Protein 7VKV (pdb70)

Structure (mmCIF, N/CA/C/O backbone):
data_7VKV
#
_entry.id   7VKV
#
_cell.length_a   1.0
_cell.length_b   1.0
_cell.length_c   1.0
_cell.angle_alpha   90.00
_cell.angle_beta   90.00
_cell.angle_gamma   90.00
#
_symmetry.space_group_name_H-M   'P 1'
#
loop_
_atom_site.group_PDB
_atom_site.id
_atom_site.type_symbol
_atom_site.label_atom_id
_atom_site.label_alt_id
_atom_site.label_comp_id
_atom_site.label_asym_id
_atom_site.label_entity_id
_atom_site.label_seq_id
_atom_site.pdbx_PDB_ins_code
_atom_site.Cartn_x
_atom_site.Cartn_y
_atom_site.Cartn_z
_atom_site.occupancy
_atom_site.B_iso_or_equiv
_atom_site.auth_seq_id
_atom_site.auth_comp_id
_atom_site.auth_asym_id
_atom_site.auth_atom_id
_atom_site.pdbx_PDB_model_num
ATOM 1 N N . MET A 1 4 ? 31.741 46.074 61.941 1.00 0.00 1 MET X N 1
ATOM 2 C CA . MET A 1 4 ? 32.851 45.410 61.197 1.00 0.00 1 MET X CA 1
ATOM 3 C C . MET A 1 4 ? 33.492 46.354 60.179 1.00 0.00 1 MET X C 1
ATOM 4 O O . MET A 1 4 ? 32.772 47.189 59.641 1.00 0.00 1 MET X O 1
ATOM 18 N N . GLN A 1 5 ? 34.793 46.203 59.890 1.00 0.00 2 GLN X N 1
ATOM 19 C CA . GLN A 1 5 ? 35.511 46.888 58.803 1.00 0.00 2 GLN X CA 1
ATOM 20 C C . GLN A 1 5 ? 35.463 46.135 57.461 1.00 0.00 2 GLN X C 1
ATOM 21 O O . GLN A 1 5 ? 35.282 46.788 56.441 1.00 0.00 2 GLN X O 1
ATOM 35 N N . ASP A 1 6 ? 35.554 44.792 57.409 1.00 0.00 3 ASP X N 1
ATOM 36 C CA . ASP A 1 6 ? 35.599 44.016 56.146 1.00 0.00 3 ASP X CA 1
ATOM 37 C C . ASP A 1 6 ? 34.508 44.406 55.130 1.00 0.00 3 ASP X C 1
ATOM 38 O O . ASP A 1 6 ? 34.770 44.513 53.934 1.00 0.00 3 ASP X O 1
ATOM 47 N N . ARG A 1 7 ? 33.288 44.659 55.625 1.00 0.00 4 ARG X N 1
ATOM 48 C CA . ARG A 1 7 ? 32.115 45.174 54.881 1.00 0.00 4 ARG X CA 1
ATOM 49 C C . ARG A 1 7 ? 32.360 46.487 54.122 1.00 0.00 4 ARG X C 1
ATOM 50 O O . ARG A 1 7 ? 31.758 46.701 53.072 1.00 0.00 4 ARG X O 1
ATOM 71 N N . GLU A 1 8 ? 33.158 47.371 54.719 1.00 0.00 5 GLU X N 1
ATOM 72 C CA . GLU A 1 8 ? 33.510 48.714 54.256 1.00 0.00 5 GLU X CA 1
ATOM 73 C C . GLU A 1 8 ? 34.581 48.606 53.164 1.00 0.00 5 GLU X C 1
ATOM 74 O O . GLU A 1 8 ? 34.217 48.695 51.996 1.00 0.00 5 GLU X O 1
ATOM 86 N N . LYS A 1 9 ? 35.843 48.270 53.500 1.00 0.00 6 LYS X N 1
ATOM 87 C CA . LYS A 1 9 ? 36.946 47.976 52.545 1.00 0.00 6 LYS X CA 1
ATOM 88 C C . LYS A 1 9 ? 36.528 47.178 51.296 1.00 0.00 6 LYS X C 1
ATOM 89 O O . LYS A 1 9 ? 36.972 47.493 50.195 1.00 0.00 6 LYS X O 1
ATOM 108 N N . ALA A 1 10 ? 35.688 46.150 51.454 1.00 0.00 7 ALA X N 1
ATOM 109 C CA . ALA A 1 10 ? 35.047 45.398 50.368 1.00 0.00 7 ALA X CA 1
ATOM 110 C C . ALA A 1 10 ? 34.280 46.305 49.382 1.00 0.00 7 ALA X C 1
ATOM 111 O O . ALA A 1 10 ? 34.627 46.388 48.198 1.00 0.00 7 ALA X O 1
ATOM 118 N N . PHE A 1 11 ? 33.225 46.985 49.856 1.00 0.00 8 PHE X N 1
ATOM 119 C CA . PHE A 1 11 ? 32.441 47.911 49.038 1.00 0.00 8 PHE X CA 1
ATOM 120 C C . PHE A 1 11 ? 33.253 49.116 48.549 1.00 0.00 8 PHE X C 1
ATOM 121 O O . PHE A 1 11 ? 33.016 49.595 47.442 1.00 0.00 8 PHE X O 1
ATOM 138 N N . GLU A 1 12 ? 34.219 49.572 49.344 1.00 0.00 9 GLU X N 1
ATOM 139 C CA . GLU A 1 12 ? 35.218 50.579 48.998 1.00 0.00 9 GLU X CA 1
ATOM 140 C C . GLU A 1 12 ? 35.992 50.151 47.745 1.00 0.00 9 GLU X C 1
ATOM 141 O O . GLU A 1 12 ? 36.121 50.945 46.821 1.00 0.00 9 GLU X O 1
ATOM 153 N N . ALA A 1 13 ? 36.454 48.893 47.673 1.00 0.00 10 ALA X N 1
ATOM 154 C CA . ALA A 1 13 ? 37.058 48.341 46.466 1.00 0.00 10 ALA X CA 1
ATOM 155 C C . ALA A 1 13 ? 36.109 48.453 45.256 1.00 0.00 10 ALA X C 1
ATOM 156 O O . ALA A 1 13 ? 36.500 49.026 44.239 1.00 0.00 10 ALA X O 1
ATOM 163 N N . LYS A 1 14 ? 34.866 47.936 45.364 1.00 0.00 11 LYS X N 1
ATOM 164 C CA . LYS A 1 14 ? 33.809 48.013 44.318 1.00 0.00 11 LYS X CA 1
ATOM 165 C C . LYS A 1 14 ? 33.620 49.401 43.713 1.00 0.00 11 LYS X C 1
ATOM 166 O O . LYS A 1 14 ? 33.179 49.484 42.575 1.00 0.00 11 LYS X O 1
ATOM 185 N N . PHE A 1 15 ? 33.858 50.468 44.477 1.00 0.00 12 PHE X N 1
ATOM 186 C CA . PHE A 1 15 ? 33.680 51.856 44.036 1.00 0.00 12 PHE X CA 1
ATOM 187 C C . PHE A 1 15 ? 34.983 52.688 44.063 1.00 0.00 12 PHE X C 1
ATOM 188 O O . PHE A 1 15 ? 34.945 53.913 43.959 1.00 0.00 12 PHE X O 1
ATOM 205 N N . ALA A 1 16 ? 36.157 52.045 44.105 1.00 0.00 13 ALA X N 1
ATOM 206 C CA . ALA A 1 16 ? 37.452 52.739 44.134 1.00 0.00 13 ALA X CA 1
ATOM 207 C C . ALA A 1 16 ? 37.881 53.346 42.776 1.00 0.00 13 ALA X C 1
ATOM 208 O O . ALA A 1 16 ? 38.756 54.209 42.753 1.00 0.00 13 ALA X O 1
ATOM 215 N N . LEU A 1 17 ? 37.292 52.886 41.664 1.00 0.00 14 LEU X N 1
ATOM 216 C CA . LEU A 1 17 ? 37.670 53.223 40.282 1.00 0.00 14 LEU X CA 1
ATOM 217 C C . LEU A 1 17 ? 36.467 53.317 39.314 1.00 0.00 14 LEU X C 1
ATOM 218 O O . LEU A 1 17 ? 36.603 53.082 38.113 1.00 0.00 14 LEU X O 1
ATOM 234 N N . ASP A 1 18 ? 35.298 53.692 39.847 1.00 0.00 15 ASP X N 1
ATOM 235 C CA . ASP A 1 18 ? 33.996 53.716 39.157 1.00 0.00 15 ASP X CA 1
ATOM 236 C C . ASP A 1 18 ? 33.581 52.324 38.613 1.00 0.00 15 ASP X C 1
ATOM 237 O O . ASP A 1 18 ? 34.260 51.318 38.814 1.00 0.00 15 ASP X O 1
ATOM 246 N N . GLU A 1 19 ? 32.445 52.236 37.907 1.00 0.00 16 GLU X N 1
ATOM 247 C CA . GLU A 1 19 ? 32.118 51.047 37.100 1.00 0.00 16 GLU X CA 1
ATOM 248 C C . GLU A 1 19 ? 32.891 50.982 35.766 1.00 0.00 16 GLU X C 1
ATOM 249 O O . GLU A 1 19 ? 33.079 49.884 35.240 1.00 0.00 16 GLU X O 1
ATOM 261 N N . GLU A 1 20 ? 33.342 52.103 35.187 1.00 0.00 17 GLU X N 1
ATOM 262 C CA . GLU A 1 20 ? 33.954 52.104 33.841 1.00 0.00 17 GLU X CA 1
ATOM 263 C C . GLU A 1 20 ? 35.188 51.187 33.707 1.00 0.00 17 GLU X C 1
ATOM 264 O O . GLU A 1 20 ? 35.339 50.483 32.708 1.00 0.00 17 GLU X O 1
ATOM 276 N N . LEU A 1 21 ? 36.061 51.158 34.721 1.00 0.00 18 LEU X N 1
ATOM 277 C CA . LEU A 1 21 ? 37.195 50.221 34.831 1.00 0.00 18 LEU X CA 1
ATOM 278 C C . LEU A 1 21 ? 36.758 48.745 34.876 1.00 0.00 18 LEU X C 1
ATOM 279 O O . LEU A 1 21 ? 37.463 47.878 34.354 1.00 0.00 18 LEU X O 1
ATOM 295 N N . ARG A 1 22 ? 35.605 48.435 35.482 1.00 0.00 19 ARG X N 1
ATOM 296 C CA . ARG A 1 22 ? 35.066 47.072 35.649 1.00 0.00 19 ARG X CA 1
ATOM 297 C C . ARG A 1 22 ? 34.884 46.330 34.309 1.00 0.00 19 ARG X C 1
ATOM 298 O O . ARG A 1 22 ? 35.011 45.103 34.267 1.00 0.00 19 ARG X O 1
ATOM 319 N N . PHE A 1 23 ? 34.629 47.056 33.209 1.00 0.00 20 PHE X N 1
ATOM 320 C CA . PHE A 1 23 ? 34.584 46.522 31.833 1.00 0.00 20 PHE X CA 1
ATOM 321 C C . PHE A 1 23 ? 35.919 45.949 31.328 1.00 0.00 20 PHE X C 1
ATOM 322 O O . PHE A 1 23 ? 35.928 44.950 30.608 1.00 0.00 20 PHE X O 1
ATOM 339 N N . LYS A 1 24 ? 37.053 46.562 31.697 1.00 0.00 21 LYS X N 1
ATOM 340 C CA . LYS A 1 24 ? 38.390 45.992 31.461 1.00 0.00 21 LYS X CA 1
ATOM 341 C C . LYS A 1 24 ? 38.731 44.925 32.501 1.00 0.00 21 LYS X C 1
ATOM 342 O O . LYS A 1 24 ? 39.368 43.927 32.153 1.00 0.00 21 LYS X O 1
ATOM 361 N N . ALA A 1 25 ? 38.297 45.091 33.753 1.00 0.00 22 ALA X N 1
ATOM 362 C CA . ALA A 1 25 ? 38.456 44.106 34.818 1.00 0.00 22 ALA X CA 1
ATOM 363 C C . ALA A 1 25 ? 38.019 42.699 34.385 1.00 0.00 22 ALA X C 1
ATOM 364 O O . ALA A 1 25 ? 38.848 41.795 34.421 1.00 0.00 22 ALA X O 1
ATOM 371 N N . THR A 1 26 ? 36.748 42.500 33.995 1.00 0.00 23 THR X N 1
ATOM 372 C CA . THR A 1 26 ? 36.224 41.194 33.551 1.00 0.00 23 THR X CA 1
ATOM 373 C C . THR A 1 26 ? 37.177 40.491 32.581 1.00 0.00 23 THR X C 1
ATOM 374 O O . THR A 1 26 ? 37.601 39.384 32.888 1.00 0.00 23 THR X O 1
ATOM 385 N N . ALA A 1 27 ? 37.613 41.146 31.496 1.00 0.00 24 ALA X N 1
ATOM 386 C CA . ALA A 1 27 ? 38.470 40.602 30.437 1.00 0.00 24 ALA X CA 1
ATOM 387 C C . ALA A 1 27 ? 39.745 39.908 30.955 1.00 0.00 24 ALA X C 1
ATOM 388 O O . ALA A 1 27 ? 40.044 38.775 30.583 1.00 0.00 24 ALA X O 1
ATOM 395 N N . ARG A 1 28 ? 40.532 40.578 31.812 1.00 0.00 25 ARG X N 1
ATOM 396 C CA . ARG A 1 28 ? 41.694 39.936 32.462 1.00 0.00 25 ARG X CA 1
ATOM 397 C C . ARG A 1 28 ? 41.255 38.984 33.586 1.00 0.00 25 ARG X C 1
ATOM 398 O O . ARG A 1 28 ? 41.735 37.852 33.621 1.00 0.00 25 ARG X O 1
ATOM 419 N N . ARG A 1 29 ? 40.350 39.386 34.486 1.00 0.00 26 ARG X N 1
ATOM 420 C CA . ARG A 1 29 ? 39.868 38.601 35.647 1.00 0.00 26 ARG X CA 1
ATOM 421 C C . ARG A 1 29 ? 39.237 37.257 35.284 1.00 0.00 26 ARG X C 1
ATOM 422 O O . ARG A 1 29 ? 39.367 36.327 36.067 1.00 0.00 26 ARG X O 1
ATOM 443 N N . ASN A 1 30 ? 38.586 37.149 34.127 1.00 0.00 27 ASN X N 1
ATOM 444 C CA . ASN A 1 30 ? 38.043 35.937 33.499 1.00 0.00 27 ASN X CA 1
ATOM 445 C C . ASN A 1 30 ? 39.045 34.770 33.600 1.00 0.00 27 ASN X C 1
ATOM 446 O O . ASN A 1 30 ? 38.704 33.729 34.160 1.00 0.00 27 ASN X O 1
ATOM 457 N N . LYS A 1 31 ? 40.301 34.978 33.172 1.00 0.00 28 LYS X N 1
ATOM 458 C CA . LYS A 1 31 ? 41.386 33.992 33.332 1.00 0.00 28 LYS X CA 1
ATOM 459 C C . LYS A 1 31 ? 41.543 33.536 34.791 1.00 0.00 28 LYS X C 1
ATOM 460 O O . LYS A 1 31 ? 41.585 32.349 35.087 1.00 0.00 28 LYS X O 1
ATOM 479 N N . LEU A 1 32 ? 41.630 34.492 35.718 1.00 0.00 29 LEU X N 1
ATOM 480 C CA . LEU A 1 32 ? 41.856 34.273 37.154 1.00 0.00 29 LEU X CA 1
ATOM 481 C C . LEU A 1 32 ? 40.670 33.588 37.864 1.00 0.00 29 LEU X C 1
ATOM 482 O O . LEU A 1 32 ? 40.877 32.778 38.761 1.00 0.00 29 LEU X O 1
ATOM 498 N N . LEU A 1 33 ? 39.431 33.919 37.485 1.00 0.00 30 LEU X N 1
ATOM 499 C CA . LEU A 1 33 ? 38.203 33.250 37.931 1.00 0.00 30 LEU X CA 1
ATOM 500 C C . LEU A 1 33 ? 38.181 31.793 37.474 1.00 0.00 30 LEU X C 1
ATOM 501 O O . LEU A 1 33 ? 37.880 30.922 38.287 1.00 0.00 30 LEU X O 1
ATOM 517 N N . GLY A 1 34 ? 38.528 31.526 36.209 1.00 0.00 31 GLY X N 1
ATOM 518 C CA . GLY A 1 34 ? 38.739 30.183 35.672 1.00 0.00 31 GLY X CA 1
ATOM 519 C C . GLY A 1 34 ? 39.535 29.296 36.626 1.00 0.00 31 GLY X C 1
ATOM 520 O O . GLY A 1 34 ? 39.046 28.251 37.032 1.00 0.00 31 GLY X O 1
ATOM 524 N N . LEU A 1 35 ? 40.732 29.729 37.013 1.00 0.00 32 LEU X N 1
ATOM 525 C CA . LEU A 1 35 ? 41.617 29.051 37.965 1.00 0.00 32 LEU X CA 1
ATOM 526 C C . LEU A 1 35 ? 40.924 28.739 39.299 1.00 0.00 32 LEU X C 1
ATOM 527 O O . LEU A 1 35 ? 40.962 27.593 39.753 1.00 0.00 32 LEU X O 1
ATOM 543 N N . TRP A 1 36 ? 40.285 29.747 39.902 1.00 0.00 33 TRP X N 1
ATOM 544 C CA . TRP A 1 36 ? 39.501 29.597 41.133 1.00 0.00 33 TRP X CA 1
ATOM 545 C C . TRP A 1 36 ? 38.510 28.424 41.052 1.00 0.00 33 TRP X C 1
ATOM 546 O O . TRP A 1 36 ? 38.512 27.569 41.932 1.00 0.00 33 TRP X O 1
ATOM 567 N N . ALA A 1 37 ? 37.667 28.364 40.018 1.00 0.00 34 ALA X N 1
ATOM 568 C CA . ALA A 1 37 ? 36.692 27.287 39.812 1.00 0.00 34 ALA X CA 1
ATOM 569 C C . ALA A 1 37 ? 37.326 25.954 39.351 1.00 0.00 34 ALA X C 1
ATOM 570 O O . ALA A 1 37 ? 37.029 24.904 39.922 1.00 0.00 34 ALA X O 1
ATOM 577 N N . ALA A 1 38 ? 38.249 25.979 38.385 1.00 0.00 35 ALA X N 1
ATOM 578 C CA . ALA A 1 38 ? 39.037 24.844 37.889 1.00 0.00 35 ALA X CA 1
ATOM 579 C C . ALA A 1 38 ? 39.736 24.047 39.003 1.00 0.00 35 ALA X C 1
ATOM 580 O O . ALA A 1 38 ? 39.694 22.816 38.970 1.00 0.00 35 ALA X O 1
ATOM 587 N N . GLY A 1 39 ? 40.356 24.737 39.967 1.00 0.00 36 GLY X N 1
ATOM 588 C CA . GLY A 1 39 ? 40.926 24.157 41.186 1.00 0.00 36 GLY X CA 1
ATOM 589 C C . GLY A 1 39 ? 39.959 23.304 42.023 1.00 0.00 36 GLY X C 1
ATOM 590 O O . GLY A 1 39 ? 40.404 22.324 42.614 1.00 0.00 36 GLY X O 1
ATOM 594 N N . LEU A 1 40 ? 38.667 23.651 42.087 1.00 0.00 37 LEU X N 1
ATOM 595 C CA . LEU A 1 40 ? 37.653 22.930 42.884 1.00 0.00 37 LEU X CA 1
ATOM 596 C C . LEU A 1 40 ? 37.064 21.743 42.104 1.00 0.00 37 LEU X C 1
ATOM 597 O O . LEU A 1 40 ? 36.871 20.653 42.642 1.00 0.00 37 LEU X O 1
ATOM 613 N N . LEU A 1 41 ? 36.768 21.964 40.823 1.00 0.00 38 LEU X N 1
ATOM 614 C CA . LEU A 1 41 ? 36.310 20.933 39.890 1.00 0.00 38 LEU X CA 1
ATOM 615 C C . LEU A 1 41 ? 37.382 19.906 39.507 1.00 0.00 38 LEU X C 1
ATOM 616 O O . LEU A 1 41 ? 37.038 18.850 38.991 1.00 0.00 38 LEU X O 1
ATOM 632 N N . ALA A 1 42 ? 38.665 20.219 39.691 1.00 0.00 39 ALA X N 1
ATOM 633 C CA . ALA A 1 42 ? 39.808 19.411 39.263 1.00 0.00 39 ALA X CA 1
ATOM 634 C C . ALA A 1 42 ? 39.687 18.944 37.791 1.00 0.00 39 ALA X C 1
ATOM 635 O O . ALA A 1 42 ? 39.585 17.758 37.477 1.00 0.00 39 ALA X O 1
ATOM 642 N N . LYS A 1 43 ? 39.709 19.915 36.865 1.00 0.00 40 LYS X N 1
ATOM 643 C CA . LYS A 1 43 ? 39.713 19.692 35.402 1.00 0.00 40 LYS X CA 1
ATOM 644 C C . LYS A 1 43 ? 41.090 19.190 34.897 1.00 0.00 40 LYS X C 1
ATOM 645 O O . LYS A 1 43 ? 41.949 18.809 35.685 1.00 0.00 40 LYS X O 1
ATOM 664 N N . SER A 1 44 ? 41.281 19.200 33.568 1.00 0.00 41 SER X N 1
ATOM 665 C CA . SER A 1 44 ? 42.549 18.925 32.867 1.00 0.00 41 SER X CA 1
ATOM 666 C C . SER A 1 44 ? 43.667 19.910 33.238 1.00 0.00 41 SER X C 1
ATOM 667 O O . SER A 1 44 ? 44.608 19.508 33.909 1.00 0.00 41 SER X O 1
ATOM 675 N N . ASP A 1 45 ? 43.571 21.183 32.840 1.00 0.00 42 ASP X N 1
ATOM 676 C CA . ASP A 1 45 ? 44.579 22.204 33.161 1.00 0.00 42 ASP X CA 1
ATOM 677 C C . ASP A 1 45 ? 43.911 23.523 33.602 1.00 0.00 42 ASP X C 1
ATOM 678 O O . ASP A 1 45 ? 42.819 23.842 33.114 1.00 0.00 42 ASP X O 1
ATOM 687 N N . PRO A 1 46 ? 44.569 24.336 34.460 1.00 0.00 43 PRO X N 1
ATOM 688 C CA . PRO A 1 46 ? 44.068 25.642 34.901 1.00 0.00 43 PRO X CA 1
ATOM 689 C C . PRO A 1 46 ? 43.883 26.629 33.739 1.00 0.00 43 PRO X C 1
ATOM 690 O O . PRO A 1 46 ? 42.790 27.159 33.535 1.00 0.00 43 PRO X O 1
ATOM 701 N N . GLU A 1 47 ? 44.928 26.881 32.946 1.00 0.00 44 GLU X N 1
ATOM 702 C CA . GLU A 1 47 ? 44.870 27.841 31.833 1.00 0.00 44 GLU X CA 1
ATOM 703 C C . GLU A 1 47 ? 43.829 27.455 30.760 1.00 0.00 44 GLU X C 1
ATOM 704 O O . GLU A 1 47 ? 43.251 28.328 30.117 1.00 0.00 44 GLU X O 1
ATOM 716 N N . ALA A 1 48 ? 43.596 26.151 30.561 1.00 0.00 45 ALA X N 1
ATOM 717 C CA . ALA A 1 48 ? 42.640 25.561 29.619 1.00 0.00 45 ALA X CA 1
ATOM 718 C C . ALA A 1 48 ? 41.177 25.878 29.959 1.00 0.00 45 ALA X C 1
ATOM 719 O O . ALA A 1 48 ? 40.383 26.154 29.070 1.00 0.00 45 ALA X O 1
ATOM 726 N N . TYR A 1 49 ? 40.787 25.808 31.234 1.00 0.00 46 TYR X N 1
ATOM 727 C CA . TYR A 1 49 ? 39.460 26.285 31.624 1.00 0.00 46 TYR X CA 1
ATOM 728 C C . TYR A 1 49 ? 39.375 27.822 31.559 1.00 0.00 46 TYR X C 1
ATOM 729 O O . TYR A 1 49 ? 38.404 28.366 31.047 1.00 0.00 46 TYR X O 1
ATOM 747 N N . ALA A 1 50 ? 40.392 28.534 32.051 1.00 0.00 47 ALA X N 1
ATOM 748 C CA . ALA A 1 50 ? 40.537 29.989 31.946 1.00 0.00 47 ALA X CA 1
ATOM 749 C C . ALA A 1 50 ? 40.388 30.564 30.519 1.00 0.00 47 ALA X C 1
ATOM 750 O O . ALA A 1 50 ? 39.791 31.633 30.363 1.00 0.00 47 ALA X O 1
ATOM 757 N N . SER A 1 51 ? 40.928 29.905 29.487 1.00 0.00 48 SER X N 1
ATOM 758 C CA . SER A 1 51 ? 40.799 30.342 28.086 1.00 0.00 48 SER X CA 1
ATOM 759 C C . SER A 1 51 ? 39.337 30.373 27.610 1.00 0.00 48 SER X C 1
ATOM 760 O O . SER A 1 51 ? 38.887 31.343 27.008 1.00 0.00 48 SER X O 1
ATOM 768 N N . GLU A 1 52 ? 38.550 29.358 27.964 1.00 0.00 49 GLU X N 1
ATOM 769 C CA . GLU A 1 52 ? 37.097 29.305 27.747 1.00 0.00 49 GLU X CA 1
ATOM 770 C C . GLU A 1 52 ? 36.313 30.356 28.562 1.00 0.00 49 GLU X C 1
ATOM 771 O O . GLU A 1 52 ? 35.202 30.708 28.181 1.00 0.00 49 GLU X O 1
ATOM 783 N N . ILE A 1 53 ? 36.822 30.885 29.689 1.00 0.00 50 ILE X N 1
ATOM 784 C CA . ILE A 1 53 ? 36.172 32.009 30.395 1.00 0.00 50 ILE X CA 1
ATOM 785 C C . ILE A 1 53 ? 36.280 33.306 29.577 1.00 0.00 50 ILE X C 1
ATOM 786 O O . ILE A 1 53 ? 35.252 33.911 29.300 1.00 0.00 50 ILE X O 1
ATOM 802 N N . VAL A 1 54 ? 37.479 33.702 29.115 1.00 0.00 51 VAL X N 1
ATOM 803 C CA . VAL A 1 54 ? 37.675 34.852 28.191 1.00 0.00 51 VAL X CA 1
ATOM 804 C C . VAL A 1 54 ? 37.023 34.690 26.807 1.00 0.00 51 VAL X C 1
ATOM 805 O O . VAL A 1 54 ? 37.126 35.591 25.979 1.00 0.00 51 VAL X O 1
ATOM 818 N N . ALA A 1 55 ? 36.349 33.565 26.555 1.00 0.00 52 ALA X N 1
ATOM 819 C CA . ALA A 1 55 ? 35.476 33.318 25.411 1.00 0.00 52 ALA X CA 1
ATOM 820 C C . ALA A 1 55 ? 33.999 33.119 25.817 1.00 0.00 52 ALA X C 1
ATOM 821 O O . ALA A 1 55 ? 33.119 33.138 24.960 1.00 0.00 52 ALA X O 1
ATOM 828 N N . ALA A 1 56 ? 33.690 32.967 27.109 1.00 0.00 53 ALA X N 1
ATOM 829 C CA . ALA A 1 56 ? 32.318 32.864 27.611 1.00 0.00 53 ALA X CA 1
ATOM 830 C C . ALA A 1 56 ? 31.547 34.196 27.563 1.00 0.00 53 ALA X C 1
ATOM 831 O O . ALA A 1 56 ? 30.350 34.201 27.827 1.00 0.00 53 ALA X O 1
ATOM 838 N N . ASP A 1 57 ? 32.196 35.329 27.275 1.00 0.00 54 ASP X N 1
ATOM 839 C CA . ASP A 1 57 ? 31.532 36.625 27.138 1.00 0.00 54 ASP X CA 1
ATOM 840 C C . ASP A 1 57 ? 30.823 36.821 25.788 1.00 0.00 54 ASP X C 1
ATOM 841 O O . ASP A 1 57 ? 29.996 37.728 25.677 1.00 0.00 54 ASP X O 1
ATOM 850 N N . PHE A 1 58 ? 31.116 35.991 24.778 1.00 0.00 55 PHE X N 1
ATOM 851 C CA . PHE A 1 58 ? 30.411 36.013 23.495 1.00 0.00 55 PHE X CA 1
ATOM 852 C C . PHE A 1 58 ? 28.888 35.867 23.695 1.00 0.00 55 PHE X C 1
ATOM 853 O O . PHE A 1 58 ? 28.427 34.840 24.191 1.00 0.00 55 PHE X O 1
ATOM 870 N N . GLU A 1 59 ? 28.115 36.865 23.245 1.00 0.00 56 GLU X N 1
ATOM 871 C CA . GLU A 1 59 ? 26.634 36.900 23.266 1.00 0.00 56 GLU X CA 1
ATOM 872 C C . GLU A 1 59 ? 25.996 35.925 22.244 1.00 0.00 56 GLU X C 1
ATOM 873 O O . GLU A 1 59 ? 25.127 36.259 21.438 1.00 0.00 56 GLU X O 1
ATOM 885 N N . GLU A 1 60 ? 26.401 34.662 22.311 1.00 0.00 57 GLU X N 1
ATOM 886 C CA . GLU A 1 60 ? 25.819 33.547 21.569 1.00 0.00 57 GLU X CA 1
ATOM 887 C C . GLU A 1 60 ? 24.430 33.193 22.113 1.00 0.00 57 GLU X C 1
ATOM 888 O O . GLU A 1 60 ? 23.510 32.936 21.334 1.00 0.00 57 GLU X O 1
ATOM 900 N N . ALA A 1 61 ? 24.301 33.138 23.446 1.00 0.00 58 ALA X N 1
ATOM 901 C CA . ALA A 1 61 ? 23.083 32.747 24.159 1.00 0.00 58 ALA X CA 1
ATOM 902 C C . ALA A 1 61 ? 22.233 33.950 24.617 1.00 0.00 58 ALA X C 1
ATOM 903 O O . ALA A 1 61 ? 21.004 33.839 24.663 1.00 0.00 58 ALA X O 1
ATOM 910 N N . GLY A 1 62 ? 22.856 35.080 24.974 1.00 0.00 59 GLY X N 1
ATOM 911 C CA . GLY A 1 62 ? 22.163 36.339 25.256 1.00 0.00 59 GLY X CA 1
ATOM 912 C C . GLY A 1 62 ? 22.871 37.224 26.285 1.00 0.00 59 GLY X C 1
ATOM 913 O O . GLY A 1 62 ? 23.676 38.076 25.932 1.00 0.00 59 GLY X O 1
ATOM 917 N N . HIS A 1 63 ? 22.487 37.067 27.553 1.00 0.00 60 HIS X N 1
ATOM 918 C CA . HIS A 1 63 ? 23.052 37.787 28.697 1.00 0.00 60 HIS X CA 1
ATOM 919 C C . HIS A 1 63 ? 23.602 36.790 29.733 1.00 0.00 60 HIS X C 1
ATOM 920 O O . HIS A 1 63 ? 23.388 35.584 29.614 1.00 0.00 60 HIS X O 1
ATOM 934 N N . GLU A 1 64 ? 24.271 37.289 30.783 1.00 0.00 61 GLU X N 1
ATOM 935 C CA . GLU A 1 64 ? 24.911 36.510 31.872 1.00 0.00 61 GLU X CA 1
ATOM 936 C C . GLU A 1 64 ? 25.932 35.459 31.378 1.00 0.00 61 GLU X C 1
ATOM 937 O O . GLU A 1 64 ? 26.330 34.563 32.117 1.00 0.00 61 GLU X O 1
ATOM 949 N N . ASP A 1 65 ? 26.452 35.611 30.162 1.00 0.00 62 ASP X N 1
ATOM 950 C CA . ASP A 1 65 ? 27.251 34.638 29.413 1.00 0.00 62 ASP X CA 1
ATOM 951 C C . ASP A 1 65 ? 28.504 34.183 30.190 1.00 0.00 62 ASP X C 1
ATOM 952 O O . ASP A 1 65 ? 28.780 32.989 30.296 1.00 0.00 62 ASP X O 1
ATOM 961 N N . VAL A 1 66 ? 29.220 35.106 30.836 1.00 0.00 63 VAL X N 1
ATOM 962 C CA . VAL A 1 66 ? 30.318 34.784 31.772 1.00 0.00 63 VAL X CA 1
ATOM 963 C C . VAL A 1 66 ? 29.841 34.107 33.075 1.00 0.00 63 VAL X C 1
ATOM 964 O O . VAL A 1 66 ? 30.475 33.168 33.562 1.00 0.00 63 VAL X O 1
ATOM 977 N N . VAL A 1 67 ? 28.740 34.596 33.655 1.00 0.00 64 VAL X N 1
ATOM 978 C CA . VAL A 1 67 ? 28.169 34.251 34.978 1.00 0.00 64 VAL X CA 1
ATOM 979 C C . VAL A 1 67 ? 27.619 32.819 35.016 1.00 0.00 64 VAL X C 1
ATOM 980 O O . VAL A 1 67 ? 27.998 32.028 35.882 1.00 0.00 64 VAL X O 1
ATOM 993 N N . ARG A 1 68 ? 26.777 32.453 34.045 1.00 0.00 65 ARG X N 1
ATOM 994 C CA . ARG A 1 68 ? 26.256 31.090 33.818 1.00 0.00 65 ARG X CA 1
ATOM 995 C C . ARG A 1 68 ? 27.361 30.024 33.847 1.00 0.00 65 ARG X C 1
ATOM 996 O O . ARG A 1 68 ? 27.150 28.937 34.390 1.00 0.00 65 ARG X O 1
ATOM 1017 N N . LYS A 1 69 ? 28.531 30.302 33.246 1.00 0.00 66 LYS X N 1
ATOM 1018 C CA . LYS A 1 69 ? 29.729 29.438 33.271 1.00 0.00 66 LYS X CA 1
ATOM 1019 C C . LYS A 1 69 ? 30.145 29.177 34.723 1.00 0.00 66 LYS X C 1
ATOM 1020 O O . LYS A 1 69 ? 30.113 28.022 35.138 1.00 0.00 66 LYS X O 1
ATOM 1039 N N . ILE A 1 70 ? 30.407 30.226 35.512 1.00 0.00 67 ILE X N 1
ATOM 1040 C CA . ILE A 1 70 ? 30.703 30.148 36.959 1.00 0.00 67 ILE X CA 1
ATOM 1041 C C . ILE A 1 70 ? 29.681 29.280 37.736 1.00 0.00 67 ILE X C 1
ATOM 1042 O O . ILE A 1 70 ? 30.082 28.373 38.458 1.00 0.00 67 ILE X O 1
ATOM 1058 N N . LYS A 1 71 ? 28.365 29.488 37.562 1.00 0.00 68 LYS X N 1
ATOM 1059 C CA . LYS A 1 71 ? 27.278 28.726 38.233 1.00 0.00 68 LYS X CA 1
ATOM 1060 C C . LYS A 1 71 ? 27.301 27.207 37.980 1.00 0.00 68 LYS X C 1
ATOM 1061 O O . LYS A 1 71 ? 27.134 26.395 38.887 1.00 0.00 68 LYS X O 1
ATOM 1080 N N . THR A 1 72 ? 27.465 26.837 36.712 1.00 0.00 69 THR X N 1
ATOM 1081 C CA . THR A 1 72 ? 27.609 25.457 36.208 1.00 0.00 69 THR X CA 1
ATOM 1082 C C . THR A 1 72 ? 28.685 24.679 36.965 1.00 0.00 69 THR X C 1
ATOM 1083 O O . THR A 1 72 ? 28.488 23.531 37.358 1.00 0.00 69 THR X O 1
ATOM 1094 N N . ASP A 1 73 ? 29.823 25.343 37.151 1.00 0.00 70 ASP X N 1
ATOM 1095 C CA . ASP A 1 73 ? 30.936 24.885 37.974 1.00 0.00 70 ASP X CA 1
ATOM 1096 C C . ASP A 1 73 ? 30.580 24.848 39.475 1.00 0.00 70 ASP X C 1
ATOM 1097 O O . ASP A 1 73 ? 30.945 23.906 40.173 1.00 0.00 70 ASP X O 1
ATOM 1106 N N . PHE A 1 74 ? 29.856 25.834 40.004 1.00 0.00 71 PHE X N 1
ATOM 1107 C CA . PHE A 1 74 ? 29.429 25.826 41.410 1.00 0.00 71 PHE X CA 1
ATOM 1108 C C . PHE A 1 74 ? 28.577 24.601 41.802 1.00 0.00 71 PHE X C 1
ATOM 1109 O O . PHE A 1 74 ? 28.722 24.104 42.919 1.00 0.00 71 PHE X O 1
ATOM 1126 N N . ASP A 1 75 ? 27.741 24.074 40.904 1.00 0.00 72 ASP X N 1
ATOM 1127 C CA . ASP A 1 75 ? 27.042 22.778 41.032 1.00 0.00 72 ASP X CA 1
ATOM 1128 C C . ASP A 1 75 ? 27.995 21.565 40.987 1.00 0.00 72 ASP X C 1
ATOM 1129 O O . ASP A 1 75 ? 27.909 20.648 41.808 1.00 0.00 72 ASP X O 1
ATOM 1138 N N . ALA A 1 76 ? 28.969 21.566 40.076 1.00 0.00 73 ALA X N 1
ATOM 1139 C CA . ALA A 1 76 ? 29.973 20.503 39.946 1.00 0.00 73 ALA X CA 1
ATOM 1140 C C . ALA A 1 76 ? 30.849 20.381 41.207 1.00 0.00 73 ALA X C 1
ATOM 1141 O O . ALA A 1 76 ? 30.957 19.308 41.799 1.00 0.00 73 ALA X O 1
ATOM 1148 N N . ALA A 1 77 ? 31.415 21.503 41.667 1.00 0.00 74 ALA X N 1
ATOM 1149 C CA . ALA A 1 77 ? 32.056 21.650 42.978 1.00 0.00 74 ALA X CA 1
ATOM 1150 C C . ALA A 1 77 ? 31.111 21.385 44.176 1.00 0.00 74 ALA X C 1
ATOM 1151 O O . ALA A 1 77 ? 31.570 21.150 45.297 1.00 0.00 74 ALA X O 1
ATOM 1158 N N . GLY A 1 78 ? 29.790 21.439 43.978 1.00 0.00 75 GLY X N 1
ATOM 1159 C CA . GLY A 1 78 ? 28.777 21.271 45.023 1.00 0.00 75 GLY X CA 1
ATOM 1160 C C . GLY A 1 78 ? 28.871 22.300 46.157 1.00 0.00 75 GLY X C 1
ATOM 1161 O O . GLY A 1 78 ? 28.681 21.936 47.331 1.00 0.00 75 GLY X O 1
ATOM 1165 N N . VAL A 1 79 ? 29.136 23.568 45.817 1.00 0.00 76 VAL X N 1
ATOM 1166 C CA . VAL A 1 79 ? 29.115 24.714 46.747 1.00 0.00 76 VAL X CA 1
ATOM 1167 C C . VAL A 1 79 ? 27.708 25.323 46.838 1.00 0.00 76 VAL X C 1
ATOM 1168 O O . VAL A 1 79 ? 26.903 25.243 45.911 1.00 0.00 76 VAL X O 1
ATOM 1181 N N . ALA A 1 80 ? 27.406 25.957 47.969 1.00 0.00 77 ALA X N 1
ATOM 1182 C CA . ALA A 1 80 ? 26.113 26.577 48.238 1.00 0.00 77 ALA X CA 1
ATOM 1183 C C . ALA A 1 80 ? 26.109 28.066 47.827 1.00 0.00 77 ALA X C 1
ATOM 1184 O O . ALA A 1 80 ? 26.100 28.954 48.683 1.00 0.00 77 ALA X O 1
ATOM 1191 N N . ILE A 1 81 ? 26.120 28.346 46.518 1.00 0.00 78 ILE X N 1
ATOM 1192 C CA . ILE A 1 81 ? 26.102 29.721 45.977 1.00 0.00 78 ILE X CA 1
ATOM 1193 C C . ILE A 1 81 ? 25.228 29.800 44.715 1.00 0.00 78 ILE X C 1
ATOM 1194 O O . ILE A 1 81 ? 25.480 29.100 43.737 1.00 0.00 78 ILE X O 1
ATOM 1210 N N . SER A 1 82 ? 24.212 30.675 44.746 1.00 0.00 79 SER X N 1
ATOM 1211 C CA . SER A 1 82 ? 23.282 30.962 43.645 1.00 0.00 79 SER X CA 1
ATOM 1212 C C . SER A 1 82 ? 23.764 32.102 42.741 1.00 0.00 79 SER X C 1
ATOM 1213 O O . SER A 1 82 ? 24.500 32.992 43.175 1.00 0.00 79 SER X O 1
ATOM 1221 N N . GLU A 1 83 ? 23.269 32.095 41.495 1.00 0.00 80 GLU X N 1
ATOM 1222 C CA . GLU A 1 83 ? 23.508 33.089 40.431 1.00 0.00 80 GLU X CA 1
ATOM 1223 C C . GLU A 1 83 ? 23.362 34.537 40.951 1.00 0.00 80 GLU X C 1
ATOM 1224 O O . GLU A 1 83 ? 24.234 35.361 40.684 1.00 0.00 80 GLU X O 1
ATOM 1236 N N . ASP A 1 84 ? 22.352 34.801 41.796 1.00 0.00 81 ASP X N 1
ATOM 1237 C CA . ASP A 1 84 ? 22.135 35.998 42.627 1.00 0.00 81 ASP X CA 1
ATOM 1238 C C . ASP A 1 84 ? 23.409 36.521 43.329 1.00 0.00 81 ASP X C 1
ATOM 1239 O O . ASP A 1 84 ? 23.715 37.708 43.225 1.00 0.00 81 ASP X O 1
ATOM 1248 N N . ASP A 1 85 ? 24.132 35.651 44.050 1.00 0.00 82 ASP X N 1
ATOM 1249 C CA . ASP A 1 85 ? 25.398 35.923 44.757 1.00 0.00 82 ASP X CA 1
ATOM 1250 C C . ASP A 1 85 ? 26.604 35.974 43.787 1.00 0.00 82 ASP X C 1
ATOM 1251 O O . ASP A 1 85 ? 27.500 36.799 43.983 1.00 0.00 82 ASP X O 1
ATOM 1260 N N . ILE A 1 86 ? 26.664 35.122 42.751 1.00 0.00 83 ILE X N 1
ATOM 1261 C CA . ILE A 1 86 ? 27.785 35.061 41.779 1.00 0.00 83 ILE X CA 1
ATOM 1262 C C . ILE A 1 86 ? 28.134 36.447 41.233 1.00 0.00 83 ILE X C 1
ATOM 1263 O O . ILE A 1 86 ? 29.254 36.926 41.411 1.00 0.00 83 ILE X O 1
ATOM 1279 N N . ARG A 1 87 ? 27.178 37.105 40.564 1.00 0.00 84 ARG X N 1
ATOM 1280 C CA . ARG A 1 87 ? 27.320 38.486 40.075 1.00 0.00 84 ARG X CA 1
ATOM 1281 C C . ARG A 1 87 ? 27.870 39.436 41.151 1.00 0.00 84 ARG X C 1
ATOM 1282 O O . ARG A 1 87 ? 28.774 40.214 40.862 1.00 0.00 84 ARG X O 1
ATOM 1303 N N . VAL A 1 88 ? 27.356 39.382 42.385 1.00 0.00 85 VAL X N 1
ATOM 1304 C CA . VAL A 1 88 ? 27.836 40.188 43.533 1.00 0.00 85 VAL X CA 1
ATOM 1305 C C . VAL A 1 88 ? 29.300 39.909 43.862 1.00 0.00 85 VAL X C 1
ATOM 1306 O O . VAL A 1 88 ? 30.062 40.867 44.031 1.00 0.00 85 VAL X O 1
ATOM 1319 N N . ARG A 1 89 ? 29.691 38.630 43.977 1.00 0.00 86 ARG X N 1
ATOM 1320 C CA . ARG A 1 89 ? 31.091 38.213 44.142 1.00 0.00 86 ARG X CA 1
ATOM 1321 C C . ARG A 1 89 ? 31.941 38.758 42.996 1.00 0.00 86 ARG X C 1
ATOM 1322 O O . ARG A 1 89 ? 32.968 39.360 43.283 1.00 0.00 86 ARG X O 1
ATOM 1343 N N . MET A 1 90 ? 31.522 38.610 41.734 1.00 0.00 87 MET X N 1
ATOM 1344 C CA . MET A 1 90 ? 32.225 39.158 40.566 1.00 0.00 87 MET X CA 1
ATOM 1345 C C . MET A 1 90 ? 32.603 40.636 40.744 1.00 0.00 87 MET X C 1
ATOM 1346 O O . MET A 1 90 ? 33.738 40.977 40.447 1.00 0.00 87 MET X O 1
ATOM 1360 N N . ILE A 1 91 ? 31.709 41.516 41.215 1.00 0.00 88 ILE X N 1
ATOM 1361 C CA . ILE A 1 91 ? 32.034 42.948 41.399 1.00 0.00 88 ILE X CA 1
ATOM 1362 C C . ILE A 1 91 ? 33.311 43.149 42.242 1.00 0.00 88 ILE X C 1
ATOM 1363 O O . ILE A 1 91 ? 34.259 43.768 41.768 1.00 0.00 88 ILE X O 1
ATOM 1379 N N . GLU A 1 92 ? 33.338 42.629 43.476 1.00 0.00 89 GLU X N 1
ATOM 1380 C CA . GLU A 1 92 ? 34.473 42.711 44.420 1.00 0.00 89 GLU X CA 1
ATOM 1381 C C . GLU A 1 92 ? 35.715 42.011 43.911 1.00 0.00 89 GLU X C 1
ATOM 1382 O O . GLU A 1 92 ? 36.830 42.512 44.065 1.00 0.00 89 GLU X O 1
ATOM 1394 N N . LEU A 1 93 ? 35.534 40.825 43.330 1.00 0.00 90 LEU X N 1
ATOM 1395 C CA . LEU A 1 93 ? 36.633 40.108 42.709 1.00 0.00 90 LEU X CA 1
ATOM 1396 C C . LEU A 1 93 ? 37.260 40.973 41.610 1.00 0.00 90 LEU X C 1
ATOM 1397 O O . LEU A 1 93 ? 38.487 41.005 41.514 1.00 0.00 90 LEU X O 1
ATOM 1413 N N . LEU A 1 94 ? 36.476 41.646 40.772 1.00 0.00 91 LEU X N 1
ATOM 1414 C CA . LEU A 1 94 ? 36.971 42.556 39.741 1.00 0.00 91 LEU X CA 1
ATOM 1415 C C . LEU A 1 94 ? 37.720 43.773 40.328 1.00 0.00 91 LEU X C 1
ATOM 1416 O O . LEU A 1 94 ? 38.714 44.193 39.739 1.00 0.00 91 LEU X O 1
ATOM 1432 N N . SER A 1 95 ? 37.317 44.308 41.481 1.00 0.00 92 SER X N 1
ATOM 1433 C CA . SER A 1 95 ? 37.992 45.420 42.180 1.00 0.00 92 SER X CA 1
ATOM 1434 C C . SER A 1 95 ? 39.465 45.160 42.523 1.00 0.00 92 SER X C 1
ATOM 1435 O O . SER A 1 95 ? 40.309 46.066 42.489 1.00 0.00 92 SER X O 1
ATOM 1443 N N . GLU A 1 96 ? 39.797 43.923 42.903 1.00 0.00 93 GLU X N 1
ATOM 1444 C CA . GLU A 1 96 ? 41.184 43.458 43.025 1.00 0.00 93 GLU X CA 1
ATOM 1445 C C . GLU A 1 96 ? 41.853 43.251 41.657 1.00 0.00 93 GLU X C 1
ATOM 1446 O O . GLU A 1 96 ? 43.029 43.565 41.485 1.00 0.00 93 GLU X O 1
ATOM 1458 N N . ALA A 1 97 ? 41.118 42.752 40.660 1.00 0.00 94 ALA X N 1
ATOM 1459 C CA . ALA A 1 97 ? 41.661 42.510 39.323 1.00 0.00 94 ALA X CA 1
ATOM 1460 C C . ALA A 1 97 ? 42.191 43.771 38.620 1.00 0.00 94 ALA X C 1
ATOM 1461 O O . ALA A 1 97 ? 43.056 43.659 37.757 1.00 0.00 94 ALA X O 1
ATOM 1468 N N . VAL A 1 98 ? 41.658 44.950 38.953 1.00 0.00 95 VAL X N 1
ATOM 1469 C CA . VAL A 1 98 ? 42.085 46.265 38.440 1.00 0.00 95 VAL X CA 1
ATOM 1470 C C . VAL A 1 98 ? 43.189 46.920 39.264 1.00 0.00 95 VAL X C 1
ATOM 1471 O O . VAL A 1 98 ? 43.816 47.853 38.776 1.00 0.00 95 VAL X O 1
ATOM 1484 N N . ALA A 1 99 ? 43.468 46.449 40.488 1.00 0.00 96 ALA X N 1
ATOM 1485 C CA . ALA A 1 99 ? 44.503 46.994 41.372 1.00 0.00 96 ALA X CA 1
ATOM 1486 C C . ALA A 1 99 ? 45.898 46.972 40.710 1.00 0.00 96 ALA X C 1
ATOM 1487 O O . ALA A 1 99 ? 46.611 47.969 40.729 1.00 0.00 96 ALA X O 1
ATOM 1494 N N . GLN A 1 100 ? 46.246 45.827 40.117 1.00 0.00 97 GLN X N 1
ATOM 1495 C CA . GLN A 1 100 ? 47.412 45.618 39.248 1.00 0.00 97 GLN X CA 1
ATOM 1496 C C . GLN A 1 100 ? 47.472 46.565 38.026 1.00 0.00 97 GLN X C 1
ATOM 1497 O O . GLN A 1 100 ? 48.518 47.137 37.751 1.00 0.00 97 GLN X O 1
ATOM 1511 N N . LEU A 1 101 ? 46.361 46.756 37.294 1.00 0.00 98 LEU X N 1
ATOM 1512 C CA . LEU A 1 101 ? 46.263 47.678 36.144 1.00 0.00 98 LEU X CA 1
ATOM 1513 C C . LEU A 1 101 ? 46.450 49.155 36.548 1.00 0.00 98 LEU X C 1
ATOM 1514 O O . LEU A 1 101 ? 46.961 49.970 35.775 1.00 0.00 98 LEU X O 1
ATOM 1530 N N . GLN A 1 102 ? 45.908 49.519 37.711 1.00 0.00 99 GLN X N 1
ATOM 1531 C CA . GLN A 1 102 ? 45.976 50.864 38.273 1.00 0.00 99 GLN X CA 1
ATOM 1532 C C . GLN A 1 102 ? 47.408 51.265 38.639 1.00 0.00 99 GLN X C 1
ATOM 1533 O O . GLN A 1 102 ? 48.089 50.633 39.444 1.00 0.00 99 GLN X O 1
ATOM 1547 N N . LYS A 1 103 ? 47.864 52.361 38.030 1.00 0.00 100 LYS X N 1
ATOM 1548 C CA . LYS A 1 103 ? 49.225 52.862 38.222 1.00 0.00 100 LYS X CA 1
ATOM 1549 C C . LYS A 1 103 ? 49.370 53.675 39.509 1.00 0.00 100 LYS X C 1
ATOM 1550 O O . LYS A 1 103 ? 50.366 53.487 40.211 1.00 0.00 100 LYS X O 1
ATOM 1569 N N . ASN A 1 104 ? 48.450 54.613 39.776 1.00 0.00 101 ASN X N 1
ATOM 1570 C CA . ASN A 1 104 ? 48.476 55.544 40.913 1.00 0.00 101 ASN X CA 1
ATOM 1571 C C . ASN A 1 104 ? 47.075 55.947 41.409 1.00 0.00 101 ASN X C 1
ATOM 1572 O O . ASN A 1 104 ? 46.093 55.740 40.658 1.00 0.00 101 ASN X O 1
ATOM 1583 N N . MET A 1 4 ? 28.345 42.222 58.959 1.00 0.00 1 MET X N 2
ATOM 1584 C CA . MET A 1 4 ? 29.306 42.165 57.829 1.00 0.00 1 MET X CA 2
ATOM 1585 C C . MET A 1 4 ? 29.708 43.579 57.399 1.00 0.00 1 MET X C 2
ATOM 1586 O O . MET A 1 4 ? 28.839 44.411 57.169 1.00 0.00 1 MET X O 2
ATOM 1600 N N . GLN A 1 5 ? 31.016 43.885 57.383 1.00 0.00 2 GLN X N 2
ATOM 1601 C CA . GLN A 1 5 ? 31.596 45.219 57.110 1.00 0.00 2 GLN X CA 2
ATOM 1602 C C . GLN A 1 5 ? 32.573 45.198 55.926 1.00 0.00 2 GLN X C 2
ATOM 1603 O O . GLN A 1 5 ? 32.485 46.080 55.075 1.00 0.00 2 GLN X O 2
ATOM 1617 N N . ASP A 1 6 ? 33.486 44.221 55.825 1.00 0.00 3 ASP X N 2
ATOM 1618 C CA . ASP A 1 6 ? 34.426 44.107 54.696 1.00 0.00 3 ASP X CA 2
ATOM 1619 C C . ASP A 1 6 ? 33.727 44.206 53.311 1.00 0.00 3 ASP X C 2
ATOM 1620 O O . ASP A 1 6 ? 34.173 44.963 52.452 1.00 0.00 3 ASP X O 2
ATOM 1629 N N . ARG A 1 7 ? 32.547 43.578 53.142 1.00 0.00 4 ARG X N 2
ATOM 1630 C CA . ARG A 1 7 ? 31.594 43.744 52.001 1.00 0.00 4 ARG X CA 2
ATOM 1631 C C . ARG A 1 7 ? 31.248 45.188 51.586 1.00 0.00 4 ARG X C 2
ATOM 1632 O O . ARG A 1 7 ? 30.954 45.473 50.421 1.00 0.00 4 ARG X O 2
ATOM 1653 N N . GLU A 1 8 ? 31.196 46.081 52.570 1.00 0.00 5 GLU X N 2
ATOM 1654 C CA . GLU A 1 8 ? 30.767 47.482 52.460 1.00 0.00 5 GLU X CA 2
ATOM 1655 C C . GLU A 1 8 ? 31.936 48.410 52.087 1.00 0.00 5 GLU X C 2
ATOM 1656 O O . GLU A 1 8 ? 31.883 49.071 51.055 1.00 0.00 5 GLU X O 2
ATOM 1668 N N . LYS A 1 9 ? 33.033 48.421 52.864 1.00 0.00 6 LYS X N 2
ATOM 1669 C CA . LYS A 1 9 ? 34.302 49.081 52.478 1.00 0.00 6 LYS X CA 2
ATOM 1670 C C . LYS A 1 9 ? 34.783 48.641 51.085 1.00 0.00 6 LYS X C 2
ATOM 1671 O O . LYS A 1 9 ? 35.049 49.484 50.229 1.00 0.00 6 LYS X O 2
ATOM 1690 N N . ALA A 1 10 ? 34.845 47.332 50.819 1.00 0.00 7 ALA X N 2
ATOM 1691 C CA . ALA A 1 10 ? 35.113 46.783 49.484 1.00 0.00 7 ALA X CA 2
ATOM 1692 C C . ALA A 1 10 ? 34.148 47.325 48.409 1.00 0.00 7 ALA X C 2
ATOM 1693 O O . ALA A 1 10 ? 34.524 47.436 47.243 1.00 0.00 7 ALA X O 2
ATOM 1700 N N . PHE A 1 11 ? 32.900 47.666 48.766 1.00 0.00 8 PHE X N 2
ATOM 1701 C CA . PHE A 1 11 ? 31.993 48.347 47.843 1.00 0.00 8 PHE X CA 2
ATOM 1702 C C . PHE A 1 11 ? 32.577 49.666 47.317 1.00 0.00 8 PHE X C 2
ATOM 1703 O O . PHE A 1 11 ? 32.597 49.858 46.105 1.00 0.00 8 PHE X O 2
ATOM 1720 N N . GLU A 1 12 ? 33.065 50.560 48.183 1.00 0.00 9 GLU X N 2
ATOM 1721 C CA . GLU A 1 12 ? 33.725 51.813 47.779 1.00 0.00 9 GLU X CA 2
ATOM 1722 C C . GLU A 1 12 ? 34.853 51.556 46.768 1.00 0.00 9 GLU X C 2
ATOM 1723 O O . GLU A 1 12 ? 34.905 52.200 45.720 1.00 0.00 9 GLU X O 2
ATOM 1735 N N . ALA A 1 13 ? 35.729 50.586 47.051 1.00 0.00 10 ALA X N 2
ATOM 1736 C CA . ALA A 1 13 ? 36.832 50.211 46.167 1.00 0.00 10 ALA X CA 2
ATOM 1737 C C . ALA A 1 13 ? 36.392 49.940 44.713 1.00 0.00 10 ALA X C 2
ATOM 1738 O O . ALA A 1 13 ? 37.135 50.275 43.799 1.00 0.00 10 ALA X O 2
ATOM 1745 N N . LYS A 1 14 ? 35.181 49.411 44.467 1.00 0.00 11 LYS X N 2
ATOM 1746 C CA . LYS A 1 14 ? 34.603 49.217 43.115 1.00 0.00 11 LYS X CA 2
ATOM 1747 C C . LYS A 1 14 ? 34.479 50.498 42.285 1.00 0.00 11 LYS X C 2
ATOM 1748 O O . LYS A 1 14 ? 34.550 50.401 41.067 1.00 0.00 11 LYS X O 2
ATOM 1767 N N . PHE A 1 15 ? 34.224 51.636 42.945 1.00 0.00 12 PHE X N 2
ATOM 1768 C CA . PHE A 1 15 ? 34.046 52.975 42.350 1.00 0.00 12 PHE X CA 2
ATOM 1769 C C . PHE A 1 15 ? 35.327 53.834 42.459 1.00 0.00 12 PHE X C 2
ATOM 1770 O O . PHE A 1 15 ? 35.558 54.758 41.681 1.00 0.00 12 PHE X O 2
ATOM 1787 N N . ALA A 1 16 ? 36.185 53.551 43.440 1.00 0.00 13 ALA X N 2
ATOM 1788 C CA . ALA A 1 16 ? 37.499 54.176 43.649 1.00 0.00 13 ALA X CA 2
ATOM 1789 C C . ALA A 1 16 ? 38.446 54.027 42.438 1.00 0.00 13 ALA X C 2
ATOM 1790 O O . ALA A 1 16 ? 39.199 54.935 42.102 1.00 0.00 13 ALA X O 2
ATOM 1797 N N . LEU A 1 17 ? 38.375 52.869 41.778 1.00 0.00 14 LEU X N 2
ATOM 1798 C CA . LEU A 1 17 ? 39.098 52.491 40.560 1.00 0.00 14 LEU X CA 2
ATOM 1799 C C . LEU A 1 17 ? 38.433 52.940 39.233 1.00 0.00 14 LEU X C 2
ATOM 1800 O O . LEU A 1 17 ? 38.737 52.383 38.186 1.00 0.00 14 LEU X O 2
ATOM 1816 N N . ASP A 1 18 ? 37.566 53.961 39.250 1.00 0.00 15 ASP X N 2
ATOM 1817 C CA . ASP A 1 18 ? 36.757 54.452 38.116 1.00 0.00 15 ASP X CA 2
ATOM 1818 C C . ASP A 1 18 ? 35.679 53.426 37.663 1.00 0.00 15 ASP X C 2
ATOM 1819 O O . ASP A 1 18 ? 35.310 52.527 38.410 1.00 0.00 15 ASP X O 2
ATOM 1828 N N . GLU A 1 19 ? 35.141 53.564 36.443 1.00 0.00 16 GLU X N 2
ATOM 1829 C CA . GLU A 1 19 ? 34.095 52.693 35.865 1.00 0.00 16 GLU X CA 2
ATOM 1830 C C . GLU A 1 19 ? 34.664 51.934 34.646 1.00 0.00 16 GLU X C 2
ATOM 1831 O O . GLU A 1 19 ? 34.724 50.699 34.612 1.00 0.00 16 GLU X O 2
ATOM 1843 N N . GLU A 1 20 ? 35.163 52.684 33.658 1.00 0.00 17 GLU X N 2
ATOM 1844 C CA . GLU A 1 20 ? 35.897 52.213 32.471 1.00 0.00 17 GLU X CA 2
ATOM 1845 C C . GLU A 1 20 ? 37.029 51.228 32.805 1.00 0.00 17 GLU X C 2
ATOM 1846 O O . GLU A 1 20 ? 37.082 50.146 32.224 1.00 0.00 17 GLU X O 2
ATOM 1858 N N . LEU A 1 21 ? 37.923 51.592 33.735 1.00 0.00 18 LEU X N 2
ATOM 1859 C CA . LEU A 1 21 ? 39.042 50.773 34.230 1.00 0.00 18 LEU X CA 2
ATOM 1860 C C . LEU A 1 21 ? 38.603 49.339 34.575 1.00 0.00 18 LEU X C 2
ATOM 1861 O O . LEU A 1 21 ? 39.264 48.371 34.195 1.00 0.00 18 LEU X O 2
ATOM 1877 N N . ARG A 1 22 ? 37.477 49.192 35.285 1.00 0.00 19 ARG X N 2
ATOM 1878 C CA . ARG A 1 22 ? 36.897 47.888 35.634 1.00 0.00 19 ARG X CA 2
ATOM 1879 C C . ARG A 1 22 ? 36.504 47.080 34.395 1.00 0.00 19 ARG X C 2
ATOM 1880 O O . ARG A 1 22 ? 36.835 45.904 34.330 1.00 0.00 19 ARG X O 2
ATOM 1901 N N . PHE A 1 23 ? 35.867 47.712 33.410 1.00 0.00 20 PHE X N 2
ATOM 1902 C CA . PHE A 1 23 ? 35.466 47.105 32.137 1.00 0.00 20 PHE X CA 2
ATOM 1903 C C . PHE A 1 23 ? 36.643 46.453 31.382 1.00 0.00 20 PHE X C 2
ATOM 1904 O O . PHE A 1 23 ? 36.551 45.319 30.905 1.00 0.00 20 PHE X O 2
ATOM 1921 N N . LYS A 1 24 ? 37.784 47.161 31.301 1.00 0.00 21 LYS X N 2
ATOM 1922 C CA . LYS A 1 24 ? 39.067 46.654 30.768 1.00 0.00 21 LYS X CA 2
ATOM 1923 C C . LYS A 1 24 ? 39.660 45.492 31.587 1.00 0.00 21 LYS X C 2
ATOM 1924 O O . LYS A 1 24 ? 40.377 44.638 31.062 1.00 0.00 21 LYS X O 2
ATOM 1943 N N . ALA A 1 25 ? 39.424 45.499 32.901 1.00 0.00 22 ALA X N 2
ATOM 1944 C CA . ALA A 1 25 ? 39.871 44.484 33.849 1.00 0.00 22 ALA X CA 2
ATOM 1945 C C . ALA A 1 25 ? 39.022 43.206 33.802 1.00 0.00 22 ALA X C 2
ATOM 1946 O O . ALA A 1 25 ? 39.609 42.136 33.710 1.00 0.00 22 ALA X O 2
ATOM 1953 N N . THR A 1 26 ? 37.684 43.266 33.792 1.00 0.00 23 THR X N 2
ATOM 1954 C CA . THR A 1 26 ? 36.754 42.137 33.550 1.00 0.00 23 THR X CA 2
ATOM 1955 C C . THR A 1 26 ? 37.184 41.226 32.400 1.00 0.00 23 THR X C 2
ATOM 1956 O O . THR A 1 26 ? 37.296 40.017 32.606 1.00 0.00 23 THR X O 2
ATOM 1967 N N . ALA A 1 27 ? 37.489 41.777 31.217 1.00 0.00 24 ALA X N 2
ATOM 1968 C CA . ALA A 1 27 ? 38.023 41.013 30.081 1.00 0.00 24 ALA X CA 2
ATOM 1969 C C . ALA A 1 27 ? 39.361 40.276 30.345 1.00 0.00 24 ALA X C 2
ATOM 1970 O O . ALA A 1 27 ? 39.707 39.367 29.590 1.00 0.00 24 ALA X O 2
ATOM 1977 N N . ARG A 1 28 ? 40.129 40.640 31.382 1.00 0.00 25 ARG X N 2
ATOM 1978 C CA . ARG A 1 28 ? 41.328 39.924 31.871 1.00 0.00 25 ARG X CA 2
ATOM 1979 C C . ARG A 1 28 ? 41.045 39.054 33.101 1.00 0.00 25 ARG X C 2
ATOM 1980 O O . ARG A 1 28 ? 41.745 38.070 33.350 1.00 0.00 25 ARG X O 2
ATOM 2001 N N . ARG A 1 29 ? 40.042 39.422 33.902 1.00 0.00 26 ARG X N 2
ATOM 2002 C CA . ARG A 1 29 ? 39.582 38.682 35.083 1.00 0.00 26 ARG X CA 2
ATOM 2003 C C . ARG A 1 29 ? 39.122 37.271 34.732 1.00 0.00 26 ARG X C 2
ATOM 2004 O O . ARG A 1 29 ? 39.257 36.390 35.577 1.00 0.00 26 ARG X O 2
ATOM 2025 N N . ASN A 1 30 ? 38.675 37.051 33.493 1.00 0.00 27 ASN X N 2
ATOM 2026 C CA . ASN A 1 30 ? 38.415 35.738 32.892 1.00 0.00 27 ASN X CA 2
ATOM 2027 C C . ASN A 1 30 ? 39.495 34.676 33.207 1.00 0.00 27 ASN X C 2
ATOM 2028 O O . ASN A 1 30 ? 39.151 33.561 33.576 1.00 0.00 27 ASN X O 2
ATOM 2039 N N . LYS A 1 31 ? 40.783 35.037 33.093 1.00 0.00 28 LYS X N 2
ATOM 2040 C CA . LYS A 1 31 ? 41.955 34.216 33.434 1.00 0.00 28 LYS X CA 2
ATOM 2041 C C . LYS A 1 31 ? 41.938 33.854 34.921 1.00 0.00 28 LYS X C 2
ATOM 2042 O O . LYS A 1 31 ? 41.808 32.687 35.252 1.00 0.00 28 LYS X O 2
ATOM 2061 N N . LEU A 1 32 ? 42.044 34.844 35.808 1.00 0.00 29 LEU X N 2
ATOM 2062 C CA . LEU A 1 32 ? 42.027 34.686 37.272 1.00 0.00 29 LEU X CA 2
ATOM 2063 C C . LEU A 1 32 ? 40.841 33.852 37.795 1.00 0.00 29 LEU X C 2
ATOM 2064 O O . LEU A 1 32 ? 41.050 32.900 38.536 1.00 0.00 29 LEU X O 2
ATOM 2080 N N . LEU A 1 33 ? 39.605 34.215 37.436 1.00 0.00 30 LEU X N 2
ATOM 2081 C CA . LEU A 1 33 ? 38.403 33.437 37.770 1.00 0.00 30 LEU X CA 2
ATOM 2082 C C . LEU A 1 33 ? 38.452 32.053 37.116 1.00 0.00 30 LEU X C 2
ATOM 2083 O O . LEU A 1 33 ? 38.293 31.050 37.798 1.00 0.00 30 LEU X O 2
ATOM 2099 N N . GLY A 1 34 ? 38.687 31.999 35.808 1.00 0.00 31 GLY X N 2
ATOM 2100 C CA . GLY A 1 34 ? 38.790 30.778 35.012 1.00 0.00 31 GLY X CA 2
ATOM 2101 C C . GLY A 1 34 ? 39.743 29.739 35.585 1.00 0.00 31 GLY X C 2
ATOM 2102 O O . GLY A 1 34 ? 39.410 28.565 35.570 1.00 0.00 31 GLY X O 2
ATOM 2106 N N . LEU A 1 35 ? 40.912 30.155 36.074 1.00 0.00 32 LEU X N 2
ATOM 2107 C CA . LEU A 1 35 ? 41.882 29.305 36.756 1.00 0.00 32 LEU X CA 2
ATOM 2108 C C . LEU A 1 35 ? 41.457 28.984 38.190 1.00 0.00 32 LEU X C 2
ATOM 2109 O O . LEU A 1 35 ? 41.514 27.817 38.562 1.00 0.00 32 LEU X O 2
ATOM 2125 N N . TRP A 1 36 ? 41.088 29.981 39.004 1.00 0.00 33 TRP X N 2
ATOM 2126 C CA . TRP A 1 36 ? 40.735 29.775 40.417 1.00 0.00 33 TRP X CA 2
ATOM 2127 C C . TRP A 1 36 ? 39.558 28.808 40.556 1.00 0.00 33 TRP X C 2
ATOM 2128 O O . TRP A 1 36 ? 39.651 27.818 41.281 1.00 0.00 33 TRP X O 2
ATOM 2149 N N . ALA A 1 37 ? 38.463 29.098 39.853 1.00 0.00 34 ALA X N 2
ATOM 2150 C CA . ALA A 1 37 ? 37.310 28.222 39.689 1.00 0.00 34 ALA X CA 2
ATOM 2151 C C . ALA A 1 37 ? 37.729 26.849 39.117 1.00 0.00 34 ALA X C 2
ATOM 2152 O O . ALA A 1 37 ? 37.478 25.831 39.757 1.00 0.00 34 ALA X O 2
ATOM 2159 N N . ALA A 1 38 ? 38.481 26.798 38.008 1.00 0.00 35 ALA X N 2
ATOM 2160 C CA . ALA A 1 38 ? 39.038 25.530 37.513 1.00 0.00 35 ALA X CA 2
ATOM 2161 C C . ALA A 1 38 ? 39.841 24.735 38.566 1.00 0.00 35 ALA X C 2
ATOM 2162 O O . ALA A 1 38 ? 39.754 23.508 38.590 1.00 0.00 35 ALA X O 2
ATOM 2169 N N . GLY A 1 39 ? 40.603 25.388 39.444 1.00 0.00 36 GLY X N 2
ATOM 2170 C CA . GLY A 1 39 ? 41.357 24.775 40.540 1.00 0.00 36 GLY X CA 2
ATOM 2171 C C . GLY A 1 39 ? 40.481 24.114 41.613 1.00 0.00 36 GLY X C 2
ATOM 2172 O O . GLY A 1 39 ? 40.810 23.017 42.056 1.00 0.00 36 GLY X O 2
ATOM 2176 N N . LEU A 1 40 ? 39.379 24.752 42.028 1.00 0.00 37 LEU X N 2
ATOM 2177 C CA . LEU A 1 40 ? 38.425 24.252 43.042 1.00 0.00 37 LEU X CA 2
ATOM 2178 C C . LEU A 1 40 ? 38.018 22.772 42.843 1.00 0.00 37 LEU X C 2
ATOM 2179 O O . LEU A 1 40 ? 38.134 21.958 43.757 1.00 0.00 37 LEU X O 2
ATOM 2195 N N . LEU A 1 41 ? 37.529 22.412 41.650 1.00 0.00 38 LEU X N 2
ATOM 2196 C CA . LEU A 1 41 ? 37.158 21.023 41.300 1.00 0.00 38 LEU X CA 2
ATOM 2197 C C . LEU A 1 41 ? 38.345 20.184 40.786 1.00 0.00 38 LEU X C 2
ATOM 2198 O O . LEU A 1 41 ? 38.147 19.097 40.237 1.00 0.00 38 LEU X O 2
ATOM 2214 N N . ALA A 1 42 ? 39.576 20.681 40.942 1.00 0.00 39 ALA X N 2
ATOM 2215 C CA . ALA A 1 42 ? 40.802 20.150 40.357 1.00 0.00 39 ALA X CA 2
ATOM 2216 C C . ALA A 1 42 ? 40.666 19.808 38.854 1.00 0.00 39 ALA X C 2
ATOM 2217 O O . ALA A 1 42 ? 40.862 18.665 38.443 1.00 0.00 39 ALA X O 2
ATOM 2224 N N . LYS A 1 43 ? 40.400 20.800 37.982 1.00 0.00 40 LYS X N 2
ATOM 2225 C CA . LYS A 1 43 ? 40.446 20.615 36.510 1.00 0.00 40 LYS X CA 2
ATOM 2226 C C . LYS A 1 43 ? 41.884 20.509 35.986 1.00 0.00 40 LYS X C 2
ATOM 2227 O O . LYS A 1 43 ? 42.591 21.509 35.941 1.00 0.00 40 LYS X O 2
ATOM 2246 N N . SER A 1 44 ? 42.267 19.332 35.490 1.00 0.00 41 SER X N 2
ATOM 2247 C CA . SER A 1 44 ? 43.564 19.041 34.840 1.00 0.00 41 SER X CA 2
ATOM 2248 C C . SER A 1 44 ? 43.922 20.007 33.708 1.00 0.00 41 SER X C 2
ATOM 2249 O O . SER A 1 44 ? 45.083 20.379 33.565 1.00 0.00 41 SER X O 2
ATOM 2257 N N . ASP A 1 45 ? 42.929 20.413 32.905 1.00 0.00 42 ASP X N 2
ATOM 2258 C CA . ASP A 1 45 ? 43.058 21.364 31.793 1.00 0.00 42 ASP X CA 2
ATOM 2259 C C . ASP A 1 45 ? 42.475 22.746 32.199 1.00 0.00 42 ASP X C 2
ATOM 2260 O O . ASP A 1 45 ? 41.355 23.091 31.800 1.00 0.00 42 ASP X O 2
ATOM 2269 N N . PRO A 1 46 ? 43.163 23.573 33.016 1.00 0.00 43 PRO X N 2
ATOM 2270 C CA . PRO A 1 46 ? 42.629 24.864 33.456 1.00 0.00 43 PRO X CA 2
ATOM 2271 C C . PRO A 1 46 ? 42.638 25.911 32.333 1.00 0.00 43 PRO X C 2
ATOM 2272 O O . PRO A 1 46 ? 41.668 26.651 32.191 1.00 0.00 43 PRO X O 2
ATOM 2283 N N . GLU A 1 47 ? 43.705 25.981 31.523 1.00 0.00 44 GLU X N 2
ATOM 2284 C CA . GLU A 1 47 ? 43.871 26.960 30.436 1.00 0.00 44 GLU X CA 2
ATOM 2285 C C . GLU A 1 47 ? 42.663 26.980 29.483 1.00 0.00 44 GLU X C 2
ATOM 2286 O O . GLU A 1 47 ? 42.127 28.042 29.146 1.00 0.00 44 GLU X O 2
ATOM 2298 N N . ALA A 1 48 ? 42.228 25.776 29.105 1.00 0.00 45 ALA X N 2
ATOM 2299 C CA . ALA A 1 48 ? 41.064 25.489 28.282 1.00 0.00 45 ALA X CA 2
ATOM 2300 C C . ALA A 1 48 ? 39.762 26.018 28.910 1.00 0.00 45 ALA X C 2
ATOM 2301 O O . ALA A 1 48 ? 38.971 26.651 28.217 1.00 0.00 45 ALA X O 2
ATOM 2308 N N . TYR A 1 49 ? 39.538 25.773 30.204 1.00 0.00 46 TYR X N 2
ATOM 2309 C CA . TYR A 1 49 ? 38.358 26.219 30.954 1.00 0.00 46 TYR X CA 2
ATOM 2310 C C . TYR A 1 49 ? 38.291 27.746 31.140 1.00 0.00 46 TYR X C 2
ATOM 2311 O O . TYR A 1 49 ? 37.229 28.352 31.012 1.00 0.00 46 TYR X O 2
ATOM 2329 N N . ALA A 1 50 ? 39.431 28.400 31.371 1.00 0.00 47 ALA X N 2
ATOM 2330 C CA . ALA A 1 50 ? 39.543 29.859 31.347 1.00 0.00 47 ALA X CA 2
ATOM 2331 C C . ALA A 1 50 ? 39.164 30.502 29.994 1.00 0.00 47 ALA X C 2
ATOM 2332 O O . ALA A 1 50 ? 38.618 31.608 29.968 1.00 0.00 47 ALA X O 2
ATOM 2339 N N . SER A 1 51 ? 39.432 29.823 28.872 1.00 0.00 48 SER X N 2
ATOM 2340 C CA . SER A 1 51 ? 38.914 30.216 27.555 1.00 0.00 48 SER X CA 2
ATOM 2341 C C . SER A 1 51 ? 37.375 30.303 27.537 1.00 0.00 48 SER X C 2
ATOM 2342 O O . SER A 1 51 ? 36.812 31.301 27.085 1.00 0.00 48 SER X O 2
ATOM 2350 N N . GLU A 1 52 ? 36.670 29.297 28.076 1.00 0.00 49 GLU X N 2
ATOM 2351 C CA . GLU A 1 52 ? 35.200 29.265 28.140 1.00 0.00 49 GLU X CA 2
ATOM 2352 C C . GLU A 1 52 ? 34.555 30.395 28.967 1.00 0.00 49 GLU X C 2
ATOM 2353 O O . GLU A 1 52 ? 33.346 30.607 28.884 1.00 0.00 49 GLU X O 2
ATOM 2365 N N . ILE A 1 53 ? 35.321 31.119 29.788 1.00 0.00 50 ILE X N 2
ATOM 2366 C CA . ILE A 1 53 ? 34.806 32.264 30.544 1.00 0.00 50 ILE X CA 2
ATOM 2367 C C . ILE A 1 53 ? 34.402 33.406 29.591 1.00 0.00 50 ILE X C 2
ATOM 2368 O O . ILE A 1 53 ? 33.260 33.846 29.649 1.00 0.00 50 ILE X O 2
ATOM 2384 N N . VAL A 1 54 ? 35.293 33.864 28.694 1.00 0.00 51 VAL X N 2
ATOM 2385 C CA . VAL A 1 54 ? 34.984 34.909 27.689 1.00 0.00 51 VAL X CA 2
ATOM 2386 C C . VAL A 1 54 ? 33.947 34.446 26.670 1.00 0.00 51 VAL X C 2
ATOM 2387 O O . VAL A 1 54 ? 33.082 35.220 26.281 1.00 0.00 51 VAL X O 2
ATOM 2400 N N . ALA A 1 55 ? 33.979 33.168 26.279 1.00 0.00 52 ALA X N 2
ATOM 2401 C CA . ALA A 1 55 ? 32.932 32.549 25.462 1.00 0.00 52 ALA X CA 2
ATOM 2402 C C . ALA A 1 55 ? 31.520 32.628 26.089 1.00 0.00 52 ALA X C 2
ATOM 2403 O O . ALA A 1 55 ? 30.530 32.486 25.374 1.00 0.00 52 ALA X O 2
ATOM 2410 N N . ALA A 1 56 ? 31.402 32.820 27.404 1.00 0.00 53 ALA X N 2
ATOM 2411 C CA . ALA A 1 56 ? 30.141 33.036 28.108 1.00 0.00 53 ALA X CA 2
ATOM 2412 C C . ALA A 1 56 ? 29.764 34.540 28.204 1.00 0.00 53 ALA X C 2
ATOM 2413 O O . ALA A 1 56 ? 28.594 34.883 28.355 1.00 0.00 53 ALA X O 2
ATOM 2420 N N . ASP A 1 57 ? 30.741 35.445 28.065 1.00 0.00 54 ASP X N 2
ATOM 2421 C CA . ASP A 1 57 ? 30.591 36.909 27.920 1.00 0.00 54 ASP X CA 2
ATOM 2422 C C . ASP A 1 57 ? 30.690 37.326 26.429 1.00 0.00 54 ASP X C 2
ATOM 2423 O O . ASP A 1 57 ? 31.165 38.406 26.077 1.00 0.00 54 ASP X O 2
ATOM 2432 N N . PHE A 1 58 ? 30.229 36.457 25.521 1.00 0.00 55 PHE X N 2
ATOM 2433 C CA . PHE A 1 58 ? 30.307 36.686 24.077 1.00 0.00 55 PHE X CA 2
ATOM 2434 C C . PHE A 1 58 ? 29.484 37.923 23.671 1.00 0.00 55 PHE X C 2
ATOM 2435 O O . PHE A 1 58 ? 28.286 38.002 23.956 1.00 0.00 55 PHE X O 2
ATOM 2452 N N . GLU A 1 59 ? 30.083 38.869 22.933 1.00 0.00 56 GLU X N 2
ATOM 2453 C CA . GLU A 1 59 ? 29.444 40.135 22.500 1.00 0.00 56 GLU X CA 2
ATOM 2454 C C . GLU A 1 59 ? 28.412 39.924 21.356 1.00 0.00 56 GLU X C 2
ATOM 2455 O O . GLU A 1 59 ? 28.154 40.815 20.553 1.00 0.00 56 GLU X O 2
ATOM 2467 N N . GLU A 1 60 ? 27.823 38.731 21.246 1.00 0.00 57 GLU X N 2
ATOM 2468 C CA . GLU A 1 60 ? 26.888 38.345 20.184 1.00 0.00 57 GLU X CA 2
ATOM 2469 C C . GLU A 1 60 ? 25.438 38.681 20.567 1.00 0.00 57 GLU X C 2
ATOM 2470 O O . GLU A 1 60 ? 24.720 39.295 19.788 1.00 0.00 57 GLU X O 2
ATOM 2482 N N . ALA A 1 61 ? 24.998 38.261 21.756 1.00 0.00 58 ALA X N 2
ATOM 2483 C CA . ALA A 1 61 ? 23.643 38.454 22.278 1.00 0.00 58 ALA X CA 2
ATOM 2484 C C . ALA A 1 61 ? 23.632 38.601 23.809 1.00 0.00 58 ALA X C 2
ATOM 2485 O O . ALA A 1 61 ? 23.082 39.572 24.321 1.00 0.00 58 ALA X O 2
ATOM 2492 N N . GLY A 1 62 ? 24.237 37.637 24.518 1.00 0.00 59 GLY X N 2
ATOM 2493 C CA . GLY A 1 62 ? 24.357 37.632 25.981 1.00 0.00 59 GLY X CA 2
ATOM 2494 C C . GLY A 1 62 ? 23.097 37.116 26.692 1.00 0.00 59 GLY X C 2
ATOM 2495 O O . GLY A 1 62 ? 21.985 37.369 26.244 1.00 0.00 59 GLY X O 2
ATOM 2499 N N . HIS A 1 63 ? 23.283 36.391 27.805 1.00 0.00 60 HIS X N 2
ATOM 2500 C CA . HIS A 1 63 ? 22.212 35.705 28.566 1.00 0.00 60 HIS X CA 2
ATOM 2501 C C . HIS A 1 63 ? 22.690 35.201 29.949 1.00 0.00 60 HIS X C 2
ATOM 2502 O O . HIS A 1 63 ? 22.365 34.096 30.375 1.00 0.00 60 HIS X O 2
ATOM 2516 N N . GLU A 1 64 ? 23.499 36.013 30.645 1.00 0.00 61 GLU X N 2
ATOM 2517 C CA . GLU A 1 64 ? 24.130 35.722 31.958 1.00 0.00 61 GLU X CA 2
ATOM 2518 C C . GLU A 1 64 ? 24.915 34.383 32.038 1.00 0.00 61 GLU X C 2
ATOM 2519 O O . GLU A 1 64 ? 25.094 33.805 33.113 1.00 0.00 61 GLU X O 2
ATOM 2531 N N . ASP A 1 65 ? 25.486 33.928 30.921 1.00 0.00 62 ASP X N 2
ATOM 2532 C CA . ASP A 1 65 ? 26.213 32.652 30.851 1.00 0.00 62 ASP X CA 2
ATOM 2533 C C . ASP A 1 65 ? 27.462 32.646 31.757 1.00 0.00 62 ASP X C 2
ATOM 2534 O O . ASP A 1 65 ? 27.684 31.672 32.472 1.00 0.00 62 ASP X O 2
ATOM 2543 N N . VAL A 1 66 ? 28.238 33.745 31.806 1.00 0.00 63 VAL X N 2
ATOM 2544 C CA . VAL A 1 66 ? 29.405 33.927 32.706 1.00 0.00 63 VAL X CA 2
ATOM 2545 C C . VAL A 1 66 ? 29.137 33.476 34.140 1.00 0.00 63 VAL X C 2
ATOM 2546 O O . VAL A 1 66 ? 29.941 32.746 34.715 1.00 0.00 63 VAL X O 2
ATOM 2559 N N . VAL A 1 67 ? 27.992 33.881 34.697 1.00 0.00 64 VAL X N 2
ATOM 2560 C CA . VAL A 1 67 ? 27.519 33.508 36.030 1.00 0.00 64 VAL X CA 2
ATOM 2561 C C . VAL A 1 67 ? 27.274 32.000 36.086 1.00 0.00 64 VAL X C 2
ATOM 2562 O O . VAL A 1 67 ? 27.779 31.315 36.978 1.00 0.00 64 VAL X O 2
ATOM 2575 N N . ARG A 1 68 ? 26.518 31.466 35.115 1.00 0.00 65 ARG X N 2
ATOM 2576 C CA . ARG A 1 68 ? 26.233 30.030 34.960 1.00 0.00 65 ARG X CA 2
ATOM 2577 C C . ARG A 1 68 ? 27.524 29.197 34.960 1.00 0.00 65 ARG X C 2
ATOM 2578 O O . ARG A 1 68 ? 27.567 28.161 35.624 1.00 0.00 65 ARG X O 2
ATOM 2599 N N . LYS A 1 69 ? 28.572 29.660 34.258 1.00 0.00 66 LYS X N 2
ATOM 2600 C CA . LYS A 1 69 ? 29.946 29.116 34.200 1.00 0.00 66 LYS X CA 2
ATOM 2601 C C . LYS A 1 69 ? 30.562 28.924 35.589 1.00 0.00 66 LYS X C 2
ATOM 2602 O O . LYS A 1 69 ? 31.180 27.896 35.837 1.00 0.00 66 LYS X O 2
ATOM 2621 N N . ILE A 1 70 ? 30.382 29.889 36.490 1.00 0.00 67 ILE X N 2
ATOM 2622 C CA . ILE A 1 70 ? 30.833 29.804 37.888 1.00 0.00 67 ILE X CA 2
ATOM 2623 C C . ILE A 1 70 ? 29.933 28.849 38.711 1.00 0.00 67 ILE X C 2
ATOM 2624 O O . ILE A 1 70 ? 30.432 28.030 39.480 1.00 0.00 67 ILE X O 2
ATOM 2640 N N . LYS A 1 71 ? 28.598 28.890 38.549 1.00 0.00 68 LYS X N 2
ATOM 2641 C CA . LYS A 1 71 ? 27.642 27.999 39.256 1.00 0.00 68 LYS X CA 2
ATOM 2642 C C . LYS A 1 71 ? 27.939 26.509 39.033 1.00 0.00 68 LYS X C 2
ATOM 2643 O O . LYS A 1 71 ? 27.956 25.738 39.988 1.00 0.00 68 LYS X O 2
ATOM 2662 N N . THR A 1 72 ? 28.103 26.104 37.771 1.00 0.00 69 THR X N 2
ATOM 2663 C CA . THR A 1 72 ? 28.421 24.717 37.375 1.00 0.00 69 THR X CA 2
ATOM 2664 C C . THR A 1 72 ? 29.690 24.197 38.073 1.00 0.00 69 THR X C 2
ATOM 2665 O O . THR A 1 72 ? 29.676 23.103 38.638 1.00 0.00 69 THR X O 2
ATOM 2676 N N . ASP A 1 73 ? 30.742 25.019 38.121 1.00 0.00 70 ASP X N 2
ATOM 2677 C CA . ASP A 1 73 ? 31.946 24.783 38.928 1.00 0.00 70 ASP X CA 2
ATOM 2678 C C . ASP A 1 73 ? 31.647 24.496 40.404 1.00 0.00 70 ASP X C 2
ATOM 2679 O O . ASP A 1 73 ? 32.153 23.515 40.932 1.00 0.00 70 ASP X O 2
ATOM 2688 N N . PHE A 1 74 ? 30.825 25.294 41.087 1.00 0.00 71 PHE X N 2
ATOM 2689 C CA . PHE A 1 74 ? 30.439 25.019 42.479 1.00 0.00 71 PHE X CA 2
ATOM 2690 C C . PHE A 1 74 ? 29.707 23.681 42.670 1.00 0.00 71 PHE X C 2
ATOM 2691 O O . PHE A 1 74 ? 29.909 23.010 43.677 1.00 0.00 71 PHE X O 2
ATOM 2708 N N . ASP A 1 75 ? 28.872 23.284 41.713 1.00 0.00 72 ASP X N 2
ATOM 2709 C CA . ASP A 1 75 ? 28.231 21.963 41.660 1.00 0.00 72 ASP X CA 2
ATOM 2710 C C . ASP A 1 75 ? 29.253 20.809 41.522 1.00 0.00 72 ASP X C 2
ATOM 2711 O O . ASP A 1 75 ? 29.239 19.847 42.286 1.00 0.00 72 ASP X O 2
ATOM 2720 N N . ALA A 1 76 ? 30.180 20.905 40.564 1.00 0.00 73 ALA X N 2
ATOM 2721 C CA . ALA A 1 76 ? 31.230 19.908 40.345 1.00 0.00 73 ALA X CA 2
ATOM 2722 C C . ALA A 1 76 ? 32.275 19.866 41.485 1.00 0.00 73 ALA X C 2
ATOM 2723 O O . ALA A 1 76 ? 32.659 18.784 41.934 1.00 0.00 73 ALA X O 2
ATOM 2730 N N . ALA A 1 77 ? 32.747 21.025 41.954 1.00 0.00 74 ALA X N 2
ATOM 2731 C CA . ALA A 1 77 ? 33.667 21.196 43.085 1.00 0.00 74 ALA X CA 2
ATOM 2732 C C . ALA A 1 77 ? 33.035 20.867 44.451 1.00 0.00 74 ALA X C 2
ATOM 2733 O O . ALA A 1 77 ? 33.749 20.565 45.409 1.00 0.00 74 ALA X O 2
ATOM 2740 N N . GLY A 1 78 ? 31.711 20.992 44.584 1.00 0.00 75 GLY X N 2
ATOM 2741 C CA . GLY A 1 78 ? 30.964 20.772 45.823 1.00 0.00 75 GLY X CA 2
ATOM 2742 C C . GLY A 1 78 ? 31.102 21.948 46.791 1.00 0.00 75 GLY X C 2
ATOM 2743 O O . GLY A 1 78 ? 31.704 21.809 47.856 1.00 0.00 75 GLY X O 2
ATOM 2747 N N . VAL A 1 79 ? 30.520 23.096 46.436 1.00 0.00 76 VAL X N 2
ATOM 2748 C CA . VAL A 1 79 ? 30.626 24.382 47.144 1.00 0.00 76 VAL X CA 2
ATOM 2749 C C . VAL A 1 79 ? 29.231 24.998 47.340 1.00 0.00 76 VAL X C 2
ATOM 2750 O O . VAL A 1 79 ? 28.440 25.141 46.411 1.00 0.00 76 VAL X O 2
ATOM 2763 N N . ALA A 1 80 ? 28.924 25.350 48.589 1.00 0.00 77 ALA X N 2
ATOM 2764 C CA . ALA A 1 80 ? 27.665 25.969 48.995 1.00 0.00 77 ALA X CA 2
ATOM 2765 C C . ALA A 1 80 ? 27.650 27.470 48.643 1.00 0.00 77 ALA X C 2
ATOM 2766 O O . ALA A 1 80 ? 28.090 28.315 49.426 1.00 0.00 77 ALA X O 2
ATOM 2773 N N . ILE A 1 81 ? 27.184 27.788 47.429 1.00 0.00 78 ILE X N 2
ATOM 2774 C CA . ILE A 1 81 ? 27.025 29.147 46.870 1.00 0.00 78 ILE X CA 2
ATOM 2775 C C . ILE A 1 81 ? 25.791 29.168 45.943 1.00 0.00 78 ILE X C 2
ATOM 2776 O O . ILE A 1 81 ? 25.655 28.328 45.047 1.00 0.00 78 ILE X O 2
ATOM 2792 N N . SER A 1 82 ? 24.880 30.121 46.159 1.00 0.00 79 SER X N 2
ATOM 2793 C CA . SER A 1 82 ? 23.630 30.336 45.401 1.00 0.00 79 SER X CA 2
ATOM 2794 C C . SER A 1 82 ? 23.847 31.236 44.190 1.00 0.00 79 SER X C 2
ATOM 2795 O O . SER A 1 82 ? 24.802 31.996 44.143 1.00 0.00 79 SER X O 2
ATOM 2803 N N . GLU A 1 83 ? 22.917 31.212 43.228 1.00 0.00 80 GLU X N 2
ATOM 2804 C CA . GLU A 1 83 ? 22.999 31.962 41.953 1.00 0.00 80 GLU X CA 2
ATOM 2805 C C . GLU A 1 83 ? 23.238 33.485 42.122 1.00 0.00 80 GLU X C 2
ATOM 2806 O O . GLU A 1 83 ? 24.121 34.023 41.460 1.00 0.00 80 GLU X O 2
ATOM 2818 N N . ASP A 1 84 ? 22.516 34.168 43.027 1.00 0.00 81 ASP X N 2
ATOM 2819 C CA . ASP A 1 84 ? 22.730 35.584 43.409 1.00 0.00 81 ASP X CA 2
ATOM 2820 C C . ASP A 1 84 ? 24.132 35.820 44.018 1.00 0.00 81 ASP X C 2
ATOM 2821 O O . ASP A 1 84 ? 24.868 36.693 43.551 1.00 0.00 81 ASP X O 2
ATOM 2830 N N . ASP A 1 85 ? 24.526 35.014 45.017 1.00 0.00 82 ASP X N 2
ATOM 2831 C CA . ASP A 1 85 ? 25.812 35.049 45.740 1.00 0.00 82 ASP X CA 2
ATOM 2832 C C . ASP A 1 85 ? 27.012 35.171 44.779 1.00 0.00 82 ASP X C 2
ATOM 2833 O O . ASP A 1 85 ? 27.942 35.933 45.050 1.00 0.00 82 ASP X O 2
ATOM 2842 N N . ILE A 1 86 ? 26.978 34.456 43.643 1.00 0.00 83 ILE X N 2
ATOM 2843 C CA . ILE A 1 86 ? 27.929 34.554 42.523 1.00 0.00 83 ILE X CA 2
ATOM 2844 C C . ILE A 1 86 ? 28.107 36.012 42.099 1.00 0.00 83 ILE X C 2
ATOM 2845 O O . ILE A 1 86 ? 29.197 36.554 42.254 1.00 0.00 83 ILE X O 2
ATOM 2861 N N . ARG A 1 87 ? 27.048 36.653 41.579 1.00 0.00 84 ARG X N 2
ATOM 2862 C CA . ARG A 1 87 ? 27.058 38.058 41.124 1.00 0.00 84 ARG X CA 2
ATOM 2863 C C . ARG A 1 87 ? 27.509 38.999 42.239 1.00 0.00 84 ARG X C 2
ATOM 2864 O O . ARG A 1 87 ? 28.386 39.828 42.011 1.00 0.00 84 ARG X O 2
ATOM 2885 N N . VAL A 1 88 ? 26.947 38.852 43.442 1.00 0.00 85 VAL X N 2
ATOM 2886 C CA . VAL A 1 88 ? 27.346 39.582 44.664 1.00 0.00 85 VAL X CA 2
ATOM 2887 C C . VAL A 1 88 ? 28.857 39.525 44.912 1.00 0.00 85 VAL X C 2
ATOM 2888 O O . VAL A 1 88 ? 29.477 40.582 45.059 1.00 0.00 85 VAL X O 2
ATOM 2901 N N . ARG A 1 89 ? 29.460 38.323 44.927 1.00 0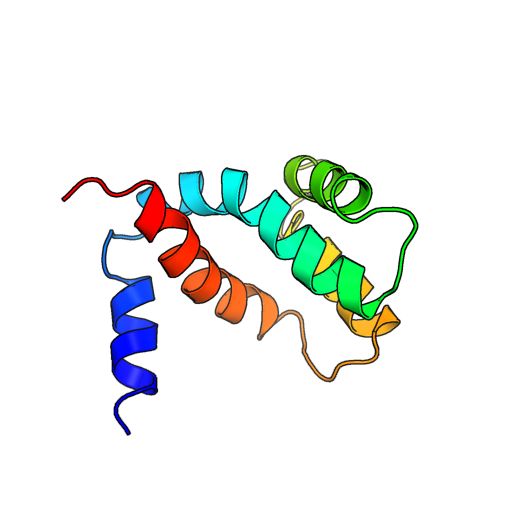.00 86 ARG X N 2
ATOM 2902 C CA . ARG A 1 89 ? 30.906 38.095 45.049 1.00 0.00 86 ARG X CA 2
ATOM 2903 C C . ARG A 1 89 ? 31.678 38.610 43.836 1.00 0.00 86 ARG X C 2
ATOM 2904 O O . ARG A 1 89 ? 32.723 39.209 44.046 1.00 0.00 86 ARG X O 2
ATOM 2925 N N . MET A 1 90 ? 31.210 38.390 42.605 1.00 0.00 87 MET X N 2
ATOM 2926 C CA . MET A 1 90 ? 31.863 38.849 41.368 1.00 0.00 87 MET X CA 2
ATOM 2927 C C . MET A 1 90 ? 32.123 40.350 41.435 1.00 0.00 87 MET X C 2
ATOM 2928 O O . MET A 1 90 ? 33.257 40.775 41.250 1.00 0.00 87 MET X O 2
ATOM 2942 N N . ILE A 1 91 ? 31.092 41.153 41.714 1.00 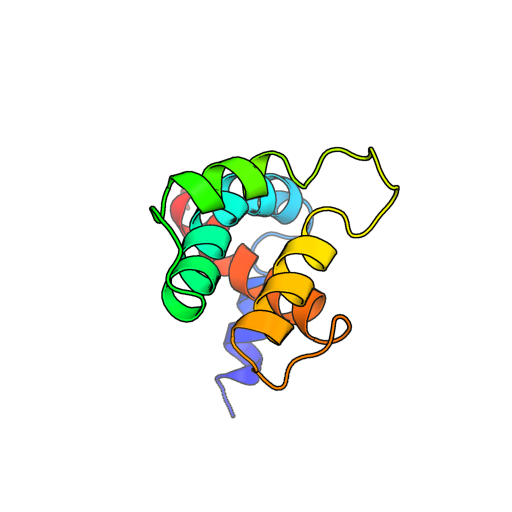0.00 88 ILE X N 2
ATOM 2943 C CA . ILE A 1 91 ? 31.201 42.611 41.838 1.00 0.00 88 ILE X CA 2
ATOM 2944 C C . ILE A 1 91 ? 32.333 42.999 42.825 1.00 0.00 88 ILE X C 2
ATOM 2945 O O . ILE A 1 91 ? 33.144 43.868 42.516 1.00 0.00 88 ILE X O 2
ATOM 2961 N N . GLU A 1 92 ? 32.375 42.410 44.024 1.00 0.00 89 GLU X N 2
ATOM 2962 C CA . GLU A 1 92 ? 33.518 42.560 44.944 1.00 0.00 89 GLU X CA 2
ATOM 2963 C C . GLU A 1 92 ? 34.847 42.080 44.332 1.00 0.00 89 GLU X C 2
ATOM 2964 O O . GLU A 1 92 ? 35.782 42.866 44.257 1.00 0.00 89 GLU X O 2
ATOM 2976 N N . LEU A 1 93 ? 34.952 40.835 43.863 1.00 0.00 90 LEU X N 2
ATOM 2977 C CA . LEU A 1 93 ? 36.161 40.249 43.269 1.00 0.00 90 LEU X CA 2
ATOM 2978 C C . LEU A 1 93 ? 36.710 41.096 42.108 1.00 0.00 90 LEU X C 2
ATOM 2979 O O . LEU A 1 93 ? 37.923 41.155 41.924 1.00 0.00 90 LEU X O 2
ATOM 2995 N N . LEU A 1 94 ? 35.865 41.721 41.291 1.00 0.00 91 LEU X N 2
ATOM 2996 C CA . LEU A 1 94 ? 36.232 42.646 40.215 1.00 0.00 91 LEU X CA 2
ATOM 2997 C C . LEU A 1 94 ? 37.033 43.860 40.714 1.00 0.00 91 LEU X C 2
ATOM 2998 O O . LEU A 1 94 ? 37.798 44.431 39.943 1.00 0.00 91 LEU X O 2
ATOM 3014 N N . SER A 1 95 ? 36.856 44.249 41.980 1.00 0.00 92 SER X N 2
ATOM 3015 C CA . SER A 1 95 ? 37.634 45.292 42.659 1.00 0.00 92 SER X CA 2
ATOM 3016 C C . SER A 1 95 ? 39.131 44.933 42.697 1.00 0.00 92 SER X C 2
ATOM 3017 O O . SER A 1 95 ? 39.952 45.572 42.033 1.00 0.00 92 SER X O 2
ATOM 3025 N N . GLU A 1 96 ? 39.478 43.834 43.381 1.00 0.00 93 GLU X N 2
ATOM 3026 C CA . GLU A 1 96 ? 40.828 43.233 43.419 1.00 0.00 93 GLU X CA 2
ATOM 3027 C C . GLU A 1 96 ? 41.422 42.983 42.011 1.00 0.00 93 GLU X C 2
ATOM 3028 O O . GLU A 1 96 ? 42.606 43.206 41.757 1.00 0.00 93 GLU X O 2
ATOM 3040 N N . ALA A 1 97 ? 40.577 42.563 41.062 1.00 0.00 94 ALA X N 2
ATOM 3041 C CA . ALA A 1 97 ? 40.927 42.353 39.649 1.00 0.00 94 ALA X CA 2
ATOM 3042 C C . ALA A 1 97 ? 41.591 43.552 38.939 1.00 0.00 94 ALA X C 2
ATOM 3043 O O . ALA A 1 97 ? 42.219 43.360 37.900 1.00 0.00 94 ALA X O 2
ATOM 3050 N N . VAL A 1 98 ? 41.411 44.773 39.441 1.00 0.00 95 VAL X N 2
ATOM 3051 C CA . VAL A 1 98 ? 42.008 46.012 38.905 1.00 0.00 95 VAL X CA 2
ATOM 3052 C C . VAL A 1 98 ? 43.253 46.409 39.706 1.00 0.00 95 VAL X C 2
ATOM 3053 O O . VAL A 1 98 ? 44.209 46.948 39.146 1.00 0.00 95 VAL X O 2
ATOM 3066 N N . ALA A 1 99 ? 43.230 46.125 41.010 1.00 0.00 96 ALA X N 2
ATOM 3067 C CA . ALA A 1 99 ? 44.305 46.363 41.975 1.00 0.00 96 ALA X CA 2
ATOM 3068 C C . ALA A 1 99 ? 45.667 45.765 41.574 1.00 0.00 96 ALA X C 2
ATOM 3069 O O . ALA A 1 99 ? 46.677 46.405 41.858 1.00 0.00 96 ALA X O 2
ATOM 3076 N N . GLN A 1 100 ? 45.681 44.591 40.928 1.00 0.00 97 GLN X N 2
ATOM 3077 C CA . GLN A 1 100 ? 46.835 43.944 40.264 1.00 0.00 97 GLN X CA 2
ATOM 3078 C C . GLN A 1 100 ? 47.364 44.672 39.001 1.00 0.00 97 GLN X C 2
ATOM 3079 O O . GLN A 1 100 ? 48.497 44.438 38.583 1.00 0.00 97 GLN X O 2
ATOM 3093 N N . LEU A 1 101 ? 46.527 45.485 38.346 1.00 0.00 98 LEU X N 2
ATOM 3094 C CA . LEU A 1 101 ? 46.811 46.199 37.085 1.00 0.00 98 LEU X CA 2
ATOM 3095 C C . LEU A 1 101 ? 47.296 47.634 37.339 1.00 0.00 98 LEU X C 2
ATOM 3096 O O . LEU A 1 101 ? 48.076 48.209 36.580 1.00 0.00 98 LEU X O 2
ATOM 3112 N N . GLN A 1 102 ? 46.721 48.270 38.360 1.00 0.00 99 GLN X N 2
ATOM 3113 C CA . GLN A 1 102 ? 47.175 49.526 38.939 1.00 0.00 99 GLN X CA 2
ATOM 3114 C C . GLN A 1 102 ? 48.560 49.378 39.597 1.00 0.00 99 GLN X C 2
ATOM 3115 O O . GLN A 1 102 ? 48.844 48.367 40.228 1.00 0.00 99 GLN X O 2
ATOM 3129 N N . LYS A 1 103 ? 49.393 50.426 39.480 1.00 0.00 100 LYS X N 2
ATOM 3130 C CA . LYS A 1 103 ? 50.816 50.479 39.874 1.00 0.00 100 LYS X CA 2
ATOM 3131 C C . LYS A 1 103 ? 51.696 49.486 39.084 1.00 0.00 100 LYS X C 2
ATOM 3132 O O . LYS A 1 103 ? 51.956 48.373 39.524 1.00 0.00 100 LYS X O 2
ATOM 3151 N N . ASN A 1 104 ? 52.181 49.948 37.931 1.00 0.00 101 ASN X N 2
ATOM 3152 C CA . ASN A 1 104 ? 53.063 49.266 36.970 1.00 0.00 101 ASN X CA 2
ATOM 3153 C C . ASN A 1 104 ? 54.424 49.986 36.808 1.00 0.00 101 ASN X C 2
ATOM 3154 O O . ASN A 1 104 ? 55.312 49.498 36.078 1.00 0.00 101 ASN X O 2
ATOM 3165 N N . MET A 1 4 ? 26.295 42.186 55.030 1.00 0.00 1 MET X N 3
ATOM 3166 C CA . MET A 1 4 ? 25.371 43.333 54.832 1.00 0.00 1 MET X CA 3
ATOM 3167 C C . MET A 1 4 ? 26.080 44.661 54.575 1.00 0.00 1 MET X C 3
ATOM 3168 O O . MET A 1 4 ? 25.931 45.178 53.479 1.00 0.00 1 MET X O 3
ATOM 3182 N N . GLN A 1 5 ? 26.814 45.231 55.535 1.00 0.00 2 GLN X N 3
ATOM 3183 C CA . GLN A 1 5 ? 27.528 46.514 55.389 1.00 0.00 2 GLN X CA 3
ATOM 3184 C C . GLN A 1 5 ? 28.944 46.339 54.820 1.00 0.00 2 GLN X C 3
ATOM 3185 O O . GLN A 1 5 ? 29.440 47.173 54.077 1.00 0.00 2 GLN X O 3
ATOM 3199 N N . ASP A 1 6 ? 29.576 45.208 55.112 1.00 0.00 3 ASP X N 3
ATOM 3200 C CA . ASP A 1 6 ? 30.960 44.861 54.785 1.00 0.00 3 ASP X CA 3
ATOM 3201 C C . ASP A 1 6 ? 31.216 44.840 53.277 1.00 0.00 3 ASP X C 3
ATOM 3202 O O . ASP A 1 6 ? 32.267 45.289 52.836 1.00 0.00 3 ASP X O 3
ATOM 3211 N N . ARG A 1 7 ? 30.217 44.396 52.504 1.00 0.00 4 ARG X N 3
ATOM 3212 C CA . ARG A 1 7 ? 30.138 44.528 51.040 1.00 0.00 4 ARG X CA 3
ATOM 3213 C C . ARG A 1 7 ? 30.225 45.977 50.567 1.00 0.00 4 ARG X C 3
ATOM 3214 O O . ARG A 1 7 ? 30.873 46.227 49.568 1.00 0.00 4 ARG X O 3
ATOM 3235 N N . GLU A 1 8 ? 29.536 46.900 51.238 1.00 0.00 5 GLU X N 3
ATOM 3236 C CA . GLU A 1 8 ? 29.408 48.316 50.884 1.00 0.00 5 GLU X CA 3
ATOM 3237 C C . GLU A 1 8 ? 30.743 49.026 51.147 1.00 0.00 5 GLU X C 3
ATOM 3238 O O . GLU A 1 8 ? 31.443 49.381 50.197 1.00 0.00 5 GLU X O 3
ATOM 3250 N N . LYS A 1 9 ? 31.186 49.084 52.411 1.00 0.00 6 LYS X N 3
ATOM 3251 C CA . LYS A 1 9 ? 32.534 49.538 52.790 1.00 0.00 6 LYS X CA 3
ATOM 3252 C C . LYS A 1 9 ? 33.665 48.870 51.997 1.00 0.00 6 LYS X C 3
ATOM 3253 O O . LYS A 1 9 ? 34.568 49.588 51.571 1.00 0.00 6 LYS X O 3
ATOM 3272 N N . ALA A 1 10 ? 33.678 47.551 51.785 1.00 0.00 7 ALA X N 3
ATOM 3273 C CA . ALA A 1 10 ? 34.702 46.918 50.947 1.00 0.00 7 ALA X CA 3
ATOM 3274 C C . ALA A 1 10 ? 34.628 47.384 49.485 1.00 0.00 7 ALA X C 3
ATOM 3275 O O . ALA A 1 10 ? 35.678 47.659 48.901 1.00 0.00 7 ALA X O 3
ATOM 3282 N N . PHE A 1 11 ? 33.430 47.421 48.882 1.00 0.00 8 PHE X N 3
ATOM 3283 C CA . PHE A 1 11 ? 33.202 47.866 47.502 1.00 0.00 8 PHE X CA 3
ATOM 3284 C C . PHE A 1 11 ? 33.715 49.289 47.272 1.00 0.00 8 PHE X C 3
ATOM 3285 O O . PHE A 1 11 ? 34.521 49.475 46.372 1.00 0.00 8 PHE X O 3
ATOM 3302 N N . GLU A 1 12 ? 33.361 50.254 48.129 1.00 0.00 9 GLU X N 3
ATOM 3303 C CA . GLU A 1 12 ? 33.913 51.619 48.146 1.00 0.00 9 GLU X CA 3
ATOM 3304 C C . GLU A 1 12 ? 35.438 51.666 48.020 1.00 0.00 9 GLU X C 3
ATOM 3305 O O . GLU A 1 12 ? 35.965 52.525 47.316 1.00 0.00 9 GLU X O 3
ATOM 3317 N N . ALA A 1 13 ? 36.152 50.779 48.719 1.00 0.00 10 ALA X N 3
ATOM 3318 C CA . ALA A 1 13 ? 37.613 50.691 48.688 1.00 0.00 10 ALA X CA 3
ATOM 3319 C C . ALA A 1 13 ? 38.152 50.216 47.325 1.00 0.00 10 ALA X C 3
ATOM 3320 O O . ALA A 1 13 ? 39.043 50.842 46.765 1.00 0.00 10 ALA X O 3
ATOM 3327 N N . LYS A 1 14 ? 37.681 49.089 46.788 1.00 0.00 11 LYS X N 3
ATOM 3328 C CA . LYS A 1 14 ? 38.105 48.566 45.472 1.00 0.00 11 LYS X CA 3
ATOM 3329 C C . LYS A 1 14 ? 37.534 49.351 44.280 1.00 0.00 11 LYS X C 3
ATOM 3330 O O . LYS A 1 14 ? 38.124 49.339 43.209 1.00 0.00 11 LYS X O 3
ATOM 3349 N N . PHE A 1 15 ? 36.457 50.093 44.507 1.00 0.00 12 PHE X N 3
ATOM 3350 C CA . PHE A 1 15 ? 35.884 51.116 43.636 1.00 0.00 12 PHE X CA 3
ATOM 3351 C C . PHE A 1 15 ? 36.434 52.529 43.933 1.00 0.00 12 PHE X C 3
ATOM 3352 O O . PHE A 1 15 ? 35.818 53.521 43.546 1.00 0.00 12 PHE X O 3
ATOM 3369 N N . ALA A 1 16 ? 37.599 52.648 44.584 1.00 0.00 13 ALA X N 3
ATOM 3370 C CA . ALA A 1 16 ? 38.258 53.938 44.817 1.00 0.00 13 ALA X CA 3
ATOM 3371 C C . ALA A 1 16 ? 38.889 54.512 43.542 1.00 0.00 13 ALA X C 3
ATOM 3372 O O . ALA A 1 16 ? 38.994 55.725 43.411 1.00 0.00 13 ALA X O 3
ATOM 3379 N N . LEU A 1 17 ? 39.302 53.648 42.610 1.00 0.00 14 LEU X N 3
ATOM 3380 C CA . LEU A 1 17 ? 39.939 54.000 41.337 1.00 0.00 14 LEU X CA 3
ATOM 3381 C C . LEU A 1 17 ? 38.937 54.094 40.172 1.00 0.00 14 LEU X C 3
ATOM 3382 O O . LEU A 1 17 ? 39.346 53.972 39.022 1.00 0.00 14 LEU X O 3
ATOM 3398 N N . ASP A 1 18 ? 37.660 54.372 40.458 1.00 0.00 15 ASP X N 3
ATOM 3399 C CA . ASP A 1 18 ? 36.585 54.484 39.459 1.00 0.00 15 ASP X CA 3
ATOM 3400 C C . ASP A 1 18 ? 36.142 53.122 38.855 1.00 0.00 15 ASP X C 3
ATOM 3401 O O . ASP A 1 18 ? 36.579 52.051 39.291 1.00 0.00 15 ASP X O 3
ATOM 3410 N N . GLU A 1 19 ? 35.262 53.165 37.841 1.00 0.00 16 GLU X N 3
ATOM 3411 C CA . GLU A 1 19 ? 34.866 52.037 36.986 1.00 0.00 16 GLU X CA 3
ATOM 3412 C C . GLU A 1 19 ? 35.613 52.009 35.640 1.00 0.00 16 GLU X C 3
ATOM 3413 O O . GLU A 1 19 ? 35.639 50.971 34.977 1.00 0.00 16 GLU X O 3
ATOM 3425 N N . GLU A 1 20 ? 36.261 53.104 35.228 1.00 0.00 17 GLU X N 3
ATOM 3426 C CA . GLU A 1 20 ? 36.967 53.162 33.936 1.00 0.00 17 GLU X CA 3
ATOM 3427 C C . GLU A 1 20 ? 38.019 52.036 33.821 1.00 0.00 17 GLU X C 3
ATOM 3428 O O . GLU A 1 20 ? 37.962 51.185 32.931 1.00 0.00 17 GLU X O 3
ATOM 3440 N N . LEU A 1 21 ? 38.926 51.952 34.798 1.00 0.00 18 LEU X N 3
ATOM 3441 C CA . LEU A 1 21 ? 39.976 50.923 34.905 1.00 0.00 18 LEU X CA 3
ATOM 3442 C C . LEU A 1 21 ? 39.404 49.484 34.970 1.00 0.00 18 LEU X C 3
ATOM 3443 O O . LEU A 1 21 ? 39.971 48.548 34.393 1.00 0.00 18 LEU X O 3
ATOM 3459 N N . ARG A 1 22 ? 38.264 49.299 35.656 1.00 0.00 19 ARG X N 3
ATOM 3460 C CA . ARG A 1 22 ? 37.478 48.050 35.739 1.00 0.00 19 ARG X CA 3
ATOM 3461 C C . ARG A 1 22 ? 36.877 47.641 34.387 1.00 0.00 19 ARG X C 3
ATOM 3462 O O . ARG A 1 22 ? 36.688 46.445 34.140 1.00 0.00 19 ARG X O 3
ATOM 3483 N N . PHE A 1 23 ? 36.607 48.594 33.497 1.00 0.00 20 PHE X N 3
ATOM 3484 C CA . PHE A 1 23 ? 36.082 48.350 32.151 1.00 0.00 20 PHE X CA 3
ATOM 3485 C C . PHE A 1 23 ? 37.016 47.437 31.352 1.00 0.00 20 PHE X C 3
ATOM 3486 O O . PHE A 1 23 ? 36.573 46.432 30.803 1.00 0.00 20 PHE X O 3
ATOM 3503 N N . LYS A 1 24 ? 38.330 47.711 31.366 1.00 0.00 21 LYS X N 3
ATOM 3504 C CA . LYS A 1 24 ? 39.412 46.864 30.806 1.00 0.00 21 LYS X CA 3
ATOM 3505 C C . LYS A 1 24 ? 39.608 45.519 31.525 1.00 0.00 21 LYS X C 3
ATOM 3506 O O . LYS A 1 24 ? 40.105 44.550 30.937 1.00 0.00 21 LYS X O 3
ATOM 3525 N N . ALA A 1 25 ? 39.330 45.477 32.830 1.00 0.00 22 ALA X N 3
ATOM 3526 C CA . ALA A 1 25 ? 39.453 44.292 33.680 1.00 0.00 22 ALA X CA 3
ATOM 3527 C C . ALA A 1 25 ? 38.657 43.092 33.164 1.00 0.00 22 ALA X C 3
ATOM 3528 O O . ALA A 1 25 ? 39.167 41.980 33.245 1.00 0.00 22 ALA X O 3
ATOM 3535 N N . THR A 1 26 ? 37.443 43.317 32.642 1.00 0.00 23 THR X N 3
ATOM 3536 C CA . THR A 1 26 ? 36.544 42.307 32.054 1.00 0.00 23 THR X CA 3
ATOM 3537 C C . THR A 1 26 ? 37.300 41.207 31.288 1.00 0.00 23 THR X C 3
ATOM 3538 O O . THR A 1 26 ? 37.177 40.018 31.585 1.00 0.00 23 THR X O 3
ATOM 3549 N N . ALA A 1 27 ? 38.181 41.626 30.371 1.00 0.00 24 ALA X N 3
ATOM 3550 C CA . ALA A 1 27 ? 39.083 40.789 29.586 1.00 0.00 24 ALA X CA 3
ATOM 3551 C C . ALA A 1 27 ? 39.937 39.845 30.452 1.00 0.00 24 ALA X C 3
ATOM 3552 O O . ALA A 1 27 ? 39.922 38.636 30.260 1.00 0.00 24 ALA X O 3
ATOM 3559 N N . ARG A 1 28 ? 40.697 40.398 31.406 1.00 0.00 25 ARG X N 3
ATOM 3560 C CA . ARG A 1 28 ? 41.591 39.658 32.327 1.00 0.00 25 ARG X CA 3
ATOM 3561 C C . ARG A 1 28 ? 40.829 38.778 33.319 1.00 0.00 25 ARG X C 3
ATOM 3562 O O . ARG A 1 28 ? 41.258 37.652 33.553 1.00 0.00 25 ARG X O 3
ATOM 3583 N N . ARG A 1 29 ? 39.694 39.257 33.837 1.00 0.00 26 ARG X N 3
ATOM 3584 C CA . ARG A 1 29 ? 38.704 38.499 34.612 1.00 0.00 26 ARG X CA 3
ATOM 3585 C C . ARG A 1 29 ? 38.331 37.166 33.951 1.00 0.00 26 ARG X C 3
ATOM 3586 O O . ARG A 1 29 ? 38.259 36.171 34.661 1.00 0.00 26 ARG X O 3
ATOM 3607 N N . ASN A 1 30 ? 38.135 37.118 32.631 1.00 0.00 27 ASN X N 3
ATOM 3608 C CA . ASN A 1 30 ? 37.838 35.864 31.924 1.00 0.00 27 ASN X CA 3
ATOM 3609 C C . ASN A 1 30 ? 38.851 34.740 32.238 1.00 0.00 27 ASN X C 3
ATOM 3610 O O . ASN A 1 30 ? 38.453 33.624 32.559 1.00 0.00 27 ASN X O 3
ATOM 3621 N N . LYS A 1 31 ? 40.156 35.052 32.239 1.00 0.00 28 LYS X N 3
ATOM 3622 C CA . LYS A 1 31 ? 41.237 34.178 32.744 1.00 0.00 28 LYS X CA 3
ATOM 3623 C C . LYS A 1 31 ? 41.148 33.965 34.264 1.00 0.00 28 LYS X C 3
ATOM 3624 O O . LYS A 1 31 ? 41.217 32.821 34.700 1.00 0.00 28 LYS X O 3
ATOM 3643 N N . LEU A 1 32 ? 41.067 35.027 35.079 1.00 0.00 29 LEU X N 3
ATOM 3644 C CA . LEU A 1 32 ? 41.071 34.932 36.554 1.00 0.00 29 LEU X CA 3
ATOM 3645 C C . LEU A 1 32 ? 39.960 34.013 37.086 1.00 0.00 29 LEU X C 3
ATOM 3646 O O . LEU A 1 32 ? 40.245 33.085 37.830 1.00 0.00 29 LEU X O 3
ATOM 3662 N N . LEU A 1 33 ? 38.700 34.231 36.703 1.00 0.00 30 LEU X N 3
ATOM 3663 C CA . LEU A 1 33 ? 37.581 33.340 37.044 1.00 0.00 30 LEU X CA 3
ATOM 3664 C C . LEU A 1 33 ? 37.815 31.927 36.494 1.00 0.00 30 LEU X C 3
ATOM 3665 O O . LEU A 1 33 ? 37.719 30.955 37.237 1.00 0.00 30 LEU X O 3
ATOM 3681 N N . GLY A 1 34 ? 38.110 31.826 35.193 1.00 0.00 31 GLY X N 3
ATOM 3682 C CA . GLY A 1 34 ? 38.359 30.568 34.488 1.00 0.00 31 GLY X CA 3
ATOM 3683 C C . GLY A 1 34 ? 39.376 29.667 35.183 1.00 0.00 31 GLY X C 3
ATOM 3684 O O . GLY A 1 34 ? 39.142 28.472 35.317 1.00 0.00 31 GLY X O 3
ATOM 3688 N N . LEU A 1 35 ? 40.504 30.235 35.608 1.00 0.00 32 LEU X N 3
ATOM 3689 C CA . LEU A 1 35 ? 41.561 29.557 36.348 1.00 0.00 32 LEU X CA 3
ATOM 3690 C C . LEU A 1 35 ? 41.198 29.315 37.816 1.00 0.00 32 LEU X C 3
ATOM 3691 O O . LEU A 1 35 ? 41.467 28.226 38.305 1.00 0.00 32 LEU X O 3
ATOM 3707 N N . TRP A 1 36 ? 40.595 30.279 38.519 1.00 0.00 33 TRP X N 3
ATOM 3708 C CA . TRP A 1 36 ? 40.106 30.110 39.897 1.00 0.00 33 TRP X CA 3
ATOM 3709 C C . TRP A 1 36 ? 39.248 28.844 40.034 1.00 0.00 33 TRP X C 3
ATOM 3710 O O . TRP A 1 36 ? 39.565 27.939 40.805 1.00 0.00 33 TRP X O 3
ATOM 3731 N N . ALA A 1 37 ? 38.197 28.785 39.218 1.00 0.00 34 ALA X N 3
ATOM 3732 C CA . ALA A 1 37 ? 37.273 27.680 39.011 1.00 0.00 34 ALA X CA 3
ATOM 3733 C C . ALA A 1 37 ? 37.992 26.369 38.626 1.00 0.00 34 ALA X C 3
ATOM 3734 O O . ALA A 1 37 ? 37.921 25.356 39.329 1.00 0.00 34 ALA X O 3
ATOM 3741 N N . ALA A 1 38 ? 38.769 26.396 37.532 1.00 0.00 35 ALA X N 3
ATOM 3742 C CA . ALA A 1 38 ? 39.537 25.240 37.069 1.00 0.00 35 ALA X CA 3
ATOM 3743 C C . ALA A 1 38 ? 40.458 24.649 38.146 1.00 0.00 35 ALA X C 3
ATOM 3744 O O . ALA A 1 38 ? 40.623 23.427 38.193 1.00 0.00 35 ALA X O 3
ATOM 3751 N N . GLY A 1 39 ? 41.070 25.495 38.980 1.00 0.00 36 GLY X N 3
ATOM 3752 C CA . GLY A 1 39 ? 41.957 25.134 40.084 1.00 0.00 36 GLY X CA 3
ATOM 3753 C C . GLY A 1 39 ? 41.264 24.280 41.141 1.00 0.00 36 GLY X C 3
ATOM 3754 O O . GLY A 1 39 ? 41.800 23.247 41.549 1.00 0.00 36 GLY X O 3
ATOM 3758 N N . LEU A 1 40 ? 40.070 24.696 41.575 1.00 0.00 37 LEU X N 3
ATOM 3759 C CA . LEU A 1 40 ? 39.198 23.932 42.477 1.00 0.00 37 LEU X CA 3
ATOM 3760 C C . LEU A 1 40 ? 38.931 22.519 41.926 1.00 0.00 37 LEU X C 3
ATOM 3761 O O . LEU A 1 40 ? 39.154 21.528 42.618 1.00 0.00 37 LEU X O 3
ATOM 3777 N N . LEU A 1 41 ? 38.473 22.410 40.673 1.00 0.00 38 LEU X N 3
ATOM 3778 C CA . LEU A 1 41 ? 38.196 21.101 40.057 1.00 0.00 38 LEU X CA 3
ATOM 3779 C C . LEU A 1 41 ? 39.448 20.247 39.730 1.00 0.00 38 LEU X C 3
ATOM 3780 O O . LEU A 1 41 ? 39.278 19.070 39.407 1.00 0.00 38 LEU X O 3
ATOM 3796 N N . ALA A 1 42 ? 40.679 20.783 39.783 1.00 0.00 39 ALA X N 3
ATOM 3797 C CA . ALA A 1 42 ? 41.930 20.089 39.422 1.00 0.00 39 ALA X CA 3
ATOM 3798 C C . ALA A 1 42 ? 41.827 19.279 38.098 1.00 0.00 39 ALA X C 3
ATOM 3799 O O . ALA A 1 42 ? 42.234 18.118 37.981 1.00 0.00 39 ALA X O 3
ATOM 3806 N N . LYS A 1 43 ? 41.266 19.947 37.085 1.00 0.00 40 LYS X N 3
ATOM 3807 C CA . LYS A 1 43 ? 41.128 19.508 35.687 1.00 0.00 40 LYS X CA 3
ATOM 3808 C C . LYS A 1 43 ? 42.510 19.528 35.028 1.00 0.00 40 LYS X C 3
ATOM 3809 O O . LYS A 1 43 ? 43.185 20.541 35.162 1.00 0.00 40 LYS X O 3
ATOM 3828 N N . SER A 1 44 ? 42.917 18.487 34.292 1.00 0.00 41 SER X N 3
ATOM 3829 C CA . SER A 1 44 ? 44.252 18.444 33.632 1.00 0.00 41 SER X CA 3
ATOM 3830 C C . SER A 1 44 ? 44.529 19.593 32.639 1.00 0.00 41 SER X C 3
ATOM 3831 O O . SER A 1 44 ? 45.676 19.999 32.425 1.00 0.00 41 SER X O 3
ATOM 3839 N N . ASP A 1 45 ? 43.450 20.129 32.058 1.00 0.00 42 ASP X N 3
ATOM 3840 C CA . ASP A 1 45 ? 43.436 21.221 31.076 1.00 0.00 42 ASP X CA 3
ATOM 3841 C C . ASP A 1 45 ? 42.747 22.489 31.653 1.00 0.00 42 ASP X C 3
ATOM 3842 O O . ASP A 1 45 ? 41.603 22.800 31.299 1.00 0.00 42 ASP X O 3
ATOM 3851 N N . PRO A 1 46 ? 43.401 23.270 32.538 1.00 0.00 43 PRO X N 3
ATOM 3852 C CA . PRO A 1 46 ? 42.812 24.476 33.128 1.00 0.00 43 PRO X CA 3
ATOM 3853 C C . PRO A 1 46 ? 42.705 25.632 32.121 1.00 0.00 43 PRO X C 3
ATOM 3854 O O . PRO A 1 46 ? 41.692 26.327 32.078 1.00 0.00 43 PRO X O 3
ATOM 3865 N N . GLU A 1 47 ? 43.726 25.818 31.279 1.00 0.00 44 GLU X N 3
ATOM 3866 C CA . GLU A 1 47 ? 43.798 26.809 30.190 1.00 0.00 44 GLU X CA 3
ATOM 3867 C C . GLU A 1 47 ? 42.719 26.615 29.110 1.00 0.00 44 GLU X C 3
ATOM 3868 O O . GLU A 1 47 ? 42.218 27.583 28.537 1.00 0.00 44 GLU X O 3
ATOM 3880 N N . ALA A 1 48 ? 42.352 25.364 28.805 1.00 0.00 45 ALA X N 3
ATOM 3881 C CA . ALA A 1 48 ? 41.135 25.048 28.061 1.00 0.00 45 ALA X CA 3
ATOM 3882 C C . ALA A 1 48 ? 39.876 25.477 28.834 1.00 0.00 45 ALA X C 3
ATOM 3883 O O . ALA A 1 48 ? 39.067 26.220 28.285 1.00 0.00 45 ALA X O 3
ATOM 3890 N N . TYR A 1 49 ? 39.699 25.057 30.096 1.00 0.00 46 TYR X N 3
ATOM 3891 C CA . TYR A 1 49 ? 38.497 25.411 30.878 1.00 0.00 46 TYR X CA 3
ATOM 3892 C C . TYR A 1 49 ? 38.206 26.926 30.938 1.00 0.00 46 TYR X C 3
ATOM 3893 O O . TYR A 1 49 ? 37.044 27.329 30.909 1.00 0.00 46 TYR X O 3
ATOM 3911 N N . ALA A 1 50 ? 39.241 27.768 30.992 1.00 0.00 47 ALA X N 3
ATOM 3912 C CA . ALA A 1 50 ? 39.102 29.224 30.905 1.00 0.00 47 ALA X CA 3
ATOM 3913 C C . ALA A 1 50 ? 38.489 29.746 29.579 1.00 0.00 47 ALA X C 3
ATOM 3914 O O . ALA A 1 50 ? 37.843 30.793 29.580 1.00 0.00 47 ALA X O 3
ATOM 3921 N N . SER A 1 51 ? 38.667 29.042 28.456 1.00 0.00 48 SER X N 3
ATOM 3922 C CA . SER A 1 51 ? 38.121 29.387 27.125 1.00 0.00 48 SER X CA 3
ATOM 3923 C C . SER A 1 51 ? 36.581 29.438 27.087 1.00 0.00 48 SER X C 3
ATOM 3924 O O . SER A 1 51 ? 35.988 30.230 26.359 1.00 0.00 48 SER X O 3
ATOM 3932 N N . GLU A 1 52 ? 35.902 28.633 27.912 1.00 0.00 49 GLU X N 3
ATOM 3933 C CA . GLU A 1 52 ? 34.436 28.676 28.099 1.00 0.00 49 GLU X CA 3
ATOM 3934 C C . GLU A 1 52 ? 33.934 29.989 28.734 1.00 0.00 49 GLU X C 3
ATOM 3935 O O . GLU A 1 52 ? 32.752 30.317 28.612 1.00 0.00 49 GLU X O 3
ATOM 3947 N N . ILE A 1 53 ? 34.786 30.714 29.475 1.00 0.00 50 ILE X N 3
ATOM 3948 C CA . ILE A 1 53 ? 34.378 31.962 30.129 1.00 0.00 50 ILE X CA 3
ATOM 3949 C C . ILE A 1 53 ? 34.098 33.035 29.073 1.00 0.00 50 ILE X C 3
ATOM 3950 O O . ILE A 1 53 ? 32.987 33.558 29.030 1.00 0.00 50 ILE X O 3
ATOM 3966 N N . VAL A 1 54 ? 35.079 33.331 28.205 1.00 0.00 51 VAL X N 3
ATOM 3967 C CA . VAL A 1 54 ? 34.904 34.243 27.049 1.00 0.00 51 VAL X CA 3
ATOM 3968 C C . VAL A 1 54 ? 33.748 33.835 26.130 1.00 0.00 51 VAL X C 3
ATOM 3969 O O . VAL A 1 54 ? 33.054 34.702 25.605 1.00 0.00 51 VAL X O 3
ATOM 3982 N N . ALA A 1 55 ? 33.534 32.529 25.945 1.00 0.00 52 ALA X N 3
ATOM 3983 C CA . ALA A 1 55 ? 32.460 31.950 25.136 1.00 0.00 52 ALA X CA 3
ATOM 3984 C C . ALA A 1 55 ? 31.054 32.166 25.735 1.00 0.00 52 ALA X C 3
ATOM 3985 O O . ALA A 1 55 ? 30.093 32.336 24.992 1.00 0.00 52 ALA X O 3
ATOM 3992 N N . ALA A 1 56 ? 30.915 32.106 27.061 1.00 0.00 53 ALA X N 3
ATOM 3993 C CA . ALA A 1 56 ? 29.693 32.443 27.787 1.00 0.00 53 ALA X CA 3
ATOM 3994 C C . ALA A 1 56 ? 29.424 33.964 27.790 1.00 0.00 53 ALA X C 3
ATOM 3995 O O . ALA A 1 56 ? 28.338 34.390 27.400 1.00 0.00 53 ALA X O 3
ATOM 4002 N N . ASP A 1 57 ? 30.394 34.799 28.187 1.00 0.00 54 ASP X N 3
ATOM 4003 C CA . ASP A 1 57 ? 30.307 36.275 28.147 1.00 0.00 54 ASP X CA 3
ATOM 4004 C C . ASP A 1 57 ? 30.454 36.829 26.697 1.00 0.00 54 ASP X C 3
ATOM 4005 O O . ASP A 1 57 ? 31.099 37.847 26.453 1.00 0.00 54 ASP X O 3
ATOM 4014 N N . PHE A 1 58 ? 29.858 36.169 25.695 1.00 0.00 55 PHE X N 3
ATOM 4015 C CA . PHE A 1 58 ? 29.967 36.548 24.277 1.00 0.00 55 PHE X CA 3
ATOM 4016 C C . PHE A 1 58 ? 29.316 37.920 23.984 1.00 0.00 55 PHE X C 3
ATOM 4017 O O . PHE A 1 58 ? 28.157 38.166 24.334 1.00 0.00 55 PHE X O 3
ATOM 4034 N N . GLU A 1 59 ? 30.029 38.815 23.284 1.00 0.00 56 GLU X N 3
ATOM 4035 C CA . GLU A 1 59 ? 29.484 40.131 22.866 1.00 0.00 56 GLU X CA 3
ATOM 4036 C C . GLU A 1 59 ? 28.497 39.997 21.677 1.00 0.00 56 GLU X C 3
ATOM 4037 O O . GLU A 1 59 ? 28.668 40.585 20.614 1.00 0.00 56 GLU X O 3
ATOM 4049 N N . GLU A 1 60 ? 27.448 39.189 21.864 1.00 0.00 57 GLU X N 3
ATOM 4050 C CA . GLU A 1 60 ? 26.432 38.750 20.895 1.00 0.00 57 GLU X CA 3
ATOM 4051 C C . GLU A 1 60 ? 25.014 39.006 21.457 1.00 0.00 57 GLU X C 3
ATOM 4052 O O . GLU A 1 60 ? 24.221 39.712 20.841 1.00 0.00 57 GLU X O 3
ATOM 4064 N N . ALA A 1 61 ? 24.698 38.473 22.644 1.00 0.00 58 ALA X N 3
ATOM 4065 C CA . ALA A 1 61 ? 23.466 38.739 23.392 1.00 0.00 58 ALA X CA 3
ATOM 4066 C C . ALA A 1 61 ? 23.775 38.882 24.897 1.00 0.00 58 ALA X C 3
ATOM 4067 O O . ALA A 1 61 ? 23.954 39.996 25.387 1.00 0.00 58 ALA X O 3
ATOM 4074 N N . GLY A 1 62 ? 23.940 37.758 25.601 1.00 0.00 59 GLY X N 3
ATOM 4075 C CA . GLY A 1 62 ? 24.434 37.700 26.978 1.00 0.00 59 GLY X CA 3
ATOM 4076 C C . GLY A 1 62 ? 23.308 37.684 28.011 1.00 0.00 59 GLY X C 3
ATOM 4077 O O . GLY A 1 62 ? 22.837 38.744 28.422 1.00 0.00 59 GLY X O 3
ATOM 4081 N N . HIS A 1 63 ? 22.943 36.502 28.502 1.00 0.00 60 HIS X N 3
ATOM 4082 C CA . HIS A 1 63 ? 21.779 36.276 29.368 1.00 0.00 60 HIS X CA 3
ATOM 4083 C C . HIS A 1 63 ? 22.208 35.655 30.704 1.00 0.00 60 HIS X C 3
ATOM 4084 O O . HIS A 1 63 ? 21.665 34.657 31.174 1.00 0.00 60 HIS X O 3
ATOM 4098 N N . GLU A 1 64 ? 23.196 36.295 31.334 1.00 0.00 61 GLU X N 3
ATOM 4099 C CA . GLU A 1 64 ? 23.892 35.868 32.568 1.00 0.00 61 GLU X CA 3
ATOM 4100 C C . GLU A 1 64 ? 24.556 34.468 32.485 1.00 0.00 61 GLU X C 3
ATOM 4101 O O . GLU A 1 64 ? 24.885 33.855 33.498 1.00 0.00 61 GLU X O 3
ATOM 4113 N N . ASP A 1 65 ? 24.859 34.001 31.274 1.00 0.00 62 ASP X N 3
ATOM 4114 C CA . ASP A 1 65 ? 25.415 32.680 30.948 1.00 0.00 62 ASP X CA 3
ATOM 4115 C C . ASP A 1 65 ? 26.651 32.286 31.775 1.00 0.00 62 ASP X C 3
ATOM 4116 O O . ASP A 1 65 ? 26.735 31.163 32.275 1.00 0.00 62 ASP X O 3
ATOM 4125 N N . VAL A 1 66 ? 27.595 33.211 31.978 1.00 0.00 63 VAL X N 3
ATOM 4126 C CA . VAL A 1 66 ? 28.767 33.047 32.860 1.00 0.00 63 VAL X CA 3
ATOM 4127 C C . VAL A 1 66 ? 28.415 32.504 34.251 1.00 0.00 63 VAL X C 3
ATOM 4128 O O . VAL A 1 66 ? 29.097 31.599 34.739 1.00 0.00 63 VAL X O 3
ATOM 4141 N N . VAL A 1 67 ? 27.336 32.998 34.870 1.00 0.00 64 VAL X N 3
ATOM 4142 C CA . VAL A 1 67 ? 26.839 32.554 36.182 1.00 0.00 64 VAL X CA 3
ATOM 4143 C C . VAL A 1 67 ? 26.664 31.036 36.201 1.00 0.00 64 VAL X C 3
ATOM 4144 O O . VAL A 1 67 ? 27.036 30.395 37.173 1.00 0.00 64 VAL X O 3
ATOM 4157 N N . ARG A 1 68 ? 26.174 30.429 35.113 1.00 0.00 65 ARG X N 3
ATOM 4158 C CA . ARG A 1 68 ? 26.037 28.971 34.928 1.00 0.00 65 ARG X CA 3
ATOM 4159 C C . ARG A 1 68 ? 27.377 28.233 34.980 1.00 0.00 65 ARG X C 3
ATOM 4160 O O . ARG A 1 68 ? 27.488 27.224 35.677 1.00 0.00 65 ARG X O 3
ATOM 4181 N N . LYS A 1 69 ? 28.395 28.754 34.283 1.00 0.00 66 LYS X N 3
ATOM 4182 C CA . LYS A 1 69 ? 29.788 28.259 34.308 1.00 0.00 66 LYS X CA 3
ATOM 4183 C C . LYS A 1 69 ? 30.378 28.251 35.726 1.00 0.00 66 LYS X C 3
ATOM 4184 O O . LYS A 1 69 ? 30.962 27.246 36.114 1.00 0.00 66 LYS X O 3
ATOM 4203 N N . ILE A 1 70 ? 30.203 29.343 36.480 1.00 0.00 67 ILE X N 3
ATOM 4204 C CA . ILE A 1 70 ? 30.700 29.498 37.859 1.00 0.00 67 ILE X CA 3
ATOM 4205 C C . ILE A 1 70 ? 29.873 28.685 38.880 1.00 0.00 67 ILE X C 3
ATOM 4206 O O . ILE A 1 70 ? 30.451 27.980 39.696 1.00 0.00 67 ILE X O 3
ATOM 4222 N N . LYS A 1 71 ? 28.532 28.734 38.844 1.00 0.00 68 LYS X N 3
ATOM 4223 C CA . LYS A 1 71 ? 27.608 28.010 39.749 1.00 0.00 68 LYS X CA 3
ATOM 4224 C C . LYS A 1 71 ? 27.903 26.518 39.792 1.00 0.00 68 LYS X C 3
ATOM 4225 O O . LYS A 1 71 ? 28.110 25.953 40.860 1.00 0.00 68 LYS X O 3
ATOM 4244 N N . THR A 1 72 ? 27.905 25.884 38.624 1.00 0.00 69 THR X N 3
ATOM 4245 C CA . THR A 1 72 ? 28.191 24.457 38.428 1.00 0.00 69 THR X CA 3
ATOM 4246 C C . THR A 1 72 ? 29.574 24.057 38.952 1.00 0.00 69 THR X C 3
ATOM 4247 O O . THR A 1 72 ? 29.747 22.950 39.450 1.00 0.00 69 THR X O 3
ATOM 4258 N N . ASP A 1 73 ? 30.547 24.961 38.891 1.00 0.00 70 ASP X N 3
ATOM 4259 C CA . ASP A 1 73 ? 31.848 24.815 39.542 1.00 0.00 70 ASP X CA 3
ATOM 4260 C C . ASP A 1 73 ? 31.751 24.643 41.072 1.00 0.00 70 ASP X C 3
ATOM 4261 O O . ASP A 1 73 ? 32.394 23.763 41.635 1.00 0.00 70 ASP X O 3
ATOM 4270 N N . PHE A 1 74 ? 30.914 25.427 41.754 1.00 0.00 71 PHE X N 3
ATOM 4271 C CA . PHE A 1 74 ? 30.605 25.263 43.187 1.00 0.00 71 PHE X CA 3
ATOM 4272 C C . PHE A 1 74 ? 29.802 23.992 43.523 1.00 0.00 71 PHE X C 3
ATOM 4273 O O . PHE A 1 74 ? 30.071 23.346 44.535 1.00 0.00 71 PHE X O 3
ATOM 4290 N N . ASP A 1 75 ? 28.860 23.605 42.665 1.00 0.00 72 ASP X N 3
ATOM 4291 C CA . ASP A 1 75 ? 28.185 22.300 42.716 1.00 0.00 72 ASP X CA 3
ATOM 4292 C C . ASP A 1 75 ? 29.206 21.132 42.673 1.00 0.00 72 ASP X C 3
ATOM 4293 O O . ASP A 1 75 ? 29.156 20.219 43.493 1.00 0.00 72 ASP X O 3
ATOM 4302 N N . ALA A 1 76 ? 30.187 21.169 41.764 1.00 0.00 73 ALA X N 3
ATOM 4303 C CA . ALA A 1 76 ? 31.130 20.081 41.478 1.00 0.00 73 ALA X CA 3
ATOM 4304 C C . ALA A 1 76 ? 32.411 20.078 42.353 1.00 0.00 73 ALA X C 3
ATOM 4305 O O . ALA A 1 76 ? 32.883 19.013 42.754 1.00 0.00 73 ALA X O 3
ATOM 4312 N N . ALA A 1 77 ? 32.976 21.237 42.705 1.00 0.00 74 ALA X N 3
ATOM 4313 C CA . ALA A 1 77 ? 33.982 21.362 43.773 1.00 0.00 74 ALA X CA 3
ATOM 4314 C C . ALA A 1 77 ? 33.415 21.075 45.179 1.00 0.00 74 ALA X C 3
ATOM 4315 O O . ALA A 1 77 ? 34.109 20.540 46.046 1.00 0.00 74 ALA X O 3
ATOM 4322 N N . GLY A 1 78 ? 32.169 21.489 45.415 1.00 0.00 75 GLY X N 3
ATOM 4323 C CA . GLY A 1 78 ? 31.525 21.511 46.721 1.00 0.00 75 GLY X CA 3
ATOM 4324 C C . GLY A 1 78 ? 31.913 22.775 47.488 1.00 0.00 75 GLY X C 3
ATOM 4325 O O . GLY A 1 78 ? 32.639 22.716 48.474 1.00 0.00 75 GLY X O 3
ATOM 4329 N N . VAL A 1 79 ? 31.382 23.927 47.067 1.00 0.00 76 VAL X N 3
ATOM 4330 C CA . VAL A 1 79 ? 31.586 25.223 47.735 1.00 0.00 76 VAL X CA 3
ATOM 4331 C C . VAL A 1 79 ? 30.233 25.784 48.177 1.00 0.00 76 VAL X C 3
ATOM 4332 O O . VAL A 1 79 ? 29.294 25.845 47.383 1.00 0.00 76 VAL X O 3
ATOM 4345 N N . ALA A 1 80 ? 30.113 26.208 49.437 1.00 0.00 77 ALA X N 3
ATOM 4346 C CA . ALA A 1 80 ? 28.863 26.777 49.954 1.00 0.00 77 ALA X CA 3
ATOM 4347 C C . ALA A 1 80 ? 28.590 28.201 49.405 1.00 0.00 77 ALA X C 3
ATOM 4348 O O . ALA A 1 80 ? 28.843 29.204 50.074 1.00 0.00 77 ALA X O 3
ATOM 4355 N N . ILE A 1 81 ? 28.044 28.301 48.185 1.00 0.00 78 ILE X N 3
ATOM 4356 C CA . ILE A 1 81 ? 27.706 29.564 47.503 1.00 0.00 78 ILE X CA 3
ATOM 4357 C C . ILE A 1 81 ? 26.371 29.399 46.758 1.00 0.00 78 ILE X C 3
ATOM 4358 O O . ILE A 1 81 ? 26.100 28.355 46.154 1.00 0.00 78 ILE X O 3
ATOM 4374 N N . SER A 1 82 ? 25.553 30.461 46.805 1.00 0.00 79 SER X N 3
ATOM 4375 C CA . SER A 1 82 ? 24.232 30.572 46.169 1.00 0.00 79 SER X CA 3
ATOM 4376 C C . SER A 1 82 ? 24.284 31.380 44.872 1.00 0.00 79 SER X C 3
ATOM 4377 O O . SER A 1 82 ? 25.139 32.243 44.700 1.00 0.00 79 SER X O 3
ATOM 4385 N N . GLU A 1 83 ? 23.360 31.108 43.943 1.00 0.00 80 GLU X N 3
ATOM 4386 C CA . GLU A 1 83 ? 23.358 31.707 42.596 1.00 0.00 80 GLU X CA 3
ATOM 4387 C C . GLU A 1 83 ? 23.276 33.242 42.620 1.00 0.00 80 GLU X C 3
ATOM 4388 O O . GLU A 1 83 ? 23.951 33.917 41.843 1.00 0.00 80 GLU X O 3
ATOM 4400 N N . ASP A 1 84 ? 22.475 33.799 43.528 1.00 0.00 81 ASP X N 3
ATOM 4401 C CA . ASP A 1 84 ? 22.355 35.242 43.756 1.00 0.00 81 ASP X CA 3
ATOM 4402 C C . ASP A 1 84 ? 23.639 35.865 44.353 1.00 0.00 81 ASP X C 3
ATOM 4403 O O . ASP A 1 84 ? 23.950 37.027 44.094 1.00 0.00 81 ASP X O 3
ATOM 4412 N N . ASP A 1 85 ? 24.430 35.103 45.114 1.00 0.00 82 ASP X N 3
ATOM 4413 C CA . ASP A 1 85 ? 25.728 35.549 45.639 1.00 0.00 82 ASP X CA 3
ATOM 4414 C C . ASP A 1 85 ? 26.803 35.617 44.534 1.00 0.00 82 ASP X C 3
ATOM 4415 O O . ASP A 1 85 ? 27.714 36.436 44.634 1.00 0.00 82 ASP X O 3
ATOM 4424 N N . ILE A 1 86 ? 26.721 34.819 43.458 1.00 0.00 83 ILE X N 3
ATOM 4425 C CA . ILE A 1 86 ? 27.727 34.754 42.375 1.00 0.00 83 ILE X CA 3
ATOM 4426 C C . ILE A 1 86 ? 27.969 36.123 41.737 1.00 0.00 83 ILE X C 3
ATOM 4427 O O . ILE A 1 86 ? 29.108 36.590 41.702 1.00 0.00 83 ILE X O 3
ATOM 4443 N N . ARG A 1 87 ? 26.904 36.779 41.250 1.00 0.00 84 ARG X N 3
ATOM 4444 C CA . ARG A 1 87 ? 26.985 38.129 40.668 1.00 0.00 84 ARG X CA 3
ATOM 4445 C C . ARG A 1 87 ? 27.667 39.123 41.621 1.00 0.00 84 ARG X C 3
ATOM 4446 O O . ARG A 1 87 ? 28.598 39.808 41.213 1.00 0.00 84 ARG X O 3
ATOM 4467 N N . VAL A 1 88 ? 27.273 39.138 42.897 1.00 0.00 85 VAL X N 3
ATOM 4468 C CA . VAL A 1 88 ? 27.916 39.927 43.966 1.00 0.00 85 VAL X CA 3
ATOM 4469 C C . VAL A 1 88 ? 29.407 39.600 44.117 1.00 0.00 85 VAL X C 3
ATOM 4470 O O . VAL A 1 88 ? 30.230 40.512 44.161 1.00 0.00 85 VAL X O 3
ATOM 4483 N N . ARG A 1 89 ? 29.791 38.319 44.226 1.00 0.00 86 ARG X N 3
ATOM 4484 C CA . ARG A 1 89 ? 31.211 37.920 44.324 1.00 0.00 86 ARG X CA 3
ATOM 4485 C C . ARG A 1 89 ? 32.020 38.399 43.115 1.00 0.00 86 ARG X C 3
ATOM 4486 O O . ARG A 1 89 ? 33.130 38.886 43.313 1.00 0.00 86 ARG X O 3
ATOM 4507 N N . MET A 1 90 ? 31.476 38.265 41.899 1.00 0.00 87 MET X N 3
ATOM 4508 C CA . MET A 1 90 ? 32.068 38.775 40.658 1.00 0.00 87 MET X CA 3
ATOM 4509 C C . MET A 1 90 ? 32.425 40.265 40.759 1.00 0.00 87 MET X C 3
ATOM 4510 O O . MET A 1 90 ? 33.535 40.619 40.384 1.00 0.00 87 MET X O 3
ATOM 4524 N N . ILE A 1 91 ? 31.533 41.130 41.268 1.00 0.00 88 ILE X N 3
ATOM 4525 C CA . ILE A 1 91 ? 31.796 42.574 41.472 1.00 0.00 88 ILE X CA 3
ATOM 4526 C C . ILE A 1 91 ? 33.103 42.811 42.249 1.00 0.00 88 ILE X C 3
ATOM 4527 O O . ILE A 1 91 ? 34.004 43.491 41.757 1.00 0.00 88 ILE X O 3
ATOM 4543 N N . GLU A 1 92 ? 33.230 42.258 43.460 1.00 0.00 89 GLU X N 3
ATOM 4544 C CA . GLU A 1 92 ? 34.446 42.402 44.269 1.00 0.00 89 GLU X CA 3
ATOM 4545 C C . GLU A 1 92 ? 35.687 41.827 43.572 1.00 0.00 89 GLU X C 3
ATOM 4546 O O . GLU A 1 92 ? 36.746 42.446 43.646 1.00 0.00 89 GLU X O 3
ATOM 4558 N N . LEU A 1 93 ? 35.548 40.679 42.888 1.00 0.00 90 LEU X N 3
ATOM 4559 C CA . LEU A 1 93 ? 36.569 40.073 42.022 1.00 0.00 90 LEU X CA 3
ATOM 4560 C C . LEU A 1 93 ? 37.062 41.030 40.935 1.00 0.00 90 LEU X C 3
ATOM 4561 O O . LEU A 1 93 ? 38.255 41.306 40.902 1.00 0.00 90 LEU X O 3
ATOM 4577 N N . LEU A 1 94 ? 36.186 41.505 40.035 1.00 0.00 91 LEU X N 3
ATOM 4578 C CA . LEU A 1 94 ? 36.504 42.477 38.978 1.00 0.00 91 LEU X CA 3
ATOM 4579 C C . LEU A 1 94 ? 37.192 43.736 39.533 1.00 0.00 91 LEU X C 3
ATOM 4580 O O . LEU A 1 94 ? 38.195 44.162 38.960 1.00 0.00 91 LEU X O 3
ATOM 4596 N N . SER A 1 95 ? 36.681 44.328 40.612 1.00 0.00 92 SER X N 3
ATOM 4597 C CA . SER A 1 95 ? 37.336 45.463 41.266 1.00 0.00 92 SER X CA 3
ATOM 4598 C C . SER A 1 95 ? 38.700 45.116 41.885 1.00 0.00 92 SER X C 3
ATOM 4599 O O . SER A 1 95 ? 39.578 45.971 41.926 1.00 0.00 92 SER X O 3
ATOM 4607 N N . GLU A 1 96 ? 38.916 43.887 42.360 1.00 0.00 93 GLU X N 3
ATOM 4608 C CA . GLU A 1 96 ? 40.262 43.416 42.729 1.00 0.00 93 GLU X CA 3
ATOM 4609 C C . GLU A 1 96 ? 41.179 43.133 41.527 1.00 0.00 93 GLU X C 3
ATOM 4610 O O . GLU A 1 96 ? 42.386 43.358 41.603 1.00 0.00 93 GLU X O 3
ATOM 4622 N N . ALA A 1 97 ? 40.628 42.699 40.387 1.00 0.00 94 ALA X N 3
ATOM 4623 C CA . ALA A 1 97 ? 41.369 42.405 39.155 1.00 0.00 94 ALA X CA 3
ATOM 4624 C C . ALA A 1 97 ? 42.111 43.624 38.557 1.00 0.00 94 ALA X C 3
ATOM 4625 O O . ALA A 1 97 ? 42.903 43.462 37.626 1.00 0.00 94 ALA X O 3
ATOM 4632 N N . VAL A 1 98 ? 41.870 44.828 39.090 1.00 0.00 95 VAL X N 3
ATOM 4633 C CA . VAL A 1 98 ? 42.544 46.098 38.781 1.00 0.00 95 VAL X CA 3
ATOM 4634 C C . VAL A 1 98 ? 43.441 46.599 39.908 1.00 0.00 95 VAL X C 3
ATOM 4635 O O . VAL A 1 98 ? 44.336 47.406 39.649 1.00 0.00 95 VAL X O 3
ATOM 4648 N N . ALA A 1 99 ? 43.265 46.100 41.131 1.00 0.00 96 ALA X N 3
ATOM 4649 C CA . ALA A 1 99 ? 44.121 46.443 42.266 1.00 0.00 96 ALA X CA 3
ATOM 4650 C C . ALA A 1 99 ? 45.604 46.178 41.941 1.00 0.00 96 ALA X C 3
ATOM 4651 O O . ALA A 1 99 ? 46.445 47.060 42.103 1.00 0.00 96 ALA X O 3
ATOM 4658 N N . GLN A 1 100 ? 45.910 45.007 41.382 1.00 0.00 97 GLN X N 3
ATOM 4659 C CA . GLN A 1 100 ? 47.246 44.673 40.878 1.00 0.00 97 GLN X CA 3
ATOM 4660 C C . GLN A 1 100 ? 47.749 45.580 39.726 1.00 0.00 97 GLN X C 3
ATOM 4661 O O . GLN A 1 100 ? 48.914 45.964 39.745 1.00 0.00 97 GLN X O 3
ATOM 4675 N N . LEU A 1 101 ? 46.904 45.959 38.754 1.00 0.00 98 LEU X N 3
ATOM 4676 C CA . LEU A 1 101 ? 47.222 46.851 37.613 1.00 0.00 98 LEU X CA 3
ATOM 4677 C C . LEU A 1 101 ? 47.724 48.253 38.033 1.00 0.00 98 LEU X C 3
ATOM 4678 O O . LEU A 1 101 ? 48.508 48.864 37.301 1.00 0.00 98 LEU X O 3
ATOM 4694 N N . GLN A 1 102 ? 47.245 48.778 39.170 1.00 0.00 99 GLN X N 3
ATOM 4695 C CA . GLN A 1 102 ? 47.738 49.989 39.847 1.00 0.00 99 GLN X CA 3
ATOM 4696 C C . GLN A 1 102 ? 49.209 49.835 40.306 1.00 0.00 99 GLN X C 3
ATOM 4697 O O . GLN A 1 102 ? 49.490 49.300 41.384 1.00 0.00 99 GLN X O 3
ATOM 4711 N N . LYS A 1 103 ? 50.137 50.347 39.482 1.00 0.00 100 LYS X N 3
ATOM 4712 C CA . LYS A 1 103 ? 51.565 50.535 39.785 1.00 0.00 100 LYS X CA 3
ATOM 4713 C C . LYS A 1 103 ? 51.736 51.634 40.849 1.00 0.00 100 LYS X C 3
ATOM 4714 O O . LYS A 1 103 ? 51.830 52.812 40.507 1.00 0.00 100 LYS X O 3
ATOM 4733 N N . ASN A 1 104 ? 51.734 51.205 42.109 1.00 0.00 101 ASN X N 3
ATOM 4734 C CA . ASN A 1 104 ? 51.868 51.976 43.348 1.00 0.00 101 ASN X CA 3
ATOM 4735 C C . ASN A 1 104 ? 53.326 52.164 43.787 1.00 0.00 101 ASN X C 3
ATOM 4736 O O . ASN A 1 104 ? 54.214 51.461 43.250 1.00 0.00 101 ASN X O 3
ATOM 4747 N N . MET A 1 4 ? 30.090 39.201 56.692 1.00 0.00 1 MET X N 4
ATOM 4748 C CA . MET A 1 4 ? 29.272 40.268 57.322 1.00 0.00 1 MET X CA 4
ATOM 4749 C C . MET A 1 4 ? 29.734 41.654 56.883 1.00 0.00 1 MET X C 4
ATOM 4750 O O . MET A 1 4 ? 29.131 42.199 55.966 1.00 0.00 1 MET X O 4
ATOM 4764 N N . GLN A 1 5 ? 30.790 42.201 57.484 1.00 0.00 2 GLN X N 4
ATOM 4765 C CA . GLN A 1 5 ? 31.230 43.576 57.254 1.00 0.00 2 GLN X CA 4
ATOM 4766 C C . GLN A 1 5 ? 32.227 43.674 56.088 1.00 0.00 2 GLN X C 4
ATOM 4767 O O . GLN A 1 5 ? 32.314 44.731 55.463 1.00 0.00 2 GLN X O 4
ATOM 4781 N N . ASP A 1 6 ? 32.942 42.584 55.737 1.00 0.00 3 ASP X N 4
ATOM 4782 C CA . ASP A 1 6 ? 33.896 42.621 54.618 1.00 0.00 3 ASP X CA 4
ATOM 4783 C C . ASP A 1 6 ? 33.320 43.133 53.283 1.00 0.00 3 ASP X C 4
ATOM 4784 O O . ASP A 1 6 ? 33.882 44.032 52.674 1.00 0.00 3 ASP X O 4
ATOM 4793 N N . ARG A 1 7 ? 32.155 42.635 52.856 1.00 0.00 4 ARG X N 4
ATOM 4794 C CA . ARG A 1 7 ? 31.387 43.108 51.680 1.00 0.00 4 ARG X CA 4
ATOM 4795 C C . ARG A 1 7 ? 31.072 44.615 51.614 1.00 0.00 4 ARG X C 4
ATOM 4796 O O . ARG A 1 7 ? 30.878 45.146 50.525 1.00 0.00 4 ARG X O 4
ATOM 4817 N N . GLU A 1 8 ? 30.889 45.270 52.766 1.00 0.00 5 GLU X N 4
ATOM 4818 C CA . GLU A 1 8 ? 30.547 46.701 52.877 1.00 0.00 5 GLU X CA 4
ATOM 4819 C C . GLU A 1 8 ? 31.804 47.560 52.719 1.00 0.00 5 GLU X C 4
ATOM 4820 O O . GLU A 1 8 ? 31.816 48.505 51.930 1.00 0.00 5 GLU X O 4
ATOM 4832 N N . LYS A 1 9 ? 32.884 47.216 53.441 1.00 0.00 6 LYS X N 4
ATOM 4833 C CA . LYS A 1 9 ? 34.202 47.856 53.255 1.00 0.00 6 LYS X CA 4
ATOM 4834 C C . LYS A 1 9 ? 34.814 47.575 51.878 1.00 0.00 6 LYS X C 4
ATOM 4835 O O . LYS A 1 9 ? 35.357 48.492 51.266 1.00 0.00 6 LYS X O 4
ATOM 4854 N N . ALA A 1 10 ? 34.746 46.347 51.361 1.00 0.00 7 ALA X N 4
ATOM 4855 C CA . ALA A 1 10 ? 35.152 46.032 49.992 1.00 0.00 7 ALA X CA 4
ATOM 4856 C C . ALA A 1 10 ? 34.433 46.902 48.941 1.00 0.00 7 ALA X C 4
ATOM 4857 O O . ALA A 1 10 ? 35.019 47.157 47.887 1.00 0.00 7 ALA X O 4
ATOM 4864 N N . PHE A 1 11 ? 33.208 47.393 49.215 1.00 0.00 8 PHE X N 4
ATOM 4865 C CA . PHE A 1 11 ? 32.468 48.319 48.342 1.00 0.00 8 PHE X CA 4
ATOM 4866 C C . PHE A 1 11 ? 33.227 49.633 48.087 1.00 0.00 8 PHE X C 4
ATOM 4867 O O . PHE A 1 11 ? 33.275 50.082 46.944 1.00 0.00 8 PHE X O 4
ATOM 4884 N N . GLU A 1 12 ? 33.834 50.239 49.118 1.00 0.00 9 GLU X N 4
ATOM 4885 C CA . GLU A 1 12 ? 34.763 51.370 48.965 1.00 0.00 9 GLU X CA 4
ATOM 4886 C C . GLU A 1 12 ? 35.948 50.957 48.074 1.00 0.00 9 GLU X C 4
ATOM 4887 O O . GLU A 1 12 ? 36.207 51.644 47.094 1.00 0.00 9 GLU X O 4
ATOM 4899 N N . ALA A 1 13 ? 36.632 49.830 48.344 1.00 0.00 10 ALA X N 4
ATOM 4900 C CA . ALA A 1 13 ? 37.774 49.341 47.549 1.00 0.00 10 ALA X CA 4
ATOM 4901 C C . ALA A 1 13 ? 37.468 49.228 46.041 1.00 0.00 10 ALA X C 4
ATOM 4902 O O . ALA A 1 13 ? 38.159 49.827 45.213 1.00 0.00 10 ALA X O 4
ATOM 4909 N N . LYS A 1 14 ? 36.392 48.519 45.671 1.00 0.00 11 LYS X N 4
ATOM 4910 C CA . LYS A 1 14 ? 35.941 48.366 44.271 1.00 0.00 11 LYS X CA 4
ATOM 4911 C C . LYS A 1 14 ? 35.512 49.670 43.572 1.00 0.00 11 LYS X C 4
ATOM 4912 O O . LYS A 1 14 ? 35.232 49.626 42.376 1.00 0.00 11 LYS X O 4
ATOM 4931 N N . PHE A 1 15 ? 35.388 50.773 44.309 1.00 0.00 12 PHE X N 4
ATOM 4932 C CA . PHE A 1 15 ? 35.120 52.128 43.814 1.00 0.00 12 PHE X CA 4
ATOM 4933 C C . PHE A 1 15 ? 36.395 52.981 43.846 1.00 0.00 12 PHE X C 4
ATOM 4934 O O . PHE A 1 15 ? 36.577 53.845 43.002 1.00 0.00 12 PHE X O 4
ATOM 4951 N N . ALA A 1 16 ? 37.286 52.766 44.815 1.00 0.00 13 ALA X N 4
ATOM 4952 C CA . ALA A 1 16 ? 38.516 53.530 45.065 1.00 0.00 13 ALA X CA 4
ATOM 4953 C C . ALA A 1 16 ? 39.530 53.527 43.902 1.00 0.00 13 ALA X C 4
ATOM 4954 O O . ALA A 1 16 ? 40.484 54.298 43.905 1.00 0.00 13 ALA X O 4
ATOM 4961 N N . LEU A 1 17 ? 39.349 52.638 42.934 1.00 0.00 14 LEU X N 4
ATOM 4962 C CA . LEU A 1 17 ? 40.130 52.488 41.705 1.00 0.00 14 LEU X CA 4
ATOM 4963 C C . LEU A 1 17 ? 39.399 53.019 40.451 1.00 0.00 14 LEU X C 4
ATOM 4964 O O . LEU A 1 17 ? 39.703 52.601 39.335 1.00 0.00 14 LEU X O 4
ATOM 4980 N N . ASP A 1 18 ? 38.433 53.925 40.653 1.00 0.00 15 ASP X N 4
ATOM 4981 C CA . ASP A 1 18 ? 37.489 54.461 39.655 1.00 0.00 15 ASP X CA 4
ATOM 4982 C C . ASP A 1 18 ? 36.580 53.375 39.004 1.00 0.00 15 ASP X C 4
ATOM 4983 O O . ASP A 1 18 ? 36.608 52.210 39.390 1.00 0.00 15 ASP X O 4
ATOM 4992 N N . GLU A 1 19 ? 35.723 53.728 38.035 1.00 0.00 16 GLU X N 4
ATOM 4993 C CA . GLU A 1 19 ? 34.888 52.740 37.309 1.00 0.00 16 GLU X CA 4
ATOM 4994 C C . GLU A 1 19 ? 35.371 52.444 35.888 1.00 0.00 16 GLU X C 4
ATOM 4995 O O . GLU A 1 19 ? 35.227 51.319 35.412 1.00 0.00 16 GLU X O 4
ATOM 5007 N N . GLU A 1 20 ? 35.942 53.446 35.221 1.00 0.00 17 GLU X N 4
ATOM 5008 C CA . GLU A 1 20 ? 36.509 53.400 33.867 1.00 0.00 17 GLU X CA 4
ATOM 5009 C C . GLU A 1 20 ? 37.478 52.207 33.711 1.00 0.00 17 GLU X C 4
ATOM 5010 O O . GLU A 1 20 ? 37.311 51.335 32.856 1.00 0.00 17 GLU X O 4
ATOM 5022 N N . LEU A 1 21 ? 38.455 52.128 34.621 1.00 0.00 18 LEU X N 4
ATOM 5023 C CA . LEU A 1 21 ? 39.461 51.073 34.727 1.00 0.00 18 LEU X CA 4
ATOM 5024 C C . LEU A 1 21 ? 38.858 49.666 34.851 1.00 0.00 18 LEU X C 4
ATOM 5025 O O . LEU A 1 21 ? 39.429 48.698 34.342 1.00 0.00 18 LEU X O 4
ATOM 5041 N N . ARG A 1 22 ? 37.694 49.536 35.501 1.00 0.00 19 ARG X N 4
ATOM 5042 C CA . ARG A 1 22 ? 36.932 48.283 35.614 1.00 0.00 19 ARG X CA 4
ATOM 5043 C C . ARG A 1 22 ? 36.698 47.656 34.242 1.00 0.00 19 ARG X C 4
ATOM 5044 O O . ARG A 1 22 ? 36.871 46.452 34.096 1.00 0.00 19 ARG X O 4
ATOM 5065 N N . PHE A 1 23 ? 36.349 48.464 33.231 1.00 0.00 20 PHE X N 4
ATOM 5066 C CA . PHE A 1 23 ? 36.187 48.039 31.834 1.00 0.00 20 PHE X CA 4
ATOM 5067 C C . PHE A 1 23 ? 37.470 47.401 31.256 1.00 0.00 20 PHE X C 4
ATOM 5068 O O . PHE A 1 23 ? 37.411 46.486 30.437 1.00 0.00 20 PHE X O 4
ATOM 5085 N N . LYS A 1 24 ? 38.659 47.877 31.650 1.00 0.00 21 LYS X N 4
ATOM 5086 C CA . LYS A 1 24 ? 39.929 47.237 31.260 1.00 0.00 21 LYS X CA 4
ATOM 5087 C C . LYS A 1 24 ? 40.084 45.882 31.958 1.00 0.00 21 LYS X C 4
ATOM 5088 O O . LYS A 1 24 ? 40.464 44.891 31.315 1.00 0.00 21 LYS X O 4
ATOM 5107 N N . ALA A 1 25 ? 39.816 45.847 33.264 1.00 0.00 22 ALA X N 4
ATOM 5108 C CA . ALA A 1 25 ? 39.827 44.632 34.062 1.00 0.00 22 ALA X CA 4
ATOM 5109 C C . ALA A 1 25 ? 38.804 43.577 33.623 1.00 0.00 22 ALA X C 4
ATOM 5110 O O . ALA A 1 25 ? 39.226 42.442 33.477 1.00 0.00 22 ALA X O 4
ATOM 5117 N N . THR A 1 26 ? 37.519 43.868 33.356 1.00 0.00 23 THR X N 4
ATOM 5118 C CA . THR A 1 26 ? 36.477 42.907 32.889 1.00 0.00 23 THR X CA 4
ATOM 5119 C C . THR A 1 26 ? 37.006 41.925 31.850 1.00 0.00 23 THR X C 4
ATOM 5120 O O . THR A 1 26 ? 36.785 40.720 31.959 1.00 0.00 23 THR X O 4
ATOM 5131 N N . ALA A 1 27 ? 37.724 42.440 30.847 1.00 0.00 24 ALA X N 4
ATOM 5132 C CA . ALA A 1 27 ? 38.446 41.621 29.876 1.00 0.00 24 ALA X CA 4
ATOM 5133 C C . ALA A 1 27 ? 39.468 40.688 30.554 1.00 0.00 24 ALA X C 4
ATOM 5134 O O . ALA A 1 27 ? 39.305 39.470 30.513 1.00 0.00 24 ALA X O 4
ATOM 5141 N N . ARG A 1 28 ? 40.530 41.215 31.180 1.00 0.00 25 ARG X N 4
ATOM 5142 C CA . ARG A 1 28 ? 41.586 40.428 31.872 1.00 0.00 25 ARG X CA 4
ATOM 5143 C C . ARG A 1 28 ? 41.045 39.461 32.937 1.00 0.00 25 ARG X C 4
ATOM 5144 O O . ARG A 1 28 ? 41.590 38.370 33.092 1.00 0.00 25 ARG X O 4
ATOM 5165 N N . ARG A 1 29 ? 39.952 39.830 33.613 1.00 0.00 26 ARG X N 4
ATOM 5166 C CA . ARG A 1 29 ? 39.132 39.088 34.586 1.00 0.00 26 ARG X CA 4
ATOM 5167 C C . ARG A 1 29 ? 38.685 37.719 34.080 1.00 0.00 26 ARG X C 4
ATOM 5168 O O . ARG A 1 29 ? 38.450 36.856 34.922 1.00 0.00 26 ARG X O 4
ATOM 5189 N N . ASN A 1 30 ? 38.593 37.498 32.765 1.00 0.00 27 ASN X N 4
ATOM 5190 C CA . ASN A 1 30 ? 38.347 36.173 32.176 1.00 0.00 27 ASN X CA 4
ATOM 5191 C C . ASN A 1 30 ? 39.210 35.064 32.817 1.00 0.00 27 ASN X C 4
ATOM 5192 O O . ASN A 1 30 ? 38.671 34.119 33.391 1.00 0.00 27 ASN X O 4
ATOM 5203 N N . LYS A 1 31 ? 40.537 35.242 32.814 1.00 0.00 28 LYS X N 4
ATOM 5204 C CA . LYS A 1 31 ? 41.525 34.353 33.449 1.00 0.00 28 LYS X CA 4
ATOM 5205 C C . LYS A 1 31 ? 41.292 34.240 34.956 1.00 0.00 28 LYS X C 4
ATOM 5206 O O . LYS A 1 31 ? 41.211 33.129 35.469 1.00 0.00 28 LYS X O 4
ATOM 5225 N N . LEU A 1 32 ? 41.204 35.377 35.653 1.00 0.00 29 LEU X N 4
ATOM 5226 C CA . LEU A 1 32 ? 40.953 35.460 37.101 1.00 0.00 29 LEU X CA 4
ATOM 5227 C C . LEU A 1 32 ? 39.779 34.576 37.548 1.00 0.00 29 LEU X C 4
ATOM 5228 O O . LEU A 1 32 ? 39.962 33.737 38.419 1.00 0.00 29 LEU X O 4
ATOM 5244 N N . LEU A 1 33 ? 38.595 34.749 36.949 1.00 0.00 30 LEU X N 4
ATOM 5245 C CA . LEU A 1 33 ? 37.381 33.967 37.228 1.00 0.00 30 LEU X CA 4
ATOM 5246 C C . LEU A 1 33 ? 37.520 32.491 36.820 1.00 0.00 30 LEU X C 4
ATOM 5247 O O . LEU A 1 33 ? 37.147 31.606 37.587 1.00 0.00 30 LEU X O 4
ATOM 5263 N N . GLY A 1 34 ? 38.061 32.222 35.629 1.00 0.00 31 GLY X N 4
ATOM 5264 C CA . GLY A 1 34 ? 38.371 30.872 35.157 1.00 0.00 31 GLY X CA 4
ATOM 5265 C C . GLY A 1 34 ? 39.231 30.070 36.138 1.00 0.00 31 GLY X C 4
ATOM 5266 O O . GLY A 1 34 ? 38.827 28.993 36.561 1.00 0.00 31 GLY X O 4
ATOM 5270 N N . LEU A 1 35 ? 40.417 30.585 36.476 1.00 0.00 32 LEU X N 4
ATOM 5271 C CA . LEU A 1 35 ? 41.341 29.991 37.444 1.00 0.00 32 LEU X CA 4
ATOM 5272 C C . LEU A 1 35 ? 40.711 29.882 38.840 1.00 0.00 32 LEU X C 4
ATOM 5273 O O . LEU A 1 35 ? 40.809 28.814 39.439 1.00 0.00 32 LEU X O 4
ATOM 5289 N N . TRP A 1 36 ? 40.049 30.944 39.335 1.00 0.00 33 TRP X N 4
ATOM 5290 C CA . TRP A 1 36 ? 39.330 30.950 40.621 1.00 0.00 33 TRP X CA 4
ATOM 5291 C C . TRP A 1 36 ? 38.483 29.691 40.788 1.00 0.00 33 TRP X C 4
ATOM 5292 O O . TRP A 1 36 ? 38.732 28.913 41.697 1.00 0.00 33 TRP X O 4
ATOM 5313 N N . ALA A 1 37 ? 37.522 29.495 39.883 1.00 0.00 34 ALA X N 4
ATOM 5314 C CA . ALA A 1 37 ? 36.694 28.301 39.751 1.00 0.00 34 ALA X CA 4
ATOM 5315 C C . ALA A 1 37 ? 37.544 27.018 39.590 1.00 0.00 34 ALA X C 4
ATOM 5316 O O . ALA A 1 37 ? 37.561 26.150 40.461 1.00 0.00 34 ALA X O 4
ATOM 5323 N N . ALA A 1 38 ? 38.339 26.919 38.517 1.00 0.00 35 ALA X N 4
ATOM 5324 C CA . ALA A 1 38 ? 39.183 25.756 38.211 1.00 0.00 35 ALA X CA 4
ATOM 5325 C C . ALA A 1 38 ? 40.024 25.230 39.399 1.00 0.00 35 ALA X C 4
ATOM 5326 O O . ALA A 1 38 ? 40.152 24.015 39.573 1.00 0.00 35 ALA X O 4
ATOM 5333 N N . GLY A 1 39 ? 40.593 26.124 40.209 1.00 0.00 36 GLY X N 4
ATOM 5334 C CA . GLY A 1 39 ? 41.334 25.851 41.440 1.00 0.00 36 GLY X CA 4
ATOM 5335 C C . GLY A 1 39 ? 40.577 24.986 42.457 1.00 0.00 36 GLY X C 4
ATOM 5336 O O . GLY A 1 39 ? 41.173 24.081 43.041 1.00 0.00 36 GLY X O 4
ATOM 5340 N N . LEU A 1 40 ? 39.274 25.233 42.656 1.00 0.00 37 LEU X N 4
ATOM 5341 C CA . LEU A 1 40 ? 38.402 24.449 43.544 1.00 0.00 37 LEU X CA 4
ATOM 5342 C C . LEU A 1 40 ? 38.398 22.964 43.136 1.00 0.00 37 LEU X C 4
ATOM 5343 O O . LEU A 1 40 ? 38.665 22.096 43.968 1.00 0.00 37 LEU X O 4
ATOM 5359 N N . LEU A 1 41 ? 38.154 22.686 41.846 1.00 0.00 38 LEU X N 4
ATOM 5360 C CA . LEU A 1 41 ? 38.135 21.343 41.242 1.00 0.00 38 LEU X CA 4
ATOM 5361 C C . LEU A 1 41 ? 39.546 20.744 41.049 1.00 0.00 38 LEU X C 4
ATOM 5362 O O . LEU A 1 41 ? 39.671 19.582 40.670 1.00 0.00 38 LEU X O 4
ATOM 5378 N N . ALA A 1 42 ? 40.601 21.526 41.283 1.00 0.00 39 ALA X N 4
ATOM 5379 C CA . ALA A 1 42 ? 41.998 21.191 41.016 1.00 0.00 39 ALA X CA 4
ATOM 5380 C C . ALA A 1 42 ? 42.213 20.580 39.611 1.00 0.00 39 ALA X C 4
ATOM 5381 O O . ALA A 1 42 ? 42.922 19.573 39.454 1.00 0.00 39 ALA X O 4
ATOM 5388 N N . LYS A 1 43 ? 41.632 21.226 38.583 1.00 0.00 40 LYS X N 4
ATOM 5389 C CA . LYS A 1 43 ? 41.848 20.877 37.172 1.00 0.00 40 LYS X CA 4
ATOM 5390 C C . LYS A 1 43 ? 43.313 21.106 36.790 1.00 0.00 40 LYS X C 4
ATOM 5391 O O . LYS A 1 43 ? 43.796 22.227 36.890 1.00 0.00 40 LYS X O 4
ATOM 5410 N N . SER A 1 44 ? 43.989 20.061 36.323 1.00 0.00 41 SER X N 4
ATOM 5411 C CA . SER A 1 44 ? 45.342 20.031 35.739 1.00 0.00 41 SER X CA 4
ATOM 5412 C C . SER A 1 44 ? 45.593 21.103 34.665 1.00 0.00 41 SER X C 4
ATOM 5413 O O . SER A 1 44 ? 46.653 21.729 34.643 1.00 0.00 41 SER X O 4
ATOM 5421 N N . ASP A 1 45 ? 44.600 21.329 33.802 1.00 0.00 42 ASP X N 4
ATOM 5422 C CA . ASP A 1 45 ? 44.509 22.412 32.823 1.00 0.00 42 ASP X CA 4
ATOM 5423 C C . ASP A 1 45 ? 43.438 23.432 33.302 1.00 0.00 42 ASP X C 4
ATOM 5424 O O . ASP A 1 45 ? 42.261 23.346 32.923 1.00 0.00 42 ASP X O 4
ATOM 5433 N N . PRO A 1 46 ? 43.822 24.412 34.144 1.00 0.00 43 PRO X N 4
ATOM 5434 C CA . PRO A 1 46 ? 42.947 25.504 34.566 1.00 0.00 43 PRO X CA 4
ATOM 5435 C C . PRO A 1 46 ? 42.749 26.539 33.450 1.00 0.00 43 PRO X C 4
ATOM 5436 O O . PRO A 1 46 ? 41.659 27.083 33.296 1.00 0.00 43 PRO X O 4
ATOM 5447 N N . GLU A 1 47 ? 43.789 26.815 32.655 1.00 0.00 44 GLU X N 4
ATOM 5448 C CA . GLU A 1 47 ? 43.770 27.795 31.557 1.00 0.00 44 GLU X CA 4
ATOM 5449 C C . GLU A 1 47 ? 42.810 27.399 30.433 1.00 0.00 44 GLU X C 4
ATOM 5450 O O . GLU A 1 47 ? 42.052 28.241 29.950 1.00 0.00 44 GLU X O 4
ATOM 5462 N N . ALA A 1 48 ? 42.809 26.113 30.064 1.00 0.00 45 ALA X N 4
ATOM 5463 C CA . ALA A 1 48 ? 41.809 25.505 29.191 1.00 0.00 45 ALA X CA 4
ATOM 5464 C C . ALA A 1 48 ? 40.375 25.870 29.615 1.00 0.00 45 ALA X C 4
ATOM 5465 O O . ALA A 1 48 ? 39.606 26.344 28.777 1.00 0.00 45 ALA X O 4
ATOM 5472 N N . TYR A 1 49 ? 40.023 25.718 30.902 1.00 0.00 46 TYR X N 4
ATOM 5473 C CA . TYR A 1 49 ? 38.712 26.123 31.433 1.00 0.00 46 TYR X CA 4
ATOM 5474 C C . TYR A 1 49 ? 38.472 27.638 31.319 1.00 0.00 46 TYR X C 4
ATOM 5475 O O . TYR A 1 49 ? 37.403 28.071 30.889 1.00 0.00 46 TYR X O 4
ATOM 5493 N N . ALA A 1 50 ? 39.464 28.459 31.681 1.00 0.00 47 ALA X N 4
ATOM 5494 C CA . ALA A 1 50 ? 39.379 29.909 31.506 1.00 0.00 47 ALA X CA 4
ATOM 5495 C C . ALA A 1 50 ? 39.014 30.333 30.066 1.00 0.00 47 ALA X C 4
ATOM 5496 O O . ALA A 1 50 ? 38.353 31.354 29.885 1.00 0.00 47 ALA X O 4
ATOM 5503 N N . SER A 1 51 ? 39.404 29.557 29.048 1.00 0.00 48 SER X N 4
ATOM 5504 C CA . SER A 1 51 ? 38.968 29.787 27.657 1.00 0.00 48 SER X CA 4
ATOM 5505 C C . SER A 1 51 ? 37.445 29.704 27.452 1.00 0.00 48 SER X C 4
ATOM 5506 O O . SER A 1 51 ? 36.904 30.484 26.670 1.00 0.00 48 SER X O 4
ATOM 5514 N N . GLU A 1 52 ? 36.726 28.844 28.183 1.00 0.00 49 GLU X N 4
ATOM 5515 C CA . GLU A 1 52 ? 35.253 28.869 28.178 1.00 0.00 49 GLU X CA 4
ATOM 5516 C C . GLU A 1 52 ? 34.714 30.224 28.659 1.00 0.00 49 GLU X C 4
ATOM 5517 O O . GLU A 1 52 ? 33.793 30.739 28.042 1.00 0.00 49 GLU X O 4
ATOM 5529 N N . ILE A 1 53 ? 35.273 30.833 29.713 1.00 0.00 50 ILE X N 4
ATOM 5530 C CA . ILE A 1 53 ? 34.806 32.106 30.306 1.00 0.00 50 ILE X CA 4
ATOM 5531 C C . ILE A 1 53 ? 34.614 33.218 29.270 1.00 0.00 50 ILE X C 4
ATOM 5532 O O . ILE A 1 53 ? 33.538 33.807 29.262 1.00 0.00 50 ILE X O 4
ATOM 5548 N N . VAL A 1 54 ? 35.629 33.513 28.443 1.00 0.00 51 VAL X N 4
ATOM 5549 C CA . VAL A 1 54 ? 35.524 34.504 27.350 1.00 0.00 51 VAL X CA 4
ATOM 5550 C C . VAL A 1 54 ? 34.447 34.128 26.343 1.00 0.00 51 VAL X C 4
ATOM 5551 O O . VAL A 1 54 ? 33.761 35.009 25.846 1.00 0.00 51 VAL X O 4
ATOM 5564 N N . ALA A 1 55 ? 34.316 32.839 26.019 1.00 0.00 52 ALA X N 4
ATOM 5565 C CA . ALA A 1 55 ? 33.337 32.343 25.060 1.00 0.00 52 ALA X CA 4
ATOM 5566 C C . ALA A 1 55 ? 31.907 32.315 25.617 1.00 0.00 52 ALA X C 4
ATOM 5567 O O . ALA A 1 55 ? 30.974 32.310 24.831 1.00 0.00 52 ALA X O 4
ATOM 5574 N N . ALA A 1 56 ? 31.728 32.253 26.937 1.00 0.00 53 ALA X N 4
ATOM 5575 C CA . ALA A 1 56 ? 30.460 32.295 27.657 1.00 0.00 53 ALA X CA 4
ATOM 5576 C C . ALA A 1 56 ? 29.860 33.715 27.715 1.00 0.00 53 ALA X C 4
ATOM 5577 O O . ALA A 1 56 ? 28.657 33.862 27.926 1.00 0.00 53 ALA X O 4
ATOM 5584 N N . ASP A 1 57 ? 30.674 34.762 27.506 1.00 0.00 54 ASP X N 4
ATOM 5585 C CA . ASP A 1 57 ? 30.280 36.178 27.332 1.00 0.00 54 ASP X CA 4
ATOM 5586 C C . ASP A 1 57 ? 29.979 36.456 25.833 1.00 0.00 54 ASP X C 4
ATOM 5587 O O . ASP A 1 57 ? 30.201 37.544 25.302 1.00 0.00 54 ASP X O 4
ATOM 5596 N N . PHE A 1 58 ? 29.486 35.427 25.123 1.00 0.00 55 PHE X N 4
ATOM 5597 C CA . PHE A 1 58 ? 29.072 35.470 23.721 1.00 0.00 55 PHE X CA 4
ATOM 5598 C C . PHE A 1 58 ? 28.012 36.553 23.439 1.00 0.00 55 PHE X C 4
ATOM 5599 O O . PHE A 1 58 ? 26.981 36.646 24.104 1.00 0.00 55 PHE X O 4
ATOM 5616 N N . GLU A 1 59 ? 28.222 37.358 22.397 1.00 0.00 56 GLU X N 4
ATOM 5617 C CA . GLU A 1 59 ? 27.347 38.487 22.030 1.00 0.00 56 GLU X CA 4
ATOM 5618 C C . GLU A 1 59 ? 26.031 38.032 21.324 1.00 0.00 56 GLU X C 4
ATOM 5619 O O . GLU A 1 59 ? 25.307 38.874 20.812 1.00 0.00 56 GLU X O 4
ATOM 5631 N N . GLU A 1 60 ? 25.695 36.721 21.340 1.00 0.00 57 GLU X N 4
ATOM 5632 C CA . GLU A 1 60 ? 24.548 36.055 20.669 1.00 0.00 57 GLU X CA 4
ATOM 5633 C C . GLU A 1 60 ? 23.196 36.168 21.413 1.00 0.00 57 GLU X C 4
ATOM 5634 O O . GLU A 1 60 ? 22.132 36.020 20.806 1.00 0.00 57 GLU X O 4
ATOM 5646 N N . ALA A 1 61 ? 23.242 36.299 22.746 1.00 0.00 58 ALA X N 4
ATOM 5647 C CA . ALA A 1 61 ? 22.070 36.322 23.635 1.00 0.00 58 ALA X CA 4
ATOM 5648 C C . ALA A 1 61 ? 22.223 37.389 24.730 1.00 0.00 58 ALA X C 4
ATOM 5649 O O . ALA A 1 61 ? 21.295 38.144 25.002 1.00 0.00 58 ALA X O 4
ATOM 5656 N N . GLY A 1 62 ? 23.390 37.422 25.382 1.00 0.00 59 GLY X N 4
ATOM 5657 C CA . GLY A 1 62 ? 23.720 38.282 26.515 1.00 0.00 59 GLY X CA 4
ATOM 5658 C C . GLY A 1 62 ? 24.591 37.544 27.535 1.00 0.00 59 GLY X C 4
ATOM 5659 O O . GLY A 1 62 ? 25.193 36.517 27.237 1.00 0.00 59 GLY X O 4
ATOM 5663 N N . HIS A 1 63 ? 24.611 38.046 28.767 1.00 0.00 60 HIS X N 4
ATOM 5664 C CA . HIS A 1 63 ? 25.421 37.579 29.898 1.00 0.00 60 HIS X CA 4
ATOM 5665 C C . HIS A 1 63 ? 24.800 36.396 30.685 1.00 0.00 60 HIS X C 4
ATOM 5666 O O . HIS A 1 63 ? 24.950 36.317 31.905 1.00 0.00 60 HIS X O 4
ATOM 5680 N N . GLU A 1 64 ? 24.160 35.441 30.001 1.00 0.00 61 GLU X N 4
ATOM 5681 C CA . GLU A 1 64 ? 23.546 34.261 30.642 1.00 0.00 61 GLU X CA 4
ATOM 5682 C C . GLU A 1 64 ? 24.538 33.117 30.919 1.00 0.00 61 GLU X C 4
ATOM 5683 O O . GLU A 1 64 ? 24.525 32.581 32.031 1.00 0.00 61 GLU X O 4
ATOM 5695 N N . ASP A 1 65 ? 25.397 32.725 29.970 1.00 0.00 62 ASP X N 4
ATOM 5696 C CA . ASP A 1 65 ? 26.305 31.582 30.160 1.00 0.00 62 ASP X CA 4
ATOM 5697 C C . ASP A 1 65 ? 27.518 31.927 31.052 1.00 0.00 62 ASP X C 4
ATOM 5698 O O . ASP A 1 65 ? 28.018 31.051 31.753 1.00 0.00 62 ASP X O 4
ATOM 5707 N N . VAL A 1 66 ? 27.979 33.187 31.126 1.00 0.00 63 VAL X N 4
ATOM 5708 C CA . VAL A 1 66 ? 28.965 33.626 32.143 1.00 0.00 63 VAL X CA 4
ATOM 5709 C C . VAL A 1 66 ? 28.497 33.347 33.572 1.00 0.00 63 VAL X C 4
ATOM 5710 O O . VAL A 1 66 ? 29.191 32.643 34.309 1.00 0.00 63 VAL X O 4
ATOM 5723 N N . VAL A 1 67 ? 27.341 33.886 33.985 1.00 0.00 64 VAL X N 4
ATOM 5724 C CA . VAL A 1 67 ? 26.827 33.718 35.357 1.00 0.00 64 VAL X CA 4
ATOM 5725 C C . VAL A 1 67 ? 26.590 32.236 35.666 1.00 0.00 64 VAL X C 4
ATOM 5726 O O . VAL A 1 67 ? 27.007 31.744 36.717 1.00 0.00 64 VAL X O 4
ATOM 5739 N N . ARG A 1 68 ? 26.004 31.495 34.711 1.00 0.00 65 ARG X N 4
ATOM 5740 C CA . ARG A 1 68 ? 25.787 30.047 34.827 1.00 0.00 65 ARG X CA 4
ATOM 5741 C C . ARG A 1 68 ? 27.081 29.229 34.867 1.00 0.00 65 ARG X C 4
ATOM 5742 O O . ARG A 1 68 ? 27.143 28.272 35.638 1.00 0.00 65 ARG X O 4
ATOM 5763 N N . LYS A 1 69 ? 28.124 29.581 34.101 1.00 0.00 66 LYS X N 4
ATOM 5764 C CA . LYS A 1 69 ? 29.456 28.942 34.122 1.00 0.00 66 LYS X CA 4
ATOM 5765 C C . LYS A 1 69 ? 29.968 28.747 35.543 1.00 0.00 66 LYS X C 4
ATOM 5766 O O . LYS A 1 69 ? 30.274 27.618 35.914 1.00 0.00 66 LYS X O 4
ATOM 5785 N N . ILE A 1 70 ? 29.999 29.832 36.320 1.00 0.00 67 ILE X N 4
ATOM 5786 C CA . ILE A 1 70 ? 30.485 29.869 37.703 1.00 0.00 67 ILE X CA 4
ATOM 5787 C C . ILE A 1 70 ? 29.690 28.894 38.598 1.00 0.00 67 ILE X C 4
ATOM 5788 O O . ILE A 1 70 ? 30.274 28.013 39.220 1.00 0.00 67 ILE X O 4
ATOM 5804 N N . LYS A 1 71 ? 28.350 28.989 38.610 1.00 0.00 68 LYS X N 4
ATOM 5805 C CA . LYS A 1 71 ? 27.445 28.105 39.380 1.00 0.00 68 LYS X CA 4
ATOM 5806 C C . LYS A 1 71 ? 27.639 26.614 39.074 1.00 0.00 68 LYS X C 4
ATOM 5807 O O . LYS A 1 71 ? 27.633 25.798 39.989 1.00 0.00 68 LYS X O 4
ATOM 5826 N N . THR A 1 72 ? 27.815 26.270 37.799 1.00 0.00 69 THR X N 4
ATOM 5827 C CA . THR A 1 72 ? 28.104 24.896 37.348 1.00 0.00 69 THR X CA 4
ATOM 5828 C C . THR A 1 72 ? 29.365 24.333 38.008 1.00 0.00 69 THR X C 4
ATOM 5829 O O . THR A 1 72 ? 29.359 23.186 38.442 1.00 0.00 69 THR X O 4
ATOM 5840 N N . ASP A 1 73 ? 30.444 25.122 38.073 1.00 0.00 70 ASP X N 4
ATOM 5841 C CA . ASP A 1 73 ? 31.683 24.770 38.788 1.00 0.00 70 ASP X CA 4
ATOM 5842 C C . ASP A 1 73 ? 31.416 24.490 40.274 1.00 0.00 70 ASP X C 4
ATOM 5843 O O . ASP A 1 73 ? 31.795 23.448 40.805 1.00 0.00 70 ASP X O 4
ATOM 5852 N N . PHE A 1 74 ? 30.689 25.400 40.925 1.00 0.00 71 PHE X N 4
ATOM 5853 C CA . PHE A 1 74 ? 30.256 25.240 42.305 1.00 0.00 71 PHE X CA 4
ATOM 5854 C C . PHE A 1 74 ? 29.444 23.959 42.539 1.00 0.00 71 PHE X C 4
ATOM 5855 O O . PHE A 1 74 ? 29.747 23.238 43.489 1.00 0.00 71 PHE X O 4
ATOM 5872 N N . ASP A 1 75 ? 28.458 23.649 41.689 1.00 0.00 72 ASP X N 4
ATOM 5873 C CA . ASP A 1 75 ? 27.668 22.405 41.779 1.00 0.00 72 ASP X CA 4
ATOM 5874 C C . ASP A 1 75 ? 28.555 21.135 41.729 1.00 0.00 72 ASP X C 4
ATOM 5875 O O . ASP A 1 75 ? 28.322 20.174 42.474 1.00 0.00 72 ASP X O 4
ATOM 5884 N N . ALA A 1 76 ? 29.578 21.147 40.869 1.00 0.00 73 ALA X N 4
ATOM 5885 C CA . ALA A 1 76 ? 30.600 20.104 40.756 1.00 0.00 73 ALA X CA 4
ATOM 5886 C C . ALA A 1 76 ? 31.526 20.022 41.996 1.00 0.00 73 ALA X C 4
ATOM 5887 O O . ALA A 1 76 ? 31.822 18.924 42.484 1.00 0.00 73 ALA X O 4
ATOM 5894 N N . ALA A 1 77 ? 31.983 21.164 42.521 1.00 0.00 74 ALA X N 4
ATOM 5895 C CA . ALA A 1 77 ? 32.781 21.279 43.754 1.00 0.00 74 ALA X CA 4
ATOM 5896 C C . ALA A 1 77 ? 31.998 20.991 45.059 1.00 0.00 74 ALA X C 4
ATOM 5897 O O . ALA A 1 77 ? 32.584 20.694 46.104 1.00 0.00 74 ALA X O 4
ATOM 5904 N N . GLY A 1 78 ? 30.673 21.123 45.005 1.00 0.00 75 GLY X N 4
ATOM 5905 C CA . GLY A 1 78 ? 29.742 21.038 46.128 1.00 0.00 75 GLY X CA 4
ATOM 5906 C C . GLY A 1 78 ? 29.805 22.229 47.091 1.00 0.00 75 GLY X C 4
ATOM 5907 O O . GLY A 1 78 ? 29.368 22.095 48.232 1.00 0.00 75 GLY X O 4
ATOM 5911 N N . VAL A 1 79 ? 30.329 23.395 46.688 1.00 0.00 76 VAL X N 4
ATOM 5912 C CA . VAL A 1 79 ? 30.506 24.552 47.590 1.00 0.00 76 VAL X CA 4
ATOM 5913 C C . VAL A 1 79 ? 29.184 25.302 47.835 1.00 0.00 76 VAL X C 4
ATOM 5914 O O . VAL A 1 79 ? 28.385 25.496 46.921 1.00 0.00 76 VAL X O 4
ATOM 5927 N N . ALA A 1 80 ? 28.944 25.733 49.080 1.00 0.00 77 ALA X N 4
ATOM 5928 C CA . ALA A 1 80 ? 27.726 26.438 49.485 1.00 0.00 77 ALA X CA 4
ATOM 5929 C C . ALA A 1 80 ? 27.683 27.874 48.915 1.00 0.00 77 ALA X C 4
ATOM 5930 O O . ALA A 1 80 ? 28.092 28.820 49.599 1.00 0.00 77 ALA X O 4
ATOM 5937 N N . ILE A 1 81 ? 27.223 28.021 47.662 1.00 0.00 78 ILE X N 4
ATOM 5938 C CA . ILE A 1 81 ? 27.134 29.286 46.904 1.00 0.00 78 ILE X CA 4
ATOM 5939 C C . ILE A 1 81 ? 25.918 29.261 45.951 1.00 0.00 78 ILE X C 4
ATOM 5940 O O . ILE A 1 81 ? 25.768 28.351 45.132 1.00 0.00 78 ILE X O 4
ATOM 5956 N N . SER A 1 82 ? 25.089 30.311 46.002 1.00 0.00 79 SER X N 4
ATOM 5957 C CA . SER A 1 82 ? 23.835 30.494 45.251 1.00 0.00 79 SER X CA 4
ATOM 5958 C C . SER A 1 82 ? 24.037 31.185 43.895 1.00 0.00 79 SER X C 4
ATOM 5959 O O . SER A 1 82 ? 25.044 31.854 43.656 1.00 0.00 79 SER X O 4
ATOM 5967 N N . GLU A 1 83 ? 23.036 31.105 43.014 1.00 0.00 80 GLU X N 4
ATOM 5968 C CA . GLU A 1 83 ? 23.069 31.804 41.712 1.00 0.00 80 GLU X CA 4
ATOM 5969 C C . GLU A 1 83 ? 23.207 33.334 41.841 1.00 0.00 80 GLU X C 4
ATOM 5970 O O . GLU A 1 83 ? 24.003 33.949 41.129 1.00 0.00 80 GLU X O 4
ATOM 5982 N N . ASP A 1 84 ? 22.460 33.939 42.779 1.00 0.00 81 ASP X N 4
ATOM 5983 C CA . ASP A 1 84 ? 22.510 35.379 43.068 1.00 0.00 81 ASP X CA 4
ATOM 5984 C C . ASP A 1 84 ? 23.886 35.811 43.603 1.00 0.00 81 ASP X C 4
ATOM 5985 O O . ASP A 1 84 ? 24.388 36.869 43.217 1.00 0.00 81 ASP X O 4
ATOM 5994 N N . ASP A 1 85 ? 24.492 35.007 44.490 1.00 0.00 82 ASP X N 4
ATOM 5995 C CA . ASP A 1 85 ? 25.801 35.252 45.124 1.00 0.00 82 ASP X CA 4
ATOM 5996 C C . ASP A 1 85 ? 26.881 35.585 44.065 1.00 0.00 82 ASP X C 4
ATOM 5997 O O . ASP A 1 85 ? 27.680 36.504 44.266 1.00 0.00 82 ASP X O 4
ATOM 6006 N N . ILE A 1 86 ? 26.879 34.889 42.919 1.00 0.00 83 ILE X N 4
ATOM 6007 C CA . ILE A 1 86 ? 27.830 35.058 41.803 1.00 0.00 83 ILE X CA 4
ATOM 6008 C C . ILE A 1 86 ? 27.810 36.485 41.242 1.00 0.00 83 ILE X C 4
ATOM 6009 O O . ILE A 1 86 ? 28.854 37.139 41.196 1.00 0.00 83 ILE X O 4
ATOM 6025 N N . ARG A 1 87 ? 26.630 36.955 40.809 1.00 0.00 84 ARG X N 4
ATOM 6026 C CA . ARG A 1 87 ? 26.409 38.311 40.275 1.00 0.00 84 ARG X CA 4
ATOM 6027 C C . ARG A 1 87 ? 26.986 39.386 41.196 1.00 0.00 84 ARG X C 4
ATOM 6028 O O . ARG A 1 87 ? 27.659 40.286 40.714 1.00 0.00 84 ARG X O 4
ATOM 6049 N N . VAL A 1 88 ? 26.778 39.265 42.513 1.00 0.00 85 VAL X N 4
ATOM 6050 C CA . VAL A 1 88 ? 27.395 40.117 43.548 1.00 0.00 85 VAL X CA 4
ATOM 6051 C C . VAL A 1 88 ? 28.929 40.089 43.485 1.00 0.00 85 VAL X C 4
ATOM 6052 O O . VAL A 1 88 ? 29.541 41.129 43.240 1.00 0.00 85 VAL X O 4
ATOM 6065 N N . ARG A 1 89 ? 29.570 38.923 43.697 1.00 0.00 86 ARG X N 4
ATOM 6066 C CA . ARG A 1 89 ? 31.046 38.792 43.727 1.00 0.00 86 ARG X CA 4
ATOM 6067 C C . ARG A 1 89 ? 31.694 39.314 42.448 1.00 0.00 86 ARG X C 4
ATOM 6068 O O . ARG A 1 89 ? 32.728 39.969 42.521 1.00 0.00 86 ARG X O 4
ATOM 6089 N N . MET A 1 90 ? 31.084 39.029 41.295 1.00 0.00 87 MET X N 4
ATOM 6090 C CA . MET A 1 90 ? 31.430 39.609 39.997 1.00 0.00 87 MET X CA 4
ATOM 6091 C C . MET A 1 90 ? 31.596 41.127 40.104 1.00 0.00 87 MET X C 4
ATOM 6092 O O . MET A 1 90 ? 32.625 41.621 39.661 1.00 0.00 87 MET X O 4
ATOM 6106 N N . ILE A 1 91 ? 30.671 41.878 40.713 1.00 0.00 88 ILE X N 4
ATOM 6107 C CA . ILE A 1 91 ? 30.805 43.336 40.898 1.00 0.00 88 ILE X CA 4
ATOM 6108 C C . ILE A 1 91 ? 32.120 43.711 41.601 1.00 0.00 88 ILE X C 4
ATOM 6109 O O . ILE A 1 91 ? 32.806 44.631 41.157 1.00 0.00 88 ILE X O 4
ATOM 6125 N N . GLU A 1 92 ? 32.462 43.064 42.718 1.00 0.00 89 GLU X N 4
ATOM 6126 C CA . GLU A 1 92 ? 33.719 43.280 43.452 1.00 0.00 89 GLU X CA 4
ATOM 6127 C C . GLU A 1 92 ? 34.941 42.879 42.621 1.00 0.00 89 GLU X C 4
ATOM 6128 O O . GLU A 1 92 ? 35.816 43.709 42.384 1.00 0.00 89 GLU X O 4
ATOM 6140 N N . LEU A 1 93 ? 34.979 41.617 42.185 1.00 0.00 90 LEU X N 4
ATOM 6141 C CA . LEU A 1 93 ? 36.029 40.957 41.408 1.00 0.00 90 LEU X CA 4
ATOM 6142 C C . LEU A 1 93 ? 36.380 41.719 40.132 1.00 0.00 90 LEU X C 4
ATOM 6143 O O . LEU A 1 93 ? 37.558 41.802 39.808 1.00 0.00 90 LEU X O 4
ATOM 6159 N N . LEU A 1 94 ? 35.401 42.275 39.414 1.00 0.00 91 LEU X N 4
ATOM 6160 C CA . LEU A 1 94 ? 35.585 43.168 38.261 1.00 0.00 91 LEU X CA 4
ATOM 6161 C C . LEU A 1 94 ? 36.550 44.329 38.558 1.00 0.00 91 LEU X C 4
ATOM 6162 O O . LEU A 1 94 ? 37.441 44.620 37.762 1.00 0.00 91 LEU X O 4
ATOM 6178 N N . SER A 1 95 ? 36.320 45.027 39.669 1.00 0.00 92 SER X N 4
ATOM 6179 C CA . SER A 1 95 ? 37.159 46.133 40.124 1.00 0.00 92 SER X CA 4
ATOM 6180 C C . SER A 1 95 ? 38.462 45.630 40.733 1.00 0.00 92 SER X C 4
ATOM 6181 O O . SER A 1 95 ? 39.528 46.134 40.407 1.00 0.00 92 SER X O 4
ATOM 6189 N N . GLU A 1 96 ? 38.408 44.628 41.609 1.00 0.00 93 GLU X N 4
ATOM 6190 C CA . GLU A 1 96 ? 39.607 44.013 42.193 1.00 0.00 93 GLU X CA 4
ATOM 6191 C C . GLU A 1 96 ? 40.602 43.475 41.149 1.00 0.00 93 GLU X C 4
ATOM 6192 O O . GLU A 1 96 ? 41.813 43.566 41.339 1.00 0.00 93 GLU X O 4
ATOM 6204 N N . ALA A 1 97 ? 40.120 42.986 40.008 1.00 0.00 94 ALA X N 4
ATOM 6205 C CA . ALA A 1 97 ? 40.930 42.636 38.849 1.00 0.00 94 ALA X CA 4
ATOM 6206 C C . ALA A 1 97 ? 41.679 43.836 38.210 1.00 0.00 94 ALA X C 4
ATOM 6207 O O . ALA A 1 97 ? 42.505 43.613 37.325 1.00 0.00 94 ALA X O 4
ATOM 6214 N N . VAL A 1 98 ? 41.433 45.088 38.628 1.00 0.00 95 VAL X N 4
ATOM 6215 C CA . VAL A 1 98 ? 42.261 46.283 38.343 1.00 0.00 95 VAL X CA 4
ATOM 6216 C C . VAL A 1 98 ? 43.455 46.384 39.300 1.00 0.00 95 VAL X C 4
ATOM 6217 O O . VAL A 1 98 ? 44.486 46.926 38.915 1.00 0.00 95 VAL X O 4
ATOM 6230 N N . ALA A 1 99 ? 43.359 45.886 40.538 1.00 0.00 96 ALA X N 4
ATOM 6231 C CA . ALA A 1 99 ? 44.433 45.965 41.540 1.00 0.00 96 ALA X CA 4
ATOM 6232 C C . ALA A 1 99 ? 45.751 45.386 41.000 1.00 0.00 96 ALA X C 4
ATOM 6233 O O . ALA A 1 99 ? 46.763 46.079 40.993 1.00 0.00 96 ALA X O 4
ATOM 6240 N N . GLN A 1 100 ? 45.695 44.152 40.485 1.00 0.00 97 GLN X N 4
ATOM 6241 C CA . GLN A 1 100 ? 46.746 43.416 39.767 1.00 0.00 97 GLN X CA 4
ATOM 6242 C C . GLN A 1 100 ? 47.157 43.980 38.383 1.00 0.00 97 GLN X C 4
ATOM 6243 O O . GLN A 1 100 ? 47.923 43.326 37.684 1.00 0.00 97 GLN X O 4
ATOM 6257 N N . LEU A 1 101 ? 46.563 45.085 37.924 1.00 0.00 98 LEU X N 4
ATOM 6258 C CA . LEU A 1 101 ? 46.875 45.786 36.657 1.00 0.00 98 LEU X CA 4
ATOM 6259 C C . LEU A 1 101 ? 47.522 47.156 36.930 1.00 0.00 98 LEU X C 4
ATOM 6260 O O . LEU A 1 101 ? 48.205 47.737 36.079 1.00 0.00 98 LEU X O 4
ATOM 6276 N N . GLN A 1 102 ? 47.186 47.744 38.074 1.00 0.00 99 GLN X N 4
ATOM 6277 C CA . GLN A 1 102 ? 47.774 48.954 38.611 1.00 0.00 99 GLN X CA 4
ATOM 6278 C C . GLN A 1 102 ? 49.202 48.677 39.068 1.00 0.00 99 GLN X C 4
ATOM 6279 O O . GLN A 1 102 ? 49.465 47.625 39.649 1.00 0.00 99 GLN X O 4
ATOM 6293 N N . LYS A 1 103 ? 50.115 49.641 38.869 1.00 0.00 100 LYS X N 4
ATOM 6294 C CA . LYS A 1 103 ? 51.531 49.546 39.269 1.00 0.00 100 LYS X CA 4
ATOM 6295 C C . LYS A 1 103 ? 52.314 48.599 38.337 1.00 0.00 100 LYS X C 4
ATOM 6296 O O . LYS A 1 103 ? 53.102 49.088 37.522 1.00 0.00 100 LYS X O 4
ATOM 6315 N N . ASN A 1 104 ? 52.116 47.284 38.460 1.00 0.00 101 ASN X N 4
ATOM 6316 C CA . ASN A 1 104 ? 52.724 46.204 37.670 1.00 0.00 101 ASN X CA 4
ATOM 6317 C C . ASN A 1 104 ? 51.754 45.016 37.491 1.00 0.00 101 ASN X C 4
ATOM 6318 O O . ASN A 1 104 ? 50.534 45.266 37.675 1.00 0.00 101 ASN X O 4
ATOM 6329 N N . MET A 1 4 ? 30.257 39.983 58.334 1.00 0.00 1 MET X N 5
ATOM 6330 C CA . MET A 1 4 ? 31.408 40.917 58.333 1.00 0.00 1 MET X CA 5
ATOM 6331 C C . MET A 1 4 ? 30.991 42.257 57.744 1.00 0.00 1 MET X C 5
ATOM 6332 O O . MET A 1 4 ? 30.210 42.263 56.800 1.00 0.00 1 MET X O 5
ATOM 6346 N N . GLN A 1 5 ? 31.500 43.352 58.306 1.00 0.00 2 GLN X N 5
ATOM 6347 C CA . GLN A 1 5 ? 31.332 44.742 57.852 1.00 0.00 2 GLN X CA 5
ATOM 6348 C C . GLN A 1 5 ? 32.325 45.094 56.733 1.00 0.00 2 GLN X C 5
ATOM 6349 O O . GLN A 1 5 ? 32.005 45.886 55.851 1.00 0.00 2 GLN X O 5
ATOM 6363 N N . ASP A 1 6 ? 33.527 44.509 56.747 1.00 0.00 3 ASP X N 5
ATOM 6364 C CA . ASP A 1 6 ? 34.643 44.842 55.851 1.00 0.00 3 ASP X CA 5
ATOM 6365 C C . ASP A 1 6 ? 34.344 44.745 54.355 1.00 0.00 3 ASP X C 5
ATOM 6366 O O . ASP A 1 6 ? 34.778 45.612 53.615 1.00 0.00 3 ASP X O 5
ATOM 6375 N N . ARG A 1 7 ? 33.592 43.726 53.936 1.00 0.00 4 ARG X N 5
ATOM 6376 C CA . ARG A 1 7 ? 32.942 43.549 52.618 1.00 0.00 4 ARG X CA 5
ATOM 6377 C C . ARG A 1 7 ? 32.065 44.739 52.188 1.00 0.00 4 ARG X C 5
ATOM 6378 O O . ARG A 1 7 ? 32.052 45.160 51.040 1.00 0.00 4 ARG X O 5
ATOM 6399 N N . GLU A 1 8 ? 31.282 45.249 53.133 1.00 0.00 5 GLU X N 5
ATOM 6400 C CA . GLU A 1 8 ? 30.307 46.322 52.931 1.00 0.00 5 GLU X CA 5
ATOM 6401 C C . GLU A 1 8 ? 31.018 47.662 52.753 1.00 0.00 5 GLU X C 5
ATOM 6402 O O . GLU A 1 8 ? 30.900 48.289 51.706 1.00 0.00 5 GLU X O 5
ATOM 6414 N N . LYS A 1 9 ? 31.847 48.070 53.725 1.00 0.00 6 LYS X N 5
ATOM 6415 C CA . LYS A 1 9 ? 32.742 49.223 53.532 1.00 0.00 6 LYS X CA 5
ATOM 6416 C C . LYS A 1 9 ? 33.672 49.044 52.328 1.00 0.00 6 LYS X C 5
ATOM 6417 O O . LYS A 1 9 ? 33.888 50.012 51.617 1.00 0.00 6 LYS X O 5
ATOM 6436 N N . ALA A 1 10 ? 34.222 47.861 52.046 1.00 0.00 7 ALA X N 5
ATOM 6437 C CA . ALA A 1 10 ? 35.053 47.652 50.860 1.00 0.00 7 ALA X CA 5
ATOM 6438 C C . ALA A 1 10 ? 34.357 48.015 49.530 1.00 0.00 7 ALA X C 5
ATOM 6439 O O . ALA A 1 10 ? 35.051 48.382 48.580 1.00 0.00 7 ALA X O 5
ATOM 6446 N N . PHE A 1 11 ? 33.019 47.938 49.451 1.00 0.00 8 PHE X N 5
ATOM 6447 C CA . PHE A 1 11 ? 32.167 48.293 48.304 1.00 0.00 8 PHE X CA 5
ATOM 6448 C C . PHE A 1 11 ? 32.357 49.760 47.847 1.00 0.00 8 PHE X C 5
ATOM 6449 O O . PHE A 1 11 ? 32.444 50.011 46.645 1.00 0.00 8 PHE X O 5
ATOM 6466 N N . GLU A 1 12 ? 32.494 50.721 48.769 1.00 0.00 9 GLU X N 5
ATOM 6467 C CA . GLU A 1 12 ? 32.812 52.155 48.530 1.00 0.00 9 GLU X CA 5
ATOM 6468 C C . GLU A 1 12 ? 34.146 52.385 47.777 1.00 0.00 9 GLU X C 5
ATOM 6469 O O . GLU A 1 12 ? 34.387 53.457 47.212 1.00 0.00 9 GLU X O 5
ATOM 6481 N N . ALA A 1 13 ? 35.002 51.360 47.724 1.00 0.00 10 ALA X N 5
ATOM 6482 C CA . ALA A 1 13 ? 36.181 51.264 46.864 1.00 0.00 10 ALA X CA 5
ATOM 6483 C C . ALA A 1 13 ? 35.913 50.538 45.525 1.00 0.00 10 ALA X C 5
ATOM 6484 O O . ALA A 1 13 ? 36.597 50.821 44.542 1.00 0.00 10 ALA X O 5
ATOM 6491 N N . LYS A 1 14 ? 34.941 49.612 45.429 1.00 0.00 11 LYS X N 5
ATOM 6492 C CA . LYS A 1 14 ? 34.644 48.809 44.210 1.00 0.00 11 LYS X CA 5
ATOM 6493 C C . LYS A 1 14 ? 34.212 49.673 43.025 1.00 0.00 11 LYS X C 5
ATOM 6494 O O . LYS A 1 14 ? 34.538 49.369 41.882 1.00 0.00 11 LYS X O 5
ATOM 6513 N N . PHE A 1 15 ? 33.454 50.735 43.304 1.00 0.00 12 PHE X N 5
ATOM 6514 C CA . PHE A 1 15 ? 33.022 51.746 42.321 1.00 0.00 12 PHE X CA 5
ATOM 6515 C C . PHE A 1 15 ? 33.753 53.097 42.485 1.00 0.00 12 PHE X C 5
ATOM 6516 O O . PHE A 1 15 ? 33.334 54.100 41.909 1.00 0.00 12 PHE X O 5
ATOM 6533 N N . ALA A 1 16 ? 34.854 53.128 43.248 1.00 0.00 13 ALA X N 5
ATOM 6534 C CA . ALA A 1 16 ? 35.711 54.313 43.373 1.00 0.00 13 ALA X CA 5
ATOM 6535 C C . ALA A 1 16 ? 36.492 54.582 42.081 1.00 0.00 13 ALA X C 5
ATOM 6536 O O . ALA A 1 16 ? 36.564 55.723 41.644 1.00 0.00 13 ALA X O 5
ATOM 6543 N N . LEU A 1 17 ? 37.045 53.531 41.477 1.00 0.00 14 LEU X N 5
ATOM 6544 C CA . LEU A 1 17 ? 37.845 53.531 40.250 1.00 0.00 14 LEU X CA 5
ATOM 6545 C C . LEU A 1 17 ? 36.992 53.506 38.969 1.00 0.00 14 LEU X C 5
ATOM 6546 O O . LEU A 1 17 ? 37.407 52.965 37.955 1.00 0.00 14 LEU X O 5
ATOM 6562 N N . ASP A 1 18 ? 35.822 54.152 38.989 1.00 0.00 15 ASP X N 5
ATOM 6563 C CA . ASP A 1 18 ? 34.899 54.268 37.859 1.00 0.00 15 ASP X CA 5
ATOM 6564 C C . ASP A 1 18 ? 34.396 52.879 37.350 1.00 0.00 15 ASP X C 5
ATOM 6565 O O . ASP A 1 18 ? 34.749 51.809 37.855 1.00 0.00 15 ASP X O 5
ATOM 6574 N N . GLU A 1 19 ? 33.516 52.869 36.340 1.00 0.00 16 GLU X N 5
ATOM 6575 C CA . GLU A 1 19 ? 33.053 51.618 35.704 1.00 0.00 16 GLU X CA 5
ATOM 6576 C C . GLU A 1 19 ? 33.861 51.255 34.437 1.00 0.00 16 GLU X C 5
ATOM 6577 O O . GLU A 1 19 ? 33.997 50.081 34.100 1.00 0.00 16 GLU X O 5
ATOM 6589 N N . GLU A 1 20 ? 34.413 52.255 33.742 1.00 0.00 17 GLU X N 5
ATOM 6590 C CA . GLU A 1 20 ? 35.266 52.137 32.543 1.00 0.00 17 GLU X CA 5
ATOM 6591 C C . GLU A 1 20 ? 36.600 51.419 32.831 1.00 0.00 17 GLU X C 5
ATOM 6592 O O . GLU A 1 20 ? 37.052 50.567 32.070 1.00 0.00 17 GLU X O 5
ATOM 6604 N N . LEU A 1 21 ? 37.240 51.755 33.954 1.00 0.00 18 LEU X N 5
ATOM 6605 C CA . LEU A 1 21 ? 38.525 51.187 34.378 1.00 0.00 18 LEU X CA 5
ATOM 6606 C C . LEU A 1 21 ? 38.387 49.682 34.676 1.00 0.00 18 LEU X C 5
ATOM 6607 O O . LEU A 1 21 ? 39.064 48.853 34.058 1.00 0.00 18 LEU X O 5
ATOM 6623 N N . ARG A 1 22 ? 37.450 49.291 35.555 1.00 0.00 19 ARG X N 5
ATOM 6624 C CA . ARG A 1 22 ? 37.079 47.874 35.741 1.00 0.00 19 ARG X CA 5
ATOM 6625 C C . ARG A 1 22 ? 36.653 47.175 34.446 1.00 0.00 19 ARG X C 5
ATOM 6626 O O . ARG A 1 22 ? 36.925 45.986 34.324 1.00 0.00 19 ARG X O 5
ATOM 6647 N N . PHE A 1 23 ? 36.013 47.859 33.490 1.00 0.00 20 PHE X N 5
ATOM 6648 C CA . PHE A 1 23 ? 35.630 47.255 32.208 1.00 0.00 20 PHE X CA 5
ATOM 6649 C C . PHE A 1 23 ? 36.832 46.602 31.496 1.00 0.00 20 PHE X C 5
ATOM 6650 O O . PHE A 1 23 ? 36.707 45.511 30.939 1.00 0.00 20 PHE X O 5
ATOM 6667 N N . LYS A 1 24 ? 38.012 47.238 31.512 1.00 0.00 21 LYS X N 5
ATOM 6668 C CA . LYS A 1 24 ? 39.256 46.634 30.991 1.00 0.00 21 LYS X CA 5
ATOM 6669 C C . LYS A 1 24 ? 39.700 45.371 31.758 1.00 0.00 21 LYS X C 5
ATOM 6670 O O . LYS A 1 24 ? 40.250 44.444 31.150 1.00 0.00 21 LYS X O 5
ATOM 6689 N N . ALA A 1 25 ? 39.493 45.341 33.078 1.00 0.00 22 ALA X N 5
ATOM 6690 C CA . ALA A 1 25 ? 39.770 44.198 33.945 1.00 0.00 22 ALA X CA 5
ATOM 6691 C C . ALA A 1 25 ? 38.812 43.011 33.740 1.00 0.00 22 ALA X C 5
ATOM 6692 O O . ALA A 1 25 ? 39.270 41.876 33.824 1.00 0.00 22 ALA X O 5
ATOM 6699 N N . THR A 1 26 ? 37.510 43.212 33.500 1.00 0.00 23 THR X N 5
ATOM 6700 C CA . THR A 1 26 ? 36.496 42.135 33.357 1.00 0.00 23 THR X CA 5
ATOM 6701 C C . THR A 1 26 ? 36.922 41.042 32.369 1.00 0.00 23 THR X C 5
ATOM 6702 O O . THR A 1 26 ? 36.919 39.854 32.710 1.00 0.00 23 THR X O 5
ATOM 6713 N N . ALA A 1 27 ? 37.366 41.443 31.171 1.00 0.00 24 ALA X N 5
ATOM 6714 C CA . ALA A 1 27 ? 37.941 40.564 30.144 1.00 0.00 24 ALA X CA 5
ATOM 6715 C C . ALA A 1 27 ? 39.103 39.681 30.670 1.00 0.00 24 ALA X C 5
ATOM 6716 O O . ALA A 1 27 ? 39.201 38.499 30.344 1.00 0.00 24 ALA X O 5
ATOM 6723 N N . ARG A 1 28 ? 39.985 40.244 31.512 1.00 0.00 25 ARG X N 5
ATOM 6724 C CA . ARG A 1 28 ? 41.067 39.516 32.207 1.00 0.00 25 ARG X CA 5
ATOM 6725 C C . ARG A 1 28 ? 40.571 38.644 33.375 1.00 0.00 25 ARG X C 5
ATOM 6726 O O . ARG A 1 28 ? 41.082 37.536 33.550 1.00 0.00 25 ARG X O 5
ATOM 6747 N N . ARG A 1 29 ? 39.585 39.105 34.160 1.00 0.00 26 ARG X N 5
ATOM 6748 C CA . ARG A 1 29 ? 38.956 38.349 35.267 1.00 0.00 26 ARG X CA 5
ATOM 6749 C C . ARG A 1 29 ? 38.430 36.995 34.806 1.00 0.00 26 ARG X C 5
ATOM 6750 O O . ARG A 1 29 ? 38.550 36.044 35.568 1.00 0.00 26 ARG X O 5
ATOM 6771 N N . ASN A 1 30 ? 37.897 36.895 33.587 1.00 0.00 27 ASN X N 5
ATOM 6772 C CA . ASN A 1 30 ? 37.510 35.616 32.979 1.00 0.00 27 ASN X CA 5
ATOM 6773 C C . ASN A 1 30 ? 38.638 34.572 33.116 1.00 0.00 27 ASN X C 5
ATOM 6774 O O . ASN A 1 30 ? 38.410 33.492 33.660 1.00 0.00 27 ASN X O 5
ATOM 6785 N N . LYS A 1 31 ? 39.865 34.906 32.678 1.00 0.00 28 LYS X N 5
ATOM 6786 C CA . LYS A 1 31 ? 41.045 34.027 32.819 1.00 0.00 28 LYS X CA 5
ATOM 6787 C C . LYS A 1 31 ? 41.391 33.791 34.298 1.00 0.00 28 LYS X C 5
ATOM 6788 O O . LYS A 1 31 ? 41.567 32.645 34.714 1.00 0.00 28 LYS X O 5
ATOM 6807 N N . LEU A 1 32 ? 41.478 34.867 35.085 1.00 0.00 29 LEU X N 5
ATOM 6808 C CA . LEU A 1 32 ? 41.871 34.851 36.502 1.00 0.00 29 LEU X CA 5
ATOM 6809 C C . LEU A 1 32 ? 40.961 33.976 37.388 1.00 0.00 29 LEU X C 5
ATOM 6810 O O . LEU A 1 32 ? 41.429 33.338 38.327 1.00 0.00 29 LEU X O 5
ATOM 6826 N N . LEU A 1 33 ? 39.648 33.999 37.150 1.00 0.00 30 LEU X N 5
ATOM 6827 C CA . LEU A 1 33 ? 38.663 33.170 37.850 1.00 0.00 30 LEU X CA 5
ATOM 6828 C C . LEU A 1 33 ? 38.599 31.740 37.307 1.00 0.00 30 LEU X C 5
ATOM 6829 O O . LEU A 1 33 ? 38.504 30.803 38.097 1.00 0.00 30 LEU X O 5
ATOM 6845 N N . GLY A 1 34 ? 38.687 31.594 35.980 1.00 0.00 31 GLY X N 5
ATOM 6846 C CA . GLY A 1 34 ? 38.934 30.334 35.284 1.00 0.00 31 GLY X CA 5
ATOM 6847 C C . GLY A 1 34 ? 39.949 29.443 36.000 1.00 0.00 31 GLY X C 5
ATOM 6848 O O . GLY A 1 34 ? 39.650 28.281 36.249 1.00 0.00 31 GLY X O 5
ATOM 6852 N N . LEU A 1 35 ? 41.134 29.976 36.319 1.00 0.00 32 LEU X N 5
ATOM 6853 C CA . LEU A 1 35 ? 42.199 29.289 37.066 1.00 0.00 32 LEU X CA 5
ATOM 6854 C C . LEU A 1 35 ? 41.788 28.932 38.508 1.00 0.00 32 LEU X C 5
ATOM 6855 O O . LEU A 1 35 ? 41.921 27.774 38.907 1.00 0.00 32 LEU X O 5
ATOM 6871 N N . TRP A 1 36 ? 41.296 29.901 39.288 1.00 0.00 33 TRP X N 5
ATOM 6872 C CA . TRP A 1 36 ? 40.848 29.677 40.669 1.00 0.00 33 TRP X CA 5
ATOM 6873 C C . TRP A 1 36 ? 39.811 28.546 40.786 1.00 0.00 33 TRP X C 5
ATOM 6874 O O . TRP A 1 36 ? 40.040 27.577 41.508 1.00 0.00 33 TRP X O 5
ATOM 6895 N N . ALA A 1 37 ? 38.678 28.652 40.085 1.00 0.00 34 ALA X N 5
ATOM 6896 C CA . ALA A 1 37 ? 37.629 27.638 40.035 1.00 0.00 34 ALA X CA 5
ATOM 6897 C C . ALA A 1 37 ? 38.183 26.261 39.621 1.00 0.00 34 ALA X C 5
ATOM 6898 O O . ALA A 1 37 ? 37.946 25.268 40.310 1.00 0.00 34 ALA X O 5
ATOM 6905 N N . ALA A 1 38 ? 38.985 26.202 38.551 1.00 0.00 35 ALA X N 5
ATOM 6906 C CA . ALA A 1 38 ? 39.621 24.973 38.056 1.00 0.00 35 ALA X CA 5
ATOM 6907 C C . ALA A 1 38 ? 40.457 24.245 39.126 1.00 0.00 35 ALA X C 5
ATOM 6908 O O . ALA A 1 38 ? 40.422 23.017 39.189 1.00 0.00 35 ALA X O 5
ATOM 6915 N N . GLY A 1 39 ? 41.202 24.985 39.956 1.00 0.00 36 GLY X N 5
ATOM 6916 C CA . GLY A 1 39 ? 41.977 24.460 41.087 1.00 0.00 36 GLY X CA 5
ATOM 6917 C C . GLY A 1 39 ? 41.122 23.811 42.183 1.00 0.00 36 GLY X C 5
ATOM 6918 O O . GLY A 1 39 ? 41.503 22.779 42.739 1.00 0.00 36 GLY X O 5
ATOM 6922 N N . LEU A 1 40 ? 39.966 24.410 42.504 1.00 0.00 37 LEU X N 5
ATOM 6923 C CA . LEU A 1 40 ? 38.973 23.817 43.414 1.00 0.00 37 LEU X CA 5
ATOM 6924 C C . LEU A 1 40 ? 38.370 22.529 42.848 1.00 0.00 37 LEU X C 5
ATOM 6925 O O . LEU A 1 40 ? 38.167 21.578 43.601 1.00 0.00 37 LEU X O 5
ATOM 6941 N N . LEU A 1 41 ? 37.996 22.522 41.562 1.00 0.00 38 LEU X N 5
ATOM 6942 C CA . LEU A 1 41 ? 37.366 21.377 40.897 1.00 0.00 38 LEU X CA 5
ATOM 6943 C C . LEU A 1 41 ? 38.338 20.262 40.508 1.00 0.00 38 LEU X C 5
ATOM 6944 O O . LEU A 1 41 ? 37.889 19.132 40.333 1.00 0.00 38 LEU X O 5
ATOM 6960 N N . ALA A 1 42 ? 39.612 20.581 40.281 1.00 0.00 39 ALA X N 5
ATOM 6961 C CA . ALA A 1 42 ? 40.639 19.709 39.710 1.00 0.00 39 ALA X CA 5
ATOM 6962 C C . ALA A 1 42 ? 40.211 19.103 38.355 1.00 0.00 39 ALA X C 5
ATOM 6963 O O . ALA A 1 42 ? 39.948 17.909 38.218 1.00 0.00 39 ALA X O 5
ATOM 6970 N N . LYS A 1 43 ? 40.130 19.956 37.326 1.00 0.00 40 LYS X N 5
ATOM 6971 C CA . LYS A 1 43 ? 39.866 19.574 35.922 1.00 0.00 40 LYS X CA 5
ATOM 6972 C C . LYS A 1 43 ? 41.154 19.042 35.225 1.00 0.00 40 LYS X C 5
ATOM 6973 O O . LYS A 1 43 ? 42.119 18.670 35.881 1.00 0.00 40 LYS X O 5
ATOM 6992 N N . SER A 1 44 ? 41.147 18.984 33.896 1.00 0.00 41 SER X N 5
ATOM 6993 C CA . SER A 1 44 ? 42.255 18.530 33.042 1.00 0.00 41 SER X CA 5
ATOM 6994 C C . SER A 1 44 ? 43.466 19.476 33.065 1.00 0.00 41 SER X C 5
ATOM 6995 O O . SER A 1 44 ? 44.592 19.056 33.328 1.00 0.00 41 SER X O 5
ATOM 7003 N N . ASP A 1 45 ? 43.220 20.746 32.759 1.00 0.00 42 ASP X N 5
ATOM 7004 C CA . ASP A 1 45 ? 44.219 21.809 32.693 1.00 0.00 42 ASP X CA 5
ATOM 7005 C C . ASP A 1 45 ? 43.585 23.144 33.143 1.00 0.00 42 ASP X C 5
ATOM 7006 O O . ASP A 1 45 ? 42.358 23.300 33.076 1.00 0.00 42 ASP X O 5
ATOM 7015 N N . PRO A 1 46 ? 44.375 24.135 33.589 1.00 0.00 43 PRO X N 5
ATOM 7016 C CA . PRO A 1 46 ? 43.871 25.456 33.978 1.00 0.00 43 PRO X CA 5
ATOM 7017 C C . PRO A 1 46 ? 43.340 26.255 32.777 1.00 0.00 43 PRO X C 5
ATOM 7018 O O . PRO A 1 46 ? 42.221 26.770 32.791 1.00 0.00 43 PRO X O 5
ATOM 7029 N N . GLU A 1 47 ? 44.155 26.388 31.725 1.00 0.00 44 GLU X N 5
ATOM 7030 C CA . GLU A 1 47 ? 43.829 27.204 30.551 1.00 0.00 44 GLU X CA 5
ATOM 7031 C C . GLU A 1 47 ? 42.640 26.627 29.777 1.00 0.00 44 GLU X C 5
ATOM 7032 O O . GLU A 1 47 ? 41.782 27.391 29.339 1.00 0.00 44 GLU X O 5
ATOM 7044 N N . ALA A 1 48 ? 42.542 25.296 29.661 1.00 0.00 45 ALA X N 5
ATOM 7045 C CA . ALA A 1 48 ? 41.404 24.600 29.062 1.00 0.00 45 ALA X CA 5
ATOM 7046 C C . ALA A 1 48 ? 40.043 25.168 29.512 1.00 0.00 45 ALA X C 5
ATOM 7047 O O . ALA A 1 48 ? 39.207 25.496 28.673 1.00 0.00 45 ALA X O 5
ATOM 7054 N N . TYR A 1 49 ? 39.819 25.285 30.827 1.00 0.00 46 TYR X N 5
ATOM 7055 C CA . TYR A 1 49 ? 38.583 25.818 31.420 1.00 0.00 46 TYR X CA 5
ATOM 7056 C C . TYR A 1 49 ? 38.489 27.352 31.393 1.00 0.00 46 TYR X C 5
ATOM 7057 O O . TYR A 1 49 ? 37.428 27.905 31.108 1.00 0.00 46 TYR X O 5
ATOM 7075 N N . ALA A 1 50 ? 39.598 28.052 31.662 1.00 0.00 47 ALA X N 5
ATOM 7076 C CA . ALA A 1 50 ? 39.691 29.512 31.531 1.00 0.00 47 ALA X CA 5
ATOM 7077 C C . ALA A 1 50 ? 39.273 30.023 30.133 1.00 0.00 47 ALA X C 5
ATOM 7078 O O . ALA A 1 50 ? 38.667 31.090 30.008 1.00 0.00 47 ALA X O 5
ATOM 7085 N N . SER A 1 51 ? 39.570 29.232 29.095 1.00 0.00 48 SER X N 5
ATOM 7086 C CA . SER A 1 51 ? 39.053 29.365 27.725 1.00 0.00 48 SER X CA 5
ATOM 7087 C C . SER A 1 51 ? 37.538 29.187 27.622 1.00 0.00 48 SER X C 5
ATOM 7088 O O . SER A 1 51 ? 36.901 29.926 26.878 1.00 0.00 48 SER X O 5
ATOM 7096 N N . GLU A 1 52 ? 36.928 28.245 28.347 1.00 0.00 49 GLU X N 5
ATOM 7097 C CA . GLU A 1 52 ? 35.473 28.072 28.363 1.00 0.00 49 GLU X CA 5
ATOM 7098 C C . GLU A 1 52 ? 34.720 29.242 29.005 1.00 0.00 49 GLU X C 5
ATOM 7099 O O . GLU A 1 52 ? 33.563 29.448 28.641 1.00 0.00 49 GLU X O 5
ATOM 7111 N N . ILE A 1 53 ? 35.337 29.993 29.932 1.00 0.00 50 ILE X N 5
ATOM 7112 C CA . ILE A 1 53 ? 34.763 31.211 30.528 1.00 0.00 50 ILE X CA 5
ATOM 7113 C C . ILE A 1 53 ? 34.479 32.240 29.419 1.00 0.00 50 ILE X C 5
ATOM 7114 O O . ILE A 1 53 ? 33.316 32.474 29.093 1.00 0.00 50 ILE X O 5
ATOM 7130 N N . VAL A 1 54 ? 35.527 32.799 28.793 1.00 0.00 51 VAL X N 5
ATOM 7131 C CA . VAL A 1 54 ? 35.411 33.734 27.654 1.00 0.00 51 VAL X CA 5
ATOM 7132 C C . VAL A 1 54 ? 34.562 33.176 26.506 1.00 0.00 51 VAL X C 5
ATOM 7133 O O . VAL A 1 54 ? 33.779 33.912 25.922 1.00 0.00 51 VAL X O 5
ATOM 7146 N N . ALA A 1 55 ? 34.669 31.874 26.196 1.00 0.00 52 ALA X N 5
ATOM 7147 C CA . ALA A 1 55 ? 33.880 31.200 25.157 1.00 0.00 52 ALA X CA 5
ATOM 7148 C C . ALA A 1 55 ? 32.349 31.286 25.335 1.00 0.00 52 ALA X C 5
ATOM 7149 O O . ALA A 1 55 ? 31.637 31.066 24.360 1.00 0.00 52 ALA X O 5
ATOM 7156 N N . ALA A 1 56 ? 31.848 31.607 26.532 1.00 0.00 53 ALA X N 5
ATOM 7157 C CA . ALA A 1 56 ? 30.439 31.922 26.771 1.00 0.00 53 ALA X CA 5
ATOM 7158 C C . ALA A 1 56 ? 30.153 33.441 26.756 1.00 0.00 53 ALA X C 5
ATOM 7159 O O . ALA A 1 56 ? 29.059 33.847 26.400 1.00 0.00 53 ALA X O 5
ATOM 7166 N N . ASP A 1 57 ? 31.117 34.293 27.121 1.00 0.00 54 ASP X N 5
ATOM 7167 C CA . ASP A 1 57 ? 30.956 35.765 27.193 1.00 0.00 54 ASP X CA 5
ATOM 7168 C C . ASP A 1 57 ? 31.129 36.495 25.836 1.00 0.00 54 ASP X C 5
ATOM 7169 O O . ASP A 1 57 ? 31.271 37.722 25.781 1.00 0.00 54 ASP X O 5
ATOM 7178 N N . PHE A 1 58 ? 31.095 35.757 24.714 1.00 0.00 55 PHE X N 5
ATOM 7179 C CA . PHE A 1 58 ? 31.155 36.281 23.338 1.00 0.00 55 PHE X CA 5
ATOM 7180 C C . PHE A 1 58 ? 29.778 36.785 22.878 1.00 0.00 55 PHE X C 5
ATOM 7181 O O . PHE A 1 58 ? 29.168 36.256 21.957 1.00 0.00 55 PHE X O 5
ATOM 7198 N N . GLU A 1 59 ? 29.307 37.838 23.546 1.00 0.00 56 GLU X N 5
ATOM 7199 C CA . GLU A 1 59 ? 28.013 38.511 23.360 1.00 0.00 56 GLU X CA 5
ATOM 7200 C C . GLU A 1 59 ? 26.787 37.574 23.241 1.00 0.00 56 GLU X C 5
ATOM 7201 O O . GLU A 1 59 ? 25.832 37.928 22.552 1.00 0.00 56 GLU X O 5
ATOM 7213 N N . GLU A 1 60 ? 26.762 36.440 23.967 1.00 0.00 57 GLU X N 5
ATOM 7214 C CA . GLU A 1 60 ? 25.773 35.348 23.836 1.00 0.00 57 GLU X CA 5
ATOM 7215 C C . GLU A 1 60 ? 24.401 35.666 24.474 1.00 0.00 57 GLU X C 5
ATOM 7216 O O . GLU A 1 60 ? 23.357 35.301 23.914 1.00 0.00 57 GLU X O 5
ATOM 7228 N N . ALA A 1 61 ? 24.390 36.322 25.647 1.00 0.00 58 ALA X N 5
ATOM 7229 C CA . ALA A 1 61 ? 23.198 36.910 26.292 1.00 0.00 58 ALA X CA 5
ATOM 7230 C C . ALA A 1 61 ? 23.385 38.366 26.811 1.00 0.00 58 ALA X C 5
ATOM 7231 O O . ALA A 1 61 ? 22.393 39.056 27.108 1.00 0.00 58 ALA X O 5
ATOM 7238 N N . GLY A 1 62 ? 24.623 38.871 26.804 1.00 0.00 59 GLY X N 5
ATOM 7239 C CA . GLY A 1 62 ? 24.984 40.286 26.909 1.00 0.00 59 GLY X CA 5
ATOM 7240 C C . GLY A 1 62 ? 26.357 40.466 27.547 1.00 0.00 59 GLY X C 5
ATOM 7241 O O . GLY A 1 62 ? 27.371 40.519 26.850 1.00 0.00 59 GLY X O 5
ATOM 7245 N N . HIS A 1 63 ? 26.346 40.558 28.880 1.00 0.00 60 HIS X N 5
ATOM 7246 C CA . HIS A 1 63 ? 27.511 40.621 29.774 1.00 0.00 60 HIS X CA 5
ATOM 7247 C C . HIS A 1 63 ? 27.186 39.966 31.134 1.00 0.00 60 HIS X C 5
ATOM 7248 O O . HIS A 1 63 ? 27.584 40.467 32.190 1.00 0.00 60 HIS X O 5
ATOM 7262 N N . GLU A 1 64 ? 26.414 38.873 31.154 1.00 0.00 61 GLU X N 5
ATOM 7263 C CA . GLU A 1 64 ? 26.081 38.107 32.372 1.00 0.00 61 GLU X CA 5
ATOM 7264 C C . GLU A 1 64 ? 26.244 36.582 32.151 1.00 0.00 61 GLU X C 5
ATOM 7265 O O . GLU A 1 64 ? 25.879 35.738 32.970 1.00 0.00 61 GLU X O 5
ATOM 7277 N N . ASP A 1 65 ? 26.906 36.244 31.048 1.00 0.00 62 ASP X N 5
ATOM 7278 C CA . ASP A 1 65 ? 27.081 34.926 30.452 1.00 0.00 62 ASP X CA 5
ATOM 7279 C C . ASP A 1 65 ? 28.100 34.109 31.276 1.00 0.00 62 ASP X C 5
ATOM 7280 O O . ASP A 1 65 ? 27.819 32.972 31.676 1.00 0.00 62 ASP X O 5
ATOM 7289 N N . VAL A 1 66 ? 29.232 34.731 31.651 1.00 0.00 63 VAL X N 5
ATOM 7290 C CA . VAL A 1 66 ? 30.252 34.228 32.604 1.00 0.00 63 VAL X CA 5
ATOM 7291 C C . VAL A 1 66 ? 29.679 33.580 33.861 1.00 0.00 63 VAL X C 5
ATOM 7292 O O . VAL A 1 66 ? 30.113 32.495 34.258 1.00 0.00 63 VAL X O 5
ATOM 7305 N N . VAL A 1 67 ? 28.709 34.248 34.493 1.00 0.00 64 VAL X N 5
ATOM 7306 C CA . VAL A 1 67 ? 28.062 33.868 35.755 1.00 0.00 64 VAL X CA 5
ATOM 7307 C C . VAL A 1 67 ? 27.535 32.435 35.687 1.00 0.00 64 VAL X C 5
ATOM 7308 O O . VAL A 1 67 ? 27.670 31.661 36.634 1.00 0.00 64 VAL X O 5
ATOM 7321 N N . ARG A 1 68 ? 26.936 32.053 34.552 1.00 0.00 65 ARG X N 5
ATOM 7322 C CA . ARG A 1 68 ? 26.452 30.694 34.278 1.00 0.00 65 ARG X CA 5
ATOM 7323 C C . ARG A 1 68 ? 27.560 29.644 34.418 1.00 0.00 65 ARG X C 5
ATOM 7324 O O . ARG A 1 68 ? 27.315 28.579 34.986 1.00 0.00 65 ARG X O 5
ATOM 7345 N N . LYS A 1 69 ? 28.743 29.930 33.854 1.00 0.00 66 LYS X N 5
ATOM 7346 C CA . LYS A 1 69 ? 29.932 29.052 33.882 1.00 0.00 66 LYS X CA 5
ATOM 7347 C C . LYS A 1 69 ? 30.343 28.732 35.327 1.00 0.00 66 LYS X C 5
ATOM 7348 O O . LYS A 1 69 ? 30.380 27.565 35.712 1.00 0.00 66 LYS X O 5
ATOM 7367 N N . ILE A 1 70 ? 30.539 29.776 36.134 1.00 0.00 67 ILE X N 5
ATOM 7368 C CA . ILE A 1 70 ? 30.913 29.678 37.552 1.00 0.00 67 ILE X CA 5
ATOM 7369 C C . ILE A 1 70 ? 29.880 28.866 38.369 1.00 0.00 67 ILE X C 5
ATOM 7370 O O . ILE A 1 70 ? 30.258 28.025 39.177 1.00 0.00 67 ILE X O 5
ATOM 7386 N N . LYS A 1 71 ? 28.572 29.045 38.119 1.00 0.00 68 LYS X N 5
ATOM 7387 C CA . LYS A 1 71 ? 27.472 28.260 38.734 1.00 0.00 68 LYS X CA 5
ATOM 7388 C C . LYS A 1 71 ? 27.622 26.749 38.513 1.00 0.00 68 LYS X C 5
ATOM 7389 O O . LYS A 1 71 ? 27.571 25.986 39.470 1.00 0.00 68 LYS X O 5
ATOM 7408 N N . THR A 1 72 ? 27.795 26.325 37.263 1.00 0.00 69 THR X N 5
ATOM 7409 C CA . THR A 1 72 ? 27.981 24.915 36.877 1.00 0.00 69 THR X CA 5
ATOM 7410 C C . THR A 1 72 ? 29.213 24.300 37.551 1.00 0.00 69 THR X C 5
ATOM 7411 O O . THR A 1 72 ? 29.171 23.138 37.946 1.00 0.00 69 THR X O 5
ATOM 7422 N N . ASP A 1 73 ? 30.284 25.082 37.723 1.00 0.00 70 ASP X N 5
ATOM 7423 C CA . ASP A 1 73 ? 31.431 24.702 38.552 1.00 0.00 70 ASP X CA 5
ATOM 7424 C C . ASP A 1 73 ? 31.047 24.404 40.012 1.00 0.00 70 ASP X C 5
ATOM 7425 O O . ASP A 1 73 ? 31.397 23.338 40.508 1.00 0.00 70 ASP X O 5
ATOM 7434 N N . PHE A 1 74 ? 30.316 25.278 40.713 1.00 0.00 71 PHE X N 5
ATOM 7435 C CA . PHE A 1 74 ? 29.803 25.002 42.069 1.00 0.00 71 PHE X CA 5
ATOM 7436 C C . PHE A 1 74 ? 28.877 23.772 42.177 1.00 0.00 71 PHE X C 5
ATOM 7437 O O . PHE A 1 74 ? 28.859 23.118 43.221 1.00 0.00 71 PHE X O 5
ATOM 7454 N N . ASP A 1 75 ? 28.119 23.441 41.126 1.00 0.00 72 ASP X N 5
ATOM 7455 C CA . ASP A 1 75 ? 27.318 22.201 41.007 1.00 0.00 72 ASP X CA 5
ATOM 7456 C C . ASP A 1 75 ? 28.229 20.950 40.932 1.00 0.00 72 ASP X C 5
ATOM 7457 O O . ASP A 1 75 ? 28.009 19.954 41.625 1.00 0.00 72 ASP X O 5
ATOM 7466 N N . ALA A 1 76 ? 29.285 20.984 40.109 1.00 0.00 73 ALA X N 5
ATOM 7467 C CA . ALA A 1 76 ? 30.281 19.905 40.039 1.00 0.00 73 ALA X CA 5
ATOM 7468 C C . ALA A 1 76 ? 31.167 19.779 41.312 1.00 0.00 73 ALA X C 5
ATOM 7469 O O . ALA A 1 76 ? 31.285 18.688 41.878 1.00 0.00 73 ALA X O 5
ATOM 7476 N N . ALA A 1 77 ? 31.784 20.872 41.783 1.00 0.00 74 ALA X N 5
ATOM 7477 C CA . ALA A 1 77 ? 32.615 20.919 42.997 1.00 0.00 74 ALA X CA 5
ATOM 7478 C C . ALA A 1 77 ? 31.864 20.592 44.289 1.00 0.00 74 ALA X C 5
ATOM 7479 O O . ALA A 1 77 ? 32.487 20.112 45.239 1.00 0.00 74 ALA X O 5
ATOM 7486 N N . GLY A 1 78 ? 30.579 20.949 44.344 1.00 0.00 75 GLY X N 5
ATOM 7487 C CA . GLY A 1 78 ? 29.719 20.823 45.519 1.00 0.00 75 GLY X CA 5
ATOM 7488 C C . GLY A 1 78 ? 29.929 21.984 46.497 1.00 0.00 75 GLY X C 5
ATOM 7489 O O . GLY A 1 78 ? 30.570 21.822 47.543 1.00 0.00 75 GLY X O 5
ATOM 7493 N N . VAL A 1 79 ? 29.396 23.169 46.167 1.00 0.00 76 VAL X N 5
ATOM 7494 C CA . VAL A 1 79 ? 29.626 24.406 46.940 1.00 0.00 76 VAL X CA 5
ATOM 7495 C C . VAL A 1 79 ? 28.327 25.193 47.123 1.00 0.00 76 VAL X C 5
ATOM 7496 O O . VAL A 1 79 ? 27.661 25.521 46.144 1.00 0.00 76 VAL X O 5
ATOM 7509 N N . ALA A 1 80 ? 27.954 25.508 48.367 1.00 0.00 77 ALA X N 5
ATOM 7510 C CA . ALA A 1 80 ? 26.674 26.155 48.664 1.00 0.00 77 ALA X CA 5
ATOM 7511 C C . ALA A 1 80 ? 26.683 27.670 48.354 1.00 0.00 77 ALA X C 5
ATOM 7512 O O . ALA A 1 80 ? 27.041 28.494 49.206 1.00 0.00 77 ALA X O 5
ATOM 7519 N N . ILE A 1 81 ? 26.311 28.026 47.113 1.00 0.00 78 ILE X N 5
ATOM 7520 C CA . ILE A 1 81 ? 26.271 29.386 46.529 1.00 0.00 78 ILE X CA 5
ATOM 7521 C C . ILE A 1 81 ? 25.072 29.539 45.566 1.00 0.00 78 ILE X C 5
ATOM 7522 O O . ILE A 1 81 ? 24.851 28.709 44.681 1.00 0.00 78 ILE X O 5
ATOM 7538 N N . SER A 1 82 ? 24.299 30.616 45.722 1.00 0.00 79 SER X N 5
ATOM 7539 C CA . SER A 1 82 ? 23.155 30.981 44.867 1.00 0.00 79 SER X CA 5
ATOM 7540 C C . SER A 1 82 ? 23.566 31.848 43.669 1.00 0.00 79 SER X C 5
ATOM 7541 O O . SER A 1 82 ? 24.489 32.650 43.732 1.00 0.00 79 SER X O 5
ATOM 7549 N N . GLU A 1 83 ? 22.835 31.742 42.555 1.00 0.00 80 GLU X N 5
ATOM 7550 C CA . GLU A 1 83 ? 23.122 32.437 41.281 1.00 0.00 80 GLU X CA 5
ATOM 7551 C C . GLU A 1 83 ? 23.355 33.958 41.395 1.00 0.00 80 GLU X C 5
ATOM 7552 O O . GLU A 1 83 ? 24.223 34.495 40.707 1.00 0.00 80 GLU X O 5
ATOM 7564 N N . ASP A 1 84 ? 22.563 34.639 42.226 1.00 0.00 81 ASP X N 5
ATOM 7565 C CA . ASP A 1 84 ? 22.706 36.050 42.608 1.00 0.00 81 ASP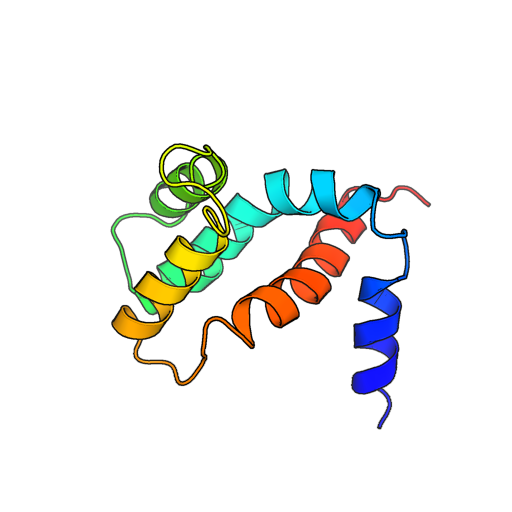 X CA 5
ATOM 7566 C C . ASP A 1 84 ? 24.043 36.324 43.314 1.00 0.00 81 ASP X C 5
ATOM 7567 O O . ASP A 1 84 ? 24.839 37.126 42.825 1.00 0.00 81 ASP X O 5
ATOM 7576 N N . ASP A 1 85 ? 24.320 35.608 44.413 1.00 0.00 82 ASP X N 5
ATOM 7577 C CA . ASP A 1 85 ? 25.575 35.594 45.183 1.00 0.00 82 ASP X CA 5
ATOM 7578 C C . ASP A 1 85 ? 26.821 35.652 44.284 1.00 0.00 82 ASP X C 5
ATOM 7579 O O . ASP A 1 85 ? 27.722 36.449 44.552 1.00 0.00 82 ASP X O 5
ATOM 7588 N N . ILE A 1 86 ? 26.873 34.859 43.204 1.00 0.00 83 ILE X N 5
ATOM 7589 C CA . ILE A 1 86 ? 27.949 34.841 42.189 1.00 0.00 83 ILE X CA 5
ATOM 7590 C C . ILE A 1 86 ? 28.286 36.254 41.681 1.00 0.00 83 ILE X C 5
ATOM 7591 O O . ILE A 1 86 ? 29.450 36.662 41.745 1.00 0.00 83 ILE X O 5
ATOM 7607 N N . ARG A 1 87 ? 27.287 36.997 41.172 1.00 0.00 84 ARG X N 5
ATOM 7608 C CA . ARG A 1 87 ? 27.429 38.378 40.647 1.00 0.00 84 ARG X CA 5
ATOM 7609 C C . ARG A 1 87 ? 28.019 39.312 41.700 1.00 0.00 84 ARG X C 5
ATOM 7610 O O . ARG A 1 87 ? 29.021 39.978 41.449 1.00 0.00 84 ARG X O 5
ATOM 7631 N N . VAL A 1 88 ? 27.438 39.286 42.900 1.00 0.00 85 VAL X N 5
ATOM 7632 C CA . VAL A 1 88 ? 27.930 39.974 44.106 1.00 0.00 85 VAL X CA 5
ATOM 7633 C C . VAL A 1 88 ? 29.404 39.665 44.394 1.00 0.00 85 VAL X C 5
ATOM 7634 O O . VAL A 1 88 ? 30.183 40.601 44.568 1.00 0.00 85 VAL X O 5
ATOM 7647 N N . ARG A 1 89 ? 29.815 38.382 44.468 1.00 0.00 86 ARG X N 5
ATOM 7648 C CA . ARG A 1 89 ? 31.231 37.971 44.634 1.00 0.00 86 ARG X CA 5
ATOM 7649 C C . ARG A 1 89 ? 32.115 38.616 43.559 1.00 0.00 86 ARG X C 5
ATOM 7650 O O . ARG A 1 89 ? 33.202 39.096 43.872 1.00 0.00 86 ARG X O 5
ATOM 7671 N N . MET A 1 90 ? 31.654 38.640 42.301 1.00 0.00 87 MET X N 5
ATOM 7672 C CA . MET A 1 90 ? 32.362 39.273 41.183 1.00 0.00 87 MET X CA 5
ATOM 7673 C C . MET A 1 90 ? 32.542 40.793 41.347 1.00 0.00 87 MET X C 5
ATOM 7674 O O . MET A 1 90 ? 33.617 41.279 41.002 1.00 0.00 87 MET X O 5
ATOM 7688 N N . ILE A 1 91 ? 31.544 41.546 41.840 1.00 0.00 88 ILE X N 5
ATOM 7689 C CA . ILE A 1 91 ? 31.672 43.001 42.077 1.00 0.00 88 ILE X CA 5
ATOM 7690 C C . ILE A 1 91 ? 32.918 43.306 42.917 1.00 0.00 88 ILE X C 5
ATOM 7691 O O . ILE A 1 91 ? 33.728 44.156 42.536 1.00 0.00 88 ILE X O 5
ATOM 7707 N N . GLU A 1 92 ? 33.084 42.605 44.041 1.00 0.00 89 GLU X N 5
ATOM 7708 C CA . GLU A 1 92 ? 34.291 42.723 44.855 1.00 0.00 89 GLU X CA 5
ATOM 7709 C C . GLU A 1 92 ? 35.558 42.196 44.170 1.00 0.00 89 GLU X C 5
ATOM 7710 O O . GLU A 1 92 ? 36.600 42.853 44.228 1.00 0.00 89 GLU X O 5
ATOM 7722 N N . LEU A 1 93 ? 35.506 41.024 43.532 1.00 0.00 90 LEU X N 5
ATOM 7723 C CA . LEU A 1 93 ? 36.661 40.405 42.866 1.00 0.00 90 LEU X CA 5
ATOM 7724 C C . LEU A 1 93 ? 37.223 41.226 41.695 1.00 0.00 90 LEU X C 5
ATOM 7725 O O . LEU A 1 93 ? 38.432 41.192 41.457 1.00 0.00 90 LEU X O 5
ATOM 7741 N N . LEU A 1 94 ? 36.377 41.907 40.923 1.00 0.00 91 LEU X N 5
ATOM 7742 C CA . LEU A 1 94 ? 36.774 42.732 39.778 1.00 0.00 91 LEU X CA 5
ATOM 7743 C C . LEU A 1 94 ? 37.696 43.887 40.173 1.00 0.00 91 LEU X C 5
ATOM 7744 O O . LEU A 1 94 ? 38.713 44.096 39.522 1.00 0.00 91 LEU X O 5
ATOM 7760 N N . SER A 1 95 ? 37.363 44.593 41.254 1.00 0.00 92 SER X N 5
ATOM 7761 C CA . SER A 1 95 ? 38.172 45.654 41.872 1.00 0.00 92 SER X CA 5
ATOM 7762 C C . SER A 1 95 ? 39.636 45.221 42.100 1.00 0.00 92 SER X C 5
ATOM 7763 O O . SER A 1 95 ? 40.577 45.917 41.706 1.00 0.00 92 SER X O 5
ATOM 7771 N N . GLU A 1 96 ? 39.827 44.038 42.696 1.00 0.00 93 GLU X N 5
ATOM 7772 C CA . GLU A 1 96 ? 41.139 43.384 42.877 1.00 0.00 93 GLU X CA 5
ATOM 7773 C C . GLU A 1 96 ? 41.834 43.006 41.548 1.00 0.00 93 GLU X C 5
ATOM 7774 O O . GLU A 1 96 ? 43.061 43.037 41.457 1.00 0.00 93 GLU X O 5
ATOM 7786 N N . ALA A 1 97 ? 41.072 42.681 40.495 1.00 0.00 94 ALA X N 5
ATOM 7787 C CA . ALA A 1 97 ? 41.605 42.445 39.146 1.00 0.00 94 ALA X CA 5
ATOM 7788 C C . ALA A 1 97 ? 42.034 43.717 38.382 1.00 0.00 94 ALA X C 5
ATOM 7789 O O . ALA A 1 97 ? 42.738 43.581 37.375 1.00 0.00 94 ALA X O 5
ATOM 7796 N N . VAL A 1 98 ? 41.667 44.919 38.859 1.00 0.00 95 VAL X N 5
ATOM 7797 C CA . VAL A 1 98 ? 42.204 46.227 38.423 1.00 0.00 95 VAL X CA 5
ATOM 7798 C C . VAL A 1 98 ? 43.503 46.569 39.160 1.00 0.00 95 VAL X C 5
ATOM 7799 O O . VAL A 1 98 ? 44.379 47.194 38.578 1.00 0.00 95 VAL X O 5
ATOM 7812 N N . ALA A 1 99 ? 43.651 46.194 40.432 1.00 0.00 96 ALA X N 5
ATOM 7813 C CA . ALA A 1 99 ? 44.801 46.526 41.292 1.00 0.00 96 ALA X CA 5
ATOM 7814 C C . ALA A 1 99 ? 46.174 46.183 40.674 1.00 0.00 96 ALA X C 5
ATOM 7815 O O . ALA A 1 99 ? 47.126 46.946 40.827 1.00 0.00 96 ALA X O 5
ATOM 7822 N N . GLN A 1 100 ? 46.265 45.045 39.974 1.00 0.00 97 GLN X N 5
ATOM 7823 C CA . GLN A 1 100 ? 47.409 44.630 39.137 1.00 0.00 97 GLN X CA 5
ATOM 7824 C C . GLN A 1 100 ? 47.661 45.486 37.873 1.00 0.00 97 GLN X C 5
ATOM 7825 O O . GLN A 1 100 ? 48.761 45.466 37.328 1.00 0.00 97 GLN X O 5
ATOM 7839 N N . LEU A 1 101 ? 46.619 46.139 37.349 1.00 0.00 98 LEU X N 5
ATOM 7840 C CA . LEU A 1 101 ? 46.631 47.012 36.168 1.00 0.00 98 LEU X CA 5
ATOM 7841 C C . LEU A 1 101 ? 47.023 48.439 36.556 1.00 0.00 98 LEU X C 5
ATOM 7842 O O . LEU A 1 101 ? 47.835 49.060 35.877 1.00 0.00 98 LEU X O 5
ATOM 7858 N N . GLN A 1 102 ? 46.376 48.986 37.590 1.00 0.00 99 GLN X N 5
ATOM 7859 C CA . GLN A 1 102 ? 46.737 50.268 38.192 1.00 0.00 99 GLN X CA 5
ATOM 7860 C C . GLN A 1 102 ? 48.198 50.259 38.651 1.00 0.00 99 GLN X C 5
ATOM 7861 O O . GLN A 1 102 ? 48.735 49.214 39.007 1.00 0.00 99 GLN X O 5
ATOM 7875 N N . LYS A 1 103 ? 48.831 51.440 38.690 1.00 0.00 100 LYS X N 5
ATOM 7876 C CA . LYS A 1 103 ? 50.248 51.610 39.078 1.00 0.00 100 LYS X CA 5
ATOM 7877 C C . LYS A 1 103 ? 51.203 50.968 38.047 1.00 0.00 100 LYS X C 5
ATOM 7878 O O . LYS A 1 103 ? 52.158 50.278 38.408 1.00 0.00 100 LYS X O 5
ATOM 7897 N N . ASN A 1 104 ? 50.959 51.318 36.778 1.00 0.00 101 ASN X N 5
ATOM 7898 C CA . ASN A 1 104 ? 51.718 51.051 35.541 1.00 0.00 101 ASN X CA 5
ATOM 7899 C C . ASN A 1 104 ? 51.777 52.327 34.678 1.00 0.00 101 ASN X C 5
ATOM 7900 O O . ASN A 1 104 ? 50.966 53.253 34.947 1.00 0.00 101 ASN X O 5
ATOM 7911 N N . MET A 1 4 ? 28.456 43.799 58.443 1.00 0.00 1 MET X N 6
ATOM 7912 C CA . MET A 1 4 ? 28.190 45.259 58.430 1.00 0.00 1 MET X CA 6
ATOM 7913 C C . MET A 1 4 ? 29.303 46.023 57.724 1.00 0.00 1 MET X C 6
ATOM 7914 O O . MET A 1 4 ? 29.057 46.411 56.594 1.00 0.00 1 MET X O 6
ATOM 7928 N N . GLN A 1 5 ? 30.509 46.203 58.268 1.00 0.00 2 GLN X N 6
ATOM 7929 C CA . GLN A 1 5 ? 31.560 47.000 57.610 1.00 0.00 2 GLN X CA 6
ATOM 7930 C C . GLN A 1 5 ? 32.261 46.258 56.454 1.00 0.00 2 GLN X C 6
ATOM 7931 O O . GLN A 1 5 ? 32.542 46.870 55.433 1.00 0.00 2 GLN X O 6
ATOM 7945 N N . ASP A 1 6 ? 32.456 44.938 56.551 1.00 0.00 3 ASP X N 6
ATOM 7946 C CA . ASP A 1 6 ? 33.059 44.062 55.524 1.00 0.00 3 ASP X CA 6
ATOM 7947 C C . ASP A 1 6 ? 32.605 44.342 54.070 1.00 0.00 3 ASP X C 6
ATOM 7948 O O . ASP A 1 6 ? 33.444 44.483 53.182 1.00 0.00 3 ASP X O 6
ATOM 7957 N N . ARG A 1 7 ? 31.291 44.500 53.843 1.00 0.00 4 ARG X N 6
ATOM 7958 C CA . ARG A 1 7 ? 30.726 44.920 52.546 1.00 0.00 4 ARG X CA 6
ATOM 7959 C C . ARG A 1 7 ? 31.265 46.265 52.068 1.00 0.00 4 ARG X C 6
ATOM 7960 O O . ARG A 1 7 ? 31.585 46.390 50.901 1.00 0.00 4 ARG X O 6
ATOM 7981 N N . GLU A 1 8 ? 31.350 47.276 52.932 1.00 0.00 5 GLU X N 6
ATOM 7982 C CA . GLU A 1 8 ? 31.822 48.628 52.587 1.00 0.00 5 GLU X CA 6
ATOM 7983 C C . GLU A 1 8 ? 33.330 48.630 52.333 1.00 0.00 5 GLU X C 6
ATOM 7984 O O . GLU A 1 8 ? 33.755 49.113 51.293 1.00 0.00 5 GLU X O 6
ATOM 7996 N N . LYS A 1 9 ? 34.150 48.062 53.226 1.00 0.00 6 LYS X N 6
ATOM 7997 C CA . LYS A 1 9 ? 35.613 47.927 53.029 1.00 0.00 6 LYS X CA 6
ATOM 7998 C C . LYS A 1 9 ? 36.038 47.040 51.847 1.00 0.00 6 LYS X C 6
ATOM 7999 O O . LYS A 1 9 ? 37.136 47.212 51.312 1.00 0.00 6 LYS X O 6
ATOM 8018 N N . ALA A 1 10 ? 35.202 46.078 51.454 1.00 0.00 7 ALA X N 6
ATOM 8019 C CA . ALA A 1 10 ? 35.307 45.446 50.145 1.00 0.00 7 ALA X CA 6
ATOM 8020 C C . ALA A 1 10 ? 34.860 46.416 49.038 1.00 0.00 7 ALA X C 6
ATOM 8021 O O . ALA A 1 10 ? 35.585 46.599 48.057 1.00 0.00 7 ALA X O 6
ATOM 8028 N N . PHE A 1 11 ? 33.682 47.045 49.151 1.00 0.00 8 PHE X N 6
ATOM 8029 C CA . PHE A 1 11 ? 33.139 47.896 48.086 1.00 0.00 8 PHE X CA 6
ATOM 8030 C C . PHE A 1 11 ? 34.054 49.075 47.744 1.00 0.00 8 PHE X C 6
ATOM 8031 O O . PHE A 1 11 ? 34.310 49.290 46.558 1.00 0.00 8 PHE X O 6
ATOM 8048 N N . GLU A 1 12 ? 34.548 49.823 48.741 1.00 0.00 9 GLU X N 6
ATOM 8049 C CA . GLU A 1 12 ? 35.454 50.972 48.586 1.00 0.00 9 GLU X CA 6
ATOM 8050 C C . GLU A 1 12 ? 36.628 50.626 47.672 1.00 0.00 9 GLU X C 6
ATOM 8051 O O . GLU A 1 12 ? 36.897 51.343 46.715 1.00 0.00 9 GLU X O 6
ATOM 8063 N N . ALA A 1 13 ? 37.292 49.494 47.916 1.00 0.00 10 ALA X N 6
ATOM 8064 C CA . ALA A 1 13 ? 38.406 49.008 47.106 1.00 0.00 10 ALA X CA 6
ATOM 8065 C C . ALA A 1 13 ? 38.037 48.936 45.610 1.00 0.00 10 ALA X C 6
ATOM 8066 O O . ALA A 1 13 ? 38.777 49.455 44.768 1.00 0.00 10 ALA X O 6
ATOM 8073 N N . LYS A 1 14 ? 36.858 48.382 45.282 1.00 0.00 11 LYS X N 6
ATOM 8074 C CA . LYS A 1 14 ? 36.342 48.250 43.908 1.00 0.00 11 LYS X CA 6
ATOM 8075 C C . LYS A 1 14 ? 36.380 49.559 43.122 1.00 0.00 11 LYS X C 6
ATOM 8076 O O . LYS A 1 14 ? 36.690 49.502 41.939 1.00 0.00 11 LYS X O 6
ATOM 8095 N N . PHE A 1 15 ? 35.984 50.693 43.715 1.00 0.00 12 PHE X N 6
ATOM 8096 C CA . PHE A 1 15 ? 35.909 51.999 43.027 1.00 0.00 12 PHE X CA 6
ATOM 8097 C C . PHE A 1 15 ? 36.936 53.017 43.548 1.00 0.00 12 PHE X C 6
ATOM 8098 O O . PHE A 1 15 ? 36.860 54.202 43.243 1.00 0.00 12 PHE X O 6
ATOM 8115 N N . ALA A 1 16 ? 37.900 52.571 44.352 1.00 0.00 13 ALA X N 6
ATOM 8116 C CA . ALA A 1 16 ? 38.958 53.389 44.926 1.00 0.00 13 ALA X CA 6
ATOM 8117 C C . ALA A 1 16 ? 39.783 54.003 43.798 1.00 0.00 13 ALA X C 6
ATOM 8118 O O . ALA A 1 16 ? 39.876 55.222 43.690 1.00 0.00 13 ALA X O 6
ATOM 8125 N N . LEU A 1 17 ? 40.388 53.113 43.005 1.00 0.00 14 LEU X N 6
ATOM 8126 C CA . LEU A 1 17 ? 41.228 53.395 41.846 1.00 0.00 14 LEU X CA 6
ATOM 8127 C C . LEU A 1 17 ? 40.545 54.258 40.764 1.00 0.00 14 LEU X C 6
ATOM 8128 O O . LEU A 1 17 ? 41.169 55.198 40.287 1.00 0.00 14 LEU X O 6
ATOM 8144 N N . ASP A 1 18 ? 39.318 53.926 40.357 1.00 0.00 15 ASP X N 6
ATOM 8145 C CA . ASP A 1 18 ? 38.508 54.625 39.345 1.00 0.00 15 ASP X CA 6
ATOM 8146 C C . ASP A 1 18 ? 37.082 54.026 39.349 1.00 0.00 15 ASP X C 6
ATOM 8147 O O . ASP A 1 18 ? 36.847 52.936 39.890 1.00 0.00 15 ASP X O 6
ATOM 8156 N N . GLU A 1 19 ? 36.144 54.675 38.658 1.00 0.00 16 GLU X N 6
ATOM 8157 C CA . GLU A 1 19 ? 34.804 54.121 38.405 1.00 0.00 16 GLU X CA 6
ATOM 8158 C C . GLU A 1 19 ? 34.746 53.419 37.027 1.00 0.00 16 GLU X C 6
ATOM 8159 O O . GLU A 1 19 ? 34.507 52.211 36.958 1.00 0.00 16 GLU X O 6
ATOM 8171 N N . GLU A 1 20 ? 35.022 54.167 35.949 1.00 0.00 17 GLU X N 6
ATOM 8172 C CA . GLU A 1 20 ? 35.054 53.710 34.548 1.00 0.00 17 GLU X CA 6
ATOM 8173 C C . GLU A 1 20 ? 35.909 52.442 34.354 1.00 0.00 17 GLU X C 6
ATOM 8174 O O . GLU A 1 20 ? 35.461 51.501 33.698 1.00 0.00 17 GLU X O 6
ATOM 8186 N N . LEU A 1 21 ? 37.128 52.378 34.913 1.00 0.00 18 LEU X N 6
ATOM 8187 C CA . LEU A 1 21 ? 38.072 51.259 34.717 1.00 0.00 18 LEU X CA 6
ATOM 8188 C C . LEU A 1 21 ? 37.451 49.880 35.004 1.00 0.00 18 LEU X C 6
ATOM 8189 O O . LEU A 1 21 ? 37.816 48.897 34.348 1.00 0.00 18 LEU X O 6
ATOM 8205 N N . ARG A 1 22 ? 36.515 49.790 35.967 1.00 0.00 19 ARG X N 6
ATOM 8206 C CA . ARG A 1 22 ? 35.769 48.562 36.314 1.00 0.00 19 ARG X CA 6
ATOM 8207 C C . ARG A 1 22 ? 34.998 47.956 35.132 1.00 0.00 19 ARG X C 6
ATOM 8208 O O . ARG A 1 22 ? 34.923 46.736 35.010 1.00 0.00 19 ARG X O 6
ATOM 8229 N N . PHE A 1 23 ? 34.447 48.795 34.257 1.00 0.00 20 PHE X N 6
ATOM 8230 C CA . PHE A 1 23 ? 33.812 48.416 32.991 1.00 0.00 20 PHE X CA 6
ATOM 8231 C C . PHE A 1 23 ? 34.730 47.513 32.147 1.00 0.00 20 PHE X C 6
ATOM 8232 O O . PHE A 1 23 ? 34.290 46.525 31.574 1.00 0.00 20 PHE X O 6
ATOM 8249 N N . LYS A 1 24 ? 36.037 47.828 32.081 1.00 0.00 21 LYS X N 6
ATOM 8250 C CA . LYS A 1 24 ? 37.062 46.986 31.412 1.00 0.00 21 LYS X CA 6
ATOM 8251 C C . LYS A 1 24 ? 37.589 45.819 32.265 1.00 0.00 21 LYS X C 6
ATOM 8252 O O . LYS A 1 24 ? 38.191 44.882 31.728 1.00 0.00 21 LYS X O 6
ATOM 8271 N N . ALA A 1 25 ? 37.389 45.862 33.585 1.00 0.00 22 ALA X N 6
ATOM 8272 C CA . ALA A 1 25 ? 37.765 44.814 34.528 1.00 0.00 22 ALA X CA 6
ATOM 8273 C C . ALA A 1 25 ? 36.999 43.522 34.285 1.00 0.00 22 ALA X C 6
ATOM 8274 O O . ALA A 1 25 ? 37.619 42.466 34.277 1.00 0.00 22 ALA X O 6
ATOM 8281 N N . THR A 1 26 ? 35.680 43.607 34.066 1.00 0.00 23 THR X N 6
ATOM 8282 C CA . THR A 1 26 ? 34.794 42.470 33.770 1.00 0.00 23 THR X CA 6
ATOM 8283 C C . THR A 1 26 ? 35.397 41.512 32.738 1.00 0.00 23 THR X C 6
ATOM 8284 O O . THR A 1 26 ? 35.315 40.303 32.917 1.00 0.00 23 THR X O 6
ATOM 8295 N N . ALA A 1 27 ? 36.050 42.057 31.700 1.00 0.00 24 ALA X N 6
ATOM 8296 C CA . ALA A 1 27 ? 36.778 41.299 30.688 1.00 0.00 24 ALA X CA 6
ATOM 8297 C C . ALA A 1 27 ? 37.941 40.534 31.329 1.00 0.00 24 ALA X C 6
ATOM 8298 O O . ALA A 1 27 ? 37.847 39.328 31.489 1.00 0.00 24 ALA X O 6
ATOM 8305 N N . ARG A 1 28 ? 39.017 41.224 31.733 1.00 0.00 25 ARG X N 6
ATOM 8306 C CA . ARG A 1 28 ? 40.221 40.647 32.376 1.00 0.00 25 ARG X CA 6
ATOM 8307 C C . ARG A 1 28 ? 39.944 39.738 33.587 1.00 0.00 25 ARG X C 6
ATOM 8308 O O . ARG A 1 28 ? 40.715 38.816 33.857 1.00 0.00 25 ARG X O 6
ATOM 8329 N N . ARG A 1 29 ? 38.859 39.9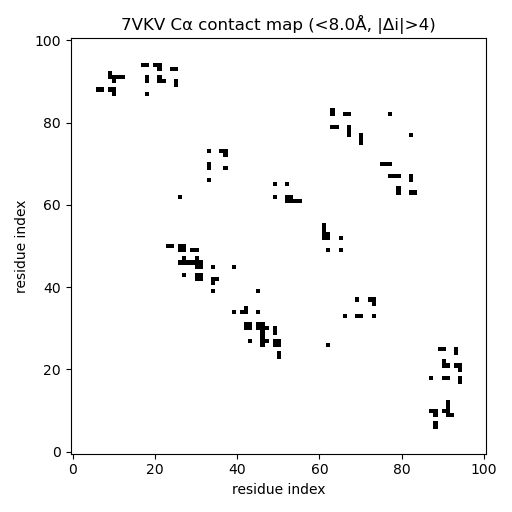79 34.325 1.00 0.00 26 ARG X N 6
ATOM 8330 C CA . ARG A 1 29 ? 38.296 39.083 35.342 1.00 0.00 26 ARG X CA 6
ATOM 8331 C C . ARG A 1 29 ? 38.124 37.649 34.836 1.00 0.00 26 ARG X C 6
ATOM 8332 O O . ARG A 1 29 ? 38.174 36.749 35.671 1.00 0.00 26 ARG X O 6
ATOM 8353 N N . ASN A 1 30 ? 37.926 37.414 33.535 1.00 0.00 27 ASN X N 6
ATOM 8354 C CA . ASN A 1 30 ? 37.922 36.093 32.900 1.00 0.00 27 ASN X CA 6
ATOM 8355 C C . ASN A 1 30 ? 39.091 35.216 33.372 1.00 0.00 27 ASN X C 6
ATOM 8356 O O . ASN A 1 30 ? 38.901 34.032 33.636 1.00 0.00 27 ASN X O 6
ATOM 8367 N N . LYS A 1 31 ? 40.289 35.799 33.478 1.00 0.00 28 LYS X N 6
ATOM 8368 C CA . LYS A 1 31 ? 41.492 35.146 33.986 1.00 0.00 28 LYS X CA 6
ATOM 8369 C C . LYS A 1 31 ? 41.359 34.922 35.489 1.00 0.00 28 LYS X C 6
ATOM 8370 O O . LYS A 1 31 ? 41.472 33.782 35.921 1.00 0.00 28 LYS X O 6
ATOM 8389 N N . LEU A 1 32 ? 41.092 35.969 36.277 1.00 0.00 29 LEU X N 6
ATOM 8390 C CA . LEU A 1 32 ? 40.970 35.865 37.737 1.00 0.00 29 LEU X CA 6
ATOM 8391 C C . LEU A 1 32 ? 39.959 34.774 38.138 1.00 0.00 29 LEU X C 6
ATOM 8392 O O . LEU A 1 32 ? 40.358 33.804 38.767 1.00 0.00 29 LEU X O 6
ATOM 8408 N N . LEU A 1 33 ? 38.691 34.891 37.734 1.00 0.00 30 LEU X N 6
ATOM 8409 C CA . LEU A 1 33 ? 37.635 33.903 37.988 1.00 0.00 30 LEU X CA 6
ATOM 8410 C C . LEU A 1 33 ? 37.928 32.535 37.354 1.00 0.00 30 LEU X C 6
ATOM 8411 O O . LEU A 1 33 ? 37.767 31.529 38.036 1.00 0.00 30 LEU X O 6
ATOM 8427 N N . GLY A 1 34 ? 38.338 32.468 36.081 1.00 0.00 31 GLY X N 6
ATOM 8428 C CA . GLY A 1 34 ? 38.697 31.217 35.406 1.00 0.00 31 GLY X CA 6
ATOM 8429 C C . GLY A 1 34 ? 39.743 30.407 36.174 1.00 0.00 31 GLY X C 6
ATOM 8430 O O . GLY A 1 34 ? 39.537 29.224 36.423 1.00 0.00 31 GLY X O 6
ATOM 8434 N N . LEU A 1 35 ? 40.856 31.040 36.549 1.00 0.00 32 LEU X N 6
ATOM 8435 C CA . LEU A 1 35 ? 41.895 30.446 37.390 1.00 0.00 32 LEU X CA 6
ATOM 8436 C C . LEU A 1 35 ? 41.363 30.126 38.798 1.00 0.00 32 LEU X C 6
ATOM 8437 O O . LEU A 1 35 ? 41.488 28.983 39.230 1.00 0.00 32 LEU X O 6
ATOM 8453 N N . TRP A 1 36 ? 40.775 31.105 39.504 1.00 0.00 33 TRP X N 6
ATOM 8454 C CA . TRP A 1 36 ? 40.214 30.942 40.856 1.00 0.00 33 TRP X CA 6
ATOM 8455 C C . TRP A 1 36 ? 39.319 29.705 40.981 1.00 0.00 33 TRP X C 6
ATOM 8456 O O . TRP A 1 36 ? 39.461 28.926 41.925 1.00 0.00 33 TRP X O 6
ATOM 8477 N N . ALA A 1 37 ? 38.398 29.513 40.036 1.00 0.00 34 ALA X N 6
ATOM 8478 C CA . ALA A 1 37 ? 37.571 28.317 39.954 1.00 0.00 34 ALA X CA 6
ATOM 8479 C C . ALA A 1 37 ? 38.413 27.073 39.607 1.00 0.00 34 ALA X C 6
ATOM 8480 O O . ALA A 1 37 ? 38.488 26.144 40.412 1.00 0.00 34 ALA X O 6
ATOM 8487 N N . ALA A 1 38 ? 39.091 27.063 38.450 1.00 0.00 35 ALA X N 6
ATOM 8488 C CA . ALA A 1 38 ? 39.889 25.937 37.941 1.00 0.00 35 ALA X CA 6
ATOM 8489 C C . ALA A 1 38 ? 40.869 25.337 38.967 1.00 0.00 35 ALA X C 6
ATOM 8490 O O . ALA A 1 38 ? 41.050 24.117 38.998 1.00 0.00 35 ALA X O 6
ATOM 8497 N N . GLY A 1 39 ? 41.496 26.176 39.795 1.00 0.00 36 GLY X N 6
ATOM 8498 C CA . GLY A 1 39 ? 42.344 25.789 40.921 1.00 0.00 36 GLY X CA 6
ATOM 8499 C C . GLY A 1 39 ? 41.614 24.899 41.928 1.00 0.00 36 GLY X C 6
ATOM 8500 O O . GLY A 1 39 ? 42.036 23.766 42.174 1.00 0.00 36 GLY X O 6
ATOM 8504 N N . LEU A 1 40 ? 40.518 25.394 42.513 1.00 0.00 37 LEU X N 6
ATOM 8505 C CA . LEU A 1 40 ? 39.651 24.661 43.443 1.00 0.00 37 LEU X CA 6
ATOM 8506 C C . LEU A 1 40 ? 39.071 23.400 42.791 1.00 0.00 37 LEU X C 6
ATOM 8507 O O . LEU A 1 40 ? 39.081 22.322 43.382 1.00 0.00 37 LEU X O 6
ATOM 8523 N N . LEU A 1 41 ? 38.570 23.539 41.565 1.00 0.00 38 LEU X N 6
ATOM 8524 C CA . LEU A 1 41 ? 38.008 22.450 40.773 1.00 0.00 38 LEU X CA 6
ATOM 8525 C C . LEU A 1 41 ? 39.040 21.403 40.340 1.00 0.00 38 LEU X C 6
ATOM 8526 O O . LEU A 1 41 ? 38.633 20.376 39.803 1.00 0.00 38 LEU X O 6
ATOM 8542 N N . ALA A 1 42 ? 40.345 21.630 40.549 1.00 0.00 39 ALA X N 6
ATOM 8543 C CA . ALA A 1 42 ? 41.411 20.711 40.141 1.00 0.00 39 ALA X CA 6
ATOM 8544 C C . ALA A 1 42 ? 41.137 20.082 38.751 1.00 0.00 39 ALA X C 6
ATOM 8545 O O . ALA A 1 42 ? 41.089 18.860 38.588 1.00 0.00 39 ALA X O 6
ATOM 8552 N N . LYS A 1 43 ? 40.925 20.952 37.756 1.00 0.00 40 LYS X N 6
ATOM 8553 C CA . LYS A 1 43 ? 40.770 20.572 36.340 1.00 0.00 40 LYS X CA 6
ATOM 8554 C C . LYS A 1 43 ? 42.134 20.197 35.744 1.00 0.00 40 LYS X C 6
ATOM 8555 O O . LYS A 1 43 ? 43.168 20.488 36.347 1.00 0.00 40 LYS X O 6
ATOM 8574 N N . SER A 1 44 ? 42.154 19.561 34.565 1.00 0.00 41 SER X N 6
ATOM 8575 C CA . SER A 1 44 ? 43.403 19.198 33.872 1.00 0.00 41 SER X CA 6
ATOM 8576 C C . SER A 1 44 ? 44.350 20.390 33.688 1.00 0.00 41 SER X C 6
ATOM 8577 O O . SER A 1 44 ? 45.533 20.256 33.974 1.00 0.00 41 SER X O 6
ATOM 8585 N N . ASP A 1 45 ? 43.849 21.542 33.222 1.00 0.00 42 ASP X N 6
ATOM 8586 C CA . ASP A 1 45 ? 44.676 22.737 32.973 1.00 0.00 42 ASP X CA 6
ATOM 8587 C C . ASP A 1 45 ? 43.892 24.054 33.198 1.00 0.00 42 ASP X C 6
ATOM 8588 O O . ASP A 1 45 ? 42.653 24.047 33.200 1.00 0.00 42 ASP X O 6
ATOM 8597 N N . PRO A 1 46 ? 44.574 25.205 33.374 1.00 0.00 43 PRO X N 6
ATOM 8598 C CA . PRO A 1 46 ? 43.924 26.510 33.459 1.00 0.00 43 PRO X CA 6
ATOM 8599 C C . PRO A 1 46 ? 43.262 26.929 32.133 1.00 0.00 43 PRO X C 6
ATOM 8600 O O . PRO A 1 46 ? 42.089 27.305 32.124 1.00 0.00 43 PRO X O 6
ATOM 8611 N N . GLU A 1 47 ? 43.990 26.874 31.012 1.00 0.00 44 GLU X N 6
ATOM 8612 C CA . GLU A 1 47 ? 43.514 27.308 29.681 1.00 0.00 44 GLU X CA 6
ATOM 8613 C C . GLU A 1 47 ? 42.333 26.466 29.174 1.00 0.00 44 GLU X C 6
ATOM 8614 O O . GLU A 1 47 ? 41.385 26.975 28.575 1.00 0.00 44 GLU X O 6
ATOM 8626 N N . ALA A 1 48 ? 42.361 25.168 29.491 1.00 0.00 45 ALA X N 6
ATOM 8627 C CA . ALA A 1 48 ? 41.275 24.218 29.254 1.00 0.00 45 ALA X CA 6
ATOM 8628 C C . ALA A 1 48 ? 39.905 24.710 29.759 1.00 0.00 45 ALA X C 6
ATOM 8629 O O . ALA A 1 48 ? 38.888 24.397 29.145 1.00 0.00 45 ALA X O 6
ATOM 8636 N N . TYR A 1 49 ? 39.863 25.463 30.868 1.00 0.00 46 TYR X N 6
ATOM 8637 C CA . TYR A 1 49 ? 38.631 26.078 31.387 1.00 0.00 46 TYR X CA 6
ATOM 8638 C C . TYR A 1 49 ? 38.512 27.563 31.007 1.00 0.00 46 TYR X C 6
ATOM 8639 O O . TYR A 1 49 ? 37.465 27.980 30.521 1.00 0.00 46 TYR X O 6
ATOM 8657 N N . ALA A 1 50 ? 39.568 28.363 31.192 1.00 0.00 47 ALA X N 6
ATOM 8658 C CA . ALA A 1 50 ? 39.601 29.790 30.849 1.00 0.00 47 ALA X CA 6
ATOM 8659 C C . ALA A 1 50 ? 39.133 30.105 29.404 1.00 0.00 47 ALA X C 6
ATOM 8660 O O . ALA A 1 50 ? 38.549 31.168 29.167 1.00 0.00 47 ALA X O 6
ATOM 8667 N N . SER A 1 51 ? 39.339 29.176 28.457 1.00 0.00 48 SER X N 6
ATOM 8668 C CA . SER A 1 51 ? 38.746 29.153 27.106 1.00 0.00 48 SER X CA 6
ATOM 8669 C C . SER A 1 51 ? 37.212 29.166 27.068 1.00 0.00 48 SER X C 6
ATOM 8670 O O . SER A 1 51 ? 36.627 29.908 26.281 1.00 0.00 48 SER X O 6
ATOM 8678 N N . GLU A 1 52 ? 36.540 28.400 27.929 1.00 0.00 49 GLU X N 6
ATOM 8679 C CA . GLU A 1 52 ? 35.093 28.516 28.144 1.00 0.00 49 GLU X CA 6
ATOM 8680 C C . GLU A 1 52 ? 34.703 29.901 28.681 1.00 0.00 49 GLU X C 6
ATOM 8681 O O . GLU A 1 52 ? 33.688 30.442 28.263 1.00 0.00 49 GLU X O 6
ATOM 8693 N N . ILE A 1 53 ? 35.471 30.514 29.590 1.00 0.00 50 ILE X N 6
ATOM 8694 C CA . ILE A 1 53 ? 35.090 31.806 30.200 1.00 0.00 50 ILE X CA 6
ATOM 8695 C C . ILE A 1 53 ? 34.969 32.930 29.159 1.00 0.00 50 ILE X C 6
ATOM 8696 O O . ILE A 1 53 ? 33.996 33.681 29.161 1.00 0.00 50 ILE X O 6
ATOM 8712 N N . VAL A 1 54 ? 35.966 33.092 28.285 1.00 0.00 51 VAL X N 6
ATOM 8713 C CA . VAL A 1 54 ? 35.897 34.087 27.198 1.00 0.00 51 VAL X CA 6
ATOM 8714 C C . VAL A 1 54 ? 34.753 33.803 26.223 1.00 0.00 51 VAL X C 6
ATOM 8715 O O . VAL A 1 54 ? 34.086 34.734 25.782 1.00 0.00 51 VAL X O 6
ATOM 8728 N N . ALA A 1 55 ? 34.488 32.529 25.912 1.00 0.00 52 ALA X N 6
ATOM 8729 C CA . ALA A 1 55 ? 33.347 32.101 25.106 1.00 0.00 52 ALA X CA 6
ATOM 8730 C C . ALA A 1 55 ? 31.999 32.410 25.783 1.00 0.00 52 ALA X C 6
ATOM 8731 O O . ALA A 1 55 ? 31.023 32.759 25.127 1.00 0.00 52 ALA X O 6
ATOM 8738 N N . ALA A 1 56 ? 31.930 32.287 27.106 1.00 0.00 53 ALA X N 6
ATOM 8739 C CA . ALA A 1 56 ? 30.731 32.523 27.905 1.00 0.00 53 ALA X CA 6
ATOM 8740 C C . ALA A 1 56 ? 30.307 34.003 27.953 1.00 0.00 53 ALA X C 6
ATOM 8741 O O . ALA A 1 56 ? 29.199 34.315 28.381 1.00 0.00 53 ALA X O 6
ATOM 8748 N N . ASP A 1 57 ? 31.182 34.914 27.510 1.00 0.00 54 ASP X N 6
ATOM 8749 C CA . ASP A 1 57 ? 30.961 36.354 27.360 1.00 0.00 54 ASP X CA 6
ATOM 8750 C C . ASP A 1 57 ? 30.873 36.736 25.854 1.00 0.00 54 ASP X C 6
ATOM 8751 O O . ASP A 1 57 ? 31.061 37.898 25.476 1.00 0.00 54 ASP X O 6
ATOM 8760 N N . PHE A 1 58 ? 30.570 35.762 24.972 1.00 0.00 55 PHE X N 6
ATOM 8761 C CA . PHE A 1 58 ? 30.347 35.958 23.535 1.00 0.00 55 PHE X CA 6
ATOM 8762 C C . PHE A 1 58 ? 29.194 36.938 23.284 1.00 0.00 55 PHE X C 6
ATOM 8763 O O . PHE A 1 58 ? 28.025 36.608 23.478 1.00 0.00 55 PHE X O 6
ATOM 8780 N N . GLU A 1 59 ? 29.531 38.093 22.711 1.00 0.00 56 GLU X N 6
ATOM 8781 C CA . GLU A 1 59 ? 28.612 39.113 22.191 1.00 0.00 56 GLU X CA 6
ATOM 8782 C C . GLU A 1 59 ? 27.817 38.639 20.934 1.00 0.00 56 GLU X C 6
ATOM 8783 O O . GLU A 1 59 ? 27.338 39.471 20.170 1.00 0.00 56 GLU X O 6
ATOM 8795 N N . GLU A 1 60 ? 27.600 37.328 20.723 1.00 0.00 57 GLU X N 6
ATOM 8796 C CA . GLU A 1 60 ? 26.860 36.805 19.553 1.00 0.00 57 GLU X CA 6
ATOM 8797 C C . GLU A 1 60 ? 25.333 36.789 19.773 1.00 0.00 57 GLU X C 6
ATOM 8798 O O . GLU A 1 60 ? 24.564 37.228 18.923 1.00 0.00 57 GLU X O 6
ATOM 8810 N N . ALA A 1 61 ? 24.879 36.215 20.892 1.00 0.00 58 ALA X N 6
ATOM 8811 C CA . ALA A 1 61 ? 23.468 36.026 21.249 1.00 0.00 58 ALA X CA 6
ATOM 8812 C C . ALA A 1 61 ? 23.273 36.155 22.768 1.00 0.00 58 ALA X C 6
ATOM 8813 O O . ALA A 1 61 ? 22.507 37.008 23.207 1.00 0.00 58 ALA X O 6
ATOM 8820 N N . GLY A 1 62 ? 23.984 35.308 23.529 1.00 0.00 59 GLY X N 6
ATOM 8821 C CA . GLY A 1 62 ? 24.076 35.314 24.990 1.00 0.00 59 GLY X CA 6
ATOM 8822 C C . GLY A 1 62 ? 24.679 36.596 25.592 1.00 0.00 59 GLY X C 6
ATOM 8823 O O . GLY A 1 62 ? 25.064 37.543 24.900 1.00 0.00 59 GLY X O 6
ATOM 8827 N N . HIS A 1 63 ? 24.713 36.642 26.921 1.00 0.00 60 HIS X N 6
ATOM 8828 C CA . HIS A 1 63 ? 24.975 37.876 27.674 1.00 0.00 60 HIS X CA 6
ATOM 8829 C C . HIS A 1 63 ? 25.352 37.600 29.125 1.00 0.00 60 HIS X C 6
ATOM 8830 O O . HIS A 1 63 ? 26.210 38.294 29.655 1.00 0.00 60 HIS X O 6
ATOM 8844 N N . GLU A 1 64 ? 24.739 36.594 29.752 1.00 0.00 61 GLU X N 6
ATOM 8845 C CA . GLU A 1 64 ? 24.967 36.205 31.154 1.00 0.00 61 GLU X CA 6
ATOM 8846 C C . GLU A 1 64 ? 25.566 34.785 31.330 1.00 0.00 61 GLU X C 6
ATOM 8847 O O . GLU A 1 64 ? 25.734 34.341 32.467 1.00 0.00 61 GLU X O 6
ATOM 8859 N N . ASP A 1 65 ? 25.905 34.062 30.252 1.00 0.00 62 ASP X N 6
ATOM 8860 C CA . ASP A 1 65 ? 26.440 32.682 30.295 1.00 0.00 62 ASP X CA 6
ATOM 8861 C C . ASP A 1 65 ? 27.707 32.553 31.165 1.00 0.00 62 ASP X C 6
ATOM 8862 O O . ASP A 1 65 ? 27.896 31.522 31.813 1.00 0.00 62 ASP X O 6
ATOM 8871 N N . VAL A 1 66 ? 28.532 33.611 31.271 1.00 0.00 63 VAL X N 6
ATOM 8872 C CA . VAL A 1 66 ? 29.621 33.756 32.265 1.00 0.00 63 VAL X CA 6
ATOM 8873 C C . VAL A 1 66 ? 29.212 33.322 33.675 1.00 0.00 63 VAL X C 6
ATOM 8874 O O . VAL A 1 66 ? 29.897 32.494 34.276 1.00 0.00 63 VAL X O 6
ATOM 8887 N N . VAL A 1 67 ? 28.117 33.865 34.216 1.00 0.00 64 VAL X N 6
ATOM 8888 C CA . VAL A 1 67 ? 27.576 33.528 35.543 1.00 0.00 64 VAL X CA 6
ATOM 8889 C C . VAL A 1 67 ? 27.249 32.035 35.617 1.00 0.00 64 VAL X C 6
ATOM 8890 O O . VAL A 1 67 ? 27.593 31.358 36.592 1.00 0.00 64 VAL X O 6
ATOM 8903 N N . ARG A 1 68 ? 26.630 31.514 34.546 1.00 0.00 65 ARG X N 6
ATOM 8904 C CA . ARG A 1 68 ? 26.290 30.100 34.356 1.00 0.00 65 ARG X CA 6
ATOM 8905 C C . ARG A 1 68 ? 27.506 29.172 34.418 1.00 0.00 65 ARG X C 6
ATOM 8906 O O . ARG A 1 68 ? 27.384 28.119 35.042 1.00 0.00 65 ARG X O 6
ATOM 8927 N N . LYS A 1 69 ? 28.653 29.526 33.820 1.00 0.00 66 LYS X N 6
ATOM 8928 C CA . LYS A 1 69 ? 29.896 28.732 33.928 1.00 0.00 66 LYS X CA 6
ATOM 8929 C C . LYS A 1 69 ? 30.248 28.443 35.391 1.00 0.00 66 LYS X C 6
ATOM 8930 O O . LYS A 1 69 ? 30.268 27.282 35.801 1.00 0.00 66 LYS X O 6
ATOM 8949 N N . ILE A 1 70 ? 30.390 29.499 36.184 1.00 0.00 67 ILE X N 6
ATOM 8950 C CA . ILE A 1 70 ? 30.657 29.459 37.629 1.00 0.00 67 ILE X CA 6
ATOM 8951 C C . ILE A 1 70 ? 29.652 28.556 38.377 1.00 0.00 67 ILE X C 6
ATOM 8952 O O . ILE A 1 70 ? 30.047 27.745 39.212 1.00 0.00 67 ILE X O 6
ATOM 8968 N N . LYS A 1 71 ? 28.346 28.640 38.086 1.00 0.00 68 LYS X N 6
ATOM 8969 C CA . LYS A 1 71 ? 27.336 27.762 38.719 1.00 0.00 68 LYS X CA 6
ATOM 8970 C C . LYS A 1 71 ? 27.681 26.267 38.589 1.00 0.00 68 LYS X C 6
ATOM 8971 O O . LYS A 1 71 ? 27.610 25.527 39.567 1.00 0.00 68 LYS X O 6
ATOM 8990 N N . THR A 1 72 ? 28.012 25.814 37.384 1.00 0.00 69 THR X N 6
ATOM 8991 C CA . THR A 1 72 ? 28.331 24.410 37.069 1.00 0.00 69 THR X CA 6
ATOM 8992 C C . THR A 1 72 ? 29.590 23.931 37.790 1.00 0.00 69 THR X C 6
ATOM 8993 O O . THR A 1 72 ? 29.625 22.797 38.264 1.00 0.00 69 THR X O 6
ATOM 9004 N N . ASP A 1 73 ? 30.594 24.805 37.916 1.00 0.00 70 ASP X N 6
ATOM 9005 C CA . ASP A 1 73 ? 31.771 24.603 38.771 1.00 0.00 70 ASP X CA 6
ATOM 9006 C C . ASP A 1 73 ? 31.409 24.531 40.273 1.00 0.00 70 ASP X C 6
ATOM 9007 O O . ASP A 1 73 ? 32.018 23.776 41.023 1.00 0.00 70 ASP X O 6
ATOM 9016 N N . PHE A 1 74 ? 30.421 25.294 40.753 1.00 0.00 71 PHE X N 6
ATOM 9017 C CA . PHE A 1 74 ? 29.998 25.310 42.162 1.00 0.00 71 PHE X CA 6
ATOM 9018 C C . PHE A 1 74 ? 29.298 24.019 42.642 1.00 0.00 71 PHE X C 6
ATOM 9019 O O . PHE A 1 74 ? 29.631 23.518 43.717 1.00 0.00 71 PHE X O 6
ATOM 9036 N N . ASP A 1 75 ? 28.369 23.450 41.861 1.00 0.00 72 ASP X N 6
ATOM 9037 C CA . ASP A 1 75 ? 27.898 22.056 42.070 1.00 0.00 72 ASP X CA 6
ATOM 9038 C C . ASP A 1 75 ? 29.095 21.078 42.098 1.00 0.00 72 ASP X C 6
ATOM 9039 O O . ASP A 1 75 ? 29.223 20.269 43.021 1.00 0.00 72 ASP X O 6
ATOM 9048 N N . ALA A 1 76 ? 30.004 21.182 41.121 1.00 0.00 73 ALA X N 6
ATOM 9049 C CA . ALA A 1 76 ? 31.176 20.306 41.009 1.00 0.00 73 ALA X CA 6
ATOM 9050 C C . ALA A 1 76 ? 32.162 20.407 42.197 1.00 0.00 73 ALA X C 6
ATOM 9051 O O . ALA A 1 76 ? 32.707 19.384 42.619 1.00 0.00 73 ALA X O 6
ATOM 9058 N N . ALA A 1 77 ? 32.368 21.596 42.766 1.00 0.00 74 ALA X N 6
ATOM 9059 C CA . ALA A 1 77 ? 33.116 21.809 44.011 1.00 0.00 74 ALA X CA 6
ATOM 9060 C C . ALA A 1 77 ? 32.337 21.423 45.290 1.00 0.00 74 ALA X C 6
ATOM 9061 O O . ALA A 1 77 ? 32.930 21.365 46.373 1.00 0.00 74 ALA X O 6
ATOM 9068 N N . GLY A 1 78 ? 31.024 21.199 45.186 1.00 0.00 75 GLY X N 6
ATOM 9069 C CA . GLY A 1 78 ? 30.101 20.982 46.294 1.00 0.00 75 GLY X CA 6
ATOM 9070 C C . GLY A 1 78 ? 29.986 22.203 47.204 1.00 0.00 75 GLY X C 6
ATOM 9071 O O . GLY A 1 78 ? 30.017 22.047 48.421 1.00 0.00 75 GLY X O 6
ATOM 9075 N N . VAL A 1 79 ? 29.835 23.415 46.653 1.00 0.00 76 VAL X N 6
ATOM 9076 C CA . VAL A 1 79 ? 29.691 24.644 47.463 1.00 0.00 76 VAL X CA 6
ATOM 9077 C C . VAL A 1 79 ? 28.227 25.092 47.565 1.00 0.00 76 VAL X C 6
ATOM 9078 O O . VAL A 1 79 ? 27.438 25.025 46.618 1.00 0.00 76 VAL X O 6
ATOM 9091 N N . ALA A 1 80 ? 27.872 25.591 48.749 1.00 0.00 77 ALA X N 6
ATOM 9092 C CA . ALA A 1 80 ? 26.572 26.153 49.101 1.00 0.00 77 ALA X CA 6
ATOM 9093 C C . ALA A 1 80 ? 26.509 27.649 48.729 1.00 0.00 77 ALA X C 6
ATOM 9094 O O . ALA A 1 80 ? 26.695 28.522 49.576 1.00 0.00 77 ALA X O 6
ATOM 9101 N N . ILE A 1 81 ? 26.286 27.933 47.439 1.00 0.00 78 ILE X N 6
ATOM 9102 C CA . ILE A 1 81 ? 26.151 29.266 46.820 1.00 0.00 78 ILE X CA 6
ATOM 9103 C C . ILE A 1 81 ? 25.171 29.183 45.628 1.00 0.00 78 ILE X C 6
ATOM 9104 O O . ILE A 1 81 ? 25.379 28.369 44.726 1.00 0.00 78 ILE X O 6
ATOM 9120 N N . SER A 1 82 ? 24.139 30.037 45.603 1.00 0.00 79 SER X N 6
ATOM 9121 C CA . SER A 1 82 ? 23.128 30.156 44.531 1.00 0.00 79 SER X CA 6
ATOM 9122 C C . SER A 1 82 ? 23.484 31.195 43.459 1.00 0.00 79 SER X C 6
ATOM 9123 O O . SER A 1 82 ? 24.322 32.062 43.669 1.00 0.00 79 SER X O 6
ATOM 9131 N N . GLU A 1 83 ? 22.781 31.167 42.318 1.00 0.00 80 GLU X N 6
ATOM 9132 C CA . GLU A 1 83 ? 23.002 32.080 41.181 1.00 0.00 80 GLU X CA 6
ATOM 9133 C C . GLU A 1 83 ? 22.975 33.573 41.549 1.00 0.00 80 GLU X C 6
ATOM 9134 O O . GLU A 1 83 ? 23.842 34.323 41.091 1.00 0.00 80 GLU X O 6
ATOM 9146 N N . ASP A 1 84 ? 22.023 34.010 42.375 1.00 0.00 81 ASP X N 6
ATOM 9147 C CA . ASP A 1 84 ? 21.995 35.369 42.949 1.00 0.00 81 ASP X CA 6
ATOM 9148 C C . ASP A 1 84 ? 23.310 35.785 43.633 1.00 0.00 81 ASP X C 6
ATOM 9149 O O . ASP A 1 84 ? 23.786 36.901 43.438 1.00 0.00 81 ASP X O 6
ATOM 9158 N N . ASP A 1 85 ? 23.889 34.899 44.438 1.00 0.00 82 ASP X N 6
ATOM 9159 C CA . ASP A 1 85 ? 25.157 35.102 45.131 1.00 0.00 82 ASP X CA 6
ATOM 9160 C C . ASP A 1 85 ? 26.363 35.162 44.172 1.00 0.00 82 ASP X C 6
ATOM 9161 O O . ASP A 1 85 ? 27.222 36.020 44.364 1.00 0.00 82 ASP X O 6
ATOM 9170 N N . ILE A 1 86 ? 26.439 34.312 43.130 1.00 0.00 83 ILE X N 6
ATOM 9171 C CA . ILE A 1 86 ? 27.534 34.260 42.130 1.00 0.00 83 ILE X CA 6
ATOM 9172 C C . ILE A 1 86 ? 27.877 35.655 41.602 1.00 0.00 83 ILE X C 6
ATOM 9173 O O . ILE A 1 86 ? 29.026 36.086 41.697 1.00 0.00 83 ILE X O 6
ATOM 9189 N N . ARG A 1 87 ? 26.891 36.359 41.029 1.00 0.00 84 ARG X N 6
ATOM 9190 C CA . ARG A 1 87 ? 27.083 37.747 40.567 1.00 0.00 84 ARG X CA 6
ATOM 9191 C C . ARG A 1 87 ? 27.562 38.661 41.703 1.00 0.00 84 ARG X C 6
ATOM 9192 O O . ARG A 1 87 ? 28.601 39.292 41.536 1.00 0.00 84 ARG X O 6
ATOM 9213 N N . VAL A 1 88 ? 26.891 38.724 42.860 1.00 0.00 85 VAL X N 6
ATOM 9214 C CA . VAL A 1 88 ? 27.346 39.488 44.055 1.00 0.00 85 VAL X CA 6
ATOM 9215 C C . VAL A 1 88 ? 28.824 39.237 44.388 1.00 0.00 85 VAL X C 6
ATOM 9216 O O . VAL A 1 88 ? 29.570 40.194 44.601 1.00 0.00 85 VAL X O 6
ATOM 9229 N N . ARG A 1 89 ? 29.271 37.975 44.436 1.00 0.00 86 ARG X N 6
ATOM 9230 C CA . ARG A 1 89 ? 30.680 37.615 44.642 1.00 0.00 86 ARG X CA 6
ATOM 9231 C C . ARG A 1 89 ? 31.558 38.109 43.488 1.00 0.00 86 ARG X C 6
ATOM 9232 O O . ARG A 1 89 ? 32.539 38.788 43.764 1.00 0.00 86 ARG X O 6
ATOM 9253 N N . MET A 1 90 ? 31.222 37.836 42.216 1.00 0.00 87 MET X N 6
ATOM 9254 C CA . MET A 1 90 ? 31.960 38.314 41.020 1.00 0.00 87 MET X CA 6
ATOM 9255 C C . MET A 1 90 ? 32.221 39.827 41.032 1.00 0.00 87 MET X C 6
ATOM 9256 O O . MET A 1 90 ? 33.341 40.264 40.771 1.00 0.00 87 MET X O 6
ATOM 9270 N N . ILE A 1 91 ? 31.172 40.611 41.307 1.00 0.00 88 ILE X N 6
ATOM 9271 C CA . ILE A 1 91 ? 31.167 42.075 41.429 1.00 0.00 88 ILE X CA 6
ATOM 9272 C C . ILE A 1 91 ? 32.212 42.543 42.457 1.00 0.00 88 ILE X C 6
ATOM 9273 O O . ILE A 1 91 ? 32.996 43.443 42.156 1.00 0.00 88 ILE X O 6
ATOM 9289 N N . GLU A 1 92 ? 32.221 41.991 43.679 1.00 0.00 89 GLU X N 6
ATOM 9290 C CA . GLU A 1 92 ? 33.313 42.190 44.654 1.00 0.00 89 GLU X CA 6
ATOM 9291 C C . GLU A 1 92 ? 34.681 41.758 44.097 1.00 0.00 89 GLU X C 6
ATOM 9292 O O . GLU A 1 92 ? 35.616 42.562 44.103 1.00 0.00 89 GLU X O 6
ATOM 9304 N N . LEU A 1 93 ? 34.814 40.527 43.581 1.00 0.00 90 LEU X N 6
ATOM 9305 C CA . LEU A 1 93 ? 36.035 39.954 42.990 1.00 0.00 90 LEU X CA 6
ATOM 9306 C C . LEU A 1 93 ? 36.715 40.863 41.960 1.00 0.00 90 LEU X C 6
ATOM 9307 O O . LEU A 1 93 ? 37.942 40.857 41.859 1.00 0.00 90 LEU X O 6
ATOM 9323 N N . LEU A 1 94 ? 35.945 41.681 41.227 1.00 0.00 91 LEU X N 6
ATOM 9324 C CA . LEU A 1 94 ? 36.468 42.718 40.329 1.00 0.00 91 LEU X CA 6
ATOM 9325 C C . LEU A 1 94 ? 37.552 43.603 40.984 1.00 0.00 91 LEU X C 6
ATOM 9326 O O . LEU A 1 94 ? 38.473 43.991 40.278 1.00 0.00 91 LEU X O 6
ATOM 9342 N N . SER A 1 95 ? 37.458 43.939 42.279 1.00 0.00 92 SER X N 6
ATOM 9343 C CA . SER A 1 95 ? 38.492 44.693 43.023 1.00 0.00 92 SER X CA 6
ATOM 9344 C C . SER A 1 95 ? 39.914 44.129 42.802 1.00 0.00 92 SER X C 6
ATOM 9345 O O . SER A 1 95 ? 40.807 44.788 42.263 1.00 0.00 92 SER X O 6
ATOM 9353 N N . GLU A 1 96 ? 40.091 42.849 43.144 1.00 0.00 93 GLU X N 6
ATOM 9354 C CA . GLU A 1 96 ? 41.291 42.038 42.868 1.00 0.00 93 GLU X CA 6
ATOM 9355 C C . GLU A 1 96 ? 41.558 41.874 41.366 1.00 0.00 93 GLU X C 6
ATOM 9356 O O . GLU A 1 96 ? 42.685 42.055 40.917 1.00 0.00 93 GLU X O 6
ATOM 9368 N N . ALA A 1 97 ? 40.539 41.572 40.552 1.00 0.00 94 ALA X N 6
ATOM 9369 C CA . ALA A 1 97 ? 40.727 41.490 39.100 1.00 0.00 94 ALA X CA 6
ATOM 9370 C C . ALA A 1 97 ? 41.329 42.760 38.449 1.00 0.00 94 ALA X C 6
ATOM 9371 O O . ALA A 1 97 ? 42.037 42.613 37.456 1.00 0.00 94 ALA X O 6
ATOM 9378 N N . VAL A 1 98 ? 41.051 43.968 38.968 1.00 0.00 95 VAL X N 6
ATOM 9379 C CA . VAL A 1 98 ? 41.654 45.258 38.566 1.00 0.00 95 VAL X CA 6
ATOM 9380 C C . VAL A 1 98 ? 43.066 45.471 39.123 1.00 0.00 95 VAL X C 6
ATOM 9381 O O . VAL A 1 98 ? 43.879 46.126 38.472 1.00 0.00 95 VAL X O 6
ATOM 9394 N N . ALA A 1 99 ? 43.382 44.951 40.309 1.00 0.00 96 ALA X N 6
ATOM 9395 C CA . ALA A 1 99 ? 44.686 45.129 40.958 1.00 0.00 96 ALA X CA 6
ATOM 9396 C C . ALA A 1 99 ? 45.859 44.802 40.012 1.00 0.00 96 ALA X C 6
ATOM 9397 O O . ALA A 1 99 ? 46.739 45.630 39.827 1.00 0.00 96 ALA X O 6
ATOM 9404 N N . GLN A 1 100 ? 45.834 43.628 39.373 1.00 0.00 97 GLN X N 6
ATOM 9405 C CA . GLN A 1 100 ? 46.789 43.175 38.337 1.00 0.00 97 GLN X CA 6
ATOM 9406 C C . GLN A 1 100 ? 46.770 43.957 36.989 1.00 0.00 97 GLN X C 6
ATOM 9407 O O . GLN A 1 100 ? 47.615 43.714 36.127 1.00 0.00 97 GLN X O 6
ATOM 9421 N N . LEU A 1 101 ? 45.797 44.860 36.774 1.00 0.00 98 LEU X N 6
ATOM 9422 C CA . LEU A 1 101 ? 45.674 45.780 35.626 1.00 0.00 98 LEU X CA 6
ATOM 9423 C C . LEU A 1 101 ? 46.269 47.152 35.951 1.00 0.00 98 LEU X C 6
ATOM 9424 O O . LEU A 1 101 ? 46.848 47.786 35.075 1.00 0.00 98 LEU X O 6
ATOM 9440 N N . GLN A 1 102 ? 46.065 47.642 37.179 1.00 0.00 99 GLN X N 6
ATOM 9441 C CA . GLN A 1 102 ? 46.680 48.846 37.739 1.00 0.00 99 GLN X CA 6
ATOM 9442 C C . GLN A 1 102 ? 48.214 48.738 37.795 1.00 0.00 99 GLN X C 6
ATOM 9443 O O . GLN A 1 102 ? 48.768 47.789 38.354 1.00 0.00 99 GLN X O 6
ATOM 9457 N N . LYS A 1 103 ? 48.869 49.795 37.283 1.00 0.00 100 LYS X N 6
ATOM 9458 C CA . LYS A 1 103 ? 50.315 50.140 37.308 1.00 0.00 100 LYS X CA 6
ATOM 9459 C C . LYS A 1 103 ? 51.095 49.494 36.137 1.00 0.00 100 LYS X C 6
ATOM 9460 O O . LYS A 1 103 ? 52.165 48.919 36.334 1.00 0.00 100 LYS X O 6
ATOM 9479 N N . ASN A 1 104 ? 50.585 49.647 34.910 1.00 0.00 101 ASN X N 6
ATOM 9480 C CA . ASN A 1 104 ? 51.086 49.022 33.664 1.00 0.00 101 ASN X CA 6
ATOM 9481 C C . ASN A 1 104 ? 51.751 49.986 32.636 1.00 0.00 101 ASN X C 6
ATOM 9482 O O . ASN A 1 104 ? 51.688 51.232 32.801 1.00 0.00 101 ASN X O 6
ATOM 9493 N N . MET A 1 4 ? 27.929 44.062 59.266 1.00 0.00 1 MET X N 7
ATOM 9494 C CA . MET A 1 4 ? 27.177 45.343 59.176 1.00 0.00 1 MET X CA 7
ATOM 9495 C C . MET A 1 4 ? 27.987 46.457 58.503 1.00 0.00 1 MET X C 7
ATOM 9496 O O . MET A 1 4 ? 27.525 47.013 57.505 1.00 0.00 1 MET X O 7
ATOM 9510 N N . GLN A 1 5 ? 29.148 46.820 59.060 1.00 0.00 2 GLN X N 7
ATOM 9511 C CA . GLN A 1 5 ? 29.957 47.956 58.603 1.00 0.00 2 GLN X CA 7
ATOM 9512 C C . GLN A 1 5 ? 31.026 47.503 57.599 1.00 0.00 2 GLN X C 7
ATOM 9513 O O . GLN A 1 5 ? 31.113 48.081 56.515 1.00 0.00 2 GLN X O 7
ATOM 9527 N N . ASP A 1 6 ? 31.757 46.423 57.911 1.00 0.00 3 ASP X N 7
ATOM 9528 C CA . ASP A 1 6 ? 32.531 45.568 56.993 1.00 0.00 3 ASP X CA 7
ATOM 9529 C C . ASP A 1 6 ? 32.140 45.662 55.503 1.00 0.00 3 ASP X C 7
ATOM 9530 O O . ASP A 1 6 ? 32.990 46.022 54.698 1.00 0.00 3 ASP X O 7
ATOM 9539 N N . ARG A 1 7 ? 30.894 45.361 55.113 1.00 0.00 4 ARG X N 7
ATOM 9540 C CA . ARG A 1 7 ? 30.336 45.433 53.742 1.00 0.00 4 ARG X CA 7
ATOM 9541 C C . ARG A 1 7 ? 30.403 46.817 53.067 1.00 0.00 4 ARG X C 7
ATOM 9542 O O . ARG A 1 7 ? 30.669 46.909 51.874 1.00 0.00 4 ARG X O 7
ATOM 9563 N N . GLU A 1 8 ? 30.113 47.889 53.802 1.00 0.00 5 GLU X N 7
ATOM 9564 C CA . GLU A 1 8 ? 30.246 49.278 53.342 1.00 0.00 5 GLU X CA 7
ATOM 9565 C C . GLU A 1 8 ? 31.733 49.636 53.101 1.00 0.00 5 GLU X C 7
ATOM 9566 O O . GLU A 1 8 ? 32.122 49.931 51.970 1.00 0.00 5 GLU X O 7
ATOM 9578 N N . LYS A 1 9 ? 32.597 49.537 54.126 1.00 0.00 6 LYS X N 7
ATOM 9579 C CA . LYS A 1 9 ? 34.058 49.741 53.988 1.00 0.00 6 LYS X CA 7
ATOM 9580 C C . LYS A 1 9 ? 34.758 48.790 53.007 1.00 0.00 6 LYS X C 7
ATOM 9581 O O . LYS A 1 9 ? 35.801 49.155 52.477 1.00 0.00 6 LYS X O 7
ATOM 9600 N N . ALA A 1 10 ? 34.262 47.572 52.781 1.00 0.00 7 ALA X N 7
ATOM 9601 C CA . ALA A 1 10 ? 34.710 46.674 51.709 1.00 0.00 7 ALA X CA 7
ATOM 9602 C C . ALA A 1 10 ? 34.417 47.256 50.316 1.00 0.00 7 ALA X C 7
ATOM 9603 O O . ALA A 1 10 ? 35.320 47.307 49.474 1.00 0.00 7 ALA X O 7
ATOM 9610 N N . PHE A 1 11 ? 33.175 47.695 50.064 1.00 0.00 8 PHE X N 7
ATOM 9611 C CA . PHE A 1 11 ? 32.781 48.332 48.799 1.00 0.00 8 PHE X CA 7
ATOM 9612 C C . PHE A 1 11 ? 33.614 49.586 48.459 1.00 0.00 8 PHE X C 7
ATOM 9613 O O . PHE A 1 11 ? 34.033 49.733 47.315 1.00 0.00 8 PHE X O 7
ATOM 9630 N N . GLU A 1 12 ? 33.934 50.453 49.429 1.00 0.00 9 GLU X N 7
ATOM 9631 C CA . GLU A 1 12 ? 34.725 51.693 49.256 1.00 0.00 9 GLU X CA 7
ATOM 9632 C C . GLU A 1 12 ? 35.985 51.482 48.387 1.00 0.00 9 GLU X C 7
ATOM 9633 O O . GLU A 1 12 ? 36.174 52.111 47.344 1.00 0.00 9 GLU X O 7
ATOM 9645 N N . ALA A 1 13 ? 36.838 50.544 48.808 1.00 0.00 10 ALA X N 7
ATOM 9646 C CA . ALA A 1 13 ? 38.080 50.158 48.139 1.00 0.00 10 ALA X CA 7
ATOM 9647 C C . ALA A 1 13 ? 37.859 49.712 46.684 1.00 0.00 10 ALA X C 7
ATOM 9648 O O . ALA A 1 13 ? 38.684 49.988 45.812 1.00 0.00 10 ALA X O 7
ATOM 9655 N N . LYS A 1 14 ? 36.737 49.036 46.410 1.00 0.00 11 LYS X N 7
ATOM 9656 C CA . LYS A 1 14 ? 36.321 48.652 45.057 1.00 0.00 11 LYS X CA 7
ATOM 9657 C C . LYS A 1 14 ? 36.188 49.909 44.183 1.00 0.00 11 LYS X C 7
ATOM 9658 O O . LYS A 1 14 ? 36.779 49.995 43.116 1.00 0.00 11 LYS X O 7
ATOM 9677 N N . PHE A 1 15 ? 35.488 50.928 44.669 1.00 0.00 12 PHE X N 7
ATOM 9678 C CA . PHE A 1 15 ? 35.362 52.248 44.035 1.00 0.00 12 PHE X CA 7
ATOM 9679 C C . PHE A 1 15 ? 36.616 53.164 44.165 1.00 0.00 12 PHE X C 7
ATOM 9680 O O . PHE A 1 15 ? 36.535 54.359 43.877 1.00 0.00 12 PHE X O 7
ATOM 9697 N N . ALA A 1 16 ? 37.785 52.626 44.541 1.00 0.00 13 ALA X N 7
ATOM 9698 C CA . ALA A 1 16 ? 39.073 53.338 44.487 1.00 0.00 13 ALA X CA 7
ATOM 9699 C C . ALA A 1 16 ? 39.646 53.518 43.064 1.00 0.00 13 ALA X C 7
ATOM 9700 O O . ALA A 1 16 ? 40.591 54.283 42.888 1.00 0.00 13 ALA X O 7
ATOM 9707 N N . LEU A 1 17 ? 39.104 52.827 42.057 1.00 0.00 14 LEU X N 7
ATOM 9708 C CA . LEU A 1 17 ? 39.588 52.845 40.673 1.00 0.00 14 LEU X CA 7
ATOM 9709 C C . LEU A 1 17 ? 38.465 53.022 39.628 1.00 0.00 14 LEU X C 7
ATOM 9710 O O . LEU A 1 17 ? 38.637 52.622 38.479 1.00 0.00 14 LEU X O 7
ATOM 9726 N N . ASP A 1 18 ? 37.367 53.699 39.999 1.00 0.00 15 ASP X N 7
ATOM 9727 C CA . ASP A 1 18 ? 36.123 53.861 39.214 1.00 0.00 15 ASP X CA 7
ATOM 9728 C C . ASP A 1 18 ? 35.434 52.534 38.812 1.00 0.00 15 ASP X C 7
ATOM 9729 O O . ASP A 1 18 ? 35.959 51.449 39.045 1.00 0.00 15 ASP X O 7
ATOM 9738 N N . GLU A 1 19 ? 34.239 52.575 38.207 1.00 0.00 16 GLU X N 7
ATOM 9739 C CA . GLU A 1 19 ? 33.548 51.351 37.733 1.00 0.00 16 GLU X CA 7
ATOM 9740 C C . GLU A 1 19 ? 33.871 51.044 36.264 1.00 0.00 16 GLU X C 7
ATOM 9741 O O . GLU A 1 19 ? 34.124 49.901 35.924 1.00 0.00 16 GLU X O 7
ATOM 9753 N N . GLU A 1 20 ? 33.915 52.036 35.370 1.00 0.00 17 GLU X N 7
ATOM 9754 C CA . GLU A 1 20 ? 34.107 51.865 33.911 1.00 0.00 17 GLU X CA 7
ATOM 9755 C C . GLU A 1 20 ? 35.392 51.079 33.549 1.00 0.00 17 GLU X C 7
ATOM 9756 O O . GLU A 1 20 ? 35.428 50.306 32.589 1.00 0.00 17 GLU X O 7
ATOM 9768 N N . LEU A 1 21 ? 36.432 51.257 34.374 1.00 0.00 18 LEU X N 7
ATOM 9769 C CA . LEU A 1 21 ? 37.693 50.520 34.411 1.00 0.00 18 LEU X CA 7
ATOM 9770 C C . LEU A 1 21 ? 37.508 48.990 34.458 1.00 0.00 18 LEU X C 7
ATOM 9771 O O . LEU A 1 21 ? 38.357 48.247 33.949 1.00 0.00 18 LEU X O 7
ATOM 9787 N N . ARG A 1 22 ? 36.387 48.505 35.012 1.00 0.00 19 ARG X N 7
ATOM 9788 C CA . ARG A 1 22 ? 35.972 47.098 34.987 1.00 0.00 19 ARG X CA 7
ATOM 9789 C C . ARG A 1 22 ? 36.092 46.490 33.601 1.00 0.00 19 ARG X C 7
ATOM 9790 O O . ARG A 1 22 ? 36.484 45.333 33.507 1.00 0.00 19 ARG X O 7
ATOM 9811 N N . PHE A 1 23 ? 35.796 47.250 32.542 1.00 0.00 20 PHE X N 7
ATOM 9812 C CA . PHE A 1 23 ? 35.915 46.817 31.154 1.00 0.00 20 PHE X CA 7
ATOM 9813 C C . PHE A 1 23 ? 37.292 46.199 30.845 1.00 0.00 20 PHE X C 7
ATOM 9814 O O . PHE A 1 23 ? 37.370 45.146 30.203 1.00 0.00 20 PHE X O 7
ATOM 9831 N N . LYS A 1 24 ? 38.377 46.813 31.341 1.00 0.00 21 LYS X N 7
ATOM 9832 C CA . LYS A 1 24 ? 39.731 46.244 31.288 1.00 0.00 21 LYS X CA 7
ATOM 9833 C C . LYS A 1 24 ? 39.850 44.965 32.129 1.00 0.00 21 LYS X C 7
ATOM 9834 O O . LYS A 1 24 ? 40.505 44.016 31.696 1.00 0.00 21 LYS X O 7
ATOM 9853 N N . ALA A 1 25 ? 39.295 44.943 33.343 1.00 0.00 22 ALA X N 7
ATOM 9854 C CA . ALA A 1 25 ? 39.339 43.767 34.212 1.00 0.00 22 ALA X CA 7
ATOM 9855 C C . ALA A 1 25 ? 38.528 42.570 33.700 1.00 0.00 22 ALA X C 7
ATOM 9856 O O . ALA A 1 25 ? 38.942 41.454 33.986 1.00 0.00 22 ALA X O 7
ATOM 9863 N N . THR A 1 26 ? 37.433 42.736 32.948 1.00 0.00 23 THR X N 7
ATOM 9864 C CA . THR A 1 26 ? 36.639 41.649 32.341 1.00 0.00 23 THR X CA 7
ATOM 9865 C C . THR A 1 26 ? 37.543 40.598 31.682 1.00 0.00 23 THR X C 7
ATOM 9866 O O . THR A 1 26 ? 37.568 39.449 32.123 1.00 0.00 23 THR X O 7
ATOM 9877 N N . ALA A 1 27 ? 38.367 41.016 30.715 1.00 0.00 24 ALA X N 7
ATOM 9878 C CA . ALA A 1 27 ? 39.330 40.173 30.002 1.00 0.00 24 ALA X CA 7
ATOM 9879 C C . ALA A 1 27 ? 40.307 39.402 30.927 1.00 0.00 24 ALA X C 7
ATOM 9880 O O . ALA A 1 27 ? 40.400 38.175 30.855 1.00 0.00 24 ALA X O 7
ATOM 9887 N N . ARG A 1 28 ? 41.058 40.107 31.787 1.00 0.00 25 ARG X N 7
ATOM 9888 C CA . ARG A 1 28 ? 42.024 39.493 32.727 1.00 0.00 25 ARG X CA 7
ATOM 9889 C C . ARG A 1 28 ? 41.339 38.547 33.729 1.00 0.00 25 ARG X C 7
ATOM 9890 O O . ARG A 1 28 ? 41.865 37.468 34.015 1.00 0.00 25 ARG X O 7
ATOM 9911 N N . ARG A 1 29 ? 40.158 38.937 34.232 1.00 0.00 26 ARG X N 7
ATOM 9912 C CA . ARG A 1 29 ? 39.226 38.139 35.048 1.00 0.00 26 ARG X CA 7
ATOM 9913 C C . ARG A 1 29 ? 38.851 36.823 34.374 1.00 0.00 26 ARG X C 7
ATOM 9914 O O . ARG A 1 29 ? 38.685 35.839 35.085 1.00 0.00 26 ARG X O 7
ATOM 9935 N N . ASN A 1 30 ? 38.721 36.776 33.042 1.00 0.00 27 ASN X N 7
ATOM 9936 C CA . ASN A 1 30 ? 38.434 35.531 32.317 1.00 0.00 27 ASN X CA 7
ATOM 9937 C C . ASN A 1 30 ? 39.489 34.441 32.599 1.00 0.00 27 ASN X C 7
ATOM 9938 O O . ASN A 1 30 ? 39.095 33.329 32.955 1.00 0.00 27 ASN X O 7
ATOM 9949 N N . LYS A 1 31 ? 40.789 34.780 32.535 1.00 0.00 28 LYS X N 7
ATOM 9950 C CA . LYS A 1 31 ? 41.900 33.892 32.924 1.00 0.00 28 LYS X CA 7
ATOM 9951 C C . LYS A 1 31 ? 41.776 33.520 34.407 1.00 0.00 28 LYS X C 7
ATOM 9952 O O . LYS A 1 31 ? 41.633 32.348 34.734 1.00 0.00 28 LYS X O 7
ATOM 9971 N N . LEU A 1 32 ? 41.768 34.508 35.311 1.00 0.00 29 LEU X N 7
ATOM 9972 C CA . LEU A 1 32 ? 41.651 34.282 36.762 1.00 0.00 29 LEU X CA 7
ATOM 9973 C C . LEU A 1 32 ? 40.512 33.327 37.177 1.00 0.00 29 LEU X C 7
ATOM 9974 O O . LEU A 1 32 ? 40.776 32.361 37.885 1.00 0.00 29 LEU X O 7
ATOM 9990 N N . LEU A 1 33 ? 39.260 33.585 36.782 1.00 0.00 30 LEU X N 7
ATOM 9991 C CA . LEU A 1 33 ? 38.101 32.728 37.097 1.00 0.00 30 LEU X CA 7
ATOM 9992 C C . LEU A 1 33 ? 38.208 31.355 36.415 1.00 0.00 30 LEU X C 7
ATOM 9993 O O . LEU A 1 33 ? 37.935 30.332 37.043 1.00 0.00 30 LEU X O 7
ATOM 10009 N N . GLY A 1 34 ? 38.613 31.348 35.140 1.00 0.00 31 GLY X N 7
ATOM 10010 C CA . GLY A 1 34 ? 38.993 30.158 34.381 1.00 0.00 31 GLY X CA 7
ATOM 10011 C C . GLY A 1 34 ? 39.885 29.219 35.176 1.00 0.00 31 GLY X C 7
ATOM 10012 O O . GLY A 1 34 ? 39.558 28.045 35.285 1.00 0.00 31 GLY X O 7
ATOM 10016 N N . LEU A 1 35 ? 40.966 29.740 35.751 1.00 0.00 32 LEU X N 7
ATOM 10017 C CA . LEU A 1 35 ? 41.878 29.025 36.639 1.00 0.00 32 LEU X CA 7
ATOM 10018 C C . LEU A 1 35 ? 41.239 28.683 37.997 1.00 0.00 32 LEU X C 7
ATOM 10019 O O . LEU A 1 35 ? 41.356 27.541 38.439 1.00 0.00 32 LEU X O 7
ATOM 10035 N N . TRP A 1 36 ? 40.596 29.641 38.679 1.00 0.00 33 TRP X N 7
ATOM 10036 C CA . TRP A 1 36 ? 40.000 29.437 40.011 1.00 0.00 33 TRP X CA 7
ATOM 10037 C C . TRP A 1 36 ? 39.014 28.262 40.044 1.00 0.00 33 TRP X C 7
ATOM 10038 O O . TRP A 1 36 ? 39.174 27.348 40.844 1.00 0.00 33 TRP X O 7
ATOM 10059 N N . ALA A 1 37 ? 37.999 28.268 39.178 1.00 0.00 34 ALA X N 7
ATOM 10060 C CA . ALA A 1 37 ? 37.054 27.159 39.034 1.00 0.00 34 ALA X CA 7
ATOM 10061 C C . ALA A 1 37 ? 37.756 25.867 38.567 1.00 0.00 34 ALA X C 7
ATOM 10062 O O . ALA A 1 37 ? 37.513 24.790 39.106 1.00 0.00 34 ALA X O 7
ATOM 10069 N N . ALA A 1 38 ? 38.644 25.950 37.567 1.00 0.00 35 ALA X N 7
ATOM 10070 C CA . ALA A 1 38 ? 39.399 24.783 37.089 1.00 0.00 35 ALA X CA 7
ATOM 10071 C C . ALA A 1 38 ? 40.198 24.048 38.187 1.00 0.00 35 ALA X C 7
ATOM 10072 O O . ALA A 1 38 ? 40.336 22.830 38.085 1.00 0.00 35 ALA X O 7
ATOM 10079 N N . GLY A 1 39 ? 40.710 24.753 39.206 1.00 0.00 36 GLY X N 7
ATOM 10080 C CA . GLY A 1 39 ? 41.352 24.177 40.393 1.00 0.00 36 GLY X CA 7
ATOM 10081 C C . GLY A 1 39 ? 40.422 23.304 41.249 1.00 0.00 36 GLY X C 7
ATOM 10082 O O . GLY A 1 39 ? 40.836 22.231 41.687 1.00 0.00 36 GLY X O 7
ATOM 10086 N N . LEU A 1 40 ? 39.196 23.785 41.492 1.00 0.00 37 LEU X N 7
ATOM 10087 C CA . LEU A 1 40 ? 38.114 23.131 42.242 1.00 0.00 37 LEU X CA 7
ATOM 10088 C C . LEU A 1 40 ? 37.630 21.855 41.530 1.00 0.00 37 LEU X C 7
ATOM 10089 O O . LEU A 1 40 ? 37.785 20.765 42.071 1.00 0.00 37 LEU X O 7
ATOM 10105 N N . LEU A 1 41 ? 37.079 21.990 40.319 1.00 0.00 38 LEU X N 7
ATOM 10106 C CA . LEU A 1 41 ? 36.671 20.899 39.419 1.00 0.00 38 LEU X CA 7
ATOM 10107 C C . LEU A 1 41 ? 37.792 19.894 39.094 1.00 0.00 38 LEU X C 7
ATOM 10108 O O . LEU A 1 41 ? 37.496 18.782 38.655 1.00 0.00 38 LEU X O 7
ATOM 10124 N N . ALA A 1 42 ? 39.065 20.287 39.235 1.00 0.00 39 ALA X N 7
ATOM 10125 C CA . ALA A 1 42 ? 40.263 19.527 38.866 1.00 0.00 39 ALA X CA 7
ATOM 10126 C C . ALA A 1 42 ? 40.178 18.916 37.447 1.00 0.00 39 ALA X C 7
ATOM 10127 O O . ALA A 1 42 ? 40.304 17.707 37.230 1.00 0.00 39 ALA X O 7
ATOM 10134 N N . LYS A 1 43 ? 39.956 19.791 36.456 1.00 0.00 40 LYS X N 7
ATOM 10135 C CA . LYS A 1 43 ? 39.884 19.513 35.003 1.00 0.00 40 LYS X CA 7
ATOM 10136 C C . LYS A 1 43 ? 41.258 19.099 34.441 1.00 0.00 40 LYS X C 7
ATOM 10137 O O . LYS A 1 43 ? 42.205 18.920 35.202 1.00 0.00 40 LYS X O 7
ATOM 10156 N N . SER A 1 44 ? 41.358 18.947 33.107 1.00 0.00 41 SER X N 7
ATOM 10157 C CA . SER A 1 44 ? 42.619 18.633 32.397 1.00 0.00 41 SER X CA 7
ATOM 10158 C C . SER A 1 44 ? 43.700 19.691 32.647 1.00 0.00 41 SER X C 7
ATOM 10159 O O . SER A 1 44 ? 44.634 19.443 33.403 1.00 0.00 41 SER X O 7
ATOM 10167 N N . ASP A 1 45 ? 43.564 20.872 32.038 1.00 0.00 42 ASP X N 7
ATOM 10168 C CA . ASP A 1 45 ? 44.510 21.982 32.139 1.00 0.00 42 ASP X CA 7
ATOM 10169 C C . ASP A 1 45 ? 43.757 23.259 32.562 1.00 0.00 42 ASP X C 7
ATOM 10170 O O . ASP A 1 45 ? 42.539 23.350 32.361 1.00 0.00 42 ASP X O 7
ATOM 10179 N N . PRO A 1 46 ? 44.448 24.270 33.107 1.00 0.00 43 PRO X N 7
ATOM 10180 C CA . PRO A 1 46 ? 43.847 25.570 33.399 1.00 0.00 43 PRO X CA 7
ATOM 10181 C C . PRO A 1 46 ? 43.310 26.237 32.117 1.00 0.00 43 PRO X C 7
ATOM 10182 O O . PRO A 1 46 ? 42.112 26.520 31.990 1.00 0.00 43 PRO X O 7
ATOM 10193 N N . GLU A 1 47 ? 44.186 26.431 31.125 1.00 0.00 44 GLU X N 7
ATOM 10194 C CA . GLU A 1 47 ? 43.916 27.111 29.854 1.00 0.00 44 GLU X CA 7
ATOM 10195 C C . GLU A 1 47 ? 42.760 26.469 29.068 1.00 0.00 44 GLU X C 7
ATOM 10196 O O . GLU A 1 47 ? 41.954 27.167 28.453 1.00 0.00 44 GLU X O 7
ATOM 10208 N N . ALA A 1 48 ? 42.641 25.134 29.098 1.00 0.00 45 ALA X N 7
ATOM 10209 C CA . ALA A 1 48 ? 41.540 24.387 28.485 1.00 0.00 45 ALA X CA 7
ATOM 10210 C C . ALA A 1 48 ? 40.139 24.857 28.933 1.00 0.00 45 ALA X C 7
ATOM 10211 O O . ALA A 1 48 ? 39.195 24.790 28.145 1.00 0.00 45 ALA X O 7
ATOM 10218 N N . TYR A 1 49 ? 39.990 25.307 30.185 1.00 0.00 46 TYR X N 7
ATOM 10219 C CA . TYR A 1 49 ? 38.732 25.842 30.714 1.00 0.00 46 TYR X CA 7
ATOM 10220 C C . TYR A 1 49 ? 38.664 27.370 30.644 1.00 0.00 46 TYR X C 7
ATOM 10221 O O . TYR A 1 49 ? 37.613 27.910 30.307 1.00 0.00 46 TYR X O 7
ATOM 10239 N N . ALA A 1 50 ? 39.767 28.077 30.915 1.00 0.00 47 ALA X N 7
ATOM 10240 C CA . ALA A 1 50 ? 39.863 29.524 30.713 1.00 0.00 47 ALA X CA 7
ATOM 10241 C C . ALA A 1 50 ? 39.417 29.977 29.303 1.00 0.00 47 ALA X C 7
ATOM 10242 O O . ALA A 1 50 ? 38.726 30.991 29.182 1.00 0.00 47 ALA X O 7
ATOM 10249 N N . SER A 1 51 ? 39.742 29.215 28.248 1.00 0.00 48 SER X N 7
ATOM 10250 C CA . SER A 1 51 ? 39.210 29.423 26.887 1.00 0.00 48 SER X CA 7
ATOM 10251 C C . SER A 1 51 ? 37.672 29.416 26.825 1.00 0.00 48 SER X C 7
ATOM 10252 O O . SER A 1 51 ? 37.073 30.291 26.204 1.00 0.00 48 SER X O 7
ATOM 10260 N N . GLU A 1 52 ? 37.008 28.451 27.466 1.00 0.00 49 GLU X N 7
ATOM 10261 C CA . GLU A 1 52 ? 35.544 28.405 27.590 1.00 0.00 49 GLU X CA 7
ATOM 10262 C C . GLU A 1 52 ? 34.966 29.614 28.335 1.00 0.00 49 GLU X C 7
ATOM 10263 O O . GLU A 1 52 ? 33.820 29.979 28.085 1.00 0.00 49 GLU X O 7
ATOM 10275 N N . ILE A 1 53 ? 35.707 30.236 29.260 1.00 0.00 50 ILE X N 7
ATOM 10276 C CA . ILE A 1 53 ? 35.241 31.447 29.954 1.00 0.00 50 ILE X CA 7
ATOM 10277 C C . ILE A 1 53 ? 35.122 32.619 28.973 1.00 0.00 50 ILE X C 7
ATOM 10278 O O . ILE A 1 53 ? 34.034 33.183 28.854 1.00 0.00 50 ILE X O 7
ATOM 10294 N N . VAL A 1 54 ? 36.199 32.994 28.266 1.00 0.00 51 VAL X N 7
ATOM 10295 C CA . VAL A 1 54 ? 36.142 34.073 27.248 1.00 0.00 51 VAL X CA 7
ATOM 10296 C C . VAL A 1 54 ? 35.075 33.838 26.173 1.00 0.00 51 VAL X C 7
ATOM 10297 O O . VAL A 1 54 ? 34.503 34.806 25.679 1.00 0.00 51 VAL X O 7
ATOM 10310 N N . ALA A 1 55 ? 34.811 32.578 25.811 1.00 0.00 52 ALA X N 7
ATOM 10311 C CA . ALA A 1 55 ? 33.708 32.176 24.938 1.00 0.00 52 ALA X CA 7
ATOM 10312 C C . ALA A 1 55 ? 32.314 32.419 25.558 1.00 0.00 52 ALA X C 7
ATOM 10313 O O . ALA A 1 55 ? 31.410 32.903 24.878 1.00 0.00 52 ALA X O 7
ATOM 10320 N N . ALA A 1 56 ? 32.120 32.077 26.835 1.00 0.00 53 ALA X N 7
ATOM 10321 C CA . ALA A 1 56 ? 30.862 32.293 27.554 1.00 0.00 53 ALA X CA 7
ATOM 10322 C C . ALA A 1 56 ? 30.575 33.769 27.908 1.00 0.00 53 ALA X C 7
ATOM 10323 O O . ALA A 1 56 ? 29.435 34.113 28.201 1.00 0.00 53 ALA X O 7
ATOM 10330 N N . ASP A 1 57 ? 31.572 34.654 27.887 1.00 0.00 54 ASP X N 7
ATOM 10331 C CA . ASP A 1 57 ? 31.423 36.105 28.120 1.00 0.00 54 ASP X CA 7
ATOM 10332 C C . ASP A 1 57 ? 31.126 36.890 26.814 1.00 0.00 54 ASP X C 7
ATOM 10333 O O . ASP A 1 57 ? 31.377 38.087 26.712 1.00 0.00 54 ASP X O 7
ATOM 10342 N N . PHE A 1 58 ? 30.578 36.240 25.780 1.00 0.00 55 PHE X N 7
ATOM 10343 C CA . PHE A 1 58 ? 30.294 36.865 24.478 1.00 0.00 55 PHE X CA 7
ATOM 10344 C C . PHE A 1 58 ? 29.121 37.870 24.515 1.00 0.00 55 PHE X C 7
ATOM 10345 O O . PHE A 1 58 ? 27.949 37.495 24.387 1.00 0.00 55 PHE X O 7
ATOM 10362 N N . GLU A 1 59 ? 29.442 39.165 24.565 1.00 0.00 56 GLU X N 7
ATOM 10363 C CA . GLU A 1 59 ? 28.512 40.303 24.410 1.00 0.00 56 GLU X CA 7
ATOM 10364 C C . GLU A 1 59 ? 28.070 40.513 22.936 1.00 0.00 56 GLU X C 7
ATOM 10365 O O . GLU A 1 59 ? 28.128 41.615 22.384 1.00 0.00 56 GLU X O 7
ATOM 10377 N N . GLU A 1 60 ? 27.606 39.422 22.315 1.00 0.00 57 GLU X N 7
ATOM 10378 C CA . GLU A 1 60 ? 27.022 39.355 20.967 1.00 0.00 57 GLU X CA 7
ATOM 10379 C C . GLU A 1 60 ? 25.523 39.009 21.069 1.00 0.00 57 GLU X C 7
ATOM 10380 O O . GLU A 1 60 ? 24.691 39.895 20.918 1.00 0.00 57 GLU X O 7
ATOM 10392 N N . ALA A 1 61 ? 25.176 37.745 21.360 1.00 0.00 58 ALA X N 7
ATOM 10393 C CA . ALA A 1 61 ? 23.803 37.219 21.455 1.00 0.00 58 ALA X CA 7
ATOM 10394 C C . ALA A 1 61 ? 23.498 36.438 22.764 1.00 0.00 58 ALA X C 7
ATOM 10395 O O . ALA A 1 61 ? 22.562 35.632 22.801 1.00 0.00 58 ALA X O 7
ATOM 10402 N N . GLY A 1 62 ? 24.257 36.702 23.831 1.00 0.00 59 GLY X N 7
ATOM 10403 C CA . GLY A 1 62 ? 24.154 36.073 25.157 1.00 0.00 59 GLY X CA 7
ATOM 10404 C C . GLY A 1 62 ? 24.325 37.089 26.287 1.00 0.00 59 GLY X C 7
ATOM 10405 O O . GLY A 1 62 ? 24.649 38.249 26.038 1.00 0.00 59 GLY X O 7
ATOM 10409 N N . HIS A 1 63 ? 24.065 36.694 27.534 1.00 0.00 60 HIS X N 7
ATOM 10410 C CA . HIS A 1 63 ? 24.009 37.614 28.684 1.00 0.00 60 HIS X CA 7
ATOM 10411 C C . HIS A 1 63 ? 24.067 36.822 29.998 1.00 0.00 60 HIS X C 7
ATOM 10412 O O . HIS A 1 63 ? 23.341 35.841 30.156 1.00 0.00 60 HIS X O 7
ATOM 10426 N N . GLU A 1 64 ? 24.969 37.209 30.911 1.00 0.00 61 GLU X N 7
ATOM 10427 C CA . GLU A 1 64 ? 25.253 36.492 32.173 1.00 0.00 61 GLU X CA 7
ATOM 10428 C C . GLU A 1 64 ? 25.732 35.024 31.992 1.00 0.00 61 GLU X C 7
ATOM 10429 O O . GLU A 1 64 ? 25.844 34.282 32.965 1.00 0.00 61 GLU X O 7
ATOM 10441 N N . ASP A 1 65 ? 26.051 34.559 30.778 1.00 0.00 62 ASP X N 7
ATOM 10442 C CA . ASP A 1 65 ? 26.306 33.131 30.488 1.00 0.00 62 ASP X CA 7
ATOM 10443 C C . ASP A 1 65 ? 27.496 32.531 31.257 1.00 0.00 62 ASP X C 7
ATOM 10444 O O . ASP A 1 65 ? 27.469 31.362 31.645 1.00 0.00 62 ASP X O 7
ATOM 10453 N N . VAL A 1 66 ? 28.516 33.340 31.548 1.00 0.00 63 VAL X N 7
ATOM 10454 C CA . VAL A 1 66 ? 29.575 33.042 32.529 1.00 0.00 63 VAL X CA 7
ATOM 10455 C C . VAL A 1 66 ? 29.043 32.566 33.889 1.00 0.00 63 VAL X C 7
ATOM 10456 O O . VAL A 1 66 ? 29.587 31.606 34.438 1.00 0.00 63 VAL X O 7
ATOM 10469 N N . VAL A 1 67 ? 27.995 33.193 34.436 1.00 0.00 64 VAL X N 7
ATOM 10470 C CA . VAL A 1 67 ? 27.369 32.828 35.718 1.00 0.00 64 VAL X CA 7
ATOM 10471 C C . VAL A 1 67 ? 26.990 31.347 35.711 1.00 0.00 64 VAL X C 7
ATOM 10472 O O . VAL A 1 67 ? 27.337 30.635 36.650 1.00 0.00 64 VAL X O 7
ATOM 10485 N N . ARG A 1 68 ? 26.395 30.838 34.622 1.00 0.00 65 ARG X N 7
ATOM 10486 C CA . ARG A 1 68 ? 26.137 29.397 34.423 1.00 0.00 65 ARG X CA 7
ATOM 10487 C C . ARG A 1 68 ? 27.394 28.547 34.624 1.00 0.00 65 ARG X C 7
ATOM 10488 O O . ARG A 1 68 ? 27.350 27.587 35.392 1.00 0.00 65 ARG X O 7
ATOM 10509 N N . LYS A 1 69 ? 28.501 28.875 33.935 1.00 0.00 66 LYS X N 7
ATOM 10510 C CA . LYS A 1 69 ? 29.805 28.169 34.040 1.00 0.00 66 LYS X CA 7
ATOM 10511 C C . LYS A 1 69 ? 30.293 28.100 35.499 1.00 0.00 66 LYS X C 7
ATOM 10512 O O . LYS A 1 69 ? 30.642 27.016 35.967 1.00 0.00 66 LYS X O 7
ATOM 10531 N N . ILE A 1 70 ? 30.306 29.240 36.201 1.00 0.00 67 ILE X N 7
ATOM 10532 C CA . ILE A 1 70 ? 30.711 29.368 37.616 1.00 0.00 67 ILE X CA 7
ATOM 10533 C C . ILE A 1 70 ? 29.756 28.582 38.542 1.00 0.00 67 ILE X C 7
ATOM 10534 O O . ILE A 1 70 ? 30.209 27.813 39.381 1.00 0.00 67 ILE X O 7
ATOM 10550 N N . LYS A 1 71 ? 28.431 28.695 38.367 1.00 0.00 68 LYS X N 7
ATOM 10551 C CA . LYS A 1 71 ? 27.424 27.915 39.114 1.00 0.00 68 LYS X CA 7
ATOM 10552 C C . LYS A 1 71 ? 27.638 26.397 39.013 1.00 0.00 68 LYS X C 7
ATOM 10553 O O . LYS A 1 71 ? 27.483 25.686 40.004 1.00 0.00 68 LYS X O 7
ATOM 10572 N N . THR A 1 72 ? 27.946 25.879 37.822 1.00 0.00 69 THR X N 7
ATOM 10573 C CA . THR A 1 72 ? 28.268 24.455 37.659 1.00 0.00 69 THR X CA 7
ATOM 10574 C C . THR A 1 72 ? 29.504 24.020 38.461 1.00 0.00 69 THR X C 7
ATOM 10575 O O . THR A 1 72 ? 29.467 22.925 39.014 1.00 0.00 69 THR X O 7
ATOM 10586 N N . ASP A 1 73 ? 30.572 24.826 38.541 1.00 0.00 70 ASP X N 7
ATOM 10587 C CA . ASP A 1 73 ? 31.680 24.578 39.485 1.00 0.00 70 ASP X CA 7
ATOM 10588 C C . ASP A 1 73 ? 31.161 24.337 40.906 1.00 0.00 70 ASP X C 7
ATOM 10589 O O . ASP A 1 73 ? 31.359 23.255 41.447 1.00 0.00 70 ASP X O 7
ATOM 10598 N N . PHE A 1 74 ? 30.439 25.284 41.499 1.00 0.00 71 PHE X N 7
ATOM 10599 C CA . PHE A 1 74 ? 29.939 25.124 42.869 1.00 0.00 71 PHE X CA 7
ATOM 10600 C C . PHE A 1 74 ? 29.133 23.828 43.082 1.00 0.00 71 PHE X C 7
ATOM 10601 O O . PHE A 1 74 ? 29.343 23.145 44.086 1.00 0.00 71 PHE X O 7
ATOM 10618 N N . ASP A 1 75 ? 28.277 23.444 42.133 1.00 0.00 72 ASP X N 7
ATOM 10619 C CA . ASP A 1 75 ? 27.550 22.157 42.129 1.00 0.00 72 ASP X CA 7
ATOM 10620 C C . ASP A 1 75 ? 28.495 20.927 42.016 1.00 0.00 72 ASP X C 7
ATOM 10621 O O . ASP A 1 75 ? 28.318 19.914 42.701 1.00 0.00 72 ASP X O 7
ATOM 10630 N N . ALA A 1 76 ? 29.490 20.988 41.123 1.00 0.00 73 ALA X N 7
ATOM 10631 C CA . ALA A 1 76 ? 30.483 19.931 40.899 1.00 0.00 73 ALA X CA 7
ATOM 10632 C C . ALA A 1 76 ? 31.472 19.741 42.070 1.00 0.00 73 ALA X C 7
ATOM 10633 O O . ALA A 1 76 ? 31.741 18.601 42.451 1.00 0.00 73 ALA X O 7
ATOM 10640 N N . ALA A 1 77 ? 32.022 20.827 42.614 1.00 0.00 74 ALA X N 7
ATOM 10641 C CA . ALA A 1 77 ? 33.024 20.865 43.687 1.00 0.00 74 ALA X CA 7
ATOM 10642 C C . ALA A 1 77 ? 32.430 20.857 45.114 1.00 0.00 74 ALA X C 7
ATOM 10643 O O . ALA A 1 77 ? 33.131 20.555 46.083 1.00 0.00 74 ALA X O 7
ATOM 10650 N N . GLY A 1 78 ? 31.148 21.199 45.250 1.00 0.00 75 GLY X N 7
ATOM 10651 C CA . GLY A 1 78 ? 30.362 21.205 46.484 1.00 0.00 75 GLY X CA 7
ATOM 10652 C C . GLY A 1 78 ? 30.561 22.454 47.349 1.00 0.00 75 GLY X C 7
ATOM 10653 O O . GLY A 1 78 ? 30.737 22.318 48.562 1.00 0.00 75 GLY X O 7
ATOM 10657 N N . VAL A 1 79 ? 30.464 23.655 46.760 1.00 0.00 76 VAL X N 7
ATOM 10658 C CA . VAL A 1 79 ? 30.690 24.965 47.418 1.00 0.00 76 VAL X CA 7
ATOM 10659 C C . VAL A 1 79 ? 29.367 25.671 47.752 1.00 0.00 76 VAL X C 7
ATOM 10660 O O . VAL A 1 79 ? 28.543 25.901 46.874 1.00 0.00 76 VAL X O 7
ATOM 10673 N N . ALA A 1 80 ? 29.159 26.047 49.014 1.00 0.00 77 ALA X N 7
ATOM 10674 C CA . ALA A 1 80 ? 27.963 26.751 49.481 1.00 0.00 77 ALA X CA 7
ATOM 10675 C C . ALA A 1 80 ? 27.916 28.237 49.035 1.00 0.00 77 ALA X C 7
ATOM 10676 O O . ALA A 1 80 ? 28.344 29.124 49.773 1.00 0.00 77 ALA X O 7
ATOM 10683 N N . ILE A 1 81 ? 27.382 28.510 47.839 1.00 0.00 78 ILE X N 7
ATOM 10684 C CA . ILE A 1 81 ? 27.216 29.852 47.232 1.00 0.00 78 ILE X CA 7
ATOM 10685 C C . ILE A 1 81 ? 25.897 29.906 46.435 1.00 0.00 78 ILE X C 7
ATOM 10686 O O . ILE A 1 81 ? 25.700 29.123 45.505 1.00 0.00 78 ILE X O 7
ATOM 10702 N N . SER A 1 82 ? 24.989 30.829 46.768 1.00 0.00 79 SER X N 7
ATOM 10703 C CA . SER A 1 82 ? 23.746 31.069 46.011 1.00 0.00 79 SER X CA 7
ATOM 10704 C C . SER A 1 82 ? 24.012 31.666 44.619 1.00 0.00 79 SER X C 7
ATOM 10705 O O . SER A 1 82 ? 24.912 32.487 44.465 1.00 0.00 79 SER X O 7
ATOM 10713 N N . GLU A 1 83 ? 23.157 31.361 43.634 1.00 0.00 80 GLU X N 7
ATOM 10714 C CA . GLU A 1 83 ? 23.179 31.966 42.282 1.00 0.00 80 GLU X CA 7
ATOM 10715 C C . GLU A 1 83 ? 23.290 33.509 42.270 1.00 0.00 80 GLU X C 7
ATOM 10716 O O . GLU A 1 83 ? 24.107 34.055 41.531 1.00 0.00 80 GLU X O 7
ATOM 10728 N N . ASP A 1 84 ? 22.517 34.218 43.102 1.00 0.00 81 ASP X N 7
ATOM 10729 C CA . ASP A 1 84 ? 22.675 35.668 43.285 1.00 0.00 81 ASP X CA 7
ATOM 10730 C C . ASP A 1 84 ? 24.077 36.049 43.807 1.00 0.00 81 ASP X C 7
ATOM 10731 O O . ASP A 1 84 ? 24.687 36.973 43.271 1.00 0.00 81 ASP X O 7
ATOM 10740 N N . ASP A 1 85 ? 24.604 35.378 44.845 1.00 0.00 82 ASP X N 7
ATOM 10741 C CA . ASP A 1 85 ? 25.916 35.700 45.433 1.00 0.00 82 ASP X CA 7
ATOM 10742 C C . ASP A 1 85 ? 27.051 35.636 44.394 1.00 0.00 82 ASP X C 7
ATOM 10743 O O . ASP A 1 85 ? 28.004 36.403 44.524 1.00 0.00 82 ASP X O 7
ATOM 10752 N N . ILE A 1 86 ? 26.963 34.777 43.362 1.00 0.00 83 ILE X N 7
ATOM 10753 C CA . ILE A 1 86 ? 27.945 34.643 42.267 1.00 0.00 83 ILE X CA 7
ATOM 10754 C C . ILE A 1 86 ? 28.334 36.014 41.709 1.00 0.00 83 ILE X C 7
ATOM 10755 O O . ILE A 1 86 ? 29.499 36.406 41.793 1.00 0.00 83 ILE X O 7
ATOM 10771 N N . ARG A 1 87 ? 27.372 36.768 41.153 1.00 0.00 84 ARG X N 7
ATOM 10772 C CA . ARG A 1 87 ? 27.622 38.135 40.668 1.00 0.00 84 ARG X CA 7
ATOM 10773 C C . ARG A 1 87 ? 28.142 39.062 41.773 1.00 0.00 84 ARG X C 7
ATOM 10774 O O . ARG A 1 87 ? 29.115 39.770 41.548 1.00 0.00 84 ARG X O 7
ATOM 10795 N N . VAL A 1 88 ? 27.551 39.029 42.971 1.00 0.00 85 VAL X N 7
ATOM 10796 C CA . VAL A 1 88 ? 27.994 39.803 44.150 1.00 0.00 85 VAL X CA 7
ATOM 10797 C C . VAL A 1 88 ? 29.486 39.601 44.457 1.00 0.00 85 VAL X C 7
ATOM 10798 O O . VAL A 1 88 ? 30.179 40.596 44.674 1.00 0.00 85 VAL X O 7
ATOM 10811 N N . ARG A 1 89 ? 29.992 38.360 44.477 1.00 0.00 86 ARG X N 7
ATOM 10812 C CA . ARG A 1 89 ? 31.419 38.047 44.589 1.00 0.00 86 ARG X CA 7
ATOM 10813 C C . ARG A 1 89 ? 32.188 38.572 43.381 1.00 0.00 86 ARG X C 7
ATOM 10814 O O . ARG A 1 89 ? 33.125 39.338 43.569 1.00 0.00 86 ARG X O 7
ATOM 10835 N N . MET A 1 90 ? 31.800 38.192 42.158 1.00 0.00 87 MET X N 7
ATOM 10836 C CA . MET A 1 90 ? 32.433 38.624 40.895 1.00 0.00 87 MET X CA 7
ATOM 10837 C C . MET A 1 90 ? 32.637 40.145 40.800 1.00 0.00 87 MET X C 7
ATOM 10838 O O . MET A 1 90 ? 33.737 40.565 40.469 1.00 0.00 87 MET X O 7
ATOM 10852 N N . ILE A 1 91 ? 31.597 40.948 41.061 1.00 0.00 88 ILE X N 7
ATOM 10853 C CA . ILE A 1 91 ? 31.606 42.423 41.083 1.00 0.00 88 ILE X CA 7
ATOM 10854 C C . ILE A 1 91 ? 32.605 42.942 42.124 1.00 0.00 88 ILE X C 7
ATOM 10855 O O . ILE A 1 91 ? 33.495 43.704 41.767 1.00 0.00 88 ILE X O 7
ATOM 10871 N N . GLU A 1 92 ? 32.501 42.534 43.393 1.00 0.00 89 GLU X N 7
ATOM 10872 C CA . GLU A 1 92 ? 33.544 42.866 44.381 1.00 0.00 89 GLU X CA 7
ATOM 10873 C C . GLU A 1 92 ? 34.982 42.546 43.923 1.00 0.00 89 GLU X C 7
ATOM 10874 O O . GLU A 1 92 ? 35.882 43.361 44.127 1.00 0.00 89 GLU X O 7
ATOM 10886 N N . LEU A 1 93 ? 35.204 41.371 43.326 1.00 0.00 90 LEU X N 7
ATOM 10887 C CA . LEU A 1 93 ? 36.507 40.934 42.818 1.00 0.00 90 LEU X CA 7
ATOM 10888 C C . LEU A 1 93 ? 36.967 41.753 41.594 1.00 0.00 90 LEU X C 7
ATOM 10889 O O . LEU A 1 93 ? 38.156 42.040 41.460 1.00 0.00 90 LEU X O 7
ATOM 10905 N N . LEU A 1 94 ? 36.054 42.122 40.690 1.00 0.00 91 LEU X N 7
ATOM 10906 C CA . LEU A 1 94 ? 36.301 42.869 39.449 1.00 0.00 91 LEU X CA 7
ATOM 10907 C C . LEU A 1 94 ? 37.144 44.129 39.661 1.00 0.00 91 LEU X C 7
ATOM 10908 O O . LEU A 1 94 ? 38.042 44.400 38.866 1.00 0.00 91 LEU X O 7
ATOM 10924 N N . SER A 1 95 ? 36.867 44.885 40.726 1.00 0.00 92 SER X N 7
ATOM 10925 C CA . SER A 1 95 ? 37.605 46.099 41.089 1.00 0.00 92 SER X CA 7
ATOM 10926 C C . SER A 1 95 ? 39.024 45.829 41.593 1.00 0.00 92 SER X C 7
ATOM 10927 O O . SER A 1 95 ? 39.967 46.493 41.170 1.00 0.00 92 SER X O 7
ATOM 10935 N N . GLU A 1 96 ? 39.210 44.854 42.493 1.00 0.00 93 GLU X N 7
ATOM 10936 C CA . GLU A 1 96 ? 40.542 44.318 42.842 1.00 0.00 93 GLU X CA 7
ATOM 10937 C C . GLU A 1 96 ? 41.292 43.841 41.587 1.00 0.00 93 GLU X C 7
ATOM 10938 O O . GLU A 1 96 ? 42.480 44.122 41.433 1.00 0.00 93 GLU X O 7
ATOM 10950 N N . ALA A 1 97 ? 40.615 43.167 40.656 1.00 0.00 94 ALA X N 7
ATOM 10951 C CA . ALA A 1 97 ? 41.206 42.759 39.383 1.00 0.00 94 ALA X CA 7
ATOM 10952 C C . ALA A 1 97 ? 41.673 43.954 38.513 1.00 0.00 94 ALA X C 7
ATOM 10953 O O . ALA A 1 97 ? 42.587 43.766 37.710 1.00 0.00 94 ALA X O 7
ATOM 10960 N N . VAL A 1 98 ? 41.112 45.164 38.680 1.00 0.00 95 VAL X N 7
ATOM 10961 C CA . VAL A 1 98 ? 41.625 46.455 38.159 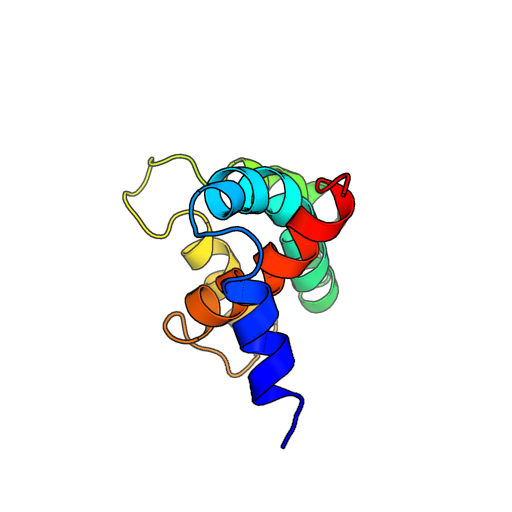1.00 0.00 95 VAL X CA 7
ATOM 10962 C C . VAL A 1 98 ? 42.780 47.030 39.000 1.00 0.00 95 VAL X C 7
ATOM 10963 O O . VAL A 1 98 ? 43.738 47.539 38.429 1.00 0.00 95 VAL X O 7
ATOM 10976 N N . ALA A 1 99 ? 42.705 47.020 40.334 1.00 0.00 96 ALA X N 7
ATOM 10977 C CA . ALA A 1 99 ? 43.682 47.654 41.232 1.00 0.00 96 ALA X CA 7
ATOM 10978 C C . ALA A 1 99 ? 45.156 47.352 40.876 1.00 0.00 96 ALA X C 7
ATOM 10979 O O . ALA A 1 99 ? 45.948 48.278 40.751 1.00 0.00 96 ALA X O 7
ATOM 10986 N N . GLN A 1 100 ? 45.482 46.069 40.677 1.00 0.00 97 GLN X N 7
ATOM 10987 C CA . GLN A 1 100 ? 46.765 45.537 40.187 1.00 0.00 97 GLN X CA 7
ATOM 10988 C C . GLN A 1 100 ? 47.229 46.098 38.828 1.00 0.00 97 GLN X C 7
ATOM 10989 O O . GLN A 1 100 ? 48.424 46.313 38.642 1.00 0.00 97 GLN X O 7
ATOM 11003 N N . LEU A 1 101 ? 46.295 46.279 37.885 1.00 0.00 98 LEU X N 7
ATOM 11004 C CA . LEU A 1 101 ? 46.498 46.858 36.554 1.00 0.00 98 LEU X CA 7
ATOM 11005 C C . LEU A 1 101 ? 46.710 48.375 36.609 1.00 0.00 98 LEU X C 7
ATOM 11006 O O . LEU A 1 101 ? 47.469 48.911 35.803 1.00 0.00 98 LEU X O 7
ATOM 11022 N N . GLN A 1 102 ? 45.958 49.066 37.464 1.00 0.00 99 GLN X N 7
ATOM 11023 C CA . GLN A 1 102 ? 46.113 50.488 37.724 1.00 0.00 99 GLN X CA 7
ATOM 11024 C C . GLN A 1 102 ? 47.507 50.804 38.266 1.00 0.00 99 GLN X C 7
ATOM 11025 O O . GLN A 1 102 ? 48.061 50.081 39.101 1.00 0.00 99 GLN X O 7
ATOM 11039 N N . LYS A 1 103 ? 48.057 51.929 37.797 1.00 0.00 100 LYS X N 7
ATOM 11040 C CA . LYS A 1 103 ? 49.355 52.434 38.245 1.00 0.00 100 LYS X CA 7
ATOM 11041 C C . LYS A 1 103 ? 49.274 53.906 38.660 1.00 0.00 100 LYS X C 7
ATOM 11042 O O . LYS A 1 103 ? 48.645 54.741 38.005 1.00 0.00 100 LYS X O 7
ATOM 11061 N N . ASN A 1 104 ? 50.037 54.161 39.722 1.00 0.00 101 ASN X N 7
ATOM 11062 C CA . ASN A 1 104 ? 50.391 55.441 40.346 1.00 0.00 101 ASN X CA 7
ATOM 11063 C C . ASN A 1 104 ? 49.230 56.109 41.102 1.00 0.00 101 ASN X C 7
ATOM 11064 O O . ASN A 1 104 ? 48.117 55.552 41.182 1.00 0.00 101 ASN X O 7
ATOM 11075 N N . MET A 1 4 ? 27.086 42.405 59.372 1.00 0.00 1 MET X N 8
ATOM 11076 C CA . MET A 1 4 ? 27.222 42.818 57.954 1.00 0.00 1 MET X CA 8
ATOM 11077 C C . MET A 1 4 ? 27.852 44.216 57.756 1.00 0.00 1 MET X C 8
ATOM 11078 O O . MET A 1 4 ? 27.570 44.833 56.737 1.00 0.00 1 MET X O 8
ATOM 11092 N N . GLN A 1 5 ? 28.710 44.757 58.642 1.00 0.00 2 GLN X N 8
ATOM 11093 C CA . GLN A 1 5 ? 29.363 46.076 58.411 1.00 0.00 2 GLN X CA 8
ATOM 11094 C C . GLN A 1 5 ? 30.734 45.976 57.731 1.00 0.00 2 GLN X C 8
ATOM 11095 O O . GLN A 1 5 ? 31.018 46.773 56.842 1.00 0.00 2 GLN X O 8
ATOM 11109 N N . ASP A 1 6 ? 31.564 44.977 58.068 1.00 0.00 3 ASP X N 8
ATOM 11110 C CA . ASP A 1 6 ? 32.923 44.828 57.485 1.00 0.00 3 ASP X CA 8
ATOM 11111 C C . ASP A 1 6 ? 32.995 44.964 55.954 1.00 0.00 3 ASP X C 8
ATOM 11112 O O . ASP A 1 6 ? 33.934 45.553 55.418 1.00 0.00 3 ASP X O 8
ATOM 11121 N N . ARG A 1 7 ? 31.979 44.451 55.254 1.00 0.00 4 ARG X N 8
ATOM 11122 C CA . ARG A 1 7 ? 31.752 44.589 53.814 1.00 0.00 4 ARG X CA 8
ATOM 11123 C C . ARG A 1 7 ? 31.775 46.034 53.305 1.00 0.00 4 ARG X C 8
ATOM 11124 O O . ARG A 1 7 ? 32.391 46.262 52.277 1.00 0.00 4 ARG X O 8
ATOM 11145 N N . GLU A 1 8 ? 31.145 46.995 53.979 1.00 0.00 5 GLU X N 8
ATOM 11146 C CA . GLU A 1 8 ? 31.074 48.415 53.600 1.00 0.00 5 GLU X CA 8
ATOM 11147 C C . GLU A 1 8 ? 32.471 48.983 53.276 1.00 0.00 5 GLU X C 8
ATOM 11148 O O . GLU A 1 8 ? 32.710 49.480 52.173 1.00 0.00 5 GLU X O 8
ATOM 11160 N N . LYS A 1 9 ? 33.409 48.819 54.217 1.00 0.00 6 LYS X N 8
ATOM 11161 C CA . LYS A 1 9 ? 34.844 49.103 54.064 1.00 0.00 6 LYS X CA 8
ATOM 11162 C C . LYS A 1 9 ? 35.416 48.440 52.800 1.00 0.00 6 LYS X C 8
ATOM 11163 O O . LYS A 1 9 ? 36.034 49.096 51.963 1.00 0.00 6 LYS X O 8
ATOM 11182 N N . ALA A 1 10 ? 35.278 47.112 52.689 1.00 0.00 7 ALA X N 8
ATOM 11183 C CA . ALA A 1 10 ? 35.872 46.322 51.607 1.00 0.00 7 ALA X CA 8
ATOM 11184 C C . ALA A 1 10 ? 35.354 46.737 50.216 1.00 0.00 7 ALA X C 8
ATOM 11185 O O . ALA A 1 10 ? 36.138 46.816 49.265 1.00 0.00 7 ALA X O 8
ATOM 11192 N N . PHE A 1 11 ? 34.033 46.954 50.114 1.00 0.00 8 PHE X N 8
ATOM 11193 C CA . PHE A 1 11 ? 33.260 47.418 48.953 1.00 0.00 8 PHE X CA 8
ATOM 11194 C C . PHE A 1 11 ? 33.603 48.864 48.552 1.00 0.00 8 PHE X C 8
ATOM 11195 O O . PHE A 1 11 ? 33.628 49.152 47.355 1.00 0.00 8 PHE X O 8
ATOM 11212 N N . GLU A 1 12 ? 33.879 49.777 49.495 1.00 0.00 9 GLU X N 8
ATOM 11213 C CA . GLU A 1 12 ? 34.380 51.137 49.217 1.00 0.00 9 GLU X CA 8
ATOM 11214 C C . GLU A 1 12 ? 35.551 51.091 48.215 1.00 0.00 9 GLU X C 8
ATOM 11215 O O . GLU A 1 12 ? 35.469 51.639 47.112 1.00 0.00 9 GLU X O 8
ATOM 11227 N N . ALA A 1 13 ? 36.608 50.339 48.551 1.00 0.00 10 ALA X N 8
ATOM 11228 C CA . ALA A 1 13 ? 37.801 50.168 47.714 1.00 0.00 10 ALA X CA 8
ATOM 11229 C C . ALA A 1 13 ? 37.502 49.699 46.274 1.00 0.00 10 ALA X C 8
ATOM 11230 O O . ALA A 1 13 ? 38.256 49.992 45.350 1.00 0.00 10 ALA X O 8
ATOM 11237 N N . LYS A 1 14 ? 36.408 48.957 46.058 1.00 0.00 11 LYS X N 8
ATOM 11238 C CA . LYS A 1 14 ? 35.970 48.462 44.745 1.00 0.00 11 LYS X CA 8
ATOM 11239 C C . LYS A 1 14 ? 35.413 49.593 43.868 1.00 0.00 11 LYS X C 8
ATOM 11240 O O . LYS A 1 14 ? 35.626 49.624 42.668 1.00 0.00 11 LYS X O 8
ATOM 11259 N N . PHE A 1 15 ? 34.728 50.566 44.480 1.00 0.00 12 PHE X N 8
ATOM 11260 C CA . PHE A 1 15 ? 34.241 51.797 43.836 1.00 0.00 12 PHE X CA 8
ATOM 11261 C C . PHE A 1 15 ? 35.288 52.942 43.828 1.00 0.00 12 PHE X C 8
ATOM 11262 O O . PHE A 1 15 ? 34.961 54.081 43.504 1.00 0.00 12 PHE X O 8
ATOM 11279 N N . ALA A 1 16 ? 36.565 52.652 44.126 1.00 0.00 13 ALA X N 8
ATOM 11280 C CA . ALA A 1 16 ? 37.662 53.614 44.027 1.00 0.00 13 ALA X CA 8
ATOM 11281 C C . ALA A 1 16 ? 37.939 54.077 42.585 1.00 0.00 13 ALA X C 8
ATOM 11282 O O . ALA A 1 16 ? 38.344 55.221 42.397 1.00 0.00 13 ALA X O 8
ATOM 11289 N N . LEU A 1 17 ? 37.733 53.201 41.592 1.00 0.00 14 LEU X N 8
ATOM 11290 C CA . LEU A 1 17 ? 38.023 53.422 40.166 1.00 0.00 14 LEU X CA 8
ATOM 11291 C C . LEU A 1 17 ? 36.778 53.311 39.259 1.00 0.00 14 LEU X C 8
ATOM 11292 O O . LEU A 1 17 ? 36.859 52.876 38.113 1.00 0.00 14 LEU X O 8
ATOM 11308 N N . ASP A 1 18 ? 35.614 53.714 39.769 1.00 0.00 15 ASP X N 8
ATOM 11309 C CA . ASP A 1 18 ? 34.306 53.636 39.100 1.00 0.00 15 ASP X CA 8
ATOM 11310 C C . ASP A 1 18 ? 33.855 52.181 38.764 1.00 0.00 15 ASP X C 8
ATOM 11311 O O . ASP A 1 18 ? 34.450 51.175 39.158 1.00 0.00 15 ASP X O 8
ATOM 11320 N N . GLU A 1 19 ? 32.741 52.049 38.030 1.00 0.00 16 GLU X N 8
ATOM 11321 C CA . GLU A 1 19 ? 32.258 50.767 37.471 1.00 0.00 16 GLU X CA 8
ATOM 11322 C C . GLU A 1 19 ? 32.729 50.527 36.013 1.00 0.00 16 GLU X C 8
ATOM 11323 O O . GLU A 1 19 ? 32.767 49.392 35.534 1.00 0.00 16 GLU X O 8
ATOM 11335 N N . GLU A 1 20 ? 33.096 51.602 35.306 1.00 0.00 17 GLU X N 8
ATOM 11336 C CA . GLU A 1 20 ? 33.606 51.638 33.921 1.00 0.00 17 GLU X CA 8
ATOM 11337 C C . GLU A 1 20 ? 34.910 50.841 33.749 1.00 0.00 17 GLU X C 8
ATOM 11338 O O . GLU A 1 20 ? 34.978 49.909 32.948 1.00 0.00 17 GLU X O 8
ATOM 11350 N N . LEU A 1 21 ? 35.960 51.187 34.503 1.00 0.00 18 LEU X N 8
ATOM 11351 C CA . LEU A 1 21 ? 37.237 50.456 34.532 1.00 0.00 18 LEU X CA 8
ATOM 11352 C C . LEU A 1 21 ? 37.022 48.970 34.860 1.00 0.00 18 LEU X C 8
ATOM 11353 O O . LEU A 1 21 ? 37.570 48.088 34.187 1.00 0.00 18 LEU X O 8
ATOM 11369 N N . ARG A 1 22 ? 36.176 48.702 35.867 1.00 0.00 19 ARG X N 8
ATOM 11370 C CA . ARG A 1 22 ? 35.669 47.370 36.224 1.00 0.00 19 ARG X CA 8
ATOM 11371 C C . ARG A 1 22 ? 35.002 46.654 35.039 1.00 0.00 19 ARG X C 8
ATOM 11372 O O . ARG A 1 22 ? 35.219 45.459 34.886 1.00 0.00 19 ARG X O 8
ATOM 11393 N N . PHE A 1 23 ? 34.215 47.316 34.188 1.00 0.00 20 PHE X N 8
ATOM 11394 C CA . PHE A 1 23 ? 33.611 46.680 33.011 1.00 0.00 20 PHE X CA 8
ATOM 11395 C C . PHE A 1 23 ? 34.674 45.969 32.154 1.00 0.00 20 PHE X C 8
ATOM 11396 O O . PHE A 1 23 ? 34.524 44.794 31.820 1.00 0.00 20 PHE X O 8
ATOM 11413 N N . LYS A 1 24 ? 35.783 46.655 31.845 1.00 0.00 21 LYS X N 8
ATOM 11414 C CA . LYS A 1 24 ? 36.914 46.042 31.132 1.00 0.00 21 LYS X CA 8
ATOM 11415 C C . LYS A 1 24 ? 37.551 44.873 31.906 1.00 0.00 21 LYS X C 8
ATOM 11416 O O . LYS A 1 24 ? 37.948 43.882 31.296 1.00 0.00 21 LYS X O 8
ATOM 11435 N N . ALA A 1 25 ? 37.697 45.001 33.226 1.00 0.00 22 ALA X N 8
ATOM 11436 C CA . ALA A 1 25 ? 38.338 44.031 34.120 1.00 0.00 22 ALA X CA 8
ATOM 11437 C C . ALA A 1 25 ? 37.982 42.573 33.822 1.00 0.00 22 ALA X C 8
ATOM 11438 O O . ALA A 1 25 ? 38.878 41.729 33.830 1.00 0.00 22 ALA X O 8
ATOM 11445 N N . THR A 1 26 ? 36.696 42.302 33.551 1.00 0.00 23 THR X N 8
ATOM 11446 C CA . THR A 1 26 ? 36.179 40.998 33.118 1.00 0.00 23 THR X CA 8
ATOM 11447 C C . THR A 1 26 ? 37.118 40.334 32.102 1.00 0.00 23 THR X C 8
ATOM 11448 O O . THR A 1 26 ? 37.632 39.252 32.349 1.00 0.00 23 THR X O 8
ATOM 11459 N N . ALA A 1 27 ? 37.493 41.023 31.020 1.00 0.00 24 ALA X N 8
ATOM 11460 C CA . ALA A 1 27 ? 38.313 40.541 29.899 1.00 0.00 24 ALA X CA 8
ATOM 11461 C C . ALA A 1 27 ? 39.636 39.840 30.283 1.00 0.00 24 ALA X C 8
ATOM 11462 O O . ALA A 1 27 ? 40.157 39.038 29.497 1.00 0.00 24 ALA X O 8
ATOM 11469 N N . ARG A 1 28 ? 40.236 40.206 31.426 1.00 0.00 25 ARG X N 8
ATOM 11470 C CA . ARG A 1 28 ? 41.365 39.515 32.073 1.00 0.00 25 ARG X CA 8
ATOM 11471 C C . ARG A 1 28 ? 40.847 38.605 33.185 1.00 0.00 25 ARG X C 8
ATOM 11472 O O . ARG A 1 28 ? 41.153 37.416 33.158 1.00 0.00 25 ARG X O 8
ATOM 11493 N N . ARG A 1 29 ? 40.066 39.128 34.142 1.00 0.00 26 ARG X N 8
ATOM 11494 C CA . ARG A 1 29 ? 39.559 38.398 35.322 1.00 0.00 26 ARG X CA 8
ATOM 11495 C C . ARG A 1 29 ? 38.866 37.077 34.982 1.00 0.00 26 ARG X C 8
ATOM 11496 O O . ARG A 1 29 ? 39.056 36.124 35.720 1.00 0.00 26 ARG X O 8
ATOM 11517 N N . ASN A 1 30 ? 38.087 37.026 33.901 1.00 0.00 27 ASN X N 8
ATOM 11518 C CA . ASN A 1 30 ? 37.498 35.832 33.283 1.00 0.00 27 ASN X CA 8
ATOM 11519 C C . ASN A 1 30 ? 38.504 34.673 33.276 1.00 0.00 27 ASN X C 8
ATOM 11520 O O . ASN A 1 30 ? 38.257 33.636 33.889 1.00 0.00 27 ASN X O 8
ATOM 11531 N N . LYS A 1 31 ? 39.684 34.894 32.676 1.00 0.00 28 LYS X N 8
ATOM 11532 C CA . LYS A 1 31 ? 40.827 33.970 32.717 1.00 0.00 28 LYS X CA 8
ATOM 11533 C C . LYS A 1 31 ? 41.174 33.547 34.152 1.00 0.00 28 LYS X C 8
ATOM 11534 O O . LYS A 1 31 ? 41.219 32.355 34.446 1.00 0.00 28 LYS X O 8
ATOM 11553 N N . LEU A 1 32 ? 41.445 34.512 35.039 1.00 0.00 29 LEU X N 8
ATOM 11554 C CA . LEU A 1 32 ? 41.803 34.273 36.450 1.00 0.00 29 LEU X CA 8
ATOM 11555 C C . LEU A 1 32 ? 40.778 33.398 37.209 1.00 0.00 29 LEU X C 8
ATOM 11556 O O . LEU A 1 32 ? 41.148 32.460 37.912 1.00 0.00 29 LEU X O 8
ATOM 11572 N N . LEU A 1 33 ? 39.486 33.711 37.088 1.00 0.00 30 LEU X N 8
ATOM 11573 C CA . LEU A 1 33 ? 38.364 33.001 37.724 1.00 0.00 30 LEU X CA 8
ATOM 11574 C C . LEU A 1 33 ? 38.304 31.521 37.330 1.00 0.00 30 LEU X C 8
ATOM 11575 O O . LEU A 1 33 ? 38.081 30.666 38.187 1.00 0.00 30 LEU X O 8
ATOM 11591 N N . GLY A 1 34 ? 38.548 31.235 36.047 1.00 0.00 31 GLY X N 8
ATOM 11592 C CA . GLY A 1 34 ? 38.710 29.889 35.510 1.00 0.00 31 GLY X CA 8
ATOM 11593 C C . GLY A 1 34 ? 39.667 29.029 36.336 1.00 0.00 31 GLY X C 8
ATOM 11594 O O . GLY A 1 34 ? 39.297 27.925 36.718 1.00 0.00 31 GLY X O 8
ATOM 11598 N N . LEU A 1 35 ? 40.881 29.510 36.623 1.00 0.00 32 LEU X N 8
ATOM 11599 C CA . LEU A 1 35 ? 41.836 28.783 37.463 1.00 0.00 32 LEU X CA 8
ATOM 11600 C C . LEU A 1 35 ? 41.327 28.571 38.893 1.00 0.00 32 LEU X C 8
ATOM 11601 O O . LEU A 1 35 ? 41.555 27.500 39.454 1.00 0.00 32 LEU X O 8
ATOM 11617 N N . TRP A 1 36 ? 40.651 29.567 39.474 1.00 0.00 33 TRP X N 8
ATOM 11618 C CA . TRP A 1 36 ? 40.079 29.484 40.821 1.00 0.00 33 TRP X CA 8
ATOM 11619 C C . TRP A 1 36 ? 39.087 28.317 40.934 1.00 0.00 33 TRP X C 8
ATOM 11620 O O . TRP A 1 36 ? 39.300 27.385 41.698 1.00 0.00 33 TRP X O 8
ATOM 11641 N N . ALA A 1 37 ? 38.045 28.347 40.107 1.00 0.00 34 ALA X N 8
ATOM 11642 C CA . ALA A 1 37 ? 37.062 27.291 39.872 1.00 0.00 34 ALA X CA 8
ATOM 11643 C C . ALA A 1 37 ? 37.720 25.919 39.563 1.00 0.00 34 ALA X C 8
ATOM 11644 O O . ALA A 1 37 ? 37.575 24.941 40.300 1.00 0.00 34 ALA X O 8
ATOM 11651 N N . ALA A 1 38 ? 38.535 25.845 38.505 1.00 0.00 35 ALA X N 8
ATOM 11652 C CA . ALA A 1 38 ? 39.224 24.623 38.077 1.00 0.00 35 ALA X CA 8
ATOM 11653 C C . ALA A 1 38 ? 40.079 23.951 39.175 1.00 0.00 35 ALA X C 8
ATOM 11654 O O . ALA A 1 38 ? 40.135 22.717 39.229 1.00 0.00 35 ALA X O 8
ATOM 11661 N N . GLY A 1 39 ? 40.698 24.753 40.046 1.00 0.00 36 GLY X N 8
ATOM 11662 C CA . GLY A 1 39 ? 41.422 24.318 41.244 1.00 0.00 36 GLY X CA 8
ATOM 11663 C C . GLY A 1 39 ? 40.565 23.558 42.269 1.00 0.00 36 GLY X C 8
ATOM 11664 O O . GLY A 1 39 ? 41.069 22.652 42.932 1.00 0.00 36 GLY X O 8
ATOM 11668 N N . LEU A 1 40 ? 39.272 23.880 42.396 1.00 0.00 37 LEU X N 8
ATOM 11669 C CA . LEU A 1 40 ? 38.327 23.102 43.199 1.00 0.00 37 LEU X CA 8
ATOM 11670 C C . LEU A 1 40 ? 38.133 21.705 42.585 1.00 0.00 37 LEU X C 8
ATOM 11671 O O . LEU A 1 40 ? 38.394 20.712 43.263 1.00 0.00 37 LEU X O 8
ATOM 11687 N N . LEU A 1 41 ? 37.700 21.610 41.318 1.00 0.00 38 LEU X N 8
ATOM 11688 C CA . LEU A 1 41 ? 37.398 20.347 40.625 1.00 0.00 38 LEU X CA 8
ATOM 11689 C C . LEU A 1 41 ? 38.634 19.512 40.235 1.00 0.00 38 LEU X C 8
ATOM 11690 O O . LEU A 1 41 ? 38.453 18.421 39.694 1.00 0.00 38 LEU X O 8
ATOM 11706 N N . ALA A 1 42 ? 39.858 20.004 40.458 1.00 0.00 39 ALA X N 8
ATOM 11707 C CA . ALA A 1 42 ? 41.129 19.389 40.051 1.00 0.00 39 ALA X CA 8
ATOM 11708 C C . ALA A 1 42 ? 41.075 18.744 38.639 1.00 0.00 39 ALA X C 8
ATOM 11709 O O . ALA A 1 42 ? 41.399 17.567 38.440 1.00 0.00 39 ALA X O 8
ATOM 11716 N N . LYS A 1 43 ? 40.637 19.534 37.643 1.00 0.00 40 LYS X N 8
ATOM 11717 C CA . LYS A 1 43 ? 40.575 19.154 36.221 1.00 0.00 40 LYS X CA 8
ATOM 11718 C C . LYS A 1 43 ? 42.007 19.075 35.664 1.00 0.00 40 LYS X C 8
ATOM 11719 O O . LYS A 1 43 ? 42.786 19.993 35.905 1.00 0.00 40 LYS X O 8
ATOM 11738 N N . SER A 1 44 ? 42.343 18.029 34.903 1.00 0.00 41 SER X N 8
ATOM 11739 C CA . SER A 1 44 ? 43.664 17.828 34.280 1.00 0.00 41 SER X CA 8
ATOM 11740 C C . SER A 1 44 ? 44.139 18.989 33.393 1.00 0.00 41 SER X C 8
ATOM 11741 O O . SER A 1 44 ? 45.329 19.289 33.389 1.00 0.00 41 SER X O 8
ATOM 11749 N N . ASP A 1 45 ? 43.243 19.650 32.648 1.00 0.00 42 ASP X N 8
ATOM 11750 C CA . ASP A 1 45 ? 43.556 20.878 31.893 1.00 0.00 42 ASP X CA 8
ATOM 11751 C C . ASP A 1 45 ? 42.875 22.115 32.537 1.00 0.00 42 ASP X C 8
ATOM 11752 O O . ASP A 1 45 ? 41.841 22.579 32.037 1.00 0.00 42 ASP X O 8
ATOM 11761 N N . PRO A 1 46 ? 43.423 22.680 33.635 1.00 0.00 43 PRO X N 8
ATOM 11762 C CA . PRO A 1 46 ? 42.818 23.815 34.326 1.00 0.00 43 PRO X CA 8
ATOM 11763 C C . PRO A 1 46 ? 42.972 25.108 33.520 1.00 0.00 43 PRO X C 8
ATOM 11764 O O . PRO A 1 46 ? 42.026 25.887 33.448 1.00 0.00 43 PRO X O 8
ATOM 11775 N N . GLU A 1 47 ? 44.131 25.337 32.888 1.00 0.00 44 GLU X N 8
ATOM 11776 C CA . GLU A 1 47 ? 44.368 26.494 32.009 1.00 0.00 44 GLU X CA 8
ATOM 11777 C C . GLU A 1 47 ? 43.368 26.578 30.847 1.00 0.00 44 GLU X C 8
ATOM 11778 O O . GLU A 1 47 ? 42.933 27.675 30.499 1.00 0.00 44 GLU X O 8
ATOM 11790 N N . ALA A 1 48 ? 43.003 25.433 30.252 1.00 0.00 45 ALA X N 8
ATOM 11791 C CA . ALA A 1 48 ? 42.016 25.352 29.177 1.00 0.00 45 ALA X CA 8
ATOM 11792 C C . ALA A 1 48 ? 40.621 25.808 29.625 1.00 0.00 45 ALA X C 8
ATOM 11793 O O . ALA A 1 48 ? 39.962 26.529 28.880 1.00 0.00 45 ALA X O 8
ATOM 11800 N N . TYR A 1 49 ? 40.167 25.417 30.825 1.00 0.00 46 TYR X N 8
ATOM 11801 C CA . TYR A 1 49 ? 38.876 25.836 31.391 1.00 0.00 46 TYR X CA 8
ATOM 11802 C C . TYR A 1 49 ? 38.711 27.372 31.447 1.00 0.00 46 TYR X C 8
ATOM 11803 O O . TYR A 1 49 ? 37.650 27.898 31.125 1.00 0.00 46 TYR X O 8
ATOM 11821 N N . ALA A 1 50 ? 39.766 28.111 31.793 1.00 0.00 47 ALA X N 8
ATOM 11822 C CA . ALA A 1 50 ? 39.791 29.575 31.691 1.00 0.00 47 ALA X CA 8
ATOM 11823 C C . ALA A 1 50 ? 39.530 30.160 30.278 1.00 0.00 47 ALA X C 8
ATOM 11824 O O . ALA A 1 50 ? 39.048 31.290 30.158 1.00 0.00 47 ALA X O 8
ATOM 11831 N N . SER A 1 51 ? 39.826 29.419 29.205 1.00 0.00 48 SER X N 8
ATOM 11832 C CA . SER A 1 51 ? 39.482 29.797 27.818 1.00 0.00 48 SER X CA 8
ATOM 11833 C C . SER A 1 51 ? 37.959 29.757 27.571 1.00 0.00 48 SER X C 8
ATOM 11834 O O . SER A 1 51 ? 37.441 30.591 26.829 1.00 0.00 48 SER X O 8
ATOM 11842 N N . GLU A 1 52 ? 37.209 28.869 28.242 1.00 0.00 49 GLU X N 8
ATOM 11843 C CA . GLU A 1 52 ? 35.737 28.811 28.181 1.00 0.00 49 GLU X CA 8
ATOM 11844 C C . GLU A 1 52 ? 35.046 30.002 28.871 1.00 0.00 49 GLU X C 8
ATOM 11845 O O . GLU A 1 52 ? 33.905 30.321 28.542 1.00 0.00 49 GLU X O 8
ATOM 11857 N N . ILE A 1 53 ? 35.691 30.643 29.856 1.00 0.00 50 ILE X N 8
ATOM 11858 C CA . ILE A 1 53 ? 35.104 31.752 30.630 1.00 0.00 50 ILE X CA 8
ATOM 11859 C C . ILE A 1 53 ? 34.948 32.990 29.742 1.00 0.00 50 ILE X C 8
ATOM 11860 O O . ILE A 1 53 ? 33.850 33.528 29.622 1.00 0.00 50 ILE X O 8
ATOM 11876 N N . VAL A 1 54 ? 36.039 33.426 29.092 1.00 0.00 51 VAL X N 8
ATOM 11877 C CA . VAL A 1 54 ? 36.025 34.522 28.097 1.00 0.00 51 VAL X CA 8
ATOM 11878 C C . VAL A 1 54 ? 35.105 34.223 26.911 1.00 0.00 51 VAL X C 8
ATOM 11879 O O . VAL A 1 54 ? 34.488 35.135 26.373 1.00 0.00 51 VAL X O 8
ATOM 11892 N N . ALA A 1 55 ? 35.020 32.952 26.508 1.00 0.00 52 ALA X N 8
ATOM 11893 C CA . ALA A 1 55 ? 34.078 32.469 25.508 1.00 0.00 52 ALA X CA 8
ATOM 11894 C C . ALA A 1 55 ? 32.603 32.485 25.972 1.00 0.00 52 ALA X C 8
ATOM 11895 O O . ALA A 1 55 ? 31.721 32.583 25.127 1.00 0.00 52 ALA X O 8
ATOM 11902 N N . ALA A 1 56 ? 32.295 32.403 27.274 1.00 0.00 53 ALA X N 8
ATOM 11903 C CA . ALA A 1 56 ? 30.930 32.600 27.764 1.00 0.00 53 ALA X CA 8
ATOM 11904 C C . ALA A 1 56 ? 30.412 34.003 27.387 1.00 0.00 53 ALA X C 8
ATOM 11905 O O . ALA A 1 56 ? 29.357 34.129 26.776 1.00 0.00 53 ALA X O 8
ATOM 11912 N N . ASP A 1 57 ? 31.185 35.055 27.681 1.00 0.00 54 ASP X N 8
ATOM 11913 C CA . ASP A 1 57 ? 30.933 36.438 27.241 1.00 0.00 54 ASP X CA 8
ATOM 11914 C C . ASP A 1 57 ? 31.439 36.670 25.789 1.00 0.00 54 ASP X C 8
ATOM 11915 O O . ASP A 1 57 ? 32.072 37.683 25.471 1.00 0.00 54 ASP X O 8
ATOM 11924 N N . PHE A 1 58 ? 31.149 35.727 24.883 1.00 0.00 55 PHE X N 8
ATOM 11925 C CA . PHE A 1 58 ? 31.263 35.948 23.436 1.00 0.00 55 PHE X CA 8
ATOM 11926 C C . PHE A 1 58 ? 30.222 36.978 22.983 1.00 0.00 55 PHE X C 8
ATOM 11927 O O . PHE A 1 58 ? 29.218 37.238 23.648 1.00 0.00 55 PHE X O 8
ATOM 11944 N N . GLU A 1 59 ? 30.448 37.568 21.812 1.00 0.00 56 GLU X N 8
ATOM 11945 C CA . GLU A 1 59 ? 29.607 38.628 21.252 1.00 0.00 56 GLU X CA 8
ATOM 11946 C C . GLU A 1 59 ? 28.342 38.081 20.546 1.00 0.00 56 GLU X C 8
ATOM 11947 O O . GLU A 1 59 ? 27.877 38.637 19.557 1.00 0.00 56 GLU X O 8
ATOM 11959 N N . GLU A 1 60 ? 27.735 37.010 21.070 1.00 0.00 57 GLU X N 8
ATOM 11960 C CA . GLU A 1 60 ? 26.543 36.371 20.480 1.00 0.00 57 GLU X CA 8
ATOM 11961 C C . GLU A 1 60 ? 25.252 37.174 20.778 1.00 0.00 57 GLU X C 8
ATOM 11962 O O . GLU A 1 60 ? 24.428 37.385 19.894 1.00 0.00 57 GLU X O 8
ATOM 11974 N N . ALA A 1 61 ? 25.053 37.569 22.046 1.00 0.00 58 ALA X N 8
ATOM 11975 C CA . ALA A 1 61 ? 23.920 38.345 22.566 1.00 0.00 58 ALA X CA 8
ATOM 11976 C C . ALA A 1 61 ? 24.391 39.249 23.720 1.00 0.00 58 ALA X C 8
ATOM 11977 O O . ALA A 1 61 ? 24.409 40.469 23.589 1.00 0.00 58 ALA X O 8
ATOM 11984 N N . GLY A 1 62 ? 24.829 38.626 24.822 1.00 0.00 59 GLY X N 8
ATOM 11985 C CA . GLY A 1 62 ? 25.336 39.269 26.038 1.00 0.00 59 GLY X CA 8
ATOM 11986 C C . GLY A 1 62 ? 24.286 39.416 27.144 1.00 0.00 59 GLY X C 8
ATOM 11987 O O . GLY A 1 62 ? 23.695 40.488 27.293 1.00 0.00 59 GLY X O 8
ATOM 11991 N N . HIS A 1 63 ? 24.088 38.384 27.967 1.00 0.00 60 HIS X N 8
ATOM 11992 C CA . HIS A 1 63 ? 23.178 38.397 29.123 1.00 0.00 60 HIS X CA 8
ATOM 11993 C C . HIS A 1 63 ? 23.779 37.679 30.343 1.00 0.00 60 HIS X C 8
ATOM 11994 O O . HIS A 1 63 ? 23.250 36.673 30.812 1.00 0.00 60 HIS X O 8
ATOM 12008 N N . GLU A 1 64 ? 24.836 38.269 30.923 1.00 0.00 61 GLU X N 8
ATOM 12009 C CA . GLU A 1 64 ? 25.450 37.844 32.202 1.00 0.00 61 GLU X CA 8
ATOM 12010 C C . GLU A 1 64 ? 25.981 36.397 32.119 1.00 0.00 61 GLU X C 8
ATOM 12011 O O . GLU A 1 64 ? 26.058 35.656 33.097 1.00 0.00 61 GLU X O 8
ATOM 12023 N N . ASP A 1 65 ? 26.442 36.023 30.928 1.00 0.00 62 ASP X N 8
ATOM 12024 C CA . ASP A 1 65 ? 26.786 34.661 30.528 1.00 0.00 62 ASP X CA 8
ATOM 12025 C C . ASP A 1 65 ? 27.931 34.050 31.360 1.00 0.00 62 ASP X C 8
ATOM 12026 O O . ASP A 1 65 ? 27.863 32.876 31.733 1.00 0.00 62 ASP X O 8
ATOM 12035 N N . VAL A 1 66 ? 28.933 34.845 31.752 1.00 0.00 63 VAL X N 8
ATOM 12036 C CA . VAL A 1 66 ? 30.018 34.463 32.688 1.00 0.00 63 VAL X CA 8
ATOM 12037 C C . VAL A 1 66 ? 29.529 33.913 34.035 1.00 0.00 63 VAL X C 8
ATOM 12038 O O . VAL A 1 66 ? 30.079 32.926 34.529 1.00 0.00 63 VAL X O 8
ATOM 12051 N N . VAL A 1 67 ? 28.479 34.517 34.613 1.00 0.00 64 VAL X N 8
ATOM 12052 C CA . VAL A 1 67 ? 27.843 34.134 35.885 1.00 0.00 64 VAL X CA 8
ATOM 12053 C C . VAL A 1 67 ? 27.435 32.665 35.846 1.00 0.00 64 VAL X C 8
ATOM 12054 O O . VAL A 1 67 ? 27.667 31.926 36.802 1.00 0.00 64 VAL X O 8
ATOM 12067 N N . ARG A 1 68 ? 26.873 32.212 34.717 1.00 0.00 65 ARG X N 8
ATOM 12068 C CA . ARG A 1 68 ? 26.543 30.809 34.462 1.00 0.00 65 ARG X CA 8
ATOM 12069 C C . ARG A 1 68 ? 27.777 29.914 34.511 1.00 0.00 65 ARG X C 8
ATOM 12070 O O . ARG A 1 68 ? 27.775 28.935 35.249 1.00 0.00 65 ARG X O 8
ATOM 12091 N N . LYS A 1 69 ? 28.818 30.255 33.745 1.00 0.00 66 LYS X N 8
ATOM 12092 C CA . LYS A 1 69 ? 30.121 29.577 33.742 1.00 0.00 66 LYS X CA 8
ATOM 12093 C C . LYS A 1 69 ? 30.672 29.363 35.156 1.00 0.00 66 LYS X C 8
ATOM 12094 O O . LYS A 1 69 ? 31.069 28.247 35.448 1.00 0.00 66 LYS X O 8
ATOM 12113 N N . ILE A 1 70 ? 30.621 30.365 36.042 1.00 0.00 67 ILE X N 8
ATOM 12114 C CA . ILE A 1 70 ? 31.043 30.205 37.449 1.00 0.00 67 ILE X CA 8
ATOM 12115 C C . ILE A 1 70 ? 30.147 29.195 38.206 1.00 0.00 67 ILE X C 8
ATOM 12116 O O . ILE A 1 70 ? 30.635 28.202 38.746 1.00 0.00 67 ILE X O 8
ATOM 12132 N N . LYS A 1 71 ? 28.819 29.408 38.237 1.00 0.00 68 LYS X N 8
ATOM 12133 C CA . LYS A 1 71 ? 27.850 28.525 38.933 1.00 0.00 68 LYS X CA 8
ATOM 12134 C C . LYS A 1 71 ? 27.943 27.049 38.519 1.00 0.00 68 LYS X C 8
ATOM 12135 O O . LYS A 1 71 ? 27.835 26.160 39.355 1.00 0.00 68 LYS X O 8
ATOM 12154 N N . THR A 1 72 ? 28.103 26.785 37.224 1.00 0.00 69 THR X N 8
ATOM 12155 C CA . THR A 1 72 ? 28.306 25.447 36.645 1.00 0.00 69 THR X CA 8
ATOM 12156 C C . THR A 1 72 ? 29.485 24.695 37.253 1.00 0.00 69 THR X C 8
ATOM 12157 O O . THR A 1 72 ? 29.423 23.473 37.362 1.00 0.00 69 THR X O 8
ATOM 12168 N N . ASP A 1 73 ? 30.564 25.379 37.620 1.00 0.00 70 ASP X N 8
ATOM 12169 C CA . ASP A 1 73 ? 31.641 24.742 38.372 1.00 0.00 70 ASP X CA 8
ATOM 12170 C C . ASP A 1 73 ? 31.211 24.443 39.820 1.00 0.00 70 ASP X C 8
ATOM 12171 O O . ASP A 1 73 ? 31.386 23.327 40.314 1.00 0.00 70 ASP X O 8
ATOM 12180 N N . PHE A 1 74 ? 30.575 25.412 40.479 1.00 0.00 71 PHE X N 8
ATOM 12181 C CA . PHE A 1 74 ? 29.994 25.248 41.815 1.00 0.00 71 PHE X CA 8
ATOM 12182 C C . PHE A 1 74 ? 29.009 24.072 41.939 1.00 0.00 71 PHE X C 8
ATOM 12183 O O . PHE A 1 74 ? 29.072 23.360 42.938 1.00 0.00 71 PHE X O 8
ATOM 12200 N N . ASP A 1 75 ? 28.163 23.815 40.937 1.00 0.00 72 ASP X N 8
ATOM 12201 C CA . ASP A 1 75 ? 27.235 22.665 40.835 1.00 0.00 72 ASP X CA 8
ATOM 12202 C C . ASP A 1 75 ? 27.956 21.293 40.859 1.00 0.00 72 ASP X C 8
ATOM 12203 O O . ASP A 1 75 ? 27.533 20.344 41.523 1.00 0.00 72 ASP X O 8
ATOM 12212 N N . ALA A 1 76 ? 29.077 21.214 40.132 1.00 0.00 73 ALA X N 8
ATOM 12213 C CA . ALA A 1 76 ? 29.981 20.070 40.016 1.00 0.00 73 ALA X CA 8
ATOM 12214 C C . ALA A 1 76 ? 30.855 19.846 41.270 1.00 0.00 73 ALA X C 8
ATOM 12215 O O . ALA A 1 76 ? 31.062 18.695 41.666 1.00 0.00 73 ALA X O 8
ATOM 12222 N N . ALA A 1 77 ? 31.372 20.923 41.880 1.00 0.00 74 ALA X N 8
ATOM 12223 C CA . ALA A 1 77 ? 32.081 20.919 43.165 1.00 0.00 74 ALA X CA 8
ATOM 12224 C C . ALA A 1 77 ? 31.171 20.572 44.357 1.00 0.00 74 ALA X C 8
ATOM 12225 O O . ALA A 1 77 ? 31.638 20.018 45.352 1.00 0.00 74 ALA X O 8
ATOM 12232 N N . GLY A 1 78 ? 29.895 20.978 44.275 1.00 0.00 75 GLY X N 8
ATOM 12233 C CA . GLY A 1 78 ? 28.858 20.827 45.303 1.00 0.00 75 GLY X CA 8
ATOM 12234 C C . GLY A 1 78 ? 28.864 21.919 46.387 1.00 0.00 75 GLY X C 8
ATOM 12235 O O . GLY A 1 78 ? 28.383 21.682 47.499 1.00 0.00 75 GLY X O 8
ATOM 12239 N N . VAL A 1 79 ? 29.422 23.104 46.109 1.00 0.00 76 VAL X N 8
ATOM 12240 C CA . VAL A 1 79 ? 29.686 24.151 47.119 1.00 0.00 76 VAL X CA 8
ATOM 12241 C C . VAL A 1 79 ? 28.459 25.035 47.391 1.00 0.00 76 VAL X C 8
ATOM 12242 O O . VAL A 1 79 ? 27.654 25.312 46.504 1.00 0.00 76 VAL X O 8
ATOM 12255 N N . ALA A 1 80 ? 28.313 25.496 48.637 1.00 0.00 77 ALA X N 8
ATOM 12256 C CA . ALA A 1 80 ? 27.156 26.280 49.069 1.00 0.00 77 ALA X CA 8
ATOM 12257 C C . ALA A 1 80 ? 27.281 27.740 48.602 1.00 0.00 77 ALA X C 8
ATOM 12258 O O . ALA A 1 80 ? 27.861 28.570 49.306 1.00 0.00 77 ALA X O 8
ATOM 12265 N N . ILE A 1 81 ? 26.803 28.022 47.387 1.00 0.00 78 ILE X N 8
ATOM 12266 C CA . ILE A 1 81 ? 26.897 29.317 46.697 1.00 0.00 78 ILE X CA 8
ATOM 12267 C C . ILE A 1 81 ? 25.683 29.466 45.754 1.00 0.00 78 ILE X C 8
ATOM 12268 O O . ILE A 1 81 ? 25.472 28.620 44.880 1.00 0.00 78 ILE X O 8
ATOM 12284 N N . SER A 1 82 ? 24.858 30.501 45.942 1.00 0.00 79 SER X N 8
ATOM 12285 C CA . SER A 1 82 ? 23.718 30.855 45.082 1.00 0.00 79 SER X CA 8
ATOM 12286 C C . SER A 1 82 ? 24.165 31.496 43.767 1.00 0.00 79 SER X C 8
ATOM 12287 O O . SER A 1 82 ? 25.326 31.836 43.576 1.00 0.00 79 SER X O 8
ATOM 12295 N N . GLU A 1 83 ? 23.227 31.726 42.842 1.00 0.00 80 GLU X N 8
ATOM 12296 C CA . GLU A 1 83 ? 23.492 32.584 41.682 1.00 0.00 80 GLU X CA 8
ATOM 12297 C C . GLU A 1 83 ? 23.880 34.015 42.091 1.00 0.00 80 GLU X C 8
ATOM 12298 O O . GLU A 1 83 ? 24.864 34.544 41.582 1.00 0.00 80 GLU X O 8
ATOM 12310 N N . ASP A 1 84 ? 23.089 34.657 42.968 1.00 0.00 81 ASP X N 8
ATOM 12311 C CA . ASP A 1 84 ? 23.288 36.059 43.372 1.00 0.00 81 ASP X CA 8
ATOM 12312 C C . ASP A 1 84 ? 24.729 36.315 43.849 1.00 0.00 81 ASP X C 8
ATOM 12313 O O . ASP A 1 84 ? 25.442 37.167 43.311 1.00 0.00 81 ASP X O 8
ATOM 12322 N N . ASP A 1 85 ? 25.166 35.489 44.810 1.00 0.00 82 ASP X N 8
ATOM 12323 C CA . ASP A 1 85 ? 26.495 35.418 45.407 1.00 0.00 82 ASP X CA 8
ATOM 12324 C C . ASP A 1 85 ? 27.618 35.673 44.368 1.00 0.00 82 ASP X C 8
ATOM 12325 O O . ASP A 1 85 ? 28.457 36.552 44.574 1.00 0.00 82 ASP X O 8
ATOM 12334 N N . ILE A 1 86 ? 27.612 34.988 43.215 1.00 0.00 83 ILE X N 8
ATOM 12335 C CA . ILE A 1 86 ? 28.568 35.169 42.099 1.00 0.00 83 ILE X CA 8
ATOM 12336 C C . ILE A 1 86 ? 28.674 36.630 41.653 1.00 0.00 83 ILE X C 8
ATOM 12337 O O . ILE A 1 86 ? 29.788 37.150 41.584 1.00 0.00 83 ILE X O 8
ATOM 12353 N N . ARG A 1 87 ? 27.546 37.283 41.323 1.00 0.00 84 ARG X N 8
ATOM 12354 C CA . ARG A 1 87 ? 27.515 38.692 40.881 1.00 0.00 84 ARG X CA 8
ATOM 12355 C C . ARG A 1 87 ? 28.176 39.593 41.915 1.00 0.00 84 ARG X C 8
ATOM 12356 O O . ARG A 1 87 ? 29.024 40.408 41.550 1.00 0.00 84 ARG X O 8
ATOM 12377 N N . VAL A 1 88 ? 27.866 39.384 43.202 1.00 0.00 85 VAL X N 8
ATOM 12378 C CA . VAL A 1 88 ? 28.562 40.029 44.328 1.00 0.00 85 VAL X CA 8
ATOM 12379 C C . VAL A 1 88 ? 30.076 39.834 44.233 1.00 0.00 85 VAL X C 8
ATOM 12380 O O . VAL A 1 88 ? 30.802 40.821 44.124 1.00 0.00 85 VAL X O 8
ATOM 12393 N N . ARG A 1 89 ? 30.583 38.590 44.292 1.00 0.00 86 ARG X N 8
ATOM 12394 C CA . ARG A 1 89 ? 32.035 38.300 44.317 1.00 0.00 86 ARG X CA 8
ATOM 12395 C C . ARG A 1 89 ? 32.753 38.866 43.088 1.00 0.00 86 ARG X C 8
ATOM 12396 O O . ARG A 1 89 ? 33.837 39.425 43.229 1.00 0.00 86 ARG X O 8
ATOM 12417 N N . MET A 1 90 ? 32.149 38.742 41.903 1.00 0.00 87 MET X N 8
ATOM 12418 C CA . MET A 1 90 ? 32.615 39.337 40.649 1.00 0.00 87 MET X CA 8
ATOM 12419 C C . MET A 1 90 ? 33.045 40.801 40.828 1.00 0.00 87 MET X C 8
ATOM 12420 O O . MET A 1 90 ? 34.110 41.156 40.340 1.00 0.00 87 MET X O 8
ATOM 12434 N N . ILE A 1 91 ? 32.278 41.663 41.507 1.00 0.00 88 ILE X N 8
ATOM 12435 C CA . ILE A 1 91 ? 32.672 43.061 41.778 1.00 0.00 88 ILE X CA 8
ATOM 12436 C C . ILE A 1 91 ? 34.039 43.156 42.484 1.00 0.00 88 ILE X C 8
ATOM 12437 O O . ILE A 1 91 ? 34.961 43.816 41.994 1.00 0.00 88 ILE X O 8
ATOM 12453 N N . GLU A 1 92 ? 34.173 42.508 43.641 1.00 0.00 89 GLU X N 8
ATOM 12454 C CA . GLU A 1 92 ? 35.420 42.394 44.417 1.00 0.00 89 GLU X CA 8
ATOM 12455 C C . GLU A 1 92 ? 36.591 41.849 43.584 1.00 0.00 89 GLU X C 8
ATOM 12456 O O . GLU A 1 92 ? 37.662 42.458 43.513 1.00 0.00 89 GLU X O 8
ATOM 12468 N N . LEU A 1 93 ? 36.374 40.707 42.932 1.00 0.00 90 LEU X N 8
ATOM 12469 C CA . LEU A 1 93 ? 37.325 40.007 42.068 1.00 0.00 90 LEU X CA 8
ATOM 12470 C C . LEU A 1 93 ? 37.841 40.907 40.929 1.00 0.00 90 LEU X C 8
ATOM 12471 O O . LEU A 1 93 ? 39.050 41.086 40.767 1.00 0.00 90 LEU X O 8
ATOM 12487 N N . LEU A 1 94 ? 36.939 41.454 40.106 1.00 0.00 91 LEU X N 8
ATOM 12488 C CA . LEU A 1 94 ? 37.219 42.369 38.990 1.00 0.00 91 LEU X CA 8
ATOM 12489 C C . LEU A 1 94 ? 37.965 43.647 39.440 1.00 0.00 91 LEU X C 8
ATOM 12490 O O . LEU A 1 94 ? 38.920 44.070 38.794 1.00 0.00 91 LEU X O 8
ATOM 12506 N N . SER A 1 95 ? 37.549 44.265 40.544 1.00 0.00 92 SER X N 8
ATOM 12507 C CA . SER A 1 95 ? 38.200 45.471 41.087 1.00 0.00 92 SER X CA 8
ATOM 12508 C C . SER A 1 95 ? 39.678 45.277 41.466 1.00 0.00 92 SER X C 8
ATOM 12509 O O . SER A 1 95 ? 40.464 46.222 41.397 1.00 0.00 92 SER X O 8
ATOM 12517 N N . GLU A 1 96 ? 40.087 44.056 41.830 1.00 0.00 93 GLU X N 8
ATOM 12518 C CA . GLU A 1 96 ? 41.505 43.680 41.904 1.00 0.00 93 GLU X CA 8
ATOM 12519 C C . GLU A 1 96 ? 42.141 43.524 40.515 1.00 0.00 93 GLU X C 8
ATOM 12520 O O . GLU A 1 96 ? 43.246 44.004 40.294 1.00 0.00 93 GLU X O 8
ATOM 12532 N N . ALA A 1 97 ? 41.467 42.886 39.547 1.00 0.00 94 ALA X N 8
ATOM 12533 C CA . ALA A 1 97 ? 41.979 42.762 38.169 1.00 0.00 94 ALA X CA 8
ATOM 12534 C C . ALA A 1 97 ? 42.284 44.099 37.461 1.00 0.00 94 ALA X C 8
ATOM 12535 O O . ALA A 1 97 ? 43.053 44.109 36.500 1.00 0.00 94 ALA X O 8
ATOM 12542 N N . VAL A 1 98 ? 41.716 45.226 37.918 1.00 0.00 95 VAL X N 8
ATOM 12543 C CA . VAL A 1 98 ? 42.136 46.579 37.503 1.00 0.00 95 VAL X CA 8
ATOM 12544 C C . VAL A 1 98 ? 43.270 47.178 38.336 1.00 0.00 95 VAL X C 8
ATOM 12545 O O . VAL A 1 98 ? 44.015 47.985 37.788 1.00 0.00 95 VAL X O 8
ATOM 12558 N N . ALA A 1 99 ? 43.459 46.790 39.600 1.00 0.00 96 ALA X N 8
ATOM 12559 C CA . ALA A 1 99 ? 44.564 47.252 40.450 1.00 0.00 96 ALA X CA 8
ATOM 12560 C C . ALA A 1 99 ? 45.945 47.126 39.771 1.00 0.00 96 ALA X C 8
ATOM 12561 O O . ALA A 1 99 ? 46.757 48.042 39.854 1.00 0.00 96 ALA X O 8
ATOM 12568 N N . GLN A 1 100 ? 46.183 46.025 39.056 1.00 0.00 97 GLN X N 8
ATOM 12569 C CA . GLN A 1 100 ? 47.372 45.818 38.219 1.00 0.00 97 GLN X CA 8
ATOM 12570 C C . GLN A 1 100 ? 47.443 46.679 36.934 1.00 0.00 97 GLN X C 8
ATOM 12571 O O . GLN A 1 100 ? 48.530 46.888 36.409 1.00 0.00 97 GLN X O 8
ATOM 12585 N N . LEU A 1 101 ? 46.312 47.103 36.357 1.00 0.00 98 LEU X N 8
ATOM 12586 C CA . LEU A 1 101 ? 46.263 47.963 35.158 1.00 0.00 98 LEU X CA 8
ATOM 12587 C C . LEU A 1 101 ? 46.553 49.442 35.493 1.00 0.00 98 LEU X C 8
ATOM 12588 O O . LEU A 1 101 ? 47.106 50.185 34.680 1.00 0.00 98 LEU X O 8
ATOM 12604 N N . GLN A 1 102 ? 46.039 49.876 36.649 1.00 0.00 99 GLN X N 8
ATOM 12605 C CA . GLN A 1 102 ? 46.145 51.205 37.245 1.00 0.00 99 GLN X CA 8
ATOM 12606 C C . GLN A 1 102 ? 47.584 51.544 37.626 1.00 0.00 99 GLN X C 8
ATOM 12607 O O . GLN A 1 102 ? 48.196 50.776 38.363 1.00 0.00 99 GLN X O 8
ATOM 12621 N N . LYS A 1 103 ? 48.095 52.708 37.205 1.00 0.00 100 LYS X N 8
ATOM 12622 C CA . LYS A 1 103 ? 49.538 53.046 37.210 1.00 0.00 100 LYS X CA 8
ATOM 12623 C C . LYS A 1 103 ? 50.319 52.035 36.352 1.00 0.00 100 LYS X C 8
ATOM 12624 O O . LYS A 1 103 ? 50.705 50.953 36.794 1.00 0.00 100 LYS X O 8
ATOM 12643 N N . ASN A 1 104 ? 50.499 52.440 35.091 1.00 0.00 101 ASN X N 8
ATOM 12644 C CA . ASN A 1 104 ? 51.303 51.732 34.090 1.00 0.00 101 ASN X CA 8
ATOM 12645 C C . ASN A 1 104 ? 52.811 51.951 34.322 1.00 0.00 101 ASN X C 8
ATOM 12646 O O . ASN A 1 104 ? 53.558 51.430 33.446 1.00 0.00 101 ASN X O 8
ATOM 12657 N N . MET A 1 4 ? 27.205 43.077 58.541 1.00 0.00 1 MET X N 9
ATOM 12658 C CA . MET A 1 4 ? 27.255 44.475 59.030 1.00 0.00 1 MET X CA 9
ATOM 12659 C C . MET A 1 4 ? 28.331 45.271 58.298 1.00 0.00 1 MET X C 9
ATOM 12660 O O . MET A 1 4 ? 27.981 46.077 57.450 1.00 0.00 1 MET X O 9
ATOM 12674 N N . GLN A 1 5 ? 29.619 45.022 58.581 1.00 0.00 2 GLN X N 9
ATOM 12675 C CA . GLN A 1 5 ? 30.758 45.733 57.981 1.00 0.00 2 GLN X CA 9
ATOM 12676 C C . GLN A 1 5 ? 31.231 45.155 56.639 1.00 0.00 2 GLN X C 9
ATOM 12677 O O . GLN A 1 5 ? 31.613 45.931 55.771 1.00 0.00 2 GLN X O 9
ATOM 12691 N N . ASP A 1 6 ? 31.166 43.830 56.413 1.00 0.00 3 ASP X N 9
ATOM 12692 C CA . ASP A 1 6 ? 31.607 43.223 55.138 1.00 0.00 3 ASP X CA 9
ATOM 12693 C C . ASP A 1 6 ? 31.089 43.907 53.878 1.00 0.00 3 ASP X C 9
ATOM 12694 O O . ASP A 1 6 ? 31.840 44.046 52.924 1.00 0.00 3 ASP X O 9
ATOM 12703 N N . ARG A 1 7 ? 29.822 44.326 53.885 1.00 0.00 4 ARG X N 9
ATOM 12704 C CA . ARG A 1 7 ? 29.170 45.051 52.790 1.00 0.00 4 ARG X CA 9
ATOM 12705 C C . ARG A 1 7 ? 29.859 46.379 52.449 1.00 0.00 4 ARG X C 9
ATOM 12706 O O . ARG A 1 7 ? 29.950 46.707 51.275 1.00 0.00 4 ARG X O 9
ATOM 12727 N N . GLU A 1 8 ? 30.300 47.128 53.466 1.00 0.00 5 GLU X N 9
ATOM 12728 C CA . GLU A 1 8 ? 31.024 48.410 53.328 1.00 0.00 5 GLU X CA 9
ATOM 12729 C C . GLU A 1 8 ? 32.391 48.111 52.709 1.00 0.00 5 GLU X C 9
ATOM 12730 O O . GLU A 1 8 ? 32.581 48.410 51.541 1.00 0.00 5 GLU X O 9
ATOM 12742 N N . LYS A 1 9 ? 33.308 47.441 53.425 1.00 0.00 6 LYS X N 9
ATOM 12743 C CA . LYS A 1 9 ? 34.653 47.069 52.932 1.00 0.00 6 LYS X CA 9
ATOM 12744 C C . LYS A 1 9 ? 34.687 46.423 51.539 1.00 0.00 6 LYS X C 9
ATOM 12745 O O . LYS A 1 9 ? 35.618 46.703 50.790 1.00 0.00 6 LYS X O 9
ATOM 12764 N N . ALA A 1 10 ? 33.717 45.565 51.194 1.00 0.00 7 ALA X N 9
ATOM 12765 C CA . ALA A 1 10 ? 33.493 44.954 49.871 1.00 0.00 7 ALA X CA 9
ATOM 12766 C C . ALA A 1 10 ? 33.199 45.990 48.765 1.00 0.00 7 ALA X C 9
ATOM 12767 O O . ALA A 1 10 ? 33.890 46.062 47.745 1.00 0.00 7 ALA X O 9
ATOM 12774 N N . PHE A 1 11 ? 32.141 46.786 48.950 1.00 0.00 8 PHE X N 9
ATOM 12775 C CA . PHE A 1 11 ? 31.810 47.879 48.041 1.00 0.00 8 PHE X CA 9
ATOM 12776 C C . PHE A 1 11 ? 32.895 48.973 48.001 1.00 0.00 8 PHE X C 9
ATOM 12777 O O . PHE A 1 11 ? 33.198 49.466 46.918 1.00 0.00 8 PHE X O 9
ATOM 12794 N N . GLU A 1 12 ? 33.501 49.338 49.131 1.00 0.00 9 GLU X N 9
ATOM 12795 C CA . GLU A 1 12 ? 34.659 50.238 49.213 1.00 0.00 9 GLU X CA 9
ATOM 12796 C C . GLU A 1 12 ? 35.823 49.709 48.378 1.00 0.00 9 GLU X C 9
ATOM 12797 O O . GLU A 1 12 ? 36.335 50.450 47.540 1.00 0.00 9 GLU X O 9
ATOM 12809 N N . ALA A 1 13 ? 36.217 48.442 48.556 1.00 0.00 10 ALA X N 9
ATOM 12810 C CA . ALA A 1 13 ? 37.206 47.774 47.714 1.00 0.00 10 ALA X CA 9
ATOM 12811 C C . ALA A 1 13 ? 36.825 47.893 46.235 1.00 0.00 10 ALA X C 9
ATOM 12812 O O . ALA A 1 13 ? 37.658 48.286 45.425 1.00 0.00 10 ALA X O 9
ATOM 12819 N N . LYS A 1 14 ? 35.558 47.636 45.868 1.00 0.00 11 LYS X N 9
ATOM 12820 C CA . LYS A 1 14 ? 35.054 47.858 44.505 1.00 0.00 11 LYS X CA 9
ATOM 12821 C C . LYS A 1 14 ? 35.165 49.309 44.015 1.00 0.00 11 LYS X C 9
ATOM 12822 O O . LYS A 1 14 ? 35.390 49.508 42.823 1.00 0.00 11 LYS X O 9
ATOM 12841 N N . PHE A 1 15 ? 34.976 50.299 44.880 1.00 0.00 12 PHE X N 9
ATOM 12842 C CA . PHE A 1 15 ? 34.950 51.723 44.514 1.00 0.00 12 PHE X CA 9
ATOM 12843 C C . PHE A 1 15 ? 36.238 52.479 44.902 1.00 0.00 12 PHE X C 9
ATOM 12844 O O . PHE A 1 15 ? 36.250 53.715 44.979 1.00 0.00 12 PHE X O 9
ATOM 12861 N N . ALA A 1 16 ? 37.342 51.739 45.061 1.00 0.00 13 ALA X N 9
ATOM 12862 C CA . ALA A 1 16 ? 38.691 52.253 45.268 1.00 0.00 13 ALA X CA 9
ATOM 12863 C C . ALA A 1 16 ? 39.311 52.833 43.980 1.00 0.00 13 ALA X C 9
ATOM 12864 O O . ALA A 1 16 ? 40.040 53.817 44.047 1.00 0.00 13 ALA X O 9
ATOM 12871 N N . LEU A 1 17 ? 39.036 52.228 42.812 1.00 0.00 14 LEU X N 9
ATOM 12872 C CA . LEU A 1 17 ? 39.584 52.615 41.496 1.00 0.00 14 LEU X CA 9
ATOM 12873 C C . LEU A 1 17 ? 38.508 52.961 40.434 1.00 0.00 14 LEU X C 9
ATOM 12874 O O . LEU A 1 17 ? 38.738 52.907 39.223 1.00 0.00 14 LEU X O 9
ATOM 12890 N N . ASP A 1 18 ? 37.353 53.417 40.920 1.00 0.00 15 ASP X N 9
ATOM 12891 C CA . ASP A 1 18 ? 36.152 53.816 40.157 1.00 0.00 15 ASP X CA 9
ATOM 12892 C C . ASP A 1 18 ? 35.462 52.635 39.422 1.00 0.00 15 ASP X C 9
ATOM 12893 O O . ASP A 1 18 ? 35.503 51.496 39.896 1.00 0.00 15 ASP X O 9
ATOM 12902 N N . GLU A 1 19 ? 34.800 52.890 38.283 1.00 0.00 16 GLU X N 9
ATOM 12903 C CA . GLU A 1 19 ? 34.324 51.870 37.333 1.00 0.00 16 GLU X CA 9
ATOM 12904 C C . GLU A 1 19 ? 34.895 51.998 35.906 1.00 0.00 16 GLU X C 9
ATOM 12905 O O . GLU A 1 19 ? 34.875 50.998 35.186 1.00 0.00 16 GLU X O 9
ATOM 12917 N N . GLU A 1 20 ? 35.437 53.156 35.489 1.00 0.00 17 GLU X N 9
ATOM 12918 C CA . GLU A 1 20 ? 36.059 53.315 34.146 1.00 0.00 17 GLU X CA 9
ATOM 12919 C C . GLU A 1 20 ? 37.179 52.273 33.924 1.00 0.00 17 GLU X C 9
ATOM 12920 O O . GLU A 1 20 ? 37.124 51.459 33.003 1.00 0.00 17 GLU X O 9
ATOM 12932 N N . LEU A 1 21 ? 38.143 52.219 34.850 1.00 0.00 18 LEU X N 9
ATOM 12933 C CA . LEU A 1 21 ? 39.293 51.305 34.854 1.00 0.00 18 LEU X CA 9
ATOM 12934 C C . LEU A 1 21 ? 38.873 49.826 34.920 1.00 0.00 18 LEU X C 9
ATOM 12935 O O . LEU A 1 21 ? 39.518 48.965 34.317 1.00 0.00 18 LEU X O 9
ATOM 12951 N N . ARG A 1 22 ? 37.771 49.520 35.622 1.00 0.00 19 ARG X N 9
ATOM 12952 C CA . ARG A 1 22 ? 37.165 48.177 35.660 1.00 0.00 19 ARG X CA 9
ATOM 12953 C C . ARG A 1 22 ? 36.895 47.651 34.244 1.00 0.00 19 ARG X C 9
ATOM 12954 O O . ARG A 1 22 ? 37.019 46.453 34.016 1.00 0.00 19 ARG X O 9
ATOM 12975 N N . PHE A 1 23 ? 36.588 48.518 33.276 1.00 0.00 20 PHE X N 9
ATOM 12976 C CA . PHE A 1 23 ? 36.384 48.187 31.856 1.00 0.00 20 PHE X CA 9
ATOM 12977 C C . PHE A 1 23 ? 37.639 47.619 31.139 1.00 0.00 20 PHE X C 9
ATOM 12978 O O . PHE A 1 23 ? 37.537 46.960 30.100 1.00 0.00 20 PHE X O 9
ATOM 12995 N N . LYS A 1 24 ? 38.844 47.887 31.672 1.00 0.00 21 LYS X N 9
ATOM 12996 C CA . LYS A 1 24 ? 40.113 47.243 31.277 1.00 0.00 21 LYS X CA 9
ATOM 12997 C C . LYS A 1 24 ? 40.322 45.907 32.008 1.00 0.00 21 LYS X C 9
ATOM 12998 O O . LYS A 1 24 ? 41.011 45.019 31.505 1.00 0.00 21 LYS X O 9
ATOM 13017 N N . ALA A 1 25 ? 39.771 45.764 33.214 1.00 0.00 22 ALA X N 9
ATOM 13018 C CA . ALA A 1 25 ? 39.785 44.505 33.947 1.00 0.00 22 ALA X CA 9
ATOM 13019 C C . ALA A 1 25 ? 38.768 43.483 33.420 1.00 0.00 22 ALA X C 9
ATOM 13020 O O . ALA A 1 25 ? 39.139 42.319 33.369 1.00 0.00 22 ALA X O 9
ATOM 13027 N N . THR A 1 26 ? 37.542 43.857 33.024 1.00 0.00 23 THR X N 9
ATOM 13028 C CA . THR A 1 26 ? 36.469 42.972 32.497 1.00 0.00 23 THR X CA 9
ATOM 13029 C C . THR A 1 26 ? 37.010 41.892 31.561 1.00 0.00 23 THR X C 9
ATOM 13030 O O . THR A 1 26 ? 36.865 40.709 31.841 1.00 0.00 23 THR X O 9
ATOM 13041 N N . ALA A 1 27 ? 37.726 42.285 30.504 1.00 0.00 24 ALA X N 9
ATOM 13042 C CA . ALA A 1 27 ? 38.432 41.350 29.623 1.00 0.00 24 ALA X CA 9
ATOM 13043 C C . ALA A 1 27 ? 39.400 40.403 30.375 1.00 0.00 24 ALA X C 9
ATOM 13044 O O . ALA A 1 27 ? 39.253 39.182 30.328 1.00 0.00 24 ALA X O 9
ATOM 13051 N N . ARG A 1 28 ? 40.428 40.934 31.054 1.00 0.00 25 ARG X N 9
ATOM 13052 C CA . ARG A 1 28 ? 41.434 40.107 31.752 1.00 0.00 25 ARG X CA 9
ATOM 13053 C C . ARG A 1 28 ? 40.831 39.220 32.849 1.00 0.00 25 ARG X C 9
ATOM 13054 O O . ARG A 1 28 ? 41.307 38.099 33.024 1.00 0.00 25 ARG X O 9
ATOM 13075 N N . ARG A 1 29 ? 39.776 39.662 33.539 1.00 0.00 26 ARG X N 9
ATOM 13076 C CA . ARG A 1 29 ? 38.974 38.910 34.520 1.00 0.00 26 ARG X CA 9
ATOM 13077 C C . ARG A 1 29 ? 38.583 37.528 34.000 1.00 0.00 26 ARG X C 9
ATOM 13078 O O . ARG A 1 29 ? 38.642 36.572 34.766 1.00 0.00 26 ARG X O 9
ATOM 13099 N N . ASN A 1 30 ? 38.215 37.413 32.725 1.00 0.00 27 ASN X N 9
ATOM 13100 C CA . ASN A 1 30 ? 37.782 36.163 32.102 1.00 0.00 27 ASN X CA 9
ATOM 13101 C C . ASN A 1 30 ? 38.828 35.035 32.244 1.00 0.00 27 ASN X C 9
ATOM 13102 O O . ASN A 1 30 ? 38.502 33.961 32.747 1.00 0.00 27 ASN X O 9
ATOM 13113 N N . LYS A 1 31 ? 40.099 35.317 31.919 1.00 0.00 28 LYS X N 9
ATOM 13114 C CA . LYS A 1 31 ? 41.266 34.435 32.161 1.00 0.00 28 LYS X CA 9
ATOM 13115 C C . LYS A 1 31 ? 41.519 34.150 33.649 1.00 0.00 28 LYS X C 9
ATOM 13116 O O . LYS A 1 31 ? 41.822 33.016 34.007 1.00 0.00 28 LYS X O 9
ATOM 13135 N N . LEU A 1 32 ? 41.447 35.175 34.506 1.00 0.00 29 LEU X N 9
ATOM 13136 C CA . LEU A 1 32 ? 41.728 35.107 35.950 1.00 0.00 29 LEU X CA 9
ATOM 13137 C C . LEU A 1 32 ? 40.767 34.162 36.695 1.00 0.00 29 LEU X C 9
ATOM 13138 O O . LEU A 1 32 ? 41.209 33.280 37.428 1.00 0.00 29 LEU X O 9
ATOM 13154 N N . LEU A 1 33 ? 39.461 34.350 36.488 1.00 0.00 30 LEU X N 9
ATOM 13155 C CA . LEU A 1 33 ? 38.364 33.499 36.962 1.00 0.00 30 LEU X CA 9
ATOM 13156 C C . LEU A 1 33 ? 38.495 32.067 36.450 1.00 0.00 30 LEU X C 9
ATOM 13157 O O . LEU A 1 33 ? 38.417 31.146 37.255 1.00 0.00 30 LEU X O 9
ATOM 13173 N N . GLY A 1 34 ? 38.692 31.892 35.136 1.00 0.00 31 GLY X N 9
ATOM 13174 C CA . GLY A 1 34 ? 39.000 30.613 34.508 1.00 0.00 31 GLY X CA 9
ATOM 13175 C C . GLY A 1 34 ? 39.999 29.790 35.317 1.00 0.00 31 GLY X C 9
ATOM 13176 O O . GLY A 1 34 ? 39.694 28.671 35.709 1.00 0.00 31 GLY X O 9
ATOM 13180 N N . LEU A 1 35 ? 41.175 30.350 35.600 1.00 0.00 32 LEU X N 9
ATOM 13181 C CA . LEU A 1 35 ? 42.197 29.732 36.445 1.00 0.00 32 LEU X CA 9
ATOM 13182 C C . LEU A 1 35 ? 41.724 29.517 37.892 1.00 0.00 32 LEU X C 9
ATOM 13183 O O . LEU A 1 35 ? 41.795 28.393 38.373 1.00 0.00 32 LEU X O 9
ATOM 13199 N N . TRP A 1 36 ? 41.275 30.565 38.586 1.00 0.00 33 TRP X N 9
ATOM 13200 C CA . TRP A 1 36 ? 40.825 30.504 39.984 1.00 0.00 33 TRP X CA 9
ATOM 13201 C C . TRP A 1 36 ? 39.768 29.405 40.218 1.00 0.00 33 TRP X C 9
ATOM 13202 O O . TRP A 1 36 ? 39.890 28.605 41.136 1.00 0.00 33 TRP X O 9
ATOM 13223 N N . ALA A 1 37 ? 38.721 29.347 39.399 1.00 0.00 34 ALA X N 9
ATOM 13224 C CA . ALA A 1 37 ? 37.673 28.329 39.456 1.00 0.00 34 ALA X CA 9
ATOM 13225 C C . ALA A 1 37 ? 38.198 26.929 39.058 1.00 0.00 34 ALA X C 9
ATOM 13226 O O . ALA A 1 37 ? 38.068 25.979 39.839 1.00 0.00 34 ALA X O 9
ATOM 13233 N N . ALA A 1 38 ? 38.874 26.793 37.907 1.00 0.00 35 ALA X N 9
ATOM 13234 C CA . ALA A 1 38 ? 39.520 25.536 37.512 1.00 0.00 35 ALA X CA 9
ATOM 13235 C C . ALA A 1 38 ? 40.471 24.952 38.571 1.00 0.00 35 ALA X C 9
ATOM 13236 O O . ALA A 1 38 ? 40.518 23.732 38.745 1.00 0.00 35 ALA X O 9
ATOM 13243 N N . GLY A 1 39 ? 41.254 25.822 39.206 1.00 0.00 36 GLY X N 9
ATOM 13244 C CA . GLY A 1 39 ? 42.228 25.581 40.263 1.00 0.00 36 GLY X CA 9
ATOM 13245 C C . GLY A 1 39 ? 41.613 24.943 41.502 1.00 0.00 36 GLY X C 9
ATOM 13246 O O . GLY A 1 39 ? 42.178 23.972 42.006 1.00 0.00 36 GLY X O 9
ATOM 13250 N N . LEU A 1 40 ? 40.457 25.456 41.955 1.00 0.00 37 LEU X N 9
ATOM 13251 C CA . LEU A 1 40 ? 39.638 24.872 43.035 1.00 0.00 37 LEU X CA 9
ATOM 13252 C C . LEU A 1 40 ? 39.209 23.441 42.680 1.00 0.00 37 LEU X C 9
ATOM 13253 O O . LEU A 1 40 ? 39.406 22.499 43.448 1.00 0.00 37 LEU X O 9
ATOM 13269 N N . LEU A 1 41 ? 38.627 23.263 41.496 1.00 0.00 38 LEU X N 9
ATOM 13270 C CA . LEU A 1 41 ? 38.196 21.960 40.985 1.00 0.00 38 LEU X CA 9
ATOM 13271 C C . LEU A 1 41 ? 39.363 21.010 40.646 1.00 0.00 38 LEU X C 9
ATOM 13272 O O . LEU A 1 41 ? 39.101 19.875 40.252 1.00 0.00 38 LEU X O 9
ATOM 13288 N N . ALA A 1 42 ? 40.622 21.457 40.713 1.00 0.00 39 ALA X N 9
ATOM 13289 C CA . ALA A 1 42 ? 41.829 20.712 40.331 1.00 0.00 39 ALA X CA 9
ATOM 13290 C C . ALA A 1 42 ? 41.749 20.024 38.943 1.00 0.00 39 ALA X C 9
ATOM 13291 O O . ALA A 1 42 ? 42.148 18.865 38.767 1.00 0.00 39 ALA X O 9
ATOM 13298 N N . LYS A 1 43 ? 41.252 20.748 37.930 1.00 0.00 40 LYS X N 9
ATOM 13299 C CA . LYS A 1 43 ? 41.107 20.272 36.534 1.00 0.00 40 LYS X CA 9
ATOM 13300 C C . LYS A 1 43 ? 42.479 19.975 35.899 1.00 0.00 40 LYS X C 9
ATOM 13301 O O . LYS A 1 43 ? 43.453 20.680 36.168 1.00 0.00 40 LYS X O 9
ATOM 13320 N N . SER A 1 44 ? 42.556 18.933 35.059 1.00 0.00 41 SER X N 9
ATOM 13321 C CA . SER A 1 44 ? 43.799 18.541 34.363 1.00 0.00 41 SER X CA 9
ATOM 13322 C C . SER A 1 44 ? 44.151 19.537 33.249 1.00 0.00 41 SER X C 9
ATOM 13323 O O . SER A 1 44 ? 45.293 19.985 33.171 1.00 0.00 41 SER X O 9
ATOM 13331 N N . ASP A 1 45 ? 43.132 19.938 32.473 1.00 0.00 42 ASP X N 9
ATOM 13332 C CA . ASP A 1 45 ? 43.152 21.082 31.552 1.00 0.00 42 ASP X CA 9
ATOM 13333 C C . ASP A 1 45 ? 42.491 22.327 32.213 1.00 0.00 42 ASP X C 9
ATOM 13334 O O . ASP A 1 45 ? 41.300 22.596 31.992 1.00 0.00 42 ASP X O 9
ATOM 13343 N N . PRO A 1 46 ? 43.215 23.119 33.033 1.00 0.00 43 PRO X N 9
ATOM 13344 C CA . PRO A 1 46 ? 42.712 24.384 33.570 1.00 0.00 43 PRO X CA 9
ATOM 13345 C C . PRO A 1 46 ? 42.610 25.447 32.472 1.00 0.00 43 PRO X C 9
ATOM 13346 O O . PRO A 1 46 ? 41.631 26.186 32.418 1.00 0.00 43 PRO X O 9
ATOM 13357 N N . GLU A 1 47 ? 43.610 25.531 31.590 1.00 0.00 44 GLU X N 9
ATOM 13358 C CA . GLU A 1 47 ? 43.688 26.514 30.504 1.00 0.00 44 GLU X CA 9
ATOM 13359 C C . GLU A 1 47 ? 42.498 26.400 29.546 1.00 0.00 44 GLU X C 9
ATOM 13360 O O . GLU A 1 47 ? 41.881 27.409 29.206 1.00 0.00 44 GLU X O 9
ATOM 13372 N N . ALA A 1 48 ? 42.128 25.169 29.159 1.00 0.00 45 ALA X N 9
ATOM 13373 C CA . ALA A 1 48 ? 40.915 24.890 28.390 1.00 0.00 45 ALA X CA 9
ATOM 13374 C C . ALA A 1 48 ? 39.661 25.444 29.084 1.00 0.00 45 ALA X C 9
ATOM 13375 O O . ALA A 1 48 ? 38.888 26.159 28.452 1.00 0.00 45 ALA X O 9
ATOM 13382 N N . TYR A 1 49 ? 39.464 25.151 30.373 1.00 0.00 46 TYR X N 9
ATOM 13383 C CA . TYR A 1 49 ? 38.349 25.687 31.156 1.00 0.00 46 TYR X CA 9
ATOM 13384 C C . TYR A 1 49 ? 38.253 27.222 31.069 1.00 0.00 46 TYR X C 9
ATOM 13385 O O . TYR A 1 49 ? 37.174 27.744 30.812 1.00 0.00 46 TYR X O 9
ATOM 13403 N N . ALA A 1 50 ? 39.362 27.951 31.224 1.00 0.00 47 ALA X N 9
ATOM 13404 C CA . ALA A 1 50 ? 39.388 29.402 31.012 1.00 0.00 47 ALA X CA 9
ATOM 13405 C C . ALA A 1 50 ? 38.819 29.844 29.643 1.00 0.00 47 ALA X C 9
ATOM 13406 O O . ALA A 1 50 ? 38.129 30.859 29.572 1.00 0.00 47 ALA X O 9
ATOM 13413 N N . SER A 1 51 ? 39.073 29.105 28.554 1.00 0.00 48 SER X N 9
ATOM 13414 C CA . SER A 1 51 ? 38.520 29.424 27.220 1.00 0.00 48 SER X CA 9
ATOM 13415 C C . SER A 1 51 ? 36.982 29.481 27.177 1.00 0.00 48 SER X C 9
ATOM 13416 O O . SER A 1 51 ? 36.414 30.284 26.440 1.00 0.00 48 SER X O 9
ATOM 13424 N N . GLU A 1 52 ? 36.297 28.692 28.010 1.00 0.00 49 GLU X N 9
ATOM 13425 C CA . GLU A 1 52 ? 34.834 28.682 28.155 1.00 0.00 49 GLU X CA 9
ATOM 13426 C C . GLU A 1 52 ? 34.259 29.964 28.778 1.00 0.00 49 GLU X C 9
ATOM 13427 O O . GLU A 1 52 ? 33.076 30.257 28.594 1.00 0.00 49 GLU X O 9
ATOM 13439 N N . ILE A 1 53 ? 35.055 30.721 29.542 1.00 0.00 50 ILE X N 9
ATOM 13440 C CA . ILE A 1 53 ? 34.618 31.979 30.161 1.00 0.00 50 ILE X CA 9
ATOM 13441 C C . ILE A 1 53 ? 34.359 33.020 29.066 1.00 0.00 50 ILE X C 9
ATOM 13442 O O . ILE A 1 53 ? 33.226 33.461 28.886 1.00 0.00 50 ILE X O 9
ATOM 13458 N N . VAL A 1 54 ? 35.400 33.371 28.298 1.00 0.00 51 VAL X N 9
ATOM 13459 C CA . VAL A 1 54 ? 35.307 34.269 27.131 1.00 0.00 51 VAL X CA 9
ATOM 13460 C C . VAL A 1 54 ? 34.238 33.812 26.133 1.00 0.00 51 VAL X C 9
ATOM 13461 O O . VAL A 1 54 ? 33.466 34.639 25.667 1.00 0.00 51 VAL X O 9
ATOM 13474 N N . ALA A 1 55 ? 34.117 32.498 25.891 1.00 0.00 52 ALA X N 9
ATOM 13475 C CA . ALA A 1 55 ? 33.035 31.898 25.102 1.00 0.00 52 ALA X CA 9
ATOM 13476 C C . ALA A 1 55 ? 31.611 32.313 25.539 1.00 0.00 52 ALA X C 9
ATOM 13477 O O . ALA A 1 55 ? 30.715 32.278 24.702 1.00 0.00 52 ALA X O 9
ATOM 13484 N N . ALA A 1 56 ? 31.420 32.694 26.807 1.00 0.00 53 ALA X N 9
ATOM 13485 C CA . ALA A 1 56 ? 30.173 33.137 27.432 1.00 0.00 53 ALA X CA 9
ATOM 13486 C C . ALA A 1 56 ? 30.120 34.658 27.762 1.00 0.00 53 ALA X C 9
ATOM 13487 O O . ALA A 1 56 ? 29.048 35.158 28.105 1.00 0.00 53 ALA X O 9
ATOM 13494 N N . ASP A 1 57 ? 31.239 35.395 27.683 1.00 0.00 54 ASP X N 9
ATOM 13495 C CA . ASP A 1 57 ? 31.326 36.870 27.775 1.00 0.00 54 ASP X CA 9
ATOM 13496 C C . ASP A 1 57 ? 30.812 37.562 26.497 1.00 0.00 54 ASP X C 9
ATOM 13497 O O . ASP A 1 57 ? 30.184 38.615 26.573 1.00 0.00 54 ASP X O 9
ATOM 13506 N N . PHE A 1 58 ? 31.065 36.971 25.323 1.00 0.00 55 PHE X N 9
ATOM 13507 C CA . PHE A 1 58 ? 30.598 37.430 24.011 1.00 0.00 55 PHE X CA 9
ATOM 13508 C C . PHE A 1 58 ? 29.090 37.763 23.970 1.00 0.00 55 PHE X C 9
ATOM 13509 O O . PHE A 1 58 ? 28.241 36.870 24.051 1.00 0.00 55 PHE X O 9
ATOM 13526 N N . GLU A 1 59 ? 28.779 39.051 23.733 1.00 0.00 56 GLU X N 9
ATOM 13527 C CA . GLU A 1 59 ? 27.434 39.637 23.567 1.00 0.00 56 GLU X CA 9
ATOM 13528 C C . GLU A 1 59 ? 26.712 39.233 22.251 1.00 0.00 56 GLU X C 9
ATOM 13529 O O . GLU A 1 59 ? 26.065 40.050 21.603 1.00 0.00 56 GLU X O 9
ATOM 13541 N N . GLU A 1 60 ? 26.744 37.951 21.879 1.00 0.00 57 GLU X N 9
ATOM 13542 C CA . GLU A 1 60 ? 26.116 37.394 20.666 1.00 0.00 57 GLU X CA 9
ATOM 13543 C C . GLU A 1 60 ? 24.584 37.210 20.833 1.00 0.00 57 GLU X C 9
ATOM 13544 O O . GLU A 1 60 ? 23.815 37.647 19.979 1.00 0.00 57 GLU X O 9
ATOM 13556 N N . ALA A 1 61 ? 24.128 36.556 21.914 1.00 0.00 58 ALA X N 9
ATOM 13557 C CA . ALA A 1 61 ? 22.698 36.371 22.226 1.00 0.00 58 ALA X CA 9
ATOM 13558 C C . ALA A 1 61 ? 22.338 36.535 23.720 1.00 0.00 58 ALA X C 9
ATOM 13559 O O . ALA A 1 61 ? 21.245 36.999 24.065 1.00 0.00 58 ALA X O 9
ATOM 13566 N N . GLY A 1 62 ? 23.237 36.079 24.597 1.00 0.00 59 GLY X N 9
ATOM 13567 C CA . GLY A 1 62 ? 23.128 36.141 26.054 1.00 0.00 59 GLY X CA 9
ATOM 13568 C C . GLY A 1 62 ? 24.028 37.226 26.661 1.00 0.00 59 GLY X C 9
ATOM 13569 O O . GLY A 1 62 ? 24.357 38.214 26.000 1.00 0.00 59 GLY X O 9
ATOM 13573 N N . HIS A 1 63 ? 24.344 37.103 27.951 1.00 0.00 60 HIS X N 9
ATOM 13574 C CA . HIS A 1 63 ? 25.092 38.118 28.715 1.00 0.00 60 HIS X CA 9
ATOM 13575 C C . HIS A 1 63 ? 25.532 37.615 30.089 1.00 0.00 60 HIS X C 9
ATOM 13576 O O . HIS A 1 63 ? 26.664 37.848 30.497 1.00 0.00 60 HIS X O 9
ATOM 13590 N N . GLU A 1 64 ? 24.651 36.928 30.817 1.00 0.00 61 GLU X N 9
ATOM 13591 C CA . GLU A 1 64 ? 24.945 36.349 32.133 1.00 0.00 61 GLU X CA 9
ATOM 13592 C C . GLU A 1 64 ? 25.393 34.880 32.059 1.00 0.00 61 GLU X C 9
ATOM 13593 O O . GLU A 1 64 ? 25.532 34.218 33.083 1.00 0.00 61 GLU X O 9
ATOM 13605 N N . ASP A 1 65 ? 25.677 34.345 30.873 1.00 0.00 62 ASP X N 9
ATOM 13606 C CA . ASP A 1 65 ? 26.076 32.960 30.631 1.00 0.00 62 ASP X CA 9
ATOM 13607 C C . ASP A 1 65 ? 27.336 32.560 31.417 1.00 0.00 62 ASP X C 9
ATOM 13608 O O . ASP A 1 65 ? 27.393 31.449 31.947 1.00 0.00 62 ASP X O 9
ATOM 13617 N N . VAL A 1 66 ? 28.304 33.473 31.594 1.00 0.00 63 VAL X N 9
ATOM 13618 C CA . VAL A 1 66 ? 29.439 33.355 32.540 1.00 0.00 63 VAL X CA 9
ATOM 13619 C C . VAL A 1 66 ? 29.035 33.020 33.982 1.00 0.00 63 VAL X C 9
ATOM 13620 O O . VAL A 1 66 ? 29.715 32.220 34.623 1.00 0.00 63 VAL X O 9
ATOM 13633 N N . VAL A 1 67 ? 27.951 33.613 34.505 1.00 0.00 64 VAL X N 9
ATOM 13634 C CA . VAL A 1 67 ? 27.386 33.312 35.836 1.00 0.00 64 VAL X CA 9
ATOM 13635 C C . VAL A 1 67 ? 27.115 31.815 35.956 1.00 0.00 64 VAL X C 9
ATOM 13636 O O . VAL A 1 67 ? 27.438 31.209 36.979 1.00 0.00 64 VAL X O 9
ATOM 13649 N N . ARG A 1 68 ? 26.573 31.205 34.896 1.00 0.00 65 ARG X N 9
ATOM 13650 C CA . ARG A 1 68 ? 26.233 29.779 34.836 1.00 0.00 65 ARG X CA 9
ATOM 13651 C C . ARG A 1 68 ? 27.456 28.862 34.932 1.00 0.00 65 ARG X C 9
ATOM 13652 O O . ARG A 1 68 ? 27.378 27.810 35.556 1.00 0.00 65 ARG X O 9
ATOM 13673 N N . LYS A 1 69 ? 28.592 29.266 34.341 1.00 0.00 66 LYS X N 9
ATOM 13674 C CA . LYS A 1 69 ? 29.880 28.571 34.496 1.00 0.00 66 LYS X CA 9
ATOM 13675 C C . LYS A 1 69 ? 30.270 28.444 35.978 1.00 0.00 66 LYS X C 9
ATOM 13676 O O . LYS A 1 69 ? 30.369 27.338 36.505 1.00 0.00 66 LYS X O 9
ATOM 13695 N N . ILE A 1 70 ? 30.410 29.584 36.660 1.00 0.00 67 ILE X N 9
ATOM 13696 C CA . ILE A 1 70 ? 30.840 29.661 38.065 1.00 0.00 67 ILE X CA 9
ATOM 13697 C C . ILE A 1 70 ? 29.896 28.873 39.001 1.00 0.00 67 ILE X C 9
ATOM 13698 O O . ILE A 1 70 ? 30.358 28.171 39.898 1.00 0.00 67 ILE X O 9
ATOM 13714 N N . LYS A 1 71 ? 28.568 28.930 38.792 1.00 0.00 68 LYS X N 9
ATOM 13715 C CA . LYS A 1 71 ? 27.561 28.167 39.568 1.00 0.00 68 LYS X CA 9
ATOM 13716 C C . LYS A 1 71 ? 27.905 26.676 39.650 1.00 0.00 68 LYS X C 9
ATOM 13717 O O . LYS A 1 71 ? 28.010 26.131 40.751 1.00 0.00 68 LYS X O 9
ATOM 13736 N N . THR A 1 72 ? 28.031 26.038 38.485 1.00 0.00 69 THR X N 9
ATOM 13737 C CA . THR A 1 72 ? 28.361 24.619 38.285 1.00 0.00 69 THR X CA 9
ATOM 13738 C C . THR A 1 72 ? 29.593 24.208 39.081 1.00 0.00 69 THR X C 9
ATOM 13739 O O . THR A 1 72 ? 29.596 23.163 39.728 1.00 0.00 69 THR X O 9
ATOM 13750 N N . ASP A 1 73 ? 30.647 25.015 39.019 1.00 0.00 70 ASP X N 9
ATOM 13751 C CA . ASP A 1 73 ? 31.893 24.792 39.742 1.00 0.00 70 ASP X CA 9
ATOM 13752 C C . ASP A 1 73 ? 31.685 24.754 41.262 1.00 0.00 70 ASP X C 9
ATOM 13753 O O . ASP A 1 73 ? 32.203 23.852 41.919 1.00 0.00 70 ASP X O 9
ATOM 13762 N N . PHE A 1 74 ? 30.905 25.668 41.847 1.00 0.00 71 PHE X N 9
ATOM 13763 C CA . PHE A 1 74 ? 30.486 25.549 43.249 1.00 0.00 71 PHE X CA 9
ATOM 13764 C C . PHE A 1 74 ? 29.750 24.232 43.555 1.00 0.00 71 PHE X C 9
ATOM 13765 O O . PHE A 1 74 ? 29.909 23.695 44.646 1.00 0.00 71 PHE X O 9
ATOM 13782 N N . ASP A 1 75 ? 28.981 23.682 42.613 1.00 0.00 72 ASP X N 9
ATOM 13783 C CA . ASP A 1 75 ? 28.338 22.352 42.712 1.00 0.00 72 ASP X CA 9
ATOM 13784 C C . ASP A 1 75 ? 29.393 21.213 42.760 1.00 0.00 72 ASP X C 9
ATOM 13785 O O . ASP A 1 75 ? 29.383 20.391 43.676 1.00 0.00 72 ASP X O 9
ATOM 13794 N N . ALA A 1 76 ? 30.373 21.206 41.841 1.00 0.00 73 ALA X N 9
ATOM 13795 C CA . ALA A 1 76 ? 31.509 20.268 41.812 1.00 0.00 73 ALA X CA 9
ATOM 13796 C C . ALA A 1 76 ? 32.470 20.361 43.025 1.00 0.00 73 ALA X C 9
ATOM 13797 O O . ALA A 1 76 ? 32.783 19.352 43.653 1.00 0.00 73 ALA X O 9
ATOM 13804 N N . ALA A 1 77 ? 32.973 21.556 43.344 1.00 0.00 74 ALA X N 9
ATOM 13805 C CA . ALA A 1 77 ? 33.794 21.838 44.524 1.00 0.00 74 ALA X CA 9
ATOM 13806 C C . ALA A 1 77 ? 33.034 21.685 45.862 1.00 0.00 74 ALA X C 9
ATOM 13807 O O . ALA A 1 77 ? 33.665 21.477 46.907 1.00 0.00 74 ALA X O 9
ATOM 13814 N N . GLY A 1 78 ? 31.706 21.832 45.845 1.00 0.00 75 GLY X N 9
ATOM 13815 C CA . GLY A 1 78 ? 30.829 21.630 47.002 1.00 0.00 75 GLY X CA 9
ATOM 13816 C C . GLY A 1 78 ? 30.791 22.851 47.913 1.00 0.00 75 GLY X C 9
ATOM 13817 O O . GLY A 1 78 ? 30.949 22.716 49.126 1.00 0.00 75 GLY X O 9
ATOM 13821 N N . VAL A 1 79 ? 30.606 24.035 47.325 1.00 0.00 76 VAL X N 9
ATOM 13822 C CA . VAL A 1 79 ? 30.599 25.356 47.956 1.00 0.00 76 VAL X CA 9
ATOM 13823 C C . VAL A 1 79 ? 29.155 25.878 48.013 1.00 0.00 76 VAL X C 9
ATOM 13824 O O . VAL A 1 79 ? 28.418 25.881 47.027 1.00 0.00 76 VAL X O 9
ATOM 13837 N N . ALA A 1 80 ? 28.744 26.363 49.182 1.00 0.00 77 ALA X N 9
ATOM 13838 C CA . ALA A 1 80 ? 27.420 26.926 49.452 1.00 0.00 77 ALA X CA 9
ATOM 13839 C C . ALA A 1 80 ? 27.271 28.385 48.956 1.00 0.00 77 ALA X C 9
ATOM 13840 O O . ALA A 1 80 ? 27.450 29.333 49.724 1.00 0.00 77 ALA X O 9
ATOM 13847 N N . ILE A 1 81 ? 26.931 28.560 47.666 1.00 0.00 78 ILE X N 9
ATOM 13848 C CA . ILE A 1 81 ? 26.678 29.855 46.994 1.00 0.00 78 ILE X CA 9
ATOM 13849 C C . ILE A 1 81 ? 25.469 29.717 46.045 1.00 0.00 78 ILE X C 9
ATOM 13850 O O . ILE A 1 81 ? 25.378 28.752 45.284 1.00 0.00 78 ILE X O 9
ATOM 13866 N N . SER A 1 82 ? 24.530 30.671 46.111 1.00 0.00 79 SER X N 9
ATOM 13867 C CA . SER A 1 82 ? 23.317 30.763 45.278 1.00 0.00 79 SER X CA 9
ATOM 13868 C C . SER A 1 82 ? 23.630 31.445 43.936 1.00 0.00 79 SER X C 9
ATOM 13869 O O . SER A 1 82 ? 24.436 32.368 43.890 1.00 0.00 79 SER X O 9
ATOM 13877 N N . GLU A 1 83 ? 22.971 31.054 42.840 1.00 0.00 80 GLU X N 9
ATOM 13878 C CA . GLU A 1 83 ? 23.164 31.636 41.487 1.00 0.00 80 GLU X CA 9
ATOM 13879 C C . GLU A 1 83 ? 22.913 33.165 41.397 1.00 0.00 80 GLU X C 9
ATOM 13880 O O . GLU A 1 83 ? 23.586 33.887 40.651 1.00 0.00 80 GLU X O 9
ATOM 13892 N N . ASP A 1 84 ? 21.971 33.669 42.203 1.00 0.00 81 ASP X N 9
ATOM 13893 C CA . ASP A 1 84 ? 21.736 35.094 42.453 1.00 0.00 81 ASP X CA 9
ATOM 13894 C C . ASP A 1 84 ? 22.942 35.755 43.168 1.00 0.00 81 ASP X C 9
ATOM 13895 O O . ASP A 1 84 ? 23.328 36.870 42.837 1.00 0.00 81 ASP X O 9
ATOM 13904 N N . ASP A 1 85 ? 23.578 35.088 44.141 1.00 0.00 82 ASP X N 9
ATOM 13905 C CA . ASP A 1 85 ? 24.707 35.641 44.910 1.00 0.00 82 ASP X CA 9
ATOM 13906 C C . ASP A 1 85 ? 26.002 35.762 44.081 1.00 0.00 82 ASP X C 9
ATOM 13907 O O . ASP A 1 85 ? 26.885 36.542 44.450 1.00 0.00 82 ASP X O 9
ATOM 13916 N N . ILE A 1 86 ? 26.166 34.970 43.009 1.00 0.00 83 ILE X N 9
ATOM 13917 C CA . ILE A 1 86 ? 27.378 34.907 42.162 1.00 0.00 83 ILE X CA 9
ATOM 13918 C C . ILE A 1 86 ? 27.726 36.285 41.609 1.00 0.00 83 ILE X C 9
ATOM 13919 O O . ILE A 1 86 ? 28.831 36.775 41.848 1.00 0.00 83 ILE X O 9
ATOM 13935 N N . ARG A 1 87 ? 26.781 36.892 40.874 1.00 0.00 84 ARG X N 9
ATOM 13936 C CA . ARG A 1 87 ? 26.894 38.245 40.312 1.00 0.00 84 ARG X CA 9
ATOM 13937 C C . ARG A 1 87 ? 27.418 39.255 41.331 1.00 0.00 84 ARG X C 9
ATOM 13938 O O . ARG A 1 87 ? 28.393 39.925 41.013 1.00 0.00 84 ARG X O 9
ATOM 13959 N N . VAL A 1 88 ? 26.878 39.285 42.557 1.00 0.00 85 VAL X N 9
ATOM 13960 C CA . VAL A 1 88 ? 27.428 40.087 43.670 1.00 0.00 85 VAL X CA 9
ATOM 13961 C C . VAL A 1 88 ? 28.955 39.958 43.783 1.00 0.00 85 VAL X C 9
ATOM 13962 O O . VAL A 1 88 ? 29.651 40.963 43.674 1.00 0.00 85 VAL X O 9
ATOM 13975 N N . ARG A 1 89 ? 29.504 38.736 43.922 1.00 0.00 86 ARG X N 9
ATOM 13976 C CA . ARG A 1 89 ? 30.971 38.504 43.955 1.00 0.00 86 ARG X CA 9
ATOM 13977 C C . ARG A 1 89 ? 31.691 39.074 42.733 1.00 0.00 86 ARG X C 9
ATOM 13978 O O . ARG A 1 89 ? 32.785 39.620 42.862 1.00 0.00 86 ARG X O 9
ATOM 13999 N N . MET A 1 90 ? 31.124 38.889 41.538 1.00 0.00 87 MET X N 9
ATOM 14000 C CA . MET A 1 90 ? 31.676 39.416 40.288 1.00 0.00 87 MET X CA 9
ATOM 14001 C C . MET A 1 90 ? 31.980 40.915 40.382 1.00 0.00 87 MET X C 9
ATOM 14002 O O . MET A 1 90 ? 33.081 41.286 39.989 1.00 0.00 87 MET X O 9
ATOM 14016 N N . ILE A 1 91 ? 31.043 41.732 40.883 1.00 0.00 88 ILE X N 9
ATOM 14017 C CA . ILE A 1 91 ? 31.146 43.190 41.106 1.00 0.00 88 ILE X CA 9
ATOM 14018 C C . ILE A 1 91 ? 32.460 43.582 41.804 1.00 0.00 88 ILE X C 9
ATOM 14019 O O . ILE A 1 91 ? 33.180 44.460 41.318 1.00 0.00 88 ILE X O 9
ATOM 14035 N N . GLU A 1 92 ? 32.786 42.930 42.921 1.00 0.00 89 GLU X N 9
ATOM 14036 C CA . GLU A 1 92 ? 34.055 43.049 43.663 1.00 0.00 89 GLU X CA 9
ATOM 14037 C C . GLU A 1 92 ? 35.238 42.528 42.828 1.00 0.00 89 GLU X C 9
ATOM 14038 O O . GLU A 1 92 ? 36.127 43.298 42.474 1.00 0.00 89 GLU X O 9
ATOM 14050 N N . LEU A 1 93 ? 35.228 41.237 42.464 1.00 0.00 90 LEU X N 9
ATOM 14051 C CA . LEU A 1 93 ? 36.264 40.545 41.674 1.00 0.00 90 LEU X CA 9
ATOM 14052 C C . LEU A 1 93 ? 36.659 41.280 40.381 1.00 0.00 90 LEU X C 9
ATOM 14053 O O . LEU A 1 93 ? 37.795 41.166 39.941 1.00 0.00 90 LEU X O 9
ATOM 14069 N N . LEU A 1 94 ? 35.734 41.975 39.717 1.00 0.00 91 LEU X N 9
ATOM 14070 C CA . LEU A 1 94 ? 36.000 42.819 38.546 1.00 0.00 91 LEU X CA 9
ATOM 14071 C C . LEU A 1 94 ? 36.917 44.015 38.869 1.00 0.00 91 LEU X C 9
ATOM 14072 O O . LEU A 1 94 ? 37.749 44.392 38.049 1.00 0.00 91 LEU X O 9
ATOM 14088 N N . SER A 1 95 ? 36.681 44.680 39.999 1.00 0.00 92 SER X N 9
ATOM 14089 C CA . SER A 1 95 ? 37.454 45.834 40.463 1.00 0.00 92 SER X CA 9
ATOM 14090 C C . SER A 1 95 ? 38.783 45.387 41.081 1.00 0.00 92 SER X C 9
ATOM 14091 O O . SER A 1 95 ? 39.835 45.862 40.660 1.00 0.00 92 SER X O 9
ATOM 14099 N N . GLU A 1 96 ? 38.773 44.404 41.993 1.00 0.00 93 GLU X N 9
ATOM 14100 C CA . GLU A 1 96 ? 39.977 43.686 42.473 1.00 0.00 93 GLU X CA 9
ATOM 14101 C C . GLU A 1 96 ? 40.932 43.287 41.323 1.00 0.00 93 GLU X C 9
ATOM 14102 O O . GLU A 1 96 ? 42.135 43.518 41.412 1.00 0.00 93 GLU X O 9
ATOM 14114 N N . ALA A 1 97 ? 40.423 42.742 40.210 1.00 0.00 94 ALA X N 9
ATOM 14115 C CA . ALA A 1 97 ? 41.225 42.423 39.025 1.00 0.00 94 ALA X CA 9
ATOM 14116 C C . ALA A 1 97 ? 41.996 43.614 38.390 1.00 0.00 94 ALA X C 9
ATOM 14117 O O . ALA A 1 97 ? 42.903 43.359 37.590 1.00 0.00 94 ALA X O 9
ATOM 14124 N N . VAL A 1 98 ? 41.680 44.876 38.732 1.00 0.00 95 VAL X N 9
ATOM 14125 C CA . VAL A 1 98 ? 42.451 46.094 38.410 1.00 0.00 95 VAL X CA 9
ATOM 14126 C C . VAL A 1 98 ? 43.716 46.239 39.275 1.00 0.00 95 VAL X C 9
ATOM 14127 O O . VAL A 1 98 ? 44.683 46.851 38.827 1.00 0.00 95 VAL X O 9
ATOM 14140 N N . ALA A 1 99 ? 43.748 45.689 40.496 1.00 0.00 96 ALA X N 9
ATOM 14141 C CA . ALA A 1 99 ? 44.857 45.814 41.453 1.00 0.00 96 ALA X CA 9
ATOM 14142 C C . ALA A 1 99 ? 46.197 45.371 40.839 1.00 0.00 96 ALA X C 9
ATOM 14143 O O . ALA A 1 99 ? 47.130 46.165 40.757 1.00 0.00 96 ALA X O 9
ATOM 14150 N N . GLN A 1 100 ? 46.284 44.136 40.334 1.00 0.00 97 GLN X N 9
ATOM 14151 C CA . GLN A 1 100 ? 47.413 43.662 39.507 1.00 0.00 97 GLN X CA 9
ATOM 14152 C C . GLN A 1 100 ? 47.730 44.520 38.254 1.00 0.00 97 GLN X C 9
ATOM 14153 O O . GLN A 1 100 ? 48.830 44.430 37.721 1.00 0.00 97 GLN X O 9
ATOM 14167 N N . LEU A 1 101 ? 46.771 45.279 37.699 1.00 0.00 98 LEU X N 9
ATOM 14168 C CA . LEU A 1 101 ? 46.978 46.128 36.502 1.00 0.00 98 LEU X CA 9
ATOM 14169 C C . LEU A 1 101 ? 47.604 47.491 36.815 1.00 0.00 98 LEU X C 9
ATOM 14170 O O . LEU A 1 101 ? 48.317 48.051 35.974 1.00 0.00 98 LEU X O 9
ATOM 14186 N N . GLN A 1 102 ? 47.200 48.093 37.935 1.00 0.00 99 GLN X N 9
ATOM 14187 C CA . GLN A 1 102 ? 47.815 49.279 38.529 1.00 0.00 99 GLN X CA 9
ATOM 14188 C C . GLN A 1 102 ? 49.327 49.047 38.700 1.00 0.00 99 GLN X C 9
ATOM 14189 O O . GLN A 1 102 ? 49.742 47.974 39.133 1.00 0.00 99 GLN X O 9
ATOM 14203 N N . LYS A 1 103 ? 50.148 50.050 38.369 1.00 0.00 100 LYS X N 9
ATOM 14204 C CA . LYS A 1 103 ? 51.610 50.047 38.545 1.00 0.00 100 LYS X CA 9
ATOM 14205 C C . LYS A 1 103 ? 52.022 51.156 39.511 1.00 0.00 100 LYS X C 9
ATOM 14206 O O . LYS A 1 103 ? 51.274 52.125 39.667 1.00 0.00 100 LYS X O 9
ATOM 14225 N N . ASN A 1 104 ? 53.244 51.045 40.040 1.00 0.00 101 ASN X N 9
ATOM 14226 C CA . ASN A 1 104 ? 53.929 52.040 40.866 1.00 0.00 101 ASN X CA 9
ATOM 14227 C C . ASN A 1 104 ? 55.086 52.705 40.110 1.00 0.00 101 ASN X C 9
ATOM 14228 O O . ASN A 1 104 ? 55.200 53.931 40.298 1.00 0.00 101 ASN X O 9
ATOM 14239 N N . MET A 1 4 ? 29.793 43.452 57.981 1.00 0.00 1 MET X N 10
ATOM 14240 C CA . MET A 1 4 ? 31.155 43.181 57.453 1.00 0.00 1 MET X CA 10
ATOM 14241 C C . MET A 1 4 ? 31.657 44.431 56.741 1.00 0.00 1 MET X C 10
ATOM 14242 O O . MET A 1 4 ? 30.843 45.128 56.134 1.00 0.00 1 MET X O 10
ATOM 14256 N N . GLN A 1 5 ? 32.952 44.724 56.841 1.00 0.00 2 GLN X N 10
ATOM 14257 C CA . GLN A 1 5 ? 33.586 45.989 56.425 1.00 0.00 2 GLN X CA 10
ATOM 14258 C C . GLN A 1 5 ? 34.515 45.791 55.218 1.00 0.00 2 GLN X C 10
ATOM 14259 O O . GLN A 1 5 ? 34.569 46.643 54.335 1.00 0.00 2 GLN X O 10
ATOM 14273 N N . ASP A 1 6 ? 35.170 44.621 55.161 1.00 0.00 3 ASP X N 10
ATOM 14274 C CA . ASP A 1 6 ? 35.828 44.004 54.001 1.00 0.00 3 ASP X CA 10
ATOM 14275 C C . ASP A 1 6 ? 35.033 44.234 52.713 1.00 0.00 3 ASP X C 10
ATOM 14276 O O . ASP A 1 6 ? 35.518 44.922 51.822 1.00 0.00 3 ASP X O 10
ATOM 14285 N N . ARG A 1 7 ? 33.788 43.763 52.644 1.00 0.00 4 ARG X N 10
ATOM 14286 C CA . ARG A 1 7 ? 32.850 44.084 51.561 1.00 0.00 4 ARG X CA 10
ATOM 14287 C C . ARG A 1 7 ? 32.733 45.575 51.183 1.00 0.00 4 ARG X C 10
ATOM 14288 O O . ARG A 1 7 ? 32.558 45.833 50.007 1.00 0.00 4 ARG X O 10
ATOM 14309 N N . GLU A 1 8 ? 32.755 46.561 52.095 1.00 0.00 5 GLU X N 10
ATOM 14310 C CA . GLU A 1 8 ? 32.682 48.001 51.713 1.00 0.00 5 GLU X CA 10
ATOM 14311 C C . GLU A 1 8 ? 34.028 48.481 51.144 1.00 0.00 5 GLU X C 10
ATOM 14312 O O . GLU A 1 8 ? 34.047 48.978 50.025 1.00 0.00 5 GLU X O 10
ATOM 14324 N N . LYS A 1 9 ? 35.156 48.281 51.855 1.00 0.00 6 LYS X N 10
ATOM 14325 C CA . LYS A 1 9 ? 36.522 48.633 51.384 1.00 0.00 6 LYS X CA 10
ATOM 14326 C C . LYS A 1 9 ? 36.967 47.905 50.103 1.00 0.00 6 LYS X C 10
ATOM 14327 O O . LYS A 1 9 ? 37.795 48.435 49.367 1.00 0.00 6 LYS X O 10
ATOM 14346 N N . ALA A 1 10 ? 36.457 46.698 49.867 1.00 0.00 7 ALA X N 10
ATOM 14347 C CA . ALA A 1 10 ? 36.419 46.016 48.573 1.00 0.00 7 ALA X CA 10
ATOM 14348 C C . ALA A 1 10 ? 35.542 46.770 47.553 1.00 0.00 7 ALA X C 10
ATOM 14349 O O . ALA A 1 10 ? 36.062 47.237 46.541 1.00 0.00 7 ALA X O 10
ATOM 14356 N N . PHE A 1 11 ? 34.231 46.925 47.806 1.00 0.00 8 PHE X N 10
ATOM 14357 C CA . PHE A 1 11 ? 33.300 47.625 46.900 1.00 0.00 8 PHE X CA 10
ATOM 14358 C C . PHE A 1 11 ? 33.797 49.005 46.447 1.00 0.00 8 PHE X C 10
ATOM 14359 O O . PHE A 1 11 ? 33.673 49.320 45.266 1.00 0.00 8 PHE X O 10
ATOM 14376 N N . GLU A 1 12 ? 34.318 49.855 47.338 1.00 0.00 9 GLU X N 10
ATOM 14377 C CA . GLU A 1 12 ? 34.915 51.147 46.954 1.00 0.00 9 GLU X CA 10
ATOM 14378 C C . GLU A 1 12 ? 36.117 50.999 46.000 1.00 0.00 9 GLU X C 10
ATOM 14379 O O . GLU A 1 12 ? 36.336 51.898 45.191 1.00 0.00 9 GLU X O 10
ATOM 14391 N N . ALA A 1 13 ? 36.883 49.902 46.014 1.00 0.00 10 ALA X N 10
ATOM 14392 C CA . ALA A 1 13 ? 37.982 49.696 45.062 1.00 0.00 10 ALA X CA 10
ATOM 14393 C C . ALA A 1 13 ? 37.532 49.853 43.592 1.00 0.00 10 ALA X C 10
ATOM 14394 O O . ALA A 1 13 ? 38.155 50.592 42.835 1.00 0.00 10 ALA X O 10
ATOM 14401 N N . LYS A 1 14 ? 36.422 49.229 43.171 1.00 0.00 11 LYS X N 10
ATOM 14402 C CA . LYS A 1 14 ? 35.855 49.423 41.814 1.00 0.00 11 LYS X CA 10
ATOM 14403 C C . LYS A 1 14 ? 35.404 50.859 41.492 1.00 0.00 11 LYS X C 10
ATOM 14404 O O . LYS A 1 14 ? 35.076 51.143 40.343 1.00 0.00 11 LYS X O 10
ATOM 14423 N N . PHE A 1 15 ? 35.287 51.717 42.501 1.00 0.00 12 PHE X N 10
ATOM 14424 C CA . PHE A 1 15 ? 34.924 53.124 42.368 1.00 0.00 12 PHE X CA 10
ATOM 14425 C C . PHE A 1 15 ? 36.181 53.996 42.259 1.00 0.00 12 PHE X C 10
ATOM 14426 O O . PHE A 1 15 ? 36.200 54.924 41.459 1.00 0.00 12 PHE X O 10
ATOM 14443 N N . ALA A 1 16 ? 37.255 53.654 42.979 1.00 0.00 13 ALA X N 10
ATOM 14444 C CA . ALA A 1 16 ? 38.555 54.333 42.998 1.00 0.00 13 ALA X CA 10
ATOM 14445 C C . ALA A 1 16 ? 39.238 54.548 41.623 1.00 0.00 13 ALA X C 10
ATOM 14446 O O . ALA A 1 16 ? 40.259 55.233 41.561 1.00 0.00 13 ALA X O 10
ATOM 14453 N N . LEU A 1 17 ? 38.751 53.934 40.540 1.00 0.00 14 LEU X N 10
ATOM 14454 C CA . LEU A 1 17 ? 39.248 54.112 39.166 1.00 0.00 14 LEU X CA 10
ATOM 14455 C C . LEU A 1 17 ? 38.138 54.093 38.092 1.00 0.00 14 LEU X C 10
ATOM 14456 O O . LEU A 1 17 ? 38.403 53.822 36.915 1.00 0.00 14 LEU X O 10
ATOM 14472 N N . ASP A 1 18 ? 36.900 54.371 38.516 1.00 0.00 15 ASP X N 10
ATOM 14473 C CA . ASP A 1 18 ? 35.662 54.279 37.733 1.00 0.00 15 ASP X CA 10
ATOM 14474 C C . ASP A 1 18 ? 35.391 52.883 37.103 1.00 0.00 15 ASP X C 10
ATOM 14475 O O . ASP A 1 18 ? 36.184 51.938 37.134 1.00 0.00 15 ASP X O 10
ATOM 14484 N N . GLU A 1 19 ? 34.221 52.708 36.480 1.00 0.00 16 GLU X N 10
ATOM 14485 C CA . GLU A 1 19 ? 33.938 51.541 35.626 1.00 0.00 16 GLU X CA 10
ATOM 14486 C C . GLU A 1 19 ? 34.820 51.449 34.375 1.00 0.00 16 GLU X C 10
ATOM 14487 O O . GLU A 1 19 ? 34.962 50.361 33.810 1.00 0.00 16 GLU X O 10
ATOM 14499 N N . GLU A 1 20 ? 35.385 52.582 33.953 1.00 0.00 17 GLU X N 10
ATOM 14500 C CA . GLU A 1 20 ? 36.218 52.727 32.759 1.00 0.00 17 GLU X CA 10
ATOM 14501 C C . GLU A 1 20 ? 37.525 51.929 32.859 1.00 0.00 17 GLU X C 10
ATOM 14502 O O . GLU A 1 20 ? 37.723 50.997 32.081 1.00 0.00 17 GLU X O 10
ATOM 14514 N N . LEU A 1 21 ? 38.404 52.229 33.829 1.00 0.00 18 LEU X N 10
ATOM 14515 C CA . LEU A 1 21 ? 39.672 51.490 33.988 1.00 0.00 18 LEU X CA 10
ATOM 14516 C C . LEU A 1 21 ? 39.408 49.994 34.219 1.00 0.00 18 LEU X C 10
ATOM 14517 O O . LEU A 1 21 ? 40.092 49.125 33.659 1.00 0.00 18 LEU X O 10
ATOM 14533 N N . ARG A 1 22 ? 38.359 49.699 34.996 1.00 0.00 19 ARG X N 10
ATOM 14534 C CA . ARG A 1 22 ? 37.846 48.348 35.218 1.00 0.00 19 ARG X CA 10
ATOM 14535 C C . ARG A 1 22 ? 37.584 47.584 33.912 1.00 0.00 19 ARG X C 10
ATOM 14536 O O . ARG A 1 22 ? 37.936 46.413 33.847 1.00 0.00 19 ARG X O 10
ATOM 14557 N N . PHE A 1 23 ? 37.016 48.212 32.882 1.00 0.00 20 PHE X N 10
ATOM 14558 C CA . PHE A 1 23 ? 36.771 47.613 31.561 1.00 0.00 20 PHE X CA 10
ATOM 14559 C C . PHE A 1 23 ? 38.019 46.925 30.953 1.00 0.00 20 PHE X C 10
ATOM 14560 O O . PHE A 1 23 ? 37.942 45.779 30.497 1.00 0.00 20 PHE X O 10
ATOM 14577 N N . LYS A 1 24 ? 39.196 47.568 31.043 1.00 0.00 21 LYS X N 10
ATOM 14578 C CA . LYS A 1 24 ? 40.507 46.972 30.713 1.00 0.00 21 LYS X CA 10
ATOM 14579 C C . LYS A 1 24 ? 40.869 45.758 31.581 1.00 0.00 21 LYS X C 10
ATOM 14580 O O . LYS A 1 24 ? 41.469 44.796 31.096 1.00 0.00 21 LYS X O 10
ATOM 14599 N N . ALA A 1 25 ? 40.555 45.827 32.876 1.00 0.00 22 ALA X N 10
ATOM 14600 C CA . ALA A 1 25 ? 40.728 44.737 33.831 1.00 0.00 22 ALA X CA 10
ATOM 14601 C C . ALA A 1 25 ? 39.774 43.550 33.609 1.00 0.00 22 ALA X C 10
ATOM 14602 O O . ALA A 1 25 ? 40.184 42.421 33.882 1.00 0.00 22 ALA X O 10
ATOM 14609 N N . THR A 1 26 ? 38.527 43.750 33.157 1.00 0.00 23 THR X N 10
ATOM 14610 C CA . THR A 1 26 ? 37.520 42.680 33.041 1.00 0.00 23 THR X CA 10
ATOM 14611 C C . THR A 1 26 ? 38.027 41.506 32.201 1.00 0.00 23 THR X C 10
ATOM 14612 O O . THR A 1 26 ? 37.931 40.360 32.629 1.00 0.00 23 THR X O 10
ATOM 14623 N N . ALA A 1 27 ? 38.633 41.815 31.049 1.00 0.00 24 ALA X N 10
ATOM 14624 C CA . ALA A 1 27 ? 39.267 40.845 30.150 1.00 0.00 24 ALA X CA 10
ATOM 14625 C C . ALA A 1 27 ? 40.275 39.920 30.876 1.00 0.00 24 ALA X C 10
ATOM 14626 O O . ALA A 1 27 ? 40.259 38.695 30.718 1.00 0.00 24 ALA X O 10
ATOM 14633 N N . ARG A 1 28 ? 41.175 40.506 31.685 1.00 0.00 25 ARG X N 10
ATOM 14634 C CA . ARG A 1 28 ? 42.134 39.787 32.545 1.00 0.00 25 ARG X CA 10
ATOM 14635 C C . ARG A 1 28 ? 41.414 38.967 33.625 1.00 0.00 25 ARG X C 10
ATOM 14636 O O . ARG A 1 28 ? 41.725 37.783 33.782 1.00 0.00 25 ARG X O 10
ATOM 14657 N N . ARG A 1 29 ? 40.440 39.561 34.333 1.00 0.00 26 ARG X N 10
ATOM 14658 C CA . ARG A 1 29 ? 39.556 38.903 35.323 1.00 0.00 26 ARG X CA 10
ATOM 14659 C C . ARG A 1 29 ? 38.999 37.573 34.820 1.00 0.00 26 ARG X C 10
ATOM 14660 O O . ARG A 1 29 ? 38.984 36.627 35.602 1.00 0.00 26 ARG X O 10
ATOM 14681 N N . ASN A 1 30 ? 38.541 37.478 33.561 1.00 0.00 27 ASN X N 10
ATOM 14682 C CA . ASN A 1 30 ? 38.065 36.222 32.953 1.00 0.00 27 ASN X CA 10
ATOM 14683 C C . ASN A 1 30 ? 39.075 35.059 33.116 1.00 0.00 27 ASN X C 10
ATOM 14684 O O . ASN A 1 30 ? 38.673 33.964 33.507 1.00 0.00 27 ASN X O 10
ATOM 14695 N N . LYS A 1 31 ? 40.381 35.277 32.894 1.00 0.00 28 LYS X N 10
ATOM 14696 C CA . LYS A 1 31 ? 41.429 34.263 33.160 1.00 0.00 28 LYS X CA 10
ATOM 14697 C C . LYS A 1 31 ? 41.525 33.862 34.636 1.00 0.00 28 LYS X C 10
ATOM 14698 O O . LYS A 1 31 ? 41.573 32.675 34.939 1.00 0.00 28 LYS X O 10
ATOM 14717 N N . LEU A 1 32 ? 41.536 34.845 35.539 1.00 0.00 29 LEU X N 10
ATOM 14718 C CA . LEU A 1 32 ? 41.599 34.651 36.993 1.00 0.00 29 LEU X CA 10
ATOM 14719 C C . LEU A 1 32 ? 40.424 33.815 37.520 1.00 0.00 29 LEU X C 10
ATOM 14720 O O . LEU A 1 32 ? 40.646 32.771 38.126 1.00 0.00 29 LEU X O 10
ATOM 14736 N N . LEU A 1 33 ? 39.185 34.259 37.274 1.00 0.00 30 LEU X N 10
ATOM 14737 C CA . LEU A 1 33 ? 37.945 33.533 37.594 1.00 0.00 30 LEU X CA 10
ATOM 14738 C C . LEU A 1 33 ? 37.970 32.101 37.037 1.00 0.00 30 LEU X C 10
ATOM 14739 O O . LEU A 1 33 ? 37.632 31.156 37.748 1.00 0.00 30 LEU X O 10
ATOM 14755 N N . GLY A 1 34 ? 38.398 31.957 35.779 1.00 0.00 31 GLY X N 10
ATOM 14756 C CA . GLY A 1 34 ? 38.594 30.672 35.112 1.00 0.00 31 GLY X CA 10
ATOM 14757 C C . GLY A 1 34 ? 39.528 29.732 35.866 1.00 0.00 31 GLY X C 10
ATOM 14758 O O . GLY A 1 34 ? 39.133 28.613 36.163 1.00 0.00 31 GLY X O 10
ATOM 14762 N N . LEU A 1 35 ? 40.755 30.170 36.151 1.00 0.00 32 LEU X N 10
ATOM 14763 C CA . LEU A 1 35 ? 41.787 29.415 36.861 1.00 0.00 32 LEU X CA 10
ATOM 14764 C C . LEU A 1 35 ? 41.388 29.059 38.302 1.00 0.00 32 LEU X C 10
ATOM 14765 O O . LEU A 1 35 ? 41.683 27.948 38.735 1.00 0.00 32 LEU X O 10
ATOM 14781 N N . TRP A 1 36 ? 40.724 29.972 39.019 1.00 0.00 33 TRP X N 10
ATOM 14782 C CA . TRP A 1 36 ? 40.172 29.749 40.362 1.00 0.00 33 TRP X CA 10
ATOM 14783 C C . TRP A 1 36 ? 39.156 28.593 40.359 1.00 0.00 33 TRP X C 10
ATOM 14784 O O . TRP A 1 36 ? 39.371 27.580 41.022 1.00 0.00 33 TRP X O 10
ATOM 14805 N N . ALA A 1 37 ? 38.071 28.734 39.589 1.00 0.00 34 ALA X N 10
ATOM 14806 C CA . ALA A 1 37 ? 37.038 27.719 39.358 1.00 0.00 34 ALA X CA 10
ATOM 14807 C C . ALA A 1 37 ? 37.632 26.393 38.835 1.00 0.00 34 ALA X C 10
ATOM 14808 O O . ALA A 1 37 ? 37.432 25.318 39.394 1.00 0.00 34 ALA X O 10
ATOM 14815 N N . ALA A 1 38 ? 38.464 26.466 37.794 1.00 0.00 35 ALA X N 10
ATOM 14816 C CA . ALA A 1 38 ? 39.190 25.312 37.271 1.00 0.00 35 ALA X CA 10
ATOM 14817 C C . ALA A 1 38 ? 39.983 24.561 38.361 1.00 0.00 35 ALA X C 10
ATOM 14818 O O . ALA A 1 38 ? 39.900 23.335 38.454 1.00 0.00 35 ALA X O 10
ATOM 14825 N N . GLY A 1 39 ? 40.731 25.281 39.198 1.00 0.00 36 GLY X N 10
ATOM 14826 C CA . GLY A 1 39 ? 41.448 24.754 40.361 1.00 0.00 36 GLY X CA 10
ATOM 14827 C C . GLY A 1 39 ? 40.547 24.028 41.366 1.00 0.00 36 GLY X C 10
ATOM 14828 O O . GLY A 1 39 ? 40.911 22.951 41.838 1.00 0.00 36 GLY X O 10
ATOM 14832 N N . LEU A 1 40 ? 39.362 24.565 41.680 1.00 0.00 37 LEU X N 10
ATOM 14833 C CA . LEU A 1 40 ? 38.356 23.936 42.556 1.00 0.00 37 LEU X CA 10
ATOM 14834 C C . LEU A 1 40 ? 37.902 22.529 42.105 1.00 0.00 37 LEU X C 10
ATOM 14835 O O . LEU A 1 40 ? 37.465 21.736 42.948 1.00 0.00 37 LEU X O 10
ATOM 14851 N N . LEU A 1 41 ? 38.014 22.216 40.809 1.00 0.00 38 LEU X N 10
ATOM 14852 C CA . LEU A 1 41 ? 37.744 20.904 40.191 1.00 0.00 38 LEU X CA 10
ATOM 14853 C C . LEU A 1 41 ? 39.028 20.159 39.763 1.00 0.00 38 LEU X C 10
ATOM 14854 O O . LEU A 1 41 ? 38.948 19.175 39.027 1.00 0.00 38 LEU X O 10
ATOM 14870 N N . ALA A 1 42 ? 40.207 20.591 40.228 1.00 0.00 39 ALA X N 10
ATOM 14871 C CA . ALA A 1 42 ? 41.529 20.027 39.907 1.00 0.00 39 ALA X CA 10
ATOM 14872 C C . ALA A 1 42 ? 41.813 19.849 38.389 1.00 0.00 39 ALA X C 10
ATOM 14873 O O . ALA A 1 42 ? 42.560 18.950 37.987 1.00 0.00 39 ALA X O 10
ATOM 14880 N N . LYS A 1 43 ? 41.218 20.704 37.542 1.00 0.00 40 LYS X N 10
ATOM 14881 C CA . LYS A 1 43 ? 41.293 20.620 36.075 1.00 0.00 40 LYS X CA 10
ATOM 14882 C C . LYS A 1 43 ? 42.744 20.769 35.610 1.00 0.00 40 LYS X C 10
ATOM 14883 O O . LYS A 1 43 ? 43.317 21.851 35.702 1.00 0.00 40 LYS X O 10
ATOM 14902 N N . SER A 1 44 ? 43.293 19.670 35.095 1.00 0.00 41 SER X N 10
ATOM 14903 C CA . SER A 1 44 ? 44.662 19.552 34.569 1.00 0.00 41 SER X CA 10
ATOM 14904 C C . SER A 1 44 ? 44.974 20.580 33.467 1.00 0.00 41 SER X C 10
ATOM 14905 O O . SER A 1 44 ? 46.076 21.120 33.424 1.00 0.00 41 SER X O 10
ATOM 14913 N N . ASP A 1 45 ? 43.996 20.919 32.618 1.00 0.00 42 ASP X N 10
ATOM 14914 C CA . ASP A 1 45 ? 44.081 22.047 31.677 1.00 0.00 42 ASP X CA 10
ATOM 14915 C C . ASP A 1 45 ? 43.213 23.248 32.152 1.00 0.00 42 ASP X C 10
ATOM 14916 O O . ASP A 1 45 ? 42.067 23.397 31.715 1.00 0.00 42 ASP X O 10
ATOM 14925 N N . PRO A 1 46 ? 43.697 24.137 33.044 1.00 0.00 43 PRO X N 10
ATOM 14926 C CA . PRO A 1 46 ? 42.905 25.266 33.563 1.00 0.00 43 PRO X CA 10
ATOM 14927 C C . PRO A 1 46 ? 42.743 26.422 32.554 1.00 0.00 43 PRO X C 10
ATOM 14928 O O . PRO A 1 46 ? 41.673 27.017 32.433 1.00 0.00 43 PRO X O 10
ATOM 14939 N N . GLU A 1 47 ? 43.821 26.737 31.832 1.00 0.00 44 GLU X N 10
ATOM 14940 C CA . GLU A 1 47 ? 43.926 27.750 30.771 1.00 0.00 44 GLU X CA 10
ATOM 14941 C C . GLU A 1 47 ? 42.890 27.514 29.648 1.00 0.00 44 GLU X C 10
ATOM 14942 O O . GLU A 1 47 ? 42.166 28.431 29.257 1.00 0.00 44 GLU X O 10
ATOM 14954 N N . ALA A 1 48 ? 42.731 26.260 29.209 1.00 0.00 45 ALA X N 10
ATOM 14955 C CA . ALA A 1 48 ? 41.656 25.825 28.310 1.00 0.00 45 ALA X CA 10
ATOM 14956 C C . ALA A 1 48 ? 40.226 26.099 28.837 1.00 0.00 45 ALA X C 10
ATOM 14957 O O . ALA A 1 48 ? 39.348 26.483 28.062 1.00 0.00 45 ALA X O 10
ATOM 14964 N N . TYR A 1 49 ? 39.965 25.899 30.142 1.00 0.00 46 TYR X N 10
ATOM 14965 C CA . TYR A 1 49 ? 38.663 26.193 30.781 1.00 0.00 46 TYR X CA 10
ATOM 14966 C C . TYR A 1 49 ? 38.395 27.707 30.887 1.00 0.00 46 TYR X C 10
ATOM 14967 O O . TYR A 1 49 ? 37.273 28.157 30.658 1.00 0.00 46 TYR X O 10
ATOM 14985 N N . ALA A 1 50 ? 39.413 28.512 31.196 1.00 0.00 47 ALA X N 10
ATOM 14986 C CA . ALA A 1 50 ? 39.350 29.975 31.185 1.00 0.00 47 ALA X CA 10
ATOM 14987 C C . ALA A 1 50 ? 38.897 30.575 29.834 1.00 0.00 47 ALA X C 10
ATOM 14988 O O . ALA A 1 50 ? 38.205 31.593 29.815 1.00 0.00 47 ALA X O 10
ATOM 14995 N N . SER A 1 51 ? 39.248 29.940 28.713 1.00 0.00 48 SER X N 10
ATOM 14996 C CA . SER A 1 51 ? 38.761 30.264 27.361 1.00 0.00 48 SER X CA 10
ATOM 14997 C C . SER A 1 51 ? 37.220 30.254 27.238 1.00 0.00 48 SER X C 10
ATOM 14998 O O . SER A 1 51 ? 36.647 31.147 26.617 1.00 0.00 48 SER X O 10
ATOM 15006 N N . GLU A 1 52 ? 36.512 29.319 27.888 1.00 0.00 49 GLU X N 10
ATOM 15007 C CA . GLU A 1 52 ? 35.038 29.400 27.956 1.00 0.00 49 GLU X CA 10
ATOM 15008 C C . GLU A 1 52 ? 34.553 30.600 28.794 1.00 0.00 49 GLU X C 10
ATOM 15009 O O . GLU A 1 52 ? 33.510 31.154 28.478 1.00 0.00 49 GLU X O 10
ATOM 15021 N N . ILE A 1 53 ? 35.269 31.058 29.830 1.00 0.00 50 ILE X N 10
ATOM 15022 C CA . ILE A 1 53 ? 34.874 32.233 30.637 1.00 0.00 50 ILE X CA 10
ATOM 15023 C C . ILE A 1 53 ? 34.803 33.531 29.815 1.00 0.00 50 ILE X C 10
ATOM 15024 O O . ILE A 1 53 ? 33.940 34.360 30.109 1.00 0.00 50 ILE X O 10
ATOM 15040 N N . VAL A 1 54 ? 35.710 33.754 28.853 1.00 0.00 51 VAL X N 10
ATOM 15041 C CA . VAL A 1 54 ? 35.610 34.887 27.905 1.00 0.00 51 VAL X CA 10
ATOM 15042 C C . VAL A 1 54 ? 34.430 34.721 26.941 1.00 0.00 51 VAL X C 10
ATOM 15043 O O . VAL A 1 54 ? 33.638 35.648 26.804 1.00 0.00 51 VAL X O 10
ATOM 15056 N N . ALA A 1 55 ? 34.265 33.551 26.314 1.00 0.00 52 ALA X N 10
ATOM 15057 C CA . ALA A 1 55 ? 33.083 33.242 25.500 1.00 0.00 52 ALA X CA 10
ATOM 15058 C C . ALA A 1 55 ? 31.748 33.399 26.269 1.00 0.00 52 ALA X C 10
ATOM 15059 O O . ALA A 1 55 ? 30.734 33.795 25.705 1.00 0.00 52 ALA X O 10
ATOM 15066 N N . ALA A 1 56 ? 31.727 33.078 27.554 1.00 0.00 53 ALA X N 10
ATOM 15067 C CA . ALA A 1 56 ? 30.551 33.164 28.401 1.00 0.00 53 ALA X CA 10
ATOM 15068 C C . ALA A 1 56 ? 30.062 34.612 28.653 1.00 0.00 53 ALA X C 10
ATOM 15069 O O . ALA A 1 56 ? 28.901 34.789 29.016 1.00 0.00 53 ALA X O 10
ATOM 15076 N N . ASP A 1 57 ? 30.908 35.632 28.447 1.00 0.00 54 ASP X N 10
ATOM 15077 C CA . ASP A 1 57 ? 30.581 37.075 28.467 1.00 0.00 54 ASP X CA 10
ATOM 15078 C C . ASP A 1 57 ? 30.369 37.604 27.012 1.00 0.00 54 ASP X C 10
ATOM 15079 O O . ASP A 1 57 ? 30.436 38.809 26.770 1.00 0.00 54 ASP X O 10
ATOM 15088 N N . PHE A 1 58 ? 30.077 36.731 26.021 1.00 0.00 55 PHE X N 10
ATOM 15089 C CA . PHE A 1 58 ? 29.782 37.112 24.617 1.00 0.00 55 PHE X CA 10
ATOM 15090 C C . PHE A 1 58 ? 28.505 37.944 24.470 1.00 0.00 55 PHE X C 10
ATOM 15091 O O . PHE A 1 58 ? 27.408 37.481 24.763 1.00 0.00 55 PHE X O 10
ATOM 15108 N N . GLU A 1 59 ? 28.607 39.098 23.819 1.00 0.00 56 GLU X N 10
ATOM 15109 C CA . GLU A 1 59 ? 27.511 40.072 23.684 1.00 0.00 56 GLU X CA 10
ATOM 15110 C C . GLU A 1 59 ? 26.582 39.798 22.486 1.00 0.00 56 GLU X C 10
ATOM 15111 O O . GLU A 1 59 ? 25.846 40.681 22.054 1.00 0.00 56 GLU X O 10
ATOM 15123 N N . GLU A 1 60 ? 26.598 38.573 21.965 1.00 0.00 57 GLU X N 10
ATOM 15124 C CA . GLU A 1 60 ? 25.834 38.154 20.789 1.00 0.00 57 GLU X CA 10
ATOM 15125 C C . GLU A 1 60 ? 24.382 37.830 21.181 1.00 0.00 57 GLU X C 10
ATOM 15126 O O . GLU A 1 60 ? 23.474 38.591 20.871 1.00 0.00 57 GLU X O 10
ATOM 15138 N N . ALA A 1 61 ? 24.156 36.704 21.870 1.00 0.00 58 ALA X N 10
ATOM 15139 C CA . ALA A 1 61 ? 22.829 36.210 22.256 1.00 0.00 58 ALA X CA 10
ATOM 15140 C C . ALA A 1 61 ? 22.676 36.019 23.779 1.00 0.00 58 ALA X C 10
ATOM 15141 O O . ALA A 1 61 ? 21.709 36.515 24.363 1.00 0.00 58 ALA X O 10
ATOM 15148 N N . GLY A 1 62 ? 23.593 35.256 24.386 1.00 0.00 59 GLY X N 10
ATOM 15149 C CA . GLY A 1 62 ? 23.663 34.962 25.824 1.00 0.00 59 GLY X CA 10
ATOM 15150 C C . GLY A 1 62 ? 23.935 36.194 26.708 1.00 0.00 59 GLY X C 10
ATOM 15151 O O . GLY A 1 62 ? 24.407 37.223 26.234 1.00 0.00 59 GLY X O 10
ATOM 15155 N N . HIS A 1 63 ? 23.641 36.096 28.009 1.00 0.00 60 HIS X N 10
ATOM 15156 C CA . HIS A 1 63 ? 23.783 37.191 28.988 1.00 0.00 60 HIS X CA 10
ATOM 15157 C C . HIS A 1 63 ? 24.389 36.694 30.309 1.00 0.00 60 HIS X C 10
ATOM 15158 O O . HIS A 1 63 ? 25.327 37.281 30.850 1.00 0.00 60 HIS X O 10
ATOM 15172 N N . GLU A 1 64 ? 23.793 35.625 30.851 1.00 0.00 61 GLU X N 10
ATOM 15173 C CA . GLU A 1 64 ? 24.188 34.955 32.093 1.00 0.00 61 GLU X CA 10
ATOM 15174 C C . GLU A 1 64 ? 25.012 33.671 31.886 1.00 0.00 61 GLU X C 10
ATOM 15175 O O . GLU A 1 64 ? 25.233 32.934 32.852 1.00 0.00 61 GLU X O 10
ATOM 15187 N N . ASP A 1 65 ? 25.534 33.408 30.681 1.00 0.00 62 ASP X N 10
ATOM 15188 C CA . ASP A 1 65 ? 26.485 32.317 30.434 1.00 0.00 62 ASP X CA 10
ATOM 15189 C C . ASP A 1 65 ? 27.683 32.375 31.407 1.00 0.00 62 ASP X C 10
ATOM 15190 O O . ASP A 1 65 ? 28.069 31.339 31.952 1.00 0.00 62 ASP X O 10
ATOM 15199 N N . VAL A 1 66 ? 28.231 33.562 31.717 1.00 0.00 63 VAL X N 10
ATOM 15200 C CA . VAL A 1 66 ? 29.247 33.716 32.785 1.00 0.00 63 VAL X CA 10
ATOM 15201 C C . VAL A 1 66 ? 28.791 33.143 34.127 1.00 0.00 63 VAL X C 10
ATOM 15202 O O . VAL A 1 66 ? 29.520 32.383 34.759 1.00 0.00 63 VAL X O 10
ATOM 15215 N N . VAL A 1 67 ? 27.607 33.544 34.605 1.00 0.00 64 VAL X N 10
ATOM 15216 C CA . VAL A 1 67 ? 27.074 33.193 35.932 1.00 0.00 64 VAL X CA 10
ATOM 15217 C C . VAL A 1 67 ? 26.834 31.691 36.038 1.00 0.00 64 VAL X C 10
ATOM 15218 O O . VAL A 1 67 ? 27.324 31.059 36.979 1.00 0.00 64 VAL X O 10
ATOM 15231 N N . ARG A 1 68 ? 26.103 31.101 35.080 1.00 0.00 65 ARG X N 10
ATOM 15232 C CA . ARG A 1 68 ? 25.865 29.646 35.065 1.00 0.00 65 ARG X CA 10
ATOM 15233 C C . ARG A 1 68 ? 27.179 28.866 35.140 1.00 0.00 65 ARG X C 10
ATOM 15234 O O . ARG A 1 68 ? 27.239 27.907 35.902 1.00 0.00 65 ARG X O 10
ATOM 15255 N N . LYS A 1 69 ? 28.236 29.300 34.425 1.00 0.00 66 LYS X N 10
ATOM 15256 C CA . LYS A 1 69 ? 29.610 28.742 34.436 1.00 0.00 66 LYS X CA 10
ATOM 15257 C C . LYS A 1 69 ? 30.235 28.629 35.825 1.00 0.00 66 LYS X C 10
ATOM 15258 O O . LYS A 1 69 ? 30.937 27.659 36.076 1.00 0.00 66 LYS X O 10
ATOM 15277 N N . ILE A 1 70 ? 29.964 29.586 36.711 1.00 0.00 67 ILE X N 10
ATOM 15278 C CA . ILE A 1 70 ? 30.349 29.539 38.126 1.00 0.00 67 ILE X CA 10
ATOM 15279 C C . ILE A 1 70 ? 29.381 28.646 38.942 1.00 0.00 67 ILE X C 10
ATOM 15280 O O . ILE A 1 70 ? 29.824 27.810 39.722 1.00 0.00 67 ILE X O 10
ATOM 15296 N N . LYS A 1 71 ? 28.056 28.724 38.726 1.00 0.00 68 LYS X N 10
ATOM 15297 C CA . LYS A 1 71 ? 27.041 27.866 39.398 1.00 0.00 68 LYS X CA 10
ATOM 15298 C C . LYS A 1 71 ? 27.333 26.363 39.232 1.00 0.00 68 LYS X C 10
ATOM 15299 O O . LYS A 1 71 ? 27.415 25.638 40.219 1.00 0.00 68 LYS X O 10
ATOM 15318 N N . THR A 1 72 ? 27.433 25.903 37.985 1.00 0.00 69 THR X N 10
ATOM 15319 C CA . THR A 1 72 ? 27.712 24.510 37.579 1.00 0.00 69 THR X CA 10
ATOM 15320 C C . THR A 1 72 ? 28.989 23.960 38.221 1.00 0.00 69 THR X C 10
ATOM 15321 O O . THR A 1 72 ? 29.033 22.813 38.665 1.00 0.00 69 THR X O 10
ATOM 15332 N N . ASP A 1 73 ? 30.010 24.817 38.308 1.00 0.00 70 ASP X N 10
ATOM 15333 C CA . ASP A 1 73 ? 31.278 24.598 39.006 1.00 0.00 70 ASP X CA 10
ATOM 15334 C C . ASP A 1 73 ? 31.054 24.207 40.473 1.00 0.00 70 ASP X C 10
ATOM 15335 O O . ASP A 1 73 ? 31.531 23.160 40.899 1.00 0.00 70 ASP X O 10
ATOM 15344 N N . PHE A 1 74 ? 30.294 24.995 41.240 1.00 0.00 71 PHE X N 10
ATOM 15345 C CA . PHE A 1 74 ? 29.923 24.674 42.621 1.00 0.00 71 PHE X CA 10
ATOM 15346 C C . PHE A 1 74 ? 29.122 23.374 42.767 1.00 0.00 71 PHE X C 10
ATOM 15347 O O . PHE A 1 74 ? 29.374 22.631 43.715 1.00 0.00 71 PHE X O 10
ATOM 15364 N N . ASP A 1 75 ? 28.182 23.094 41.857 1.00 0.00 72 ASP X N 10
ATOM 15365 C CA . ASP A 1 75 ? 27.445 21.815 41.805 1.00 0.00 72 ASP X CA 10
ATOM 15366 C C . ASP A 1 75 ? 28.424 20.614 41.715 1.00 0.00 72 ASP X C 10
ATOM 15367 O O . ASP A 1 75 ? 28.351 19.682 42.519 1.00 0.00 72 ASP X O 10
ATOM 15376 N N . ALA A 1 76 ? 29.366 20.637 40.763 1.00 0.00 73 ALA X N 10
ATOM 15377 C CA . ALA A 1 76 ? 30.418 19.624 40.614 1.00 0.00 73 ALA X CA 10
ATOM 15378 C C . ALA A 1 76 ? 31.428 19.583 41.786 1.00 0.00 73 ALA X C 10
ATOM 15379 O O . ALA A 1 76 ? 31.817 18.501 42.238 1.00 0.00 73 ALA X O 10
ATOM 15386 N N . ALA A 1 77 ? 31.900 20.746 42.251 1.00 0.00 74 ALA X N 10
ATOM 15387 C CA . ALA A 1 77 ? 32.889 20.915 43.319 1.00 0.00 74 ALA X CA 10
ATOM 15388 C C . ALA A 1 77 ? 32.358 20.648 44.737 1.00 0.00 74 ALA X C 10
ATOM 15389 O O . ALA A 1 77 ? 33.177 20.453 45.643 1.00 0.00 74 ALA X O 10
ATOM 15396 N N . GLY A 1 78 ? 31.035 20.685 44.939 1.00 0.00 75 GLY X N 10
ATOM 15397 C CA . GLY A 1 78 ? 30.349 20.478 46.217 1.00 0.00 75 GLY X CA 10
ATOM 15398 C C . GLY A 1 78 ? 30.424 21.684 47.162 1.00 0.00 75 GLY X C 10
ATOM 15399 O O . GLY A 1 78 ? 30.845 21.544 48.310 1.00 0.00 75 GLY X O 10
ATOM 15403 N N . VAL A 1 79 ? 29.985 22.869 46.708 1.00 0.00 76 VAL X N 10
ATOM 15404 C CA . VAL A 1 79 ? 30.089 24.142 47.462 1.00 0.00 76 VAL X CA 10
ATOM 15405 C C . VAL A 1 79 ? 28.706 24.780 47.629 1.00 0.00 76 VAL X C 10
ATOM 15406 O O . VAL A 1 79 ? 27.949 24.868 46.666 1.00 0.00 76 VAL X O 10
ATOM 15419 N N . ALA A 1 80 ? 28.329 25.203 48.837 1.00 0.00 77 ALA X N 10
ATOM 15420 C CA . ALA A 1 80 ? 26.977 25.710 49.104 1.00 0.00 77 ALA X CA 10
ATOM 15421 C C . ALA A 1 80 ? 26.788 27.172 48.628 1.00 0.00 77 ALA X C 10
ATOM 15422 O O . ALA A 1 80 ? 27.027 28.117 49.383 1.00 0.00 77 ALA X O 10
ATOM 15429 N N . ILE A 1 81 ? 26.371 27.370 47.370 1.00 0.00 78 ILE X N 10
ATOM 15430 C CA . ILE A 1 81 ? 26.232 28.705 46.751 1.00 0.00 78 ILE X CA 10
ATOM 15431 C C . ILE A 1 81 ? 25.048 28.712 45.763 1.00 0.00 78 ILE X C 10
ATOM 15432 O O . ILE A 1 81 ? 24.925 27.834 44.905 1.00 0.00 78 ILE X O 10
ATOM 15448 N N . SER A 1 82 ? 24.187 29.724 45.904 1.00 0.00 79 SER X N 10
ATOM 15449 C CA . SER A 1 82 ? 22.931 29.988 45.170 1.00 0.00 79 SER X CA 10
ATOM 15450 C C . SER A 1 82 ? 23.179 30.881 43.944 1.00 0.00 79 SER X C 10
ATOM 15451 O O . SER A 1 82 ? 24.102 31.689 43.985 1.00 0.00 79 SER X O 10
ATOM 15459 N N . GLU A 1 83 ? 22.366 30.820 42.873 1.00 0.00 80 GLU X N 10
ATOM 15460 C CA . GLU A 1 83 ? 22.574 31.660 41.662 1.00 0.00 80 GLU X CA 10
ATOM 15461 C C . GLU A 1 83 ? 22.771 33.150 42.002 1.00 0.00 80 GLU X C 10
ATOM 15462 O O . GLU A 1 83 ? 23.738 33.778 41.560 1.00 0.00 80 GLU X O 10
ATOM 15474 N N . ASP A 1 84 ? 21.865 33.696 42.812 1.00 0.00 81 ASP X N 10
ATOM 15475 C CA . ASP A 1 84 ? 21.884 35.073 43.310 1.00 0.00 81 ASP X CA 10
ATOM 15476 C C . ASP A 1 84 ? 23.232 35.467 43.951 1.00 0.00 81 ASP X C 10
ATOM 15477 O O . ASP A 1 84 ? 23.802 36.505 43.602 1.00 0.00 81 ASP X O 10
ATOM 15486 N N . ASP A 1 85 ? 23.778 34.638 44.850 1.00 0.00 82 ASP X N 10
ATOM 15487 C CA . ASP A 1 85 ? 25.043 34.885 45.552 1.00 0.00 82 ASP X CA 10
ATOM 15488 C C . ASP A 1 85 ? 26.211 35.111 44.569 1.00 0.00 82 ASP X C 10
ATOM 15489 O O . ASP A 1 85 ? 27.039 35.994 44.789 1.00 0.00 82 ASP X O 10
ATOM 15498 N N . ILE A 1 86 ? 26.274 34.364 43.463 1.00 0.00 83 ILE X N 10
ATOM 15499 C CA . ILE A 1 86 ? 27.303 34.488 42.417 1.00 0.00 83 ILE X CA 10
ATOM 15500 C C . ILE A 1 86 ? 27.380 35.917 41.881 1.00 0.00 83 ILE X C 10
ATOM 15501 O O . ILE A 1 86 ? 28.469 36.482 41.783 1.00 0.00 83 ILE X O 10
ATOM 15517 N N . ARG A 1 87 ? 26.224 36.506 41.523 1.00 0.00 84 ARG X N 10
ATOM 15518 C CA . ARG A 1 87 ? 26.151 37.893 41.028 1.00 0.00 84 ARG X CA 10
ATOM 15519 C C . ARG A 1 87 ? 26.787 38.856 42.022 1.00 0.00 84 ARG X C 10
ATOM 15520 O O . ARG A 1 87 ? 27.619 39.664 41.616 1.00 0.00 84 ARG X O 10
ATOM 15541 N N . VAL A 1 88 ? 26.401 38.735 43.300 1.00 0.00 85 VAL X N 10
ATOM 15542 C CA . VAL A 1 88 ? 26.914 39.505 44.449 1.00 0.00 85 VAL X CA 10
ATOM 15543 C C . VAL A 1 88 ? 28.423 39.324 44.609 1.00 0.00 85 VAL X C 10
ATOM 15544 O O . VAL A 1 88 ? 29.131 40.321 44.587 1.00 0.00 85 VAL X O 10
ATOM 15557 N N . ARG A 1 89 ? 28.937 38.090 44.715 1.00 0.00 86 ARG X N 10
ATOM 15558 C CA . ARG A 1 89 ? 30.381 37.793 44.757 1.00 0.00 86 ARG X CA 10
ATOM 15559 C C . ARG A 1 89 ? 31.139 38.436 43.588 1.00 0.00 86 ARG X C 10
ATOM 15560 O O . ARG A 1 89 ? 32.161 39.063 43.815 1.00 0.00 86 ARG X O 10
ATOM 15581 N N . MET A 1 90 ? 30.653 38.308 42.343 1.00 0.00 87 MET X N 10
ATOM 15582 C CA . MET A 1 90 ? 31.224 38.958 41.149 1.00 0.00 87 MET X CA 10
ATOM 15583 C C . MET A 1 90 ? 31.427 40.472 41.332 1.00 0.00 87 MET X C 10
ATOM 15584 O O . MET A 1 90 ? 32.445 40.998 40.884 1.00 0.00 87 MET X O 10
ATOM 15598 N N . ILE A 1 91 ? 30.471 41.192 41.935 1.00 0.00 88 ILE X N 10
ATOM 15599 C CA . ILE A 1 91 ? 30.621 42.634 42.205 1.00 0.00 88 ILE X CA 10
ATOM 15600 C C . ILE A 1 91 ? 31.912 42.917 42.980 1.00 0.00 88 ILE X C 10
ATOM 15601 O O . ILE A 1 91 ? 32.640 43.844 42.618 1.00 0.00 88 ILE X O 10
ATOM 15617 N N . GLU A 1 92 ? 32.197 42.131 44.016 1.00 0.00 89 GLU X N 10
ATOM 15618 C CA . GLU A 1 92 ? 33.421 42.178 44.831 1.00 0.00 89 GLU X CA 10
ATOM 15619 C C . GLU A 1 92 ? 34.637 41.687 44.027 1.00 0.00 89 GLU X C 10
ATOM 15620 O O . GLU A 1 92 ? 35.516 42.487 43.741 1.00 0.00 89 GLU X O 10
ATOM 15632 N N . LEU A 1 93 ? 34.637 40.451 43.508 1.00 0.00 90 LEU X N 10
ATOM 15633 C CA . LEU A 1 93 ? 35.685 39.846 42.656 1.00 0.00 90 LEU X CA 10
ATOM 15634 C C . LEU A 1 93 ? 36.205 40.726 41.503 1.00 0.00 90 LEU X C 10
ATOM 15635 O O . LEU A 1 93 ? 37.366 40.600 41.113 1.00 0.00 90 LEU X O 10
ATOM 15651 N N . LEU A 1 94 ? 35.378 41.587 40.914 1.00 0.00 91 LEU X N 10
ATOM 15652 C CA . LEU A 1 94 ? 35.785 42.580 39.909 1.00 0.00 91 LEU X CA 10
ATOM 15653 C C . LEU A 1 94 ? 36.536 43.760 40.542 1.00 0.00 91 LEU X C 10
ATOM 15654 O O . LEU A 1 94 ? 37.477 44.268 39.939 1.00 0.00 91 LEU X O 10
ATOM 15670 N N . SER A 1 95 ? 36.117 44.185 41.732 1.00 0.00 92 SER X N 10
ATOM 15671 C CA . SER A 1 95 ? 36.813 45.109 42.636 1.00 0.00 92 SER X CA 10
ATOM 15672 C C . SER A 1 95 ? 38.189 44.582 43.022 1.00 0.00 92 SER X C 10
ATOM 15673 O O . SER A 1 95 ? 39.164 45.289 42.806 1.00 0.00 92 SER X O 10
ATOM 15681 N N . GLU A 1 96 ? 38.310 43.357 43.544 1.00 0.00 93 GLU X N 10
ATOM 15682 C CA . GLU A 1 96 ? 39.622 42.782 43.884 1.00 0.00 93 GLU X CA 10
ATOM 15683 C C . GLU A 1 96 ? 40.530 42.699 42.651 1.00 0.00 93 GLU X C 10
ATOM 15684 O O . GLU A 1 96 ? 41.702 43.069 42.729 1.00 0.00 93 GLU X O 10
ATOM 15696 N N . ALA A 1 97 ? 39.992 42.254 41.510 1.00 0.00 94 ALA X N 10
ATOM 15697 C CA . ALA A 1 97 ? 40.689 42.209 40.228 1.00 0.00 94 ALA X CA 10
ATOM 15698 C C . ALA A 1 97 ? 41.281 43.564 39.794 1.00 0.00 94 ALA X C 10
ATOM 15699 O O . ALA A 1 97 ? 42.407 43.578 39.297 1.00 0.00 94 ALA X O 10
ATOM 15706 N N . VAL A 1 98 ? 40.548 44.684 39.930 1.00 0.00 95 VAL X N 10
ATOM 15707 C CA . VAL A 1 98 ? 41.071 46.049 39.677 1.00 0.00 95 VAL X CA 10
ATOM 15708 C C . VAL A 1 98 ? 41.968 46.578 40.781 1.00 0.00 95 VAL X C 10
ATOM 15709 O O . VAL A 1 98 ? 42.939 47.257 40.466 1.00 0.00 95 VAL X O 10
ATOM 15722 N N . ALA A 1 99 ? 41.667 46.304 42.054 1.00 0.00 96 ALA X N 10
ATOM 15723 C CA . ALA A 1 99 ? 42.374 46.859 43.212 1.00 0.00 96 ALA X CA 10
ATOM 15724 C C . ALA A 1 99 ? 43.893 46.692 43.079 1.00 0.00 96 ALA X C 10
ATOM 15725 O O . ALA A 1 99 ? 44.638 47.660 43.157 1.00 0.00 96 ALA X O 10
ATOM 15732 N N . GLN A 1 100 ? 44.332 45.458 42.827 1.00 0.00 97 GLN X N 10
ATOM 15733 C CA . GLN A 1 100 ? 45.737 45.097 42.591 1.00 0.00 97 GLN X CA 10
ATOM 15734 C C . GLN A 1 100 ? 46.421 45.797 41.393 1.00 0.00 97 GLN X C 10
ATOM 15735 O O . GLN A 1 100 ? 47.649 45.792 41.319 1.00 0.00 97 GLN X O 10
ATOM 15749 N N . LEU A 1 101 ? 45.681 46.355 40.429 1.00 0.00 98 LEU X N 10
ATOM 15750 C CA . LEU A 1 101 ? 46.237 47.156 39.331 1.00 0.00 98 LEU X CA 10
ATOM 15751 C C . LEU A 1 101 ? 46.590 48.584 39.787 1.00 0.00 98 LEU X C 10
ATOM 15752 O O . LEU A 1 101 ? 47.564 49.157 39.288 1.00 0.00 98 LEU X O 10
ATOM 15768 N N . GLN A 1 102 ? 45.777 49.184 40.674 1.00 0.00 99 GLN X N 10
ATOM 15769 C CA . GLN A 1 102 ? 46.073 50.509 41.229 1.00 0.00 99 GLN X CA 10
ATOM 15770 C C . GLN A 1 102 ? 47.387 50.523 42.022 1.00 0.00 99 GLN X C 10
ATOM 15771 O O . GLN A 1 102 ? 47.866 49.516 42.552 1.00 0.00 99 GLN X O 10
ATOM 15785 N N . LYS A 1 103 ? 47.990 51.715 42.049 1.00 0.00 100 LYS X N 10
ATOM 15786 C CA . LYS A 1 103 ? 49.200 51.988 42.827 1.00 0.00 100 LYS X CA 10
ATOM 15787 C C . LYS A 1 103 ? 48.852 52.243 44.305 1.00 0.00 100 LYS X C 10
ATOM 15788 O O . LYS A 1 103 ? 47.693 52.442 44.659 1.00 0.00 100 LYS X O 10
ATOM 15807 N N . ASN A 1 104 ? 49.869 52.184 45.170 1.00 0.00 101 ASN X N 10
ATOM 15808 C CA . ASN A 1 104 ? 49.732 52.456 46.612 1.00 0.00 101 ASN X CA 10
ATOM 15809 C C . ASN A 1 104 ? 49.503 53.948 46.878 1.00 0.00 101 ASN X C 10
ATOM 15810 O O . ASN A 1 104 ? 50.177 54.780 46.243 1.00 0.00 101 ASN X O 10
ATOM 15821 N N . MET A 1 4 ? 33.459 39.567 58.739 1.00 0.00 1 MET X N 11
ATOM 15822 C CA . MET A 1 4 ? 32.870 40.615 59.596 1.00 0.00 1 MET X CA 11
ATOM 15823 C C . MET A 1 4 ? 33.110 41.976 58.970 1.00 0.00 1 MET X C 11
ATOM 15824 O O . MET A 1 4 ? 32.260 42.392 58.201 1.00 0.00 1 MET X O 11
ATOM 15838 N N . GLN A 1 5 ? 34.231 42.653 59.242 1.00 0.00 2 GLN X N 11
ATOM 15839 C CA . GLN A 1 5 ? 34.477 44.011 58.735 1.00 0.00 2 GLN X CA 11
ATOM 15840 C C . GLN A 1 5 ? 34.903 44.040 57.259 1.00 0.00 2 GLN X C 11
ATOM 15841 O O . GLN A 1 5 ? 34.362 44.834 56.497 1.00 0.00 2 GLN X O 11
ATOM 15855 N N . ASP A 1 6 ? 35.832 43.183 56.817 1.00 0.00 3 ASP X N 11
ATOM 15856 C CA . ASP A 1 6 ? 36.422 43.192 55.461 1.00 0.00 3 ASP X CA 11
ATOM 15857 C C . ASP A 1 6 ? 35.441 43.291 54.290 1.00 0.00 3 ASP X C 11
ATOM 15858 O O . ASP A 1 6 ? 35.726 43.994 53.331 1.00 0.00 3 ASP X O 11
ATOM 15867 N N . ARG A 1 7 ? 34.291 42.621 54.359 1.00 0.00 4 ARG X N 11
ATOM 15868 C CA . ARG A 1 7 ? 33.172 42.753 53.405 1.00 0.00 4 ARG X CA 11
ATOM 15869 C C . ARG A 1 7 ? 32.701 44.203 53.211 1.00 0.00 4 ARG X C 11
ATOM 15870 O O . ARG A 1 7 ? 32.394 44.609 52.097 1.00 0.00 4 ARG X O 11
ATOM 15891 N N . GLU A 1 8 ? 32.635 44.980 54.291 1.00 0.00 5 GLU X N 11
ATOM 15892 C CA . GLU A 1 8 ? 32.147 46.366 54.294 1.00 0.00 5 GLU X CA 11
ATOM 15893 C C . GLU A 1 8 ? 33.180 47.324 53.675 1.00 0.00 5 GLU X C 11
ATOM 15894 O O . GLU A 1 8 ? 32.885 48.050 52.725 1.00 0.00 5 GLU X O 11
ATOM 15906 N N . LYS A 1 9 ? 34.420 47.318 54.191 1.00 0.00 6 LYS X N 11
ATOM 15907 C CA . LYS A 1 9 ? 35.540 48.019 53.540 1.00 0.00 6 LYS X CA 11
ATOM 15908 C C . LYS A 1 9 ? 35.743 47.572 52.089 1.00 0.00 6 LYS X C 11
ATOM 15909 O O . LYS A 1 9 ? 35.970 48.434 51.252 1.00 0.00 6 LYS X O 11
ATOM 15928 N N . ALA A 1 10 ? 35.663 46.286 51.727 1.00 0.00 7 ALA X N 11
ATOM 15929 C CA . ALA A 1 10 ? 35.815 45.814 50.339 1.00 0.00 7 ALA X CA 11
ATOM 15930 C C . ALA A 1 10 ? 34.942 46.590 49.334 1.00 0.00 7 ALA X C 11
ATOM 15931 O O . ALA A 1 10 ? 35.403 46.948 48.248 1.00 0.00 7 ALA X O 11
ATOM 15938 N N . PHE A 1 11 ? 33.698 46.912 49.725 1.00 0.00 8 PHE X N 11
ATOM 15939 C CA . PHE A 1 11 ? 32.768 47.770 48.978 1.00 0.00 8 PHE X CA 11
ATOM 15940 C C . PHE A 1 11 ? 33.395 49.106 48.522 1.00 0.00 8 PHE X C 11
ATOM 15941 O O . PHE A 1 11 ? 33.035 49.608 47.461 1.00 0.00 8 PHE X O 11
ATOM 15958 N N . GLU A 1 12 ? 34.316 49.696 49.294 1.00 0.00 9 GLU X N 11
ATOM 15959 C CA . GLU A 1 12 ? 35.071 50.906 48.928 1.00 0.00 9 GLU X CA 11
ATOM 15960 C C . GLU A 1 12 ? 35.941 50.676 47.679 1.00 0.00 9 GLU X C 11
ATOM 15961 O O . GLU A 1 12 ? 35.859 51.444 46.722 1.00 0.00 9 GLU X O 11
ATOM 15973 N N . ALA A 1 13 ? 36.740 49.601 47.663 1.00 0.00 10 ALA X N 11
ATOM 15974 C CA . ALA A 1 13 ? 37.542 49.204 46.505 1.00 0.00 10 ALA X CA 11
ATOM 15975 C C . ALA A 1 13 ? 36.652 48.927 45.275 1.00 0.00 10 ALA X C 11
ATOM 15976 O O . ALA A 1 13 ? 37.009 49.287 44.152 1.00 0.00 10 ALA X O 11
ATOM 15983 N N . LYS A 1 14 ? 35.471 48.332 45.494 1.00 0.00 11 LYS X N 11
ATOM 15984 C CA . LYS A 1 14 ? 34.424 48.042 44.505 1.00 0.00 11 LYS X CA 11
ATOM 15985 C C . LYS A 1 14 ? 34.118 49.217 43.573 1.00 0.00 11 LYS X C 11
ATOM 15986 O O . LYS A 1 14 ? 33.983 49.008 42.369 1.00 0.00 11 LYS X O 11
ATOM 16005 N N . PHE A 1 15 ? 34.005 50.436 44.109 1.00 0.00 12 PHE X N 11
ATOM 16006 C CA . PHE A 1 15 ? 33.768 51.664 43.329 1.00 0.00 12 PHE X CA 11
ATOM 16007 C C . PHE A 1 15 ? 34.979 52.626 43.323 1.00 0.00 12 PHE X C 11
ATOM 16008 O O . PHE A 1 15 ? 34.838 53.796 42.978 1.00 0.00 12 PHE X O 11
ATOM 16025 N N . ALA A 1 16 ? 36.182 52.140 43.648 1.00 0.00 13 ALA X N 11
ATOM 16026 C CA . ALA A 1 16 ? 37.432 52.894 43.496 1.00 0.00 13 ALA X CA 11
ATOM 16027 C C . ALA A 1 16 ? 37.900 52.942 42.032 1.00 0.00 13 ALA X C 11
ATOM 16028 O O . ALA A 1 16 ? 38.368 53.965 41.554 1.00 0.00 13 ALA X O 11
ATOM 16035 N N . LEU A 1 17 ? 37.819 51.813 41.319 1.00 0.00 14 LEU X N 11
ATOM 16036 C CA . LEU A 1 17 ? 38.241 51.706 39.917 1.00 0.00 14 LEU X CA 11
ATOM 16037 C C . LEU A 1 17 ? 37.382 52.520 38.922 1.00 0.00 14 LEU X C 11
ATOM 16038 O O . LEU A 1 17 ? 37.932 53.105 37.990 1.00 0.00 14 LEU X O 11
ATOM 16054 N N . ASP A 1 18 ? 36.058 52.541 39.142 1.00 0.00 15 ASP X N 11
ATOM 16055 C CA . ASP A 1 18 ? 34.999 53.125 38.294 1.00 0.00 15 ASP X CA 11
ATOM 16056 C C . ASP A 1 18 ? 34.919 52.522 36.868 1.00 0.00 15 ASP X C 11
ATOM 16057 O O . ASP A 1 18 ? 35.769 51.733 36.460 1.00 0.00 15 ASP X O 11
ATOM 16066 N N . GLU A 1 19 ? 33.872 52.827 36.096 1.00 0.00 16 GLU X N 11
ATOM 16067 C CA . GLU A 1 19 ? 33.665 52.381 34.711 1.00 0.00 16 GLU X CA 11
ATOM 16068 C C . GLU A 1 19 ? 34.906 52.603 33.820 1.00 0.00 16 GLU X C 11
ATOM 16069 O O . GLU A 1 19 ? 35.298 51.670 33.114 1.00 0.00 16 GLU X O 11
ATOM 16081 N N . GLU A 1 20 ? 35.564 53.767 33.928 1.00 0.00 17 GLU X N 11
ATOM 16082 C CA . GLU A 1 20 ? 36.911 54.079 33.394 1.00 0.00 17 GLU X CA 11
ATOM 16083 C C . GLU A 1 20 ? 37.869 52.867 33.408 1.00 0.00 17 GLU X C 11
ATOM 16084 O O . GLU A 1 20 ? 38.368 52.472 32.357 1.00 0.00 17 GLU X O 11
ATOM 16096 N N . LEU A 1 21 ? 38.117 52.235 34.568 1.00 0.00 18 LEU X N 11
ATOM 16097 C CA . LEU A 1 21 ? 38.922 51.002 34.634 1.00 0.00 18 LEU X CA 11
ATOM 16098 C C . LEU A 1 21 ? 38.105 49.716 34.446 1.00 0.00 18 LEU X C 11
ATOM 16099 O O . LEU A 1 21 ? 38.633 48.723 33.931 1.00 0.00 18 LEU X O 11
ATOM 16115 N N . ARG A 1 22 ? 36.835 49.670 34.878 1.00 0.00 19 ARG X N 11
ATOM 16116 C CA . ARG A 1 22 ? 35.953 48.487 34.750 1.00 0.00 19 ARG X CA 11
ATOM 16117 C C . ARG A 1 22 ? 35.858 47.980 33.303 1.00 0.00 19 ARG X C 11
ATOM 16118 O O . ARG A 1 22 ? 35.740 46.773 33.080 1.00 0.00 19 ARG X O 11
ATOM 16139 N N . PHE A 1 23 ? 35.913 48.901 32.339 1.00 0.00 20 PHE X N 11
ATOM 16140 C CA . PHE A 1 23 ? 35.969 48.649 30.896 1.00 0.00 20 PHE X CA 11
ATOM 16141 C C . PHE A 1 23 ? 37.103 47.689 30.480 1.00 0.00 20 PHE X C 11
ATOM 16142 O O . PHE A 1 23 ? 36.914 46.860 29.587 1.00 0.00 20 PHE X O 11
ATOM 16159 N N . LYS A 1 24 ? 38.275 47.764 31.134 1.00 0.00 21 LYS X N 11
ATOM 16160 C CA . LYS A 1 24 ? 39.391 46.810 30.943 1.00 0.00 21 LYS X CA 11
ATOM 16161 C C . LYS A 1 24 ? 39.379 45.648 31.950 1.00 0.00 21 LYS X C 11
ATOM 16162 O O . LYS A 1 24 ? 39.826 44.551 31.605 1.00 0.00 21 LYS X O 11
ATOM 16181 N N . ALA A 1 25 ? 38.813 45.860 33.142 1.00 0.00 22 ALA X N 11
ATOM 16182 C CA . ALA A 1 25 ? 38.596 44.846 34.176 1.00 0.00 22 ALA X CA 11
ATOM 16183 C C . ALA A 1 25 ? 37.960 43.570 33.625 1.00 0.00 22 ALA X C 11
ATOM 16184 O O . ALA A 1 25 ? 38.436 42.483 33.942 1.00 0.00 22 ALA X O 11
ATOM 16191 N N . THR A 1 26 ? 36.929 43.691 32.779 1.00 0.00 23 THR X N 11
ATOM 16192 C CA . THR A 1 26 ? 36.234 42.582 32.102 1.00 0.00 23 THR X CA 11
ATOM 16193 C C . THR A 1 26 ? 37.178 41.509 31.535 1.00 0.00 23 THR X C 11
ATOM 16194 O O . THR A 1 26 ? 36.983 40.328 31.797 1.00 0.00 23 THR X O 11
ATOM 16205 N N . ALA A 1 27 ? 38.262 41.905 30.856 1.00 0.00 24 ALA X N 11
ATOM 16206 C CA . ALA A 1 27 ? 39.280 40.994 30.334 1.00 0.00 24 ALA X CA 11
ATOM 16207 C C . ALA A 1 27 ? 40.027 40.224 31.442 1.00 0.00 24 ALA X C 11
ATOM 16208 O O . ALA A 1 27 ? 40.263 39.018 31.321 1.00 0.00 24 ALA X O 11
ATOM 16215 N N . ARG A 1 28 ? 40.458 40.890 32.530 1.00 0.00 25 ARG X N 11
ATOM 16216 C CA . ARG A 1 28 ? 41.108 40.188 33.655 1.00 0.00 25 ARG X CA 11
ATOM 16217 C C . ARG A 1 28 ? 40.097 39.328 34.409 1.00 0.00 25 ARG X C 11
ATOM 16218 O O . ARG A 1 28 ? 40.449 38.215 34.766 1.00 0.00 25 ARG X O 11
ATOM 16239 N N . ARG A 1 29 ? 38.868 39.812 34.642 1.00 0.00 26 ARG X N 11
ATOM 16240 C CA . ARG A 1 29 ? 37.732 39.084 35.241 1.00 0.00 26 ARG X CA 11
ATOM 16241 C C . ARG A 1 29 ? 37.619 37.676 34.686 1.00 0.00 26 ARG X C 11
ATOM 16242 O O . ARG A 1 29 ? 37.530 36.755 35.485 1.00 0.00 26 ARG X O 11
ATOM 16263 N N . ASN A 1 30 ? 37.584 37.515 33.355 1.00 0.00 27 ASN X N 11
ATOM 16264 C CA . ASN A 1 30 ? 37.528 36.198 32.709 1.00 0.00 27 ASN X CA 11
ATOM 16265 C C . ASN A 1 30 ? 38.616 35.269 33.266 1.00 0.00 27 ASN X C 11
ATOM 16266 O O . ASN A 1 30 ? 38.305 34.228 33.835 1.00 0.00 27 ASN X O 11
ATOM 16277 N N . LYS A 1 31 ? 39.886 35.687 33.162 1.00 0.00 28 LYS X N 11
ATOM 16278 C CA . LYS A 1 31 ? 41.041 34.994 33.759 1.00 0.00 28 LYS X CA 11
ATOM 16279 C C . LYS A 1 31 ? 40.854 34.764 35.266 1.00 0.00 28 LYS X C 11
ATOM 16280 O O . LYS A 1 31 ? 41.126 33.669 35.734 1.00 0.00 28 LYS X O 11
ATOM 16299 N N . LEU A 1 32 ? 40.467 35.780 36.048 1.00 0.00 29 LEU X N 11
ATOM 16300 C CA . LEU A 1 32 ? 40.326 35.732 37.514 1.00 0.00 29 LEU X CA 11
ATOM 16301 C C . LEU A 1 32 ? 39.277 34.703 37.968 1.00 0.00 29 LEU X C 11
ATOM 16302 O O . LEU A 1 32 ? 39.643 33.753 38.653 1.00 0.00 29 LEU X O 11
ATOM 16318 N N . LEU A 1 33 ? 38.005 34.860 37.583 1.00 0.00 30 LEU X N 11
ATOM 16319 C CA . LEU A 1 33 ? 36.934 33.888 37.849 1.00 0.00 30 LEU X CA 11
ATOM 16320 C C . LEU A 1 33 ? 37.300 32.503 37.289 1.00 0.00 30 LEU X C 11
ATOM 16321 O O . LEU A 1 33 ? 37.235 31.525 38.020 1.00 0.00 30 LEU X O 11
ATOM 16337 N N . GLY A 1 34 ? 37.721 32.437 36.023 1.00 0.00 31 GLY X N 11
ATOM 16338 C CA . GLY A 1 34 ? 38.157 31.239 35.308 1.00 0.00 31 GLY X CA 11
ATOM 16339 C C . GLY A 1 34 ? 39.197 30.384 36.036 1.00 0.00 31 GLY X C 11
ATOM 16340 O O . GLY A 1 34 ? 39.002 29.181 36.153 1.00 0.00 31 GLY X O 11
ATOM 16344 N N . LEU A 1 35 ? 40.314 30.973 36.479 1.00 0.00 32 LEU X N 11
ATOM 16345 C CA . LEU A 1 35 ? 41.367 30.277 37.229 1.00 0.00 32 LEU X CA 11
ATOM 16346 C C . LEU A 1 35 ? 40.893 29.908 38.645 1.00 0.00 32 LEU X C 11
ATOM 16347 O O . LEU A 1 35 ? 41.104 28.780 39.095 1.00 0.00 32 LEU X O 11
ATOM 16363 N N . TRP A 1 36 ? 40.243 30.850 39.344 1.00 0.00 33 TRP X N 11
ATOM 16364 C CA . TRP A 1 36 ? 39.729 30.641 40.709 1.00 0.00 33 TRP X CA 11
ATOM 16365 C C . TRP A 1 36 ? 38.805 29.414 40.759 1.00 0.00 33 TRP X C 11
ATOM 16366 O O . TRP A 1 36 ? 39.026 28.469 41.517 1.00 0.00 33 TRP X O 11
ATOM 16387 N N . ALA A 1 37 ? 37.805 29.413 39.882 1.00 0.00 34 ALA X N 11
ATOM 16388 C CA . ALA A 1 37 ? 36.906 28.309 39.544 1.00 0.00 34 ALA X CA 11
ATOM 16389 C C . ALA A 1 37 ? 37.657 27.005 39.194 1.00 0.00 34 ALA X C 11
ATOM 16390 O O . ALA A 1 37 ? 37.401 25.942 39.765 1.00 0.00 34 ALA X O 11
ATOM 16397 N N . ALA A 1 38 ? 38.634 27.071 38.277 1.00 0.00 35 ALA X N 11
ATOM 16398 C CA . ALA A 1 38 ? 39.431 25.911 37.881 1.00 0.00 35 ALA X CA 11
ATOM 16399 C C . ALA A 1 38 ? 40.065 25.151 39.060 1.00 0.00 35 ALA X C 11
ATOM 16400 O O . ALA A 1 38 ? 40.052 23.913 39.086 1.00 0.00 35 ALA X O 11
ATOM 16407 N N . GLY A 1 39 ? 40.662 25.908 39.986 1.00 0.00 36 GLY X N 11
ATOM 16408 C CA . GLY A 1 39 ? 41.379 25.445 41.176 1.00 0.00 36 GLY X CA 11
ATOM 16409 C C . GLY A 1 39 ? 40.472 24.772 42.207 1.00 0.00 36 GLY X C 11
ATOM 16410 O O . GLY A 1 39 ? 40.854 23.754 42.791 1.00 0.00 36 GLY X O 11
ATOM 16414 N N . LEU A 1 40 ? 39.266 25.314 42.419 1.00 0.00 37 LEU X N 11
ATOM 16415 C CA . LEU A 1 40 ? 38.205 24.717 43.248 1.00 0.00 37 LEU X CA 11
ATOM 16416 C C . LEU A 1 40 ? 37.921 23.240 42.889 1.00 0.00 37 LEU X C 11
ATOM 16417 O O . LEU A 1 40 ? 37.725 22.410 43.777 1.00 0.00 37 LEU X O 11
ATOM 16433 N N . LEU A 1 41 ? 37.933 22.906 41.589 1.00 0.00 38 LEU X N 11
ATOM 16434 C CA . LEU A 1 41 ? 37.776 21.539 41.054 1.00 0.00 38 LEU X CA 11
ATOM 16435 C C . LEU A 1 41 ? 39.123 20.836 40.735 1.00 0.00 38 LEU X C 11
ATOM 16436 O O . LEU A 1 41 ? 39.142 19.833 40.015 1.00 0.00 38 LEU X O 11
ATOM 16452 N N . ALA A 1 42 ? 40.250 21.355 41.241 1.00 0.00 39 ALA X N 11
ATOM 16453 C CA . ALA A 1 42 ? 41.626 20.901 40.995 1.00 0.00 39 ALA X CA 11
ATOM 16454 C C . ALA A 1 42 ? 41.894 20.473 39.533 1.00 0.00 39 ALA X C 11
ATOM 16455 O O . ALA A 1 42 ? 42.515 19.441 39.262 1.00 0.00 39 ALA X O 11
ATOM 16462 N N . LYS A 1 43 ? 41.448 21.295 38.570 1.00 0.00 40 LYS X N 11
ATOM 16463 C CA . LYS A 1 43 ? 41.623 21.047 37.130 1.00 0.00 40 LYS X CA 11
ATOM 16464 C C . LYS A 1 43 ? 43.108 21.142 36.788 1.00 0.00 40 LYS X C 11
ATOM 16465 O O . LYS A 1 43 ? 43.675 22.224 36.899 1.00 0.00 40 LYS X O 11
ATOM 16484 N N . SER A 1 44 ? 43.716 20.051 36.309 1.00 0.00 41 SER X N 11
ATOM 16485 C CA . SER A 1 44 ? 45.112 20.052 35.822 1.00 0.00 41 SER X CA 11
ATOM 16486 C C . SER A 1 44 ? 45.386 21.123 34.763 1.00 0.00 41 SER X C 11
ATOM 16487 O O . SER A 1 44 ? 46.511 21.577 34.642 1.00 0.00 41 SER X O 11
ATOM 16495 N N . ASP A 1 45 ? 44.358 21.501 34.000 1.00 0.00 42 ASP X N 11
ATOM 16496 C CA . ASP A 1 45 ? 44.429 22.434 32.882 1.00 0.00 42 ASP X CA 11
ATOM 16497 C C . ASP A 1 45 ? 43.633 23.721 33.220 1.00 0.00 42 ASP X C 11
ATOM 16498 O O . ASP A 1 45 ? 42.535 23.926 32.686 1.00 0.00 42 ASP X O 11
ATOM 16507 N N . PRO A 1 46 ? 44.123 24.591 34.128 1.00 0.00 43 PRO X N 11
ATOM 16508 C CA . PRO A 1 46 ? 43.354 25.734 34.625 1.00 0.00 43 PRO X CA 11
ATOM 16509 C C . PRO A 1 46 ? 43.215 26.828 33.563 1.00 0.00 43 PRO X C 11
ATOM 16510 O O . PRO A 1 46 ? 42.131 27.360 33.343 1.00 0.00 43 PRO X O 11
ATOM 16521 N N . GLU A 1 47 ? 44.299 27.110 32.842 1.00 0.00 44 GLU X N 11
ATOM 16522 C CA . GLU A 1 47 ? 44.357 28.001 31.683 1.00 0.00 44 GLU X CA 11
ATOM 16523 C C . GLU A 1 47 ? 43.273 27.682 30.658 1.00 0.00 44 GLU X C 11
ATOM 16524 O O . GLU A 1 47 ? 42.576 28.589 30.219 1.00 0.00 44 GLU X O 11
ATOM 16536 N N . ALA A 1 48 ? 43.119 26.408 30.287 1.00 0.00 45 ALA X N 11
ATOM 16537 C CA . ALA A 1 48 ? 42.056 25.934 29.407 1.00 0.00 45 ALA X CA 11
ATOM 16538 C C . ALA A 1 48 ? 40.663 26.304 29.941 1.00 0.00 45 ALA X C 11
ATOM 16539 O O . ALA A 1 48 ? 39.841 26.819 29.184 1.00 0.00 45 ALA X O 11
ATOM 16546 N N . TYR A 1 49 ? 40.389 26.075 31.230 1.00 0.00 46 TYR X N 11
ATOM 16547 C CA . TYR A 1 49 ? 39.116 26.463 31.847 1.00 0.00 46 TYR X CA 11
ATOM 16548 C C . TYR A 1 49 ? 38.894 27.993 31.874 1.00 0.00 46 TYR X C 11
ATOM 16549 O O . TYR A 1 49 ? 37.784 28.451 31.622 1.00 0.00 46 TYR X O 11
ATOM 16567 N N . ALA A 1 50 ? 39.938 28.784 32.136 1.00 0.00 47 ALA X N 11
ATOM 16568 C CA . ALA A 1 50 ? 39.921 30.245 32.049 1.00 0.00 47 ALA X CA 11
ATOM 16569 C C . ALA A 1 50 ? 39.781 30.797 30.608 1.00 0.00 47 ALA X C 11
ATOM 16570 O O . ALA A 1 50 ? 39.216 31.874 30.414 1.00 0.00 47 ALA X O 11
ATOM 16577 N N . SER A 1 51 ? 40.315 30.087 29.605 1.00 0.00 48 SER X N 11
ATOM 16578 C CA . SER A 1 51 ? 40.182 30.345 28.160 1.00 0.00 48 SER X CA 11
ATOM 16579 C C . SER A 1 51 ? 38.738 30.130 27.681 1.00 0.00 48 SER X C 11
ATOM 16580 O O . SER A 1 51 ? 38.165 31.006 27.032 1.00 0.00 48 SER X O 11
ATOM 16588 N N . GLU A 1 52 ? 38.093 29.006 28.025 1.00 0.00 49 GLU X N 11
ATOM 16589 C CA . GLU A 1 52 ? 36.699 28.767 27.623 1.00 0.00 49 GLU X CA 11
ATOM 16590 C C . GLU A 1 52 ? 35.705 29.838 28.124 1.00 0.00 49 GLU X C 11
ATOM 16591 O O . GLU A 1 52 ? 34.620 29.946 27.558 1.00 0.00 49 GLU X O 11
ATOM 16603 N N . ILE A 1 53 ? 36.056 30.653 29.135 1.00 0.00 50 ILE X N 11
ATOM 16604 C CA . ILE A 1 53 ? 35.237 31.766 29.659 1.00 0.00 50 ILE X CA 11
ATOM 16605 C C . ILE A 1 53 ? 34.971 32.855 28.604 1.00 0.00 50 ILE X C 11
ATOM 16606 O O . ILE A 1 53 ? 33.808 33.123 28.310 1.00 0.00 50 ILE X O 11
ATOM 16622 N N . VAL A 1 54 ? 36.004 33.510 28.055 1.00 0.00 51 VAL X N 11
ATOM 16623 C CA . VAL A 1 54 ? 35.823 34.484 26.956 1.00 0.00 51 VAL X CA 11
ATOM 16624 C C . VAL A 1 54 ? 35.062 33.856 25.786 1.00 0.00 51 VAL X C 11
ATOM 16625 O O . VAL A 1 54 ? 34.125 34.449 25.259 1.00 0.00 51 VAL X O 11
ATOM 16638 N N . ALA A 1 55 ? 35.411 32.608 25.454 1.00 0.00 52 ALA X N 11
ATOM 16639 C CA . ALA A 1 55 ? 34.767 31.806 24.415 1.00 0.00 52 ALA X CA 11
ATOM 16640 C C . ALA A 1 55 ? 33.292 31.434 24.696 1.00 0.00 52 ALA X C 11
ATOM 16641 O O . ALA A 1 55 ? 32.638 30.876 23.811 1.00 0.00 52 ALA X O 11
ATOM 16648 N N . ALA A 1 56 ? 32.761 31.741 25.884 1.00 0.00 53 ALA X N 11
ATOM 16649 C CA . ALA A 1 56 ? 31.358 31.628 26.281 1.00 0.00 53 ALA X CA 11
ATOM 16650 C C . ALA A 1 56 ? 30.715 32.985 26.677 1.00 0.00 53 ALA X C 11
ATOM 16651 O O . ALA A 1 56 ? 29.535 33.006 27.010 1.00 0.00 53 ALA X O 11
ATOM 16658 N N . ASP A 1 57 ? 31.445 34.109 26.608 1.00 0.00 54 ASP X N 11
ATOM 16659 C CA . ASP A 1 57 ? 30.970 35.493 26.836 1.00 0.00 54 ASP X CA 11
ATOM 16660 C C . ASP A 1 57 ? 30.668 36.233 25.507 1.00 0.00 54 ASP X C 11
ATOM 16661 O O . ASP A 1 57 ? 30.391 37.438 25.480 1.00 0.00 54 ASP X O 11
ATOM 16670 N N . PHE A 1 58 ? 30.707 35.517 24.376 1.00 0.00 55 PHE X N 11
ATOM 16671 C CA . PHE A 1 58 ? 30.520 36.085 23.036 1.00 0.00 55 PHE X CA 11
ATOM 16672 C C . PHE A 1 58 ? 29.041 36.236 22.619 1.00 0.00 55 PHE X C 11
ATOM 16673 O O . PHE A 1 58 ? 28.735 36.165 21.435 1.00 0.00 55 PHE X O 11
ATOM 16690 N N . GLU A 1 59 ? 28.141 36.586 23.548 1.00 0.00 56 GLU X N 11
ATOM 16691 C CA . GLU A 1 59 ? 26.685 36.751 23.314 1.00 0.00 56 GLU X CA 11
ATOM 16692 C C . GLU A 1 59 ? 25.966 35.401 23.106 1.00 0.00 56 GLU X C 11
ATOM 16693 O O . GLU A 1 59 ? 24.937 35.308 22.436 1.00 0.00 56 GLU X O 11
ATOM 16705 N N . GLU A 1 60 ? 26.523 34.353 23.712 1.00 0.00 57 GLU X N 11
ATOM 16706 C CA . GLU A 1 60 ? 26.054 32.973 23.650 1.00 0.00 57 GLU X CA 11
ATOM 16707 C C . GLU A 1 60 ? 24.781 32.807 24.505 1.00 0.00 57 GLU X C 11
ATOM 16708 O O . GLU A 1 60 ? 23.858 32.095 24.104 1.00 0.00 57 GLU X O 11
ATOM 16720 N N . ALA A 1 61 ? 24.687 33.497 25.653 1.00 0.00 58 ALA X N 11
ATOM 16721 C CA . ALA A 1 61 ? 23.494 33.469 26.522 1.00 0.00 58 ALA X CA 11
ATOM 16722 C C . ALA A 1 61 ? 22.796 34.842 26.666 1.00 0.00 58 ALA X C 11
ATOM 16723 O O . ALA A 1 61 ? 21.899 35.015 27.497 1.00 0.00 58 ALA X O 11
ATOM 16730 N N . GLY A 1 62 ? 23.152 35.810 25.818 1.00 0.00 59 GLY X N 11
ATOM 16731 C CA . GLY A 1 62 ? 22.463 37.094 25.638 1.00 0.00 59 GLY X CA 11
ATOM 16732 C C . GLY A 1 62 ? 22.791 38.194 26.659 1.00 0.00 59 GLY X C 11
ATOM 16733 O O . GLY A 1 62 ? 22.904 39.362 26.271 1.00 0.00 59 GLY X O 11
ATOM 16737 N N . HIS A 1 63 ? 22.792 37.860 27.951 1.00 0.00 60 HIS X N 11
ATOM 16738 C CA . HIS A 1 63 ? 23.203 38.722 29.060 1.00 0.00 60 HIS X CA 11
ATOM 16739 C C . HIS A 1 63 ? 23.638 37.875 30.270 1.00 0.00 60 HIS X C 11
ATOM 16740 O O . HIS A 1 63 ? 22.943 36.945 30.670 1.00 0.00 60 HIS X O 11
ATOM 16754 N N . GLU A 1 64 ? 24.779 38.245 30.866 1.00 0.00 61 GLU X N 11
ATOM 16755 C CA . GLU A 1 64 ? 25.467 37.556 31.975 1.00 0.00 61 GLU X CA 11
ATOM 16756 C C . GLU A 1 64 ? 25.989 36.149 31.633 1.00 0.00 61 GLU X C 11
ATOM 16757 O O . GLU A 1 64 ? 26.153 35.307 32.512 1.00 0.00 61 GLU X O 11
ATOM 16769 N N . ASP A 1 65 ? 26.347 35.927 30.368 1.00 0.00 62 ASP X N 11
ATOM 16770 C CA . ASP A 1 65 ? 26.758 34.639 29.812 1.00 0.00 62 ASP X CA 11
ATOM 16771 C C . ASP A 1 65 ? 27.799 33.898 30.662 1.00 0.00 62 ASP X C 11
ATOM 16772 O O . ASP A 1 65 ? 27.629 32.711 30.948 1.00 0.00 62 ASP X O 11
ATOM 16781 N N . VAL A 1 66 ? 28.852 34.595 31.113 1.00 0.00 63 VAL X N 11
ATOM 16782 C CA . VAL A 1 66 ? 29.852 34.092 32.074 1.00 0.00 63 VAL X CA 11
ATOM 16783 C C . VAL A 1 66 ? 29.255 33.380 33.299 1.00 0.00 63 VAL X C 11
ATOM 16784 O O . VAL A 1 66 ? 29.784 32.343 33.716 1.00 0.00 63 VAL X O 11
ATOM 16797 N N . VAL A 1 67 ? 28.172 33.902 33.887 1.00 0.00 64 VAL X N 11
ATOM 16798 C CA . VAL A 1 67 ? 27.501 33.363 35.082 1.00 0.00 64 VAL X CA 11
ATOM 16799 C C . VAL A 1 67 ? 27.061 31.924 34.833 1.00 0.00 64 VAL X C 11
ATOM 16800 O O . VAL A 1 67 ? 27.257 31.062 35.686 1.00 0.00 64 VAL X O 11
ATOM 16813 N N . ARG A 1 68 ? 26.551 31.626 33.633 1.00 0.00 65 ARG X N 11
ATOM 16814 C CA . ARG A 1 68 ? 26.202 30.269 33.187 1.00 0.00 65 ARG X CA 11
ATOM 16815 C C . ARG A 1 68 ? 27.348 29.275 33.386 1.00 0.00 65 ARG X C 11
ATOM 16816 O O . ARG A 1 68 ? 27.101 28.097 33.652 1.00 0.00 65 ARG X O 11
ATOM 16837 N N . LYS A 1 69 ? 28.593 29.734 33.211 1.00 0.00 66 LYS X N 11
ATOM 16838 C CA . LYS A 1 69 ? 29.808 28.942 33.443 1.00 0.00 66 LYS X CA 11
ATOM 16839 C C . LYS A 1 69 ? 30.221 28.873 34.917 1.00 0.00 66 LYS X C 11
ATOM 16840 O O . LYS A 1 69 ? 30.668 27.823 35.362 1.00 0.00 66 LYS X O 11
ATOM 16859 N N . ILE A 1 70 ? 30.034 29.940 35.690 1.00 0.00 67 ILE X N 11
ATOM 16860 C CA . ILE A 1 70 ? 30.352 29.985 37.125 1.00 0.00 67 ILE X CA 11
ATOM 16861 C C . ILE A 1 70 ? 29.292 29.227 37.967 1.00 0.00 67 ILE X C 11
ATOM 16862 O O . ILE A 1 70 ? 29.633 28.391 38.790 1.00 0.00 67 ILE X O 11
ATOM 16878 N N . LYS A 1 71 ? 27.987 29.411 37.737 1.00 0.00 68 LYS X N 11
ATOM 16879 C CA . LYS A 1 71 ? 26.882 28.678 38.402 1.00 0.00 68 LYS X CA 11
ATOM 16880 C C . LYS A 1 71 ? 27.012 27.147 38.331 1.00 0.00 68 LYS X C 11
ATOM 16881 O O . LYS A 1 71 ? 26.604 26.437 39.243 1.00 0.00 68 LYS X O 11
ATOM 16900 N N . THR A 1 72 ? 27.505 26.633 37.198 1.00 0.00 69 THR X N 11
ATOM 16901 C CA . THR A 1 72 ? 27.745 25.195 36.957 1.00 0.00 69 THR X CA 11
ATOM 16902 C C . THR A 1 72 ? 29.051 24.689 37.567 1.00 0.00 69 THR X C 11
ATOM 16903 O O . THR A 1 72 ? 29.200 23.480 37.718 1.00 0.00 69 THR X O 11
ATOM 16914 N N . ASP A 1 73 ? 29.979 25.591 37.885 1.00 0.00 70 ASP X N 11
ATOM 16915 C CA . ASP A 1 73 ? 31.198 25.348 38.652 1.00 0.00 70 ASP X CA 11
ATOM 16916 C C . ASP A 1 73 ? 30.884 24.985 40.112 1.00 0.00 70 ASP X C 11
ATOM 16917 O O . ASP A 1 73 ? 31.440 24.028 40.645 1.00 0.00 70 ASP X O 11
ATOM 16926 N N . PHE A 1 74 ? 29.955 25.697 40.762 1.00 0.00 71 PHE X N 11
ATOM 16927 C CA . PHE A 1 74 ? 29.534 25.414 42.144 1.00 0.00 71 PHE X CA 11
ATOM 16928 C C . PHE A 1 74 ? 28.820 24.071 42.334 1.00 0.00 71 PHE X C 11
ATOM 16929 O O . PHE A 1 74 ? 28.964 23.468 43.394 1.00 0.00 71 PHE X O 11
ATOM 16946 N N . ASP A 1 75 ? 28.051 23.605 41.347 1.00 0.00 72 ASP X N 11
ATOM 16947 C CA . ASP A 1 75 ? 27.383 22.285 41.382 1.00 0.00 72 ASP X CA 11
ATOM 16948 C C . ASP A 1 75 ? 28.400 21.123 41.454 1.00 0.00 72 ASP X C 11
ATOM 16949 O O . ASP A 1 75 ? 28.402 20.306 42.379 1.00 0.00 72 ASP X O 11
ATOM 16958 N N . ALA A 1 76 ? 29.327 21.132 40.494 1.00 0.00 73 ALA X N 11
ATOM 16959 C CA . ALA A 1 76 ? 30.476 20.247 40.372 1.00 0.00 73 ALA X CA 11
ATOM 16960 C C . ALA A 1 76 ? 31.442 20.336 41.567 1.00 0.00 73 ALA X C 11
ATOM 16961 O O . ALA A 1 76 ? 31.790 19.307 42.146 1.00 0.00 73 ALA X O 11
ATOM 16968 N N . ALA A 1 77 ? 31.906 21.532 41.946 1.00 0.00 74 ALA X N 11
ATOM 16969 C CA . ALA A 1 77 ? 32.699 21.704 43.167 1.00 0.00 74 ALA X CA 11
ATOM 16970 C C . ALA A 1 77 ? 31.954 21.191 44.415 1.00 0.00 74 ALA X C 11
ATOM 16971 O O . ALA A 1 77 ? 32.528 20.447 45.209 1.00 0.00 74 ALA X O 11
ATOM 16978 N N . GLY A 1 78 ? 30.696 21.598 44.597 1.00 0.00 75 GLY X N 11
ATOM 16979 C CA . GLY A 1 78 ? 29.829 21.292 45.741 1.00 0.00 75 GLY X CA 11
ATOM 16980 C C . GLY A 1 78 ? 29.720 22.463 46.726 1.00 0.00 75 GLY X C 11
ATOM 16981 O O . GLY A 1 78 ? 29.918 22.289 47.928 1.00 0.00 75 GLY X O 11
ATOM 16985 N N . VAL A 1 79 ? 29.383 23.650 46.209 1.00 0.00 76 VAL X N 11
ATOM 16986 C CA . VAL A 1 79 ? 29.298 24.914 46.950 1.00 0.00 76 VAL X CA 11
ATOM 16987 C C . VAL A 1 79 ? 27.853 25.431 46.940 1.00 0.00 76 VAL X C 11
ATOM 16988 O O . VAL A 1 79 ? 27.123 25.305 45.952 1.00 0.00 76 VAL X O 11
ATOM 17001 N N . ALA A 1 80 ? 27.433 26.035 48.055 1.00 0.00 77 ALA X N 11
ATOM 17002 C CA . ALA A 1 80 ? 26.055 26.460 48.308 1.00 0.00 77 ALA X CA 11
ATOM 17003 C C . ALA A 1 80 ? 25.858 27.970 48.045 1.00 0.00 77 ALA X C 11
ATOM 17004 O O . ALA A 1 80 ? 25.951 28.772 48.971 1.00 0.00 77 ALA X O 11
ATOM 17011 N N . ILE A 1 81 ? 25.618 28.377 46.788 1.00 0.00 78 ILE X N 11
ATOM 17012 C CA . ILE A 1 81 ? 25.501 29.791 46.353 1.00 0.00 78 ILE X CA 11
ATOM 17013 C C . ILE A 1 81 ? 24.404 29.930 45.283 1.00 0.00 78 ILE X C 11
ATOM 17014 O O . ILE A 1 81 ? 24.271 29.059 44.425 1.00 0.00 78 ILE X O 11
ATOM 17030 N N . SER A 1 82 ? 23.644 31.028 45.308 1.00 0.00 79 SER X N 11
ATOM 17031 C CA . SER A 1 82 ? 22.566 31.340 44.349 1.00 0.00 79 SER X CA 11
ATOM 17032 C C . SER A 1 82 ? 23.059 32.070 43.087 1.00 0.00 79 SER X C 11
ATOM 17033 O O . SER A 1 82 ? 23.891 32.970 43.170 1.00 0.00 79 SER X O 11
ATOM 17041 N N . GLU A 1 83 ? 22.474 31.753 41.923 1.00 0.00 80 GLU X N 11
ATOM 17042 C CA . GLU A 1 83 ? 22.788 32.340 40.603 1.00 0.00 80 GLU X CA 11
ATOM 17043 C C . GLU A 1 83 ? 22.812 33.885 40.562 1.00 0.00 80 GLU X C 11
ATOM 17044 O O . GLU A 1 83 ? 23.693 34.481 39.934 1.00 0.00 80 GLU X O 11
ATOM 17056 N N . ASP A 1 84 ? 21.834 34.536 41.198 1.00 0.00 81 ASP X N 11
ATOM 17057 C CA . ASP A 1 84 ? 21.749 35.993 41.362 1.00 0.00 81 ASP X CA 11
ATOM 17058 C C . ASP A 1 84 ? 22.991 36.548 42.077 1.00 0.00 81 ASP X C 11
ATOM 17059 O O . ASP A 1 84 ? 23.677 37.442 41.577 1.00 0.00 81 ASP X O 11
ATOM 17068 N N . ASP A 1 85 ? 23.306 35.979 43.247 1.00 0.00 82 ASP X N 11
ATOM 17069 C CA . ASP A 1 85 ? 24.426 36.385 44.110 1.00 0.00 82 ASP X CA 11
ATOM 17070 C C . ASP A 1 85 ? 25.775 36.351 43.359 1.00 0.00 82 ASP X C 11
ATOM 17071 O O . ASP A 1 85 ? 26.682 37.102 43.715 1.00 0.00 82 ASP X O 11
ATOM 17080 N N . ILE A 1 86 ? 25.937 35.521 42.317 1.00 0.00 83 ILE X N 11
ATOM 17081 C CA . ILE A 1 86 ? 27.169 35.386 41.518 1.00 0.00 83 ILE X CA 11
ATOM 17082 C C . ILE A 1 86 ? 27.571 36.695 40.842 1.00 0.00 83 ILE X C 11
ATOM 17083 O O . ILE A 1 86 ? 28.723 37.109 40.969 1.00 0.00 83 ILE X O 11
ATOM 17099 N N . ARG A 1 87 ? 26.623 37.355 40.157 1.00 0.00 84 ARG X N 11
ATOM 17100 C CA . ARG A 1 87 ? 26.783 38.724 39.626 1.00 0.00 84 ARG X CA 11
ATOM 17101 C C . ARG A 1 87 ? 27.317 39.659 40.714 1.00 0.00 84 ARG X C 11
ATOM 17102 O O . ARG A 1 87 ? 28.325 40.337 40.519 1.00 0.00 84 ARG X O 11
ATOM 17123 N N . VAL A 1 88 ? 26.690 39.633 41.893 1.00 0.00 85 VAL X N 11
ATOM 17124 C CA . VAL A 1 88 ? 27.077 40.432 43.071 1.00 0.00 85 VAL X CA 11
ATOM 17125 C C . VAL A 1 88 ? 28.494 40.118 43.564 1.00 0.00 85 VAL X C 11
ATOM 17126 O O . VAL A 1 88 ? 29.246 41.051 43.856 1.00 0.00 85 VAL X O 11
ATOM 17139 N N . ARG A 1 89 ? 28.863 38.835 43.705 1.00 0.00 86 ARG X N 11
ATOM 17140 C CA . ARG A 1 89 ? 30.218 38.411 44.106 1.00 0.00 86 ARG X CA 11
ATOM 17141 C C . ARG A 1 89 ? 31.271 38.873 43.101 1.00 0.00 86 ARG X C 11
ATOM 17142 O O . ARG A 1 89 ? 32.316 39.360 43.515 1.00 0.00 86 ARG X O 11
ATOM 17163 N N . MET A 1 90 ? 31.000 38.739 41.800 1.00 0.00 87 MET X N 11
ATOM 17164 C CA . MET A 1 90 ? 31.890 39.177 40.725 1.00 0.00 87 MET X CA 11
ATOM 17165 C C . MET A 1 90 ? 32.277 40.654 40.867 1.00 0.00 87 MET X C 11
ATOM 17166 O O . MET A 1 90 ? 33.447 40.965 40.670 1.00 0.00 87 MET X O 11
ATOM 17180 N N . ILE A 1 91 ? 31.343 41.552 41.217 1.00 0.00 88 ILE X N 11
ATOM 17181 C CA . ILE A 1 91 ? 31.643 42.975 41.468 1.00 0.00 88 ILE X CA 11
ATOM 17182 C C . ILE A 1 91 ? 32.687 43.147 42.588 1.00 0.00 88 ILE X C 11
ATOM 17183 O O . ILE A 1 91 ? 33.623 43.927 42.419 1.00 0.00 88 ILE X O 11
ATOM 17199 N N . GLU A 1 92 ? 32.542 42.453 43.727 1.00 0.00 89 GLU X N 11
ATOM 17200 C CA . GLU A 1 92 ? 33.560 42.429 44.804 1.00 0.00 89 GLU X CA 11
ATOM 17201 C C . GLU A 1 92 ? 34.918 41.913 44.301 1.00 0.00 89 GLU X C 11
ATOM 17202 O O . GLU A 1 92 ? 35.934 42.590 44.472 1.00 0.00 89 GLU X O 11
ATOM 17214 N N . LEU A 1 93 ? 34.950 40.756 43.635 1.00 0.00 90 LEU X N 11
ATOM 17215 C CA . LEU A 1 93 ? 36.158 40.212 42.994 1.00 0.00 90 LEU X CA 11
ATOM 17216 C C . LEU A 1 93 ? 36.800 41.164 41.965 1.00 0.00 90 LEU X C 11
ATOM 17217 O O . LEU A 1 93 ? 38.021 41.171 41.816 1.00 0.00 90 LEU X O 11
ATOM 17233 N N . LEU A 1 94 ? 36.013 41.982 41.261 1.00 0.00 91 LEU X N 11
ATOM 17234 C CA . LEU A 1 94 ? 36.480 43.015 40.328 1.00 0.00 91 LEU X CA 11
ATOM 17235 C C . LEU A 1 94 ? 37.441 44.038 40.968 1.00 0.00 91 LEU X C 11
ATOM 17236 O O . LEU A 1 94 ? 38.412 44.435 40.322 1.00 0.00 91 LEU X O 11
ATOM 17252 N N . SER A 1 95 ? 37.217 44.425 42.225 1.00 0.00 92 SER X N 11
ATOM 17253 C CA . SER A 1 95 ? 38.115 45.278 43.026 1.00 0.00 92 SER X CA 11
ATOM 17254 C C . SER A 1 95 ? 39.582 44.809 43.032 1.00 0.00 92 SER X C 11
ATOM 17255 O O . SER A 1 95 ? 40.487 45.601 42.756 1.00 0.00 92 SER X O 11
ATOM 17263 N N . GLU A 1 96 ? 39.816 43.521 43.323 1.00 0.00 93 GLU X N 11
ATOM 17264 C CA . GLU A 1 96 ? 41.112 42.842 43.172 1.00 0.00 93 GLU X CA 11
ATOM 17265 C C . GLU A 1 96 ? 41.483 42.557 41.708 1.00 0.00 93 GLU X C 11
ATOM 17266 O O . GLU A 1 96 ? 42.661 42.636 41.352 1.00 0.00 93 GLU X O 11
ATOM 17278 N N . ALA A 1 97 ? 40.515 42.217 40.845 1.00 0.00 94 ALA X N 11
ATOM 17279 C CA . ALA A 1 97 ? 40.801 41.946 39.434 1.00 0.00 94 ALA X CA 11
ATOM 17280 C C . ALA A 1 97 ? 41.522 43.123 38.746 1.00 0.00 94 ALA X C 11
ATOM 17281 O O . ALA A 1 97 ? 42.395 42.886 37.915 1.00 0.00 94 ALA X O 11
ATOM 17288 N N . VAL A 1 98 ? 41.208 44.363 39.132 1.00 0.00 95 VAL X N 11
ATOM 17289 C CA . VAL A 1 98 ? 41.849 45.615 38.685 1.00 0.00 95 VAL X CA 11
ATOM 17290 C C . VAL A 1 98 ? 43.049 46.053 39.535 1.00 0.00 95 VAL X C 11
ATOM 17291 O O . VAL A 1 98 ? 43.927 46.728 39.005 1.00 0.00 95 VAL X O 11
ATOM 17304 N N . ALA A 1 99 ? 43.105 45.719 40.828 1.00 0.00 96 ALA X N 11
ATOM 17305 C CA . ALA A 1 99 ? 44.209 46.098 41.716 1.00 0.00 96 ALA X CA 11
ATOM 17306 C C . ALA A 1 99 ? 45.583 45.713 41.138 1.00 0.00 96 ALA X C 11
ATOM 17307 O O . ALA A 1 99 ? 46.480 46.545 41.095 1.00 0.00 96 ALA X O 11
ATOM 17314 N N . GLN A 1 100 ? 45.723 44.486 40.638 1.00 0.00 97 GLN X N 11
ATOM 17315 C CA . GLN A 1 100 ? 46.902 44.023 39.888 1.00 0.00 97 GLN X CA 11
ATOM 17316 C C . GLN A 1 100 ? 47.197 44.790 38.569 1.00 0.00 97 GLN X C 11
ATOM 17317 O O . GLN A 1 100 ? 48.331 44.775 38.102 1.00 0.00 97 GLN X O 11
ATOM 17331 N N . LEU A 1 101 ? 46.194 45.388 37.909 1.00 0.00 98 LEU X N 11
ATOM 17332 C CA . LEU A 1 101 ? 46.305 46.139 36.639 1.00 0.00 98 LEU X CA 11
ATOM 17333 C C . LEU A 1 101 ? 46.734 47.603 36.868 1.00 0.00 98 LEU X C 11
ATOM 17334 O O . LEU A 1 101 ? 47.518 48.153 36.100 1.00 0.00 98 LEU X O 11
ATOM 17350 N N . GLN A 1 102 ? 46.222 48.233 37.922 1.00 0.00 99 GLN X N 11
ATOM 17351 C CA . GLN A 1 102 ? 46.571 49.577 38.382 1.00 0.00 99 GLN X CA 11
ATOM 17352 C C . GLN A 1 102 ? 48.038 49.681 38.825 1.00 0.00 99 GLN X C 11
ATOM 17353 O O . GLN A 1 102 ? 48.380 49.408 39.974 1.00 0.00 99 GLN X O 11
ATOM 17367 N N . LYS A 1 103 ? 48.880 50.152 37.893 1.00 0.00 100 LYS X N 11
ATOM 17368 C CA . LYS A 1 103 ? 50.343 50.295 38.017 1.00 0.00 100 LYS X CA 11
ATOM 17369 C C . LYS A 1 103 ? 51.031 48.935 38.279 1.00 0.00 100 LYS X C 11
ATOM 17370 O O . LYS A 1 103 ? 51.526 48.718 39.374 1.00 0.00 100 LYS X O 11
ATOM 17389 N N . ASN A 1 104 ? 51.061 48.046 37.282 1.00 0.00 101 ASN X N 11
ATOM 17390 C CA . ASN A 1 104 ? 51.697 46.714 37.353 1.00 0.00 101 ASN X CA 11
ATOM 17391 C C . ASN A 1 104 ? 53.214 46.789 37.625 1.00 0.00 101 ASN X C 11
ATOM 17392 O O . ASN A 1 104 ? 53.926 47.174 36.679 1.00 0.00 101 ASN X O 11
ATOM 17403 N N . MET A 1 4 ? 31.796 41.242 59.544 1.00 0.00 1 MET X N 12
ATOM 17404 C CA . MET A 1 4 ? 31.733 41.322 58.062 1.00 0.00 1 MET X CA 12
ATOM 17405 C C . MET A 1 4 ? 31.932 42.763 57.560 1.00 0.00 1 MET X C 12
ATOM 17406 O O . MET A 1 4 ? 30.959 43.418 57.190 1.00 0.00 1 MET X O 12
ATOM 17420 N N . GLN A 1 5 ? 33.183 43.246 57.495 1.00 0.00 2 GLN X N 12
ATOM 17421 C CA . GLN A 1 5 ? 33.517 44.588 56.965 1.00 0.00 2 GLN X CA 12
ATOM 17422 C C . GLN A 1 5 ? 34.214 44.563 55.593 1.00 0.00 2 GLN X C 12
ATOM 17423 O O . GLN A 1 5 ? 33.990 45.458 54.780 1.00 0.00 2 GLN X O 12
ATOM 17437 N N . ASP A 1 6 ? 35.014 43.537 55.297 1.00 0.00 3 ASP X N 12
ATOM 17438 C CA . ASP A 1 6 ? 35.835 43.410 54.086 1.00 0.00 3 ASP X CA 12
ATOM 17439 C C . ASP A 1 6 ? 35.003 43.393 52.788 1.00 0.00 3 ASP X C 12
ATOM 17440 O O . ASP A 1 6 ? 35.372 44.012 51.793 1.00 0.00 3 ASP X O 12
ATOM 17449 N N . ARG A 1 7 ? 33.831 42.748 52.836 1.00 0.00 4 ARG X N 12
ATOM 17450 C CA . ARG A 1 7 ? 32.758 42.801 51.827 1.00 0.00 4 ARG X CA 12
ATOM 17451 C C . ARG A 1 7 ? 32.256 44.220 51.481 1.00 0.00 4 ARG X C 12
ATOM 17452 O O . ARG A 1 7 ? 31.926 44.477 50.329 1.00 0.00 4 ARG X O 12
ATOM 17473 N N . GLU A 1 8 ? 32.132 45.121 52.467 1.00 0.00 5 GLU X N 12
ATOM 17474 C CA . GLU A 1 8 ? 31.706 46.523 52.267 1.00 0.00 5 GLU X CA 12
ATOM 17475 C C . GLU A 1 8 ? 32.826 47.315 51.569 1.00 0.00 5 GLU X C 12
ATOM 17476 O O . GLU A 1 8 ? 32.670 47.723 50.422 1.00 0.00 5 GLU X O 12
ATOM 17488 N N . LYS A 1 9 ? 34.006 47.436 52.207 1.00 0.00 6 LYS X N 12
ATOM 17489 C CA . LYS A 1 9 ? 35.202 48.120 51.656 1.00 0.00 6 LYS X CA 12
ATOM 17490 C C . LYS A 1 9 ? 35.653 47.619 50.274 1.00 0.00 6 LYS X C 12
ATOM 17491 O O . LYS A 1 9 ? 36.186 48.417 49.501 1.00 0.00 6 LYS X O 12
ATOM 17510 N N . ALA A 1 10 ? 35.464 46.342 49.940 1.00 0.00 7 ALA X N 12
ATOM 17511 C CA . ALA A 1 10 ? 35.702 45.812 48.593 1.00 0.00 7 ALA X CA 12
ATOM 17512 C C . ALA A 1 10 ? 34.807 46.467 47.518 1.00 0.00 7 ALA X C 12
ATOM 17513 O O . ALA A 1 10 ? 35.294 46.814 46.439 1.00 0.00 7 ALA X O 12
ATOM 17520 N N . PHE A 1 11 ? 33.513 46.662 47.796 1.00 0.00 8 PHE X N 12
ATOM 17521 C CA . PHE A 1 11 ? 32.590 47.354 46.893 1.00 0.00 8 PHE X CA 12
ATOM 17522 C C . PHE A 1 11 ? 33.029 48.802 46.667 1.00 0.00 8 PHE X C 12
ATOM 17523 O O . PHE A 1 11 ? 33.215 49.206 45.521 1.00 0.00 8 PHE X O 12
ATOM 17540 N N . GLU A 1 12 ? 33.258 49.558 47.738 1.00 0.00 9 GLU X N 12
ATOM 17541 C CA . GLU A 1 12 ? 33.790 50.925 47.680 1.00 0.00 9 GLU X CA 12
ATOM 17542 C C . GLU A 1 12 ? 35.079 50.981 46.836 1.00 0.00 9 GLU X C 12
ATOM 17543 O O . GLU A 1 12 ? 35.212 51.832 45.960 1.00 0.00 9 GLU X O 12
ATOM 17555 N N . ALA A 1 13 ? 36.020 50.046 47.039 1.00 0.00 10 ALA X N 12
ATOM 17556 C CA . ALA A 1 13 ? 37.197 49.863 46.181 1.00 0.00 10 ALA X CA 12
ATOM 17557 C C . ALA A 1 13 ? 36.849 49.633 44.692 1.00 0.00 10 ALA X C 12
ATOM 17558 O O . ALA A 1 13 ? 37.459 50.266 43.833 1.00 0.00 10 ALA X O 12
ATOM 17565 N N . LYS A 1 14 ? 35.887 48.758 44.354 1.00 0.00 11 LYS X N 12
ATOM 17566 C CA . LYS A 1 14 ? 35.437 48.522 42.962 1.00 0.00 11 LYS X CA 12
ATOM 17567 C C . LYS A 1 14 ? 34.930 49.805 42.310 1.00 0.00 11 LYS X C 12
ATOM 17568 O O . LYS A 1 14 ? 35.106 49.989 41.112 1.00 0.00 11 LYS X O 12
ATOM 17587 N N . PHE A 1 15 ? 34.242 50.649 43.076 1.00 0.00 12 PHE X N 12
ATOM 17588 C CA . PHE A 1 15 ? 33.584 51.873 42.613 1.00 0.00 12 PHE X CA 12
ATOM 17589 C C . PHE A 1 15 ? 34.504 53.109 42.627 1.00 0.00 12 PHE X C 12
ATOM 17590 O O . PHE A 1 15 ? 34.253 54.067 41.899 1.00 0.00 12 PHE X O 12
ATOM 17607 N N . ALA A 1 16 ? 35.566 53.111 43.445 1.00 0.00 13 ALA X N 12
ATOM 17608 C CA . ALA A 1 16 ? 36.558 54.193 43.546 1.00 0.00 13 ALA X CA 12
ATOM 17609 C C . ALA A 1 16 ? 37.283 54.506 42.221 1.00 0.00 13 ALA X C 12
ATOM 17610 O O . ALA A 1 16 ? 37.606 55.659 41.946 1.00 0.00 13 ALA X O 12
ATOM 17617 N N . LEU A 1 17 ? 37.515 53.478 41.400 1.00 0.00 14 LEU X N 12
ATOM 17618 C CA . LEU A 1 17 ? 38.122 53.522 40.061 1.00 0.00 14 LEU X CA 12
ATOM 17619 C C . LEU A 1 17 ? 37.111 53.680 38.899 1.00 0.00 14 LEU X C 12
ATOM 17620 O O . LEU A 1 17 ? 37.411 53.301 37.764 1.00 0.00 14 LEU X O 12
ATOM 17636 N N . ASP A 1 18 ? 35.959 54.322 39.161 1.00 0.00 15 ASP X N 12
ATOM 17637 C CA . ASP A 1 18 ? 34.839 54.561 38.219 1.00 0.00 15 ASP X CA 12
ATOM 17638 C C . ASP A 1 18 ? 34.220 53.237 37.667 1.00 0.00 15 ASP X C 12
ATOM 17639 O O . ASP A 1 18 ? 34.611 52.140 38.073 1.00 0.00 15 ASP X O 12
ATOM 17648 N N . GLU A 1 19 ? 33.201 53.280 36.796 1.00 0.00 16 GLU X N 12
ATOM 17649 C CA . GLU A 1 19 ? 32.558 52.041 36.293 1.00 0.00 16 GLU X CA 12
ATOM 17650 C C . GLU A 1 19 ? 33.117 51.581 34.928 1.00 0.00 16 GLU X C 12
ATOM 17651 O O . GLU A 1 19 ? 33.068 50.394 34.596 1.00 0.00 16 GLU X O 12
ATOM 17663 N N . GLU A 1 20 ? 33.725 52.492 34.157 1.00 0.00 17 GLU X N 12
ATOM 17664 C CA . GLU A 1 20 ? 34.374 52.191 32.866 1.00 0.00 17 GLU X CA 12
ATOM 17665 C C . GLU A 1 20 ? 35.440 51.081 32.961 1.00 0.00 17 GLU X C 12
ATOM 17666 O O . GLU A 1 20 ? 35.432 50.119 32.184 1.00 0.00 17 GLU X O 12
ATOM 17678 N N . LEU A 1 21 ? 36.365 51.184 33.925 1.00 0.00 18 LEU X N 12
ATOM 17679 C CA . LEU A 1 21 ? 37.406 50.176 34.166 1.00 0.00 18 LEU X CA 12
ATOM 17680 C C . LEU A 1 21 ? 36.832 48.757 34.326 1.00 0.00 18 LEU X C 12
ATOM 17681 O O . LEU A 1 21 ? 37.395 47.804 33.788 1.00 0.00 18 LEU X O 12
ATOM 17697 N N . ARG A 1 22 ? 35.691 48.611 35.024 1.00 0.00 19 ARG X N 12
ATOM 17698 C CA . ARG A 1 22 ? 34.914 47.366 35.202 1.00 0.00 19 ARG X CA 12
ATOM 17699 C C . ARG A 1 22 ? 34.515 46.702 33.873 1.00 0.00 19 ARG X C 12
ATOM 17700 O O . ARG A 1 22 ? 34.547 45.478 33.751 1.00 0.00 19 ARG X O 12
ATOM 17721 N N . PHE A 1 23 ? 34.093 47.505 32.894 1.00 0.00 20 PHE X N 12
ATOM 17722 C CA . PHE A 1 23 ? 33.755 47.066 31.538 1.00 0.00 20 PHE X CA 12
ATOM 17723 C C . PHE A 1 23 ? 34.926 46.302 30.916 1.00 0.00 20 PHE X C 12
ATOM 17724 O O . PHE A 1 23 ? 34.741 45.186 30.441 1.00 0.00 20 PHE X O 12
ATOM 17741 N N . LYS A 1 24 ? 36.148 46.855 30.976 1.00 0.00 21 LYS X N 12
ATOM 17742 C CA . LYS A 1 24 ? 37.354 46.126 30.531 1.00 0.00 21 LYS X CA 12
ATOM 17743 C C . LYS A 1 24 ? 37.761 44.992 31.488 1.00 0.00 21 LYS X C 12
ATOM 17744 O O . LYS A 1 24 ? 38.312 43.987 31.046 1.00 0.00 21 LYS X O 12
ATOM 17763 N N . ALA A 1 25 ? 37.518 45.137 32.793 1.00 0.00 22 ALA X N 12
ATOM 17764 C CA . ALA A 1 25 ? 37.857 44.165 33.839 1.00 0.00 22 ALA X CA 12
ATOM 17765 C C . ALA A 1 25 ? 37.345 42.732 33.614 1.00 0.00 22 ALA X C 12
ATOM 17766 O O . ALA A 1 25 ? 38.064 41.808 33.993 1.00 0.00 22 ALA X O 12
ATOM 17773 N N . THR A 1 26 ? 36.164 42.524 33.005 1.00 0.00 23 THR X N 12
ATOM 17774 C CA . THR A 1 26 ? 35.612 41.196 32.641 1.00 0.00 23 THR X CA 12
ATOM 17775 C C . THR A 1 26 ? 36.657 40.280 31.997 1.00 0.00 23 THR X C 12
ATOM 17776 O O . THR A 1 26 ? 36.786 39.112 32.366 1.00 0.00 23 THR X O 12
ATOM 17787 N N . ALA A 1 27 ? 37.475 40.834 31.099 1.00 0.00 24 ALA X N 12
ATOM 17788 C CA . ALA A 1 27 ? 38.566 40.139 30.433 1.00 0.00 24 ALA X CA 12
ATOM 17789 C C . ALA A 1 27 ? 39.651 39.676 31.428 1.00 0.00 24 ALA X C 12
ATOM 17790 O O . ALA A 1 27 ? 40.159 38.559 31.348 1.00 0.00 24 ALA X O 12
ATOM 17797 N N . ARG A 1 28 ? 40.085 40.524 32.367 1.00 0.00 25 ARG X N 12
ATOM 17798 C CA . ARG A 1 28 ? 41.083 40.133 33.384 1.00 0.00 25 ARG X CA 12
ATOM 17799 C C . ARG A 1 28 ? 40.510 39.109 34.358 1.00 0.00 25 ARG X C 12
ATOM 17800 O O . ARG A 1 28 ? 41.122 38.063 34.583 1.00 0.00 25 ARG X O 12
ATOM 17821 N N . ARG A 1 29 ? 39.317 39.392 34.884 1.00 0.00 26 ARG X N 12
ATOM 17822 C CA . ARG A 1 29 ? 38.542 38.528 35.777 1.00 0.00 26 ARG X CA 12
ATOM 17823 C C . ARG A 1 29 ? 38.340 37.128 35.205 1.00 0.00 26 ARG X C 12
ATOM 17824 O O . ARG A 1 29 ? 38.334 36.166 35.969 1.00 0.00 26 ARG X O 12
ATOM 17845 N N . ASN A 1 30 ? 38.164 37.022 33.886 1.00 0.00 27 ASN X N 12
ATOM 17846 C CA . ASN A 1 30 ? 38.142 35.761 33.161 1.00 0.00 27 ASN X CA 12
ATOM 17847 C C . ASN A 1 30 ? 39.222 34.800 33.667 1.00 0.00 27 ASN X C 12
ATOM 17848 O O . ASN A 1 30 ? 38.884 33.727 34.158 1.00 0.00 27 ASN X O 12
ATOM 17859 N N . LYS A 1 31 ? 40.499 35.199 33.555 1.00 0.00 28 LYS X N 12
ATOM 17860 C CA . LYS A 1 31 ? 41.661 34.460 34.083 1.00 0.00 28 LYS X CA 12
ATOM 17861 C C . LYS A 1 31 ? 41.495 34.166 35.583 1.00 0.00 28 LYS X C 12
ATOM 17862 O O . LYS A 1 31 ? 41.495 33.004 35.958 1.00 0.00 28 LYS X O 12
ATOM 17881 N N . LEU A 1 32 ? 41.309 35.180 36.427 1.00 0.00 29 LEU X N 12
ATOM 17882 C CA . LEU A 1 32 ? 41.161 35.004 37.883 1.00 0.00 29 LEU X CA 12
ATOM 17883 C C . LEU A 1 32 ? 40.114 33.946 38.302 1.00 0.00 29 LEU X C 12
ATOM 17884 O O . LEU A 1 32 ? 40.425 33.080 39.112 1.00 0.00 29 LEU X O 12
ATOM 17900 N N . LEU A 1 33 ? 38.887 33.993 37.775 1.00 0.00 30 LEU X N 12
ATOM 17901 C CA . LEU A 1 33 ? 37.865 32.954 37.994 1.00 0.00 30 LEU X CA 12
ATOM 17902 C C . LEU A 1 33 ? 38.305 31.601 37.419 1.00 0.00 30 LEU X C 12
ATOM 17903 O O . LEU A 1 33 ? 38.205 30.589 38.105 1.00 0.00 30 LEU X O 12
ATOM 17919 N N . GLY A 1 34 ? 38.749 31.605 36.158 1.00 0.00 31 GLY X N 12
ATOM 17920 C CA . GLY A 1 34 ? 39.340 30.480 35.436 1.00 0.00 31 GLY X CA 12
ATOM 17921 C C . GLY A 1 34 ? 40.330 29.684 36.285 1.00 0.00 31 GLY X C 12
ATOM 17922 O O . GLY A 1 34 ? 40.235 28.465 36.326 1.00 0.00 31 GLY X O 12
ATOM 17926 N N . LEU A 1 35 ? 41.235 30.362 36.989 1.00 0.00 32 LEU X N 12
ATOM 17927 C CA . LEU A 1 35 ? 42.204 29.786 37.919 1.00 0.00 32 LEU X CA 12
ATOM 17928 C C . LEU A 1 35 ? 41.552 29.359 39.246 1.00 0.00 32 LEU X C 12
ATOM 17929 O O . LEU A 1 35 ? 41.684 28.195 39.625 1.00 0.00 32 LEU X O 12
ATOM 17945 N N . TRP A 1 36 ? 40.872 30.270 39.960 1.00 0.00 33 TRP X N 12
ATOM 17946 C CA . TRP A 1 36 ? 40.249 30.020 41.279 1.00 0.00 33 TRP X CA 12
ATOM 17947 C C . TRP A 1 36 ? 39.240 28.854 41.275 1.00 0.00 33 TRP X C 12
ATOM 17948 O O . TRP A 1 36 ? 39.341 27.922 42.075 1.00 0.00 33 TRP X O 12
ATOM 17969 N N . ALA A 1 37 ? 38.249 28.880 40.382 1.00 0.00 34 ALA X N 12
ATOM 17970 C CA . ALA A 1 37 ? 37.279 27.798 40.221 1.00 0.00 34 ALA X CA 12
ATOM 17971 C C . ALA A 1 37 ? 37.944 26.463 39.830 1.00 0.00 34 ALA X C 12
ATOM 17972 O O . ALA A 1 37 ? 37.597 25.425 40.394 1.00 0.00 34 ALA X O 12
ATOM 17979 N N . ALA A 1 38 ? 38.922 26.472 38.911 1.00 0.00 35 ALA X N 12
ATOM 17980 C CA . ALA A 1 38 ? 39.671 25.264 38.552 1.00 0.00 35 ALA X CA 12
ATOM 17981 C C . ALA A 1 38 ? 40.376 24.627 39.763 1.00 0.00 35 ALA X C 12
ATOM 17982 O O . ALA A 1 38 ? 40.361 23.401 39.892 1.00 0.00 35 ALA X O 12
ATOM 17989 N N . GLY A 1 39 ? 40.949 25.453 40.648 1.00 0.00 36 GLY X N 12
ATOM 17990 C CA . GLY A 1 39 ? 41.482 25.072 41.962 1.00 0.00 36 GLY X CA 12
ATOM 17991 C C . GLY A 1 39 ? 40.462 24.413 42.905 1.00 0.00 36 GLY X C 12
ATOM 17992 O O . GLY A 1 39 ? 40.819 23.489 43.627 1.00 0.00 36 GLY X O 12
ATOM 17996 N N . LEU A 1 40 ? 39.204 24.871 42.900 1.00 0.00 37 LEU X N 12
ATOM 17997 C CA . LEU A 1 40 ? 38.104 24.271 43.680 1.00 0.00 37 LEU X CA 12
ATOM 17998 C C . LEU A 1 40 ? 37.628 22.933 43.098 1.00 0.00 37 LEU X C 12
ATOM 17999 O O . LEU A 1 40 ? 37.466 21.971 43.840 1.00 0.00 37 LEU X O 12
ATOM 18015 N N . LEU A 1 41 ? 37.384 22.881 41.786 1.00 0.00 38 LEU X N 12
ATOM 18016 C CA . LEU A 1 41 ? 36.944 21.665 41.091 1.00 0.00 38 LEU X CA 12
ATOM 18017 C C . LEU A 1 41 ? 38.037 20.601 40.915 1.00 0.00 38 LEU X C 12
ATOM 18018 O O . LEU A 1 41 ? 37.711 19.472 40.542 1.00 0.00 38 LEU X O 12
ATOM 18034 N N . ALA A 1 42 ? 39.301 20.967 41.143 1.00 0.00 39 ALA X N 12
ATOM 18035 C CA . ALA A 1 42 ? 40.501 20.200 40.816 1.00 0.00 39 ALA X CA 12
ATOM 18036 C C . ALA A 1 42 ? 40.436 19.591 39.396 1.00 0.00 39 ALA X C 12
ATOM 18037 O O . ALA A 1 42 ? 40.467 18.369 39.212 1.00 0.00 39 ALA X O 12
ATOM 18044 N N . LYS A 1 43 ? 40.330 20.451 38.374 1.00 0.00 40 LYS X N 12
ATOM 18045 C CA . LYS A 1 43 ? 40.347 20.061 36.953 1.00 0.00 40 LYS X CA 12
ATOM 18046 C C . LYS A 1 43 ? 41.748 19.632 36.485 1.00 0.00 40 LYS X C 12
ATOM 18047 O O . LYS A 1 43 ? 42.740 19.818 37.184 1.00 0.00 40 LYS X O 12
ATOM 18066 N N . SER A 1 44 ? 41.828 19.163 35.236 1.00 0.00 41 SER X N 12
ATOM 18067 C CA . SER A 1 44 ? 43.074 18.763 34.559 1.00 0.00 41 SER X CA 12
ATOM 18068 C C . SER A 1 44 ? 44.155 19.857 34.457 1.00 0.00 41 SER X C 12
ATOM 18069 O O . SER A 1 44 ? 45.334 19.513 34.409 1.00 0.00 41 SER X O 12
ATOM 18077 N N . ASP A 1 45 ? 43.789 21.141 34.359 1.00 0.00 42 ASP X N 12
ATOM 18078 C CA . ASP A 1 45 ? 44.694 22.300 34.473 1.00 0.00 42 ASP X CA 12
ATOM 18079 C C . ASP A 1 45 ? 43.862 23.564 34.826 1.00 0.00 42 ASP X C 12
ATOM 18080 O O . ASP A 1 45 ? 42.632 23.532 34.672 1.00 0.00 42 ASP X O 12
ATOM 18089 N N . PRO A 1 46 ? 44.493 24.662 35.306 1.00 0.00 43 PRO X N 12
ATOM 18090 C CA . PRO A 1 46 ? 43.855 25.965 35.525 1.00 0.00 43 PRO X CA 12
ATOM 18091 C C . PRO A 1 46 ? 43.492 26.669 34.211 1.00 0.00 43 PRO X C 12
ATOM 18092 O O . PRO A 1 46 ? 42.317 26.919 33.946 1.00 0.00 43 PRO X O 12
ATOM 18103 N N . GLU A 1 47 ? 44.460 26.952 33.336 1.00 0.00 44 GLU X N 12
ATOM 18104 C CA . GLU A 1 47 ? 44.236 27.515 31.992 1.00 0.00 44 GLU X CA 12
ATOM 18105 C C . GLU A 1 47 ? 43.158 26.746 31.185 1.00 0.00 44 GLU X C 12
ATOM 18106 O O . GLU A 1 47 ? 42.391 27.336 30.419 1.00 0.00 44 GLU X O 12
ATOM 18118 N N . ALA A 1 48 ? 43.078 25.421 31.375 1.00 0.00 45 ALA X N 12
ATOM 18119 C CA . ALA A 1 48 ? 42.074 24.557 30.755 1.00 0.00 45 ALA X CA 12
ATOM 18120 C C . ALA A 1 48 ? 40.634 25.028 31.019 1.00 0.00 45 ALA X C 12
ATOM 18121 O O . ALA A 1 48 ? 39.828 25.044 30.092 1.00 0.00 45 ALA X O 12
ATOM 18128 N N . TYR A 1 49 ? 40.307 25.385 32.268 1.00 0.00 46 TYR X N 12
ATOM 18129 C CA . TYR A 1 49 ? 38.993 25.955 32.572 1.00 0.00 46 TYR X CA 12
ATOM 18130 C C . TYR A 1 49 ? 38.849 27.365 31.989 1.00 0.00 46 TYR X C 12
ATOM 18131 O O . TYR A 1 49 ? 37.821 27.665 31.387 1.00 0.00 46 TYR X O 12
ATOM 18149 N N . ALA A 1 50 ? 39.867 28.224 32.150 1.00 0.00 47 ALA X N 12
ATOM 18150 C CA . ALA A 1 50 ? 39.910 29.606 31.654 1.00 0.00 47 ALA X CA 12
ATOM 18151 C C . ALA A 1 50 ? 39.474 29.752 30.174 1.00 0.00 47 ALA X C 12
ATOM 18152 O O . ALA A 1 50 ? 38.743 30.696 29.850 1.00 0.00 47 ALA X O 12
ATOM 18159 N N . SER A 1 51 ? 39.873 28.806 29.312 1.00 0.00 48 SER X N 12
ATOM 18160 C CA . SER A 1 51 ? 39.437 28.640 27.912 1.00 0.00 48 SER X CA 12
ATOM 18161 C C . SER A 1 51 ? 37.911 28.556 27.687 1.00 0.00 48 SER X C 12
ATOM 18162 O O . SER A 1 51 ? 37.447 29.059 26.668 1.00 0.00 48 SER X O 12
ATOM 18170 N N . GLU A 1 52 ? 37.104 27.949 28.559 1.00 0.00 49 GLU X N 12
ATOM 18171 C CA . GLU A 1 52 ? 35.633 27.960 28.398 1.00 0.00 49 GLU X CA 12
ATOM 18172 C C . GLU A 1 52 ? 34.998 29.263 28.940 1.00 0.00 49 GLU X C 12
ATOM 18173 O O . GLU A 1 52 ? 33.886 29.641 28.562 1.00 0.00 49 GLU X O 12
ATOM 18185 N N . ILE A 1 53 ? 35.711 29.983 29.811 1.00 0.00 50 ILE X N 12
ATOM 18186 C CA . ILE A 1 53 ? 35.260 31.272 30.359 1.00 0.00 50 ILE X CA 12
ATOM 18187 C C . ILE A 1 53 ? 35.348 32.351 29.277 1.00 0.00 50 ILE X C 12
ATOM 18188 O O . ILE A 1 53 ? 34.384 33.089 29.083 1.00 0.00 50 ILE X O 12
ATOM 18204 N N . VAL A 1 54 ? 36.484 32.435 28.564 1.00 0.00 51 VAL X N 12
ATOM 18205 C CA . VAL A 1 54 ? 36.629 33.371 27.433 1.00 0.00 51 VAL X CA 12
ATOM 18206 C C . VAL A 1 54 ? 35.544 33.121 26.388 1.00 0.00 51 VAL X C 12
ATOM 18207 O O . VAL A 1 54 ? 35.037 34.070 25.804 1.00 0.00 51 VAL X O 12
ATOM 18220 N N . ALA A 1 55 ? 35.146 31.860 26.170 1.00 0.00 52 ALA X N 12
ATOM 18221 C CA . ALA A 1 55 ? 34.013 31.533 25.307 1.00 0.00 52 ALA X CA 12
ATOM 18222 C C . ALA A 1 55 ? 32.668 32.076 25.841 1.00 0.00 52 ALA X C 12
ATOM 18223 O O . ALA A 1 55 ? 31.887 32.630 25.078 1.00 0.00 52 ALA X O 12
ATOM 18230 N N . ALA A 1 56 ? 32.378 31.958 27.140 1.00 0.00 53 ALA X N 12
ATOM 18231 C CA . ALA A 1 56 ? 31.185 32.580 27.733 1.00 0.00 53 ALA X CA 12
ATOM 18232 C C . ALA A 1 56 ? 31.136 34.115 27.528 1.00 0.00 53 ALA X C 12
ATOM 18233 O O . ALA A 1 56 ? 30.069 34.690 27.357 1.00 0.00 53 ALA X O 12
ATOM 18240 N N . ASP A 1 57 ? 32.281 34.803 27.526 1.00 0.00 54 ASP X N 12
ATOM 18241 C CA . ASP A 1 57 ? 32.399 36.258 27.328 1.00 0.00 54 ASP X CA 12
ATOM 18242 C C . ASP A 1 57 ? 31.946 36.744 25.927 1.00 0.00 54 ASP X C 12
ATOM 18243 O O . ASP A 1 57 ? 31.835 37.953 25.707 1.00 0.00 54 ASP X O 12
ATOM 18252 N N . PHE A 1 58 ? 31.688 35.845 24.961 1.00 0.00 55 PHE X N 12
ATOM 18253 C CA . PHE A 1 58 ? 31.134 36.189 23.637 1.00 0.00 55 PHE X CA 12
ATOM 18254 C C . PHE A 1 58 ? 29.708 36.778 23.681 1.00 0.00 55 PHE X C 12
ATOM 18255 O O . PHE A 1 58 ? 29.405 37.689 22.911 1.00 0.00 55 PHE X O 12
ATOM 18272 N N . GLU A 1 59 ? 28.834 36.310 24.581 1.00 0.00 56 GLU X N 12
ATOM 18273 C CA . GLU A 1 59 ? 27.520 36.912 24.877 1.00 0.00 56 GLU X CA 12
ATOM 18274 C C . GLU A 1 59 ? 27.682 38.229 25.683 1.00 0.00 56 GLU X C 12
ATOM 18275 O O . GLU A 1 59 ? 27.088 38.396 26.744 1.00 0.00 56 GLU X O 12
ATOM 18287 N N . GLU A 1 60 ? 28.412 39.231 25.168 1.00 0.00 57 GLU X N 12
ATOM 18288 C CA . GLU A 1 60 ? 28.439 40.590 25.774 1.00 0.00 57 GLU X CA 12
ATOM 18289 C C . GLU A 1 60 ? 27.048 41.222 25.797 1.00 0.00 57 GLU X C 12
ATOM 18290 O O . GLU A 1 60 ? 26.650 41.870 26.762 1.00 0.00 57 GLU X O 12
ATOM 18302 N N . ALA A 1 61 ? 26.339 41.073 24.674 1.00 0.00 58 ALA X N 12
ATOM 18303 C CA . ALA A 1 61 ? 25.076 41.745 24.391 1.00 0.00 58 ALA X CA 12
ATOM 18304 C C . ALA A 1 61 ? 23.965 41.423 25.406 1.00 0.00 58 ALA X C 12
ATOM 18305 O O . ALA A 1 61 ? 23.144 42.289 25.709 1.00 0.00 58 ALA X O 12
ATOM 18312 N N . GLY A 1 62 ? 23.893 40.178 25.888 1.00 0.00 59 GLY X N 12
ATOM 18313 C CA . GLY A 1 62 ? 22.894 39.696 26.841 1.00 0.00 59 GLY X CA 12
ATOM 18314 C C . GLY A 1 62 ? 22.857 40.491 28.153 1.00 0.00 59 GLY X C 12
ATOM 18315 O O . GLY A 1 62 ? 21.949 41.293 28.341 1.00 0.00 59 GLY X O 12
ATOM 18319 N N . HIS A 1 63 ? 23.790 40.184 29.068 1.00 0.00 60 HIS X N 12
ATOM 18320 C CA . HIS A 1 63 ? 24.108 40.792 30.381 1.00 0.00 60 HIS X CA 12
ATOM 18321 C C . HIS A 1 63 ? 25.109 39.880 31.120 1.00 0.00 60 HIS X C 12
ATOM 18322 O O . HIS A 1 63 ? 26.313 40.103 31.083 1.00 0.00 60 HIS X O 12
ATOM 18336 N N . GLU A 1 64 ? 24.618 38.830 31.782 1.00 0.00 61 GLU X N 12
ATOM 18337 C CA . GLU A 1 64 ? 25.388 37.979 32.700 1.00 0.00 61 GLU X CA 12
ATOM 18338 C C . GLU A 1 64 ? 25.435 36.520 32.180 1.00 0.00 61 GLU X C 12
ATOM 18339 O O . GLU A 1 64 ? 24.887 35.617 32.816 1.00 0.00 61 GLU X O 12
ATOM 18351 N N . ASP A 1 65 ? 26.077 36.285 31.021 1.00 0.00 62 ASP X N 12
ATOM 18352 C CA . ASP A 1 65 ? 26.357 34.925 30.513 1.00 0.00 62 ASP X CA 12
ATOM 18353 C C . ASP A 1 65 ? 27.428 34.237 31.362 1.00 0.00 62 ASP X C 12
ATOM 18354 O O . ASP A 1 65 ? 27.145 33.220 31.979 1.00 0.00 62 ASP X O 12
ATOM 18363 N N . VAL A 1 66 ? 28.634 34.816 31.466 1.00 0.00 63 VAL X N 12
ATOM 18364 C CA . VAL A 1 66 ? 29.801 34.343 32.250 1.00 0.00 63 VAL X CA 12
ATOM 18365 C C . VAL A 1 66 ? 29.457 33.636 33.576 1.00 0.00 63 VAL X C 12
ATOM 18366 O O . VAL A 1 66 ? 29.980 32.558 33.873 1.00 0.00 63 VAL X O 12
ATOM 18379 N N . VAL A 1 67 ? 28.535 34.211 34.354 1.00 0.00 64 VAL X N 12
ATOM 18380 C CA . VAL A 1 67 ? 27.920 33.673 35.581 1.00 0.00 64 VAL X CA 12
ATOM 18381 C C . VAL A 1 67 ? 27.442 32.235 35.409 1.00 0.00 64 VAL X C 12
ATOM 18382 O O . VAL A 1 67 ? 27.763 31.375 36.228 1.00 0.00 64 VAL X O 12
ATOM 18395 N N . ARG A 1 68 ? 26.689 31.963 34.338 1.00 0.00 65 ARG X N 12
ATOM 18396 C CA . ARG A 1 68 ? 26.201 30.639 33.924 1.00 0.00 65 ARG X CA 12
ATOM 18397 C C . ARG A 1 68 ? 27.337 29.627 33.899 1.00 0.00 65 ARG X C 12
ATOM 18398 O O . ARG A 1 68 ? 27.196 28.554 34.483 1.00 0.00 65 ARG X O 12
ATOM 18419 N N . LYS A 1 69 ? 28.473 29.972 33.276 1.00 0.00 66 LYS X N 12
ATOM 18420 C CA . LYS A 1 69 ? 29.694 29.138 33.245 1.00 0.00 66 LYS X CA 12
ATOM 18421 C C . LYS A 1 69 ? 30.249 28.835 34.650 1.00 0.00 66 LYS X C 12
ATOM 18422 O O . LYS A 1 69 ? 30.614 27.687 34.901 1.00 0.00 66 LYS X O 12
ATOM 18441 N N . ILE A 1 70 ? 30.289 29.835 35.538 1.00 0.00 67 ILE X N 12
ATOM 18442 C CA . ILE A 1 70 ? 30.700 29.678 36.945 1.00 0.00 67 ILE X CA 12
ATOM 18443 C C . ILE A 1 70 ? 29.739 28.735 37.694 1.00 0.00 67 ILE X C 12
ATOM 18444 O O . ILE A 1 70 ? 30.164 27.738 38.270 1.00 0.00 67 ILE X O 12
ATOM 18460 N N . LYS A 1 71 ? 28.420 28.986 37.632 1.00 0.00 68 LYS X N 12
ATOM 18461 C CA . LYS A 1 71 ? 27.353 28.192 38.287 1.00 0.00 68 LYS X CA 12
ATOM 18462 C C . LYS A 1 71 ? 27.388 26.703 37.922 1.00 0.00 68 LYS X C 12
ATOM 18463 O O . LYS A 1 71 ? 27.209 25.834 38.770 1.00 0.00 68 LYS X O 12
ATOM 18482 N N . THR A 1 72 ? 27.588 26.404 36.640 1.00 0.00 69 THR X N 12
ATOM 18483 C CA . THR A 1 72 ? 27.768 25.043 36.107 1.00 0.00 69 THR X CA 12
ATOM 18484 C C . THR A 1 72 ? 28.991 24.339 36.703 1.00 0.00 69 THR X C 12
ATOM 18485 O O . THR A 1 72 ? 28.965 23.120 36.868 1.00 0.00 69 THR X O 12
ATOM 18496 N N . ASP A 1 73 ? 30.049 25.080 37.038 1.00 0.00 70 ASP X N 12
ATOM 18497 C CA . ASP A 1 73 ? 31.166 24.564 37.827 1.00 0.00 70 ASP X CA 12
ATOM 18498 C C . ASP A 1 73 ? 30.771 24.356 39.292 1.00 0.00 70 ASP X C 12
ATOM 18499 O O . ASP A 1 73 ? 31.099 23.326 39.873 1.00 0.00 70 ASP X O 12
ATOM 18508 N N . PHE A 1 74 ? 30.061 25.303 39.897 1.00 0.00 71 PHE X N 12
ATOM 18509 C CA . PHE A 1 74 ? 29.626 25.212 41.291 1.00 0.00 71 PHE X CA 12
ATOM 18510 C C . PHE A 1 74 ? 28.821 23.938 41.607 1.00 0.00 71 PHE X C 12
ATOM 18511 O O . PHE A 1 74 ? 29.095 23.317 42.634 1.00 0.00 71 PHE X O 12
ATOM 18528 N N . ASP A 1 75 ? 27.892 23.513 40.743 1.00 0.00 72 ASP X N 12
ATOM 18529 C CA . ASP A 1 75 ? 27.206 22.217 40.866 1.00 0.00 72 ASP X CA 12
ATOM 18530 C C . ASP A 1 75 ? 28.173 21.016 40.857 1.00 0.00 72 ASP X C 12
ATOM 18531 O O . ASP A 1 75 ? 28.042 20.100 41.668 1.00 0.00 72 ASP X O 12
ATOM 18540 N N . ALA A 1 76 ? 29.150 21.014 39.939 1.00 0.00 73 ALA X N 12
ATOM 18541 C CA . ALA A 1 76 ? 30.174 19.972 39.795 1.00 0.00 73 ALA X CA 12
ATOM 18542 C C . ALA A 1 76 ? 31.147 19.902 40.998 1.00 0.00 73 ALA X C 12
ATOM 18543 O O . ALA A 1 76 ? 31.482 18.818 41.484 1.00 0.00 73 ALA X O 12
ATOM 18550 N N . ALA A 1 77 ? 31.604 21.052 41.502 1.00 0.00 74 ALA X N 12
ATOM 18551 C CA . ALA A 1 77 ? 32.284 21.153 42.796 1.00 0.00 74 ALA X CA 12
ATOM 18552 C C . ALA A 1 77 ? 31.388 20.705 43.961 1.00 0.00 74 ALA X C 12
ATOM 18553 O O . ALA A 1 77 ? 31.876 20.140 44.935 1.00 0.00 74 ALA X O 12
ATOM 18560 N N . GLY A 1 78 ? 30.084 20.993 43.902 1.00 0.00 75 GLY X N 12
ATOM 18561 C CA . GLY A 1 78 ? 29.111 20.671 44.954 1.00 0.00 75 GLY X CA 12
ATOM 18562 C C . GLY A 1 78 ? 29.089 21.713 46.080 1.00 0.00 75 GLY X C 12
ATOM 18563 O O . GLY A 1 78 ? 28.767 21.403 47.231 1.00 0.00 75 GLY X O 12
ATOM 18567 N N . VAL A 1 79 ? 29.437 22.967 45.761 1.00 0.00 76 VAL X N 12
ATOM 18568 C CA . VAL A 1 79 ? 29.498 24.088 46.715 1.00 0.00 76 VAL X CA 12
ATOM 18569 C C . VAL A 1 79 ? 28.121 24.732 46.931 1.00 0.00 76 VAL X C 12
ATOM 18570 O O . VAL A 1 79 ? 27.267 24.747 46.044 1.00 0.00 76 VAL X O 12
ATOM 18583 N N . ALA A 1 80 ? 27.887 25.269 48.129 1.00 0.00 77 ALA X N 12
ATOM 18584 C CA . ALA A 1 80 ? 26.609 25.880 48.480 1.00 0.00 77 ALA X CA 12
ATOM 18585 C C . ALA A 1 80 ? 26.636 27.382 48.159 1.00 0.00 77 ALA X C 12
ATOM 18586 O O . ALA A 1 80 ? 26.882 28.213 49.039 1.00 0.00 77 ALA X O 12
ATOM 18593 N N . ILE A 1 81 ? 26.416 27.690 46.876 1.00 0.00 78 ILE X N 12
ATOM 18594 C CA . ILE A 1 81 ? 26.419 29.044 46.307 1.00 0.00 78 ILE X CA 12
ATOM 18595 C C . ILE A 1 81 ? 25.358 29.146 45.195 1.00 0.00 78 ILE X C 12
ATOM 18596 O O . ILE A 1 81 ? 25.308 28.295 44.303 1.00 0.00 78 ILE X O 12
ATOM 18612 N N . SER A 1 82 ? 24.521 30.187 45.248 1.00 0.00 79 SER X N 12
ATOM 18613 C CA . SER A 1 82 ? 23.393 30.453 44.340 1.00 0.00 79 SER X CA 12
ATOM 18614 C C . SER A 1 82 ? 23.769 31.379 43.169 1.00 0.00 79 SER X C 12
ATOM 18615 O O . SER A 1 82 ? 24.786 32.071 43.192 1.00 0.00 79 SER X O 12
ATOM 18623 N N . GLU A 1 83 ? 22.934 31.424 42.124 1.00 0.00 80 GLU X N 12
ATOM 18624 C CA . GLU A 1 83 ? 23.199 32.241 40.925 1.00 0.00 80 GLU X CA 12
ATOM 18625 C C . GLU A 1 83 ? 23.406 33.741 41.236 1.00 0.00 80 GLU X C 12
ATOM 18626 O O . GLU A 1 83 ? 24.379 34.320 40.750 1.00 0.00 80 GLU X O 12
ATOM 18638 N N . ASP A 1 84 ? 22.563 34.319 42.110 1.00 0.00 81 ASP X N 12
ATOM 18639 C CA . ASP A 1 84 ? 22.685 35.690 42.636 1.00 0.00 81 ASP X CA 12
ATOM 18640 C C . ASP A 1 84 ? 24.041 35.936 43.333 1.00 0.00 81 ASP X C 12
ATOM 18641 O O . ASP A 1 84 ? 24.686 36.957 43.077 1.00 0.00 81 ASP X O 12
ATOM 18650 N N . ASP A 1 85 ? 24.497 35.005 44.184 1.00 0.00 82 ASP X N 12
ATOM 18651 C CA . ASP A 1 85 ? 25.743 35.100 44.960 1.00 0.00 82 ASP X CA 12
ATOM 18652 C C . ASP A 1 85 ? 26.946 35.348 44.042 1.00 0.00 82 ASP X C 12
ATOM 18653 O O . ASP A 1 85 ? 27.783 36.213 44.333 1.00 0.00 82 ASP X O 12
ATOM 18662 N N . ILE A 1 86 ? 27.035 34.591 42.938 1.00 0.00 83 ILE X N 12
ATOM 18663 C CA . ILE A 1 86 ? 28.121 34.649 41.946 1.00 0.00 83 ILE X CA 12
ATOM 18664 C C . ILE A 1 86 ? 28.414 36.093 41.534 1.00 0.00 83 ILE X C 12
ATOM 18665 O O . ILE A 1 86 ? 29.562 36.514 41.659 1.00 0.00 83 ILE X O 12
ATOM 18681 N N . ARG A 1 87 ? 27.392 36.843 41.078 1.00 0.00 84 ARG X N 12
ATOM 18682 C CA . ARG A 1 87 ? 27.504 38.261 40.670 1.00 0.00 84 ARG X CA 12
ATOM 18683 C C . ARG A 1 87 ? 28.164 39.097 41.759 1.00 0.00 84 ARG X C 12
ATOM 18684 O O . ARG A 1 87 ? 29.171 39.747 41.502 1.00 0.00 84 ARG X O 12
ATOM 18705 N N . VAL A 1 88 ? 27.621 39.012 42.978 1.00 0.00 85 VAL X N 12
ATOM 18706 C CA . VAL A 1 88 ? 28.140 39.680 44.182 1.00 0.00 85 VAL X CA 12
ATOM 18707 C C . VAL A 1 88 ? 29.624 39.366 44.370 1.00 0.00 85 VAL X C 12
ATOM 18708 O O . VAL A 1 88 ? 30.428 40.287 44.481 1.00 0.00 85 VAL X O 12
ATOM 18721 N N . ARG A 1 89 ? 30.007 38.080 44.375 1.00 0.00 86 ARG X N 12
ATOM 18722 C CA . ARG A 1 89 ? 31.423 37.663 44.456 1.00 0.00 86 ARG X CA 12
ATOM 18723 C C . ARG A 1 89 ? 32.248 38.257 43.310 1.00 0.00 86 ARG X C 12
ATOM 18724 O O . ARG A 1 89 ? 33.356 38.726 43.554 1.00 0.00 86 ARG X O 12
ATOM 18745 N N . MET A 1 90 ? 31.725 38.256 42.079 1.00 0.00 87 MET X N 12
ATOM 18746 C CA . MET A 1 90 ? 32.365 38.871 40.917 1.00 0.00 87 MET X CA 12
ATOM 18747 C C . MET A 1 90 ? 32.682 40.353 41.161 1.00 0.00 87 MET X C 12
ATOM 18748 O O . MET A 1 90 ? 33.763 40.776 40.779 1.00 0.00 87 MET X O 12
ATOM 18762 N N . ILE A 1 91 ? 31.803 41.144 41.791 1.00 0.00 88 ILE X N 12
ATOM 18763 C CA . ILE A 1 91 ? 32.064 42.558 42.139 1.00 0.00 88 ILE X CA 12
ATOM 18764 C C . ILE A 1 91 ? 33.437 42.739 42.815 1.00 0.00 88 ILE X C 12
ATOM 18765 O O . ILE A 1 91 ? 34.270 43.496 42.316 1.00 0.00 88 ILE X O 12
ATOM 18781 N N . GLU A 1 92 ? 33.654 42.068 43.947 1.00 0.00 89 GLU X N 12
ATOM 18782 C CA . GLU A 1 92 ? 34.904 42.085 44.720 1.00 0.00 89 GLU X CA 12
ATOM 18783 C C . GLU A 1 92 ? 36.076 41.501 43.919 1.00 0.00 89 GLU X C 12
ATOM 18784 O O . GLU A 1 92 ? 37.150 42.103 43.846 1.00 0.00 89 GLU X O 12
ATOM 18796 N N . LEU A 1 93 ? 35.860 40.325 43.309 1.00 0.00 90 LEU X N 12
ATOM 18797 C CA . LEU A 1 93 ? 36.828 39.636 42.448 1.00 0.00 90 LEU X CA 12
ATOM 18798 C C . LEU A 1 93 ? 37.327 40.537 41.305 1.00 0.00 90 LEU X C 12
ATOM 18799 O O . LEU A 1 93 ? 38.497 40.449 40.939 1.00 0.00 90 LEU X O 12
ATOM 18815 N N . LEU A 1 94 ? 36.482 41.416 40.748 1.00 0.00 91 LEU X N 12
ATOM 18816 C CA . LEU A 1 94 ? 36.882 42.443 39.783 1.00 0.00 91 LEU X CA 12
ATOM 18817 C C . LEU A 1 94 ? 37.803 43.513 40.394 1.00 0.00 91 LEU X C 12
ATOM 18818 O O . LEU A 1 94 ? 38.741 43.922 39.716 1.00 0.00 91 LEU X O 12
ATOM 18834 N N . SER A 1 95 ? 37.526 43.980 41.620 1.00 0.00 92 SER X N 12
ATOM 18835 C CA . SER A 1 95 ? 38.276 45.015 42.363 1.00 0.00 92 SER X CA 12
ATOM 18836 C C . SER A 1 95 ? 39.769 44.693 42.532 1.00 0.00 92 SER X C 12
ATOM 18837 O O . SER A 1 95 ? 40.641 45.517 42.239 1.00 0.00 92 SER X O 12
ATOM 18845 N N . GLU A 1 96 ? 40.080 43.455 42.937 1.00 0.00 93 GLU X N 12
ATOM 18846 C CA . GLU A 1 96 ? 41.428 42.865 42.825 1.00 0.00 93 GLU X CA 12
ATOM 18847 C C . GLU A 1 96 ? 41.877 42.839 41.353 1.00 0.00 93 GLU X C 12
ATOM 18848 O O . GLU A 1 96 ? 42.889 43.449 41.015 1.00 0.00 93 GLU X O 12
ATOM 18860 N N . ALA A 1 97 ? 41.142 42.179 40.446 1.00 0.00 94 ALA X N 12
ATOM 18861 C CA . ALA A 1 97 ? 41.535 42.032 39.032 1.00 0.00 94 ALA X CA 12
ATOM 18862 C C . ALA A 1 97 ? 41.922 43.337 38.280 1.00 0.00 94 ALA X C 12
ATOM 18863 O O . ALA A 1 97 ? 42.674 43.250 37.303 1.00 0.00 94 ALA X O 12
ATOM 18870 N N . VAL A 1 98 ? 41.442 44.517 38.719 1.00 0.00 95 VAL X N 12
ATOM 18871 C CA . VAL A 1 98 ? 41.811 45.885 38.270 1.00 0.00 95 VAL X CA 12
ATOM 18872 C C . VAL A 1 98 ? 42.860 46.616 39.129 1.00 0.00 95 VAL X C 12
ATOM 18873 O O . VAL A 1 98 ? 43.512 47.528 38.615 1.00 0.00 95 VAL X O 12
ATOM 18886 N N . ALA A 1 99 ? 43.092 46.218 40.382 1.00 0.00 96 ALA X N 12
ATOM 18887 C CA . ALA A 1 99 ? 44.176 46.724 41.228 1.00 0.00 96 ALA X CA 12
ATOM 18888 C C . ALA A 1 99 ? 45.552 46.623 40.546 1.00 0.00 96 ALA X C 12
ATOM 18889 O O . ALA A 1 99 ? 46.384 47.502 40.732 1.00 0.00 96 ALA X O 12
ATOM 18896 N N . GLN A 1 100 ? 45.784 45.568 39.752 1.00 0.00 97 GLN X N 12
ATOM 18897 C CA . GLN A 1 100 ? 46.980 45.345 38.909 1.00 0.00 97 GLN X CA 12
ATOM 18898 C C . GLN A 1 100 ? 47.042 46.163 37.594 1.00 0.00 97 GLN X C 12
ATOM 18899 O O . GLN A 1 100 ? 48.118 46.327 37.027 1.00 0.00 97 GLN X O 12
ATOM 18913 N N . LEU A 1 101 ? 45.891 46.622 37.076 1.00 0.00 98 LEU X N 12
ATOM 18914 C CA . LEU A 1 101 ? 45.726 47.504 35.905 1.00 0.00 98 LEU X CA 12
ATOM 18915 C C . LEU A 1 101 ? 46.009 48.974 36.249 1.00 0.00 98 LEU X C 12
ATOM 18916 O O . LEU A 1 101 ? 46.435 49.741 35.387 1.00 0.00 98 LEU X O 12
ATOM 18932 N N . GLN A 1 102 ? 45.670 49.384 37.473 1.00 0.00 99 GLN X N 12
ATOM 18933 C CA . GLN A 1 102 ? 45.981 50.699 38.036 1.00 0.00 99 GLN X CA 12
ATOM 18934 C C . GLN A 1 102 ? 47.497 50.985 38.076 1.00 0.00 99 GLN X C 12
ATOM 18935 O O . GLN A 1 102 ? 48.312 50.119 38.413 1.00 0.00 99 GLN X O 12
ATOM 18949 N N . LYS A 1 103 ? 47.863 52.238 37.773 1.00 0.00 100 LYS X N 12
ATOM 18950 C CA . LYS A 1 103 ? 49.248 52.714 37.779 1.00 0.00 100 LYS X CA 12
ATOM 18951 C C . LYS A 1 103 ? 49.451 54.046 38.497 1.00 0.00 100 LYS X C 12
ATOM 18952 O O . LYS A 1 103 ? 48.609 54.953 38.429 1.00 0.00 100 LYS X O 12
ATOM 18971 N N . ASN A 1 104 ? 50.617 54.138 39.136 1.00 0.00 101 ASN X N 12
ATOM 18972 C CA . ASN A 1 104 ? 51.182 55.274 39.872 1.00 0.00 101 ASN X CA 12
ATOM 18973 C C . ASN A 1 104 ? 52.355 55.876 39.084 1.00 0.00 101 ASN X C 12
ATOM 18974 O O . ASN A 1 104 ? 52.221 57.047 38.666 1.00 0.00 101 ASN X O 12
ATOM 18985 N N . MET A 1 4 ? 29.553 39.414 58.292 1.00 0.00 1 MET X N 13
ATOM 18986 C CA . MET A 1 4 ? 30.920 39.391 57.703 1.00 0.00 1 MET X CA 13
ATOM 18987 C C . MET A 1 4 ? 31.339 40.802 57.306 1.00 0.00 1 MET X C 13
ATOM 18988 O O . MET A 1 4 ? 30.483 41.548 56.843 1.00 0.00 1 MET X O 13
ATOM 19002 N N . GLN A 1 5 ? 32.626 41.147 57.452 1.00 0.00 2 GLN X N 13
ATOM 19003 C CA . GLN A 1 5 ? 33.198 42.468 57.142 1.00 0.00 2 GLN X CA 13
ATOM 19004 C C . GLN A 1 5 ? 33.790 42.571 55.716 1.00 0.00 2 GLN X C 13
ATOM 19005 O O . GLN A 1 5 ? 33.709 43.629 55.100 1.00 0.00 2 GLN X O 13
ATOM 19019 N N . ASP A 1 6 ? 34.351 41.486 55.157 1.00 0.00 3 ASP X N 13
ATOM 19020 C CA . ASP A 1 6 ? 34.939 41.360 53.810 1.00 0.00 3 ASP X CA 13
ATOM 19021 C C . ASP A 1 6 ? 34.086 41.942 52.680 1.00 0.00 3 ASP X C 13
ATOM 19022 O O . ASP A 1 6 ? 34.600 42.634 51.809 1.00 0.00 3 ASP X O 13
ATOM 19031 N N . ARG A 1 7 ? 32.780 41.676 52.711 1.00 0.00 4 ARG X N 13
ATOM 19032 C CA . ARG A 1 7 ? 31.709 42.221 51.850 1.00 0.00 4 ARG X CA 13
ATOM 19033 C C . ARG A 1 7 ? 31.520 43.751 51.927 1.00 0.00 4 ARG X C 13
ATOM 19034 O O . ARG A 1 7 ? 31.078 44.393 50.983 1.00 0.00 4 ARG X O 13
ATOM 19055 N N . GLU A 1 8 ? 31.814 44.323 53.087 1.00 0.00 5 GLU X N 13
ATOM 19056 C CA . GLU A 1 8 ? 31.749 45.763 53.342 1.00 0.00 5 GLU X CA 13
ATOM 19057 C C . GLU A 1 8 ? 33.025 46.448 52.858 1.00 0.00 5 GLU X C 13
ATOM 19058 O O . GLU A 1 8 ? 32.961 47.263 51.943 1.00 0.00 5 GLU X O 13
ATOM 19070 N N . LYS A 1 9 ? 34.198 46.072 53.392 1.00 0.00 6 LYS X N 13
ATOM 19071 C CA . LYS A 1 9 ? 35.502 46.544 52.866 1.00 0.00 6 LYS X CA 13
ATOM 19072 C C . LYS A 1 9 ? 35.662 46.344 51.353 1.00 0.00 6 LYS X C 13
ATOM 19073 O O . LYS A 1 9 ? 36.252 47.199 50.705 1.00 0.00 6 LYS X O 13
ATOM 19092 N N . ALA A 1 10 ? 35.160 45.257 50.757 1.00 0.00 7 ALA X N 13
ATOM 19093 C CA . ALA A 1 10 ? 35.209 45.057 49.300 1.00 0.00 7 ALA X CA 13
ATOM 19094 C C . ALA A 1 10 ? 34.435 46.130 48.505 1.00 0.00 7 ALA X C 13
ATOM 19095 O O . ALA A 1 10 ? 34.788 46.442 47.367 1.00 0.00 7 ALA X O 13
ATOM 19102 N N . PHE A 1 11 ? 33.385 46.712 49.089 1.00 0.00 8 PHE X N 13
ATOM 19103 C CA . PHE A 1 11 ? 32.573 47.755 48.465 1.00 0.00 8 PHE X CA 13
ATOM 19104 C C . PHE A 1 11 ? 33.378 49.032 48.166 1.00 0.00 8 PHE X C 13
ATOM 19105 O O . PHE A 1 11 ? 33.050 49.732 47.209 1.00 0.00 8 PHE X O 13
ATOM 19122 N N . GLU A 1 12 ? 34.433 49.324 48.933 1.00 0.00 9 GLU X N 13
ATOM 19123 C CA . GLU A 1 12 ? 35.334 50.448 48.667 1.00 0.00 9 GLU X CA 13
ATOM 19124 C C . GLU A 1 12 ? 35.873 50.386 47.231 1.00 0.00 9 GLU X C 13
ATOM 19125 O O . GLU A 1 12 ? 35.658 51.302 46.440 1.00 0.00 9 GLU X O 13
ATOM 19137 N N . ALA A 1 13 ? 36.489 49.255 46.874 1.00 0.00 10 ALA X N 13
ATOM 19138 C CA . ALA A 1 13 ? 37.044 48.938 45.558 1.00 0.00 10 ALA X CA 13
ATOM 19139 C C . ALA A 1 13 ? 36.030 49.193 44.417 1.00 0.00 10 ALA X C 13
ATOM 19140 O O . ALA A 1 13 ? 36.350 49.742 43.360 1.00 0.00 10 ALA X O 13
ATOM 19147 N N . LYS A 1 14 ? 34.781 48.756 44.636 1.00 0.00 11 LYS X N 13
ATOM 19148 C CA . LYS A 1 14 ? 33.599 48.953 43.772 1.00 0.00 11 LYS X CA 13
ATOM 19149 C C . LYS A 1 14 ? 33.412 50.397 43.273 1.00 0.00 11 LYS X C 13
ATOM 19150 O O . LYS A 1 14 ? 32.848 50.559 42.192 1.00 0.00 11 LYS X O 13
ATOM 19169 N N . PHE A 1 15 ? 33.881 51.376 44.051 1.00 0.00 12 PHE X N 13
ATOM 19170 C CA . PHE A 1 15 ? 33.940 52.822 43.777 1.00 0.00 12 PHE X CA 13
ATOM 19171 C C . PHE A 1 15 ? 35.341 53.461 43.969 1.00 0.00 12 PHE X C 13
ATOM 19172 O O . PHE A 1 15 ? 35.448 54.687 43.981 1.00 0.00 12 PHE X O 13
ATOM 19189 N N . ALA A 1 16 ? 36.416 52.667 44.002 1.00 0.00 13 ALA X N 13
ATOM 19190 C CA . ALA A 1 16 ? 37.809 53.124 44.086 1.00 0.00 13 ALA X CA 13
ATOM 19191 C C . ALA A 1 16 ? 38.441 53.432 42.717 1.00 0.00 13 ALA X C 13
ATOM 19192 O O . ALA A 1 16 ? 39.532 53.991 42.673 1.00 0.00 13 ALA X O 13
ATOM 19199 N N . LEU A 1 17 ? 37.813 53.025 41.603 1.00 0.00 14 LEU X N 13
ATOM 19200 C CA . LEU A 1 17 ? 38.285 53.313 40.238 1.00 0.00 14 LEU X CA 13
ATOM 19201 C C . LEU A 1 17 ? 37.150 53.483 39.210 1.00 0.00 14 LEU X C 13
ATOM 19202 O O . LEU A 1 17 ? 37.326 53.286 38.009 1.00 0.00 14 LEU X O 13
ATOM 19218 N N . ASP A 1 18 ? 35.986 53.917 39.686 1.00 0.00 15 ASP X N 13
ATOM 19219 C CA . ASP A 1 18 ? 34.792 54.132 38.860 1.00 0.00 15 ASP X CA 13
ATOM 19220 C C . ASP A 1 18 ? 34.271 52.838 38.154 1.00 0.00 15 ASP X C 13
ATOM 19221 O O . ASP A 1 18 ? 34.770 51.726 38.354 1.00 0.00 15 ASP X O 13
ATOM 19230 N N . GLU A 1 19 ? 33.202 52.950 37.360 1.00 0.00 16 GLU X N 13
ATOM 19231 C CA . GLU A 1 19 ? 32.773 51.931 36.396 1.00 0.00 16 GLU X CA 13
ATOM 19232 C C . GLU A 1 19 ? 33.761 51.798 35.218 1.00 0.00 16 GLU X C 13
ATOM 19233 O O . GLU A 1 19 ? 33.994 50.686 34.757 1.00 0.00 16 GLU X O 13
ATOM 19245 N N . GLU A 1 20 ? 34.336 52.898 34.701 1.00 0.00 17 GLU X N 13
ATOM 19246 C CA . GLU A 1 20 ? 35.120 52.942 33.447 1.00 0.00 17 GLU X CA 13
ATOM 19247 C C . GLU A 1 20 ? 36.290 51.942 33.413 1.00 0.00 17 GLU X C 13
ATOM 19248 O O . GLU A 1 20 ? 36.383 51.134 32.486 1.00 0.00 17 GLU X O 13
ATOM 19260 N N . LEU A 1 21 ? 37.197 51.984 34.398 1.00 0.00 18 LEU X N 13
ATOM 19261 C CA . LEU A 1 21 ? 38.297 51.022 34.527 1.00 0.00 18 LEU X CA 13
ATOM 19262 C C . LEU A 1 21 ? 37.752 49.596 34.687 1.00 0.00 18 LEU X C 13
ATOM 19263 O O . LEU A 1 21 ? 38.123 48.678 33.952 1.00 0.00 18 LEU X O 13
ATOM 19279 N N . ARG A 1 22 ? 36.829 49.428 35.637 1.00 0.00 19 ARG X N 13
ATOM 19280 C CA . ARG A 1 22 ? 36.146 48.173 35.975 1.00 0.00 19 ARG X CA 13
ATOM 19281 C C . ARG A 1 22 ? 35.458 47.508 34.773 1.00 0.00 19 ARG X C 13
ATOM 19282 O O . ARG A 1 22 ? 35.436 46.287 34.702 1.00 0.00 19 ARG X O 13
ATOM 19303 N N . PHE A 1 23 ? 34.986 48.270 33.792 1.00 0.00 20 PHE X N 13
ATOM 19304 C CA . PHE A 1 23 ? 34.517 47.775 32.495 1.00 0.00 20 PHE X CA 13
ATOM 19305 C C . PHE A 1 23 ? 35.587 46.940 31.762 1.00 0.00 20 PHE X C 13
ATOM 19306 O O . PHE A 1 23 ? 35.297 45.905 31.173 1.00 0.00 20 PHE X O 13
ATOM 19323 N N . LYS A 1 24 ? 36.860 47.359 31.809 1.00 0.00 21 LYS X N 13
ATOM 19324 C CA . LYS A 1 24 ? 38.017 46.572 31.339 1.00 0.00 21 LYS X CA 13
ATOM 19325 C C . LYS A 1 24 ? 38.391 45.414 32.280 1.00 0.00 21 LYS X C 13
ATOM 19326 O O . LYS A 1 24 ? 38.853 44.382 31.788 1.00 0.00 21 LYS X O 13
ATOM 19345 N N . ALA A 1 25 ? 38.205 45.555 33.599 1.00 0.00 22 ALA X N 13
ATOM 19346 C CA . ALA A 1 25 ? 38.517 44.500 34.578 1.00 0.00 22 ALA X CA 13
ATOM 19347 C C . ALA A 1 25 ? 38.026 43.115 34.166 1.00 0.00 22 ALA X C 13
ATOM 19348 O O . ALA A 1 25 ? 38.771 42.140 34.298 1.00 0.00 22 ALA X O 13
ATOM 19355 N N . THR A 1 26 ? 36.786 43.065 33.662 1.00 0.00 23 THR X N 13
ATOM 19356 C CA . THR A 1 26 ? 36.097 41.912 33.075 1.00 0.00 23 THR X CA 13
ATOM 19357 C C . THR A 1 26 ? 37.062 40.922 32.395 1.00 0.00 23 THR X C 13
ATOM 19358 O O . THR A 1 26 ? 37.165 39.784 32.840 1.00 0.00 23 THR X O 13
ATOM 19369 N N . ALA A 1 27 ? 37.885 41.389 31.448 1.00 0.00 24 ALA X N 13
ATOM 19370 C CA . ALA A 1 27 ? 38.814 40.579 30.662 1.00 0.00 24 ALA X CA 13
ATOM 19371 C C . ALA A 1 27 ? 39.797 39.753 31.517 1.00 0.00 24 ALA X C 13
ATOM 19372 O O . ALA A 1 27 ? 39.977 38.552 31.305 1.00 0.00 24 ALA X O 13
ATOM 19379 N N . ARG A 1 28 ? 40.500 40.400 32.459 1.00 0.00 25 ARG X N 13
ATOM 19380 C CA . ARG A 1 28 ? 41.474 39.770 33.383 1.00 0.00 25 ARG X CA 13
ATOM 19381 C C . ARG A 1 28 ? 40.773 38.893 34.428 1.00 0.00 25 ARG X C 13
ATOM 19382 O O . ARG A 1 28 ? 41.233 37.787 34.710 1.00 0.00 25 ARG X O 13
ATOM 19403 N N . ARG A 1 29 ? 39.623 39.362 34.929 1.00 0.00 26 ARG X N 13
ATOM 19404 C CA . ARG A 1 29 ? 38.651 38.619 35.748 1.00 0.00 26 ARG X CA 13
ATOM 19405 C C . ARG A 1 29 ? 38.254 37.286 35.116 1.00 0.00 26 ARG X C 13
ATOM 19406 O O . ARG A 1 29 ? 38.220 36.300 35.841 1.00 0.00 26 ARG X O 13
ATOM 19427 N N . ASN A 1 30 ? 37.897 37.231 33.830 1.00 0.00 27 ASN X N 13
ATOM 19428 C CA . ASN A 1 30 ? 37.517 35.988 33.143 1.00 0.00 27 ASN X CA 13
ATOM 19429 C C . ASN A 1 30 ? 38.587 34.897 33.349 1.00 0.00 27 ASN X C 13
ATOM 19430 O O . ASN A 1 30 ? 38.253 33.817 33.836 1.00 0.00 27 ASN X O 13
ATOM 19441 N N . LYS A 1 31 ? 39.863 35.204 33.046 1.00 0.00 28 LYS X N 13
ATOM 19442 C CA . LYS A 1 31 ? 41.039 34.363 33.351 1.00 0.00 28 LYS X CA 13
ATOM 19443 C C . LYS A 1 31 ? 41.162 34.031 34.848 1.00 0.00 28 LYS X C 13
ATOM 19444 O O . LYS A 1 31 ? 41.360 32.867 35.172 1.00 0.00 28 LYS X O 13
ATOM 19463 N N . LEU A 1 32 ? 41.080 35.025 35.737 1.00 0.00 29 LEU X N 13
ATOM 19464 C CA . LEU A 1 32 ? 41.176 34.892 37.198 1.00 0.00 29 LEU X CA 13
ATOM 19465 C C . LEU A 1 32 ? 40.141 33.915 37.772 1.00 0.00 29 LEU X C 13
ATOM 19466 O O . LEU A 1 32 ? 40.521 32.864 38.272 1.00 0.00 29 LEU X O 13
ATOM 19482 N N . LEU A 1 33 ? 38.850 34.246 37.679 1.00 0.00 30 LEU X N 13
ATOM 19483 C CA . LEU A 1 33 ? 37.736 33.377 38.080 1.00 0.00 30 LEU X CA 13
ATOM 19484 C C . LEU A 1 33 ? 37.917 31.986 37.472 1.00 0.00 30 LEU X C 13
ATOM 19485 O O . LEU A 1 33 ? 37.960 31.009 38.201 1.00 0.00 30 LEU X O 13
ATOM 19501 N N . GLY A 1 34 ? 38.085 31.924 36.152 1.00 0.00 31 GLY X N 13
ATOM 19502 C CA . GLY A 1 34 ? 38.385 30.716 35.394 1.00 0.00 31 GLY X CA 13
ATOM 19503 C C . GLY A 1 34 ? 39.400 29.766 36.030 1.00 0.00 31 GLY X C 13
ATOM 19504 O O . GLY A 1 34 ? 39.144 28.568 36.038 1.00 0.00 31 GLY X O 13
ATOM 19508 N N . LEU A 1 35 ? 40.555 30.256 36.497 1.00 0.00 32 LEU X N 13
ATOM 19509 C CA . LEU A 1 35 ? 41.553 29.429 37.192 1.00 0.00 32 LEU X CA 13
ATOM 19510 C C . LEU A 1 35 ? 41.179 29.179 38.657 1.00 0.00 32 LEU X C 13
ATOM 19511 O O . LEU A 1 35 ? 41.254 28.042 39.108 1.00 0.00 32 LEU X O 13
ATOM 19527 N N . TRP A 1 36 ? 40.789 30.226 39.385 1.00 0.00 33 TRP X N 13
ATOM 19528 C CA . TRP A 1 36 ? 40.359 30.190 40.786 1.00 0.00 33 TRP X CA 13
ATOM 19529 C C . TRP A 1 36 ? 39.299 29.108 41.038 1.00 0.00 33 TRP X C 13
ATOM 19530 O O . TRP A 1 36 ? 39.475 28.228 41.878 1.00 0.00 33 TRP X O 13
ATOM 19551 N N . ALA A 1 37 ? 38.203 29.188 40.291 1.00 0.00 34 ALA X N 13
ATOM 19552 C CA . ALA A 1 37 ? 37.120 28.226 40.172 1.00 0.00 34 ALA X CA 13
ATOM 19553 C C . ALA A 1 37 ? 37.666 26.828 39.794 1.00 0.00 34 ALA X C 13
ATOM 19554 O O . ALA A 1 37 ? 37.623 25.905 40.608 1.00 0.00 34 ALA X O 13
ATOM 19561 N N . ALA A 1 38 ? 38.296 26.678 38.614 1.00 0.00 35 ALA X N 13
ATOM 19562 C CA . ALA A 1 38 ? 38.891 25.410 38.162 1.00 0.00 35 ALA X CA 13
ATOM 19563 C C . ALA A 1 38 ? 39.777 24.710 39.209 1.00 0.00 35 ALA X C 13
ATOM 19564 O O . ALA A 1 38 ? 39.720 23.483 39.307 1.00 0.00 35 ALA X O 13
ATOM 19571 N N . GLY A 1 39 ? 40.594 25.465 39.944 1.00 0.00 36 GLY X N 13
ATOM 19572 C CA . GLY A 1 39 ? 41.430 24.993 41.043 1.00 0.00 36 GLY X CA 13
ATOM 19573 C C . GLY A 1 39 ? 40.644 24.160 42.053 1.00 0.00 36 GLY X C 13
ATOM 19574 O O . GLY A 1 39 ? 41.024 23.024 42.336 1.00 0.00 36 GLY X O 13
ATOM 19578 N N . LEU A 1 40 ? 39.537 24.702 42.580 1.00 0.00 37 LEU X N 13
ATOM 19579 C CA . LEU A 1 40 ? 38.648 24.026 43.538 1.00 0.00 37 LEU X CA 13
ATOM 19580 C C . LEU A 1 40 ? 38.115 22.693 42.983 1.00 0.00 37 LEU X C 13
ATOM 19581 O O . LEU A 1 40 ? 37.987 21.717 43.716 1.00 0.00 37 LEU X O 13
ATOM 19597 N N . LEU A 1 41 ? 37.761 22.652 41.693 1.00 0.00 38 LEU X N 13
ATOM 19598 C CA . LEU A 1 41 ? 37.257 21.446 41.021 1.00 0.00 38 LEU X CA 13
ATOM 19599 C C . LEU A 1 41 ? 38.320 20.349 40.843 1.00 0.00 38 LEU X C 13
ATOM 19600 O O . LEU A 1 41 ? 37.973 19.215 40.508 1.00 0.00 38 LEU X O 13
ATOM 19616 N N . ALA A 1 42 ? 39.606 20.689 41.009 1.00 0.00 39 ALA X N 13
ATOM 19617 C CA . ALA A 1 42 ? 40.777 19.844 40.749 1.00 0.00 39 ALA X CA 13
ATOM 19618 C C . ALA A 1 42 ? 40.746 19.178 39.354 1.00 0.00 39 ALA X C 13
ATOM 19619 O O . ALA A 1 42 ? 41.027 17.987 39.174 1.00 0.00 39 ALA X O 13
ATOM 19626 N N . LYS A 1 43 ? 40.435 19.977 38.324 1.00 0.00 40 LYS X N 13
ATOM 19627 C CA . LYS A 1 43 ? 40.490 19.554 36.911 1.00 0.00 40 LYS X CA 13
ATOM 19628 C C . LYS A 1 43 ? 41.928 19.239 36.488 1.00 0.00 40 LYS X C 13
ATOM 19629 O O . LYS A 1 43 ? 42.838 19.998 36.792 1.00 0.00 40 LYS X O 13
ATOM 19648 N N . SER A 1 44 ? 42.109 18.178 35.697 1.00 0.00 41 SER X N 13
ATOM 19649 C CA . SER A 1 44 ? 43.366 17.933 34.971 1.00 0.00 41 SER X CA 13
ATOM 19650 C C . SER A 1 44 ? 43.772 19.070 34.014 1.00 0.00 41 SER X C 13
ATOM 19651 O O . SER A 1 44 ? 44.946 19.409 33.971 1.00 0.00 41 SER X O 13
ATOM 19659 N N . ASP A 1 45 ? 42.836 19.675 33.265 1.00 0.00 42 ASP X N 13
ATOM 19660 C CA . ASP A 1 45 ? 43.054 20.846 32.393 1.00 0.00 42 ASP X CA 13
ATOM 19661 C C . ASP A 1 45 ? 42.461 22.160 32.973 1.00 0.00 42 ASP X C 13
ATOM 19662 O O . ASP A 1 45 ? 41.426 22.650 32.506 1.00 0.00 42 ASP X O 13
ATOM 19671 N N . PRO A 1 46 ? 43.105 22.800 33.979 1.00 0.00 43 PRO X N 13
ATOM 19672 C CA . PRO A 1 46 ? 42.635 24.062 34.559 1.00 0.00 43 PRO X CA 13
ATOM 19673 C C . PRO A 1 46 ? 42.842 25.254 33.614 1.00 0.00 43 PRO X C 13
ATOM 19674 O O . PRO A 1 46 ? 41.979 26.121 33.515 1.00 0.00 43 PRO X O 13
ATOM 19685 N N . GLU A 1 47 ? 43.978 25.329 32.915 1.00 0.00 44 GLU X N 13
ATOM 19686 C CA . GLU A 1 47 ? 44.269 26.407 31.950 1.00 0.00 44 GLU X CA 13
ATOM 19687 C C . GLU A 1 47 ? 43.146 26.575 30.908 1.00 0.00 44 GLU X C 13
ATOM 19688 O O . GLU A 1 47 ? 42.617 27.678 30.722 1.00 0.00 44 GLU X O 13
ATOM 19700 N N . ALA A 1 48 ? 42.747 25.457 30.291 1.00 0.00 45 ALA X N 13
ATOM 19701 C CA . ALA A 1 48 ? 41.681 25.324 29.307 1.00 0.00 45 ALA X CA 13
ATOM 19702 C C . ALA A 1 48 ? 40.321 25.771 29.852 1.00 0.00 45 ALA X C 13
ATOM 19703 O O . ALA A 1 48 ? 39.643 26.562 29.203 1.00 0.00 45 ALA X O 13
ATOM 19710 N N . TYR A 1 49 ? 39.910 25.319 31.046 1.00 0.00 46 TYR X N 13
ATOM 19711 C CA . TYR A 1 49 ? 38.654 25.774 31.667 1.00 0.00 46 TYR X CA 13
ATOM 19712 C C . TYR A 1 49 ? 38.610 27.304 31.795 1.00 0.00 46 TYR X C 13
ATOM 19713 O O . TYR A 1 49 ? 37.626 27.931 31.405 1.00 0.00 46 TYR X O 13
ATOM 19731 N N . ALA A 1 50 ? 39.700 27.926 32.265 1.00 0.00 47 ALA X N 13
ATOM 19732 C CA . ALA A 1 50 ? 39.834 29.387 32.293 1.00 0.00 47 ALA X CA 13
ATOM 19733 C C . ALA A 1 50 ? 39.826 30.074 30.915 1.00 0.00 47 ALA X C 13
ATOM 19734 O O . ALA A 1 50 ? 39.494 31.256 30.798 1.00 0.00 47 ALA X O 13
ATOM 19741 N N . SER A 1 51 ? 40.320 29.410 29.869 1.00 0.00 48 SER X N 13
ATOM 19742 C CA . SER A 1 51 ? 40.211 29.850 28.471 1.00 0.00 48 SER X CA 13
ATOM 19743 C C . SER A 1 51 ? 38.773 29.809 27.951 1.00 0.00 48 SER X C 13
ATOM 19744 O O . SER A 1 51 ? 38.332 30.790 27.356 1.00 0.00 48 SER X O 13
ATOM 19752 N N . GLU A 1 52 ? 38.000 28.769 28.252 1.00 0.00 49 GLU X N 13
ATOM 19753 C CA . GLU A 1 52 ? 36.567 28.685 27.932 1.00 0.00 49 GLU X CA 13
ATOM 19754 C C . GLU A 1 52 ? 35.729 29.813 28.561 1.00 0.00 49 GLU X C 13
ATOM 19755 O O . GLU A 1 52 ? 34.756 30.263 27.960 1.00 0.00 49 GLU X O 13
ATOM 19767 N N . ILE A 1 53 ? 36.129 30.358 29.717 1.00 0.00 50 ILE X N 13
ATOM 19768 C CA . ILE A 1 53 ? 35.506 31.576 30.258 1.00 0.00 50 ILE X CA 13
ATOM 19769 C C . ILE A 1 53 ? 35.603 32.757 29.282 1.00 0.00 50 ILE X C 13
ATOM 19770 O O . ILE A 1 53 ? 34.582 33.382 29.009 1.00 0.00 50 ILE X O 13
ATOM 19786 N N . VAL A 1 54 ? 36.803 33.128 28.804 1.00 0.00 51 VAL X N 13
ATOM 19787 C CA . VAL A 1 54 ? 36.939 34.249 27.845 1.00 0.00 51 VAL X CA 13
ATOM 19788 C C . VAL A 1 54 ? 36.198 33.966 26.532 1.00 0.00 51 VAL X C 13
ATOM 19789 O O . VAL A 1 54 ? 35.487 34.841 26.049 1.00 0.00 51 VAL X O 13
ATOM 19802 N N . ALA A 1 55 ? 36.317 32.753 25.979 1.00 0.00 52 ALA X N 13
ATOM 19803 C CA . ALA A 1 55 ? 35.580 32.326 24.784 1.00 0.00 52 ALA X CA 13
ATOM 19804 C C . ALA A 1 55 ? 34.049 32.480 24.913 1.00 0.00 52 ALA X C 13
ATOM 19805 O O . ALA A 1 55 ? 33.382 32.895 23.964 1.00 0.00 52 ALA X O 13
ATOM 19812 N N . ALA A 1 56 ? 33.482 32.174 26.086 1.00 0.00 53 ALA X N 13
ATOM 19813 C CA . ALA A 1 56 ? 32.058 32.336 26.424 1.00 0.00 53 ALA X CA 13
ATOM 19814 C C . ALA A 1 56 ? 31.598 33.779 26.773 1.00 0.00 53 ALA X C 13
ATOM 19815 O O . ALA A 1 56 ? 30.412 34.079 26.643 1.00 0.00 53 ALA X O 13
ATOM 19822 N N . ASP A 1 57 ? 32.493 34.692 27.195 1.00 0.00 54 ASP X N 13
ATOM 19823 C CA . ASP A 1 57 ? 32.167 36.114 27.491 1.00 0.00 54 ASP X CA 13
ATOM 19824 C C . ASP A 1 57 ? 31.520 36.848 26.299 1.00 0.00 54 ASP X C 13
ATOM 19825 O O . ASP A 1 57 ? 30.650 37.708 26.488 1.00 0.00 54 ASP X O 13
ATOM 19834 N N . PHE A 1 58 ? 31.940 36.485 25.079 1.00 0.00 55 PHE X N 13
ATOM 19835 C CA . PHE A 1 58 ? 31.427 36.936 23.780 1.00 0.00 55 PHE X CA 13
ATOM 19836 C C . PHE A 1 58 ? 29.982 36.457 23.477 1.00 0.00 55 PHE X C 13
ATOM 19837 O O . PHE A 1 58 ? 29.716 35.861 22.434 1.00 0.00 55 PHE X O 13
ATOM 19854 N N . GLU A 1 59 ? 29.033 36.798 24.350 1.00 0.00 56 GLU X N 13
ATOM 19855 C CA . GLU A 1 59 ? 27.595 36.546 24.188 1.00 0.00 56 GLU X CA 13
ATOM 19856 C C . GLU A 1 59 ? 26.817 37.843 24.463 1.00 0.00 56 GLU X C 13
ATOM 19857 O O . GLU A 1 59 ? 25.972 37.935 25.348 1.00 0.00 56 GLU X O 13
ATOM 19869 N N . GLU A 1 60 ? 27.059 38.873 23.645 1.00 0.00 57 GLU X N 13
ATOM 19870 C CA . GLU A 1 60 ? 26.354 40.169 23.714 1.00 0.00 57 GLU X CA 13
ATOM 19871 C C . GLU A 1 60 ? 24.823 40.001 23.676 1.00 0.00 57 GLU X C 13
ATOM 19872 O O . GLU A 1 60 ? 24.097 40.639 24.433 1.00 0.00 57 GLU X O 13
ATOM 19884 N N . ALA A 1 61 ? 24.346 39.147 22.763 1.00 0.00 58 ALA X N 13
ATOM 19885 C CA . ALA A 1 61 ? 22.941 38.790 22.558 1.00 0.00 58 ALA X CA 13
ATOM 19886 C C . ALA A 1 61 ? 22.410 37.716 23.530 1.00 0.00 58 ALA X C 13
ATOM 19887 O O . ALA A 1 61 ? 21.192 37.545 23.633 1.00 0.00 58 ALA X O 13
ATOM 19894 N N . GLY A 1 62 ? 23.306 36.974 24.191 1.00 0.00 59 GLY X N 13
ATOM 19895 C CA . GLY A 1 62 ? 23.020 35.936 25.187 1.00 0.00 59 GLY X CA 13
ATOM 19896 C C . GLY A 1 62 ? 22.718 36.557 26.548 1.00 0.00 59 GLY X C 13
ATOM 19897 O O . GLY A 1 62 ? 21.601 36.412 27.052 1.00 0.00 59 GLY X O 13
ATOM 19901 N N . HIS A 1 63 ? 23.685 37.336 27.054 1.00 0.00 60 HIS X N 13
ATOM 19902 C CA . HIS A 1 63 ? 23.677 38.073 28.325 1.00 0.00 60 HIS X CA 13
ATOM 19903 C C . HIS A 1 63 ? 23.827 37.113 29.523 1.00 0.00 60 HIS X C 13
ATOM 19904 O O . HIS A 1 63 ? 23.259 36.023 29.532 1.00 0.00 60 HIS X O 13
ATOM 19918 N N . GLU A 1 64 ? 24.631 37.456 30.537 1.00 0.00 61 GLU X N 13
ATOM 19919 C CA . GLU A 1 64 ? 24.795 36.648 31.774 1.00 0.00 61 GLU X CA 13
ATOM 19920 C C . GLU A 1 64 ? 25.641 35.350 31.610 1.00 0.00 61 GLU X C 13
ATOM 19921 O O . GLU A 1 64 ? 25.941 34.655 32.585 1.00 0.00 61 GLU X O 13
ATOM 19933 N N . ASP A 1 65 ? 26.106 35.039 30.399 1.00 0.00 62 ASP X N 13
ATOM 19934 C CA . ASP A 1 65 ? 26.866 33.841 30.001 1.00 0.00 62 ASP X CA 13
ATOM 19935 C C . ASP A 1 65 ? 28.047 33.461 30.897 1.00 0.00 62 ASP X C 13
ATOM 19936 O O . ASP A 1 65 ? 28.217 32.291 31.253 1.00 0.00 62 ASP X O 13
ATOM 19945 N N . VAL A 1 66 ? 28.843 34.441 31.316 1.00 0.00 63 VAL X N 13
ATOM 19946 C CA . VAL A 1 66 ? 29.921 34.236 32.297 1.00 0.00 63 VAL X CA 13
ATOM 19947 C C . VAL A 1 66 ? 29.417 33.742 33.664 1.00 0.00 63 VAL X C 13
ATOM 19948 O O . VAL A 1 66 ? 30.031 32.868 34.269 1.00 0.00 63 VAL X O 13
ATOM 19961 N N . VAL A 1 67 ? 28.320 34.308 34.178 1.00 0.00 64 VAL X N 13
ATOM 19962 C CA . VAL A 1 67 ? 27.726 34.028 35.504 1.00 0.00 64 VAL X CA 13
ATOM 19963 C C . VAL A 1 67 ? 27.149 32.607 35.568 1.00 0.00 64 VAL X C 13
ATOM 19964 O O . VAL A 1 67 ? 27.496 31.853 36.486 1.00 0.00 64 VAL X O 13
ATOM 19977 N N . ARG A 1 68 ? 26.345 32.206 34.563 1.00 0.00 65 ARG X N 13
ATOM 19978 C CA . ARG A 1 68 ? 25.830 30.825 34.433 1.00 0.00 65 ARG X CA 13
ATOM 19979 C C . ARG A 1 68 ? 26.939 29.769 34.509 1.00 0.00 65 ARG X C 13
ATOM 19980 O O . ARG A 1 68 ? 26.715 28.714 35.090 1.00 0.00 65 ARG X O 13
ATOM 20001 N N . LYS A 1 69 ? 28.128 30.035 33.947 1.00 0.00 66 LYS X N 13
ATOM 20002 C CA . LYS A 1 69 ? 29.303 29.147 33.997 1.00 0.00 66 LYS X CA 13
ATOM 20003 C C . LYS A 1 69 ? 29.850 28.980 35.421 1.00 0.00 66 LYS X C 13
ATOM 20004 O O . LYS A 1 69 ? 30.014 27.851 35.876 1.00 0.00 66 LYS X O 13
ATOM 20023 N N . ILE A 1 70 ? 30.120 30.094 36.118 1.00 0.00 67 ILE X N 13
ATOM 20024 C CA . ILE A 1 70 ? 30.546 30.096 37.528 1.00 0.00 67 ILE X CA 13
ATOM 20025 C C . ILE A 1 70 ? 29.533 29.341 38.403 1.00 0.00 67 ILE X C 13
ATOM 20026 O O . ILE A 1 70 ? 29.941 28.547 39.240 1.00 0.00 67 ILE X O 13
ATOM 20042 N N . LYS A 1 71 ? 28.216 29.523 38.206 1.00 0.00 68 LYS X N 13
ATOM 20043 C CA . LYS A 1 71 ? 27.171 28.784 38.954 1.00 0.00 68 LYS X CA 13
ATOM 20044 C C . LYS A 1 71 ? 27.403 27.271 38.926 1.00 0.00 68 LYS X C 13
ATOM 20045 O O . LYS A 1 71 ? 27.342 26.606 39.957 1.00 0.00 68 LYS X O 13
ATOM 20064 N N . THR A 1 72 ? 27.635 26.744 37.727 1.00 0.00 69 THR X N 13
ATOM 20065 C CA . THR A 1 72 ? 27.978 25.340 37.459 1.00 0.00 69 THR X CA 13
ATOM 20066 C C . THR A 1 72 ? 29.263 24.890 38.169 1.00 0.00 69 THR X C 13
ATOM 20067 O O . THR A 1 72 ? 29.339 23.739 38.586 1.00 0.00 69 THR X O 13
ATOM 20078 N N . ASP A 1 73 ? 30.276 25.745 38.282 1.00 0.00 70 ASP X N 13
ATOM 20079 C CA . ASP A 1 73 ? 31.498 25.467 39.049 1.00 0.00 70 ASP X CA 13
ATOM 20080 C C . ASP A 1 73 ? 31.212 25.111 40.522 1.00 0.00 70 ASP X C 13
ATOM 20081 O O . ASP A 1 73 ? 31.564 24.033 40.999 1.00 0.00 70 ASP X O 13
ATOM 20090 N N . PHE A 1 74 ? 30.511 25.990 41.239 1.00 0.00 71 PHE X N 13
ATOM 20091 C CA . PHE A 1 74 ? 30.079 25.755 42.620 1.00 0.00 71 PHE X CA 13
ATOM 20092 C C . PHE A 1 74 ? 29.325 24.430 42.829 1.00 0.00 71 PHE X C 13
ATOM 20093 O O . PHE A 1 74 ? 29.565 23.755 43.823 1.00 0.00 71 PHE X O 13
ATOM 20110 N N . ASP A 1 75 ? 28.459 24.025 41.898 1.00 0.00 72 ASP X N 13
ATOM 20111 C CA . ASP A 1 75 ? 27.842 22.689 41.860 1.00 0.00 72 ASP X CA 13
ATOM 20112 C C . ASP A 1 75 ? 28.854 21.532 41.674 1.00 0.00 72 ASP X C 13
ATOM 20113 O O . ASP A 1 75 ? 28.585 20.433 42.152 1.00 0.00 72 ASP X O 13
ATOM 20122 N N . ALA A 1 76 ? 29.975 21.705 40.964 1.00 0.00 73 ALA X N 13
ATOM 20123 C CA . ALA A 1 76 ? 31.026 20.685 40.811 1.00 0.00 73 ALA X CA 13
ATOM 20124 C C . ALA A 1 76 ? 31.944 20.575 42.048 1.00 0.00 73 ALA X C 13
ATOM 20125 O O . ALA A 1 76 ? 32.191 19.473 42.537 1.00 0.00 73 ALA X O 13
ATOM 20132 N N . ALA A 1 77 ? 32.441 21.702 42.562 1.00 0.00 74 ALA X N 13
ATOM 20133 C CA . ALA A 1 77 ? 33.173 21.776 43.827 1.00 0.00 74 ALA X CA 13
ATOM 20134 C C . ALA A 1 77 ? 32.319 21.338 45.034 1.00 0.00 74 ALA X C 13
ATOM 20135 O O . ALA A 1 77 ? 32.829 20.694 45.953 1.00 0.00 74 ALA X O 13
ATOM 20142 N N . GLY A 1 78 ? 31.060 21.783 45.087 1.00 0.00 75 GLY X N 13
ATOM 20143 C CA . GLY A 1 78 ? 30.182 21.698 46.253 1.00 0.00 75 GLY X CA 13
ATOM 20144 C C . GLY A 1 78 ? 30.258 22.957 47.127 1.00 0.00 75 GLY X C 13
ATOM 20145 O O . GLY A 1 78 ? 30.368 22.859 48.350 1.00 0.00 75 GLY X O 13
ATOM 20149 N N . VAL A 1 79 ? 30.171 24.148 46.535 1.00 0.00 76 VAL X N 13
ATOM 20150 C CA . VAL A 1 79 ? 30.175 25.432 47.264 1.00 0.00 76 VAL X CA 13
ATOM 20151 C C . VAL A 1 79 ? 28.740 25.955 47.429 1.00 0.00 76 VAL X C 13
ATOM 20152 O O . VAL A 1 79 ? 27.954 26.031 46.484 1.00 0.00 76 VAL X O 13
ATOM 20165 N N . ALA A 1 80 ? 28.377 26.321 48.656 1.00 0.00 77 ALA X N 13
ATOM 20166 C CA . ALA A 1 80 ? 27.141 27.022 48.992 1.00 0.00 77 ALA X CA 13
ATOM 20167 C C . ALA A 1 80 ? 27.217 28.503 48.560 1.00 0.00 77 ALA X C 13
ATOM 20168 O O . ALA A 1 80 ? 27.783 29.317 49.289 1.00 0.00 77 ALA X O 13
ATOM 20175 N N . ILE A 1 81 ? 26.692 28.837 47.368 1.00 0.00 78 ILE X N 13
ATOM 20176 C CA . ILE A 1 81 ? 26.540 30.199 46.799 1.00 0.00 78 ILE X CA 13
ATOM 20177 C C . ILE A 1 81 ? 25.271 30.255 45.909 1.00 0.00 78 ILE X C 13
ATOM 20178 O O . ILE A 1 81 ? 25.041 29.351 45.102 1.00 0.00 78 ILE X O 13
ATOM 20194 N N . SER A 1 82 ? 24.462 31.321 46.010 1.00 0.00 79 SER X N 13
ATOM 20195 C CA . SER A 1 82 ? 23.277 31.537 45.148 1.00 0.00 79 SER X CA 13
ATOM 20196 C C . SER A 1 82 ? 23.675 32.094 43.773 1.00 0.00 79 SER X C 13
ATOM 20197 O O . SER A 1 82 ? 24.645 32.839 43.684 1.00 0.00 79 SER X O 13
ATOM 20205 N N . GLU A 1 83 ? 22.886 31.813 42.721 1.00 0.00 80 GLU X N 13
ATOM 20206 C CA . GLU A 1 83 ? 23.056 32.414 41.386 1.00 0.00 80 GLU X CA 13
ATOM 20207 C C . GLU A 1 83 ? 23.034 33.951 41.458 1.00 0.00 80 GLU X C 13
ATOM 20208 O O . GLU A 1 83 ? 23.871 34.606 40.840 1.00 0.00 80 GLU X O 13
ATOM 20220 N N . ASP A 1 84 ? 22.136 34.535 42.260 1.00 0.00 81 ASP X N 13
ATOM 20221 C CA . ASP A 1 84 ? 22.179 35.974 42.543 1.00 0.00 81 ASP X CA 13
ATOM 20222 C C . ASP A 1 84 ? 23.500 36.470 43.177 1.00 0.00 81 ASP X C 13
ATOM 20223 O O . ASP A 1 84 ? 24.100 37.435 42.697 1.00 0.00 81 ASP X O 13
ATOM 20232 N N . ASP A 1 85 ? 24.016 35.790 44.213 1.00 0.00 82 ASP X N 13
ATOM 20233 C CA . ASP A 1 85 ? 25.243 36.167 44.937 1.00 0.00 82 ASP X CA 13
ATOM 20234 C C . ASP A 1 85 ? 26.496 36.166 44.042 1.00 0.00 82 ASP X C 13
ATOM 20235 O O . ASP A 1 85 ? 27.474 36.848 44.366 1.00 0.00 82 ASP X O 13
ATOM 20244 N N . ILE A 1 86 ? 26.497 35.408 42.933 1.00 0.00 83 ILE X N 13
ATOM 20245 C CA . ILE A 1 86 ? 27.634 35.281 42.002 1.00 0.00 83 ILE X CA 13
ATOM 20246 C C . ILE A 1 86 ? 28.057 36.647 41.479 1.00 0.00 83 ILE X C 13
ATOM 20247 O O . ILE A 1 86 ? 29.183 37.068 41.722 1.00 0.00 83 ILE X O 13
ATOM 20263 N N . ARG A 1 87 ? 27.178 37.347 40.746 1.00 0.00 84 ARG X N 13
ATOM 20264 C CA . ARG A 1 87 ? 27.438 38.711 40.237 1.00 0.00 84 ARG X CA 13
ATOM 20265 C C . ARG A 1 87 ? 27.870 39.672 41.342 1.00 0.00 84 ARG X C 13
ATOM 20266 O O . ARG A 1 87 ? 28.877 40.357 41.177 1.00 0.00 84 ARG X O 13
ATOM 20287 N N . VAL A 1 88 ? 27.172 39.656 42.487 1.00 0.00 85 VAL X N 13
ATOM 20288 C CA . VAL A 1 88 ? 27.506 40.456 43.683 1.00 0.00 85 VAL X CA 13
ATOM 20289 C C . VAL A 1 88 ? 28.984 40.290 44.041 1.00 0.00 85 VAL X C 13
ATOM 20290 O O . VAL A 1 88 ? 29.688 41.298 44.108 1.00 0.00 85 VAL X O 13
ATOM 20303 N N . ARG A 1 89 ? 29.465 39.047 44.222 1.00 0.00 86 ARG X N 13
ATOM 20304 C CA . ARG A 1 89 ? 30.886 38.727 44.483 1.00 0.00 86 ARG X CA 13
ATOM 20305 C C . ARG A 1 89 ? 31.802 39.048 43.298 1.00 0.00 86 ARG X C 13
ATOM 20306 O O . ARG A 1 89 ? 32.885 39.579 43.504 1.00 0.00 86 ARG X O 13
ATOM 20327 N N . MET A 1 90 ? 31.415 38.720 42.061 1.00 0.00 87 MET X N 13
ATOM 20328 C CA . MET A 1 90 ? 32.201 39.008 40.854 1.00 0.00 87 MET X CA 13
ATOM 20329 C C . MET A 1 90 ? 32.594 40.480 40.792 1.00 0.00 87 MET X C 13
ATOM 20330 O O . MET A 1 90 ? 33.767 40.771 40.602 1.00 0.00 87 MET X O 13
ATOM 20344 N N . ILE A 1 91 ? 31.635 41.396 40.954 1.00 0.00 88 ILE X N 13
ATOM 20345 C CA . ILE A 1 91 ? 31.852 42.849 40.928 1.00 0.00 88 ILE X CA 13
ATOM 20346 C C . ILE A 1 91 ? 32.930 43.283 41.938 1.00 0.00 88 ILE X C 13
ATOM 20347 O O . ILE A 1 91 ? 33.803 44.069 41.572 1.00 0.00 88 ILE X O 13
ATOM 20363 N N . GLU A 1 92 ? 32.871 42.806 43.184 1.00 0.00 89 GLU X N 13
ATOM 20364 C CA . GLU A 1 92 ? 33.918 43.022 44.192 1.00 0.00 89 GLU X CA 13
ATOM 20365 C C . GLU A 1 92 ? 35.310 42.631 43.638 1.00 0.00 89 GLU X C 13
ATOM 20366 O O . GLU A 1 92 ? 36.242 43.440 43.661 1.00 0.00 89 GLU X O 13
ATOM 20378 N N . LEU A 1 93 ? 35.439 41.424 43.068 1.00 0.00 90 LEU X N 13
ATOM 20379 C CA . LEU A 1 93 ? 36.664 40.918 42.414 1.00 0.00 90 LEU X CA 13
ATOM 20380 C C . LEU A 1 93 ? 37.098 41.647 41.121 1.00 0.00 90 LEU X C 13
ATOM 20381 O O . LEU A 1 93 ? 38.297 41.715 40.834 1.00 0.00 90 LEU X O 13
ATOM 20397 N N . LEU A 1 94 ? 36.172 42.156 40.294 1.00 0.00 91 LEU X N 13
ATOM 20398 C CA . LEU A 1 94 ? 36.484 42.967 39.103 1.00 0.00 91 LEU X CA 13
ATOM 20399 C C . LEU A 1 94 ? 37.369 44.164 39.495 1.00 0.00 91 LEU X C 13
ATOM 20400 O O . LEU A 1 94 ? 38.428 44.377 38.915 1.00 0.00 91 LEU X O 13
ATOM 20416 N N . SER A 1 95 ? 36.948 44.955 40.482 1.00 0.00 92 SER X N 13
ATOM 20417 C CA . SER A 1 95 ? 37.711 46.105 40.993 1.00 0.00 92 SER X CA 13
ATOM 20418 C C . SER A 1 95 ? 39.183 45.781 41.287 1.00 0.00 92 SER X C 13
ATOM 20419 O O . SER A 1 95 ? 40.082 46.549 40.949 1.00 0.00 92 SER X O 13
ATOM 20427 N N . GLU A 1 96 ? 39.445 44.627 41.909 1.00 0.00 93 GLU X N 13
ATOM 20428 C CA . GLU A 1 96 ? 40.800 44.103 42.124 1.00 0.00 93 GLU X CA 13
ATOM 20429 C C . GLU A 1 96 ? 41.491 43.646 40.831 1.00 0.00 93 GLU X C 13
ATOM 20430 O O . GLU A 1 96 ? 42.672 43.934 40.643 1.00 0.00 93 GLU X O 13
ATOM 20442 N N . ALA A 1 97 ? 40.791 42.991 39.898 1.00 0.00 94 ALA X N 13
ATOM 20443 C CA . ALA A 1 97 ? 41.340 42.621 38.591 1.00 0.00 94 ALA X CA 13
ATOM 20444 C C . ALA A 1 97 ? 41.953 43.809 37.804 1.00 0.00 94 ALA X C 13
ATOM 20445 O O . ALA A 1 97 ? 42.878 43.588 37.015 1.00 0.00 94 ALA X O 13
ATOM 20452 N N . VAL A 1 98 ? 41.496 45.060 38.009 1.00 0.00 95 VAL X N 13
ATOM 20453 C CA . VAL A 1 98 ? 42.191 46.290 37.548 1.00 0.00 95 VAL X CA 13
ATOM 20454 C C . VAL A 1 98 ? 43.218 46.864 38.526 1.00 0.00 95 VAL X C 13
ATOM 20455 O O . VAL A 1 98 ? 44.126 47.556 38.073 1.00 0.00 95 VAL X O 13
ATOM 20468 N N . ALA A 1 99 ? 43.155 46.590 39.829 1.00 0.00 96 ALA X N 13
ATOM 20469 C CA . ALA A 1 99 ? 44.139 47.072 40.807 1.00 0.00 96 ALA X CA 13
ATOM 20470 C C . ALA A 1 99 ? 45.588 46.728 40.409 1.00 0.00 96 ALA X C 13
ATOM 20471 O O . ALA A 1 99 ? 46.436 47.611 40.428 1.00 0.00 96 ALA X O 13
ATOM 20478 N N . GLN A 1 100 ? 45.845 45.495 39.955 1.00 0.00 97 GLN X N 13
ATOM 20479 C CA . GLN A 1 100 ? 47.129 45.062 39.363 1.00 0.00 97 GLN X CA 13
ATOM 20480 C C . GLN A 1 100 ? 47.527 45.780 38.047 1.00 0.00 97 GLN X C 13
ATOM 20481 O O . GLN A 1 100 ? 48.706 45.849 37.712 1.00 0.00 97 GLN X O 13
ATOM 20495 N N . LEU A 1 101 ? 46.556 46.251 37.261 1.00 0.00 98 LEU X N 13
ATOM 20496 C CA . LEU A 1 101 ? 46.782 46.929 35.979 1.00 0.00 98 LEU X CA 13
ATOM 20497 C C . LEU A 1 101 ? 47.114 48.419 36.140 1.00 0.00 98 LEU X C 13
ATOM 20498 O O . LEU A 1 101 ? 47.853 48.964 35.322 1.00 0.00 98 LEU X O 13
ATOM 20514 N N . GLN A 1 102 ? 46.523 49.104 37.124 1.00 0.00 99 GLN X N 13
ATOM 20515 C CA . GLN A 1 102 ? 46.870 50.495 37.415 1.00 0.00 99 GLN X CA 13
ATOM 20516 C C . GLN A 1 102 ? 48.347 50.649 37.810 1.00 0.00 99 GLN X C 13
ATOM 20517 O O . GLN A 1 102 ? 48.944 49.794 38.471 1.00 0.00 99 GLN X O 13
ATOM 20531 N N . LYS A 1 103 ? 48.938 51.786 37.426 1.00 0.00 100 LYS X N 13
ATOM 20532 C CA . LYS A 1 103 ? 50.323 52.148 37.748 1.00 0.00 100 LYS X CA 13
ATOM 20533 C C . LYS A 1 103 ? 50.405 53.117 38.946 1.00 0.00 100 LYS X C 13
ATOM 20534 O O . LYS A 1 103 ? 50.551 54.320 38.733 1.00 0.00 100 LYS X O 13
ATOM 20553 N N . ASN A 1 104 ? 50.434 52.574 40.170 1.00 0.00 101 ASN X N 13
ATOM 20554 C CA . ASN A 1 104 ? 50.578 53.295 41.466 1.00 0.00 101 ASN X CA 13
ATOM 20555 C C . ASN A 1 104 ? 49.457 54.365 41.705 1.00 0.00 101 ASN X C 13
ATOM 20556 O O . ASN A 1 104 ? 49.718 55.484 42.212 1.00 0.00 101 ASN X O 13
ATOM 20567 N N . MET A 1 4 ? 29.622 43.601 60.053 1.00 0.00 1 MET X N 14
ATOM 20568 C CA . MET A 1 4 ? 29.681 43.398 58.582 1.00 0.00 1 MET X CA 14
ATOM 20569 C C . MET A 1 4 ? 29.981 44.716 57.853 1.00 0.00 1 MET X C 14
ATOM 20570 O O . MET A 1 4 ? 29.056 45.312 57.312 1.00 0.00 1 MET X O 14
ATOM 20584 N N . GLN A 1 5 ? 31.233 45.184 57.788 1.00 0.00 2 GLN X N 14
ATOM 20585 C CA . GLN A 1 5 ? 31.587 46.412 57.022 1.00 0.00 2 GLN X CA 14
ATOM 20586 C C . GLN A 1 5 ? 32.324 46.144 55.696 1.00 0.00 2 GLN X C 14
ATOM 20587 O O . GLN A 1 5 ? 32.152 46.889 54.734 1.00 0.00 2 GLN X O 14
ATOM 20601 N N . ASP A 1 6 ? 33.164 45.109 55.640 1.00 0.00 3 ASP X N 14
ATOM 20602 C CA . ASP A 1 6 ? 34.034 44.779 54.488 1.00 0.00 3 ASP X CA 14
ATOM 20603 C C . ASP A 1 6 ? 33.302 44.802 53.125 1.00 0.00 3 ASP X C 14
ATOM 20604 O O . ASP A 1 6 ? 33.779 45.420 52.182 1.00 0.00 3 ASP X O 14
ATOM 20613 N N . ARG A 1 7 ? 32.101 44.218 53.059 1.00 0.00 4 ARG X N 14
ATOM 20614 C CA . ARG A 1 7 ? 31.139 44.226 51.931 1.00 0.00 4 ARG X CA 14
ATOM 20615 C C . ARG A 1 7 ? 30.657 45.600 51.418 1.00 0.00 4 ARG X C 14
ATOM 20616 O O . ARG A 1 7 ? 30.166 45.695 50.299 1.00 0.00 4 ARG X O 14
ATOM 20637 N N . GLU A 1 8 ? 30.726 46.644 52.244 1.00 0.00 5 GLU X N 14
ATOM 20638 C CA . GLU A 1 8 ? 30.332 48.015 51.891 1.00 0.00 5 GLU X CA 14
ATOM 20639 C C . GLU A 1 8 ? 31.544 48.714 51.240 1.00 0.00 5 GLU X C 14
ATOM 20640 O O . GLU A 1 8 ? 31.513 49.018 50.042 1.00 0.00 5 GLU X O 14
ATOM 20652 N N . LYS A 1 9 ? 32.656 48.849 51.992 1.00 0.00 6 LYS X N 14
ATOM 20653 C CA . LYS A 1 9 ? 33.958 49.348 51.496 1.00 0.00 6 LYS X CA 14
ATOM 20654 C C . LYS A 1 9 ? 34.498 48.613 50.263 1.00 0.00 6 LYS X C 14
ATOM 20655 O O . LYS A 1 9 ? 35.140 49.256 49.434 1.00 0.00 6 LYS X O 14
ATOM 20674 N N . ALA A 1 10 ? 34.294 47.300 50.120 1.00 0.00 7 ALA X N 14
ATOM 20675 C CA . ALA A 1 10 ? 34.635 46.545 48.909 1.00 0.00 7 ALA X CA 14
ATOM 20676 C C . ALA A 1 10 ? 33.861 47.053 47.677 1.00 0.00 7 ALA X C 14
ATOM 20677 O O . ALA A 1 10 ? 34.458 47.360 46.648 1.00 0.00 7 ALA X O 14
ATOM 20684 N N . PHE A 1 11 ? 32.535 47.200 47.789 1.00 0.00 8 PHE X N 14
ATOM 20685 C CA . PHE A 1 11 ? 31.689 47.791 46.754 1.00 0.00 8 PHE X CA 14
ATOM 20686 C C . PHE A 1 11 ? 32.144 49.208 46.356 1.00 0.00 8 PHE X C 14
ATOM 20687 O O . PHE A 1 11 ? 32.222 49.470 45.156 1.00 0.00 8 PHE X O 14
ATOM 20704 N N . GLU A 1 12 ? 32.463 50.092 47.315 1.00 0.00 9 GLU X N 14
ATOM 20705 C CA . GLU A 1 12 ? 33.135 51.383 47.051 1.00 0.00 9 GLU X CA 14
ATOM 20706 C C . GLU A 1 12 ? 34.315 51.213 46.089 1.00 0.00 9 GLU X C 14
ATOM 20707 O O . GLU A 1 12 ? 34.314 51.827 45.029 1.00 0.00 9 GLU X O 14
ATOM 20719 N N . ALA A 1 13 ? 35.280 50.337 46.391 1.00 0.00 10 ALA X N 14
ATOM 20720 C CA . ALA A 1 13 ? 36.382 50.013 45.485 1.00 0.00 10 ALA X CA 14
ATOM 20721 C C . ALA A 1 13 ? 35.922 49.537 44.080 1.00 0.00 10 ALA X C 14
ATOM 20722 O O . ALA A 1 13 ? 36.453 50.045 43.085 1.00 0.00 10 ALA X O 14
ATOM 20729 N N . LYS A 1 14 ? 34.935 48.625 43.949 1.00 0.00 11 LYS X N 14
ATOM 20730 C CA . LYS A 1 14 ? 34.339 48.289 42.626 1.00 0.00 11 LYS X CA 14
ATOM 20731 C C . LYS A 1 14 ? 33.807 49.521 41.894 1.00 0.00 11 LYS X C 14
ATOM 20732 O O . LYS A 1 14 ? 33.836 49.566 40.665 1.00 0.00 11 LYS X O 14
ATOM 20751 N N . PHE A 1 15 ? 33.211 50.471 42.607 1.00 0.00 12 PHE X N 14
ATOM 20752 C CA . PHE A 1 15 ? 32.673 51.688 42.007 1.00 0.00 12 PHE X CA 14
ATOM 20753 C C . PHE A 1 15 ? 33.790 52.667 41.617 1.00 0.00 12 PHE X C 14
ATOM 20754 O O . PHE A 1 15 ? 33.798 53.143 40.490 1.00 0.00 12 PHE X O 14
ATOM 20771 N N . ALA A 1 16 ? 34.769 52.915 42.488 1.00 0.00 13 ALA X N 14
ATOM 20772 C CA . ALA A 1 16 ? 35.866 53.881 42.322 1.00 0.00 13 ALA X CA 14
ATOM 20773 C C . ALA A 1 16 ? 36.620 53.800 40.974 1.00 0.00 13 ALA X C 14
ATOM 20774 O O . ALA A 1 16 ? 37.007 54.816 40.392 1.00 0.00 13 ALA X O 14
ATOM 20781 N N . LEU A 1 17 ? 36.895 52.576 40.517 1.00 0.00 14 LEU X N 14
ATOM 20782 C CA . LEU A 1 17 ? 37.509 52.296 39.218 1.00 0.00 14 LEU X CA 14
ATOM 20783 C C . LEU A 1 17 ? 36.575 52.611 38.025 1.00 0.00 14 LEU X C 14
ATOM 20784 O O . LEU A 1 17 ? 37.053 53.068 36.989 1.00 0.00 14 LEU X O 14
ATOM 20800 N N . ASP A 1 18 ? 35.256 52.412 38.185 1.00 0.00 15 ASP X N 14
ATOM 20801 C CA . ASP A 1 18 ? 34.168 52.509 37.196 1.00 0.00 15 ASP X CA 14
ATOM 20802 C C . ASP A 1 18 ? 34.375 51.591 35.964 1.00 0.00 15 ASP X C 14
ATOM 20803 O O . ASP A 1 18 ? 35.433 50.998 35.768 1.00 0.00 15 ASP X O 14
ATOM 20812 N N . GLU A 1 19 ? 33.345 51.382 35.140 1.00 0.00 16 GLU X N 14
ATOM 20813 C CA . GLU A 1 19 ? 33.437 50.637 33.880 1.00 0.00 16 GLU X CA 14
ATOM 20814 C C . GLU A 1 19 ? 34.652 50.990 33.012 1.00 0.00 16 GLU X C 14
ATOM 20815 O O . GLU A 1 19 ? 35.237 50.082 32.416 1.00 0.00 16 GLU X O 14
ATOM 20827 N N . GLU A 1 20 ? 35.031 52.274 32.994 1.00 0.00 17 GLU X N 14
ATOM 20828 C CA . GLU A 1 20 ? 36.217 52.832 32.338 1.00 0.00 17 GLU X CA 14
ATOM 20829 C C . GLU A 1 20 ? 37.474 51.972 32.558 1.00 0.00 17 GLU X C 14
ATOM 20830 O O . GLU A 1 20 ? 38.163 51.629 31.601 1.00 0.00 17 GLU X O 14
ATOM 20842 N N . LEU A 1 21 ? 37.775 51.611 33.812 1.00 0.00 18 LEU X N 14
ATOM 20843 C CA . LEU A 1 21 ? 38.837 50.659 34.173 1.00 0.00 18 LEU X CA 14
ATOM 20844 C C . LEU A 1 21 ? 38.371 49.201 34.177 1.00 0.00 18 LEU X C 14
ATOM 20845 O O . LEU A 1 21 ? 39.137 48.305 33.810 1.00 0.00 18 LEU X O 14
ATOM 20861 N N . ARG A 1 22 ? 37.138 48.919 34.632 1.00 0.00 19 ARG X N 14
ATOM 20862 C CA . ARG A 1 22 ? 36.574 47.551 34.675 1.00 0.00 19 ARG X CA 14
ATOM 20863 C C . ARG A 1 22 ? 36.731 46.816 33.337 1.00 0.00 19 ARG X C 14
ATOM 20864 O O . ARG A 1 22 ? 36.886 45.604 33.348 1.00 0.00 19 ARG X O 14
ATOM 20885 N N . PHE A 1 23 ? 36.706 47.521 32.205 1.00 0.00 20 PHE X N 14
ATOM 20886 C CA . PHE A 1 23 ? 36.958 46.954 30.872 1.00 0.00 20 PHE X CA 14
ATOM 20887 C C . PHE A 1 23 ? 38.344 46.271 30.724 1.00 0.00 20 PHE X C 14
ATOM 20888 O O . PHE A 1 23 ? 38.491 45.226 30.082 1.00 0.00 20 PHE X O 14
ATOM 20905 N N . LYS A 1 24 ? 39.377 46.857 31.345 1.00 0.00 21 LYS X N 14
ATOM 20906 C CA . LYS A 1 24 ? 40.704 46.250 31.555 1.00 0.00 21 LYS X CA 14
ATOM 20907 C C . LYS A 1 24 ? 40.644 45.114 32.591 1.00 0.00 21 LYS X C 14
ATOM 20908 O O . LYS A 1 24 ? 41.336 44.105 32.438 1.00 0.00 21 LYS X O 14
ATOM 20927 N N . ALA A 1 25 ? 39.842 45.267 33.651 1.00 0.00 22 ALA X N 14
ATOM 20928 C CA . ALA A 1 25 ? 39.651 44.263 34.703 1.00 0.00 22 ALA X CA 14
ATOM 20929 C C . ALA A 1 25 ? 39.071 42.937 34.195 1.00 0.00 22 ALA X C 14
ATOM 20930 O O . ALA A 1 25 ? 39.592 41.890 34.575 1.00 0.00 22 ALA X O 14
ATOM 20937 N N . THR A 1 26 ? 38.018 42.956 33.365 1.00 0.00 23 THR X N 14
ATOM 20938 C CA . THR A 1 26 ? 37.324 41.775 32.813 1.00 0.00 23 THR X CA 14
ATOM 20939 C C . THR A 1 26 ? 38.293 40.715 32.275 1.00 0.00 23 THR X C 14
ATOM 20940 O O . THR A 1 26 ? 38.125 39.546 32.613 1.00 0.00 23 THR X O 14
ATOM 20951 N N . ALA A 1 27 ? 39.334 41.090 31.522 1.00 0.00 24 ALA X N 14
ATOM 20952 C CA . ALA A 1 27 ? 40.333 40.164 30.965 1.00 0.00 24 ALA X CA 14
ATOM 20953 C C . ALA A 1 27 ? 41.256 39.498 32.018 1.00 0.00 24 ALA X C 14
ATOM 20954 O O . ALA A 1 27 ? 41.553 38.302 31.949 1.00 0.00 24 ALA X O 14
ATOM 20961 N N . ARG A 1 28 ? 41.735 40.280 32.998 1.00 0.00 25 ARG X N 14
ATOM 20962 C CA . ARG A 1 28 ? 42.530 39.771 34.131 1.00 0.00 25 ARG X CA 14
ATOM 20963 C C . ARG A 1 28 ? 41.683 38.833 34.992 1.00 0.00 25 ARG X C 14
ATOM 20964 O O . ARG A 1 28 ? 42.076 37.691 35.230 1.00 0.00 25 ARG X O 14
ATOM 20985 N N . ARG A 1 29 ? 40.488 39.281 35.393 1.00 0.00 26 ARG X N 14
ATOM 20986 C CA . ARG A 1 29 ? 39.456 38.506 36.106 1.00 0.00 26 ARG X CA 14
ATOM 20987 C C . ARG A 1 29 ? 39.145 37.180 35.416 1.00 0.00 26 ARG X C 14
ATOM 20988 O O . ARG A 1 29 ? 39.126 36.154 36.086 1.00 0.00 26 ARG X O 14
ATOM 21009 N N . ASN A 1 30 ? 38.875 37.186 34.108 1.00 0.00 27 ASN X N 14
ATOM 21010 C CA . ASN A 1 30 ? 38.584 36.013 33.282 1.00 0.00 27 ASN X CA 14
ATOM 21011 C C . ASN A 1 30 ? 39.467 34.806 33.617 1.00 0.00 27 ASN X C 14
ATOM 21012 O O . ASN A 1 30 ? 38.970 33.777 34.068 1.00 0.00 27 ASN X O 14
ATOM 21023 N N . LYS A 1 31 ? 40.775 34.949 33.372 1.00 0.00 28 LYS X N 14
ATOM 21024 C CA . LYS A 1 31 ? 41.818 33.943 33.612 1.00 0.00 28 LYS X CA 14
ATOM 21025 C C . LYS A 1 31 ? 41.881 33.533 35.082 1.00 0.00 28 LYS X C 14
ATOM 21026 O O . LYS A 1 31 ? 41.877 32.339 35.359 1.00 0.00 28 LYS X O 14
ATOM 21045 N N . LEU A 1 32 ? 41.906 34.489 36.008 1.00 0.00 29 LEU X N 14
ATOM 21046 C CA . LEU A 1 32 ? 41.883 34.240 37.455 1.00 0.00 29 LEU X CA 14
ATOM 21047 C C . LEU A 1 32 ? 40.702 33.341 37.897 1.00 0.00 29 LEU X C 14
ATOM 21048 O O . LEU A 1 32 ? 40.913 32.311 38.524 1.00 0.00 29 LEU X O 14
ATOM 21064 N N . LEU A 1 33 ? 39.459 33.716 37.565 1.00 0.00 30 LEU X N 14
ATOM 21065 C CA . LEU A 1 33 ? 38.220 32.947 37.809 1.00 0.00 30 LEU X CA 14
ATOM 21066 C C . LEU A 1 33 ? 38.231 31.576 37.116 1.00 0.00 30 LEU X C 14
ATOM 21067 O O . LEU A 1 33 ? 37.871 30.569 37.719 1.00 0.00 30 LEU X O 14
ATOM 21083 N N . GLY A 1 34 ? 38.638 31.554 35.845 1.00 0.00 31 GLY X N 14
ATOM 21084 C CA . GLY A 1 34 ? 38.878 30.347 35.071 1.00 0.00 31 GLY X CA 14
ATOM 21085 C C . GLY A 1 34 ? 39.782 29.376 35.819 1.00 0.00 31 GLY X C 14
ATOM 21086 O O . GLY A 1 34 ? 39.394 28.238 36.037 1.00 0.00 31 GLY X O 14
ATOM 21090 N N . LEU A 1 35 ? 40.997 29.792 36.180 1.00 0.00 32 LEU X N 14
ATOM 21091 C CA . LEU A 1 35 ? 41.972 28.917 36.839 1.00 0.00 32 LEU X CA 14
ATOM 21092 C C . LEU A 1 35 ? 41.567 28.556 38.274 1.00 0.00 32 LEU X C 14
ATOM 21093 O O . LEU A 1 35 ? 41.738 27.405 38.660 1.00 0.00 32 LEU X O 14
ATOM 21109 N N . TRP A 1 36 ? 41.016 29.496 39.041 1.00 0.00 33 TRP X N 14
ATOM 21110 C CA . TRP A 1 36 ? 40.407 29.267 40.353 1.00 0.00 33 TRP X CA 14
ATOM 21111 C C . TRP A 1 36 ? 39.402 28.102 40.331 1.00 0.00 33 TRP X C 14
ATOM 21112 O O . TRP A 1 36 ? 39.623 27.081 40.979 1.00 0.00 33 TRP X O 14
ATOM 21133 N N . ALA A 1 37 ? 38.321 28.251 39.557 1.00 0.00 34 ALA X N 14
ATOM 21134 C CA . ALA A 1 37 ? 37.260 27.271 39.311 1.00 0.00 34 ALA X CA 14
ATOM 21135 C C . ALA A 1 37 ? 37.808 25.956 38.707 1.00 0.00 34 ALA X C 14
ATOM 21136 O O . ALA A 1 37 ? 37.575 24.857 39.225 1.00 0.00 34 ALA X O 14
ATOM 21143 N N . ALA A 1 38 ? 38.635 26.040 37.655 1.00 0.00 35 ALA X N 14
ATOM 21144 C CA . ALA A 1 38 ? 39.394 24.895 37.152 1.00 0.00 35 ALA X CA 14
ATOM 21145 C C . ALA A 1 38 ? 40.070 24.097 38.284 1.00 0.00 35 ALA X C 14
ATOM 21146 O O . ALA A 1 38 ? 39.802 22.897 38.420 1.00 0.00 35 ALA X O 14
ATOM 21153 N N . GLY A 1 39 ? 40.877 24.771 39.104 1.00 0.00 36 GLY X N 14
ATOM 21154 C CA . GLY A 1 39 ? 41.597 24.274 40.275 1.00 0.00 36 GLY X CA 14
ATOM 21155 C C . GLY A 1 39 ? 40.762 23.469 41.271 1.00 0.00 36 GLY X C 14
ATOM 21156 O O . GLY A 1 39 ? 41.279 22.488 41.805 1.00 0.00 36 GLY X O 14
ATOM 21160 N N . LEU A 1 40 ? 39.507 23.860 41.530 1.00 0.00 37 LEU X N 14
ATOM 21161 C CA . LEU A 1 40 ? 38.593 23.198 42.483 1.00 0.00 37 LEU X CA 14
ATOM 21162 C C . LEU A 1 40 ? 38.293 21.748 42.083 1.00 0.00 37 LEU X C 14
ATOM 21163 O O . LEU A 1 40 ? 38.328 20.839 42.905 1.00 0.00 37 LEU X O 14
ATOM 21179 N N . LEU A 1 41 ? 37.971 21.531 40.808 1.00 0.00 38 LEU X N 14
ATOM 21180 C CA . LEU A 1 41 ? 37.646 20.196 40.263 1.00 0.00 38 LEU X CA 14
ATOM 21181 C C . LEU A 1 41 ? 38.891 19.392 39.879 1.00 0.00 38 LEU X C 14
ATOM 21182 O O . LEU A 1 41 ? 38.785 18.198 39.601 1.00 0.00 38 LEU X O 14
ATOM 21198 N N . ALA A 1 42 ? 40.044 20.060 39.780 1.00 0.00 39 ALA X N 14
ATOM 21199 C CA . ALA A 1 42 ? 41.293 19.513 39.248 1.00 0.00 39 ALA X CA 14
ATOM 21200 C C . ALA A 1 42 ? 41.121 18.838 37.863 1.00 0.00 39 ALA X C 14
ATOM 21201 O O . ALA A 1 42 ? 41.486 17.677 37.656 1.00 0.00 39 ALA X O 14
ATOM 21208 N N . LYS A 1 43 ? 40.543 19.560 36.886 1.00 0.00 40 LYS X N 14
ATOM 21209 C CA . LYS A 1 43 ? 40.428 19.067 35.495 1.00 0.00 40 LYS X CA 14
ATOM 21210 C C . LYS A 1 43 ? 41.823 18.942 34.870 1.00 0.00 40 LYS X C 14
ATOM 21211 O O . LYS A 1 43 ? 42.667 19.814 35.088 1.00 0.00 40 LYS X O 14
ATOM 21230 N N . SER A 1 44 ? 42.047 17.898 34.062 1.00 0.00 41 SER X N 14
ATOM 21231 C CA . SER A 1 44 ? 43.333 17.690 33.374 1.00 0.00 41 SER X CA 14
ATOM 21232 C C . SER A 1 44 ? 43.729 18.847 32.447 1.00 0.00 41 SER X C 14
ATOM 21233 O O . SER A 1 44 ? 44.907 19.196 32.402 1.00 0.00 41 SER X O 14
ATOM 21241 N N . ASP A 1 45 ? 42.759 19.482 31.777 1.00 0.00 42 ASP X N 14
ATOM 21242 C CA . ASP A 1 45 ? 42.942 20.721 31.016 1.00 0.00 42 ASP X CA 14
ATOM 21243 C C . ASP A 1 45 ? 42.307 21.913 31.773 1.00 0.00 42 ASP X C 14
ATOM 21244 O O . ASP A 1 45 ? 41.143 22.246 31.524 1.00 0.00 42 ASP X O 14
ATOM 21253 N N . PRO A 1 46 ? 43.037 22.615 32.663 1.00 0.00 43 PRO X N 14
ATOM 21254 C CA . PRO A 1 46 ? 42.529 23.810 33.333 1.00 0.00 43 PRO X CA 14
ATOM 21255 C C . PRO A 1 46 ? 42.497 25.039 32.410 1.00 0.00 43 PRO X C 14
ATOM 21256 O O . PRO A 1 46 ? 41.633 25.901 32.557 1.00 0.00 43 PRO X O 14
ATOM 21267 N N . GLU A 1 47 ? 43.403 25.135 31.429 1.00 0.00 44 GLU X N 14
ATOM 21268 C CA . GLU A 1 47 ? 43.426 26.273 30.490 1.00 0.00 44 GLU X CA 14
ATOM 21269 C C . GLU A 1 47 ? 42.151 26.358 29.633 1.00 0.00 44 GLU X C 14
ATOM 21270 O O . GLU A 1 47 ? 41.556 27.427 29.489 1.00 0.00 44 GLU X O 14
ATOM 21282 N N . ALA A 1 48 ? 41.726 25.219 29.083 1.00 0.00 45 ALA X N 14
ATOM 21283 C CA . ALA A 1 48 ? 40.496 25.052 28.304 1.00 0.00 45 ALA X CA 14
ATOM 21284 C C . ALA A 1 48 ? 39.268 25.659 29.010 1.00 0.00 45 ALA X C 14
ATOM 21285 O O . ALA A 1 48 ? 38.491 26.391 28.395 1.00 0.00 45 ALA X O 14
ATOM 21292 N N . TYR A 1 49 ? 39.114 25.404 30.314 1.00 0.00 46 TYR X N 14
ATOM 21293 C CA . TYR A 1 49 ? 38.047 25.983 31.136 1.00 0.00 46 TYR X CA 14
ATOM 21294 C C . TYR A 1 49 ? 38.084 27.527 31.159 1.00 0.00 46 TYR X C 14
ATOM 21295 O O . TYR A 1 49 ? 37.048 28.176 31.068 1.00 0.00 46 TYR X O 14
ATOM 21313 N N . ALA A 1 50 ? 39.274 28.131 31.236 1.00 0.00 47 ALA X N 14
ATOM 21314 C CA . ALA A 1 50 ? 39.460 29.582 31.140 1.00 0.00 47 ALA X CA 14
ATOM 21315 C C . ALA A 1 50 ? 39.120 30.184 29.753 1.00 0.00 47 ALA X C 14
ATOM 21316 O O . ALA A 1 50 ? 38.855 31.392 29.669 1.00 0.00 47 ALA X O 14
ATOM 21323 N N . SER A 1 51 ? 39.127 29.362 28.699 1.00 0.00 48 SER X N 14
ATOM 21324 C CA . SER A 1 51 ? 38.651 29.676 27.336 1.00 0.00 48 SER X CA 14
ATOM 21325 C C . SER A 1 51 ? 37.114 29.814 27.282 1.00 0.00 48 SER X C 14
ATOM 21326 O O . SER A 1 51 ? 36.585 30.719 26.652 1.00 0.00 48 SER X O 14
ATOM 21334 N N . GLU A 1 52 ? 36.359 28.967 27.990 1.00 0.00 49 GLU X N 14
ATOM 21335 C CA . GLU A 1 52 ? 34.895 29.117 28.170 1.00 0.00 49 GLU X CA 14
ATOM 21336 C C . GLU A 1 52 ? 34.464 30.406 28.896 1.00 0.00 49 GLU X C 14
ATOM 21337 O O . GLU A 1 52 ? 33.341 30.881 28.723 1.00 0.00 49 GLU X O 14
ATOM 21349 N N . ILE A 1 53 ? 35.307 30.956 29.778 1.00 0.00 50 ILE X N 14
ATOM 21350 C CA . ILE A 1 53 ? 34.972 32.175 30.535 1.00 0.00 50 ILE X CA 14
ATOM 21351 C C . ILE A 1 53 ? 34.837 33.391 29.603 1.00 0.00 50 ILE X C 14
ATOM 21352 O O . ILE A 1 53 ? 33.884 34.153 29.758 1.00 0.00 50 ILE X O 14
ATOM 21368 N N . VAL A 1 54 ? 35.757 33.560 28.634 1.00 0.00 51 VAL X N 14
ATOM 21369 C CA . VAL A 1 54 ? 35.688 34.664 27.655 1.00 0.00 51 VAL X CA 14
ATOM 21370 C C . VAL A 1 54 ? 34.413 34.565 26.830 1.00 0.00 51 VAL X C 14
ATOM 21371 O O . VAL A 1 54 ? 33.734 35.568 26.638 1.00 0.00 51 VAL X O 14
ATOM 21384 N N . ALA A 1 55 ? 34.076 33.348 26.385 1.00 0.00 52 ALA X N 14
ATOM 21385 C CA . ALA A 1 55 ? 32.854 33.048 25.649 1.00 0.00 52 ALA X CA 14
ATOM 21386 C C . ALA A 1 55 ? 31.595 33.366 26.471 1.00 0.00 52 ALA X C 14
ATOM 21387 O O . ALA A 1 55 ? 30.633 33.918 25.946 1.00 0.00 52 ALA X O 14
ATOM 21394 N N . ALA A 1 56 ? 31.565 33.042 27.762 1.00 0.00 53 ALA X N 14
ATOM 21395 C CA . ALA A 1 56 ? 30.420 33.342 28.619 1.00 0.00 53 ALA X CA 14
ATOM 21396 C C . ALA A 1 56 ? 30.105 34.849 28.783 1.00 0.00 53 ALA X C 14
ATOM 21397 O O . ALA A 1 56 ? 28.997 35.187 29.187 1.00 0.00 53 ALA X O 14
ATOM 21404 N N . ASP A 1 57 ? 31.048 35.759 28.500 1.00 0.00 54 ASP X N 14
ATOM 21405 C CA . ASP A 1 57 ? 30.790 37.210 28.462 1.00 0.00 54 ASP X CA 14
ATOM 21406 C C . ASP A 1 57 ? 30.328 37.658 27.052 1.00 0.00 54 ASP X C 14
ATOM 21407 O O . ASP A 1 57 ? 30.273 38.859 26.777 1.00 0.00 54 ASP X O 14
ATOM 21416 N N . PHE A 1 58 ? 29.962 36.727 26.144 1.00 0.00 55 PHE X N 14
ATOM 21417 C CA . PHE A 1 58 ? 29.560 37.037 24.759 1.00 0.00 55 PHE X CA 14
ATOM 21418 C C . PHE A 1 58 ? 28.354 37.988 24.677 1.00 0.00 55 PHE X C 14
ATOM 21419 O O . PHE A 1 58 ? 27.185 37.601 24.750 1.00 0.00 55 PHE X O 14
ATOM 21436 N N . GLU A 1 59 ? 28.667 39.238 24.352 1.00 0.00 56 GLU X N 14
ATOM 21437 C CA . GLU A 1 59 ? 27.770 40.354 24.051 1.00 0.00 56 GLU X CA 14
ATOM 21438 C C . GLU A 1 59 ? 26.946 40.194 22.753 1.00 0.00 56 GLU X C 14
ATOM 21439 O O . GLU A 1 59 ? 26.313 41.152 22.322 1.00 0.00 56 GLU X O 14
ATOM 21451 N N . GLU A 1 60 ? 26.934 39.006 22.136 1.00 0.00 57 GLU X N 14
ATOM 21452 C CA . GLU A 1 60 ? 26.371 38.701 20.813 1.00 0.00 57 GLU X CA 14
ATOM 21453 C C . GLU A 1 60 ? 24.875 38.314 20.889 1.00 0.00 57 GLU X C 14
ATOM 21454 O O . GLU A 1 60 ? 24.044 38.902 20.197 1.00 0.00 57 GLU X O 14
ATOM 21466 N N . ALA A 1 61 ? 24.514 37.325 21.713 1.00 0.00 58 ALA X N 14
ATOM 21467 C CA . ALA A 1 61 ? 23.119 36.864 21.882 1.00 0.00 58 ALA X CA 14
ATOM 21468 C C . ALA A 1 61 ? 22.778 36.398 23.317 1.00 0.00 58 ALA X C 14
ATOM 21469 O O . ALA A 1 61 ? 21.741 35.768 23.537 1.00 0.00 58 ALA X O 14
ATOM 21476 N N . GLY A 1 62 ? 23.633 36.739 24.279 1.00 0.00 59 GLY X N 14
ATOM 21477 C CA . GLY A 1 62 ? 23.515 36.415 25.697 1.00 0.00 59 GLY X CA 14
ATOM 21478 C C . GLY A 1 62 ? 23.711 37.673 26.535 1.00 0.00 59 GLY X C 14
ATOM 21479 O O . GLY A 1 62 ? 24.079 38.722 26.003 1.00 0.00 59 GLY X O 14
ATOM 21483 N N . HIS A 1 63 ? 23.438 37.568 27.834 1.00 0.00 60 HIS X N 14
ATOM 21484 C CA . HIS A 1 63 ? 23.722 38.621 28.810 1.00 0.00 60 HIS X CA 14
ATOM 21485 C C . HIS A 1 63 ? 23.797 38.026 30.215 1.00 0.00 60 HIS X C 14
ATOM 21486 O O . HIS A 1 63 ? 22.923 37.268 30.637 1.00 0.00 60 HIS X O 14
ATOM 21500 N N . GLU A 1 64 ? 24.877 38.391 30.906 1.00 0.00 61 GLU X N 14
ATOM 21501 C CA . GLU A 1 64 ? 25.231 37.985 32.279 1.00 0.00 61 GLU X CA 14
ATOM 21502 C C . GLU A 1 64 ? 25.464 36.461 32.441 1.00 0.00 61 GLU X C 14
ATOM 21503 O O . GLU A 1 64 ? 25.595 35.956 33.553 1.00 0.00 61 GLU X O 14
ATOM 21515 N N . ASP A 1 65 ? 25.653 35.742 31.328 1.00 0.00 62 ASP X N 14
ATOM 21516 C CA . ASP A 1 65 ? 26.036 34.324 31.255 1.00 0.00 62 ASP X CA 14
ATOM 21517 C C . ASP A 1 65 ? 27.337 33.967 32.010 1.00 0.00 62 ASP X C 14
ATOM 21518 O O . ASP A 1 65 ? 27.434 32.857 32.545 1.00 0.00 62 ASP X O 14
ATOM 21527 N N . VAL A 1 66 ? 28.323 34.878 32.128 1.00 0.00 63 VAL X N 14
ATOM 21528 C CA . VAL A 1 66 ? 29.534 34.660 32.952 1.00 0.00 63 VAL X CA 14
ATOM 21529 C C . VAL A 1 66 ? 29.192 34.221 34.359 1.00 0.00 63 VAL X C 14
ATOM 21530 O O . VAL A 1 66 ? 29.842 33.315 34.870 1.00 0.00 63 VAL X O 14
ATOM 21543 N N . VAL A 1 67 ? 28.195 34.858 34.972 1.00 0.00 64 VAL X N 14
ATOM 21544 C CA . VAL A 1 67 ? 27.686 34.511 36.299 1.00 0.00 64 VAL X CA 14
ATOM 21545 C C . VAL A 1 67 ? 27.351 33.016 36.326 1.00 0.00 64 VAL X C 14
ATOM 21546 O O . VAL A 1 67 ? 27.915 32.248 37.106 1.00 0.00 64 VAL X O 14
ATOM 21559 N N . ARG A 1 68 ? 26.495 32.563 35.406 1.00 0.00 65 ARG X N 14
ATOM 21560 C CA . ARG A 1 68 ? 26.043 31.167 35.279 1.00 0.00 65 ARG X CA 14
ATOM 21561 C C . ARG A 1 68 ? 27.195 30.190 35.010 1.00 0.00 65 ARG X C 14
ATOM 21562 O O . ARG A 1 68 ? 27.222 29.080 35.556 1.00 0.00 65 ARG X O 14
ATOM 21583 N N . LYS A 1 69 ? 28.166 30.590 34.180 1.00 0.00 66 LYS X N 14
ATOM 21584 C CA . LYS A 1 69 ? 29.398 29.833 33.910 1.00 0.00 66 LYS X CA 14
ATOM 21585 C C . LYS A 1 69 ? 30.098 29.387 35.201 1.00 0.00 66 LYS X C 14
ATOM 21586 O O . LYS A 1 69 ? 30.423 28.204 35.258 1.00 0.00 66 LYS X O 14
ATOM 21605 N N . ILE A 1 70 ? 30.267 30.272 36.192 1.00 0.00 67 ILE X N 14
ATOM 21606 C CA . ILE A 1 70 ? 30.833 29.973 37.523 1.00 0.00 67 ILE X CA 14
ATOM 21607 C C . ILE A 1 70 ? 29.983 28.942 38.304 1.00 0.00 67 ILE X C 14
ATOM 21608 O O . ILE A 1 70 ? 30.512 27.928 38.759 1.00 0.00 67 ILE X O 14
ATOM 21624 N N . LYS A 1 71 ? 28.658 29.162 38.437 1.00 0.00 68 LYS X N 14
ATOM 21625 C CA . LYS A 1 71 ? 27.716 28.254 39.147 1.00 0.00 68 LYS X CA 14
ATOM 21626 C C . LYS A 1 71 ? 27.845 26.794 38.704 1.00 0.00 68 LYS X C 14
ATOM 21627 O O . LYS A 1 71 ? 27.815 25.884 39.523 1.00 0.00 68 LYS X O 14
ATOM 21646 N N . THR A 1 72 ? 27.967 26.565 37.400 1.00 0.00 69 THR X N 14
ATOM 21647 C CA . THR A 1 72 ? 28.169 25.236 36.805 1.00 0.00 69 THR X CA 14
ATOM 21648 C C . THR A 1 72 ? 29.388 24.491 37.373 1.00 0.00 69 THR X C 14
ATOM 21649 O O . THR A 1 72 ? 29.382 23.265 37.411 1.00 0.00 69 THR X O 14
ATOM 21660 N N . ASP A 1 73 ? 30.423 25.214 37.808 1.00 0.00 70 ASP X N 14
ATOM 21661 C CA . ASP A 1 73 ? 31.591 24.682 38.513 1.00 0.00 70 ASP X CA 14
ATOM 21662 C C . ASP A 1 73 ? 31.300 24.324 39.976 1.00 0.00 70 ASP X C 14
ATOM 21663 O O . ASP A 1 73 ? 31.654 23.248 40.454 1.00 0.00 70 ASP X O 14
ATOM 21672 N N . PHE A 1 74 ? 30.648 25.240 40.693 1.00 0.00 71 PHE X N 14
ATOM 21673 C CA . PHE A 1 74 ? 30.233 25.042 42.075 1.00 0.00 71 PHE X CA 14
ATOM 21674 C C . PHE A 1 74 ? 29.351 23.796 42.247 1.00 0.00 71 PHE X C 14
ATOM 21675 O O . PHE A 1 74 ? 29.594 23.009 43.152 1.00 0.00 71 PHE X O 14
ATOM 21692 N N . ASP A 1 75 ? 28.369 23.603 41.363 1.00 0.00 72 ASP X N 14
ATOM 21693 C CA . ASP A 1 75 ? 27.474 22.437 41.214 1.00 0.00 72 ASP X CA 14
ATOM 21694 C C . ASP A 1 75 ? 28.256 21.110 41.114 1.00 0.00 72 ASP X C 14
ATOM 21695 O O . ASP A 1 75 ? 28.033 20.173 41.877 1.00 0.00 72 ASP X O 14
ATOM 21704 N N . ALA A 1 76 ? 29.224 21.067 40.192 1.00 0.00 73 ALA X N 14
ATOM 21705 C CA . ALA A 1 76 ? 30.138 19.954 39.918 1.00 0.00 73 ALA X CA 14
ATOM 21706 C C . ALA A 1 76 ? 31.052 19.613 41.114 1.00 0.00 73 ALA X C 14
ATOM 21707 O O . ALA A 1 76 ? 31.254 18.445 41.439 1.00 0.00 73 ALA X O 14
ATOM 21714 N N . ALA A 1 77 ? 31.636 20.628 41.759 1.00 0.00 74 ALA X N 14
ATOM 21715 C CA . ALA A 1 77 ? 32.398 20.464 42.996 1.00 0.00 74 ALA X CA 14
ATOM 21716 C C . ALA A 1 77 ? 31.513 20.126 44.207 1.00 0.00 74 ALA X C 14
ATOM 21717 O O . ALA A 1 77 ? 31.999 19.537 45.175 1.00 0.00 74 ALA X O 14
ATOM 21724 N N . GLY A 1 78 ? 30.248 20.553 44.206 1.00 0.00 75 GLY X N 14
ATOM 21725 C CA . GLY A 1 78 ? 29.316 20.475 45.324 1.00 0.00 75 GLY X CA 14
ATOM 21726 C C . GLY A 1 78 ? 29.693 21.373 46.505 1.00 0.00 75 GLY X C 14
ATOM 21727 O O . GLY A 1 78 ? 29.503 20.952 47.640 1.00 0.00 75 GLY X O 14
ATOM 21731 N N . VAL A 1 79 ? 30.172 22.604 46.275 1.00 0.00 76 VAL X N 14
ATOM 21732 C CA . VAL A 1 79 ? 30.469 23.624 47.311 1.00 0.00 76 VAL X CA 14
ATOM 21733 C C . VAL A 1 79 ? 29.210 24.403 47.725 1.00 0.00 76 VAL X C 14
ATOM 21734 O O . VAL A 1 79 ? 28.315 24.617 46.911 1.00 0.00 76 VAL X O 14
ATOM 21747 N N . ALA A 1 80 ? 29.130 24.880 48.970 1.00 0.00 77 ALA X N 14
ATOM 21748 C CA . ALA A 1 80 ? 27.979 25.639 49.460 1.00 0.00 77 ALA X CA 14
ATOM 21749 C C . ALA A 1 80 ? 28.023 27.124 49.019 1.00 0.00 77 ALA X C 14
ATOM 21750 O O . ALA A 1 80 ? 28.446 27.986 49.787 1.00 0.00 77 ALA X O 14
ATOM 21757 N N . ILE A 1 81 ? 27.564 27.426 47.795 1.00 0.00 78 ILE X N 14
ATOM 21758 C CA . ILE A 1 81 ? 27.528 28.778 47.191 1.00 0.00 78 ILE X CA 14
ATOM 21759 C C . ILE A 1 81 ? 26.251 28.941 46.343 1.00 0.00 78 ILE X C 14
ATOM 21760 O O . ILE A 1 81 ? 25.824 27.981 45.700 1.00 0.00 78 ILE X O 14
ATOM 21776 N N . SER A 1 82 ? 25.641 30.137 46.324 1.00 0.00 79 SER X N 14
ATOM 21777 C CA . SER A 1 82 ? 24.384 30.418 45.598 1.00 0.00 79 SER X CA 14
ATOM 21778 C C . SER A 1 82 ? 24.564 31.381 44.414 1.00 0.00 79 SER X C 14
ATOM 21779 O O . SER A 1 82 ? 25.623 31.966 44.221 1.00 0.00 79 SER X O 14
ATOM 21787 N N . GLU A 1 83 ? 23.536 31.546 43.571 1.00 0.00 80 GLU X N 14
ATOM 21788 C CA . GLU A 1 83 ? 23.617 32.393 42.362 1.00 0.00 80 GLU X CA 14
ATOM 21789 C C . GLU A 1 83 ? 23.954 33.863 42.662 1.00 0.00 80 GLU X C 14
ATOM 21790 O O . GLU A 1 83 ? 24.638 34.521 41.876 1.00 0.00 80 GLU X O 14
ATOM 21802 N N . ASP A 1 84 ? 23.409 34.406 43.753 1.00 0.00 81 ASP X N 14
ATOM 21803 C CA . ASP A 1 84 ? 23.635 35.777 44.215 1.00 0.00 81 ASP X CA 14
ATOM 21804 C C . ASP A 1 84 ? 25.129 35.938 44.544 1.00 0.00 81 ASP X C 14
ATOM 21805 O O . ASP A 1 84 ? 25.806 36.818 44.004 1.00 0.00 81 ASP X O 14
ATOM 21814 N N . ASP A 1 85 ? 25.673 35.038 45.373 1.00 0.00 82 ASP X N 14
ATOM 21815 C CA . ASP A 1 85 ? 27.061 34.980 45.845 1.00 0.00 82 ASP X CA 14
ATOM 21816 C C . ASP A 1 85 ? 28.080 35.159 44.725 1.00 0.00 82 ASP X C 14
ATOM 21817 O O . ASP A 1 85 ? 29.066 35.859 44.922 1.00 0.00 82 ASP X O 14
ATOM 21826 N N . ILE A 1 86 ? 27.836 34.577 43.550 1.00 0.00 83 ILE X N 14
ATOM 21827 C CA . ILE A 1 86 ? 28.687 34.733 42.365 1.00 0.00 83 ILE X CA 14
ATOM 21828 C C . ILE A 1 86 ? 28.931 36.216 42.074 1.00 0.00 83 ILE X C 14
ATOM 21829 O O . ILE A 1 86 ? 30.081 36.625 41.939 1.00 0.00 83 ILE X O 14
ATOM 21845 N N . ARG A 1 87 ? 27.867 37.031 42.008 1.00 0.00 84 ARG X N 14
ATOM 21846 C CA . ARG A 1 87 ? 27.975 38.488 41.851 1.00 0.00 84 ARG X CA 14
ATOM 21847 C C . ARG A 1 87 ? 28.635 39.129 43.056 1.00 0.00 84 ARG X C 14
ATOM 21848 O O . ARG A 1 87 ? 29.550 39.902 42.851 1.00 0.00 84 ARG X O 14
ATOM 21869 N N . VAL A 1 88 ? 28.200 38.820 44.280 1.00 0.00 85 VAL X N 14
ATOM 21870 C CA . VAL A 1 88 ? 28.810 39.376 45.498 1.00 0.00 85 VAL X CA 14
ATOM 21871 C C . VAL A 1 88 ? 30.337 39.197 45.461 1.00 0.00 85 VAL X C 14
ATOM 21872 O O . VAL A 1 88 ? 31.062 40.189 45.415 1.00 0.00 85 VAL X O 14
ATOM 21885 N N . ARG A 1 89 ? 30.840 37.959 45.362 1.00 0.00 86 ARG X N 14
ATOM 21886 C CA . ARG A 1 89 ? 32.267 37.625 45.220 1.00 0.00 86 ARG X CA 14
ATOM 21887 C C . ARG A 1 89 ? 32.930 38.272 44.000 1.00 0.00 86 ARG X C 14
ATOM 21888 O O . ARG A 1 89 ? 33.986 38.859 44.180 1.00 0.00 86 ARG X O 14
ATOM 21909 N N . MET A 1 90 ? 32.364 38.146 42.787 1.00 0.00 87 MET X N 14
ATOM 21910 C CA . MET A 1 90 ? 32.874 38.726 41.523 1.00 0.00 87 MET X CA 14
ATOM 21911 C C . MET A 1 90 ? 32.986 40.255 41.552 1.00 0.00 87 MET X C 14
ATOM 21912 O O . MET A 1 90 ? 34.024 40.783 41.167 1.00 0.00 87 MET X O 14
ATOM 21926 N N . ILE A 1 91 ? 31.916 40.956 41.922 1.00 0.00 88 ILE X N 14
ATOM 21927 C CA . ILE A 1 91 ? 31.876 42.411 42.062 1.00 0.00 88 ILE X CA 14
ATOM 21928 C C . ILE A 1 91 ? 32.962 42.849 43.051 1.00 0.00 88 ILE X C 14
ATOM 21929 O O . ILE A 1 91 ? 33.787 43.684 42.686 1.00 0.00 88 ILE X O 14
ATOM 21945 N N . GLU A 1 92 ? 32.994 42.275 44.262 1.00 0.00 89 GLU X N 14
ATOM 21946 C CA . GLU A 1 92 ? 34.056 42.549 45.243 1.00 0.00 89 GLU X CA 14
ATOM 21947 C C . GLU A 1 92 ? 35.460 42.225 44.681 1.00 0.00 89 GLU X C 14
ATOM 21948 O O . GLU A 1 92 ? 36.347 43.077 44.715 1.00 0.00 89 GLU X O 14
ATOM 21960 N N . LEU A 1 93 ? 35.672 41.040 44.099 1.00 0.00 90 LEU X N 14
ATOM 21961 C CA . LEU A 1 93 ? 36.953 40.562 43.549 1.00 0.00 90 LEU X CA 14
ATOM 21962 C C . LEU A 1 93 ? 37.512 41.493 42.477 1.00 0.00 90 LEU X C 14
ATOM 21963 O O . LEU A 1 93 ? 38.706 41.788 42.486 1.00 0.00 90 LEU X O 14
ATOM 21979 N N . LEU A 1 94 ? 36.665 41.933 41.536 1.00 0.00 91 LEU X N 14
ATOM 21980 C CA . LEU A 1 94 ? 37.020 42.876 40.465 1.00 0.00 91 LEU X CA 14
ATOM 21981 C C . LEU A 1 94 ? 37.745 44.116 41.003 1.00 0.00 91 LEU X C 14
ATOM 21982 O O . LEU A 1 94 ? 38.669 44.582 40.340 1.00 0.00 91 LEU X O 14
ATOM 21998 N N . SER A 1 95 ? 37.341 44.633 42.168 1.00 0.00 92 SER X N 14
ATOM 21999 C CA . SER A 1 95 ? 37.973 45.762 42.871 1.00 0.00 92 SER X CA 14
ATOM 22000 C C . SER A 1 95 ? 39.483 45.570 43.071 1.00 0.00 92 SER X C 14
ATOM 22001 O O . SER A 1 95 ? 40.295 46.393 42.642 1.00 0.00 92 SER X O 14
ATOM 22009 N N . GLU A 1 96 ? 39.856 44.472 43.733 1.00 0.00 93 GLU X N 14
ATOM 22010 C CA . GLU A 1 96 ? 41.232 44.023 43.983 1.00 0.00 93 GLU X CA 14
ATOM 22011 C C . GLU A 1 96 ? 41.950 43.685 42.671 1.00 0.00 93 GLU X C 14
ATOM 22012 O O . GLU A 1 96 ? 43.086 44.102 42.445 1.00 0.00 93 GLU X O 14
ATOM 22024 N N . ALA A 1 97 ? 41.266 42.982 41.758 1.00 0.00 94 ALA X N 14
ATOM 22025 C CA . ALA A 1 97 ? 41.788 42.671 40.431 1.00 0.00 94 ALA X CA 14
ATOM 22026 C C . ALA A 1 97 ? 42.288 43.911 39.660 1.00 0.00 94 ALA X C 14
ATOM 22027 O O . ALA A 1 97 ? 43.170 43.752 38.813 1.00 0.00 94 ALA X O 14
ATOM 22034 N N . VAL A 1 98 ? 41.769 45.110 39.958 1.00 0.00 95 VAL X N 14
ATOM 22035 C CA . VAL A 1 98 ? 42.256 46.420 39.498 1.00 0.00 95 VAL X CA 14
ATOM 22036 C C . VAL A 1 98 ? 43.248 47.085 40.457 1.00 0.00 95 VAL X C 14
ATOM 22037 O O . VAL A 1 98 ? 44.170 47.729 39.970 1.00 0.00 95 VAL X O 14
ATOM 22050 N N . ALA A 1 99 ? 43.102 46.984 41.782 1.00 0.00 96 ALA X N 14
ATOM 22051 C CA . ALA A 1 99 ? 43.999 47.589 42.782 1.00 0.00 96 ALA X CA 14
ATOM 22052 C C . ALA A 1 99 ? 45.500 47.357 42.491 1.00 0.00 96 ALA X C 14
ATOM 22053 O O . ALA A 1 99 ? 46.273 48.312 42.405 1.00 0.00 96 ALA X O 14
ATOM 22060 N N . GLN A 1 100 ? 45.899 46.100 42.250 1.00 0.00 97 GLN X N 14
ATOM 22061 C CA . GLN A 1 100 ? 47.210 45.669 41.729 1.00 0.00 97 GLN X CA 14
ATOM 22062 C C . GLN A 1 100 ? 47.687 46.415 40.457 1.00 0.00 97 GLN X C 14
ATOM 22063 O O . GLN A 1 100 ? 48.884 46.479 40.188 1.00 0.00 97 GLN X O 14
ATOM 22077 N N . LEU A 1 101 ? 46.767 46.928 39.630 1.00 0.00 98 LEU X N 14
ATOM 22078 C CA . LEU A 1 101 ? 47.011 47.603 38.343 1.00 0.00 98 LEU X CA 14
ATOM 22079 C C . LEU A 1 101 ? 47.070 49.139 38.508 1.00 0.00 98 LEU X C 14
ATOM 22080 O O . LEU A 1 101 ? 47.914 49.794 37.891 1.00 0.00 98 LEU X O 14
ATOM 22096 N N . GLN A 1 102 ? 46.159 49.714 39.305 1.00 0.00 99 GLN X N 14
ATOM 22097 C CA . GLN A 1 102 ? 46.137 51.133 39.665 1.00 0.00 99 GLN X CA 14
ATOM 22098 C C . GLN A 1 102 ? 47.396 51.514 40.454 1.00 0.00 99 GLN X C 14
ATOM 22099 O O . GLN A 1 102 ? 47.505 51.277 41.657 1.00 0.00 99 GLN X O 14
ATOM 22113 N N . LYS A 1 103 ? 48.355 52.172 39.790 1.00 0.00 100 LYS X N 14
ATOM 22114 C CA . LYS A 1 103 ? 49.546 52.739 40.443 1.00 0.00 100 LYS X CA 14
ATOM 22115 C C . LYS A 1 103 ? 49.161 53.946 41.315 1.00 0.00 100 LYS X C 14
ATOM 22116 O O . LYS A 1 103 ? 48.962 55.052 40.803 1.00 0.00 100 LYS X O 14
ATOM 22135 N N . ASN A 1 104 ? 49.076 53.708 42.627 1.00 0.00 101 ASN X N 14
ATOM 22136 C CA . ASN A 1 104 ? 48.864 54.707 43.679 1.00 0.00 101 ASN X CA 14
ATOM 22137 C C . ASN A 1 104 ? 50.154 54.987 44.450 1.00 0.00 101 ASN X C 14
ATOM 22138 O O . ASN A 1 104 ? 50.347 56.180 44.749 1.00 0.00 101 ASN X O 14
ATOM 22149 N N . MET A 1 4 ? 32.424 41.460 59.628 1.00 0.00 1 MET X N 15
ATOM 22150 C CA . MET A 1 4 ? 32.270 41.735 58.176 1.00 0.00 1 MET X CA 15
ATOM 22151 C C . MET A 1 4 ? 32.450 43.225 57.883 1.00 0.00 1 MET X C 15
ATOM 22152 O O . MET A 1 4 ? 31.560 44.008 58.202 1.00 0.00 1 MET X O 15
ATOM 22166 N N . GLN A 1 5 ? 33.599 43.634 57.334 1.00 0.00 2 GLN X N 15
ATOM 22167 C CA . GLN A 1 5 ? 33.914 45.056 57.053 1.00 0.00 2 GLN X CA 15
ATOM 22168 C C . GLN A 1 5 ? 34.622 45.226 55.696 1.00 0.00 2 GLN X C 15
ATOM 22169 O O . GLN A 1 5 ? 34.289 46.131 54.935 1.00 0.00 2 GLN X O 15
ATOM 22183 N N . ASP A 1 6 ? 35.534 44.298 55.383 1.00 0.00 3 ASP X N 15
ATOM 22184 C CA . ASP A 1 6 ? 36.131 43.973 54.079 1.00 0.00 3 ASP X CA 15
ATOM 22185 C C . ASP A 1 6 ? 35.174 44.213 52.888 1.00 0.00 3 ASP X C 15
ATOM 22186 O O . ASP A 1 6 ? 35.470 45.044 52.030 1.00 0.00 3 ASP X O 15
ATOM 22195 N N . ARG A 1 7 ? 34.009 43.568 52.870 1.00 0.00 4 ARG X N 15
ATOM 22196 C CA . ARG A 1 7 ? 32.894 43.811 51.929 1.00 0.00 4 ARG X CA 15
ATOM 22197 C C . ARG A 1 7 ? 32.484 45.283 51.719 1.00 0.00 4 ARG X C 15
ATOM 22198 O O . ARG A 1 7 ? 32.324 45.737 50.590 1.00 0.00 4 ARG X O 15
ATOM 22219 N N . GLU A 1 8 ? 32.309 46.052 52.798 1.00 0.00 5 GLU X N 15
ATOM 22220 C CA . GLU A 1 8 ? 31.868 47.460 52.805 1.00 0.00 5 GLU X CA 15
ATOM 22221 C C . GLU A 1 8 ? 32.929 48.371 52.160 1.00 0.00 5 GLU X C 15
ATOM 22222 O O . GLU A 1 8 ? 32.667 49.001 51.134 1.00 0.00 5 GLU X O 15
ATOM 22234 N N . LYS A 1 9 ? 34.161 48.378 52.693 1.00 0.00 6 LYS X N 15
ATOM 22235 C CA . LYS A 1 9 ? 35.327 49.040 52.069 1.00 0.00 6 LYS X CA 15
ATOM 22236 C C . LYS A 1 9 ? 35.613 48.565 50.641 1.00 0.00 6 LYS X C 15
ATOM 22237 O O . LYS A 1 9 ? 35.999 49.369 49.806 1.00 0.00 6 LYS X O 15
ATOM 22256 N N . ALA A 1 10 ? 35.437 47.283 50.306 1.00 0.00 7 ALA X N 15
ATOM 22257 C CA . ALA A 1 10 ? 35.511 46.784 48.930 1.00 0.00 7 ALA X CA 15
ATOM 22258 C C . ALA A 1 10 ? 34.409 47.366 48.024 1.00 0.00 7 ALA X C 15
ATOM 22259 O O . ALA A 1 10 ? 34.685 47.688 46.869 1.00 0.00 7 ALA X O 15
ATOM 22266 N N . PHE A 1 11 ? 33.172 47.499 48.515 1.00 0.00 8 PHE X N 15
ATOM 22267 C CA . PHE A 1 11 ? 32.063 48.136 47.799 1.00 0.00 8 PHE X CA 15
ATOM 22268 C C . PHE A 1 11 ? 32.373 49.591 47.429 1.00 0.00 8 PHE X C 15
ATOM 22269 O O . PHE A 1 11 ? 32.097 50.000 46.304 1.00 0.00 8 PHE X O 15
ATOM 22286 N N . GLU A 1 12 ? 32.928 50.387 48.348 1.00 0.00 9 GLU X N 15
ATOM 22287 C CA . GLU A 1 12 ? 33.457 51.705 47.988 1.00 0.00 9 GLU X CA 15
ATOM 22288 C C . GLU A 1 12 ? 34.568 51.559 46.945 1.00 0.00 9 GLU X C 15
ATOM 22289 O O . GLU A 1 12 ? 34.434 52.107 45.854 1.00 0.00 9 GLU X O 15
ATOM 22301 N N . ALA A 1 13 ? 35.628 50.801 47.243 1.00 0.00 10 ALA X N 15
ATOM 22302 C CA . ALA A 1 13 ? 36.777 50.602 46.359 1.00 0.00 10 ALA X CA 15
ATOM 22303 C C . ALA A 1 13 ? 36.404 50.264 44.903 1.00 0.00 10 ALA X C 15
ATOM 22304 O O . ALA A 1 13 ? 36.800 51.018 44.017 1.00 0.00 10 ALA X O 15
ATOM 22311 N N . LYS A 1 14 ? 35.622 49.209 44.619 1.00 0.00 11 LYS X N 15
ATOM 22312 C CA . LYS A 1 14 ? 35.154 48.875 43.255 1.00 0.00 11 LYS X CA 15
ATOM 22313 C C . LYS A 1 14 ? 34.378 49.996 42.539 1.00 0.00 11 LYS X C 15
ATOM 22314 O O . LYS A 1 14 ? 34.278 49.947 41.322 1.00 0.00 11 LYS X O 15
ATOM 22333 N N . PHE A 1 15 ? 33.775 50.939 43.272 1.00 0.00 12 PHE X N 15
ATOM 22334 C CA . PHE A 1 15 ? 33.083 52.113 42.712 1.00 0.00 12 PHE X CA 15
ATOM 22335 C C . PHE A 1 15 ? 34.014 53.322 42.543 1.00 0.00 12 PHE X C 15
ATOM 22336 O O . PHE A 1 15 ? 33.812 54.142 41.649 1.00 0.00 12 PHE X O 15
ATOM 22353 N N . ALA A 1 16 ? 35.020 53.461 43.404 1.00 0.00 13 ALA X N 15
ATOM 22354 C CA . ALA A 1 16 ? 36.009 54.540 43.385 1.00 0.00 13 ALA X CA 15
ATOM 22355 C C . ALA A 1 16 ? 36.801 54.672 42.060 1.00 0.00 13 ALA X C 15
ATOM 22356 O O . ALA A 1 16 ? 37.353 55.736 41.800 1.00 0.00 13 ALA X O 15
ATOM 22363 N N . LEU A 1 17 ? 36.857 53.629 41.229 1.00 0.00 14 LEU X N 15
ATOM 22364 C CA . LEU A 1 17 ? 37.500 53.582 39.907 1.00 0.00 14 LEU X CA 15
ATOM 22365 C C . LEU A 1 17 ? 36.524 53.655 38.708 1.00 0.00 14 LEU X C 15
ATOM 22366 O O . LEU A 1 17 ? 36.920 53.337 37.590 1.00 0.00 14 LEU X O 15
ATOM 22382 N N . ASP A 1 18 ? 35.285 54.108 38.937 1.00 0.00 15 ASP X N 15
ATOM 22383 C CA . ASP A 1 18 ? 34.220 54.242 37.936 1.00 0.00 15 ASP X CA 15
ATOM 22384 C C . ASP A 1 18 ? 33.792 52.856 37.359 1.00 0.00 15 ASP X C 15
ATOM 22385 O O . ASP A 1 18 ? 34.437 51.835 37.604 1.00 0.00 15 ASP X O 15
ATOM 22394 N N . GLU A 1 19 ? 32.661 52.755 36.635 1.00 0.00 16 GLU X N 15
ATOM 22395 C CA . GLU A 1 19 ? 32.280 51.455 36.020 1.00 0.00 16 GLU X CA 15
ATOM 22396 C C . GLU A 1 19 ? 33.142 51.119 34.791 1.00 0.00 16 GLU X C 15
ATOM 22397 O O . GLU A 1 19 ? 33.539 49.976 34.635 1.00 0.00 16 GLU X O 15
ATOM 22409 N N . GLU A 1 20 ? 33.465 52.090 33.929 1.00 0.00 17 GLU X N 15
ATOM 22410 C CA . GLU A 1 20 ? 34.218 51.877 32.671 1.00 0.00 17 GLU X CA 15
ATOM 22411 C C . GLU A 1 20 ? 35.449 50.956 32.828 1.00 0.00 17 GLU X C 15
ATOM 22412 O O . GLU A 1 20 ? 35.604 49.994 32.076 1.00 0.00 17 GLU X O 15
ATOM 22424 N N . LEU A 1 21 ? 36.286 51.172 33.853 1.00 0.00 18 LEU X N 15
ATOM 22425 C CA . LEU A 1 21 ? 37.408 50.278 34.211 1.00 0.00 18 LEU X CA 15
ATOM 22426 C C . LEU A 1 21 ? 37.040 48.782 34.312 1.00 0.00 18 LEU X C 15
ATOM 22427 O O . LEU A 1 21 ? 37.852 47.926 33.946 1.00 0.00 18 LEU X O 15
ATOM 22443 N N . ARG A 1 22 ? 35.825 48.440 34.762 1.00 0.00 19 ARG X N 15
ATOM 22444 C CA . ARG A 1 22 ? 35.225 47.090 34.733 1.00 0.00 19 ARG X CA 15
ATOM 22445 C C . ARG A 1 22 ? 35.384 46.397 33.382 1.00 0.00 19 ARG X C 15
ATOM 22446 O O . ARG A 1 22 ? 35.530 45.180 33.367 1.00 0.00 19 ARG X O 15
ATOM 22467 N N . PHE A 1 23 ? 35.351 47.125 32.270 1.00 0.00 20 PHE X N 15
ATOM 22468 C CA . PHE A 1 23 ? 35.564 46.613 30.910 1.00 0.00 20 PHE X CA 15
ATOM 22469 C C . PHE A 1 23 ? 36.989 46.058 30.698 1.00 0.00 20 PHE X C 15
ATOM 22470 O O . PHE A 1 23 ? 37.201 45.061 30.007 1.00 0.00 20 PHE X O 15
ATOM 22487 N N . LYS A 1 24 ? 37.997 46.686 31.318 1.00 0.00 21 LYS X N 15
ATOM 22488 C CA . LYS A 1 24 ? 39.346 46.116 31.434 1.00 0.00 21 LYS X CA 15
ATOM 22489 C C . LYS A 1 24 ? 39.353 44.947 32.425 1.00 0.00 21 LYS X C 15
ATOM 22490 O O . LYS A 1 24 ? 39.939 43.906 32.115 1.00 0.00 21 LYS X O 15
ATOM 22509 N N . ALA A 1 25 ? 38.714 45.122 33.587 1.00 0.00 22 ALA X N 15
ATOM 22510 C CA . ALA A 1 25 ? 38.548 44.085 34.601 1.00 0.00 22 ALA X CA 15
ATOM 22511 C C . ALA A 1 25 ? 37.980 42.759 34.063 1.00 0.00 22 ALA X C 15
ATOM 22512 O O . ALA A 1 25 ? 38.576 41.736 34.356 1.00 0.00 22 ALA X O 15
ATOM 22519 N N . THR A 1 26 ? 36.881 42.746 33.291 1.00 0.00 23 THR X N 15
ATOM 22520 C CA . THR A 1 26 ? 36.226 41.561 32.682 1.00 0.00 23 THR X CA 15
ATOM 22521 C C . THR A 1 26 ? 37.246 40.571 32.130 1.00 0.00 23 THR X C 15
ATOM 22522 O O . THR A 1 26 ? 37.329 39.452 32.629 1.00 0.00 23 THR X O 15
ATOM 22533 N N . ALA A 1 27 ? 38.091 40.980 31.179 1.00 0.00 24 ALA X N 15
ATOM 22534 C CA . ALA A 1 27 ? 39.131 40.133 30.592 1.00 0.00 24 ALA X CA 15
ATOM 22535 C C . ALA A 1 27 ? 40.169 39.595 31.606 1.00 0.00 24 ALA X C 15
ATOM 22536 O O . ALA A 1 27 ? 40.532 38.419 31.543 1.00 0.00 24 ALA X O 15
ATOM 22543 N N . ARG A 1 28 ? 40.679 40.432 32.529 1.00 0.00 25 ARG X N 15
ATOM 22544 C CA . ARG A 1 28 ? 41.643 40.009 33.574 1.00 0.00 25 ARG X CA 15
ATOM 22545 C C . ARG A 1 28 ? 41.017 39.090 34.634 1.00 0.00 25 ARG X C 15
ATOM 22546 O O . ARG A 1 28 ? 41.613 38.072 34.978 1.00 0.00 25 ARG X O 15
ATOM 22567 N N . ARG A 1 29 ? 39.817 39.414 35.117 1.00 0.00 26 ARG X N 15
ATOM 22568 C CA . ARG A 1 29 ? 38.985 38.609 36.024 1.00 0.00 26 ARG X CA 15
ATOM 22569 C C . ARG A 1 29 ? 38.569 37.278 35.402 1.00 0.00 26 ARG X C 15
ATOM 22570 O O . ARG A 1 29 ? 38.570 36.288 36.121 1.00 0.00 26 ARG X O 15
ATOM 22591 N N . ASN A 1 30 ? 38.215 37.235 34.115 1.00 0.00 27 ASN X N 15
ATOM 22592 C CA . ASN A 1 30 ? 37.803 36.034 33.372 1.00 0.00 27 ASN X CA 15
ATOM 22593 C C . ASN A 1 30 ? 38.739 34.851 33.636 1.00 0.00 27 ASN X C 15
ATOM 22594 O O . ASN A 1 30 ? 38.321 33.861 34.233 1.00 0.00 27 ASN X O 15
ATOM 22605 N N . LYS A 1 31 ? 39.999 34.977 33.202 1.00 0.00 28 LYS X N 15
ATOM 22606 C CA . LYS A 1 31 ? 41.040 33.966 33.425 1.00 0.00 28 LYS X CA 15
ATOM 22607 C C . LYS A 1 31 ? 41.299 33.701 34.912 1.00 0.00 28 LYS X C 15
ATOM 22608 O O . LYS A 1 31 ? 41.352 32.537 35.292 1.00 0.00 28 LYS X O 15
ATOM 22627 N N . LEU A 1 32 ? 41.393 34.752 35.734 1.00 0.00 29 LEU X N 15
ATOM 22628 C CA . LEU A 1 32 ? 41.594 34.668 37.192 1.00 0.00 29 LEU X CA 15
ATOM 22629 C C . LEU A 1 32 ? 40.585 33.715 37.866 1.00 0.00 29 LEU X C 15
ATOM 22630 O O . LEU A 1 32 ? 40.995 32.780 38.546 1.00 0.00 29 LEU X O 15
ATOM 22646 N N . LEU A 1 33 ? 39.285 33.925 37.639 1.00 0.00 30 LEU X N 15
ATOM 22647 C CA . LEU A 1 33 ? 38.196 33.048 38.089 1.00 0.00 30 LEU X CA 15
ATOM 22648 C C . LEU A 1 33 ? 38.276 31.647 37.465 1.00 0.00 30 LEU X C 15
ATOM 22649 O O . LEU A 1 33 ? 38.261 30.667 38.204 1.00 0.00 30 LEU X O 15
ATOM 22665 N N . GLY A 1 34 ? 38.330 31.535 36.133 1.00 0.00 31 GLY X N 15
ATOM 22666 C CA . GLY A 1 34 ? 38.380 30.267 35.397 1.00 0.00 31 GLY X CA 15
ATOM 22667 C C . GLY A 1 34 ? 39.435 29.281 35.907 1.00 0.00 31 GLY X C 15
ATOM 22668 O O . GLY A 1 34 ? 39.131 28.102 36.073 1.00 0.00 31 GLY X O 15
ATOM 22672 N N . LEU A 1 35 ? 40.666 29.743 36.139 1.00 0.00 32 LEU X N 15
ATOM 22673 C CA . LEU A 1 35 ? 41.764 28.970 36.730 1.00 0.00 32 LEU X CA 15
ATOM 22674 C C . LEU A 1 35 ? 41.419 28.450 38.137 1.00 0.00 32 LEU X C 15
ATOM 22675 O O . LEU A 1 35 ? 41.650 27.274 38.424 1.00 0.00 32 LEU X O 15
ATOM 22691 N N . TRP A 1 36 ? 40.886 29.318 38.999 1.00 0.00 33 TRP X N 15
ATOM 22692 C CA . TRP A 1 36 ? 40.456 29.019 40.373 1.00 0.00 33 TRP X CA 15
ATOM 22693 C C . TRP A 1 36 ? 39.340 27.963 40.395 1.00 0.00 33 TRP X C 15
ATOM 22694 O O . TRP A 1 36 ? 39.498 26.897 40.987 1.00 0.00 33 TRP X O 15
ATOM 22715 N N . ALA A 1 37 ? 38.238 28.234 39.684 1.00 0.00 34 ALA X N 15
ATOM 22716 C CA . ALA A 1 37 ? 37.138 27.306 39.406 1.00 0.00 34 ALA X CA 15
ATOM 22717 C C . ALA A 1 37 ? 37.631 25.942 38.878 1.00 0.00 34 ALA X C 15
ATOM 22718 O O . ALA A 1 37 ? 37.316 24.907 39.465 1.00 0.00 34 ALA X O 15
ATOM 22725 N N . ALA A 1 38 ? 38.462 25.928 37.832 1.00 0.00 35 ALA X N 15
ATOM 22726 C CA . ALA A 1 38 ? 39.122 24.718 37.353 1.00 0.00 35 ALA X CA 15
ATOM 22727 C C . ALA A 1 38 ? 39.845 23.936 38.466 1.00 0.00 35 ALA X C 15
ATOM 22728 O O . ALA A 1 38 ? 39.633 22.730 38.621 1.00 0.00 35 ALA X O 15
ATOM 22735 N N . GLY A 1 39 ? 40.681 24.619 39.250 1.00 0.00 36 GLY X N 15
ATOM 22736 C CA . GLY A 1 39 ? 41.331 24.075 40.442 1.00 0.00 36 GLY X CA 15
ATOM 22737 C C . GLY A 1 39 ? 40.348 23.376 41.383 1.00 0.00 36 GLY X C 15
ATOM 22738 O O . GLY A 1 39 ? 40.557 22.215 41.728 1.00 0.00 36 GLY X O 15
ATOM 22742 N N . LEU A 1 40 ? 39.262 24.060 41.766 1.00 0.00 37 LEU X N 15
ATOM 22743 C CA . LEU A 1 40 ? 38.201 23.550 42.649 1.00 0.00 37 LEU X CA 15
ATOM 22744 C C . LEU A 1 40 ? 37.670 22.161 42.255 1.00 0.00 37 LEU X C 15
ATOM 22745 O O . LEU A 1 40 ? 37.491 21.314 43.127 1.00 0.00 37 LEU X O 15
ATOM 22761 N N . LEU A 1 41 ? 37.415 21.919 40.964 1.00 0.00 38 LEU X N 15
ATOM 22762 C CA . LEU A 1 41 ? 36.875 20.636 40.466 1.00 0.00 38 LEU X CA 15
ATOM 22763 C C . LEU A 1 41 ? 37.953 19.558 40.210 1.00 0.00 38 LEU X C 15
ATOM 22764 O O . LEU A 1 41 ? 37.616 18.475 39.732 1.00 0.00 38 LEU X O 15
ATOM 22780 N N . ALA A 1 42 ? 39.231 19.840 40.492 1.00 0.00 39 ALA X N 15
ATOM 22781 C CA . ALA A 1 42 ? 40.403 19.095 40.015 1.00 0.00 39 ALA X CA 15
ATOM 22782 C C . ALA A 1 42 ? 40.444 18.884 38.472 1.00 0.00 39 ALA X C 15
ATOM 22783 O O . ALA A 1 42 ? 40.778 17.803 37.973 1.00 0.00 39 ALA X O 15
ATOM 22790 N N . LYS A 1 43 ? 40.171 19.940 37.683 1.00 0.00 40 LYS X N 15
ATOM 22791 C CA . LYS A 1 43 ? 40.367 19.950 36.219 1.00 0.00 40 LYS X CA 15
ATOM 22792 C C . LYS A 1 43 ? 41.862 19.915 35.862 1.00 0.00 40 LYS X C 15
ATOM 22793 O O . LYS A 1 43 ? 42.595 20.847 36.188 1.00 0.00 40 LYS X O 15
ATOM 22812 N N . SER A 1 44 ? 42.277 18.847 35.161 1.00 0.00 41 SER X N 15
ATOM 22813 C CA . SER A 1 44 ? 43.652 18.578 34.681 1.00 0.00 41 SER X CA 15
ATOM 22814 C C . SER A 1 44 ? 44.225 19.659 33.765 1.00 0.00 41 SER X C 15
ATOM 22815 O O . SER A 1 44 ? 45.370 20.071 33.960 1.00 0.00 41 SER X O 15
ATOM 22823 N N . ASP A 1 45 ? 43.445 20.137 32.798 1.00 0.00 42 ASP X N 15
ATOM 22824 C CA . ASP A 1 45 ? 43.762 21.289 31.950 1.00 0.00 42 ASP X CA 15
ATOM 22825 C C . ASP A 1 45 ? 42.974 22.522 32.443 1.00 0.00 42 ASP X C 15
ATOM 22826 O O . ASP A 1 45 ? 41.885 22.811 31.930 1.00 0.00 42 ASP X O 15
ATOM 22835 N N . PRO A 1 46 ? 43.465 23.292 33.434 1.00 0.00 43 PRO X N 15
ATOM 22836 C CA . PRO A 1 46 ? 42.759 24.472 33.929 1.00 0.00 43 PRO X CA 15
ATOM 22837 C C . PRO A 1 46 ? 42.786 25.630 32.925 1.00 0.00 43 PRO X C 15
ATOM 22838 O O . PRO A 1 46 ? 41.768 26.284 32.705 1.00 0.00 43 PRO X O 15
ATOM 22849 N N . GLU A 1 47 ? 43.940 25.913 32.320 1.00 0.00 44 GLU X N 15
ATOM 22850 C CA . GLU A 1 47 ? 44.135 27.008 31.353 1.00 0.00 44 GLU X CA 15
ATOM 22851 C C . GLU A 1 47 ? 43.091 27.025 30.215 1.00 0.00 44 GLU X C 15
ATOM 22852 O O . GLU A 1 47 ? 42.581 28.084 29.850 1.00 0.00 44 GLU X O 15
ATOM 22864 N N . ALA A 1 48 ? 42.722 25.853 29.687 1.00 0.00 45 ALA X N 15
ATOM 22865 C CA . ALA A 1 48 ? 41.635 25.674 28.724 1.00 0.00 45 ALA X CA 15
ATOM 22866 C C . ALA A 1 48 ? 40.269 26.198 29.229 1.00 0.00 45 ALA X C 15
ATOM 22867 O O . ALA A 1 48 ? 39.578 26.905 28.499 1.00 0.00 45 ALA X O 15
ATOM 22874 N N . TYR A 1 49 ? 39.881 25.841 30.461 1.00 0.00 46 TYR X N 15
ATOM 22875 C CA . TYR A 1 49 ? 38.642 26.288 31.117 1.00 0.00 46 TYR X CA 15
ATOM 22876 C C . TYR A 1 49 ? 38.604 27.808 31.358 1.00 0.00 46 TYR X C 15
ATOM 22877 O O . TYR A 1 49 ? 37.564 28.448 31.194 1.00 0.00 46 TYR X O 15
ATOM 22895 N N . ALA A 1 50 ? 39.754 28.400 31.697 1.00 0.00 47 ALA X N 15
ATOM 22896 C CA . ALA A 1 50 ? 39.927 29.848 31.676 1.00 0.00 47 ALA X CA 15
ATOM 22897 C C . ALA A 1 50 ? 39.636 30.490 30.299 1.00 0.00 47 ALA X C 15
ATOM 22898 O O . ALA A 1 50 ? 39.234 31.653 30.259 1.00 0.00 47 ALA X O 15
ATOM 22905 N N . SER A 1 51 ? 39.833 29.769 29.181 1.00 0.00 48 SER X N 15
ATOM 22906 C CA . SER A 1 51 ? 39.420 30.215 27.840 1.00 0.00 48 SER X CA 15
ATOM 22907 C C . SER A 1 51 ? 37.896 30.174 27.639 1.00 0.00 48 SER X C 15
ATOM 22908 O O . SER A 1 51 ? 37.335 31.150 27.144 1.00 0.00 48 SER X O 15
ATOM 22916 N N . GLU A 1 52 ? 37.198 29.105 28.066 1.00 0.00 49 GLU X N 15
ATOM 22917 C CA . GLU A 1 52 ? 35.727 29.024 28.024 1.00 0.00 49 GLU X CA 15
ATOM 22918 C C . GLU A 1 52 ? 35.028 30.230 28.680 1.00 0.00 49 GLU X C 15
ATOM 22919 O O . GLU A 1 52 ? 33.945 30.590 28.235 1.00 0.00 49 GLU X O 15
ATOM 22931 N N . ILE A 1 53 ? 35.594 30.883 29.708 1.00 0.00 50 ILE X N 15
ATOM 22932 C CA . ILE A 1 53 ? 34.966 32.063 30.344 1.00 0.00 50 ILE X CA 15
ATOM 22933 C C . ILE A 1 53 ? 34.721 33.206 29.334 1.00 0.00 50 ILE X C 15
ATOM 22934 O O . ILE A 1 53 ? 33.586 33.655 29.187 1.00 0.00 50 ILE X O 15
ATOM 22950 N N . VAL A 1 54 ? 35.746 33.633 28.580 1.00 0.00 51 VAL X N 15
ATOM 22951 C CA . VAL A 1 54 ? 35.622 34.718 27.577 1.00 0.00 51 VAL X CA 15
ATOM 22952 C C . VAL A 1 54 ? 34.665 34.362 26.448 1.00 0.00 51 VAL X C 15
ATOM 22953 O O . VAL A 1 54 ? 33.879 35.206 26.022 1.00 0.00 51 VAL X O 15
ATOM 22966 N N . ALA A 1 55 ? 34.679 33.099 26.005 1.00 0.00 52 ALA X N 15
ATOM 22967 C CA . ALA A 1 55 ? 33.710 32.537 25.063 1.00 0.00 52 ALA X CA 15
ATOM 22968 C C . ALA A 1 55 ? 32.226 32.713 25.487 1.00 0.00 52 ALA X C 15
ATOM 22969 O O . ALA A 1 55 ? 31.340 32.533 24.656 1.00 0.00 52 ALA X O 15
ATOM 22976 N N . ALA A 1 56 ? 31.954 33.074 26.748 1.00 0.00 53 ALA X N 15
ATOM 22977 C CA . ALA A 1 56 ? 30.647 33.378 27.327 1.00 0.00 53 ALA X CA 15
ATOM 22978 C C . ALA A 1 56 ? 30.463 34.892 27.613 1.00 0.00 53 ALA X C 15
ATOM 22979 O O . ALA A 1 56 ? 29.377 35.430 27.404 1.00 0.00 53 ALA X O 15
ATOM 22986 N N . ASP A 1 57 ? 31.514 35.595 28.066 1.00 0.00 54 ASP X N 15
ATOM 22987 C CA . ASP A 1 57 ? 31.537 37.056 28.307 1.00 0.00 54 ASP X CA 15
ATOM 22988 C C . ASP A 1 57 ? 31.336 37.896 27.023 1.00 0.00 54 ASP X C 15
ATOM 22989 O O . ASP A 1 57 ? 31.100 39.101 27.126 1.00 0.00 54 ASP X O 15
ATOM 22998 N N . PHE A 1 58 ? 31.467 37.312 25.820 1.00 0.00 55 PHE X N 15
ATOM 22999 C CA . PHE A 1 58 ? 31.180 37.983 24.551 1.00 0.00 55 PHE X CA 15
ATOM 23000 C C . PHE A 1 58 ? 29.677 38.227 24.341 1.00 0.00 55 PHE X C 15
ATOM 23001 O O . PHE A 1 58 ? 28.875 37.302 24.390 1.00 0.00 55 PHE X O 15
ATOM 23018 N N . GLU A 1 59 ? 29.332 39.459 23.939 1.00 0.00 56 GLU X N 15
ATOM 23019 C CA . GLU A 1 59 ? 27.972 39.922 23.601 1.00 0.00 56 GLU X CA 15
ATOM 23020 C C . GLU A 1 59 ? 27.164 38.939 22.720 1.00 0.00 56 GLU X C 15
ATOM 23021 O O . GLU A 1 59 ? 25.950 38.826 22.893 1.00 0.00 56 GLU X O 15
ATOM 23033 N N . GLU A 1 60 ? 27.824 38.198 21.817 1.00 0.00 57 GLU X N 15
ATOM 23034 C CA . GLU A 1 60 ? 27.237 37.090 21.040 1.00 0.00 57 GLU X CA 15
ATOM 23035 C C . GLU A 1 60 ? 26.430 36.106 21.902 1.00 0.00 57 GLU X C 15
ATOM 23036 O O . GLU A 1 60 ? 25.263 35.865 21.601 1.00 0.00 57 GLU X O 15
ATOM 23048 N N . ALA A 1 61 ? 27.019 35.612 22.995 1.00 0.00 58 ALA X N 15
ATOM 23049 C CA . ALA A 1 61 ? 26.465 34.686 23.978 1.00 0.00 58 ALA X CA 15
ATOM 23050 C C . ALA A 1 61 ? 25.614 35.374 25.072 1.00 0.00 58 ALA X C 15
ATOM 23051 O O . ALA A 1 61 ? 25.213 34.738 26.050 1.00 0.00 58 ALA X O 15
ATOM 23058 N N . GLY A 1 62 ? 25.257 36.654 24.904 1.00 0.00 59 GLY X N 15
ATOM 23059 C CA . GLY A 1 62 ? 24.318 37.376 25.771 1.00 0.00 59 GLY X CA 15
ATOM 23060 C C . GLY A 1 62 ? 24.973 38.499 26.576 1.00 0.00 59 GLY X C 15
ATOM 23061 O O . GLY A 1 62 ? 25.228 39.572 26.033 1.00 0.00 59 GLY X O 15
ATOM 23065 N N . HIS A 1 63 ? 25.162 38.290 27.892 1.00 0.00 60 HIS X N 15
ATOM 23066 C CA . HIS A 1 63 ? 25.769 39.293 28.803 1.00 0.00 60 HIS X CA 15
ATOM 23067 C C . HIS A 1 63 ? 26.310 38.700 30.121 1.00 0.00 60 HIS X C 15
ATOM 23068 O O . HIS A 1 63 ? 27.447 38.936 30.503 1.00 0.00 60 HIS X O 15
ATOM 23082 N N . GLU A 1 64 ? 25.467 37.945 30.832 1.00 0.00 61 GLU X N 15
ATOM 23083 C CA . GLU A 1 64 ? 25.731 37.388 32.174 1.00 0.00 61 GLU X CA 15
ATOM 23084 C C . GLU A 1 64 ? 26.190 35.909 32.123 1.00 0.00 61 GLU X C 15
ATOM 23085 O O . GLU A 1 64 ? 26.224 35.222 33.145 1.00 0.00 61 GLU X O 15
ATOM 23097 N N . ASP A 1 65 ? 26.583 35.401 30.949 1.00 0.00 62 ASP X N 15
ATOM 23098 C CA . ASP A 1 65 ? 26.834 33.963 30.749 1.00 0.00 62 ASP X CA 15
ATOM 23099 C C . ASP A 1 65 ? 28.073 33.460 31.513 1.00 0.00 62 ASP X C 15
ATOM 23100 O O . ASP A 1 65 ? 28.091 32.337 32.017 1.00 0.00 62 ASP X O 15
ATOM 23109 N N . VAL A 1 66 ? 29.069 34.325 31.739 1.00 0.00 63 VAL X N 15
ATOM 23110 C CA . VAL A 1 66 ? 30.174 34.086 32.689 1.00 0.00 63 VAL X CA 15
ATOM 23111 C C . VAL A 1 66 ? 29.714 33.605 34.068 1.00 0.00 63 VAL X C 15
ATOM 23112 O O . VAL A 1 66 ? 30.264 32.646 34.605 1.00 0.00 63 VAL X O 15
ATOM 23125 N N . VAL A 1 67 ? 28.697 34.246 34.642 1.00 0.00 64 VAL X N 15
ATOM 23126 C CA . VAL A 1 67 ? 28.080 33.888 35.927 1.00 0.00 64 VAL X CA 15
ATOM 23127 C C . VAL A 1 67 ? 27.535 32.458 35.866 1.00 0.00 64 VAL X C 15
ATOM 23128 O O . VAL A 1 67 ? 27.756 31.657 36.783 1.00 0.00 64 VAL X O 15
ATOM 23141 N N . ARG A 1 68 ? 26.841 32.134 34.758 1.00 0.00 65 ARG X N 15
ATOM 23142 C CA . ARG A 1 68 ? 26.353 30.781 34.447 1.00 0.00 65 ARG X CA 15
ATOM 23143 C C . ARG A 1 68 ? 27.498 29.779 34.521 1.00 0.00 65 ARG X C 15
ATOM 23144 O O . ARG A 1 68 ? 27.350 28.777 35.216 1.00 0.00 65 ARG X O 15
ATOM 23165 N N . LYS A 1 69 ? 28.617 30.056 33.838 1.00 0.00 66 LYS X N 15
ATOM 23166 C CA . LYS A 1 69 ? 29.817 29.204 33.815 1.00 0.00 66 LYS X CA 15
ATOM 23167 C C . LYS A 1 69 ? 30.287 28.834 35.227 1.00 0.00 66 LYS X C 15
ATOM 23168 O O . LYS A 1 69 ? 30.387 27.646 35.533 1.00 0.00 66 LYS X O 15
ATOM 23187 N N . ILE A 1 70 ? 30.491 29.828 36.102 1.00 0.00 67 ILE X N 15
ATOM 23188 C CA . ILE A 1 70 ? 30.823 29.649 37.529 1.00 0.00 67 ILE X CA 15
ATOM 23189 C C . ILE A 1 70 ? 29.790 28.756 38.253 1.00 0.00 67 ILE X C 15
ATOM 23190 O O . ILE A 1 70 ? 30.164 27.755 38.860 1.00 0.00 67 ILE X O 15
ATOM 23206 N N . LYS A 1 71 ? 28.487 29.061 38.153 1.00 0.00 68 LYS X N 15
ATOM 23207 C CA . LYS A 1 71 ? 27.393 28.296 38.796 1.00 0.00 68 LYS X CA 15
ATOM 23208 C C . LYS A 1 71 ? 27.423 26.793 38.473 1.00 0.00 68 LYS X C 15
ATOM 23209 O O . LYS A 1 71 ? 27.172 25.969 39.347 1.00 0.00 68 LYS X O 15
ATOM 23228 N N . THR A 1 72 ? 27.682 26.451 37.212 1.00 0.00 69 THR X N 15
ATOM 23229 C CA . THR A 1 72 ? 27.764 25.070 36.692 1.00 0.00 69 THR X CA 15
ATOM 23230 C C . THR A 1 72 ? 28.897 24.260 37.323 1.00 0.00 69 THR X C 15
ATOM 23231 O O . THR A 1 72 ? 28.743 23.066 37.581 1.00 0.00 69 THR X O 15
ATOM 23242 N N . ASP A 1 73 ? 30.033 24.913 37.555 1.00 0.00 70 ASP X N 15
ATOM 23243 C CA . ASP A 1 73 ? 31.123 24.411 38.389 1.00 0.00 70 ASP X CA 15
ATOM 23244 C C . ASP A 1 73 ? 30.711 24.298 39.872 1.00 0.00 70 ASP X C 15
ATOM 23245 O O . ASP A 1 73 ? 31.062 23.320 40.522 1.00 0.00 70 ASP X O 15
ATOM 23254 N N . PHE A 1 74 ? 29.972 25.254 40.436 1.00 0.00 71 PHE X N 15
ATOM 23255 C CA . PHE A 1 74 ? 29.551 25.208 41.848 1.00 0.00 71 PHE X CA 15
ATOM 23256 C C . PHE A 1 74 ? 28.650 24.001 42.186 1.00 0.00 71 PHE X C 15
ATOM 23257 O O . PHE A 1 74 ? 28.861 23.339 43.203 1.00 0.00 71 PHE X O 15
ATOM 23274 N N . ASP A 1 75 ? 27.682 23.686 41.326 1.00 0.00 72 ASP X N 15
ATOM 23275 C CA . ASP A 1 75 ? 26.869 22.470 41.410 1.00 0.00 72 ASP X CA 15
ATOM 23276 C C . ASP A 1 75 ? 27.766 21.211 41.369 1.00 0.00 72 ASP X C 15
ATOM 23277 O O . ASP A 1 75 ? 27.725 20.364 42.260 1.00 0.00 72 ASP X O 15
ATOM 23286 N N . ALA A 1 76 ? 28.645 21.104 40.362 1.00 0.00 73 ALA X N 15
ATOM 23287 C CA . ALA A 1 76 ? 29.618 20.016 40.187 1.00 0.00 73 ALA X CA 15
ATOM 23288 C C . ALA A 1 76 ? 30.567 19.829 41.389 1.00 0.00 73 ALA X C 15
ATOM 23289 O O . ALA A 1 76 ? 30.794 18.704 41.840 1.00 0.00 73 ALA X O 15
ATOM 23296 N N . ALA A 1 77 ? 31.105 20.923 41.929 1.00 0.00 74 ALA X N 15
ATOM 23297 C CA . ALA A 1 77 ? 31.885 20.946 43.169 1.00 0.00 74 ALA X CA 15
ATOM 23298 C C . ALA A 1 77 ? 31.068 20.670 44.450 1.00 0.00 74 ALA X C 15
ATOM 23299 O O . ALA A 1 77 ? 31.674 20.384 45.479 1.00 0.00 74 ALA X O 15
ATOM 23306 N N . GLY A 1 78 ? 29.737 20.791 44.437 1.00 0.00 75 GLY X N 15
ATOM 23307 C CA . GLY A 1 78 ? 28.887 20.623 45.616 1.00 0.00 75 GLY X CA 15
ATOM 23308 C C . GLY A 1 78 ? 29.126 21.692 46.688 1.00 0.00 75 GLY X C 15
ATOM 23309 O O . GLY A 1 78 ? 29.188 21.379 47.874 1.00 0.00 75 GLY X O 15
ATOM 23313 N N . VAL A 1 79 ? 29.227 22.968 46.290 1.00 0.00 76 VAL X N 15
ATOM 23314 C CA . VAL A 1 79 ? 29.352 24.116 47.201 1.00 0.00 76 VAL X CA 15
ATOM 23315 C C . VAL A 1 79 ? 27.999 24.820 47.370 1.00 0.00 76 VAL X C 15
ATOM 23316 O O . VAL A 1 79 ? 27.260 25.037 46.416 1.00 0.00 76 VAL X O 15
ATOM 23329 N N . ALA A 1 80 ? 27.668 25.198 48.606 1.00 0.00 77 ALA X N 15
ATOM 23330 C CA . ALA A 1 80 ? 26.451 25.929 48.944 1.00 0.00 77 ALA X CA 15
ATOM 23331 C C . ALA A 1 80 ? 26.612 27.439 48.660 1.00 0.00 77 ALA X C 15
ATOM 23332 O O . ALA A 1 80 ? 27.004 28.198 49.543 1.00 0.00 77 ALA X O 15
ATOM 23339 N N . ILE A 1 81 ? 26.344 27.863 47.415 1.00 0.00 78 ILE X N 15
ATOM 23340 C CA . ILE A 1 81 ? 26.411 29.254 46.923 1.00 0.00 78 ILE X CA 15
ATOM 23341 C C . ILE A 1 81 ? 25.297 29.465 45.885 1.00 0.00 78 ILE X C 15
ATOM 23342 O O . ILE A 1 81 ? 25.222 28.693 44.924 1.00 0.00 78 ILE X O 15
ATOM 23358 N N . SER A 1 82 ? 24.457 30.491 46.034 1.00 0.00 79 SER X N 15
ATOM 23359 C CA . SER A 1 82 ? 23.396 30.796 45.058 1.00 0.00 79 SER X CA 15
ATOM 23360 C C . SER A 1 82 ? 23.895 31.629 43.880 1.00 0.00 79 SER X C 15
ATOM 23361 O O . SER A 1 82 ? 24.884 32.357 43.946 1.00 0.00 79 SER X O 15
ATOM 23369 N N . GLU A 1 83 ? 23.152 31.566 42.777 1.00 0.00 80 GLU X N 15
ATOM 23370 C CA . GLU A 1 83 ? 23.442 32.309 41.549 1.00 0.00 80 GLU X CA 15
ATOM 23371 C C . GLU A 1 83 ? 23.622 33.826 41.745 1.00 0.00 80 GLU X C 15
ATOM 23372 O O . GLU A 1 83 ? 24.453 34.419 41.062 1.00 0.00 80 GLU X O 15
ATOM 23384 N N . ASP A 1 84 ? 22.841 34.469 42.623 1.00 0.00 81 ASP X N 15
ATOM 23385 C CA . ASP A 1 84 ? 22.955 35.912 42.871 1.00 0.00 81 ASP X CA 15
ATOM 23386 C C . ASP A 1 84 ? 24.220 36.229 43.705 1.00 0.00 81 ASP X C 15
ATOM 23387 O O . ASP A 1 84 ? 24.990 37.133 43.369 1.00 0.00 81 ASP X O 15
ATOM 23396 N N . ASP A 1 85 ? 24.505 35.399 44.727 1.00 0.00 82 ASP X N 15
ATOM 23397 C CA . ASP A 1 85 ? 25.733 35.394 45.537 1.00 0.00 82 ASP X CA 15
ATOM 23398 C C . ASP A 1 85 ? 27.003 35.433 44.651 1.00 0.00 82 ASP X C 15
ATOM 23399 O O . ASP A 1 85 ? 27.982 36.084 45.025 1.00 0.00 82 ASP X O 15
ATOM 23408 N N . ILE A 1 86 ? 27.025 34.725 43.509 1.00 0.00 83 ILE X N 15
ATOM 23409 C CA . ILE A 1 86 ? 28.144 34.704 42.537 1.00 0.00 83 ILE X CA 15
ATOM 23410 C C . ILE A 1 86 ? 28.545 36.129 42.161 1.00 0.00 83 ILE X C 15
ATOM 23411 O O . ILE A 1 86 ? 29.712 36.503 42.289 1.00 0.00 83 ILE X O 15
ATOM 23427 N N . ARG A 1 87 ? 27.579 36.927 41.681 1.00 0.00 84 ARG X N 15
ATOM 23428 C CA . ARG A 1 87 ? 27.797 38.329 41.299 1.00 0.00 84 ARG X CA 15
ATOM 23429 C C . ARG A 1 87 ? 28.301 39.143 42.485 1.00 0.00 84 ARG X C 15
ATOM 23430 O O . ARG A 1 87 ? 29.296 39.837 42.336 1.00 0.00 84 ARG X O 15
ATOM 23451 N N . VAL A 1 88 ? 27.696 39.002 43.666 1.00 0.00 85 VAL X N 15
ATOM 23452 C CA . VAL A 1 88 ? 28.194 39.630 44.907 1.00 0.00 85 VAL X CA 15
ATOM 23453 C C . VAL A 1 88 ? 29.699 39.392 45.092 1.00 0.00 85 VAL X C 15
ATOM 23454 O O . VAL A 1 88 ? 30.436 40.359 45.263 1.00 0.00 85 VAL X O 15
ATOM 23467 N N . ARG A 1 89 ? 30.183 38.145 44.980 1.00 0.00 86 ARG X N 15
ATOM 23468 C CA . ARG A 1 89 ? 31.632 37.840 44.991 1.00 0.00 86 ARG X CA 15
ATOM 23469 C C . ARG A 1 89 ? 32.388 38.438 43.811 1.00 0.00 86 ARG X C 15
ATOM 23470 O O . ARG A 1 89 ? 33.387 39.101 44.043 1.00 0.00 86 ARG X O 15
ATOM 23491 N N . MET A 1 90 ? 31.988 38.195 42.556 1.00 0.00 87 MET X N 15
ATOM 23492 C CA . MET A 1 90 ? 32.723 38.683 41.375 1.00 0.00 87 MET X CA 15
ATOM 23493 C C . MET A 1 90 ? 32.837 40.211 41.337 1.00 0.00 87 MET X C 15
ATOM 23494 O O . MET A 1 90 ? 33.895 40.744 41.016 1.00 0.00 87 MET X O 15
ATOM 23508 N N . ILE A 1 91 ? 31.731 40.910 41.591 1.00 0.00 88 ILE X N 15
ATOM 23509 C CA . ILE A 1 91 ? 31.639 42.368 41.660 1.00 0.00 88 ILE X CA 15
ATOM 23510 C C . ILE A 1 91 ? 32.564 42.893 42.765 1.00 0.00 88 ILE X C 15
ATOM 23511 O O . ILE A 1 91 ? 33.270 43.859 42.508 1.00 0.00 88 ILE X O 15
ATOM 23527 N N . GLU A 1 92 ? 32.556 42.321 43.973 1.00 0.00 89 GLU X N 15
ATOM 23528 C CA . GLU A 1 92 ? 33.573 42.664 44.982 1.00 0.00 89 GLU X CA 15
ATOM 23529 C C . GLU A 1 92 ? 34.995 42.397 44.485 1.00 0.00 89 GLU X C 15
ATOM 23530 O O . GLU A 1 92 ? 35.803 43.322 44.456 1.00 0.00 89 GLU X O 15
ATOM 23542 N N . LEU A 1 93 ? 35.311 41.151 44.109 1.00 0.00 90 LEU X N 15
ATOM 23543 C CA . LEU A 1 93 ? 36.652 40.708 43.708 1.00 0.00 90 LEU X CA 15
ATOM 23544 C C . LEU A 1 93 ? 37.258 41.551 42.576 1.00 0.00 90 LEU X C 15
ATOM 23545 O O . LEU A 1 93 ? 38.479 41.681 42.481 1.00 0.00 90 LEU X O 15
ATOM 23561 N N . LEU A 1 94 ? 36.421 42.142 41.719 1.00 0.00 91 LEU X N 15
ATOM 23562 C CA . LEU A 1 94 ? 36.803 43.130 40.708 1.00 0.00 91 LEU X CA 15
ATOM 23563 C C . LEU A 1 94 ? 37.738 44.225 41.252 1.00 0.00 91 LEU X C 15
ATOM 23564 O O . LEU A 1 94 ? 38.748 44.485 40.604 1.00 0.00 91 LEU X O 15
ATOM 23580 N N . SER A 1 95 ? 37.432 44.806 42.419 1.00 0.00 92 SER X N 15
ATOM 23581 C CA . SER A 1 95 ? 38.244 45.784 43.176 1.00 0.00 92 SER X CA 15
ATOM 23582 C C . SER A 1 95 ? 39.733 45.408 43.240 1.00 0.00 92 SER X C 15
ATOM 23583 O O . SER A 1 95 ? 40.615 46.184 42.884 1.00 0.00 92 SER X O 15
ATOM 23591 N N . GLU A 1 96 ? 40.017 44.174 43.651 1.00 0.00 93 GLU X N 15
ATOM 23592 C CA . GLU A 1 96 ? 41.352 43.559 43.694 1.00 0.00 93 GLU X CA 15
ATOM 23593 C C . GLU A 1 96 ? 41.881 43.269 42.283 1.00 0.00 93 GLU X C 15
ATOM 23594 O O . GLU A 1 96 ? 43.003 43.639 41.939 1.00 0.00 93 GLU X O 15
ATOM 23606 N N . ALA A 1 97 ? 41.081 42.621 41.429 1.00 0.00 94 ALA X N 15
ATOM 23607 C CA . ALA A 1 97 ? 41.456 42.319 40.047 1.00 0.00 94 ALA X CA 15
ATOM 23608 C C . ALA A 1 97 ? 41.892 43.560 39.225 1.00 0.00 94 ALA X C 15
ATOM 23609 O O . ALA A 1 97 ? 42.652 43.399 38.272 1.00 0.00 94 ALA X O 15
ATOM 23616 N N . VAL A 1 98 ? 41.429 44.770 39.575 1.00 0.00 95 VAL X N 15
ATOM 23617 C CA . VAL A 1 98 ? 41.847 46.071 39.015 1.00 0.00 95 VAL X CA 15
ATOM 23618 C C . VAL A 1 98 ? 42.906 46.811 39.838 1.00 0.00 95 VAL X C 15
ATOM 23619 O O . VAL A 1 98 ? 43.579 47.669 39.274 1.00 0.00 95 VAL X O 15
ATOM 23632 N N . ALA A 1 99 ? 43.090 46.517 41.127 1.00 0.00 96 ALA X N 15
ATOM 23633 C CA . ALA A 1 99 ? 44.120 47.127 41.974 1.00 0.00 96 ALA X CA 15
ATOM 23634 C C . ALA A 1 99 ? 45.520 46.977 41.357 1.00 0.00 96 ALA X C 15
ATOM 23635 O O . ALA A 1 99 ? 46.265 47.948 41.287 1.00 0.00 96 ALA X O 15
ATOM 23642 N N . GLN A 1 100 ? 45.834 45.780 40.851 1.00 0.00 97 GLN X N 15
ATOM 23643 C CA . GLN A 1 100 ? 47.011 45.486 40.022 1.00 0.00 97 GLN X CA 15
ATOM 23644 C C . GLN A 1 100 ? 47.146 46.347 38.745 1.00 0.00 97 GLN X C 15
ATOM 23645 O O . GLN A 1 100 ? 48.265 46.614 38.328 1.00 0.00 97 GLN X O 15
ATOM 23659 N N . LEU A 1 101 ? 46.039 46.740 38.095 1.00 0.00 98 LEU X N 15
ATOM 23660 C CA . LEU A 1 101 ? 45.980 47.559 36.871 1.00 0.00 98 LEU X CA 15
ATOM 23661 C C . LEU A 1 101 ? 46.116 49.063 37.160 1.00 0.00 98 LEU X C 15
ATOM 23662 O O . LEU A 1 101 ? 46.733 49.799 36.394 1.00 0.00 98 LEU X O 15
ATOM 23678 N N . GLN A 1 102 ? 45.463 49.547 38.221 1.00 0.00 99 GLN X N 15
ATOM 23679 C CA . GLN A 1 102 ? 45.672 50.881 38.781 1.00 0.00 99 GLN X CA 15
ATOM 23680 C C . GLN A 1 102 ? 47.170 51.125 39.027 1.00 0.00 99 GLN X C 15
ATOM 23681 O O . GLN A 1 102 ? 47.841 50.306 39.645 1.00 0.00 99 GLN X O 15
ATOM 23695 N N . LYS A 1 103 ? 47.706 52.251 38.535 1.00 0.00 100 LYS X N 15
ATOM 23696 C CA . LYS A 1 103 ? 49.115 52.684 38.704 1.00 0.00 100 LYS X CA 15
ATOM 23697 C C . LYS A 1 103 ? 50.116 51.981 37.747 1.00 0.00 100 LYS X C 15
ATOM 23698 O O . LYS A 1 103 ? 51.316 52.157 37.953 1.00 0.00 100 LYS X O 15
ATOM 23717 N N . ASN A 1 104 ? 49.644 51.385 36.638 1.00 0.00 101 ASN X N 15
ATOM 23718 C CA . ASN A 1 104 ? 50.368 50.725 35.514 1.00 0.00 101 ASN X CA 15
ATOM 23719 C C . ASN A 1 104 ? 50.863 49.288 35.786 1.00 0.00 101 ASN X C 15
ATOM 23720 O O . ASN A 1 104 ? 51.606 49.081 36.809 1.00 0.00 101 ASN X O 15
ATOM 23731 N N . MET A 1 4 ? 29.265 42.029 59.823 1.00 0.00 1 MET X N 16
ATOM 23732 C CA . MET A 1 4 ? 29.084 42.200 58.359 1.00 0.00 1 MET X CA 16
ATOM 23733 C C . MET A 1 4 ? 29.806 43.454 57.843 1.00 0.00 1 MET X C 16
ATOM 23734 O O . MET A 1 4 ? 29.273 44.200 57.029 1.00 0.00 1 MET X O 16
ATOM 23748 N N . GLN A 1 5 ? 31.063 43.645 58.245 1.00 0.00 2 GLN X N 16
ATOM 23749 C CA . GLN A 1 5 ? 31.858 44.827 57.894 1.00 0.00 2 GLN X CA 16
ATOM 23750 C C . GLN A 1 5 ? 32.685 44.602 56.623 1.00 0.00 2 GLN X C 16
ATOM 23751 O O . GLN A 1 5 ? 32.823 45.527 55.829 1.00 0.00 2 GLN X O 16
ATOM 23765 N N . ASP A 1 6 ? 33.172 43.380 56.384 1.00 0.00 3 ASP X N 16
ATOM 23766 C CA . ASP A 1 6 ? 33.967 42.985 55.209 1.00 0.00 3 ASP X CA 16
ATOM 23767 C C . ASP A 1 6 ? 33.404 43.446 53.853 1.00 0.00 3 ASP X C 16
ATOM 23768 O O . ASP A 1 6 ? 34.186 43.861 53.001 1.00 0.00 3 ASP X O 16
ATOM 23777 N N . ARG A 1 7 ? 32.076 43.400 53.672 1.00 0.00 4 ARG X N 16
ATOM 23778 C CA . ARG A 1 7 ? 31.327 43.888 52.495 1.00 0.00 4 ARG X CA 16
ATOM 23779 C C . ARG A 1 7 ? 31.365 45.411 52.320 1.00 0.00 4 ARG X C 16
ATOM 23780 O O . ARG A 1 7 ? 31.490 45.902 51.208 1.00 0.00 4 ARG X O 16
ATOM 23801 N N . GLU A 1 8 ? 31.270 46.190 53.400 1.00 0.00 5 GLU X N 16
ATOM 23802 C CA . GLU A 1 8 ? 31.384 47.655 53.334 1.00 0.00 5 GLU X CA 16
ATOM 23803 C C . GLU A 1 8 ? 32.805 48.099 52.994 1.00 0.00 5 GLU X C 16
ATOM 23804 O O . GLU A 1 8 ? 33.023 48.795 52.002 1.00 0.00 5 GLU X O 16
ATOM 23816 N N . LYS A 1 9 ? 33.794 47.694 53.801 1.00 0.00 6 LYS X N 16
ATOM 23817 C CA . LYS A 1 9 ? 35.203 47.986 53.494 1.00 0.00 6 LYS X CA 16
ATOM 23818 C C . LYS A 1 9 ? 35.602 47.516 52.090 1.00 0.00 6 LYS X C 16
ATOM 23819 O O . LYS A 1 9 ? 36.362 48.221 51.433 1.00 0.00 6 LYS X O 16
ATOM 23838 N N . ALA A 1 10 ? 35.137 46.354 51.624 1.00 0.00 7 ALA X N 16
ATOM 23839 C CA . ALA A 1 10 ? 35.330 45.942 50.232 1.00 0.00 7 ALA X CA 16
ATOM 23840 C C . ALA A 1 10 ? 34.655 46.896 49.220 1.00 0.00 7 ALA X C 16
ATOM 23841 O O . ALA A 1 10 ? 35.274 47.221 48.208 1.00 0.00 7 ALA X O 16
ATOM 23848 N N . PHE A 1 11 ? 33.461 47.431 49.502 1.00 0.00 8 PHE X N 16
ATOM 23849 C CA . PHE A 1 11 ? 32.810 48.467 48.681 1.00 0.00 8 PHE X CA 16
ATOM 23850 C C . PHE A 1 11 ? 33.701 49.700 48.399 1.00 0.00 8 PHE X C 16
ATOM 23851 O O . PHE A 1 11 ? 33.815 50.115 47.247 1.00 0.00 8 PHE X O 16
ATOM 23868 N N . GLU A 1 12 ? 34.348 50.283 49.420 1.00 0.00 9 GLU X N 16
ATOM 23869 C CA . GLU A 1 12 ? 35.403 51.317 49.264 1.00 0.00 9 GLU X CA 16
ATOM 23870 C C . GLU A 1 12 ? 36.553 50.842 48.355 1.00 0.00 9 GLU X C 16
ATOM 23871 O O . GLU A 1 12 ? 37.005 51.583 47.477 1.00 0.00 9 GLU X O 16
ATOM 23883 N N . ALA A 1 13 ? 37.046 49.607 48.527 1.00 0.00 10 ALA X N 16
ATOM 23884 C CA . ALA A 1 13 ? 38.089 49.053 47.651 1.00 0.00 10 ALA X CA 16
ATOM 23885 C C . ALA A 1 13 ? 37.665 49.031 46.167 1.00 0.00 10 ALA X C 16
ATOM 23886 O O . ALA A 1 13 ? 38.386 49.571 45.327 1.00 0.00 10 ALA X O 16
ATOM 23893 N N . LYS A 1 14 ? 36.491 48.472 45.827 1.00 0.00 11 LYS X N 16
ATOM 23894 C CA . LYS A 1 14 ? 35.932 48.436 44.448 1.00 0.00 11 LYS X CA 16
ATOM 23895 C C . LYS A 1 14 ? 35.433 49.790 43.890 1.00 0.00 11 LYS X C 16
ATOM 23896 O O . LYS A 1 14 ? 34.661 49.811 42.926 1.00 0.00 11 LYS X O 16
ATOM 23915 N N . PHE A 1 15 ? 35.771 50.890 44.555 1.00 0.00 12 PHE X N 16
ATOM 23916 C CA . PHE A 1 15 ? 35.393 52.268 44.212 1.00 0.00 12 PHE X CA 16
ATOM 23917 C C . PHE A 1 15 ? 36.602 53.216 44.196 1.00 0.00 12 PHE X C 16
ATOM 23918 O O . PHE A 1 15 ? 36.565 54.244 43.528 1.00 0.00 12 PHE X O 16
ATOM 23935 N N . ALA A 1 16 ? 37.704 52.836 44.856 1.00 0.00 13 ALA X N 16
ATOM 23936 C CA . ALA A 1 16 ? 38.993 53.523 44.793 1.00 0.00 13 ALA X CA 16
ATOM 23937 C C . ALA A 1 16 ? 39.578 53.676 43.367 1.00 0.00 13 ALA X C 16
ATOM 23938 O O . ALA A 1 16 ? 40.461 54.501 43.180 1.00 0.00 13 ALA X O 16
ATOM 23945 N N . LEU A 1 17 ? 39.129 52.885 42.384 1.00 0.00 14 LEU X N 16
ATOM 23946 C CA . LEU A 1 17 ? 39.570 52.891 40.980 1.00 0.00 14 LEU X CA 16
ATOM 23947 C C . LEU A 1 17 ? 38.371 52.884 40.010 1.00 0.00 14 LEU X C 16
ATOM 23948 O O . LEU A 1 17 ? 38.430 52.307 38.923 1.00 0.00 14 LEU X O 16
ATOM 23964 N N . ASP A 1 18 ? 37.295 53.546 40.444 1.00 0.00 15 ASP X N 16
ATOM 23965 C CA . ASP A 1 18 ? 36.018 53.733 39.756 1.00 0.00 15 ASP X CA 16
ATOM 23966 C C . ASP A 1 18 ? 35.213 52.424 39.604 1.00 0.00 15 ASP X C 16
ATOM 23967 O O . ASP A 1 18 ? 35.636 51.359 40.069 1.00 0.00 15 ASP X O 16
ATOM 23976 N N . GLU A 1 19 ? 34.042 52.479 38.963 1.00 0.00 16 GLU X N 16
ATOM 23977 C CA . GLU A 1 19 ? 33.284 51.264 38.651 1.00 0.00 16 GLU X CA 16
ATOM 23978 C C . GLU A 1 19 ? 33.189 50.932 37.168 1.00 0.00 16 GLU X C 16
ATOM 23979 O O . GLU A 1 19 ? 33.391 49.765 36.845 1.00 0.00 16 GLU X O 16
ATOM 23991 N N . GLU A 1 20 ? 32.971 51.875 36.242 1.00 0.00 17 GLU X N 16
ATOM 23992 C CA . GLU A 1 20 ? 33.107 51.583 34.795 1.00 0.00 17 GLU X CA 16
ATOM 23993 C C . GLU A 1 20 ? 34.441 50.897 34.419 1.00 0.00 17 GLU X C 16
ATOM 23994 O O . GLU A 1 20 ? 34.489 50.040 33.534 1.00 0.00 17 GLU X O 16
ATOM 24006 N N . LEU A 1 21 ? 35.536 51.240 35.106 1.00 0.00 18 LEU X N 16
ATOM 24007 C CA . LEU A 1 21 ? 36.873 50.662 34.901 1.00 0.00 18 LEU X CA 16
ATOM 24008 C C . LEU A 1 21 ? 36.903 49.115 34.985 1.00 0.00 18 LEU X C 16
ATOM 24009 O O . LEU A 1 21 ? 37.772 48.473 34.388 1.00 0.00 18 LEU X O 16
ATOM 24025 N N . ARG A 1 22 ? 35.908 48.505 35.643 1.00 0.00 19 ARG X N 16
ATOM 24026 C CA . ARG A 1 22 ? 35.615 47.067 35.605 1.00 0.00 19 ARG X CA 16
ATOM 24027 C C . ARG A 1 22 ? 35.588 46.461 34.203 1.00 0.00 19 ARG X C 16
ATOM 24028 O O . ARG A 1 22 ? 36.074 45.350 34.029 1.00 0.00 19 ARG X O 16
ATOM 24049 N N . PHE A 1 23 ? 35.033 47.176 33.218 1.00 0.00 20 PHE X N 16
ATOM 24050 C CA . PHE A 1 23 ? 34.976 46.763 31.809 1.00 0.00 20 PHE X CA 16
ATOM 24051 C C . PHE A 1 23 ? 36.379 46.575 31.206 1.00 0.00 20 PHE X C 16
ATOM 24052 O O . PHE A 1 23 ? 36.615 45.692 30.387 1.00 0.00 20 PHE X O 16
ATOM 24069 N N . LYS A 1 24 ? 37.362 47.369 31.648 1.00 0.00 21 LYS X N 16
ATOM 24070 C CA . LYS A 1 24 ? 38.783 47.157 31.332 1.00 0.00 21 LYS X CA 16
ATOM 24071 C C . LYS A 1 24 ? 39.329 45.902 32.026 1.00 0.00 21 LYS X C 16
ATOM 24072 O O . LYS A 1 24 ? 40.062 45.140 31.404 1.00 0.00 21 LYS X O 16
ATOM 24091 N N . ALA A 1 25 ? 38.976 45.659 33.289 1.00 0.00 22 ALA X N 16
ATOM 24092 C CA . ALA A 1 25 ? 39.344 44.432 33.995 1.00 0.00 22 ALA X CA 16
ATOM 24093 C C . ALA A 1 25 ? 38.677 43.131 33.496 1.00 0.00 22 ALA X C 16
ATOM 24094 O O . ALA A 1 25 ? 39.361 42.105 33.535 1.00 0.00 22 ALA X O 16
ATOM 24101 N N . THR A 1 26 ? 37.427 43.111 33.004 1.00 0.00 23 THR X N 16
ATOM 24102 C CA . THR A 1 26 ? 36.728 41.890 32.534 1.00 0.00 23 THR X CA 16
ATOM 24103 C C . THR A 1 26 ? 37.606 41.000 31.652 1.00 0.00 23 THR X C 16
ATOM 24104 O O . THR A 1 26 ? 37.707 39.797 31.909 1.00 0.00 23 THR X O 16
ATOM 24115 N N . ALA A 1 27 ? 38.288 41.587 30.657 1.00 0.00 24 ALA X N 16
ATOM 24116 C CA . ALA A 1 27 ? 39.213 40.884 29.759 1.00 0.00 24 ALA X CA 16
ATOM 24117 C C . ALA A 1 27 ? 40.332 40.076 30.467 1.00 0.00 24 ALA X C 16
ATOM 24118 O O . ALA A 1 27 ? 40.728 39.017 29.979 1.00 0.00 24 ALA X O 16
ATOM 24125 N N . ARG A 1 28 ? 40.855 40.554 31.605 1.00 0.00 25 ARG X N 16
ATOM 24126 C CA . ARG A 1 28 ? 41.818 39.831 32.456 1.00 0.00 25 ARG X CA 16
ATOM 24127 C C . ARG A 1 28 ? 41.085 38.862 33.386 1.00 0.00 25 ARG X C 16
ATOM 24128 O O . ARG A 1 28 ? 41.456 37.690 33.470 1.00 0.00 25 ARG X O 16
ATOM 24149 N N . ARG A 1 29 ? 40.035 39.341 34.070 1.00 0.00 26 ARG X N 16
ATOM 24150 C CA . ARG A 1 29 ? 39.177 38.584 35.004 1.00 0.00 26 ARG X CA 16
ATOM 24151 C C . ARG A 1 29 ? 38.682 37.267 34.417 1.00 0.00 26 ARG X C 16
ATOM 24152 O O . ARG A 1 29 ? 38.558 36.289 35.150 1.00 0.00 26 ARG X O 16
ATOM 24173 N N . ASN A 1 30 ? 38.365 37.224 33.122 1.00 0.00 27 ASN X N 16
ATOM 24174 C CA . ASN A 1 30 ? 38.028 35.995 32.412 1.00 0.00 27 ASN X CA 16
ATOM 24175 C C . ASN A 1 30 ? 39.073 34.878 32.662 1.00 0.00 27 ASN X C 16
ATOM 24176 O O . ASN A 1 30 ? 38.676 33.803 33.107 1.00 0.00 27 ASN X O 16
ATOM 24187 N N . LYS A 1 31 ? 40.386 35.122 32.496 1.00 0.00 28 LYS X N 16
ATOM 24188 C CA . LYS A 1 31 ? 41.433 34.145 32.865 1.00 0.00 28 LYS X CA 16
ATOM 24189 C C . LYS A 1 31 ? 41.408 33.802 34.363 1.00 0.00 28 LYS X C 16
ATOM 24190 O O . LYS A 1 31 ? 41.470 32.625 34.716 1.00 0.00 28 LYS X O 16
ATOM 24209 N N . LEU A 1 32 ? 41.344 34.817 35.231 1.00 0.00 29 LEU X N 16
ATOM 24210 C CA . LEU A 1 32 ? 41.327 34.643 36.690 1.00 0.00 29 LEU X CA 16
ATOM 24211 C C . LEU A 1 32 ? 40.191 33.741 37.201 1.00 0.00 29 LEU X C 16
ATOM 24212 O O . LEU A 1 32 ? 40.479 32.749 37.858 1.00 0.00 29 LEU X O 16
ATOM 24228 N N . LEU A 1 33 ? 38.927 34.048 36.895 1.00 0.00 30 LEU X N 16
ATOM 24229 C CA . LEU A 1 33 ? 37.763 33.216 37.247 1.00 0.00 30 LEU X CA 16
ATOM 24230 C C . LEU A 1 33 ? 37.929 31.779 36.739 1.00 0.00 30 LEU X C 16
ATOM 24231 O O . LEU A 1 33 ? 37.697 30.835 37.491 1.00 0.00 30 LEU X O 16
ATOM 24247 N N . GLY A 1 34 ? 38.361 31.642 35.481 1.00 0.00 31 GLY X N 16
ATOM 24248 C CA . GLY A 1 34 ? 38.799 30.392 34.873 1.00 0.00 31 GLY X CA 16
ATOM 24249 C C . GLY A 1 34 ? 39.682 29.565 35.792 1.00 0.00 31 GLY X C 16
ATOM 24250 O O . GLY A 1 34 ? 39.257 28.502 36.217 1.00 0.00 31 GLY X O 16
ATOM 24254 N N . LEU A 1 35 ? 40.889 30.030 36.107 1.00 0.00 32 LEU X N 16
ATOM 24255 C CA . LEU A 1 35 ? 41.810 29.333 37.008 1.00 0.00 32 LEU X CA 16
ATOM 24256 C C . LEU A 1 35 ? 41.242 29.127 38.422 1.00 0.00 32 LEU X C 16
ATOM 24257 O O . LEU A 1 35 ? 41.420 28.044 38.977 1.00 0.00 32 LEU X O 16
ATOM 24273 N N . TRP A 1 36 ? 40.531 30.111 38.988 1.00 0.00 33 TRP X N 16
ATOM 24274 C CA . TRP A 1 36 ? 39.898 29.989 40.309 1.00 0.00 33 TRP X CA 16
ATOM 24275 C C . TRP A 1 36 ? 38.947 28.778 40.370 1.00 0.00 33 TRP X C 16
ATOM 24276 O O . TRP A 1 36 ? 39.140 27.869 41.181 1.00 0.00 33 TRP X O 16
ATOM 24297 N N . ALA A 1 37 ? 37.929 28.756 39.508 1.00 0.00 34 ALA X N 16
ATOM 24298 C CA . ALA A 1 37 ? 36.946 27.676 39.414 1.00 0.00 34 ALA X CA 16
ATOM 24299 C C . ALA A 1 37 ? 37.562 26.347 38.929 1.00 0.00 34 ALA X C 16
ATOM 24300 O O . ALA A 1 37 ? 37.262 25.288 39.487 1.00 0.00 34 ALA X O 16
ATOM 24307 N N . ALA A 1 38 ? 38.470 26.384 37.944 1.00 0.00 35 ALA X N 16
ATOM 24308 C CA . ALA A 1 38 ? 39.192 25.196 37.490 1.00 0.00 35 ALA X CA 16
ATOM 24309 C C . ALA A 1 38 ? 39.963 24.503 38.623 1.00 0.00 35 ALA X C 16
ATOM 24310 O O . ALA A 1 38 ? 39.980 23.275 38.668 1.00 0.00 35 ALA X O 16
ATOM 24317 N N . GLY A 1 39 ? 40.574 25.276 39.531 1.00 0.00 36 GLY X N 16
ATOM 24318 C CA . GLY A 1 39 ? 41.316 24.806 40.708 1.00 0.00 36 GLY X CA 16
ATOM 24319 C C . GLY A 1 39 ? 40.488 23.954 41.678 1.00 0.00 36 GLY X C 16
ATOM 24320 O O . GLY A 1 39 ? 40.868 22.820 41.976 1.00 0.00 36 GLY X O 16
ATOM 24324 N N . LEU A 1 40 ? 39.346 24.490 42.137 1.00 0.00 37 LEU X N 16
ATOM 24325 C CA . LEU A 1 40 ? 38.338 23.814 42.977 1.00 0.00 37 LEU X CA 16
ATOM 24326 C C . LEU A 1 40 ? 37.997 22.415 42.447 1.00 0.00 37 LEU X C 16
ATOM 24327 O O . LEU A 1 40 ? 37.902 21.452 43.212 1.00 0.00 37 LEU X O 16
ATOM 24343 N N . LEU A 1 41 ? 37.745 22.328 41.137 1.00 0.00 38 LEU X N 16
ATOM 24344 C CA . LEU A 1 41 ? 37.362 21.092 40.439 1.00 0.00 38 LEU X CA 16
ATOM 24345 C C . LEU A 1 41 ? 38.537 20.123 40.179 1.00 0.00 38 LEU X C 16
ATOM 24346 O O . LEU A 1 41 ? 38.307 18.978 39.784 1.00 0.00 38 LEU X O 16
ATOM 24362 N N . ALA A 1 42 ? 39.787 20.559 40.361 1.00 0.00 39 ALA X N 16
ATOM 24363 C CA . ALA A 1 42 ? 41.005 19.819 40.004 1.00 0.00 39 ALA X CA 16
ATOM 24364 C C . ALA A 1 42 ? 40.972 19.201 38.579 1.00 0.00 39 ALA X C 16
ATOM 24365 O O . ALA A 1 42 ? 41.429 18.081 38.333 1.00 0.00 39 ALA X O 16
ATOM 24372 N N . LYS A 1 43 ? 40.476 19.985 37.611 1.00 0.00 40 LYS X N 16
ATOM 24373 C CA . LYS A 1 43 ? 40.520 19.679 36.172 1.00 0.00 40 LYS X CA 16
ATOM 24374 C C . LYS A 1 43 ? 41.973 19.571 35.701 1.00 0.00 40 LYS X C 16
ATOM 24375 O O . LYS A 1 43 ? 42.698 20.558 35.780 1.00 0.00 40 LYS X O 16
ATOM 24394 N N . SER A 1 44 ? 42.346 18.422 35.147 1.00 0.00 41 SER X N 16
ATOM 24395 C CA . SER A 1 44 ? 43.630 18.156 34.491 1.00 0.00 41 SER X CA 16
ATOM 24396 C C . SER A 1 44 ? 44.009 19.194 33.435 1.00 0.00 41 SER X C 16
ATOM 24397 O O . SER A 1 44 ? 45.182 19.539 33.357 1.00 0.00 41 SER X O 16
ATOM 24405 N N . ASP A 1 45 ? 43.048 19.736 32.672 1.00 0.00 42 ASP X N 16
ATOM 24406 C CA . ASP A 1 45 ? 43.271 20.833 31.723 1.00 0.00 42 ASP X CA 16
ATOM 24407 C C . ASP A 1 45 ? 42.637 22.138 32.285 1.00 0.00 42 ASP X C 16
ATOM 24408 O O . ASP A 1 45 ? 41.537 22.527 31.869 1.00 0.00 42 ASP X O 16
ATOM 24417 N N . PRO A 1 46 ? 43.282 22.851 33.237 1.00 0.00 43 PRO X N 16
ATOM 24418 C CA . PRO A 1 46 ? 42.732 24.076 33.824 1.00 0.00 43 PRO X CA 16
ATOM 24419 C C . PRO A 1 46 ? 42.780 25.253 32.843 1.00 0.00 43 PRO X C 16
ATOM 24420 O O . PRO A 1 46 ? 41.824 26.017 32.735 1.00 0.00 43 PRO X O 16
ATOM 24431 N N . GLU A 1 47 ? 43.901 25.418 32.137 1.00 0.00 44 GLU X N 16
ATOM 24432 C CA . GLU A 1 47 ? 44.135 26.487 31.160 1.00 0.00 44 GLU X CA 16
ATOM 24433 C C . GLU A 1 47 ? 43.030 26.480 30.085 1.00 0.00 44 GLU X C 16
ATOM 24434 O O . GLU A 1 47 ? 42.415 27.515 29.840 1.00 0.00 44 GLU X O 16
ATOM 24446 N N . ALA A 1 48 ? 42.686 25.299 29.551 1.00 0.00 45 ALA X N 16
ATOM 24447 C CA . ALA A 1 48 ? 41.547 25.063 28.659 1.00 0.00 45 ALA X CA 16
ATOM 24448 C C . ALA A 1 48 ? 40.172 25.432 29.263 1.00 0.00 45 ALA X C 16
ATOM 24449 O O . ALA A 1 48 ? 39.319 25.967 28.554 1.00 0.00 45 ALA X O 16
ATOM 24456 N N . TYR A 1 49 ? 39.919 25.156 30.552 1.00 0.00 46 TYR X N 16
ATOM 24457 C CA . TYR A 1 49 ? 38.697 25.645 31.214 1.00 0.00 46 TYR X CA 16
ATOM 24458 C C . TYR A 1 49 ? 38.610 27.183 31.184 1.00 0.00 46 TYR X C 16
ATOM 24459 O O . TYR A 1 49 ? 37.560 27.728 30.845 1.00 0.00 46 TYR X O 16
ATOM 24477 N N . ALA A 1 50 ? 39.710 27.889 31.475 1.00 0.00 47 ALA X N 16
ATOM 24478 C CA . ALA A 1 50 ? 39.756 29.347 31.376 1.00 0.00 47 ALA X CA 16
ATOM 24479 C C . ALA A 1 50 ? 39.387 29.902 29.980 1.00 0.00 47 ALA X C 16
ATOM 24480 O O . ALA A 1 50 ? 38.813 30.988 29.908 1.00 0.00 47 ALA X O 16
ATOM 24487 N N . SER A 1 51 ? 39.679 29.180 28.882 1.00 0.00 48 SER X N 16
ATOM 24488 C CA . SER A 1 51 ? 39.270 29.513 27.503 1.00 0.00 48 SER X CA 16
ATOM 24489 C C . SER A 1 51 ? 37.745 29.643 27.315 1.00 0.00 48 SER X C 16
ATOM 24490 O O . SER A 1 51 ? 37.285 30.553 26.619 1.00 0.00 48 SER X O 16
ATOM 24498 N N . GLU A 1 52 ? 36.945 28.755 27.928 1.00 0.00 49 GLU X N 16
ATOM 24499 C CA . GLU A 1 52 ? 35.479 28.866 27.887 1.00 0.00 49 GLU X CA 16
ATOM 24500 C C . GLU A 1 52 ? 34.975 30.173 28.515 1.00 0.00 49 GLU X C 16
ATOM 24501 O O . GLU A 1 52 ? 33.908 30.668 28.165 1.00 0.00 49 GLU X O 16
ATOM 24513 N N . ILE A 1 53 ? 35.703 30.752 29.474 1.00 0.00 50 ILE X N 16
ATOM 24514 C CA . ILE A 1 53 ? 35.273 31.950 30.207 1.00 0.00 50 ILE X CA 16
ATOM 24515 C C . ILE A 1 53 ? 35.218 33.198 29.313 1.00 0.00 50 ILE X C 16
ATOM 24516 O O . ILE A 1 53 ? 34.296 33.998 29.458 1.00 0.00 50 ILE X O 16
ATOM 24532 N N . VAL A 1 54 ? 36.182 33.392 28.406 1.00 0.00 51 VAL X N 16
ATOM 24533 C CA . VAL A 1 54 ? 36.151 34.483 27.411 1.00 0.00 51 VAL X CA 16
ATOM 24534 C C . VAL A 1 54 ? 35.107 34.249 26.317 1.00 0.00 51 VAL X C 16
ATOM 24535 O O . VAL A 1 54 ? 34.565 35.215 25.789 1.00 0.00 51 VAL X O 16
ATOM 24548 N N . ALA A 1 55 ? 34.831 32.986 25.968 1.00 0.00 52 ALA X N 16
ATOM 24549 C CA . ALA A 1 55 ? 33.775 32.560 25.044 1.00 0.00 52 ALA X CA 16
ATOM 24550 C C . ALA A 1 55 ? 32.351 32.689 25.632 1.00 0.00 52 ALA X C 16
ATOM 24551 O O . ALA A 1 55 ? 31.400 32.917 24.889 1.00 0.00 52 ALA X O 16
ATOM 24558 N N . ALA A 1 56 ? 32.187 32.514 26.943 1.00 0.00 53 ALA X N 16
ATOM 24559 C CA . ALA A 1 56 ? 30.950 32.669 27.709 1.00 0.00 53 ALA X CA 16
ATOM 24560 C C . ALA A 1 56 ? 30.448 34.130 27.770 1.00 0.00 53 ALA X C 16
ATOM 24561 O O . ALA A 1 56 ? 29.246 34.376 27.761 1.00 0.00 53 ALA X O 16
ATOM 24568 N N . ASP A 1 57 ? 31.368 35.099 27.824 1.00 0.00 54 ASP X N 16
ATOM 24569 C CA . ASP A 1 57 ? 31.130 36.561 27.801 1.00 0.00 54 ASP X CA 16
ATOM 24570 C C . ASP A 1 57 ? 31.275 37.125 26.356 1.00 0.00 54 ASP X C 16
ATOM 24571 O O . ASP A 1 57 ? 31.693 38.263 26.135 1.00 0.00 54 ASP X O 16
ATOM 24580 N N . PHE A 1 58 ? 30.923 36.317 25.346 1.00 0.00 55 PHE X N 16
ATOM 24581 C CA . PHE A 1 58 ? 31.010 36.666 23.919 1.00 0.00 55 PHE X CA 16
ATOM 24582 C C . PHE A 1 58 ? 30.236 37.947 23.570 1.00 0.00 55 PHE X C 16
ATOM 24583 O O . PHE A 1 58 ? 29.020 38.033 23.769 1.00 0.00 55 PHE X O 16
ATOM 24600 N N . GLU A 1 59 ? 30.896 38.930 22.954 1.00 0.00 56 GLU X N 16
ATOM 24601 C CA . GLU A 1 59 ? 30.241 40.236 22.722 1.00 0.00 56 GLU X CA 16
ATOM 24602 C C . GLU A 1 59 ? 29.555 40.299 21.340 1.00 0.00 56 GLU X C 16
ATOM 24603 O O . GLU A 1 59 ? 29.494 41.353 20.715 1.00 0.00 56 GLU X O 16
ATOM 24615 N N . GLU A 1 60 ? 28.987 39.171 20.880 1.00 0.00 57 GLU X N 16
ATOM 24616 C CA . GLU A 1 60 ? 28.288 39.061 19.587 1.00 0.00 57 GLU X CA 16
ATOM 24617 C C . GLU A 1 60 ? 26.770 39.212 19.752 1.00 0.00 57 GLU X C 16
ATOM 24618 O O . GLU A 1 60 ? 26.096 39.680 18.833 1.00 0.00 57 GLU X O 16
ATOM 24630 N N . ALA A 1 61 ? 26.236 38.764 20.902 1.00 0.00 58 ALA X N 16
ATOM 24631 C CA . ALA A 1 61 ? 24.811 38.863 21.241 1.00 0.00 58 ALA X CA 16
ATOM 24632 C C . ALA A 1 61 ? 24.554 39.234 22.715 1.00 0.00 58 ALA X C 16
ATOM 24633 O O . ALA A 1 61 ? 23.730 40.099 22.970 1.00 0.00 58 ALA X O 16
ATOM 24640 N N . GLY A 1 62 ? 25.223 38.582 23.673 1.00 0.00 59 GLY X N 16
ATOM 24641 C CA . GLY A 1 62 ? 25.044 38.826 25.112 1.00 0.00 59 GLY X CA 16
ATOM 24642 C C . GLY A 1 62 ? 24.147 37.779 25.791 1.00 0.00 59 GLY X C 16
ATOM 24643 O O . GLY A 1 62 ? 23.076 37.435 25.275 1.00 0.00 59 GLY X O 16
ATOM 24647 N N . HIS A 1 63 ? 24.599 37.266 26.947 1.00 0.00 60 HIS X N 16
ATOM 24648 C CA . HIS A 1 63 ? 23.935 36.226 27.758 1.00 0.00 60 HIS X CA 16
ATOM 24649 C C . HIS A 1 63 ? 24.569 36.092 29.160 1.00 0.00 60 HIS X C 16
ATOM 24650 O O . HIS A 1 63 ? 25.504 36.824 29.478 1.00 0.00 60 HIS X O 16
ATOM 24664 N N . GLU A 1 64 ? 24.129 35.127 29.982 1.00 0.00 61 GLU X N 16
ATOM 24665 C CA . GLU A 1 64 ? 24.698 34.897 31.333 1.00 0.00 61 GLU X CA 16
ATOM 24666 C C . GLU A 1 64 ? 25.376 33.513 31.516 1.00 0.00 61 GLU X C 16
ATOM 24667 O O . GLU A 1 64 ? 25.405 32.928 32.606 1.00 0.00 61 GLU X O 16
ATOM 24679 N N . ASP A 1 65 ? 26.060 33.031 30.473 1.00 0.00 62 ASP X N 16
ATOM 24680 C CA . ASP A 1 65 ? 26.852 31.788 30.529 1.00 0.00 62 ASP X CA 16
ATOM 24681 C C . ASP A 1 65 ? 28.031 31.855 31.524 1.00 0.00 62 ASP X C 16
ATOM 24682 O O . ASP A 1 65 ? 28.276 30.892 32.255 1.00 0.00 62 ASP X O 16
ATOM 24691 N N . VAL A 1 66 ? 28.733 32.996 31.624 1.00 0.00 63 VAL X N 16
ATOM 24692 C CA . VAL A 1 66 ? 29.831 33.189 32.607 1.00 0.00 63 VAL X CA 16
ATOM 24693 C C . VAL A 1 66 ? 29.410 32.856 34.035 1.00 0.00 63 VAL X C 16
ATOM 24694 O O . VAL A 1 66 ? 30.146 32.176 34.740 1.00 0.00 63 VAL X O 16
ATOM 24707 N N . VAL A 1 67 ? 28.236 33.323 34.458 1.00 0.00 64 VAL X N 16
ATOM 24708 C CA . VAL A 1 67 ? 27.654 33.016 35.766 1.00 0.00 64 VAL X CA 16
ATOM 24709 C C . VAL A 1 67 ? 27.375 31.521 35.860 1.00 0.00 64 VAL X C 16
ATOM 24710 O O . VAL A 1 67 ? 27.778 30.880 36.828 1.00 0.00 64 VAL X O 16
ATOM 24723 N N . ARG A 1 68 ? 26.725 30.945 34.839 1.00 0.00 65 ARG X N 16
ATOM 24724 C CA . ARG A 1 68 ? 26.417 29.512 34.755 1.00 0.00 65 ARG X CA 16
ATOM 24725 C C . ARG A 1 68 ? 27.638 28.626 34.976 1.00 0.00 65 ARG X C 16
ATOM 24726 O O . ARG A 1 68 ? 27.530 27.679 35.753 1.00 0.00 65 ARG X O 16
ATOM 24747 N N . LYS A 1 69 ? 28.763 28.931 34.319 1.00 0.00 66 LYS X N 16
ATOM 24748 C CA . LYS A 1 69 ? 30.073 28.286 34.513 1.00 0.00 66 LYS X CA 16
ATOM 24749 C C . LYS A 1 69 ? 30.409 28.185 36.011 1.00 0.00 66 LYS X C 16
ATOM 24750 O O . LYS A 1 69 ? 30.472 27.086 36.550 1.00 0.00 66 LYS X O 16
ATOM 24769 N N . ILE A 1 70 ? 30.469 29.322 36.711 1.00 0.00 67 ILE X N 16
ATOM 24770 C CA . ILE A 1 70 ? 30.742 29.402 38.163 1.00 0.00 67 ILE X CA 16
ATOM 24771 C C . ILE A 1 70 ? 29.674 28.685 39.022 1.00 0.00 67 ILE X C 16
ATOM 24772 O O . ILE A 1 70 ? 30.015 27.939 39.938 1.00 0.00 67 ILE X O 16
ATOM 24788 N N . LYS A 1 71 ? 28.375 28.892 38.745 1.00 0.00 68 LYS X N 16
ATOM 24789 C CA . LYS A 1 71 ? 27.232 28.256 39.439 1.00 0.00 68 LYS X CA 16
ATOM 24790 C C . LYS A 1 71 ? 27.364 26.737 39.443 1.00 0.00 68 LYS X C 16
ATOM 24791 O O . LYS A 1 71 ? 27.286 26.108 40.498 1.00 0.00 68 LYS X O 16
ATOM 24810 N N . THR A 1 72 ? 27.460 26.144 38.253 1.00 0.00 69 THR X N 16
ATOM 24811 C CA . THR A 1 72 ? 27.586 24.693 38.078 1.00 0.00 69 THR X CA 16
ATOM 24812 C C . THR A 1 72 ? 28.781 24.168 38.865 1.00 0.00 69 THR X C 16
ATOM 24813 O O . THR A 1 72 ? 28.643 23.192 39.598 1.00 0.00 69 THR X O 16
ATOM 24824 N N . ASP A 1 73 ? 29.926 24.833 38.751 1.00 0.00 70 ASP X N 16
ATOM 24825 C CA . ASP A 1 73 ? 31.129 24.488 39.506 1.00 0.00 70 ASP X CA 16
ATOM 24826 C C . ASP A 1 73 ? 30.935 24.541 41.030 1.00 0.00 70 ASP X C 16
ATOM 24827 O O . ASP A 1 73 ? 31.437 23.650 41.714 1.00 0.00 70 ASP X O 16
ATOM 24836 N N . PHE A 1 74 ? 30.182 25.494 41.593 1.00 0.00 71 PHE X N 16
ATOM 24837 C CA . PHE A 1 74 ? 29.796 25.412 43.012 1.00 0.00 71 PHE X CA 16
ATOM 24838 C C . PHE A 1 74 ? 28.983 24.161 43.341 1.00 0.00 71 PHE X C 16
ATOM 24839 O O . PHE A 1 74 ? 29.209 23.561 44.389 1.00 0.00 71 PHE X O 16
ATOM 24856 N N . ASP A 1 75 ? 28.075 23.746 42.457 1.00 0.00 72 ASP X N 16
ATOM 24857 C CA . ASP A 1 75 ? 27.299 22.501 42.571 1.00 0.00 72 ASP X CA 16
ATOM 24858 C C . ASP A 1 75 ? 28.187 21.233 42.582 1.00 0.00 72 ASP X C 16
ATOM 24859 O O . ASP A 1 75 ? 28.019 20.367 43.437 1.00 0.00 72 ASP X O 16
ATOM 24868 N N . ALA A 1 76 ? 29.158 21.120 41.674 1.00 0.00 73 ALA X N 16
ATOM 24869 C CA . ALA A 1 76 ? 30.119 20.023 41.590 1.00 0.00 73 ALA X CA 16
ATOM 24870 C C . ALA A 1 76 ? 31.190 20.016 42.704 1.00 0.00 73 ALA X C 16
ATOM 24871 O O . ALA A 1 76 ? 31.505 18.942 43.225 1.00 0.00 73 ALA X O 16
ATOM 24878 N N . ALA A 1 77 ? 31.790 21.161 43.059 1.00 0.00 74 ALA X N 16
ATOM 24879 C CA . ALA A 1 77 ? 32.756 21.284 44.169 1.00 0.00 74 ALA X CA 16
ATOM 24880 C C . ALA A 1 77 ? 32.111 21.217 45.575 1.00 0.00 74 ALA X C 16
ATOM 24881 O O . ALA A 1 77 ? 32.786 20.906 46.560 1.00 0.00 74 ALA X O 16
ATOM 24888 N N . GLY A 1 78 ? 30.812 21.525 45.656 1.00 0.00 75 GLY X N 16
ATOM 24889 C CA . GLY A 1 78 ? 29.953 21.376 46.831 1.00 0.00 75 GLY X CA 16
ATOM 24890 C C . GLY A 1 78 ? 29.978 22.590 47.758 1.00 0.00 75 GLY X C 16
ATOM 24891 O O . GLY A 1 78 ? 30.002 22.412 48.977 1.00 0.00 75 GLY X O 16
ATOM 24895 N N . VAL A 1 79 ? 29.964 23.796 47.180 1.00 0.00 76 VAL X N 16
ATOM 24896 C CA . VAL A 1 79 ? 30.091 25.090 47.870 1.00 0.00 76 VAL X CA 16
ATOM 24897 C C . VAL A 1 79 ? 28.712 25.735 48.033 1.00 0.00 76 VAL X C 16
ATOM 24898 O O . VAL A 1 79 ? 27.996 25.952 47.055 1.00 0.00 76 VAL X O 16
ATOM 24911 N N . ALA A 1 80 ? 28.349 26.069 49.273 1.00 0.00 77 ALA X N 16
ATOM 24912 C CA . ALA A 1 80 ? 27.108 26.765 49.606 1.00 0.00 77 ALA X CA 16
ATOM 24913 C C . ALA A 1 80 ? 27.139 28.236 49.129 1.00 0.00 77 ALA X C 16
ATOM 24914 O O . ALA A 1 80 ? 27.548 29.119 49.885 1.00 0.00 77 ALA X O 16
ATOM 24921 N N . ILE A 1 81 ? 26.745 28.473 47.867 1.00 0.00 78 ILE X N 16
ATOM 24922 C CA . ILE A 1 81 ? 26.641 29.804 47.223 1.00 0.00 78 ILE X CA 16
ATOM 24923 C C . ILE A 1 81 ? 25.460 29.861 46.236 1.00 0.00 78 ILE X C 16
ATOM 24924 O O . ILE A 1 81 ? 25.386 29.090 45.281 1.00 0.00 78 ILE X O 16
ATOM 24940 N N . SER A 1 82 ? 24.540 30.795 46.485 1.00 0.00 79 SER X N 16
ATOM 24941 C CA . SER A 1 82 ? 23.342 31.124 45.696 1.00 0.00 79 SER X CA 16
ATOM 24942 C C . SER A 1 82 ? 23.675 31.774 44.340 1.00 0.00 79 SER X C 16
ATOM 24943 O O . SER A 1 82 ? 24.602 32.571 44.266 1.00 0.00 79 SER X O 16
ATOM 24951 N N . GLU A 1 83 ? 22.865 31.548 43.296 1.00 0.00 80 GLU X N 16
ATOM 24952 C CA . GLU A 1 83 ? 23.023 32.206 41.982 1.00 0.00 80 GLU X CA 16
ATOM 24953 C C . GLU A 1 83 ? 22.991 33.758 42.031 1.00 0.00 80 GLU X C 16
ATOM 24954 O O . GLU A 1 83 ? 23.812 34.430 41.395 1.00 0.00 80 GLU X O 16
ATOM 24966 N N . ASP A 1 84 ? 22.106 34.329 42.855 1.00 0.00 81 ASP X N 16
ATOM 24967 C CA . ASP A 1 84 ? 22.076 35.763 43.173 1.00 0.00 81 ASP X CA 16
ATOM 24968 C C . ASP A 1 84 ? 23.420 36.266 43.744 1.00 0.00 81 ASP X C 16
ATOM 24969 O O . ASP A 1 84 ? 23.972 37.275 43.314 1.00 0.00 81 ASP X O 16
ATOM 24978 N N . ASP A 1 85 ? 23.972 35.554 44.724 1.00 0.00 82 ASP X N 16
ATOM 24979 C CA . ASP A 1 85 ? 25.223 35.899 45.400 1.00 0.00 82 ASP X CA 16
ATOM 24980 C C . ASP A 1 85 ? 26.492 35.764 44.532 1.00 0.00 82 ASP X C 16
ATOM 24981 O O . ASP A 1 85 ? 27.514 36.366 44.872 1.00 0.00 82 ASP X O 16
ATOM 24990 N N . ILE A 1 86 ? 26.470 35.003 43.424 1.00 0.00 83 ILE X N 16
ATOM 24991 C CA . ILE A 1 86 ? 27.614 34.862 42.495 1.00 0.00 83 ILE X CA 16
ATOM 24992 C C . ILE A 1 86 ? 28.045 36.221 41.941 1.00 0.00 83 ILE X C 16
ATOM 24993 O O . ILE A 1 86 ? 29.215 36.583 42.086 1.00 0.00 83 ILE X O 16
ATOM 25009 N N . ARG A 1 87 ? 27.115 36.965 41.317 1.00 0.00 84 ARG X N 16
ATOM 25010 C CA . ARG A 1 87 ? 27.369 38.307 40.758 1.00 0.00 84 ARG X CA 16
ATOM 25011 C C . ARG A 1 87 ? 27.979 39.255 41.796 1.00 0.00 84 ARG X C 16
ATOM 25012 O O . ARG A 1 87 ? 28.940 39.943 41.474 1.00 0.00 84 ARG X O 16
ATOM 25033 N N . VAL A 1 88 ? 27.517 39.210 43.050 1.00 0.00 85 VAL X N 16
ATOM 25034 C CA . VAL A 1 88 ? 28.097 39.953 44.190 1.00 0.00 85 VAL X CA 16
ATOM 25035 C C . VAL A 1 88 ? 29.620 39.767 44.279 1.00 0.00 85 VAL X C 16
ATOM 25036 O O . VAL A 1 88 ? 30.337 40.758 44.381 1.00 0.00 85 VAL X O 16
ATOM 25049 N N . ARG A 1 89 ? 30.123 38.526 44.179 1.00 0.00 86 ARG X N 16
ATOM 25050 C CA . ARG A 1 89 ? 31.566 38.217 44.101 1.00 0.00 86 ARG X CA 16
ATOM 25051 C C . ARG A 1 89 ? 32.215 38.841 42.877 1.00 0.00 86 ARG X C 16
ATOM 25052 O O . ARG A 1 89 ? 33.220 39.531 42.995 1.00 0.00 86 ARG X O 16
ATOM 25073 N N . MET A 1 90 ? 31.654 38.545 41.705 1.00 0.00 87 MET X N 16
ATOM 25074 C CA . MET A 1 90 ? 32.132 39.028 40.412 1.00 0.00 87 MET X CA 16
ATOM 25075 C C . MET A 1 90 ? 32.333 40.546 40.418 1.00 0.00 87 MET X C 16
ATOM 25076 O O . MET A 1 90 ? 33.348 40.986 39.915 1.00 0.00 87 MET X O 16
ATOM 25090 N N . ILE A 1 91 ? 31.407 41.333 40.970 1.00 0.00 88 ILE X N 16
ATOM 25091 C CA . ILE A 1 91 ? 31.445 42.805 41.041 1.00 0.00 88 ILE X CA 16
ATOM 25092 C C . ILE A 1 91 ? 32.671 43.318 41.817 1.00 0.00 88 ILE X C 16
ATOM 25093 O O . ILE A 1 91 ? 33.466 44.064 41.241 1.00 0.00 88 ILE X O 16
ATOM 25109 N N . GLU A 1 92 ? 32.809 42.935 43.092 1.00 0.00 89 GLU X N 16
ATOM 25110 C CA . GLU A 1 92 ? 33.990 43.214 43.928 1.00 0.00 89 GLU X CA 16
ATOM 25111 C C . GLU A 1 92 ? 35.284 42.807 43.201 1.00 0.00 89 GLU X C 16
ATOM 25112 O O . GLU A 1 92 ? 36.140 43.660 42.962 1.00 0.00 89 GLU X O 16
ATOM 25124 N N . LEU A 1 93 ? 35.390 41.540 42.776 1.00 0.00 90 LEU X N 16
ATOM 25125 C CA . LEU A 1 93 ? 36.534 40.963 42.049 1.00 0.00 90 LEU X CA 16
ATOM 25126 C C . LEU A 1 93 ? 36.849 41.655 40.708 1.00 0.00 90 LEU X C 16
ATOM 25127 O O . LEU A 1 93 ? 38.003 41.660 40.282 1.00 0.00 90 LEU X O 16
ATOM 25143 N N . LEU A 1 94 ? 35.847 42.184 40.000 1.00 0.00 91 LEU X N 16
ATOM 25144 C CA . LEU A 1 94 ? 35.986 42.946 38.751 1.00 0.00 91 LEU X CA 16
ATOM 25145 C C . LEU A 1 94 ? 36.791 44.228 38.998 1.00 0.00 91 LEU X C 16
ATOM 25146 O O . LEU A 1 94 ? 37.785 44.481 38.320 1.00 0.00 91 LEU X O 16
ATOM 25162 N N . SER A 1 95 ? 36.343 45.047 39.951 1.00 0.00 92 SER X N 16
ATOM 25163 C CA . SER A 1 95 ? 37.043 46.263 40.363 1.00 0.00 92 SER X CA 16
ATOM 25164 C C . SER A 1 95 ? 38.390 45.939 41.018 1.00 0.00 92 SER X C 16
ATOM 25165 O O . SER A 1 95 ? 39.393 46.547 40.653 1.00 0.00 92 SER X O 16
ATOM 25173 N N . GLU A 1 96 ? 38.464 44.984 41.954 1.00 0.00 93 GLU X N 16
ATOM 25174 C CA . GLU A 1 96 ? 39.769 44.495 42.435 1.00 0.00 93 GLU X CA 16
ATOM 25175 C C . GLU A 1 96 ? 40.715 44.107 41.287 1.00 0.00 93 GLU X C 16
ATOM 25176 O O . GLU A 1 96 ? 41.892 44.462 41.315 1.00 0.00 93 GLU X O 16
ATOM 25188 N N . ALA A 1 97 ? 40.240 43.419 40.247 1.00 0.00 94 ALA X N 16
ATOM 25189 C CA . ALA A 1 97 ? 41.061 43.105 39.083 1.00 0.00 94 ALA X CA 16
ATOM 25190 C C . ALA A 1 97 ? 41.526 44.342 38.279 1.00 0.00 94 ALA X C 16
ATOM 25191 O O . ALA A 1 97 ? 42.443 44.188 37.470 1.00 0.00 94 ALA X O 16
ATOM 25198 N N . VAL A 1 98 ? 40.963 45.539 38.500 1.00 0.00 95 VAL X N 16
ATOM 25199 C CA . VAL A 1 98 ? 41.469 46.842 38.022 1.00 0.00 95 VAL X CA 16
ATOM 25200 C C . VAL A 1 98 ? 42.707 47.321 38.795 1.00 0.00 95 VAL X C 16
ATOM 25201 O O . VAL A 1 98 ? 43.537 48.001 38.196 1.00 0.00 95 VAL X O 16
ATOM 25214 N N . ALA A 1 99 ? 42.881 46.988 40.080 1.00 0.00 96 ALA X N 16
ATOM 25215 C CA . ALA A 1 99 ? 44.001 47.452 40.914 1.00 0.00 96 ALA X CA 16
ATOM 25216 C C . ALA A 1 99 ? 45.384 47.268 40.249 1.00 0.00 96 ALA X C 16
ATOM 25217 O O . ALA A 1 99 ? 46.097 48.247 40.050 1.00 0.00 96 ALA X O 16
ATOM 25224 N N . GLN A 1 100 ? 45.734 46.044 39.836 1.00 0.00 97 GLN X N 16
ATOM 25225 C CA . GLN A 1 100 ? 46.911 45.730 38.996 1.00 0.00 97 GLN X CA 16
ATOM 25226 C C . GLN A 1 100 ? 46.926 46.388 37.588 1.00 0.00 97 GLN X C 16
ATOM 25227 O O . GLN A 1 100 ? 47.968 46.451 36.945 1.00 0.00 97 GLN X O 16
ATOM 25241 N N . LEU A 1 101 ? 45.782 46.825 37.050 1.00 0.00 98 LEU X N 16
ATOM 25242 C CA . LEU A 1 101 ? 45.666 47.529 35.757 1.00 0.00 98 LEU X CA 16
ATOM 25243 C C . LEU A 1 101 ? 45.855 49.058 35.867 1.00 0.00 98 LEU X C 16
ATOM 25244 O O . LEU A 1 101 ? 46.167 49.691 34.855 1.00 0.00 98 LEU X O 16
ATOM 25260 N N . GLN A 1 102 ? 45.613 49.672 37.026 1.00 0.00 99 GLN X N 16
ATOM 25261 C CA . GLN A 1 102 ? 45.903 51.081 37.315 1.00 0.00 99 GLN X CA 16
ATOM 25262 C C . GLN A 1 102 ? 47.388 51.283 37.659 1.00 0.00 99 GLN X C 16
ATOM 25263 O O . GLN A 1 102 ? 48.019 50.426 38.274 1.00 0.00 99 GLN X O 16
ATOM 25277 N N . LYS A 1 103 ? 47.954 52.421 37.231 1.00 0.00 100 LYS X N 16
ATOM 25278 C CA . LYS A 1 103 ? 49.360 52.828 37.431 1.00 0.00 100 LYS X CA 16
ATOM 25279 C C . LYS A 1 103 ? 49.482 54.359 37.389 1.00 0.00 100 LYS X C 16
ATOM 25280 O O . LYS A 1 103 ? 48.871 54.977 36.513 1.00 0.00 100 LYS X O 16
ATOM 25299 N N . ASN A 1 104 ? 50.189 54.954 38.358 1.00 0.00 101 ASN X N 16
ATOM 25300 C CA . ASN A 1 104 ? 50.420 56.409 38.480 1.00 0.00 101 ASN X CA 16
ATOM 25301 C C . ASN A 1 104 ? 51.502 56.935 37.518 1.00 0.00 101 ASN X C 16
ATOM 25302 O O . ASN A 1 104 ? 51.677 58.171 37.485 1.00 0.00 101 ASN X O 16
ATOM 25313 N N . MET A 1 4 ? 30.242 39.660 57.794 1.00 0.00 1 MET X N 17
ATOM 25314 C CA . MET A 1 4 ? 30.084 40.939 58.530 1.00 0.00 1 MET X CA 17
ATOM 25315 C C . MET A 1 4 ? 30.797 42.069 57.795 1.00 0.00 1 MET X C 17
ATOM 25316 O O . MET A 1 4 ? 30.137 42.805 57.086 1.00 0.00 1 MET X O 17
ATOM 25330 N N . GLN A 1 5 ? 32.126 42.157 57.868 1.00 0.00 2 GLN X N 17
ATOM 25331 C CA . GLN A 1 5 ? 32.884 43.293 57.324 1.00 0.00 2 GLN X CA 17
ATOM 25332 C C . GLN A 1 5 ? 33.352 43.101 55.870 1.00 0.00 2 GLN X C 17
ATOM 25333 O O . GLN A 1 5 ? 33.549 44.081 55.160 1.00 0.00 2 GLN X O 17
ATOM 25347 N N . ASP A 1 6 ? 33.512 41.850 55.422 1.00 0.00 3 ASP X N 17
ATOM 25348 C CA . ASP A 1 6 ? 34.037 41.456 54.105 1.00 0.00 3 ASP X CA 17
ATOM 25349 C C . ASP A 1 6 ? 33.310 42.142 52.933 1.00 0.00 3 ASP X C 17
ATOM 25350 O O . ASP A 1 6 ? 33.972 42.549 51.988 1.00 0.00 3 ASP X O 17
ATOM 25359 N N . ARG A 1 7 ? 31.983 42.348 53.021 1.00 0.00 4 ARG X N 17
ATOM 25360 C CA . ARG A 1 7 ? 31.182 43.163 52.082 1.00 0.00 4 ARG X CA 17
ATOM 25361 C C . ARG A 1 7 ? 31.522 44.666 52.098 1.00 0.00 4 ARG X C 17
ATOM 25362 O O . ARG A 1 7 ? 31.678 45.269 51.041 1.00 0.00 4 ARG X O 17
ATOM 25383 N N . GLU A 1 8 ? 31.642 45.274 53.279 1.00 0.00 5 GLU X N 17
ATOM 25384 C CA . GLU A 1 8 ? 32.028 46.684 53.457 1.00 0.00 5 GLU X CA 17
ATOM 25385 C C . GLU A 1 8 ? 33.442 46.964 52.886 1.00 0.00 5 GLU X C 17
ATOM 25386 O O . GLU A 1 8 ? 33.579 47.758 51.957 1.00 0.00 5 GLU X O 17
ATOM 25398 N N . LYS A 1 9 ? 34.504 46.305 53.389 1.00 0.00 6 LYS X N 17
ATOM 25399 C CA . LYS A 1 9 ? 35.882 46.468 52.856 1.00 0.00 6 LYS X CA 17
ATOM 25400 C C . LYS A 1 9 ? 35.993 46.224 51.345 1.00 0.00 6 LYS X C 17
ATOM 25401 O O . LYS A 1 9 ? 36.722 46.941 50.659 1.00 0.00 6 LYS X O 17
ATOM 25420 N N . ALA A 1 10 ? 35.279 45.213 50.840 1.00 0.00 7 ALA X N 17
ATOM 25421 C CA . ALA A 1 10 ? 35.168 44.918 49.412 1.00 0.00 7 ALA X CA 17
ATOM 25422 C C . ALA A 1 10 ? 34.503 46.062 48.625 1.00 0.00 7 ALA X C 17
ATOM 25423 O O . ALA A 1 10 ? 35.002 46.397 47.555 1.00 0.00 7 ALA X O 17
ATOM 25430 N N . PHE A 1 11 ? 33.437 46.694 49.139 1.00 0.00 8 PHE X N 17
ATOM 25431 C CA . PHE A 1 11 ? 32.867 47.930 48.567 1.00 0.00 8 PHE X CA 17
ATOM 25432 C C . PHE A 1 11 ? 33.910 49.048 48.370 1.00 0.00 8 PHE X C 17
ATOM 25433 O O . PHE A 1 11 ? 33.978 49.596 47.270 1.00 0.00 8 PHE X O 17
ATOM 25450 N N . GLU A 1 12 ? 34.726 49.376 49.383 1.00 0.00 9 GLU X N 17
ATOM 25451 C CA . GLU A 1 12 ? 35.886 50.281 49.243 1.00 0.00 9 GLU X CA 17
ATOM 25452 C C . GLU A 1 12 ? 36.855 49.806 48.146 1.00 0.00 9 GLU X C 17
ATOM 25453 O O . GLU A 1 12 ? 37.130 50.558 47.213 1.00 0.00 9 GLU X O 17
ATOM 25465 N N . ALA A 1 13 ? 37.347 48.564 48.224 1.00 0.00 10 ALA X N 17
ATOM 25466 C CA . ALA A 1 13 ? 38.287 47.956 47.275 1.00 0.00 10 ALA X CA 17
ATOM 25467 C C . ALA A 1 13 ? 37.814 48.037 45.810 1.00 0.00 10 ALA X C 17
ATOM 25468 O O . ALA A 1 13 ? 38.527 48.572 44.957 1.00 0.00 10 ALA X O 17
ATOM 25475 N N . LYS A 1 14 ? 36.596 47.556 45.517 1.00 0.00 11 LYS X N 17
ATOM 25476 C CA . LYS A 1 14 ? 35.948 47.606 44.198 1.00 0.00 11 LYS X CA 17
ATOM 25477 C C . LYS A 1 14 ? 35.651 49.021 43.709 1.00 0.00 11 LYS X C 17
ATOM 25478 O O . LYS A 1 14 ? 35.293 49.164 42.543 1.00 0.00 11 LYS X O 17
ATOM 25497 N N . PHE A 1 15 ? 35.737 50.043 44.559 1.00 0.00 12 PHE X N 17
ATOM 25498 C CA . PHE A 1 15 ? 35.534 51.455 44.199 1.00 0.00 12 PHE X CA 17
ATOM 25499 C C . PHE A 1 15 ? 36.820 52.298 44.336 1.00 0.00 12 PHE X C 17
ATOM 25500 O O . PHE A 1 15 ? 36.759 53.523 44.286 1.00 0.00 12 PHE X O 17
ATOM 25517 N N . ALA A 1 16 ? 37.994 51.649 44.436 1.00 0.00 13 ALA X N 17
ATOM 25518 C CA . ALA A 1 16 ? 39.320 52.274 44.433 1.00 0.00 13 ALA X CA 17
ATOM 25519 C C . ALA A 1 16 ? 39.739 52.848 43.060 1.00 0.00 13 ALA X C 17
ATOM 25520 O O . ALA A 1 16 ? 40.621 53.701 42.989 1.00 0.00 13 ALA X O 17
ATOM 25527 N N . LEU A 1 17 ? 39.114 52.391 41.971 1.00 0.00 14 LEU X N 17
ATOM 25528 C CA . LEU A 1 17 ? 39.399 52.790 40.586 1.00 0.00 14 LEU X CA 17
ATOM 25529 C C . LEU A 1 17 ? 38.118 53.130 39.797 1.00 0.00 14 LEU X C 17
ATOM 25530 O O . LEU A 1 17 ? 38.024 52.925 38.584 1.00 0.00 14 LEU X O 17
ATOM 25546 N N . ASP A 1 18 ? 37.142 53.697 40.512 1.00 0.00 15 ASP X N 17
ATOM 25547 C CA . ASP A 1 18 ? 35.812 54.061 40.018 1.00 0.00 15 ASP X CA 17
ATOM 25548 C C . ASP A 1 18 ? 35.116 52.883 39.296 1.00 0.00 15 ASP X C 17
ATOM 25549 O O . ASP A 1 18 ? 35.449 51.715 39.502 1.00 0.00 15 ASP X O 17
ATOM 25558 N N . GLU A 1 19 ? 34.078 53.165 38.495 1.00 0.00 16 GLU X N 17
ATOM 25559 C CA . GLU A 1 19 ? 33.384 52.145 37.687 1.00 0.00 16 GLU X CA 17
ATOM 25560 C C . GLU A 1 19 ? 33.915 52.070 36.242 1.00 0.00 16 GLU X C 17
ATOM 25561 O O . GLU A 1 19 ? 33.881 51.015 35.611 1.00 0.00 16 GLU X O 17
ATOM 25573 N N . GLU A 1 20 ? 34.413 53.186 35.696 1.00 0.00 17 GLU X N 17
ATOM 25574 C CA . GLU A 1 20 ? 34.889 53.324 34.316 1.00 0.00 17 GLU X CA 17
ATOM 25575 C C . GLU A 1 20 ? 35.908 52.225 33.967 1.00 0.00 17 GLU X C 17
ATOM 25576 O O . GLU A 1 20 ? 35.692 51.457 33.028 1.00 0.00 17 GLU X O 17
ATOM 25588 N N . LEU A 1 21 ? 36.966 52.066 34.769 1.00 0.00 18 LEU X N 17
ATOM 25589 C CA . LEU A 1 21 ? 37.986 51.018 34.572 1.00 0.00 18 LEU X CA 17
ATOM 25590 C C . LEU A 1 21 ? 37.428 49.586 34.677 1.00 0.00 18 LEU X C 17
ATOM 25591 O O . LEU A 1 21 ? 37.866 48.695 33.939 1.00 0.00 18 LEU X O 17
ATOM 25607 N N . ARG A 1 22 ? 36.434 49.365 35.554 1.00 0.00 19 ARG X N 17
ATOM 25608 C CA . ARG A 1 22 ? 35.705 48.091 35.699 1.00 0.00 19 ARG X CA 17
ATOM 25609 C C . ARG A 1 22 ? 35.151 47.600 34.354 1.00 0.00 19 ARG X C 17
ATOM 25610 O O . ARG A 1 22 ? 35.114 46.391 34.103 1.00 0.00 19 ARG X O 17
ATOM 25631 N N . PHE A 1 23 ? 34.719 48.519 33.483 1.00 0.00 20 PHE X N 17
ATOM 25632 C CA . PHE A 1 23 ? 34.197 48.213 32.146 1.00 0.00 20 PHE X CA 17
ATOM 25633 C C . PHE A 1 23 ? 35.154 47.314 31.349 1.00 0.00 20 PHE X C 17
ATOM 25634 O O . PHE A 1 23 ? 34.769 46.249 30.869 1.00 0.00 20 PHE X O 17
ATOM 25651 N N . LYS A 1 24 ? 36.430 47.711 31.254 1.00 0.00 21 LYS X N 17
ATOM 25652 C CA . LYS A 1 24 ? 37.496 46.896 30.648 1.00 0.00 21 LYS X CA 17
ATOM 25653 C C . LYS A 1 24 ? 37.833 45.653 31.478 1.00 0.00 21 LYS X C 17
ATOM 25654 O O . LYS A 1 24 ? 38.143 44.602 30.907 1.00 0.00 21 LYS X O 17
ATOM 25673 N N . ALA A 1 25 ? 37.817 45.769 32.806 1.00 0.00 22 ALA X N 17
ATOM 25674 C CA . ALA A 1 25 ? 38.173 44.707 33.737 1.00 0.00 22 ALA X CA 17
ATOM 25675 C C . ALA A 1 25 ? 37.450 43.376 33.481 1.00 0.00 22 ALA X C 17
ATOM 25676 O O . ALA A 1 25 ? 38.104 42.342 33.564 1.00 0.00 22 ALA X O 17
ATOM 25683 N N . THR A 1 26 ? 36.163 43.406 33.088 1.00 0.00 23 THR X N 17
ATOM 25684 C CA . THR A 1 26 ? 35.339 42.264 32.613 1.00 0.00 23 THR X CA 17
ATOM 25685 C C . THR A 1 26 ? 36.138 41.193 31.850 1.00 0.00 23 THR X C 17
ATOM 25686 O O . THR A 1 26 ? 36.061 40.021 32.196 1.00 0.00 23 THR X O 17
ATOM 25697 N N . ALA A 1 27 ? 36.961 41.615 30.886 1.00 0.00 24 ALA X N 17
ATOM 25698 C CA . ALA A 1 27 ? 37.837 40.764 30.085 1.00 0.00 24 ALA X CA 17
ATOM 25699 C C . ALA A 1 27 ? 38.940 40.090 30.922 1.00 0.00 24 ALA X C 17
ATOM 25700 O O . ALA A 1 27 ? 39.080 38.870 30.960 1.00 0.00 24 ALA X O 17
ATOM 25707 N N . ARG A 1 28 ? 39.781 40.884 31.595 1.00 0.00 25 ARG X N 17
ATOM 25708 C CA . ARG A 1 28 ? 40.919 40.393 32.401 1.00 0.00 25 ARG X CA 17
ATOM 25709 C C . ARG A 1 28 ? 40.462 39.535 33.583 1.00 0.00 25 ARG X C 17
ATOM 25710 O O . ARG A 1 28 ? 41.161 38.585 33.927 1.00 0.00 25 ARG X O 17
ATOM 25731 N N . ARG A 1 29 ? 39.278 39.812 34.143 1.00 0.00 26 ARG X N 17
ATOM 25732 C CA . ARG A 1 29 ? 38.540 38.968 35.092 1.00 0.00 26 ARG X CA 17
ATOM 25733 C C . ARG A 1 29 ? 38.422 37.522 34.621 1.00 0.00 26 ARG X C 17
ATOM 25734 O O . ARG A 1 29 ? 38.551 36.635 35.460 1.00 0.00 26 ARG X O 17
ATOM 25755 N N . ASN A 1 30 ? 38.190 37.258 33.334 1.00 0.00 27 ASN X N 17
ATOM 25756 C CA . ASN A 1 30 ? 38.090 35.901 32.785 1.00 0.00 27 ASN X CA 17
ATOM 25757 C C . ASN A 1 30 ? 39.326 35.051 33.145 1.00 0.00 27 ASN X C 17
ATOM 25758 O O . ASN A 1 30 ? 39.181 33.956 33.688 1.00 0.00 27 ASN X O 17
ATOM 25769 N N . LYS A 1 31 ? 40.545 35.586 32.950 1.00 0.00 28 LYS X N 17
ATOM 25770 C CA . LYS A 1 31 ? 41.815 34.973 33.407 1.00 0.00 28 LYS X CA 17
ATOM 25771 C C . LYS A 1 31 ? 41.919 34.785 34.934 1.00 0.00 28 LYS X C 17
ATOM 25772 O O . LYS A 1 31 ? 42.554 33.832 35.376 1.00 0.00 28 LYS X O 17
ATOM 25791 N N . LEU A 1 32 ? 41.330 35.673 35.744 1.00 0.00 29 LEU X N 17
ATOM 25792 C CA . LEU A 1 32 ? 41.237 35.543 37.209 1.00 0.00 29 LEU X CA 17
ATOM 25793 C C . LEU A 1 32 ? 40.288 34.403 37.641 1.00 0.00 29 LEU X C 17
ATOM 25794 O O . LEU A 1 32 ? 40.749 33.404 38.188 1.00 0.00 29 LEU X O 17
ATOM 25810 N N . LEU A 1 33 ? 38.978 34.547 37.390 1.00 0.00 30 LEU X N 17
ATOM 25811 C CA . LEU A 1 33 ? 37.914 33.580 37.712 1.00 0.00 30 LEU X CA 17
ATOM 25812 C C . LEU A 1 33 ? 38.269 32.178 37.212 1.00 0.00 30 LEU X C 17
ATOM 25813 O O . LEU A 1 33 ? 38.212 31.228 37.982 1.00 0.00 30 LEU X O 17
ATOM 25829 N N . GLY A 1 34 ? 38.653 32.065 35.937 1.00 0.00 31 GLY X N 17
ATOM 25830 C CA . GLY A 1 34 ? 39.146 30.844 35.303 1.00 0.00 31 GLY X CA 17
ATOM 25831 C C . GLY A 1 34 ? 40.182 30.068 36.118 1.00 0.00 31 GLY X C 17
ATOM 25832 O O . GLY A 1 34 ? 40.159 28.843 36.106 1.00 0.00 31 GLY X O 17
ATOM 25836 N N . LEU A 1 35 ? 41.085 30.760 36.815 1.00 0.00 32 LEU X N 17
ATOM 25837 C CA . LEU A 1 35 ? 42.008 30.164 37.782 1.00 0.00 32 LEU X CA 17
ATOM 25838 C C . LEU A 1 35 ? 41.331 29.979 39.152 1.00 0.00 32 LEU X C 17
ATOM 25839 O O . LEU A 1 35 ? 41.329 28.870 39.682 1.00 0.00 32 LEU X O 17
ATOM 25855 N N . TRP A 1 36 ? 40.748 31.040 39.718 1.00 0.00 33 TRP X N 17
ATOM 25856 C CA . TRP A 1 36 ? 40.061 31.037 41.016 1.00 0.00 33 TRP X CA 17
ATOM 25857 C C . TRP A 1 36 ? 39.079 29.867 41.199 1.00 0.00 33 TRP X C 17
ATOM 25858 O O . TRP A 1 36 ? 39.247 29.075 42.120 1.00 0.00 33 TRP X O 17
ATOM 25879 N N . ALA A 1 37 ? 38.098 29.722 40.310 1.00 0.00 34 ALA X N 17
ATOM 25880 C CA . ALA A 1 37 ? 37.168 28.601 40.204 1.00 0.00 34 ALA X CA 17
ATOM 25881 C C . ALA A 1 37 ? 37.865 27.244 39.968 1.00 0.00 34 ALA X C 17
ATOM 25882 O O . ALA A 1 37 ? 37.517 26.250 40.609 1.00 0.00 34 ALA X O 17
ATOM 25889 N N . ALA A 1 38 ? 38.882 27.181 39.096 1.00 0.00 35 ALA X N 17
ATOM 25890 C CA . ALA A 1 38 ? 39.681 25.973 38.873 1.00 0.00 35 ALA X CA 17
ATOM 25891 C C . ALA A 1 38 ? 40.326 25.428 40.157 1.00 0.00 35 ALA X C 17
ATOM 25892 O O . ALA A 1 38 ? 40.339 24.211 40.353 1.00 0.00 35 ALA X O 17
ATOM 25899 N N . GLY A 1 39 ? 40.828 26.305 41.034 1.00 0.00 36 GLY X N 17
ATOM 25900 C CA . GLY A 1 39 ? 41.325 25.939 42.363 1.00 0.00 36 GLY X CA 17
ATOM 25901 C C . GLY A 1 39 ? 40.324 25.064 43.121 1.00 0.00 36 GLY X C 17
ATOM 25902 O O . GLY A 1 39 ? 40.644 23.949 43.534 1.00 0.00 36 GLY X O 17
ATOM 25906 N N . LEU A 1 40 ? 39.095 25.577 43.266 1.00 0.00 37 LEU X N 17
ATOM 25907 C CA . LEU A 1 40 ? 37.938 24.969 43.940 1.00 0.00 37 LEU X CA 17
ATOM 25908 C C . LEU A 1 40 ? 37.564 23.610 43.319 1.00 0.00 37 LEU X C 17
ATOM 25909 O O . LEU A 1 40 ? 37.435 22.606 44.020 1.00 0.00 37 LEU X O 17
ATOM 25925 N N . LEU A 1 41 ? 37.412 23.560 41.989 1.00 0.00 38 LEU X N 17
ATOM 25926 C CA . LEU A 1 41 ? 37.163 22.329 41.219 1.00 0.00 38 LEU X CA 17
ATOM 25927 C C . LEU A 1 41 ? 38.350 21.335 41.200 1.00 0.00 38 LEU X C 17
ATOM 25928 O O . LEU A 1 41 ? 38.287 20.301 40.533 1.00 0.00 38 LEU X O 17
ATOM 25944 N N . ALA A 1 42 ? 39.420 21.629 41.950 1.00 0.00 39 ALA X N 17
ATOM 25945 C CA . ALA A 1 42 ? 40.618 20.828 42.235 1.00 0.00 39 ALA X CA 17
ATOM 25946 C C . ALA A 1 42 ? 41.391 20.307 41.006 1.00 0.00 39 ALA X C 17
ATOM 25947 O O . ALA A 1 42 ? 42.208 19.384 41.115 1.00 0.00 39 ALA X O 17
ATOM 25954 N N . LYS A 1 43 ? 41.206 20.976 39.855 1.00 0.00 40 LYS X N 17
ATOM 25955 C CA . LYS A 1 43 ? 41.818 20.655 38.554 1.00 0.00 40 LYS X CA 17
ATOM 25956 C C . LYS A 1 43 ? 43.274 21.158 38.473 1.00 0.00 40 LYS X C 17
ATOM 25957 O O . LYS A 1 43 ? 43.547 22.341 38.675 1.00 0.00 40 LYS X O 17
ATOM 25976 N N . SER A 1 44 ? 44.205 20.236 38.193 1.00 0.00 41 SER X N 17
ATOM 25977 C CA . SER A 1 44 ? 45.633 20.469 37.897 1.00 0.00 41 SER X CA 17
ATOM 25978 C C . SER A 1 44 ? 45.880 21.308 36.643 1.00 0.00 41 SER X C 17
ATOM 25979 O O . SER A 1 44 ? 46.920 21.958 36.557 1.00 0.00 41 SER X O 17
ATOM 25987 N N . ASP A 1 45 ? 44.919 21.341 35.716 1.00 0.00 42 ASP X N 17
ATOM 25988 C CA . ASP A 1 45 ? 44.954 22.104 34.468 1.00 0.00 42 ASP X CA 17
ATOM 25989 C C . ASP A 1 45 ? 43.924 23.275 34.527 1.00 0.00 42 ASP X C 17
ATOM 25990 O O . ASP A 1 45 ? 42.804 23.165 34.008 1.00 0.00 42 ASP X O 17
ATOM 25999 N N . PRO A 1 46 ? 44.267 24.404 35.198 1.00 0.00 43 PRO X N 17
ATOM 26000 C CA . PRO A 1 46 ? 43.376 25.557 35.412 1.00 0.00 43 PRO X CA 17
ATOM 26001 C C . PRO A 1 46 ? 43.199 26.425 34.158 1.00 0.00 43 PRO X C 17
ATOM 26002 O O . PRO A 1 46 ? 42.107 26.903 33.862 1.00 0.00 43 PRO X O 17
ATOM 26013 N N . GLU A 1 47 ? 44.276 26.633 33.405 1.00 0.00 44 GLU X N 17
ATOM 26014 C CA . GLU A 1 47 ? 44.309 27.439 32.180 1.00 0.00 44 GLU X CA 17
ATOM 26015 C C . GLU A 1 47 ? 43.358 26.900 31.103 1.00 0.00 44 GLU X C 17
ATOM 26016 O O . GLU A 1 47 ? 42.660 27.674 30.455 1.00 0.00 44 GLU X O 17
ATOM 26028 N N . ALA A 1 48 ? 43.280 25.575 30.964 1.00 0.00 45 ALA X N 17
ATOM 26029 C CA . ALA A 1 48 ? 42.288 24.877 30.146 1.00 0.00 45 ALA X CA 17
ATOM 26030 C C . ALA A 1 48 ? 40.861 25.388 30.422 1.00 0.00 45 ALA X C 17
ATOM 26031 O O . ALA A 1 48 ? 40.158 25.807 29.507 1.00 0.00 45 ALA X O 17
ATOM 26038 N N . TYR A 1 49 ? 40.451 25.393 31.696 1.00 0.00 46 TYR X N 17
ATOM 26039 C CA . TYR A 1 49 ? 39.167 25.948 32.117 1.00 0.00 46 TYR X CA 17
ATOM 26040 C C . TYR A 1 49 ? 39.032 27.471 31.905 1.00 0.00 46 TYR X C 17
ATOM 26041 O O . TYR A 1 49 ? 38.017 27.918 31.367 1.00 0.00 46 TYR X O 17
ATOM 26059 N N . ALA A 1 50 ? 40.045 28.276 32.254 1.00 0.00 47 ALA X N 17
ATOM 26060 C CA . ALA A 1 50 ? 40.069 29.717 31.955 1.00 0.00 47 ALA X CA 17
ATOM 26061 C C . ALA A 1 50 ? 39.788 30.062 30.474 1.00 0.00 47 ALA X C 17
ATOM 26062 O O . ALA A 1 50 ? 39.117 31.050 30.178 1.00 0.00 47 ALA X O 17
ATOM 26069 N N . SER A 1 51 ? 40.282 29.236 29.552 1.00 0.00 48 SER X N 17
ATOM 26070 C CA . SER A 1 51 ? 39.980 29.281 28.118 1.00 0.00 48 SER X CA 17
ATOM 26071 C C . SER A 1 51 ? 38.481 29.168 27.792 1.00 0.00 48 SER X C 17
ATOM 26072 O O . SER A 1 51 ? 37.998 29.852 26.893 1.00 0.00 48 SER X O 17
ATOM 26080 N N . GLU A 1 52 ? 37.724 28.313 28.488 1.00 0.00 49 GLU X N 17
ATOM 26081 C CA . GLU A 1 52 ? 36.267 28.285 28.311 1.00 0.00 49 GLU X CA 17
ATOM 26082 C C . GLU A 1 52 ? 35.574 29.554 28.830 1.00 0.00 49 GLU X C 17
ATOM 26083 O O . GLU A 1 52 ? 34.605 29.991 28.212 1.00 0.00 49 GLU X O 17
ATOM 26095 N N . ILE A 1 53 ? 36.057 30.186 29.910 1.00 0.00 50 ILE X N 17
ATOM 26096 C CA . ILE A 1 53 ? 35.488 31.444 30.430 1.00 0.00 50 ILE X CA 17
ATOM 26097 C C . ILE A 1 53 ? 35.405 32.523 29.341 1.00 0.00 50 ILE X C 17
ATOM 26098 O O . ILE A 1 53 ? 34.304 32.974 29.047 1.00 0.00 50 ILE X O 17
ATOM 26114 N N . VAL A 1 54 ? 36.541 32.904 28.743 1.00 0.00 51 VAL X N 17
ATOM 26115 C CA . VAL A 1 54 ? 36.596 33.938 27.678 1.00 0.00 51 VAL X CA 17
ATOM 26116 C C . VAL A 1 54 ? 35.647 33.662 26.506 1.00 0.00 51 VAL X C 17
ATOM 26117 O O . VAL A 1 54 ? 35.198 34.585 25.832 1.00 0.00 51 VAL X O 17
ATOM 26130 N N . ALA A 1 55 ? 35.405 32.379 26.215 1.00 0.00 52 ALA X N 17
ATOM 26131 C CA . ALA A 1 55 ? 34.466 31.905 25.204 1.00 0.00 52 ALA X CA 17
ATOM 26132 C C . ALA A 1 55 ? 32.989 32.045 25.626 1.00 0.00 52 ALA X C 17
ATOM 26133 O O . ALA A 1 55 ? 32.130 32.099 24.750 1.00 0.00 52 ALA X O 17
ATOM 26140 N N . ALA A 1 56 ? 32.662 32.147 26.919 1.00 0.00 53 ALA X N 17
ATOM 26141 C CA . ALA A 1 56 ? 31.330 32.517 27.419 1.00 0.00 53 ALA X CA 17
ATOM 26142 C C . ALA A 1 56 ? 31.028 34.041 27.347 1.00 0.00 53 ALA X C 17
ATOM 26143 O O . ALA A 1 56 ? 29.878 34.453 27.476 1.00 0.00 53 ALA X O 17
ATOM 26150 N N . ASP A 1 57 ? 32.015 34.906 27.089 1.00 0.00 54 ASP X N 17
ATOM 26151 C CA . ASP A 1 57 ? 31.804 36.335 26.761 1.00 0.00 54 ASP X CA 17
ATOM 26152 C C . ASP A 1 57 ? 31.287 36.597 25.322 1.00 0.00 54 ASP X C 17
ATOM 26153 O O . ASP A 1 57 ? 31.294 37.743 24.852 1.00 0.00 54 ASP X O 17
ATOM 26162 N N . PHE A 1 58 ? 30.831 35.563 24.601 1.00 0.00 55 PHE X N 17
ATOM 26163 C CA . PHE A 1 58 ? 30.408 35.646 23.190 1.00 0.00 55 PHE X CA 17
ATOM 26164 C C . PHE A 1 58 ? 28.876 35.593 22.990 1.00 0.00 55 PHE X C 17
ATOM 26165 O O . PHE A 1 58 ? 28.394 35.401 21.876 1.00 0.00 55 PHE X O 17
ATOM 26182 N N . GLU A 1 59 ? 28.090 35.847 24.032 1.00 0.00 56 GLU X N 17
ATOM 26183 C CA . GLU A 1 59 ? 26.632 35.953 23.942 1.00 0.00 56 GLU X CA 17
ATOM 26184 C C . GLU A 1 59 ? 26.225 37.379 23.488 1.00 0.00 56 GLU X C 17
ATOM 26185 O O . GLU A 1 59 ? 25.894 38.236 24.304 1.00 0.00 56 GLU X O 17
ATOM 26197 N N . GLU A 1 60 ? 26.273 37.664 22.179 1.00 0.00 57 GLU X N 17
ATOM 26198 C CA . GLU A 1 60 ? 25.895 38.970 21.593 1.00 0.00 57 GLU X CA 17
ATOM 26199 C C . GLU A 1 60 ? 24.398 39.282 21.793 1.00 0.00 57 GLU X C 17
ATOM 26200 O O . GLU A 1 60 ? 24.029 40.399 22.137 1.00 0.00 57 GLU X O 17
ATOM 26212 N N . ALA A 1 61 ? 23.540 38.274 21.594 1.00 0.00 58 ALA X N 17
ATOM 26213 C CA . ALA A 1 61 ? 22.102 38.311 21.855 1.00 0.00 58 ALA X CA 17
ATOM 26214 C C . ALA A 1 61 ? 21.717 38.440 23.356 1.00 0.00 58 ALA X C 17
ATOM 26215 O O . ALA A 1 61 ? 20.583 38.816 23.672 1.00 0.00 58 ALA X O 17
ATOM 26222 N N . GLY A 1 62 ? 22.623 38.046 24.256 1.00 0.00 59 GLY X N 17
ATOM 26223 C CA . GLY A 1 62 ? 22.440 38.050 25.710 1.00 0.00 59 GLY X CA 17
ATOM 26224 C C . GLY A 1 62 ? 23.386 39.021 26.429 1.00 0.00 59 GLY X C 17
ATOM 26225 O O . GLY A 1 62 ? 23.539 40.165 26.011 1.00 0.00 59 GLY X O 17
ATOM 26229 N N . HIS A 1 63 ? 23.944 38.588 27.566 1.00 0.00 60 HIS X N 17
ATOM 26230 C CA . HIS A 1 63 ? 24.905 39.322 28.422 1.00 0.00 60 HIS X CA 17
ATOM 26231 C C . HIS A 1 63 ? 25.401 38.511 29.632 1.00 0.00 60 HIS X C 17
ATOM 26232 O O . HIS A 1 63 ? 26.542 38.659 30.064 1.00 0.00 60 HIS X O 17
ATOM 26246 N N . GLU A 1 64 ? 24.532 37.673 30.203 1.00 0.00 61 GLU X N 17
ATOM 26247 C CA . GLU A 1 64 ? 24.739 37.006 31.500 1.00 0.00 61 GLU X CA 17
ATOM 26248 C C . GLU A 1 64 ? 25.204 35.536 31.422 1.00 0.00 61 GLU X C 17
ATOM 26249 O O . GLU A 1 64 ? 25.251 34.867 32.457 1.00 0.00 61 GLU X O 17
ATOM 26261 N N . ASP A 1 65 ? 25.584 35.003 30.251 1.00 0.00 62 ASP X N 17
ATOM 26262 C CA . ASP A 1 65 ? 26.001 33.587 30.123 1.00 0.00 62 ASP X CA 17
ATOM 26263 C C . ASP A 1 65 ? 27.236 33.253 30.984 1.00 0.00 62 ASP X C 17
ATOM 26264 O O . ASP A 1 65 ? 27.241 32.280 31.738 1.00 0.00 62 ASP X O 17
ATOM 26273 N N . VAL A 1 66 ? 28.270 34.106 30.969 1.00 0.00 63 VAL X N 17
ATOM 26274 C CA . VAL A 1 66 ? 29.450 33.994 31.858 1.00 0.00 63 VAL X CA 17
ATOM 26275 C C . VAL A 1 66 ? 29.103 33.636 33.309 1.00 0.00 63 VAL X C 17
ATOM 26276 O O . VAL A 1 66 ? 29.750 32.770 33.891 1.00 0.00 63 VAL X O 17
ATOM 26289 N N . VAL A 1 67 ? 28.070 34.268 33.879 1.00 0.00 64 VAL X N 17
ATOM 26290 C CA . VAL A 1 67 ? 27.540 34.005 35.228 1.00 0.00 64 VAL X CA 17
ATOM 26291 C C . VAL A 1 67 ? 27.183 32.520 35.386 1.00 0.00 64 VAL X C 17
ATOM 26292 O O . VAL A 1 67 ? 27.622 31.867 36.336 1.00 0.00 64 VAL X O 17
ATOM 26305 N N . ARG A 1 68 ? 26.401 31.988 34.433 1.00 0.00 65 ARG X N 17
ATOM 26306 C CA . ARG A 1 68 ? 25.990 30.578 34.303 1.00 0.00 65 ARG X CA 17
ATOM 26307 C C . ARG A 1 68 ? 27.195 29.633 34.256 1.00 0.00 65 ARG X C 17
ATOM 26308 O O . ARG A 1 68 ? 27.165 28.591 34.906 1.00 0.00 65 ARG X O 17
ATOM 26329 N N . LYS A 1 69 ? 28.248 29.987 33.514 1.00 0.00 66 LYS X N 17
ATOM 26330 C CA . LYS A 1 69 ? 29.520 29.232 33.480 1.00 0.00 66 LYS X CA 17
ATOM 26331 C C . LYS A 1 69 ? 30.078 29.013 34.897 1.00 0.00 66 LYS X C 17
ATOM 26332 O O . LYS A 1 69 ? 30.331 27.865 35.265 1.00 0.00 66 LYS X O 17
ATOM 26351 N N . ILE A 1 70 ? 30.163 30.088 35.695 1.00 0.00 67 ILE X N 17
ATOM 26352 C CA . ILE A 1 70 ? 30.536 30.057 37.125 1.00 0.00 67 ILE X CA 17
ATOM 26353 C C . ILE A 1 70 ? 29.563 29.189 37.965 1.00 0.00 67 ILE X C 17
ATOM 26354 O O . ILE A 1 70 ? 30.008 28.320 38.710 1.00 0.00 67 ILE X O 17
ATOM 26370 N N . LYS A 1 71 ? 28.232 29.370 37.846 1.00 0.00 68 LYS X N 17
ATOM 26371 C CA . LYS A 1 71 ? 27.214 28.594 38.608 1.00 0.00 68 LYS X CA 17
ATOM 26372 C C . LYS A 1 71 ? 27.367 27.081 38.437 1.00 0.00 68 LYS X C 17
ATOM 26373 O O . LYS A 1 71 ? 27.347 26.332 39.411 1.00 0.00 68 LYS X O 17
ATOM 26392 N N . THR A 1 72 ? 27.491 26.649 37.183 1.00 0.00 69 THR X N 17
ATOM 26393 C CA . THR A 1 72 ? 27.693 25.252 36.768 1.00 0.00 69 THR X CA 17
ATOM 26394 C C . THR A 1 72 ? 28.882 24.615 37.486 1.00 0.00 69 THR X C 17
ATOM 26395 O O . THR A 1 72 ? 28.731 23.540 38.058 1.00 0.00 69 THR X O 17
ATOM 26406 N N . ASP A 1 73 ? 30.044 25.271 37.447 1.00 0.00 70 ASP X N 17
ATOM 26407 C CA . ASP A 1 73 ? 31.275 24.886 38.149 1.00 0.00 70 ASP X CA 17
ATOM 26408 C C . ASP A 1 73 ? 31.020 24.520 39.632 1.00 0.00 70 ASP X C 17
ATOM 26409 O O . ASP A 1 73 ? 31.411 23.444 40.099 1.00 0.00 70 ASP X O 17
ATOM 26418 N N . PHE A 1 74 ? 30.338 25.405 40.367 1.00 0.00 71 PHE X N 17
ATOM 26419 C CA . PHE A 1 74 ? 29.941 25.166 41.756 1.00 0.00 71 PHE X CA 17
ATOM 26420 C C . PHE A 1 74 ? 29.123 23.880 41.922 1.00 0.00 71 PHE X C 17
ATOM 26421 O O . PHE A 1 74 ? 29.445 23.068 42.784 1.00 0.00 71 PHE X O 17
ATOM 26438 N N . ASP A 1 75 ? 28.092 23.653 41.106 1.00 0.00 72 ASP X N 17
ATOM 26439 C CA . ASP A 1 75 ? 27.250 22.446 41.223 1.00 0.00 72 ASP X CA 17
ATOM 26440 C C . ASP A 1 75 ? 27.973 21.134 40.814 1.00 0.00 72 ASP X C 17
ATOM 26441 O O . ASP A 1 75 ? 27.760 20.078 41.418 1.00 0.00 72 ASP X O 17
ATOM 26450 N N . ALA A 1 76 ? 28.871 21.209 39.825 1.00 0.00 73 ALA X N 17
ATOM 26451 C CA . ALA A 1 76 ? 29.832 20.158 39.483 1.00 0.00 73 ALA X CA 17
ATOM 26452 C C . ALA A 1 76 ? 30.761 19.789 40.659 1.00 0.00 73 ALA X C 17
ATOM 26453 O O . ALA A 1 76 ? 30.987 18.604 40.912 1.00 0.00 73 ALA X O 17
ATOM 26460 N N . ALA A 1 77 ? 31.286 20.782 41.388 1.00 0.00 74 ALA X N 17
ATOM 26461 C CA . ALA A 1 77 ? 32.131 20.555 42.571 1.00 0.00 74 ALA X CA 17
ATOM 26462 C C . ALA A 1 77 ? 31.351 20.441 43.903 1.00 0.00 74 ALA X C 17
ATOM 26463 O O . ALA A 1 77 ? 31.963 20.271 44.956 1.00 0.00 74 ALA X O 17
ATOM 26470 N N . GLY A 1 78 ? 30.011 20.519 43.878 1.00 0.00 75 GLY X N 17
ATOM 26471 C CA . GLY A 1 78 ? 29.166 20.438 45.078 1.00 0.00 75 GLY X CA 17
ATOM 26472 C C . GLY A 1 78 ? 29.350 21.586 46.088 1.00 0.00 75 GLY X C 17
ATOM 26473 O O . GLY A 1 78 ? 29.240 21.370 47.298 1.00 0.00 75 GLY X O 17
ATOM 26477 N N . VAL A 1 79 ? 29.651 22.800 45.599 1.00 0.00 76 VAL X N 17
ATOM 26478 C CA . VAL A 1 79 ? 29.932 24.017 46.393 1.00 0.00 76 VAL X CA 17
ATOM 26479 C C . VAL A 1 79 ? 28.621 24.754 46.727 1.00 0.00 76 VAL X C 17
ATOM 26480 O O . VAL A 1 79 ? 27.771 25.002 45.871 1.00 0.00 76 VAL X O 17
ATOM 26493 N N . ALA A 1 80 ? 28.424 25.117 47.989 1.00 0.00 77 ALA X N 17
ATOM 26494 C CA . ALA A 1 80 ? 27.195 25.763 48.458 1.00 0.00 77 ALA X CA 17
ATOM 26495 C C . ALA A 1 80 ? 27.159 27.287 48.163 1.00 0.00 77 ALA X C 17
ATOM 26496 O O . ALA A 1 80 ? 27.412 28.078 49.061 1.00 0.00 77 ALA X O 17
ATOM 26503 N N . ILE A 1 81 ? 26.846 27.713 46.923 1.00 0.00 78 ILE X N 17
ATOM 26504 C CA . ILE A 1 81 ? 26.848 29.143 46.523 1.00 0.00 78 ILE X CA 17
ATOM 26505 C C . ILE A 1 81 ? 25.545 29.530 45.806 1.00 0.00 78 ILE X C 17
ATOM 26506 O O . ILE A 1 81 ? 25.207 28.951 44.771 1.00 0.00 78 ILE X O 17
ATOM 26522 N N . SER A 1 82 ? 24.821 30.518 46.345 1.00 0.00 79 SER X N 17
ATOM 26523 C CA . SER A 1 82 ? 23.568 31.022 45.753 1.00 0.00 79 SER X CA 17
ATOM 26524 C C . SER A 1 82 ? 23.827 31.814 44.460 1.00 0.00 79 SER X C 17
ATOM 26525 O O . SER A 1 82 ? 24.871 32.431 44.301 1.00 0.00 79 SER X O 17
ATOM 26533 N N . GLU A 1 83 ? 22.865 31.845 43.539 1.00 0.00 80 GLU X N 17
ATOM 26534 C CA . GLU A 1 83 ? 22.992 32.591 42.272 1.00 0.00 80 GLU X CA 17
ATOM 26535 C C . GLU A 1 83 ? 23.247 34.097 42.445 1.00 0.00 80 GLU X C 17
ATOM 26536 O O . GLU A 1 83 ? 24.109 34.645 41.752 1.00 0.00 80 GLU X O 17
ATOM 26548 N N . ASP A 1 84 ? 22.540 34.770 43.363 1.00 0.00 81 ASP X N 17
ATOM 26549 C CA . ASP A 1 84 ? 22.738 36.196 43.695 1.00 0.00 81 ASP X CA 17
ATOM 26550 C C . ASP A 1 84 ? 24.189 36.490 44.128 1.00 0.00 81 ASP X C 17
ATOM 26551 O O . ASP A 1 84 ? 24.826 37.394 43.582 1.00 0.00 81 ASP X O 17
ATOM 26560 N N . ASP A 1 85 ? 24.740 35.672 45.040 1.00 0.00 82 ASP X N 17
ATOM 26561 C CA . ASP A 1 85 ? 26.129 35.695 45.515 1.00 0.00 82 ASP X CA 17
ATOM 26562 C C . ASP A 1 85 ? 27.148 35.744 44.361 1.00 0.00 82 ASP X C 17
ATOM 26563 O O . ASP A 1 85 ? 28.118 36.503 44.435 1.00 0.00 82 ASP X O 17
ATOM 26572 N N . ILE A 1 86 ? 26.941 34.972 43.284 1.00 0.00 83 ILE X N 17
ATOM 26573 C CA . ILE A 1 86 ? 27.770 34.989 42.063 1.00 0.00 83 ILE X CA 17
ATOM 26574 C C . ILE A 1 86 ? 27.932 36.421 41.556 1.00 0.00 83 ILE X C 17
ATOM 26575 O O . ILE A 1 86 ? 29.060 36.872 41.354 1.00 0.00 83 ILE X O 17
ATOM 26591 N N . ARG A 1 87 ? 26.820 37.151 41.357 1.00 0.00 84 ARG X N 17
ATOM 26592 C CA . ARG A 1 87 ? 26.856 38.559 40.928 1.00 0.00 84 ARG X CA 17
ATOM 26593 C C . ARG A 1 87 ? 27.559 39.447 41.954 1.00 0.00 84 ARG X C 17
ATOM 26594 O O . ARG A 1 87 ? 28.482 40.155 41.563 1.00 0.00 84 ARG X O 17
ATOM 26615 N N . VAL A 1 88 ? 27.182 39.366 43.235 1.00 0.00 85 VAL X N 17
ATOM 26616 C CA . VAL A 1 88 ? 27.828 40.117 44.333 1.00 0.00 85 VAL X CA 17
ATOM 26617 C C . VAL A 1 88 ? 29.350 40.038 44.235 1.00 0.00 85 VAL X C 17
ATOM 26618 O O . VAL A 1 88 ? 30.011 41.075 44.217 1.00 0.00 85 VAL X O 17
ATOM 26631 N N . ARG A 1 89 ? 29.914 38.820 44.163 1.00 0.00 86 ARG X N 17
ATOM 26632 C CA . ARG A 1 89 ? 31.347 38.584 43.945 1.00 0.00 86 ARG X CA 17
ATOM 26633 C C . ARG A 1 89 ? 31.809 39.159 42.608 1.00 0.00 86 ARG X C 17
ATOM 26634 O O . ARG A 1 89 ? 32.739 39.948 42.607 1.00 0.00 86 ARG X O 17
ATOM 26655 N N . MET A 1 90 ? 31.217 38.744 41.484 1.00 0.00 87 MET X N 17
ATOM 26656 C CA . MET A 1 90 ? 31.617 39.139 40.125 1.00 0.00 87 MET X CA 17
ATOM 26657 C C . MET A 1 90 ? 31.758 40.653 39.990 1.00 0.00 87 MET X C 17
ATOM 26658 O O . MET A 1 90 ? 32.769 41.095 39.468 1.00 0.00 87 MET X O 17
ATOM 26672 N N . ILE A 1 91 ? 30.786 41.435 40.465 1.00 0.00 88 ILE X N 17
ATOM 26673 C CA . ILE A 1 91 ? 30.842 42.900 40.563 1.00 0.00 88 ILE X CA 17
ATOM 26674 C C . ILE A 1 91 ? 32.116 43.355 41.288 1.00 0.00 88 ILE X C 17
ATOM 26675 O O . ILE A 1 91 ? 32.853 44.164 40.725 1.00 0.00 88 ILE X O 17
ATOM 26691 N N . GLU A 1 92 ? 32.325 42.903 42.527 1.00 0.00 89 GLU X N 17
ATOM 26692 C CA . GLU A 1 92 ? 33.482 43.231 43.377 1.00 0.00 89 GLU X CA 17
ATOM 26693 C C . GLU A 1 92 ? 34.820 42.814 42.735 1.00 0.00 89 GLU X C 17
ATOM 26694 O O . GLU A 1 92 ? 35.672 43.668 42.490 1.00 0.00 89 GLU X O 17
ATOM 26706 N N . LEU A 1 93 ? 34.977 41.526 42.416 1.00 0.00 90 LEU X N 17
ATOM 26707 C CA . LEU A 1 93 ? 36.085 40.906 41.683 1.00 0.00 90 LEU X CA 17
ATOM 26708 C C . LEU A 1 93 ? 36.374 41.566 40.334 1.00 0.00 90 LEU X C 17
ATOM 26709 O O . LEU A 1 93 ? 37.530 41.592 39.923 1.00 0.00 90 LEU X O 17
ATOM 26725 N N . LEU A 1 94 ? 35.360 42.060 39.610 1.00 0.00 91 LEU X N 17
ATOM 26726 C CA . LEU A 1 94 ? 35.555 42.767 38.343 1.00 0.00 91 LEU X CA 17
ATOM 26727 C C . LEU A 1 94 ? 36.478 43.965 38.577 1.00 0.00 91 LEU X C 17
ATOM 26728 O O . LEU A 1 94 ? 37.509 44.050 37.919 1.00 0.00 91 LEU X O 17
ATOM 26744 N N . SER A 1 95 ? 36.124 44.900 39.467 1.00 0.00 92 SER X N 17
ATOM 26745 C CA . SER A 1 95 ? 36.992 46.067 39.682 1.00 0.00 92 SER X CA 17
ATOM 26746 C C . SER A 1 95 ? 38.236 45.737 40.492 1.00 0.00 92 SER X C 17
ATOM 26747 O O . SER A 1 95 ? 39.289 46.272 40.150 1.00 0.00 92 SER X O 17
ATOM 26755 N N . GLU A 1 96 ? 38.159 44.875 41.522 1.00 0.00 93 GLU X N 17
ATOM 26756 C CA . GLU A 1 96 ? 39.365 44.407 42.237 1.00 0.00 93 GLU X CA 17
ATOM 26757 C C . GLU A 1 96 ? 40.438 43.927 41.246 1.00 0.00 93 GLU X C 17
ATOM 26758 O O . GLU A 1 96 ? 41.585 44.351 41.355 1.00 0.00 93 GLU X O 17
ATOM 26770 N N . ALA A 1 97 ? 40.083 43.129 40.225 1.00 0.00 94 ALA X N 17
ATOM 26771 C CA . ALA A 1 97 ? 41.001 42.651 39.180 1.00 0.00 94 ALA X CA 17
ATOM 26772 C C . ALA A 1 97 ? 41.801 43.754 38.447 1.00 0.00 94 ALA X C 17
ATOM 26773 O O . ALA A 1 97 ? 42.823 43.450 37.830 1.00 0.00 94 ALA X O 17
ATOM 26780 N N . VAL A 1 98 ? 41.355 45.017 38.462 1.00 0.00 95 VAL X N 17
ATOM 26781 C CA . VAL A 1 98 ? 42.100 46.170 37.917 1.00 0.00 95 VAL X CA 17
ATOM 26782 C C . VAL A 1 98 ? 43.395 46.454 38.691 1.00 0.00 95 VAL X C 17
ATOM 26783 O O . VAL A 1 98 ? 44.326 47.000 38.102 1.00 0.00 95 VAL X O 17
ATOM 26796 N N . ALA A 1 99 ? 43.497 46.063 39.965 1.00 0.00 96 ALA X N 17
ATOM 26797 C CA . ALA A 1 99 ? 44.713 46.175 40.777 1.00 0.00 96 ALA X CA 17
ATOM 26798 C C . ALA A 1 99 ? 45.973 45.683 40.037 1.00 0.00 96 ALA X C 17
ATOM 26799 O O . ALA A 1 99 ? 46.951 46.420 39.964 1.00 0.00 96 ALA X O 17
ATOM 26806 N N . GLN A 1 100 ? 45.937 44.513 39.376 1.00 0.00 97 GLN X N 17
ATOM 26807 C CA . GLN A 1 100 ? 47.058 44.023 38.549 1.00 0.00 97 GLN X CA 17
ATOM 26808 C C . GLN A 1 100 ? 47.273 44.805 37.229 1.00 0.00 97 GLN X C 17
ATOM 26809 O O . GLN A 1 100 ? 48.363 44.761 36.662 1.00 0.00 97 GLN X O 17
ATOM 26823 N N . LEU A 1 101 ? 46.239 45.476 36.703 1.00 0.00 98 LEU X N 17
ATOM 26824 C CA . LEU A 1 101 ? 46.279 46.266 35.466 1.00 0.00 98 LEU X CA 17
ATOM 26825 C C . LEU A 1 101 ? 46.856 47.676 35.699 1.00 0.00 98 LEU X C 17
ATOM 26826 O O . LEU A 1 101 ? 47.424 48.276 34.785 1.00 0.00 98 LEU X O 17
ATOM 26842 N N . GLN A 1 102 ? 46.700 48.219 36.914 1.00 0.00 99 GLN X N 17
ATOM 26843 C CA . GLN A 1 102 ? 47.190 49.529 37.345 1.00 0.00 99 GLN X CA 17
ATOM 26844 C C . GLN A 1 102 ? 48.719 49.504 37.503 1.00 0.00 99 GLN X C 17
ATOM 26845 O O . GLN A 1 102 ? 49.277 49.264 38.584 1.00 0.00 99 GLN X O 17
ATOM 26859 N N . LYS A 1 103 ? 49.404 49.799 36.394 1.00 0.00 100 LYS X N 17
ATOM 26860 C CA . LYS A 1 103 ? 50.865 49.878 36.291 1.00 0.00 100 LYS X CA 17
ATOM 26861 C C . LYS A 1 103 ? 51.303 51.310 35.995 1.00 0.00 100 LYS X C 17
ATOM 26862 O O . LYS A 1 103 ? 50.679 52.002 35.190 1.00 0.00 100 LYS X O 17
ATOM 26881 N N . ASN A 1 104 ? 52.386 51.708 36.660 1.00 0.00 101 ASN X N 17
ATOM 26882 C CA . ASN A 1 104 ? 53.160 52.926 36.407 1.00 0.00 101 ASN X CA 17
ATOM 26883 C C . ASN A 1 104 ? 54.122 52.702 35.231 1.00 0.00 101 ASN X C 17
ATOM 26884 O O . ASN A 1 104 ? 55.262 52.274 35.446 1.00 0.00 101 ASN X O 17
ATOM 26895 N N . MET A 1 4 ? 27.446 41.568 58.877 1.00 0.00 1 MET X N 18
ATOM 26896 C CA . MET A 1 4 ? 28.718 41.748 58.146 1.00 0.00 1 MET X CA 18
ATOM 26897 C C . MET A 1 4 ? 28.734 43.154 57.567 1.00 0.00 1 MET X C 18
ATOM 26898 O O . MET A 1 4 ? 27.876 43.466 56.752 1.00 0.00 1 MET X O 18
ATOM 26912 N N . GLN A 1 5 ? 29.650 43.988 58.062 1.00 0.00 2 GLN X N 18
ATOM 26913 C CA . GLN A 1 5 ? 29.836 45.421 57.740 1.00 0.00 2 GLN X CA 18
ATOM 26914 C C . GLN A 1 5 ? 31.020 45.608 56.763 1.00 0.00 2 GLN X C 18
ATOM 26915 O O . GLN A 1 5 ? 30.999 46.457 55.871 1.00 0.00 2 GLN X O 18
ATOM 26929 N N . ASP A 1 6 ? 32.037 44.754 56.910 1.00 0.00 3 ASP X N 18
ATOM 26930 C CA . ASP A 1 6 ? 33.239 44.545 56.096 1.00 0.00 3 ASP X CA 18
ATOM 26931 C C . ASP A 1 6 ? 32.940 44.445 54.591 1.00 0.00 3 ASP X C 18
ATOM 26932 O O . ASP A 1 6 ? 33.462 45.261 53.830 1.00 0.00 3 ASP X O 18
ATOM 26941 N N . ARG A 1 7 ? 32.077 43.514 54.158 1.00 0.00 4 ARG X N 18
ATOM 26942 C CA . ARG A 1 7 ? 31.481 43.425 52.803 1.00 0.00 4 ARG X CA 18
ATOM 26943 C C . ARG A 1 7 ? 30.961 44.755 52.217 1.00 0.00 4 ARG X C 18
ATOM 26944 O O . ARG A 1 7 ? 31.094 45.009 51.025 1.00 0.00 4 ARG X O 18
ATOM 26965 N N . GLU A 1 8 ? 30.321 45.589 53.036 1.00 0.00 5 GLU X N 18
ATOM 26966 C CA . GLU A 1 8 ? 29.671 46.844 52.626 1.00 0.00 5 GLU X CA 18
ATOM 26967 C C . GLU A 1 8 ? 30.692 47.958 52.333 1.00 0.00 5 GLU X C 18
ATOM 26968 O O . GLU A 1 8 ? 30.715 48.503 51.226 1.00 0.00 5 GLU X O 18
ATOM 26980 N N . LYS A 1 9 ? 31.563 48.266 53.312 1.00 0.00 6 LYS X N 18
ATOM 26981 C CA . LYS A 1 9 ? 32.729 49.170 53.168 1.00 0.00 6 LYS X CA 18
ATOM 26982 C C . LYS A 1 9 ? 33.719 48.703 52.096 1.00 0.00 6 LYS X C 18
ATOM 26983 O O . LYS A 1 9 ? 34.352 49.524 51.439 1.00 0.00 6 LYS X O 18
ATOM 27002 N N . ALA A 1 10 ? 33.891 47.392 51.930 1.00 0.00 7 ALA X N 18
ATOM 27003 C CA . ALA A 1 10 ? 34.664 46.809 50.834 1.00 0.00 7 ALA X CA 18
ATOM 27004 C C . ALA A 1 10 ? 34.080 47.167 49.458 1.00 0.00 7 ALA X C 18
ATOM 27005 O O . ALA A 1 10 ? 34.826 47.678 48.616 1.00 0.00 7 ALA X O 18
ATOM 27012 N N . PHE A 1 11 ? 32.785 46.911 49.223 1.00 0.00 8 PHE X N 18
ATOM 27013 C CA . PHE A 1 11 ? 32.120 47.241 47.955 1.00 0.00 8 PHE X CA 18
ATOM 27014 C C . PHE A 1 11 ? 32.209 48.742 47.633 1.00 0.00 8 PHE X C 18
ATOM 27015 O O . PHE A 1 11 ? 32.530 49.129 46.507 1.00 0.00 8 PHE X O 18
ATOM 27032 N N . GLU A 1 12 ? 31.975 49.606 48.629 1.00 0.00 9 GLU X N 18
ATOM 27033 C CA . GLU A 1 12 ? 32.191 51.054 48.528 1.00 0.00 9 GLU X CA 18
ATOM 27034 C C . GLU A 1 12 ? 33.569 51.426 47.953 1.00 0.00 9 GLU X C 18
ATOM 27035 O O . GLU A 1 12 ? 33.628 51.991 46.861 1.00 0.00 9 GLU X O 18
ATOM 27047 N N . ALA A 1 13 ? 34.677 51.107 48.633 1.00 0.00 10 ALA X N 18
ATOM 27048 C CA . ALA A 1 13 ? 36.012 51.394 48.095 1.00 0.00 10 ALA X CA 18
ATOM 27049 C C . ALA A 1 13 ? 36.308 50.695 46.743 1.00 0.00 10 ALA X C 18
ATOM 27050 O O . ALA A 1 13 ? 37.051 51.231 45.916 1.00 0.00 10 ALA X O 18
ATOM 27057 N N . LYS A 1 14 ? 35.724 49.516 46.482 1.00 0.00 11 LYS X N 18
ATOM 27058 C CA . LYS A 1 14 ? 35.808 48.829 45.180 1.00 0.00 11 LYS X CA 18
ATOM 27059 C C . LYS A 1 14 ? 35.282 49.656 43.997 1.00 0.00 11 LYS X C 18
ATOM 27060 O O . LYS A 1 14 ? 35.770 49.443 42.882 1.00 0.00 11 LYS X O 18
ATOM 27079 N N . PHE A 1 15 ? 34.311 50.553 44.212 1.00 0.00 12 PHE X N 18
ATOM 27080 C CA . PHE A 1 15 ? 33.690 51.412 43.190 1.00 0.00 12 PHE X CA 18
ATOM 27081 C C . PHE A 1 15 ? 34.280 52.840 43.173 1.00 0.00 12 PHE X C 18
ATOM 27082 O O . PHE A 1 15 ? 33.666 53.760 42.640 1.00 0.00 12 PHE X O 18
ATOM 27099 N N . ALA A 1 16 ? 35.477 53.038 43.727 1.00 0.00 13 ALA X N 18
ATOM 27100 C CA . ALA A 1 16 ? 36.172 54.331 43.752 1.00 0.00 13 ALA X CA 18
ATOM 27101 C C . ALA A 1 16 ? 36.807 54.666 42.386 1.00 0.00 13 ALA X C 18
ATOM 27102 O O . ALA A 1 16 ? 36.644 55.767 41.858 1.00 0.00 13 ALA X O 18
ATOM 27109 N N . LEU A 1 17 ? 37.478 53.664 41.806 1.00 0.00 14 LEU X N 18
ATOM 27110 C CA . LEU A 1 17 ? 38.102 53.639 40.473 1.00 0.00 14 LEU X CA 18
ATOM 27111 C C . LEU A 1 17 ? 37.102 53.510 39.305 1.00 0.00 14 LEU X C 18
ATOM 27112 O O . LEU A 1 17 ? 37.425 52.917 38.279 1.00 0.00 14 LEU X O 18
ATOM 27128 N N . ASP A 1 18 ? 35.923 54.119 39.441 1.00 0.00 15 ASP X N 18
ATOM 27129 C CA . ASP A 1 18 ? 34.813 54.058 38.478 1.00 0.00 15 ASP X CA 18
ATOM 27130 C C . ASP A 1 18 ? 34.334 52.610 38.174 1.00 0.00 15 ASP X C 18
ATOM 27131 O O . ASP A 1 18 ? 34.614 51.662 38.908 1.00 0.00 15 ASP X O 18
ATOM 27140 N N . GLU A 1 19 ? 33.543 52.443 37.106 1.00 0.00 16 GLU X N 18
ATOM 27141 C CA . GLU A 1 19 ? 33.118 51.152 36.532 1.00 0.00 16 GLU X CA 18
ATOM 27142 C C . GLU A 1 19 ? 33.836 50.848 35.211 1.00 0.00 16 GLU X C 18
ATOM 27143 O O . GLU A 1 19 ? 34.215 49.708 34.985 1.00 0.00 16 GLU X O 18
ATOM 27155 N N . GLU A 1 20 ? 34.081 51.854 34.362 1.00 0.00 17 GLU X N 18
ATOM 27156 C CA . GLU A 1 20 ? 34.755 51.712 33.053 1.00 0.00 17 GLU X CA 18
ATOM 27157 C C . GLU A 1 20 ? 36.030 50.846 33.109 1.00 0.00 17 GLU X C 18
ATOM 27158 O O . GLU A 1 20 ? 36.126 49.836 32.413 1.00 0.00 17 GLU X O 18
ATOM 27170 N N . LEU A 1 21 ? 36.954 51.155 34.033 1.00 0.00 18 LEU X N 18
ATOM 27171 C CA . LEU A 1 21 ? 38.165 50.370 34.333 1.00 0.00 18 LEU X CA 18
ATOM 27172 C C . LEU A 1 21 ? 37.924 48.854 34.407 1.00 0.00 18 LEU X C 18
ATOM 27173 O O . LEU A 1 21 ? 38.790 48.061 34.010 1.00 0.00 18 LEU X O 18
ATOM 27189 N N . ARG A 1 22 ? 36.761 48.438 34.928 1.00 0.00 19 ARG X N 18
ATOM 27190 C CA . ARG A 1 22 ? 36.350 47.046 35.150 1.00 0.00 19 ARG X CA 18
ATOM 27191 C C . ARG A 1 22 ? 36.194 46.239 33.850 1.00 0.00 19 ARG X C 18
ATOM 27192 O O . ARG A 1 22 ? 36.403 45.023 33.853 1.00 0.00 19 ARG X O 18
ATOM 27213 N N . PHE A 1 23 ? 35.946 46.917 32.728 1.00 0.00 20 PHE X N 18
ATOM 27214 C CA . PHE A 1 23 ? 36.053 46.381 31.367 1.00 0.00 20 PHE X CA 18
ATOM 27215 C C . PHE A 1 23 ? 37.433 45.765 31.082 1.00 0.00 20 PHE X C 18
ATOM 27216 O O . PHE A 1 23 ? 37.535 44.706 30.460 1.00 0.00 20 PHE X O 18
ATOM 27233 N N . LYS A 1 24 ? 38.514 46.383 31.570 1.00 0.00 21 LYS X N 18
ATOM 27234 C CA . LYS A 1 24 ? 39.887 45.849 31.486 1.00 0.00 21 LYS X CA 18
ATOM 27235 C C . LYS A 1 24 ? 40.161 44.776 32.542 1.00 0.00 21 LYS X C 18
ATOM 27236 O O . LYS A 1 24 ? 40.851 43.792 32.264 1.00 0.00 21 LYS X O 18
ATOM 27255 N N . ALA A 1 25 ? 39.600 44.944 33.743 1.00 0.00 22 ALA X N 18
ATOM 27256 C CA . ALA A 1 25 ? 39.646 43.930 34.800 1.00 0.00 22 ALA X CA 18
ATOM 27257 C C . ALA A 1 25 ? 39.197 42.565 34.282 1.00 0.00 22 ALA X C 18
ATOM 27258 O O . ALA A 1 25 ? 39.987 41.623 34.283 1.00 0.00 22 ALA X O 18
ATOM 27265 N N . THR A 1 26 ? 37.939 42.463 33.837 1.00 0.00 23 THR X N 18
ATOM 27266 C CA . THR A 1 26 ? 37.266 41.253 33.317 1.00 0.00 23 THR X CA 18
ATOM 27267 C C . THR A 1 26 ? 38.132 40.491 32.300 1.00 0.00 23 THR X C 18
ATOM 27268 O O . THR A 1 26 ? 38.409 39.305 32.497 1.00 0.00 23 THR X O 18
ATOM 27279 N N . ALA A 1 27 ? 38.679 41.190 31.297 1.00 0.00 24 ALA X N 18
ATOM 27280 C CA . ALA A 1 27 ? 39.573 40.658 30.266 1.00 0.00 24 ALA X CA 18
ATOM 27281 C C . ALA A 1 27 ? 40.784 39.852 30.785 1.00 0.00 24 ALA X C 18
ATOM 27282 O O . ALA A 1 27 ? 41.091 38.821 30.192 1.00 0.00 24 ALA X O 18
ATOM 27289 N N . ARG A 1 28 ? 41.482 40.289 31.855 1.00 0.00 25 ARG X N 18
ATOM 27290 C CA . ARG A 1 28 ? 42.519 39.476 32.542 1.00 0.00 25 ARG X CA 18
ATOM 27291 C C . ARG A 1 28 ? 41.957 38.548 33.628 1.00 0.00 25 ARG X C 18
ATOM 27292 O O . ARG A 1 28 ? 42.578 37.530 33.945 1.00 0.00 25 ARG X O 18
ATOM 27313 N N . ARG A 1 29 ? 40.839 38.909 34.269 1.00 0.00 26 ARG X N 18
ATOM 27314 C CA . ARG A 1 29 ? 40.170 38.093 35.299 1.00 0.00 26 ARG X CA 18
ATOM 27315 C C . ARG A 1 29 ? 39.736 36.721 34.760 1.00 0.00 26 ARG X C 18
ATOM 27316 O O . ARG A 1 29 ? 39.680 35.781 35.548 1.00 0.00 26 ARG X O 18
ATOM 27337 N N . ASN A 1 30 ? 39.503 36.580 33.452 1.00 0.00 27 ASN X N 18
ATOM 27338 C CA . ASN A 1 30 ? 39.282 35.316 32.733 1.00 0.00 27 ASN X CA 18
ATOM 27339 C C . ASN A 1 30 ? 40.142 34.143 33.264 1.00 0.00 27 ASN X C 18
ATOM 27340 O O . ASN A 1 30 ? 39.600 33.119 33.682 1.00 0.00 27 ASN X O 18
ATOM 27351 N N . LYS A 1 31 ? 41.474 34.314 33.312 1.00 0.00 28 LYS X N 18
ATOM 27352 C CA . LYS A 1 31 ? 42.462 33.384 33.881 1.00 0.00 28 LYS X CA 18
ATOM 27353 C C . LYS A 1 31 ? 42.181 33.165 35.366 1.00 0.00 28 LYS X C 18
ATOM 27354 O O . LYS A 1 31 ? 41.916 32.048 35.774 1.00 0.00 28 LYS X O 18
ATOM 27373 N N . LEU A 1 32 ? 42.236 34.217 36.183 1.00 0.00 29 LEU X N 18
ATOM 27374 C CA . LEU A 1 32 ? 42.033 34.144 37.639 1.00 0.00 29 LEU X CA 18
ATOM 27375 C C . LEU A 1 32 ? 40.766 33.367 38.047 1.00 0.00 29 LEU X C 18
ATOM 27376 O O . LEU A 1 32 ? 40.829 32.535 38.943 1.00 0.00 29 LEU X O 18
ATOM 27392 N N . LEU A 1 33 ? 39.616 33.643 37.420 1.00 0.00 30 LEU X N 18
ATOM 27393 C CA . LEU A 1 33 ? 38.364 32.898 37.612 1.00 0.00 30 LEU X CA 18
ATOM 27394 C C . LEU A 1 33 ? 38.513 31.478 37.076 1.00 0.00 30 LEU X C 18
ATOM 27395 O O . LEU A 1 33 ? 38.353 30.541 37.844 1.00 0.00 30 LEU X O 18
A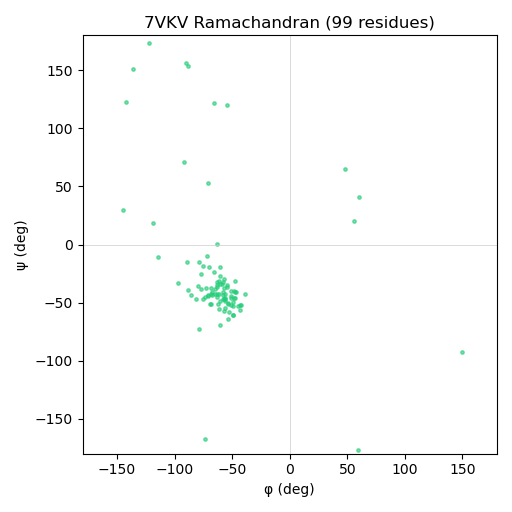TOM 27411 N N . GLY A 1 34 ? 38.830 31.330 35.787 1.00 0.00 31 GLY X N 18
ATOM 27412 C CA . GLY A 1 34 ? 39.047 30.054 35.115 1.00 0.00 31 GLY X CA 18
ATOM 27413 C C . GLY A 1 34 ? 39.917 29.079 35.911 1.00 0.00 31 GLY X C 18
ATOM 27414 O O . GLY A 1 34 ? 39.542 27.936 36.081 1.00 0.00 31 GLY X O 18
ATOM 27418 N N . LEU A 1 35 ? 41.080 29.515 36.378 1.00 0.00 32 LEU X N 18
ATOM 27419 C CA . LEU A 1 35 ? 42.034 28.747 37.172 1.00 0.00 32 LEU X CA 18
ATOM 27420 C C . LEU A 1 35 ? 41.483 28.439 38.568 1.00 0.00 32 LEU X C 18
ATOM 27421 O O . LEU A 1 35 ? 41.518 27.280 38.968 1.00 0.00 32 LEU X O 18
ATOM 27437 N N . TRP A 1 36 ? 40.991 29.452 39.301 1.00 0.00 33 TRP X N 18
ATOM 27438 C CA . TRP A 1 36 ? 40.350 29.261 40.614 1.00 0.00 33 TRP X CA 18
ATOM 27439 C C . TRP A 1 36 ? 39.303 28.142 40.542 1.00 0.00 33 TRP X C 18
ATOM 27440 O O . TRP A 1 36 ? 39.415 27.131 41.227 1.00 0.00 33 TRP X O 18
ATOM 27461 N N . ALA A 1 37 ? 38.314 28.331 39.670 1.00 0.00 34 ALA X N 18
ATOM 27462 C CA . ALA A 1 37 ? 37.272 27.382 39.288 1.00 0.00 34 ALA X CA 18
ATOM 27463 C C . ALA A 1 37 ? 37.838 26.002 38.880 1.00 0.00 34 ALA X C 18
ATOM 27464 O O . ALA A 1 37 ? 37.584 24.981 39.527 1.00 0.00 34 ALA X O 18
ATOM 27471 N N . ALA A 1 38 ? 38.674 25.952 37.838 1.00 0.00 35 ALA X N 18
ATOM 27472 C CA . ALA A 1 38 ? 39.330 24.727 37.374 1.00 0.00 35 ALA X CA 18
ATOM 27473 C C . ALA A 1 38 ? 40.041 23.950 38.488 1.00 0.00 35 ALA X C 18
ATOM 27474 O O . ALA A 1 38 ? 40.038 22.718 38.446 1.00 0.00 35 ALA X O 18
ATOM 27481 N N . GLY A 1 39 ? 40.663 24.639 39.447 1.00 0.00 36 GLY X N 18
ATOM 27482 C CA . GLY A 1 39 ? 41.329 24.068 40.611 1.00 0.00 36 GLY X CA 18
ATOM 27483 C C . GLY A 1 39 ? 40.413 23.157 41.426 1.00 0.00 36 GLY X C 18
ATOM 27484 O O . GLY A 1 39 ? 40.784 22.022 41.713 1.00 0.00 36 GLY X O 18
ATOM 27488 N N . LEU A 1 40 ? 39.220 23.636 41.794 1.00 0.00 37 LEU X N 18
ATOM 27489 C CA . LEU A 1 40 ? 38.220 22.889 42.570 1.00 0.00 37 LEU X CA 18
ATOM 27490 C C . LEU A 1 40 ? 37.775 21.611 41.842 1.00 0.00 37 LEU X C 18
ATOM 27491 O O . LEU A 1 40 ? 37.667 20.545 42.446 1.00 0.00 37 LEU X O 18
ATOM 27507 N N . LEU A 1 41 ? 37.489 21.752 40.548 1.00 0.00 38 LEU X N 18
ATOM 27508 C CA . LEU A 1 41 ? 37.090 20.667 39.648 1.00 0.00 38 LEU X CA 18
ATOM 27509 C C . LEU A 1 41 ? 38.212 19.652 39.365 1.00 0.00 38 LEU X C 18
ATOM 27510 O O . LEU A 1 41 ? 37.918 18.544 38.913 1.00 0.00 38 LEU X O 18
ATOM 27526 N N . ALA A 1 42 ? 39.474 20.047 39.558 1.00 0.00 39 ALA X N 18
ATOM 27527 C CA . ALA A 1 42 ? 40.679 19.298 39.216 1.00 0.00 39 ALA X CA 18
ATOM 27528 C C . ALA A 1 42 ? 40.611 18.703 37.792 1.00 0.00 39 ALA X C 18
ATOM 27529 O O . ALA A 1 42 ? 40.663 17.487 37.593 1.00 0.00 39 ALA X O 18
ATOM 27536 N N . LYS A 1 43 ? 40.477 19.588 36.790 1.00 0.00 40 LYS X N 18
ATOM 27537 C CA . LYS A 1 43 ? 40.413 19.234 35.359 1.00 0.00 40 LYS X CA 18
ATOM 27538 C C . LYS A 1 43 ? 41.798 18.821 34.800 1.00 0.00 40 LYS X C 18
ATOM 27539 O O . LYS A 1 43 ? 42.753 18.633 35.549 1.00 0.00 40 LYS X O 18
ATOM 27558 N N . SER A 1 44 ? 41.874 18.629 33.476 1.00 0.00 41 SER X N 18
ATOM 27559 C CA . SER A 1 44 ? 43.085 18.328 32.685 1.00 0.00 41 SER X CA 18
ATOM 27560 C C . SER A 1 44 ? 44.136 19.446 32.783 1.00 0.00 41 SER X C 18
ATOM 27561 O O . SER A 1 44 ? 45.171 19.272 33.427 1.00 0.00 41 SER X O 18
ATOM 27569 N N . ASP A 1 45 ? 43.841 20.621 32.210 1.00 0.00 42 ASP X N 18
ATOM 27570 C CA . ASP A 1 45 ? 44.703 21.806 32.179 1.00 0.00 42 ASP X CA 18
ATOM 27571 C C . ASP A 1 45 ? 43.911 23.076 32.566 1.00 0.00 42 ASP X C 18
ATOM 27572 O O . ASP A 1 45 ? 42.696 23.157 32.320 1.00 0.00 42 ASP X O 18
ATOM 27581 N N . PRO A 1 46 ? 44.586 24.108 33.110 1.00 0.00 43 PRO X N 18
ATOM 27582 C CA . PRO A 1 46 ? 43.964 25.377 33.481 1.00 0.00 43 PRO X CA 18
ATOM 27583 C C . PRO A 1 46 ? 43.411 26.142 32.269 1.00 0.00 43 PRO X C 18
ATOM 27584 O O . PRO A 1 46 ? 42.281 26.639 32.300 1.00 0.00 43 PRO X O 18
ATOM 27595 N N . GLU A 1 47 ? 44.198 26.269 31.195 1.00 0.00 44 GLU X N 18
ATOM 27596 C CA . GLU A 1 47 ? 43.761 27.012 30.003 1.00 0.00 44 GLU X CA 18
ATOM 27597 C C . GLU A 1 47 ? 42.520 26.389 29.359 1.00 0.00 44 GLU X C 18
ATOM 27598 O O . GLU A 1 47 ? 41.627 27.120 28.925 1.00 0.00 44 GLU X O 18
ATOM 27610 N N . ALA A 1 48 ? 42.429 25.054 29.349 1.00 0.00 45 ALA X N 18
ATOM 27611 C CA . ALA A 1 48 ? 41.292 24.284 28.839 1.00 0.00 45 ALA X CA 18
ATOM 27612 C C . ALA A 1 48 ? 39.936 24.766 29.393 1.00 0.00 45 ALA X C 18
ATOM 27613 O O . ALA A 1 48 ? 38.992 24.947 28.626 1.00 0.00 45 ALA X O 18
ATOM 27620 N N . TYR A 1 49 ? 39.831 25.004 30.703 1.00 0.00 46 TYR X N 18
ATOM 27621 C CA . TYR A 1 49 ? 38.637 25.594 31.321 1.00 0.00 46 TYR X CA 18
ATOM 27622 C C . TYR A 1 49 ? 38.554 27.120 31.152 1.00 0.00 46 TYR X C 18
ATOM 27623 O O . TYR A 1 49 ? 37.475 27.651 30.907 1.00 0.00 46 TYR X O 18
ATOM 27641 N N . ALA A 1 50 ? 39.670 27.853 31.258 1.00 0.00 47 ALA X N 18
ATOM 27642 C CA . ALA A 1 50 ? 39.701 29.294 30.984 1.00 0.00 47 ALA X CA 18
ATOM 27643 C C . ALA A 1 50 ? 39.206 29.659 29.564 1.00 0.00 47 ALA X C 18
ATOM 27644 O O . ALA A 1 50 ? 38.680 30.752 29.353 1.00 0.00 47 ALA X O 18
ATOM 27651 N N . SER A 1 51 ? 39.337 28.749 28.588 1.00 0.00 48 SER X N 18
ATOM 27652 C CA . SER A 1 51 ? 38.713 28.840 27.259 1.00 0.00 48 SER X CA 18
ATOM 27653 C C . SER A 1 51 ? 37.186 29.007 27.340 1.00 0.00 48 SER X C 18
ATOM 27654 O O . SER A 1 51 ? 36.632 29.902 26.705 1.00 0.00 48 SER X O 18
ATOM 27662 N N . GLU A 1 52 ? 36.503 28.223 28.186 1.00 0.00 49 GLU X N 18
ATOM 27663 C CA . GLU A 1 52 ? 35.050 28.327 28.374 1.00 0.00 49 GLU X CA 18
ATOM 27664 C C . GLU A 1 52 ? 34.600 29.702 28.885 1.00 0.00 49 GLU X C 18
ATOM 27665 O O . GLU A 1 52 ? 33.474 30.100 28.604 1.00 0.00 49 GLU X O 18
ATOM 27677 N N . ILE A 1 53 ? 35.451 30.403 29.652 1.00 0.00 50 ILE X N 18
ATOM 27678 C CA . ILE A 1 53 ? 35.224 31.768 30.157 1.00 0.00 50 ILE X CA 18
ATOM 27679 C C . ILE A 1 53 ? 35.213 32.777 29.002 1.00 0.00 50 ILE X C 18
ATOM 27680 O O . ILE A 1 53 ? 34.233 33.494 28.838 1.00 0.00 50 ILE X O 18
ATOM 27696 N N . VAL A 1 54 ? 36.269 32.835 28.184 1.00 0.00 51 VAL X N 18
ATOM 27697 C CA . VAL A 1 54 ? 36.352 33.753 27.022 1.00 0.00 51 VAL X CA 18
ATOM 27698 C C . VAL A 1 54 ? 35.377 33.414 25.894 1.00 0.00 51 VAL X C 18
ATOM 27699 O O . VAL A 1 54 ? 35.179 34.234 25.010 1.00 0.00 51 VAL X O 18
ATOM 27712 N N . ALA A 1 55 ? 34.758 32.231 25.921 1.00 0.00 52 ALA X N 18
ATOM 27713 C CA . ALA A 1 55 ? 33.618 31.892 25.076 1.00 0.00 52 ALA X CA 18
ATOM 27714 C C . ALA A 1 55 ? 32.265 32.157 25.767 1.00 0.00 52 ALA X C 18
ATOM 27715 O O . ALA A 1 55 ? 31.236 32.052 25.107 1.00 0.00 52 ALA X O 18
ATOM 27722 N N . ALA A 1 56 ? 32.249 32.507 27.062 1.00 0.00 53 ALA X N 18
ATOM 27723 C CA . ALA A 1 56 ? 31.062 32.788 27.879 1.00 0.00 53 ALA X CA 18
ATOM 27724 C C . ALA A 1 56 ? 30.873 34.284 28.199 1.00 0.00 53 ALA X C 18
ATOM 27725 O O . ALA A 1 56 ? 29.797 34.645 28.676 1.00 0.00 53 ALA X O 18
ATOM 27732 N N . ASP A 1 57 ? 31.855 35.159 27.924 1.00 0.00 54 ASP X N 18
ATOM 27733 C CA . ASP A 1 57 ? 31.694 36.625 27.985 1.00 0.00 54 ASP X CA 18
ATOM 27734 C C . ASP A 1 57 ? 31.026 37.233 26.735 1.00 0.00 54 ASP X C 18
ATOM 27735 O O . ASP A 1 57 ? 30.790 38.444 26.693 1.00 0.00 54 ASP X O 18
ATOM 27744 N N . PHE A 1 58 ? 30.663 36.383 25.760 1.00 0.00 55 PHE X N 18
ATOM 27745 C CA . PHE A 1 58 ? 29.749 36.713 24.662 1.00 0.00 55 PHE X CA 18
ATOM 27746 C C . PHE A 1 58 ? 28.414 37.283 25.160 1.00 0.00 55 PHE X C 18
ATOM 27747 O O . PHE A 1 58 ? 27.987 37.051 26.290 1.00 0.00 55 PHE X O 18
ATOM 27764 N N . GLU A 1 59 ? 27.731 37.991 24.259 1.00 0.00 56 GLU X N 18
ATOM 27765 C CA . GLU A 1 59 ? 26.525 38.772 24.553 1.00 0.00 56 GLU X CA 18
ATOM 27766 C C . GLU A 1 59 ? 25.400 38.510 23.529 1.00 0.00 56 GLU X C 18
ATOM 27767 O O . GLU A 1 59 ? 24.341 39.134 23.561 1.00 0.00 56 GLU X O 18
ATOM 27779 N N . GLU A 1 60 ? 25.598 37.543 22.63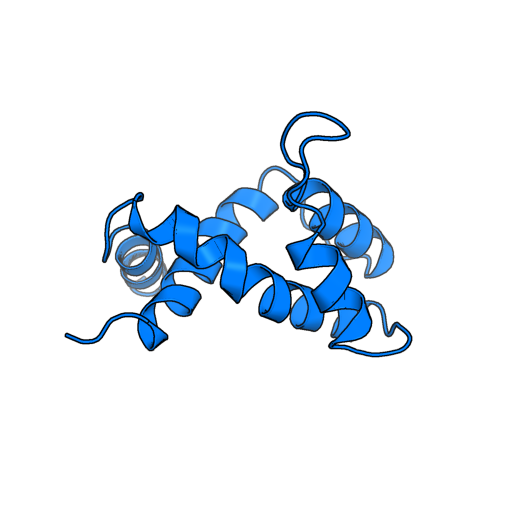1 1.00 0.00 57 GLU X N 18
ATOM 27780 C CA . GLU A 1 60 ? 24.718 37.219 21.499 1.00 0.00 57 GLU X CA 18
ATOM 27781 C C . GLU A 1 60 ? 23.407 36.535 21.958 1.00 0.00 57 GLU X C 18
ATOM 27782 O O . GLU A 1 60 ? 22.327 36.782 21.423 1.00 0.00 57 GLU X O 18
ATOM 27794 N N . ALA A 1 61 ? 23.493 35.690 22.990 1.00 0.00 58 ALA X N 18
ATOM 27795 C CA . ALA A 1 61 ? 22.347 35.108 23.692 1.00 0.00 58 ALA X CA 18
ATOM 27796 C C . ALA A 1 61 ? 21.955 35.868 24.980 1.00 0.00 58 ALA X C 18
ATOM 27797 O O . ALA A 1 61 ? 21.116 35.360 25.727 1.00 0.00 58 ALA X O 18
ATOM 27804 N N . GLY A 1 62 ? 22.522 37.042 25.277 1.00 0.00 59 GLY X N 18
ATOM 27805 C CA . GLY A 1 62 ? 22.206 37.852 26.463 1.00 0.00 59 GLY X CA 18
ATOM 27806 C C . GLY A 1 62 ? 23.439 38.239 27.286 1.00 0.00 59 GLY X C 18
ATOM 27807 O O . GLY A 1 62 ? 24.433 37.519 27.305 1.00 0.00 59 GLY X O 18
ATOM 27811 N N . HIS A 1 63 ? 23.351 39.355 28.013 1.00 0.00 60 HIS X N 18
ATOM 27812 C CA . HIS A 1 63 ? 24.366 39.717 29.004 1.00 0.00 60 HIS X CA 18
ATOM 27813 C C . HIS A 1 63 ? 24.414 38.731 30.186 1.00 0.00 60 HIS X C 18
ATOM 27814 O O . HIS A 1 63 ? 23.488 37.959 30.429 1.00 0.00 60 HIS X O 18
ATOM 27828 N N . GLU A 1 64 ? 25.483 38.834 30.983 1.00 0.00 61 GLU X N 18
ATOM 27829 C CA . GLU A 1 64 ? 25.687 38.133 32.266 1.00 0.00 61 GLU X CA 18
ATOM 27830 C C . GLU A 1 64 ? 25.823 36.592 32.147 1.00 0.00 61 GLU X C 18
ATOM 27831 O O . GLU A 1 64 ? 25.655 35.861 33.118 1.00 0.00 61 GLU X O 18
ATOM 27843 N N . ASP A 1 65 ? 26.206 36.084 30.969 1.00 0.00 62 ASP X N 18
ATOM 27844 C CA . ASP A 1 65 ? 26.220 34.634 30.689 1.00 0.00 62 ASP X CA 18
ATOM 27845 C C . ASP A 1 65 ? 27.366 33.881 31.401 1.00 0.00 62 ASP X C 18
ATOM 27846 O O . ASP A 1 65 ? 27.192 32.730 31.827 1.00 0.00 62 ASP X O 18
ATOM 27855 N N . VAL A 1 66 ? 28.513 34.546 31.619 1.00 0.00 63 VAL X N 18
ATOM 27856 C CA . VAL A 1 66 ? 29.640 34.109 32.472 1.00 0.00 63 VAL X CA 18
ATOM 27857 C C . VAL A 1 66 ? 29.189 33.610 33.843 1.00 0.00 63 VAL X C 18
ATOM 27858 O O . VAL A 1 66 ? 29.659 32.560 34.280 1.00 0.00 63 VAL X O 18
ATOM 27871 N N . VAL A 1 67 ? 28.281 34.318 34.513 1.00 0.00 64 VAL X N 18
ATOM 27872 C CA . VAL A 1 67 ? 27.705 33.949 35.818 1.00 0.00 64 VAL X CA 18
ATOM 27873 C C . VAL A 1 67 ? 27.231 32.496 35.811 1.00 0.00 64 VAL X C 18
ATOM 27874 O O . VAL A 1 67 ? 27.521 31.731 36.733 1.00 0.00 64 VAL X O 18
ATOM 27887 N N . ARG A 1 68 ? 26.540 32.095 34.735 1.00 0.00 65 ARG X N 18
ATOM 27888 C CA . ARG A 1 68 ? 26.064 30.725 34.516 1.00 0.00 65 ARG X CA 18
ATOM 27889 C C . ARG A 1 68 ? 27.206 29.717 34.440 1.00 0.00 65 ARG X C 18
ATOM 27890 O O . ARG A 1 68 ? 27.059 28.633 35.000 1.00 0.00 65 ARG X O 18
ATOM 27911 N N . LYS A 1 69 ? 28.330 30.039 33.785 1.00 0.00 66 LYS X N 18
ATOM 27912 C CA . LYS A 1 69 ? 29.572 29.243 33.814 1.00 0.00 66 LYS X CA 18
ATOM 27913 C C . LYS A 1 69 ? 30.020 28.957 35.258 1.00 0.00 66 LYS X C 18
ATOM 27914 O O . LYS A 1 69 ? 30.067 27.794 35.653 1.00 0.00 66 LYS X O 18
ATOM 27933 N N . ILE A 1 70 ? 30.256 30.019 36.035 1.00 0.00 67 ILE X N 18
ATOM 27934 C CA . ILE A 1 70 ? 30.716 29.988 37.435 1.00 0.00 67 ILE X CA 18
ATOM 27935 C C . ILE A 1 70 ? 29.722 29.250 38.367 1.00 0.00 67 ILE X C 18
ATOM 27936 O O . ILE A 1 70 ? 30.135 28.441 39.187 1.00 0.00 67 ILE X O 18
ATOM 27952 N N . LYS A 1 71 ? 28.400 29.455 38.251 1.00 0.00 68 LYS X N 18
ATOM 27953 C CA . LYS A 1 71 ? 27.364 28.769 39.069 1.00 0.00 68 LYS X CA 18
ATOM 27954 C C . LYS A 1 71 ? 27.523 27.247 39.042 1.00 0.00 68 LYS X C 18
ATOM 27955 O O . LYS A 1 71 ? 27.535 26.579 40.075 1.00 0.00 68 LYS X O 18
ATOM 27974 N N . THR A 1 72 ? 27.525 26.700 37.828 1.00 0.00 69 THR X N 18
ATOM 27975 C CA . THR A 1 72 ? 27.650 25.263 37.546 1.00 0.00 69 THR X CA 18
ATOM 27976 C C . THR A 1 72 ? 28.915 24.686 38.180 1.00 0.00 69 THR X C 18
ATOM 27977 O O . THR A 1 72 ? 28.841 23.648 38.832 1.00 0.00 69 THR X O 18
ATOM 27988 N N . ASP A 1 73 ? 30.036 25.397 38.036 1.00 0.00 70 ASP X N 18
ATOM 27989 C CA . ASP A 1 73 ? 31.299 25.151 38.745 1.00 0.00 70 ASP X CA 18
ATOM 27990 C C . ASP A 1 73 ? 31.106 24.871 40.247 1.00 0.00 70 ASP X C 18
ATOM 27991 O O . ASP A 1 73 ? 31.442 23.793 40.730 1.00 0.00 70 ASP X O 18
ATOM 28000 N N . PHE A 1 74 ? 30.522 25.821 40.980 1.00 0.00 71 PHE X N 18
ATOM 28001 C CA . PHE A 1 74 ? 30.239 25.675 42.407 1.00 0.00 71 PHE X CA 18
ATOM 28002 C C . PHE A 1 74 ? 29.394 24.441 42.732 1.00 0.00 71 PHE X C 18
ATOM 28003 O O . PHE A 1 74 ? 29.689 23.730 43.687 1.00 0.00 71 PHE X O 18
ATOM 28020 N N . ASP A 1 75 ? 28.327 24.178 41.996 1.00 0.00 72 ASP X N 18
ATOM 28021 C CA . ASP A 1 75 ? 27.481 23.018 42.246 1.00 0.00 72 ASP X CA 18
ATOM 28022 C C . ASP A 1 75 ? 28.243 21.685 42.045 1.00 0.00 72 ASP X C 18
ATOM 28023 O O . ASP A 1 75 ? 28.206 20.783 42.890 1.00 0.00 72 ASP X O 18
ATOM 28032 N N . ALA A 1 76 ? 28.997 21.601 40.945 1.00 0.00 73 ALA X N 18
ATOM 28033 C CA . ALA A 1 76 ? 29.847 20.465 40.594 1.00 0.00 73 ALA X CA 18
ATOM 28034 C C . ALA A 1 76 ? 30.966 20.223 41.624 1.00 0.00 73 ALA X C 18
ATOM 28035 O O . ALA A 1 76 ? 31.256 19.079 41.977 1.00 0.00 73 ALA X O 18
ATOM 28042 N N . ALA A 1 77 ? 31.585 21.284 42.141 1.00 0.00 74 ALA X N 18
ATOM 28043 C CA . ALA A 1 77 ? 32.517 21.191 43.264 1.00 0.00 74 ALA X CA 18
ATOM 28044 C C . ALA A 1 77 ? 31.838 21.211 44.644 1.00 0.00 74 ALA X C 18
ATOM 28045 O O . ALA A 1 77 ? 32.556 21.317 45.638 1.00 0.00 74 ALA X O 18
ATOM 28052 N N . GLY A 1 78 ? 30.503 21.122 44.740 1.00 0.00 75 GLY X N 18
ATOM 28053 C CA . GLY A 1 78 ? 29.751 21.190 45.992 1.00 0.00 75 GLY X CA 18
ATOM 28054 C C . GLY A 1 78 ? 30.180 22.348 46.899 1.00 0.00 75 GLY X C 18
ATOM 28055 O O . GLY A 1 78 ? 30.738 22.121 47.970 1.00 0.00 75 GLY X O 18
ATOM 28059 N N . VAL A 1 79 ? 29.874 23.589 46.515 1.00 0.00 76 VAL X N 18
ATOM 28060 C CA . VAL A 1 79 ? 30.247 24.824 47.235 1.00 0.00 76 VAL X CA 18
ATOM 28061 C C . VAL A 1 79 ? 28.981 25.621 47.583 1.00 0.00 76 VAL X C 18
ATOM 28062 O O . VAL A 1 79 ? 28.084 25.783 46.755 1.00 0.00 76 VAL X O 18
ATOM 28075 N N . ALA A 1 80 ? 28.882 26.143 48.804 1.00 0.00 77 ALA X N 18
ATOM 28076 C CA . ALA A 1 80 ? 27.691 26.846 49.280 1.00 0.00 77 ALA X CA 18
ATOM 28077 C C . ALA A 1 80 ? 27.624 28.309 48.779 1.00 0.00 77 ALA X C 18
ATOM 28078 O O . ALA A 1 80 ? 27.905 29.226 49.554 1.00 0.00 77 ALA X O 18
ATOM 28085 N N . ILE A 1 81 ? 27.257 28.539 47.506 1.00 0.00 78 ILE X N 18
ATOM 28086 C CA . ILE A 1 81 ? 27.211 29.887 46.888 1.00 0.00 78 ILE X CA 18
ATOM 28087 C C . ILE A 1 81 ? 25.916 30.110 46.088 1.00 0.00 78 ILE X C 18
ATOM 28088 O O . ILE A 1 81 ? 25.601 29.350 45.174 1.00 0.00 78 ILE X O 18
ATOM 28104 N N . SER A 1 82 ? 25.193 31.192 46.399 1.00 0.00 79 SER X N 18
ATOM 28105 C CA . SER A 1 82 ? 23.954 31.596 45.709 1.00 0.00 79 SER X CA 18
ATOM 28106 C C . SER A 1 82 ? 24.216 32.282 44.354 1.00 0.00 79 SER X C 18
ATOM 28107 O O . SER A 1 82 ? 25.101 33.126 44.223 1.00 0.00 79 SER X O 18
ATOM 28115 N N . GLU A 1 83 ? 23.403 31.978 43.331 1.00 0.00 80 GLU X N 18
ATOM 28116 C CA . GLU A 1 83 ? 23.490 32.588 41.988 1.00 0.00 80 GLU X CA 18
ATOM 28117 C C . GLU A 1 83 ? 23.488 34.135 41.966 1.00 0.00 80 GLU X C 18
ATOM 28118 O O . GLU A 1 83 ? 24.248 34.745 41.209 1.00 0.00 80 GLU X O 18
ATOM 28130 N N . ASP A 1 84 ? 22.668 34.783 42.800 1.00 0.00 81 ASP X N 18
ATOM 28131 C CA . ASP A 1 84 ? 22.718 36.238 43.026 1.00 0.00 81 ASP X CA 18
ATOM 28132 C C . ASP A 1 84 ? 24.051 36.717 43.644 1.00 0.00 81 ASP X C 18
ATOM 28133 O O . ASP A 1 84 ? 24.588 37.739 43.221 1.00 0.00 81 ASP X O 18
ATOM 28142 N N . ASP A 1 85 ? 24.625 35.998 44.615 1.00 0.00 82 ASP X N 18
ATOM 28143 C CA . ASP A 1 85 ? 25.921 36.333 45.218 1.00 0.00 82 ASP X CA 18
ATOM 28144 C C . ASP A 1 85 ? 27.096 36.262 44.203 1.00 0.00 82 ASP X C 18
ATOM 28145 O O . ASP A 1 85 ? 28.138 36.877 44.437 1.00 0.00 82 ASP X O 18
ATOM 28154 N N . ILE A 1 86 ? 26.970 35.550 43.070 1.00 0.00 83 ILE X N 18
ATOM 28155 C CA . ILE A 1 86 ? 28.032 35.419 42.041 1.00 0.00 83 ILE X CA 18
ATOM 28156 C C . ILE A 1 86 ? 28.429 36.778 41.448 1.00 0.00 83 ILE X C 18
ATOM 28157 O O . ILE A 1 86 ? 29.605 37.141 41.498 1.00 0.00 83 ILE X O 18
ATOM 28173 N N . ARG A 1 87 ? 27.468 37.533 40.896 1.00 0.00 84 ARG X N 18
ATOM 28174 C CA . ARG A 1 87 ? 27.718 38.888 40.367 1.00 0.00 84 ARG X CA 18
ATOM 28175 C C . ARG A 1 87 ? 28.337 39.816 41.417 1.00 0.00 84 ARG X C 18
ATOM 28176 O O . ARG A 1 87 ? 29.241 40.573 41.086 1.00 0.00 84 ARG X O 18
ATOM 28197 N N . VAL A 1 88 ? 27.911 39.714 42.683 1.00 0.00 85 VAL X N 18
ATOM 28198 C CA . VAL A 1 88 ? 28.514 40.428 43.831 1.00 0.00 85 VAL X CA 18
ATOM 28199 C C . VAL A 1 88 ? 29.998 40.089 43.986 1.00 0.00 85 VAL X C 18
ATOM 28200 O O . VAL A 1 88 ? 30.832 40.990 43.996 1.00 0.00 85 VAL X O 18
ATOM 28213 N N . ARG A 1 89 ? 30.365 38.800 44.105 1.00 0.00 86 ARG X N 18
ATOM 28214 C CA . ARG A 1 89 ? 31.777 38.368 44.247 1.00 0.00 86 ARG X CA 18
ATOM 28215 C C . ARG A 1 89 ? 32.644 38.830 43.076 1.00 0.00 86 ARG X C 18
ATOM 28216 O O . ARG A 1 89 ? 33.758 39.299 43.301 1.00 0.00 86 ARG X O 18
ATOM 28237 N N . MET A 1 90 ? 32.143 38.694 41.844 1.00 0.00 87 MET X N 18
ATOM 28238 C CA . MET A 1 90 ? 32.788 39.169 40.621 1.00 0.00 87 MET X CA 18
ATOM 28239 C C . MET A 1 90 ? 33.280 40.612 40.772 1.00 0.00 87 MET X C 18
ATOM 28240 O O . MET A 1 90 ? 34.425 40.868 40.437 1.00 0.00 87 MET X O 18
ATOM 28254 N N . ILE A 1 91 ? 32.475 41.537 41.317 1.00 0.00 88 ILE X N 18
ATOM 28255 C CA . ILE A 1 91 ? 32.868 42.935 41.583 1.00 0.00 88 ILE X CA 18
ATOM 28256 C C . ILE A 1 91 ? 34.221 43.028 42.300 1.00 0.00 88 ILE X C 18
ATOM 28257 O O . ILE A 1 91 ? 35.130 43.713 41.824 1.00 0.00 88 ILE X O 18
ATOM 28273 N N . GLU A 1 92 ? 34.346 42.381 43.466 1.00 0.00 89 GLU X N 18
ATOM 28274 C CA . GLU A 1 92 ? 35.531 42.426 44.331 1.00 0.00 89 GLU X CA 18
ATOM 28275 C C . GLU A 1 92 ? 36.772 41.868 43.638 1.00 0.00 89 GLU X C 18
ATOM 28276 O O . GLU A 1 92 ? 37.846 42.475 43.670 1.00 0.00 89 GLU X O 18
ATOM 28288 N N . LEU A 1 93 ? 36.590 40.719 42.991 1.00 0.00 90 LEU X N 18
ATOM 28289 C CA . LEU A 1 93 ? 37.538 40.057 42.104 1.00 0.00 90 LEU X CA 18
ATOM 28290 C C . LEU A 1 93 ? 37.986 41.002 40.969 1.00 0.00 90 LEU X C 18
ATOM 28291 O O . LEU A 1 93 ? 39.184 41.183 40.749 1.00 0.00 90 LEU X O 18
ATOM 28307 N N . LEU A 1 94 ? 37.059 41.575 40.208 1.00 0.00 91 LEU X N 18
ATOM 28308 C CA . LEU A 1 94 ? 37.325 42.507 39.118 1.00 0.00 91 LEU X CA 18
ATOM 28309 C C . LEU A 1 94 ? 38.095 43.747 39.612 1.00 0.00 91 LEU X C 18
ATOM 28310 O O . LEU A 1 94 ? 39.157 44.046 39.076 1.00 0.00 91 LEU X O 18
ATOM 28326 N N . SER A 1 95 ? 37.619 44.455 40.638 1.00 0.00 92 SER X N 18
ATOM 28327 C CA . SER A 1 95 ? 38.334 45.616 41.191 1.00 0.00 92 SER X CA 18
ATOM 28328 C C . SER A 1 95 ? 39.788 45.312 41.577 1.00 0.00 92 SER X C 18
ATOM 28329 O O . SER A 1 95 ? 40.671 46.101 41.243 1.00 0.00 92 SER X O 18
ATOM 28337 N N . GLU A 1 96 ? 40.069 44.180 42.236 1.00 0.00 93 GLU X N 18
ATOM 28338 C CA . GLU A 1 96 ? 41.455 43.735 42.495 1.00 0.00 93 GLU X CA 18
ATOM 28339 C C . GLU A 1 96 ? 42.269 43.503 41.209 1.00 0.00 93 GLU X C 18
ATOM 28340 O O . GLU A 1 96 ? 43.411 43.948 41.110 1.00 0.00 93 GLU X O 18
ATOM 28352 N N . ALA A 1 97 ? 41.688 42.872 40.184 1.00 0.00 94 ALA X N 18
ATOM 28353 C CA . ALA A 1 97 ? 42.378 42.643 38.909 1.00 0.00 94 ALA X CA 18
ATOM 28354 C C . ALA A 1 97 ? 42.964 43.914 38.260 1.00 0.00 94 ALA X C 18
ATOM 28355 O O . ALA A 1 97 ? 43.968 43.811 37.548 1.00 0.00 94 ALA X O 18
ATOM 28362 N N . VAL A 1 98 ? 42.327 45.081 38.453 1.00 0.00 95 VAL X N 18
ATOM 28363 C CA . VAL A 1 98 ? 42.822 46.400 38.001 1.00 0.00 95 VAL X CA 18
ATOM 28364 C C . VAL A 1 98 ? 43.667 47.154 39.025 1.00 0.00 95 VAL X C 18
ATOM 28365 O O . VAL A 1 98 ? 44.522 47.938 38.606 1.00 0.00 95 VAL X O 18
ATOM 28378 N N . ALA A 1 99 ? 43.479 46.915 40.324 1.00 0.00 96 ALA X N 18
ATOM 28379 C CA . ALA A 1 99 ? 44.239 47.521 41.422 1.00 0.00 96 ALA X CA 18
ATOM 28380 C C . ALA A 1 99 ? 45.767 47.365 41.264 1.00 0.00 96 ALA X C 18
ATOM 28381 O O . ALA A 1 99 ? 46.516 48.291 41.569 1.00 0.00 96 ALA X O 18
ATOM 28388 N N . GLN A 1 100 ? 46.208 46.200 40.780 1.00 0.00 97 GLN X N 18
ATOM 28389 C CA . GLN A 1 100 ? 47.605 45.875 40.448 1.00 0.00 97 GLN X CA 18
ATOM 28390 C C . GLN A 1 100 ? 48.160 46.531 39.158 1.00 0.00 97 GLN X C 18
ATOM 28391 O O . GLN A 1 100 ? 49.376 46.692 39.052 1.00 0.00 97 GLN X O 18
ATOM 28405 N N . LEU A 1 101 ? 47.294 46.888 38.197 1.00 0.00 98 LEU X N 18
ATOM 28406 C CA . LEU A 1 101 ? 47.622 47.572 36.935 1.00 0.00 98 LEU X CA 18
ATOM 28407 C C . LEU A 1 101 ? 47.736 49.100 37.114 1.00 0.00 98 LEU X C 18
ATOM 28408 O O . LEU A 1 101 ? 48.513 49.770 36.431 1.00 0.00 98 LEU X O 18
ATOM 28424 N N . GLN A 1 102 ? 46.868 49.662 37.963 1.00 0.00 99 GLN X N 18
ATOM 28425 C CA . GLN A 1 102 ? 46.872 51.066 38.376 1.00 0.00 99 GLN X CA 18
ATOM 28426 C C . GLN A 1 102 ? 48.188 51.453 39.066 1.00 0.00 99 GLN X C 18
ATOM 28427 O O . GLN A 1 102 ? 48.574 50.852 40.066 1.00 0.00 99 GLN X O 18
ATOM 28441 N N . LYS A 1 103 ? 48.856 52.469 38.508 1.00 0.00 100 LYS X N 18
ATOM 28442 C CA . LYS A 1 103 ? 50.201 52.933 38.886 1.00 0.00 100 LYS X CA 18
ATOM 28443 C C . LYS A 1 103 ? 50.224 54.289 39.613 1.00 0.00 100 LYS X C 18
ATOM 28444 O O . LYS A 1 103 ? 51.188 54.572 40.319 1.00 0.00 100 LYS X O 18
ATOM 28463 N N . ASN A 1 104 ? 49.230 55.151 39.358 1.00 0.00 101 ASN X N 18
ATOM 28464 C CA . ASN A 1 104 ? 48.914 56.405 40.071 1.00 0.00 101 ASN X CA 18
ATOM 28465 C C . ASN A 1 104 ? 48.069 56.107 41.340 1.00 0.00 101 ASN X C 18
ATOM 28466 O O . ASN A 1 104 ? 47.746 54.909 41.562 1.00 0.00 101 ASN X O 18
ATOM 28477 N N . MET A 1 4 ? 31.589 41.228 59.441 1.00 0.00 1 MET X N 19
ATOM 28478 C CA . MET A 1 4 ? 32.940 41.611 58.942 1.00 0.00 1 MET X CA 19
ATOM 28479 C C . MET A 1 4 ? 32.910 42.968 58.248 1.00 0.00 1 MET X C 19
ATOM 28480 O O . MET A 1 4 ? 31.920 43.280 57.604 1.00 0.00 1 MET X O 19
ATOM 28494 N N . GLN A 1 5 ? 34.029 43.704 58.308 1.00 0.00 2 GLN X N 19
ATOM 28495 C CA . GLN A 1 5 ? 34.231 45.018 57.678 1.00 0.00 2 GLN X CA 19
ATOM 28496 C C . GLN A 1 5 ? 34.702 44.936 56.211 1.00 0.00 2 GLN X C 19
ATOM 28497 O O . GLN A 1 5 ? 34.271 45.738 55.386 1.00 0.00 2 GLN X O 19
ATOM 28511 N N . ASP A 1 6 ? 35.567 43.982 55.845 1.00 0.00 3 ASP X N 19
ATOM 28512 C CA . ASP A 1 6 ? 36.098 43.844 54.481 1.00 0.00 3 ASP X CA 19
ATOM 28513 C C . ASP A 1 6 ? 35.037 43.769 53.379 1.00 0.00 3 ASP X C 19
ATOM 28514 O O . ASP A 1 6 ? 35.173 44.450 52.375 1.00 0.00 3 ASP X O 19
ATOM 28523 N N . ARG A 1 7 ? 33.971 42.990 53.565 1.00 0.00 4 ARG X N 19
ATOM 28524 C CA . ARG A 1 7 ? 32.776 42.969 52.694 1.00 0.00 4 ARG X CA 19
ATOM 28525 C C . ARG A 1 7 ? 32.204 44.366 52.409 1.00 0.00 4 ARG X C 19
ATOM 28526 O O . ARG A 1 7 ? 31.757 44.653 51.309 1.00 0.00 4 ARG X O 19
ATOM 28547 N N . GLU A 1 8 ? 32.206 45.239 53.421 1.00 0.00 5 GLU X N 19
ATOM 28548 C CA . GLU A 1 8 ? 31.672 46.613 53.400 1.00 0.00 5 GLU X CA 19
ATOM 28549 C C . GLU A 1 8 ? 32.630 47.630 52.763 1.00 0.00 5 GLU X C 19
ATOM 28550 O O . GLU A 1 8 ? 32.224 48.357 51.856 1.00 0.00 5 GLU X O 19
ATOM 28562 N N . LYS A 1 9 ? 33.913 47.675 53.169 1.00 0.00 6 LYS X N 19
ATOM 28563 C CA . LYS A 1 9 ? 34.941 48.462 52.444 1.00 0.00 6 LYS X CA 19
ATOM 28564 C C . LYS A 1 9 ? 35.135 47.994 50.995 1.00 0.00 6 LYS X C 19
ATOM 28565 O O . LYS A 1 9 ? 35.323 48.824 50.113 1.00 0.00 6 LYS X O 19
ATOM 28584 N N . ALA A 1 10 ? 35.065 46.693 50.697 1.00 0.00 7 ALA X N 19
ATOM 28585 C CA . ALA A 1 10 ? 35.150 46.157 49.336 1.00 0.00 7 ALA X CA 19
ATOM 28586 C C . ALA A 1 10 ? 34.069 46.717 48.396 1.00 0.00 7 ALA X C 19
ATOM 28587 O O . ALA A 1 10 ? 34.336 46.858 47.207 1.00 0.00 7 ALA X O 19
ATOM 28594 N N . PHE A 1 11 ? 32.887 47.076 48.909 1.00 0.00 8 PHE X N 19
ATOM 28595 C CA . PHE A 1 11 ? 31.838 47.721 48.123 1.00 0.00 8 PHE X CA 19
ATOM 28596 C C . PHE A 1 11 ? 32.257 49.095 47.566 1.00 0.00 8 PHE X C 19
ATOM 28597 O O . PHE A 1 11 ? 31.914 49.415 46.425 1.00 0.00 8 PHE X O 19
ATOM 28614 N N . GLU A 1 12 ? 33.008 49.897 48.335 1.00 0.00 9 GLU X N 19
ATOM 28615 C CA . GLU A 1 12 ? 33.636 51.144 47.871 1.00 0.00 9 GLU X CA 19
ATOM 28616 C C . GLU A 1 12 ? 34.665 50.824 46.783 1.00 0.00 9 GLU X C 19
ATOM 28617 O O . GLU A 1 12 ? 34.505 51.286 45.655 1.00 0.00 9 GLU X O 19
ATOM 28629 N N . ALA A 1 13 ? 35.622 49.931 47.079 1.00 0.00 10 ALA X N 19
ATOM 28630 C CA . ALA A 1 13 ? 36.640 49.442 46.146 1.00 0.00 10 ALA X CA 19
ATOM 28631 C C . ALA A 1 13 ? 36.082 49.076 44.754 1.00 0.00 10 ALA X C 19
ATOM 28632 O O . ALA A 1 13 ? 36.564 49.622 43.763 1.00 0.00 10 ALA X O 19
ATOM 28639 N N . LYS A 1 14 ? 35.076 48.193 44.635 1.00 0.00 11 LYS X N 19
ATOM 28640 C CA . LYS A 1 14 ? 34.471 47.821 43.334 1.00 0.00 11 LYS X CA 19
ATOM 28641 C C . LYS A 1 14 ? 34.005 49.019 42.506 1.00 0.00 11 LYS X C 19
ATOM 28642 O O . LYS A 1 14 ? 34.183 48.998 41.294 1.00 0.00 11 LYS X O 19
ATOM 28661 N N . PHE A 1 15 ? 33.400 50.030 43.135 1.00 0.00 12 PHE X N 19
ATOM 28662 C CA . PHE A 1 15 ? 32.837 51.209 42.466 1.00 0.00 12 PHE X CA 19
ATOM 28663 C C . PHE A 1 15 ? 33.783 52.428 42.428 1.00 0.00 12 PHE X C 19
ATOM 28664 O O . PHE A 1 15 ? 33.430 53.457 41.846 1.00 0.00 12 PHE X O 19
ATOM 28681 N N . ALA A 1 16 ? 35.001 52.312 42.975 1.00 0.00 13 ALA X N 19
ATOM 28682 C CA . ALA A 1 16 ? 35.986 53.395 43.091 1.00 0.00 13 ALA X CA 19
ATOM 28683 C C . ALA A 1 16 ? 36.474 53.968 41.738 1.00 0.00 13 ALA X C 19
ATOM 28684 O O . ALA A 1 16 ? 37.025 55.066 41.696 1.00 0.00 13 ALA X O 19
ATOM 28691 N N . LEU A 1 17 ? 36.273 53.224 40.646 1.00 0.00 14 LEU X N 19
ATOM 28692 C CA . LEU A 1 17 ? 36.712 53.495 39.276 1.00 0.00 14 LEU X CA 19
ATOM 28693 C C . LEU A 1 17 ? 35.567 53.360 38.246 1.00 0.00 14 LEU X C 19
ATOM 28694 O O . LEU A 1 17 ? 35.820 53.208 37.050 1.00 0.00 14 LEU X O 19
ATOM 28710 N N . ASP A 1 18 ? 34.315 53.471 38.718 1.00 0.00 15 ASP X N 19
ATOM 28711 C CA . ASP A 1 18 ? 33.068 53.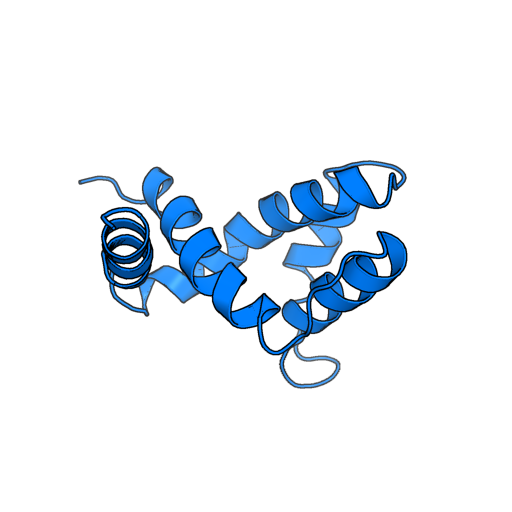322 37.948 1.00 0.00 15 ASP X CA 19
ATOM 28712 C C . ASP A 1 18 ? 32.952 51.935 37.258 1.00 0.00 15 ASP X C 19
ATOM 28713 O O . ASP A 1 18 ? 33.743 51.018 37.505 1.00 0.00 15 ASP X O 19
ATOM 28722 N N . GLU A 1 19 ? 31.950 51.743 36.396 1.00 0.00 16 GLU X N 19
ATOM 28723 C CA . GLU A 1 19 ? 31.775 50.487 35.661 1.00 0.00 16 GLU X CA 19
ATOM 28724 C C . GLU A 1 19 ? 32.569 50.460 34.353 1.00 0.00 16 GLU X C 19
ATOM 28725 O O . GLU A 1 19 ? 32.976 49.378 33.929 1.00 0.00 16 GLU X O 19
ATOM 28737 N N . GLU A 1 20 ? 32.825 51.608 33.719 1.00 0.00 17 GLU X N 19
ATOM 28738 C CA . GLU A 1 20 ? 33.573 51.706 32.455 1.00 0.00 17 GLU X CA 19
ATOM 28739 C C . GLU A 1 20 ? 34.994 51.117 32.529 1.00 0.00 17 GLU X C 19
ATOM 28740 O O . GLU A 1 20 ? 35.354 50.255 31.729 1.00 0.00 17 GLU X O 19
ATOM 28752 N N . LEU A 1 21 ? 35.811 51.537 33.507 1.00 0.00 18 LEU X N 19
ATOM 28753 C CA . LEU A 1 21 ? 37.171 51.004 33.703 1.00 0.00 18 LEU X CA 19
ATOM 28754 C C . LEU A 1 21 ? 37.178 49.481 33.969 1.00 0.00 18 LEU X C 19
ATOM 28755 O O . LEU A 1 21 ? 37.843 48.725 33.250 1.00 0.00 18 LEU X O 19
ATOM 28771 N N . ARG A 1 22 ? 36.444 49.000 34.989 1.00 0.00 19 ARG X N 19
ATOM 28772 C CA . ARG A 1 22 ? 36.386 47.560 35.323 1.00 0.00 19 ARG X CA 19
ATOM 28773 C C . ARG A 1 22 ? 35.872 46.682 34.176 1.00 0.00 19 ARG X C 19
ATOM 28774 O O . ARG A 1 22 ? 36.252 45.517 34.104 1.00 0.00 19 ARG X O 19
ATOM 28795 N N . PHE A 1 23 ? 35.075 47.213 33.244 1.00 0.00 20 PHE X N 19
ATOM 28796 C CA . PHE A 1 23 ? 34.630 46.493 32.043 1.00 0.00 20 PHE X CA 19
ATOM 28797 C C . PHE A 1 23 ? 35.796 45.863 31.254 1.00 0.00 20 PHE X C 19
ATOM 28798 O O . PHE A 1 23 ? 35.755 44.682 30.908 1.00 0.00 20 PHE X O 19
ATOM 28815 N N . LYS A 1 24 ? 36.873 46.628 31.024 1.00 0.00 21 LYS X N 19
ATOM 28816 C CA . LYS A 1 24 ? 38.126 46.219 30.351 1.00 0.00 21 LYS X CA 19
ATOM 28817 C C . LYS A 1 24 ? 38.922 45.138 31.103 1.00 0.00 21 LYS X C 19
ATOM 28818 O O . LYS A 1 24 ? 39.818 44.485 30.550 1.00 0.00 21 LYS X O 19
ATOM 28837 N N . ALA A 1 25 ? 38.618 45.013 32.392 1.00 0.00 22 ALA X N 19
ATOM 28838 C CA . ALA A 1 25 ? 39.234 44.126 33.359 1.00 0.00 22 ALA X CA 19
ATOM 28839 C C . ALA A 1 25 ? 38.439 42.841 33.597 1.00 0.00 22 ALA X C 19
ATOM 28840 O O . ALA A 1 25 ? 39.106 41.842 33.846 1.00 0.00 22 ALA X O 19
ATOM 28847 N N . THR A 1 26 ? 37.096 42.834 33.505 1.00 0.00 23 THR X N 19
ATOM 28848 C CA . THR A 1 26 ? 36.232 41.631 33.600 1.00 0.00 23 THR X CA 19
ATOM 28849 C C . THR A 1 26 ? 36.872 40.468 32.836 1.00 0.00 23 THR X C 19
ATOM 28850 O O . THR A 1 26 ? 37.334 39.505 33.444 1.00 0.00 23 THR X O 19
ATOM 28861 N N . ALA A 1 27 ? 37.053 40.648 31.522 1.00 0.00 24 ALA X N 19
ATOM 28862 C CA . ALA A 1 27 ? 37.812 39.840 30.562 1.00 0.00 24 ALA X CA 19
ATOM 28863 C C . ALA A 1 27 ? 39.191 39.335 31.044 1.00 0.00 24 ALA X C 19
ATOM 28864 O O . ALA A 1 27 ? 39.537 38.163 30.871 1.00 0.00 24 ALA X O 19
ATOM 28871 N N . ARG A 1 28 ? 40.044 40.228 31.573 1.00 0.00 25 ARG X N 19
ATOM 28872 C CA . ARG A 1 28 ? 41.393 39.888 32.073 1.00 0.00 25 ARG X CA 19
ATOM 28873 C C . ARG A 1 28 ? 41.303 39.061 33.356 1.00 0.00 25 ARG X C 19
ATOM 28874 O O . ARG A 1 28 ? 41.947 38.022 33.440 1.00 0.00 25 ARG X O 19
ATOM 28895 N N . ARG A 1 29 ? 40.544 39.512 34.355 1.00 0.00 26 ARG X N 19
ATOM 28896 C CA . ARG A 1 29 ? 40.317 38.788 35.611 1.00 0.00 26 ARG X CA 19
ATOM 28897 C C . ARG A 1 29 ? 39.728 37.406 35.350 1.00 0.00 26 ARG X C 19
ATOM 28898 O O . ARG A 1 29 ? 40.184 36.464 35.974 1.00 0.00 26 ARG X O 19
ATOM 28919 N N . ASN A 1 30 ? 38.806 37.243 34.410 1.00 0.00 27 ASN X N 19
ATOM 28920 C CA . ASN A 1 30 ? 38.284 35.956 33.950 1.00 0.00 27 ASN X CA 19
ATOM 28921 C C . ASN A 1 30 ? 39.371 34.900 33.672 1.00 0.00 27 ASN X C 19
ATOM 28922 O O . ASN A 1 30 ? 39.307 33.818 34.259 1.00 0.00 27 ASN X O 19
ATOM 28933 N N . LYS A 1 31 ? 40.414 35.220 32.887 1.00 0.00 28 LYS X N 19
ATOM 28934 C CA . LYS A 1 31 ? 41.576 34.325 32.685 1.00 0.00 28 LYS X CA 19
ATOM 28935 C C . LYS A 1 31 ? 42.257 33.848 33.977 1.00 0.00 28 LYS X C 19
ATOM 28936 O O . LYS A 1 31 ? 42.805 32.753 33.975 1.00 0.00 28 LYS X O 19
ATOM 28955 N N . LEU A 1 32 ? 42.225 34.645 35.048 1.00 0.00 29 LEU X N 19
ATOM 28956 C CA . LEU A 1 32 ? 42.688 34.311 36.404 1.00 0.00 29 LEU X CA 19
ATOM 28957 C C . LEU A 1 32 ? 41.627 33.567 37.234 1.00 0.00 29 LEU X C 19
ATOM 28958 O O . LEU A 1 32 ? 41.894 32.485 37.742 1.00 0.00 29 LEU X O 19
ATOM 28974 N N . LEU A 1 33 ? 40.432 34.135 37.400 1.00 0.00 30 LEU X N 19
ATOM 28975 C CA . LEU A 1 33 ? 39.316 33.610 38.197 1.00 0.00 30 LEU X CA 19
ATOM 28976 C C . LEU A 1 33 ? 38.864 32.205 37.762 1.00 0.00 30 LEU X C 19
ATOM 28977 O O . LEU A 1 33 ? 38.445 31.415 38.604 1.00 0.00 30 LEU X O 19
ATOM 28993 N N . GLY A 1 34 ? 38.990 31.897 36.467 1.00 0.00 31 GLY X N 19
ATOM 28994 C CA . GLY A 1 34 ? 38.952 30.546 35.910 1.00 0.00 31 GLY X CA 19
ATOM 28995 C C . GLY A 1 34 ? 39.777 29.544 36.718 1.00 0.00 31 GLY X C 19
ATOM 28996 O O . GLY A 1 34 ? 39.237 28.533 37.148 1.00 0.00 31 GLY X O 19
ATOM 29000 N N . LEU A 1 35 ? 41.064 29.804 36.954 1.00 0.00 32 LEU X N 19
ATOM 29001 C CA . LEU A 1 35 ? 41.928 28.918 37.745 1.00 0.00 32 LEU X CA 19
ATOM 29002 C C . LEU A 1 35 ? 41.363 28.706 39.157 1.00 0.00 32 LEU X C 19
ATOM 29003 O O . LEU A 1 35 ? 41.331 27.569 39.634 1.00 0.00 32 LEU X O 19
ATOM 29019 N N . TRP A 1 36 ? 40.927 29.794 39.803 1.00 0.00 33 TRP X N 19
ATOM 29020 C CA . TRP A 1 36 ? 40.413 29.787 41.177 1.00 0.00 33 TRP X CA 19
ATOM 29021 C C . TRP A 1 36 ? 39.246 28.802 41.350 1.00 0.00 33 TRP X C 19
ATOM 29022 O O . TRP A 1 36 ? 39.256 28.025 42.296 1.00 0.00 33 TRP X O 19
ATOM 29043 N N . ALA A 1 37 ? 38.271 28.800 40.436 1.00 0.00 34 ALA X N 19
ATOM 29044 C CA . ALA A 1 37 ? 37.201 27.805 40.364 1.00 0.00 34 ALA X CA 19
ATOM 29045 C C . ALA A 1 37 ? 37.673 26.427 39.839 1.00 0.00 34 ALA X C 19
ATOM 29046 O O . ALA A 1 37 ? 37.281 25.406 40.401 1.00 0.00 34 ALA X O 19
ATOM 29053 N N . ALA A 1 38 ? 38.521 26.354 38.808 1.00 0.00 35 ALA X N 19
ATOM 29054 C CA . ALA A 1 38 ? 39.012 25.097 38.226 1.00 0.00 35 ALA X CA 19
ATOM 29055 C C . ALA A 1 38 ? 39.748 24.192 39.231 1.00 0.00 35 ALA X C 19
ATOM 29056 O O . ALA A 1 38 ? 39.501 22.982 39.258 1.00 0.00 35 ALA X O 19
ATOM 29063 N N . GLY A 1 39 ? 40.653 24.771 40.029 1.00 0.00 36 GLY X N 19
ATOM 29064 C CA . GLY A 1 39 ? 41.442 24.091 41.060 1.00 0.00 36 GLY X CA 19
ATOM 29065 C C . GLY A 1 39 ? 40.588 23.297 42.050 1.00 0.00 36 GLY X C 19
ATOM 29066 O O . GLY A 1 39 ? 40.974 22.198 42.447 1.00 0.00 36 GLY X O 19
ATOM 29070 N N . LEU A 1 40 ? 39.424 23.840 42.431 1.00 0.00 37 LEU X N 19
ATOM 29071 C CA . LEU A 1 40 ? 38.470 23.223 43.366 1.00 0.00 37 LEU X CA 19
ATOM 29072 C C . LEU A 1 40 ? 37.887 21.933 42.765 1.00 0.00 37 LEU X C 19
ATOM 29073 O O . LEU A 1 40 ? 37.954 20.854 43.355 1.00 0.00 37 LEU X O 19
ATOM 29089 N N . LEU A 1 41 ? 37.311 22.059 41.567 1.00 0.00 38 LEU X N 19
ATOM 29090 C CA . LEU A 1 41 ? 36.759 20.942 40.810 1.00 0.00 38 LEU X CA 19
ATOM 29091 C C . LEU A 1 41 ? 37.825 19.910 40.406 1.00 0.00 38 LEU X C 19
ATOM 29092 O O . LEU A 1 41 ? 37.458 18.797 40.038 1.00 0.00 38 LEU X O 19
ATOM 29108 N N . ALA A 1 42 ? 39.115 20.259 40.466 1.00 0.00 39 ALA X N 19
ATOM 29109 C CA . ALA A 1 42 ? 40.248 19.416 40.091 1.00 0.00 39 ALA X CA 19
ATOM 29110 C C . ALA A 1 42 ? 40.056 18.776 38.695 1.00 0.00 39 ALA X C 19
ATOM 29111 O O . ALA A 1 42 ? 40.141 17.555 38.500 1.00 0.00 39 ALA X O 19
ATOM 29118 N N . LYS A 1 43 ? 39.817 19.632 37.690 1.00 0.00 40 LYS X N 19
ATOM 29119 C CA . LYS A 1 43 ? 39.659 19.235 36.278 1.00 0.00 40 LYS X CA 19
ATOM 29120 C C . LYS A 1 43 ? 40.973 18.694 35.661 1.00 0.00 40 LYS X C 19
ATOM 29121 O O . LYS A 1 43 ? 41.945 18.439 36.367 1.00 0.00 40 LYS X O 19
ATOM 29140 N N . SER A 1 44 ? 40.968 18.518 34.330 1.00 0.00 41 SER X N 19
ATOM 29141 C CA . SER A 1 44 ? 42.172 18.290 33.495 1.00 0.00 41 SER X CA 19
ATOM 29142 C C . SER A 1 44 ? 43.202 19.411 33.710 1.00 0.00 41 SER X C 19
ATOM 29143 O O . SER A 1 44 ? 44.181 19.225 34.429 1.00 0.00 41 SER X O 19
ATOM 29151 N N . ASP A 1 45 ? 42.942 20.586 33.123 1.00 0.00 42 ASP X N 19
ATOM 29152 C CA . ASP A 1 45 ? 43.895 21.690 33.083 1.00 0.00 42 ASP X CA 19
ATOM 29153 C C . ASP A 1 45 ? 43.311 23.044 33.516 1.00 0.00 42 ASP X C 19
ATOM 29154 O O . ASP A 1 45 ? 42.090 23.251 33.457 1.00 0.00 42 ASP X O 19
ATOM 29163 N N . PRO A 1 46 ? 44.183 23.999 33.899 1.00 0.00 43 PRO X N 19
ATOM 29164 C CA . PRO A 1 46 ? 43.789 25.370 34.210 1.00 0.00 43 PRO X CA 19
ATOM 29165 C C . PRO A 1 46 ? 43.291 26.135 32.971 1.00 0.00 43 PRO X C 19
ATOM 29166 O O . PRO A 1 46 ? 42.273 26.826 33.043 1.00 0.00 43 PRO X O 19
ATOM 29177 N N . GLU A 1 47 ? 43.973 26.031 31.823 1.00 0.00 44 GLU X N 19
ATOM 29178 C CA . GLU A 1 47 ? 43.612 26.781 30.610 1.00 0.00 44 GLU X CA 19
ATOM 29179 C C . GLU A 1 47 ? 42.347 26.247 29.936 1.00 0.00 44 GLU X C 19
ATOM 29180 O O . GLU A 1 47 ? 41.594 27.027 29.355 1.00 0.00 44 GLU X O 19
ATOM 29192 N N . ALA A 1 48 ? 42.090 24.939 30.054 1.00 0.00 45 ALA X N 19
ATOM 29193 C CA . ALA A 1 48 ? 40.863 24.302 29.592 1.00 0.00 45 ALA X CA 19
ATOM 29194 C C . ALA A 1 48 ? 39.623 25.008 30.175 1.00 0.00 45 ALA X C 19
ATOM 29195 O O . ALA A 1 48 ? 38.740 25.436 29.437 1.00 0.00 45 ALA X O 19
ATOM 29202 N N . TYR A 1 49 ? 39.564 25.174 31.498 1.00 0.00 46 TYR X N 19
ATOM 29203 C CA . TYR A 1 49 ? 38.426 25.847 32.133 1.00 0.00 46 TYR X CA 19
ATOM 29204 C C . TYR A 1 49 ? 38.425 27.374 31.916 1.00 0.00 46 TYR X C 19
ATOM 29205 O O . TYR A 1 49 ? 37.384 27.951 31.615 1.00 0.00 46 TYR X O 19
ATOM 29223 N N . ALA A 1 50 ? 39.581 28.045 32.038 1.00 0.00 47 ALA X N 19
ATOM 29224 C CA . ALA A 1 50 ? 39.727 29.489 31.794 1.00 0.00 47 ALA X CA 19
ATOM 29225 C C . ALA A 1 50 ? 39.316 29.959 30.377 1.00 0.00 47 ALA X C 19
ATOM 29226 O O . ALA A 1 50 ? 38.845 31.089 30.230 1.00 0.00 47 ALA X O 19
ATOM 29233 N N . SER A 1 51 ? 39.486 29.129 29.341 1.00 0.00 48 SER X N 19
ATOM 29234 C CA . SER A 1 51 ? 38.950 29.360 27.985 1.00 0.00 48 SER X CA 19
ATOM 29235 C C . SER A 1 51 ? 37.407 29.395 27.924 1.00 0.00 48 SER X C 19
ATOM 29236 O O . SER A 1 51 ? 36.852 30.205 27.186 1.00 0.00 48 SER X O 19
ATOM 29244 N N . GLU A 1 52 ? 36.681 28.581 28.704 1.00 0.00 49 GLU X N 19
ATOM 29245 C CA . GLU A 1 52 ? 35.211 28.680 28.792 1.00 0.00 49 GLU X CA 19
ATOM 29246 C C . GLU A 1 52 ? 34.762 30.020 29.410 1.00 0.00 49 GLU X C 19
ATOM 29247 O O . GLU A 1 52 ? 33.814 30.627 28.918 1.00 0.00 49 GLU X O 19
ATOM 29259 N N . ILE A 1 53 ? 35.440 30.533 30.453 1.00 0.00 50 ILE X N 19
ATOM 29260 C CA . ILE A 1 53 ? 35.101 31.839 31.065 1.00 0.00 50 ILE X CA 19
ATOM 29261 C C . ILE A 1 53 ? 35.116 32.978 30.028 1.00 0.00 50 ILE X C 19
ATOM 29262 O O . ILE A 1 53 ? 34.126 33.696 29.888 1.00 0.00 50 ILE X O 19
ATOM 29278 N N . VAL A 1 54 ? 36.235 33.175 29.321 1.00 0.00 51 VAL X N 19
ATOM 29279 C CA . VAL A 1 54 ? 36.306 34.173 28.232 1.00 0.00 51 VAL X CA 19
ATOM 29280 C C . VAL A 1 54 ? 35.247 33.944 27.154 1.00 0.00 51 VAL X C 19
ATOM 29281 O O . VAL A 1 54 ? 34.623 34.914 26.738 1.00 0.00 51 VAL X O 19
ATOM 29294 N N . ALA A 1 55 ? 34.991 32.692 26.747 1.00 0.00 52 ALA X N 19
ATOM 29295 C CA . ALA A 1 55 ? 33.920 32.323 25.811 1.00 0.00 52 ALA X CA 19
ATOM 29296 C C . ALA A 1 55 ? 32.519 32.885 26.155 1.00 0.00 52 ALA X C 19
ATOM 29297 O O . ALA A 1 55 ? 31.706 33.035 25.247 1.00 0.00 52 ALA X O 19
ATOM 29304 N N . ALA A 1 56 ? 32.257 33.248 27.416 1.00 0.00 53 ALA X N 19
ATOM 29305 C CA . ALA A 1 56 ? 31.042 33.944 27.851 1.00 0.00 53 ALA X CA 19
ATOM 29306 C C . ALA A 1 56 ? 31.160 35.490 27.977 1.00 0.00 53 ALA X C 19
ATOM 29307 O O . ALA A 1 56 ? 30.168 36.203 27.827 1.00 0.00 53 ALA X O 19
ATOM 29314 N N . ASP A 1 57 ? 32.347 36.046 28.258 1.00 0.00 54 ASP X N 19
ATOM 29315 C CA . ASP A 1 57 ? 32.616 37.501 28.408 1.00 0.00 54 ASP X CA 19
ATOM 29316 C C . ASP A 1 57 ? 32.614 38.301 27.076 1.00 0.00 54 ASP X C 19
ATOM 29317 O O . ASP A 1 57 ? 32.475 39.530 27.041 1.00 0.00 54 ASP X O 19
ATOM 29326 N N . PHE A 1 58 ? 32.733 37.590 25.949 1.00 0.00 55 PHE X N 19
ATOM 29327 C CA . PHE A 1 58 ? 32.594 38.152 24.599 1.00 0.00 55 PHE X CA 19
ATOM 29328 C C . PHE A 1 58 ? 31.182 38.701 24.315 1.00 0.00 55 PHE X C 19
ATOM 29329 O O . PHE A 1 58 ? 30.171 38.099 24.679 1.00 0.00 55 PHE X O 19
ATOM 29346 N N . GLU A 1 59 ? 31.088 39.831 23.604 1.00 0.00 56 GLU X N 19
ATOM 29347 C CA . GLU A 1 59 ? 29.814 40.483 23.252 1.00 0.00 56 GLU X CA 19
ATOM 29348 C C . GLU A 1 59 ? 29.102 39.779 22.057 1.00 0.00 56 GLU X C 19
ATOM 29349 O O . GLU A 1 59 ? 28.828 40.374 21.013 1.00 0.00 56 GLU X O 19
ATOM 29361 N N . GLU A 1 60 ? 28.788 38.492 22.239 1.00 0.00 57 GLU X N 19
ATOM 29362 C CA . GLU A 1 60 ? 28.002 37.631 21.353 1.00 0.00 57 GLU X CA 19
ATOM 29363 C C . GLU A 1 60 ? 26.549 37.606 21.866 1.00 0.00 57 GLU X C 19
ATOM 29364 O O . GLU A 1 60 ? 25.641 38.108 21.203 1.00 0.00 57 GLU X O 19
ATOM 29376 N N . ALA A 1 61 ? 26.329 37.059 23.070 1.00 0.00 58 ALA X N 19
ATOM 29377 C CA . ALA A 1 61 ? 25.008 36.961 23.699 1.00 0.00 58 ALA X CA 19
ATOM 29378 C C . ALA A 1 61 ? 24.569 38.259 24.410 1.00 0.00 58 ALA X C 19
ATOM 29379 O O . ALA A 1 61 ? 23.416 38.675 24.274 1.00 0.00 58 ALA X O 19
ATOM 29386 N N . GLY A 1 62 ? 25.452 38.868 25.217 1.00 0.00 59 GLY X N 19
ATOM 29387 C CA . GLY A 1 62 ? 25.192 40.109 25.980 1.00 0.00 59 GLY X CA 19
ATOM 29388 C C . GLY A 1 62 ? 24.561 39.894 27.364 1.00 0.00 59 GLY X C 19
ATOM 29389 O O . GLY A 1 62 ? 24.640 40.756 28.235 1.00 0.00 59 GLY X O 19
ATOM 29393 N N . HIS A 1 63 ? 23.928 38.736 27.560 1.00 0.00 60 HIS X N 19
ATOM 29394 C CA . HIS A 1 63 ? 23.434 38.248 28.857 1.00 0.00 60 HIS X CA 19
ATOM 29395 C C . HIS A 1 63 ? 24.565 37.771 29.795 1.00 0.00 60 HIS X C 19
ATOM 29396 O O . HIS A 1 63 ? 25.699 37.578 29.367 1.00 0.00 60 HIS X O 19
ATOM 29410 N N . GLU A 1 64 ? 24.253 37.540 31.074 1.00 0.00 61 GLU X N 19
ATOM 29411 C CA . GLU A 1 64 ? 25.185 37.227 32.176 1.00 0.00 61 GLU X CA 19
ATOM 29412 C C . GLU A 1 64 ? 25.790 35.791 32.149 1.00 0.00 61 GLU X C 19
ATOM 29413 O O . GLU A 1 64 ? 25.945 35.150 33.193 1.00 0.00 61 GLU X O 19
ATOM 29425 N N . ASP A 1 65 ? 26.163 35.260 30.977 1.00 0.00 62 ASP X N 19
ATOM 29426 C CA . ASP A 1 65 ? 26.650 33.878 30.757 1.00 0.00 62 ASP X CA 19
ATOM 29427 C C . ASP A 1 65 ? 27.898 33.532 31.602 1.00 0.00 62 ASP X C 19
ATOM 29428 O O . ASP A 1 65 ? 27.978 32.445 32.174 1.00 0.00 62 ASP X O 19
ATOM 29437 N N . VAL A 1 66 ? 28.823 34.480 31.797 1.00 0.00 63 VAL X N 19
ATOM 29438 C CA . VAL A 1 66 ? 30.008 34.382 32.681 1.00 0.00 63 VAL X CA 19
ATOM 29439 C C . VAL A 1 66 ? 29.678 33.852 34.081 1.00 0.00 63 VAL X C 19
ATOM 29440 O O . VAL A 1 66 ? 30.425 33.043 34.633 1.00 0.00 63 VAL X O 19
ATOM 29453 N N . VAL A 1 67 ? 28.536 34.282 34.623 1.00 0.00 64 VAL X N 19
ATOM 29454 C CA . VAL A 1 67 ? 27.958 33.821 35.884 1.00 0.00 64 VAL X CA 19
ATOM 29455 C C . VAL A 1 67 ? 27.619 32.337 35.779 1.00 0.00 64 VAL X C 19
ATOM 29456 O O . VAL A 1 67 ? 28.023 31.544 36.631 1.00 0.00 64 VAL X O 19
ATOM 29469 N N . ARG A 1 68 ? 26.886 31.951 34.723 1.00 0.00 65 ARG X N 19
ATOM 29470 C CA . ARG A 1 68 ? 26.533 30.553 34.447 1.00 0.00 65 ARG X CA 19
ATOM 29471 C C . ARG A 1 68 ? 27.792 29.683 34.386 1.00 0.00 65 ARG X C 19
ATOM 29472 O O . ARG A 1 68 ? 27.790 28.638 35.034 1.00 0.00 65 ARG X O 19
ATOM 29493 N N . LYS A 1 69 ? 28.839 30.111 33.665 1.00 0.00 66 LYS X N 19
ATOM 29494 C CA . LYS A 1 69 ? 30.128 29.403 33.540 1.00 0.00 66 LYS X CA 19
ATOM 29495 C C . LYS A 1 69 ? 30.681 28.906 34.883 1.00 0.00 66 LYS X C 19
ATOM 29496 O O . LYS A 1 69 ? 31.067 27.743 34.985 1.00 0.00 66 LYS X O 19
ATOM 29515 N N . ILE A 1 70 ? 30.666 29.757 35.910 1.00 0.00 67 ILE X N 19
ATOM 29516 C CA . ILE A 1 70 ? 31.047 29.417 37.290 1.00 0.00 67 ILE X CA 19
ATOM 29517 C C . ILE A 1 70 ? 29.958 28.568 37.987 1.00 0.00 67 ILE X C 19
ATOM 29518 O O . ILE A 1 70 ? 30.258 27.516 38.553 1.00 0.00 67 ILE X O 19
ATOM 29534 N N . LYS A 1 71 ? 28.681 28.983 37.920 1.00 0.00 68 LYS X N 19
ATOM 29535 C CA . LYS A 1 71 ? 27.515 28.335 38.565 1.00 0.00 68 LYS X CA 19
ATOM 29536 C C . LYS A 1 71 ? 27.388 26.836 38.308 1.00 0.00 68 LYS X C 19
ATOM 29537 O O . LYS A 1 71 ? 27.058 26.063 39.206 1.00 0.00 68 LYS X O 19
ATOM 29556 N N . THR A 1 72 ? 27.563 26.449 37.052 1.00 0.00 69 THR X N 19
ATOM 29557 C CA . THR A 1 72 ? 27.560 25.060 36.581 1.00 0.00 69 THR X CA 19
ATOM 29558 C C . THR A 1 72 ? 28.553 24.200 37.362 1.00 0.00 69 THR X C 19
ATOM 29559 O O . THR A 1 72 ? 28.212 23.114 37.829 1.00 0.00 69 THR X O 19
ATOM 29570 N N . ASP A 1 73 ? 29.774 24.703 37.543 1.00 0.00 70 ASP X N 19
ATOM 29571 C CA . ASP A 1 73 ? 30.818 24.036 38.320 1.00 0.00 70 ASP X CA 19
ATOM 29572 C C . ASP A 1 73 ? 30.519 24.045 39.824 1.00 0.00 70 ASP X C 19
ATOM 29573 O O . ASP A 1 73 ? 30.738 23.050 40.507 1.00 0.00 70 ASP X O 19
ATOM 29582 N N . PHE A 1 74 ? 29.973 25.147 40.341 1.00 0.00 71 PHE X N 19
ATOM 29583 C CA . PHE A 1 74 ? 29.436 25.201 41.705 1.00 0.00 71 PHE X CA 19
ATOM 29584 C C . PHE A 1 74 ? 28.414 24.084 41.970 1.00 0.00 71 PHE X C 19
ATOM 29585 O O . PHE A 1 74 ? 28.404 23.515 43.058 1.00 0.00 71 PHE X O 19
ATOM 29602 N N . ASP A 1 75 ? 27.577 23.731 40.999 1.00 0.00 72 ASP X N 19
ATOM 29603 C CA . ASP A 1 75 ? 26.722 22.546 41.061 1.00 0.00 72 ASP X CA 19
ATOM 29604 C C . ASP A 1 75 ? 27.527 21.234 41.142 1.00 0.00 72 ASP X C 19
ATOM 29605 O O . ASP A 1 75 ? 27.325 20.465 42.077 1.00 0.00 72 ASP X O 19
ATOM 29614 N N . ALA A 1 76 ? 28.453 20.982 40.205 1.00 0.00 73 ALA X N 19
ATOM 29615 C CA . ALA A 1 76 ? 29.340 19.809 40.176 1.00 0.00 73 ALA X CA 19
ATOM 29616 C C . ALA A 1 76 ? 30.158 19.617 41.477 1.00 0.00 73 ALA X C 19
ATOM 29617 O O . ALA A 1 76 ? 30.338 18.493 41.953 1.00 0.00 73 ALA X O 19
ATOM 29624 N N . ALA A 1 77 ? 30.666 20.714 42.044 1.00 0.00 74 ALA X N 19
ATOM 29625 C CA . ALA A 1 77 ? 31.335 20.778 43.338 1.00 0.00 74 ALA X CA 19
ATOM 29626 C C . ALA A 1 77 ? 30.367 20.535 44.506 1.00 0.00 74 ALA X C 19
ATOM 29627 O O . ALA A 1 77 ? 30.800 20.080 45.560 1.00 0.00 74 ALA X O 19
ATOM 29634 N N . GLY A 1 78 ? 29.084 20.872 44.376 1.00 0.00 75 GLY X N 19
ATOM 29635 C CA . GLY A 1 78 ? 28.105 20.795 45.456 1.00 0.00 75 GLY X CA 19
ATOM 29636 C C . GLY A 1 78 ? 28.353 21.843 46.545 1.00 0.00 75 GLY X C 19
ATOM 29637 O O . GLY A 1 78 ? 28.255 21.529 47.734 1.00 0.00 75 GLY X O 19
ATOM 29641 N N . VAL A 1 79 ? 28.652 23.090 46.169 1.00 0.00 76 VAL X N 19
ATOM 29642 C CA . VAL A 1 79 ? 28.804 24.208 47.124 1.00 0.00 76 VAL X CA 19
ATOM 29643 C C . VAL A 1 79 ? 27.490 24.980 47.304 1.00 0.00 76 VAL X C 19
ATOM 29644 O O . VAL A 1 79 ? 26.676 25.087 46.389 1.00 0.00 76 VAL X O 19
ATOM 29657 N N . ALA A 1 80 ? 27.282 25.545 48.495 1.00 0.00 77 ALA X N 19
ATOM 29658 C CA . ALA A 1 80 ? 26.129 26.376 48.825 1.00 0.00 77 ALA X CA 19
ATOM 29659 C C . ALA A 1 80 ? 26.384 27.858 48.466 1.00 0.00 77 ALA X C 19
ATOM 29660 O O . ALA A 1 80 ? 26.822 28.652 49.303 1.00 0.00 77 ALA X O 19
ATOM 29667 N N . ILE A 1 81 ? 26.146 28.186 47.188 1.00 0.00 78 ILE X N 19
ATOM 29668 C CA . ILE A 1 81 ? 26.267 29.517 46.565 1.00 0.00 78 ILE X CA 19
ATOM 29669 C C . ILE A 1 81 ? 25.215 29.682 45.442 1.00 0.00 78 ILE X C 19
ATOM 29670 O O . ILE A 1 81 ? 25.134 28.840 44.546 1.00 0.00 78 ILE X O 19
ATOM 29686 N N . SER A 1 82 ? 24.448 30.781 45.482 1.00 0.00 79 SER X N 19
ATOM 29687 C CA . SER A 1 82 ? 23.350 31.155 44.561 1.00 0.00 79 SER X CA 19
ATOM 29688 C C . SER A 1 82 ? 23.832 32.060 43.405 1.00 0.00 79 SER X C 19
ATOM 29689 O O . SER A 1 82 ? 24.909 32.645 43.488 1.00 0.00 79 SER X O 19
ATOM 29697 N N . GLU A 1 83 ? 23.085 32.205 42.301 1.00 0.00 80 GLU X N 19
ATOM 29698 C CA . GLU A 1 83 ? 23.630 32.902 41.112 1.00 0.00 80 GLU X CA 19
ATOM 29699 C C . GLU A 1 83 ? 23.881 34.400 41.296 1.00 0.00 80 GLU X C 19
ATOM 29700 O O . GLU A 1 83 ? 24.723 34.965 40.598 1.00 0.00 80 GLU X O 19
ATOM 29712 N N . ASP A 1 84 ? 23.125 35.082 42.156 1.00 0.00 81 ASP X N 19
ATOM 29713 C CA . ASP A 1 84 ? 23.383 36.464 42.577 1.00 0.00 81 ASP X CA 19
ATOM 29714 C C . ASP A 1 84 ? 24.763 36.584 43.249 1.00 0.00 81 ASP X C 19
ATOM 29715 O O . ASP A 1 84 ? 25.626 37.329 42.779 1.00 0.00 81 ASP X O 19
ATOM 29724 N N . ASP A 1 85 ? 24.992 35.798 44.306 1.00 0.00 82 ASP X N 19
ATOM 29725 C CA . ASP A 1 85 ? 26.251 35.682 45.049 1.00 0.00 82 ASP X CA 19
ATOM 29726 C C . ASP A 1 85 ? 27.474 35.573 44.149 1.00 0.00 82 ASP X C 19
ATOM 29727 O O . ASP A 1 85 ? 28.481 36.210 44.440 1.00 0.00 82 ASP X O 19
ATOM 29736 N N . ILE A 1 86 ? 27.410 34.777 43.076 1.00 0.00 83 ILE X N 19
ATOM 29737 C CA . ILE A 1 86 ? 28.482 34.668 42.075 1.00 0.00 83 ILE X CA 19
ATOM 29738 C C . ILE A 1 86 ? 28.927 36.069 41.619 1.00 0.00 83 ILE X C 19
ATOM 29739 O O . ILE A 1 86 ? 30.105 36.396 41.761 1.00 0.00 83 ILE X O 19
ATOM 29755 N N . ARG A 1 87 ? 28.007 36.928 41.151 1.00 0.00 84 ARG X N 19
ATOM 29756 C CA . ARG A 1 87 ? 28.312 38.334 40.807 1.00 0.00 84 ARG X CA 19
ATOM 29757 C C . ARG A 1 87 ? 28.903 39.097 41.991 1.00 0.00 84 ARG X C 19
ATOM 29758 O O . ARG A 1 87 ? 29.895 39.784 41.807 1.00 0.00 84 ARG X O 19
ATOM 29779 N N . VAL A 1 88 ? 28.310 39.007 43.184 1.00 0.00 85 VAL X N 19
ATOM 29780 C CA . VAL A 1 88 ? 28.807 39.672 44.408 1.00 0.00 85 VAL X CA 19
ATOM 29781 C C . VAL A 1 88 ? 30.270 39.308 44.686 1.00 0.00 85 VAL X C 19
ATOM 29782 O O . VAL A 1 88 ? 31.103 40.195 44.825 1.00 0.00 85 VAL X O 19
ATOM 29795 N N . ARG A 1 89 ? 30.610 38.013 44.743 1.00 0.00 86 ARG X N 19
ATOM 29796 C CA . ARG A 1 89 ? 31.968 37.488 44.972 1.00 0.00 86 ARG X CA 19
ATOM 29797 C C . ARG A 1 89 ? 32.941 37.813 43.827 1.00 0.00 86 ARG X C 19
ATOM 29798 O O . ARG A 1 89 ? 34.090 38.147 44.111 1.00 0.00 86 ARG X O 19
ATOM 29819 N N . MET A 1 90 ? 32.502 37.725 42.564 1.00 0.00 87 MET X N 19
ATOM 29820 C CA . MET A 1 90 ? 33.248 38.204 41.391 1.00 0.00 87 MET X CA 19
ATOM 29821 C C . MET A 1 90 ? 33.562 39.700 41.505 1.00 0.00 87 MET X C 19
ATOM 29822 O O . MET A 1 90 ? 34.731 40.067 41.540 1.00 0.00 87 MET X O 19
ATOM 29836 N N . ILE A 1 91 ? 32.540 40.561 41.529 1.00 0.00 88 ILE X N 19
ATOM 29837 C CA . ILE A 1 91 ? 32.679 42.021 41.532 1.00 0.00 88 ILE X CA 19
ATOM 29838 C C . ILE A 1 91 ? 33.500 42.499 42.751 1.00 0.00 88 ILE X C 19
ATOM 29839 O O . ILE A 1 91 ? 34.404 43.314 42.581 1.00 0.00 88 ILE X O 19
ATOM 29855 N N . GLU A 1 92 ? 33.260 41.980 43.967 1.00 0.00 89 GLU X N 19
ATOM 29856 C CA . GLU A 1 92 ? 34.150 42.248 45.122 1.00 0.00 89 GLU X CA 19
ATOM 29857 C C . GLU A 1 92 ? 35.636 41.929 44.813 1.00 0.00 89 GLU X C 19
ATOM 29858 O O . GLU A 1 92 ? 36.513 42.755 45.083 1.00 0.00 89 GLU X O 19
ATOM 29870 N N . LEU A 1 93 ? 35.947 40.762 44.231 1.00 0.00 90 LEU X N 19
ATOM 29871 C CA . LEU A 1 93 ? 37.314 40.360 43.848 1.00 0.00 90 LEU X CA 19
ATOM 29872 C C . LEU A 1 93 ? 37.912 41.151 42.661 1.00 0.00 90 LEU X C 19
ATOM 29873 O O . LEU A 1 93 ? 39.136 41.309 42.579 1.00 0.00 90 LEU X O 19
ATOM 29889 N N . LEU A 1 94 ? 37.081 41.602 41.717 1.00 0.00 91 LEU X N 19
ATOM 29890 C CA . LEU A 1 94 ? 37.466 42.424 40.562 1.00 0.00 91 LEU X CA 19
ATOM 29891 C C . LEU A 1 94 ? 38.095 43.762 40.981 1.00 0.00 91 LEU X C 19
ATOM 29892 O O . LEU A 1 94 ? 39.037 44.205 40.330 1.00 0.00 91 LEU X O 19
ATOM 29908 N N . SER A 1 95 ? 37.637 44.365 42.079 1.00 0.00 92 SER X N 19
ATOM 29909 C CA . SER A 1 95 ? 38.212 45.549 42.753 1.00 0.00 92 SER X CA 19
ATOM 29910 C C . SER A 1 95 ? 39.730 45.479 42.980 1.00 0.00 92 SER X C 19
ATOM 29911 O O . SER A 1 95 ? 40.461 46.440 42.747 1.00 0.00 92 SER X O 19
ATOM 29919 N N . GLU A 1 96 ? 40.212 44.320 43.448 1.00 0.00 93 GLU X N 19
ATOM 29920 C CA . GLU A 1 96 ? 41.648 44.013 43.546 1.00 0.00 93 GLU X CA 19
ATOM 29921 C C . GLU A 1 96 ? 42.264 43.780 42.165 1.00 0.00 93 GLU X C 19
ATOM 29922 O O . GLU A 1 96 ? 43.353 44.275 41.882 1.00 0.00 93 GLU X O 19
ATOM 29934 N N . ALA A 1 97 ? 41.583 43.044 41.279 1.00 0.00 94 ALA X N 19
ATOM 29935 C CA . ALA A 1 97 ? 42.064 42.784 39.921 1.00 0.00 94 ALA X CA 19
ATOM 29936 C C . ALA A 1 97 ? 42.336 44.059 39.097 1.00 0.00 94 ALA X C 19
ATOM 29937 O O . ALA A 1 97 ? 43.211 44.035 38.236 1.00 0.00 94 ALA X O 19
ATOM 29944 N N . VAL A 1 98 ? 41.614 45.160 39.342 1.00 0.00 95 VAL X N 19
ATOM 29945 C CA . VAL A 1 98 ? 41.821 46.484 38.718 1.00 0.00 95 VAL X CA 19
ATOM 29946 C C . VAL A 1 98 ? 42.822 47.375 39.460 1.00 0.00 95 VAL X C 19
ATOM 29947 O O . VAL A 1 98 ? 43.353 48.316 38.871 1.00 0.00 95 VAL X O 19
ATOM 29960 N N . ALA A 1 99 ? 43.111 47.097 40.735 1.00 0.00 96 ALA X N 19
ATOM 29961 C CA . ALA A 1 99 ? 44.065 47.876 41.533 1.00 0.00 96 ALA X CA 19
ATOM 29962 C C . ALA A 1 99 ? 45.459 47.942 40.872 1.00 0.00 96 ALA X C 19
ATOM 29963 O O . ALA A 1 99 ? 46.072 49.001 40.809 1.00 0.00 96 ALA X O 19
ATOM 29970 N N . GLN A 1 100 ? 45.922 46.811 40.328 1.00 0.00 97 GLN X N 19
ATOM 29971 C CA . GLN A 1 100 ? 47.121 46.722 39.475 1.00 0.00 97 GLN X CA 19
ATOM 29972 C C . GLN A 1 100 ? 47.037 47.444 38.107 1.00 0.00 97 GLN X C 19
ATOM 29973 O O . GLN A 1 100 ? 48.060 47.904 37.607 1.00 0.00 97 GLN X O 19
ATOM 29987 N N . LEU A 1 101 ? 45.862 47.484 37.458 1.00 0.00 98 LEU X N 19
ATOM 29988 C CA . LEU A 1 101 ? 45.620 48.184 36.178 1.00 0.00 98 LEU X CA 19
ATOM 29989 C C . LEU A 1 101 ? 45.754 49.706 36.322 1.00 0.00 98 LEU X C 19
ATOM 29990 O O . LEU A 1 101 ? 46.241 50.379 35.416 1.00 0.00 98 LEU X O 19
ATOM 30006 N N . GLN A 1 102 ? 45.254 50.241 37.439 1.00 0.00 99 GLN X N 19
ATOM 30007 C CA . GLN A 1 102 ? 45.399 51.643 37.821 1.00 0.00 99 GLN X CA 19
ATOM 30008 C C . GLN A 1 102 ? 46.878 52.051 37.808 1.00 0.00 99 GLN X C 19
ATOM 30009 O O . GLN A 1 102 ? 47.731 51.479 38.490 1.00 0.00 99 GLN X O 19
ATOM 30023 N N . LYS A 1 103 ? 47.184 53.040 36.964 1.00 0.00 100 LYS X N 19
ATOM 30024 C CA . LYS A 1 103 ? 48.533 53.550 36.757 1.00 0.00 100 LYS X CA 19
ATOM 30025 C C . LYS A 1 103 ? 48.814 54.656 37.769 1.00 0.00 100 LYS X C 19
ATOM 30026 O O . LYS A 1 103 ? 48.268 55.759 37.669 1.00 0.00 100 LYS X O 19
ATOM 30045 N N . ASN A 1 104 ? 49.694 54.343 38.713 1.00 0.00 101 ASN X N 19
ATOM 30046 C CA . ASN A 1 104 ? 50.068 55.204 39.832 1.00 0.00 101 ASN X CA 19
ATOM 30047 C C . ASN A 1 104 ? 51.560 55.572 39.732 1.00 0.00 101 ASN X C 19
ATOM 30048 O O . ASN A 1 104 ? 51.831 56.733 40.127 1.00 0.00 101 ASN X O 19
ATOM 30059 N N . MET A 1 4 ? 32.279 41.630 58.241 1.00 0.00 1 MET X N 20
ATOM 30060 C CA . MET A 1 4 ? 31.578 42.810 58.794 1.00 0.00 1 MET X CA 20
ATOM 30061 C C . MET A 1 4 ? 31.999 44.112 58.106 1.00 0.00 1 MET X C 20
ATOM 30062 O O . MET A 1 4 ? 31.150 44.790 57.546 1.00 0.00 1 MET X O 20
ATOM 30076 N N . GLN A 1 5 ? 33.281 44.496 58.168 1.00 0.00 2 GLN X N 20
ATOM 30077 C CA . GLN A 1 5 ? 33.787 45.755 57.581 1.00 0.00 2 GLN X CA 20
ATOM 30078 C C . GLN A 1 5 ? 34.436 45.548 56.197 1.00 0.00 2 GLN X C 20
ATOM 30079 O O . GLN A 1 5 ? 34.159 46.313 55.279 1.00 0.00 2 GLN X O 20
ATOM 30093 N N . ASP A 1 6 ? 35.189 44.456 55.981 1.00 0.00 3 ASP X N 20
ATOM 30094 C CA . ASP A 1 6 ? 35.851 44.152 54.695 1.00 0.00 3 ASP X CA 20
ATOM 30095 C C . ASP A 1 6 ? 34.946 44.225 53.453 1.00 0.00 3 ASP X C 20
ATOM 30096 O O . ASP A 1 6 ? 35.381 44.713 52.413 1.00 0.00 3 ASP X O 20
ATOM 30105 N N . ARG A 1 7 ? 33.695 43.762 53.591 1.00 0.00 4 ARG X N 20
ATOM 30106 C CA . ARG A 1 7 ? 32.589 43.790 52.611 1.00 0.00 4 ARG X CA 20
ATOM 30107 C C . ARG A 1 7 ? 32.157 45.202 52.194 1.00 0.00 4 ARG X C 20
ATOM 30108 O O . ARG A 1 7 ? 31.805 45.456 51.052 1.00 0.00 4 ARG X O 20
ATOM 30129 N N . GLU A 1 8 ? 32.142 46.146 53.134 1.00 0.00 5 GLU X N 20
ATOM 30130 C CA . GLU A 1 8 ? 31.722 47.530 52.847 1.00 0.00 5 GLU X CA 20
ATOM 30131 C C . GLU A 1 8 ? 32.806 48.240 52.028 1.00 0.00 5 GLU X C 20
ATOM 30132 O O . GLU A 1 8 ? 32.595 48.623 50.876 1.00 0.00 5 GLU X O 20
ATOM 30144 N N . LYS A 1 9 ? 34.022 48.319 52.589 1.00 0.00 6 LYS X N 20
ATOM 30145 C CA . LYS A 1 9 ? 35.226 48.781 51.883 1.00 0.00 6 LYS X CA 20
ATOM 30146 C C . LYS A 1 9 ? 35.506 48.033 50.575 1.00 0.00 6 LYS X C 20
ATOM 30147 O O . LYS A 1 9 ? 35.999 48.668 49.650 1.00 0.00 6 LYS X O 20
ATOM 30166 N N . ALA A 1 10 ? 35.250 46.726 50.444 1.00 0.00 7 ALA X N 20
ATOM 30167 C CA . ALA A 1 10 ? 35.435 46.002 49.174 1.00 0.00 7 ALA X CA 20
ATOM 30168 C C . ALA A 1 10 ? 34.641 46.640 48.018 1.00 0.00 7 ALA X C 20
ATOM 30169 O O . ALA A 1 10 ? 35.194 46.855 46.933 1.00 0.00 7 ALA X O 20
ATOM 30176 N N . PHE A 1 11 ? 33.358 46.930 48.276 1.00 0.00 8 PHE X N 20
ATOM 30177 C CA . PHE A 1 11 ? 32.432 47.586 47.350 1.00 0.00 8 PHE X CA 20
ATOM 30178 C C . PHE A 1 11 ? 32.924 48.981 46.946 1.00 0.00 8 PHE X C 20
ATOM 30179 O O . PHE A 1 11 ? 32.882 49.328 45.767 1.00 0.00 8 PHE X O 20
ATOM 30196 N N . GLU A 1 12 ? 33.420 49.771 47.899 1.00 0.00 9 GLU X N 20
ATOM 30197 C CA . GLU A 1 12 ? 34.126 51.028 47.625 1.00 0.00 9 GLU X CA 20
ATOM 30198 C C . GLU A 1 12 ? 35.405 50.821 46.771 1.00 0.00 9 GLU X C 20
ATOM 30199 O O . GLU A 1 12 ? 35.581 51.511 45.772 1.00 0.00 9 GLU X O 20
ATOM 30211 N N . ALA A 1 13 ? 36.294 49.887 47.124 1.00 0.00 10 ALA X N 20
ATOM 30212 C CA . ALA A 1 13 ? 37.550 49.607 46.421 1.00 0.00 10 ALA X CA 20
ATOM 30213 C C . ALA A 1 13 ? 37.396 49.374 44.894 1.00 0.00 10 ALA X C 20
ATOM 30214 O O . ALA A 1 13 ? 38.051 50.076 44.123 1.00 0.00 10 ALA X O 20
ATOM 30221 N N . LYS A 1 14 ? 36.481 48.501 44.430 1.00 0.00 11 LYS X N 20
ATOM 30222 C CA . LYS A 1 14 ? 36.132 48.386 42.989 1.00 0.00 11 LYS X CA 20
ATOM 30223 C C . LYS A 1 14 ? 35.639 49.690 42.347 1.00 0.00 11 LYS X C 20
ATOM 30224 O O . LYS A 1 14 ? 35.681 49.794 41.126 1.00 0.00 11 LYS X O 20
ATOM 30243 N N . PHE A 1 15 ? 35.084 50.616 43.130 1.00 0.00 12 PHE X N 20
ATOM 30244 C CA . PHE A 1 15 ? 34.493 51.886 42.697 1.00 0.00 12 PHE X CA 20
ATOM 30245 C C . PHE A 1 15 ? 35.471 53.071 42.833 1.00 0.00 12 PHE X C 20
ATOM 30246 O O . PHE A 1 15 ? 35.127 54.186 42.457 1.00 0.00 12 PHE X O 20
ATOM 30263 N N . ALA A 1 16 ? 36.706 52.851 43.305 1.00 0.00 13 ALA X N 20
ATOM 30264 C CA . ALA A 1 16 ? 37.747 53.866 43.435 1.00 0.00 13 ALA X CA 20
ATOM 30265 C C . ALA A 1 16 ? 38.141 54.563 42.112 1.00 0.00 13 ALA X C 20
ATOM 30266 O O . ALA A 1 16 ? 38.621 55.693 42.144 1.00 0.00 13 ALA X O 20
ATOM 30273 N N . LEU A 1 17 ? 37.925 53.908 40.967 1.00 0.00 14 LEU X N 20
ATOM 30274 C CA . LEU A 1 17 ? 38.332 54.308 39.613 1.00 0.00 14 LEU X CA 20
ATOM 30275 C C . LEU A 1 17 ? 37.170 54.331 38.592 1.00 0.00 14 LEU X C 20
ATOM 30276 O O . LEU A 1 17 ? 37.382 54.133 37.393 1.00 0.00 14 LEU X O 20
ATOM 30292 N N . ASP A 1 18 ? 35.944 54.581 39.069 1.00 0.00 15 ASP X N 20
ATOM 30293 C CA . ASP A 1 18 ? 34.685 54.508 38.311 1.00 0.00 15 ASP X CA 20
ATOM 30294 C C . ASP A 1 18 ? 34.408 53.092 37.744 1.00 0.00 15 ASP X C 20
ATOM 30295 O O . ASP A 1 18 ? 34.992 52.101 38.181 1.00 0.00 15 ASP X O 20
ATOM 30304 N N . GLU A 1 19 ? 33.466 52.956 36.799 1.00 0.00 16 GLU X N 20
ATOM 30305 C CA . GLU A 1 19 ? 33.108 51.683 36.134 1.00 0.00 16 GLU X CA 20
ATOM 30306 C C . GLU A 1 19 ? 33.728 51.571 34.713 1.00 0.00 16 GLU X C 20
ATOM 30307 O O . GLU A 1 19 ? 33.906 50.477 34.175 1.00 0.00 16 GLU X O 20
ATOM 30319 N N . GLU A 1 20 ? 34.109 52.706 34.112 1.00 0.00 17 GLU X N 20
ATOM 30320 C CA . GLU A 1 20 ? 34.939 52.811 32.902 1.00 0.00 17 GLU X CA 20
ATOM 30321 C C . GLU A 1 20 ? 36.237 51.973 32.997 1.00 0.00 17 GLU X C 20
ATOM 30322 O O . GLU A 1 20 ? 36.384 50.983 32.284 1.00 0.00 17 GLU X O 20
ATOM 30334 N N . LEU A 1 21 ? 37.172 52.298 33.905 1.00 0.00 18 LEU X N 20
ATOM 30335 C CA . LEU A 1 21 ? 38.429 51.546 34.106 1.00 0.00 18 LEU X CA 20
ATOM 30336 C C . LEU A 1 21 ? 38.183 50.040 34.376 1.00 0.00 18 LEU X C 20
ATOM 30337 O O . LEU A 1 21 ? 38.871 49.152 33.858 1.00 0.00 18 LEU X O 20
ATOM 30353 N N . ARG A 1 22 ? 37.157 49.756 35.194 1.00 0.00 19 ARG X N 20
ATOM 30354 C CA . ARG A 1 22 ? 36.630 48.412 35.496 1.00 0.00 19 ARG X CA 20
ATOM 30355 C C . ARG A 1 22 ? 36.212 47.632 34.249 1.00 0.00 19 ARG X C 20
ATOM 30356 O O . ARG A 1 22 ? 36.310 46.404 34.263 1.00 0.00 19 ARG X O 20
ATOM 30377 N N . PHE A 1 23 ? 35.789 48.287 33.165 1.00 0.00 20 PHE X N 20
ATOM 30378 C CA . PHE A 1 23 ? 35.549 47.654 31.867 1.00 0.00 20 PHE X CA 20
ATOM 30379 C C . PHE A 1 23 ? 36.777 46.855 31.384 1.00 0.00 20 PHE X C 20
ATOM 30380 O O . PHE A 1 23 ? 36.663 45.655 31.107 1.00 0.00 20 PHE X O 20
ATOM 30397 N N . LYS A 1 24 ? 37.969 47.478 31.377 1.00 0.00 21 LYS X N 20
ATOM 30398 C CA . LYS A 1 24 ? 39.282 46.856 31.087 1.00 0.00 21 LYS X CA 20
ATOM 30399 C C . LYS A 1 24 ? 39.631 45.705 32.047 1.00 0.00 21 LYS X C 20
ATOM 30400 O O . LYS A 1 24 ? 40.117 44.670 31.572 1.00 0.00 21 LYS X O 20
ATOM 30419 N N . ALA A 1 25 ? 39.381 45.877 33.347 1.00 0.00 22 ALA X N 20
ATOM 30420 C CA . ALA A 1 25 ? 39.508 44.790 34.315 1.00 0.00 22 ALA X CA 20
ATOM 30421 C C . ALA A 1 25 ? 38.621 43.575 33.992 1.00 0.00 22 ALA X C 20
ATOM 30422 O O . ALA A 1 25 ? 39.138 42.466 33.983 1.00 0.00 22 ALA X O 20
ATOM 30429 N N . THR A 1 26 ? 37.321 43.732 33.700 1.00 0.00 23 THR X N 20
ATOM 30430 C CA . THR A 1 26 ? 36.387 42.612 33.422 1.00 0.00 23 THR X CA 20
ATOM 30431 C C . THR A 1 26 ? 36.952 41.536 32.473 1.00 0.00 23 THR X C 20
ATOM 30432 O O . THR A 1 26 ? 37.043 40.373 32.860 1.00 0.00 23 THR X O 20
ATOM 30443 N N . ALA A 1 27 ? 37.407 41.909 31.271 1.00 0.00 24 ALA X N 20
ATOM 30444 C CA . ALA A 1 27 ? 38.032 41.007 30.290 1.00 0.00 24 ALA X CA 20
ATOM 30445 C C . ALA A 1 27 ? 39.215 40.177 30.860 1.00 0.00 24 ALA X C 20
ATOM 30446 O O . ALA A 1 27 ? 39.332 38.968 30.628 1.00 0.00 24 ALA X O 20
ATOM 30453 N N . ARG A 1 28 ? 40.078 40.820 31.662 1.00 0.00 25 ARG X N 20
ATOM 30454 C CA . ARG A 1 28 ? 41.175 40.185 32.420 1.00 0.00 25 ARG X CA 20
ATOM 30455 C C . ARG A 1 28 ? 40.645 39.295 33.549 1.00 0.00 25 ARG X C 20
ATOM 30456 O O . ARG A 1 28 ? 41.089 38.157 33.684 1.00 0.00 25 ARG X O 20
ATOM 30477 N N . ARG A 1 29 ? 39.669 39.778 34.332 1.00 0.00 26 ARG X N 20
ATOM 30478 C CA . ARG A 1 29 ? 38.949 39.043 35.389 1.00 0.00 26 ARG X CA 20
ATOM 30479 C C . ARG A 1 29 ? 38.357 37.743 34.869 1.00 0.00 26 ARG X C 20
ATOM 30480 O O . ARG A 1 29 ? 38.436 36.747 35.573 1.00 0.00 26 ARG X O 20
ATOM 30501 N N . ASN A 1 30 ? 37.772 37.716 33.674 1.00 0.00 27 ASN X N 20
ATOM 30502 C CA . ASN A 1 30 ? 37.333 36.491 33.002 1.00 0.00 27 ASN X CA 20
ATOM 30503 C C . ASN A 1 30 ? 38.451 35.437 32.968 1.00 0.00 27 ASN X C 20
ATOM 30504 O O . ASN A 1 30 ? 38.302 34.373 33.572 1.00 0.00 27 ASN X O 20
ATOM 30515 N N . LYS A 1 31 ? 39.596 35.760 32.351 1.00 0.00 28 LYS X N 20
ATOM 30516 C CA . LYS A 1 31 ? 40.804 34.908 32.299 1.00 0.00 28 LYS X CA 20
ATOM 30517 C C . LYS A 1 31 ? 41.352 34.509 33.688 1.00 0.00 28 LYS X C 20
ATOM 30518 O O . LYS A 1 31 ? 41.744 33.363 33.875 1.00 0.00 28 LYS X O 20
ATOM 30537 N N . LEU A 1 32 ? 41.368 35.420 34.665 1.00 0.00 29 LEU X N 20
ATOM 30538 C CA . LEU A 1 32 ? 41.823 35.133 36.035 1.00 0.00 29 LEU X CA 20
ATOM 30539 C C . LEU A 1 32 ? 40.872 34.187 36.805 1.00 0.00 29 LEU X C 20
ATOM 30540 O O . LEU A 1 32 ? 41.290 33.159 37.328 1.00 0.00 29 LEU X O 20
ATOM 30556 N N . LEU A 1 33 ? 39.587 34.537 36.894 1.00 0.00 30 LEU X N 20
ATOM 30557 C CA . LEU A 1 33 ? 38.564 33.796 37.641 1.00 0.00 30 LEU X CA 20
ATOM 30558 C C . LEU A 1 33 ? 38.435 32.343 37.166 1.00 0.00 30 LEU X C 20
ATOM 30559 O O . LEU A 1 33 ? 38.182 31.449 37.971 1.00 0.00 30 LEU X O 20
ATOM 30575 N N . GLY A 1 34 ? 38.622 32.138 35.859 1.00 0.00 31 GLY X N 20
ATOM 30576 C CA . GLY A 1 34 ? 38.704 30.842 35.205 1.00 0.00 31 GLY X CA 20
ATOM 30577 C C . GLY A 1 34 ? 39.718 29.875 35.813 1.00 0.00 31 GLY X C 20
ATOM 30578 O O . GLY A 1 34 ? 39.445 28.681 35.805 1.00 0.00 31 GLY X O 20
ATOM 30582 N N . LEU A 1 35 ? 40.858 30.359 36.322 1.00 0.00 32 LEU X N 20
ATOM 30583 C CA . LEU A 1 35 ? 41.774 29.557 37.129 1.00 0.00 32 LEU X CA 20
ATOM 30584 C C . LEU A 1 35 ? 41.298 29.435 38.583 1.00 0.00 32 LEU X C 20
ATOM 30585 O O . LEU A 1 35 ? 41.417 28.346 39.141 1.00 0.00 32 LEU X O 20
ATOM 30601 N N . TRP A 1 36 ? 40.732 30.496 39.178 1.00 0.00 33 TRP X N 20
ATOM 30602 C CA . TRP A 1 36 ? 40.231 30.448 40.566 1.00 0.00 33 TRP X CA 20
ATOM 30603 C C . TRP A 1 36 ? 39.207 29.320 40.762 1.00 0.00 33 TRP X C 20
ATOM 30604 O O . TRP A 1 36 ? 39.338 28.512 41.675 1.00 0.00 33 TRP X O 20
ATOM 30625 N N . ALA A 1 37 ? 38.197 29.261 39.891 1.00 0.00 34 ALA X N 20
ATOM 30626 C CA . ALA A 1 37 ? 37.204 28.190 39.784 1.00 0.00 34 ALA X CA 20
ATOM 30627 C C . ALA A 1 37 ? 37.841 26.814 39.473 1.00 0.00 34 ALA X C 20
ATOM 30628 O O . ALA A 1 37 ? 37.767 25.894 40.286 1.00 0.00 34 ALA X O 20
ATOM 30635 N N . ALA A 1 38 ? 38.577 26.684 38.359 1.00 0.00 35 ALA X N 20
ATOM 30636 C CA . ALA A 1 38 ? 39.234 25.429 37.959 1.00 0.00 35 ALA X CA 20
ATOM 30637 C C . ALA A 1 38 ? 40.044 24.728 39.071 1.00 0.00 35 ALA X C 20
ATOM 30638 O O . ALA A 1 38 ? 40.087 23.495 39.100 1.00 0.00 35 ALA X O 20
ATOM 30645 N N . GLY A 1 39 ? 40.723 25.491 39.937 1.00 0.00 36 GLY X N 20
ATOM 30646 C CA . GLY A 1 39 ? 41.542 24.997 41.046 1.00 0.00 36 GLY X CA 20
ATOM 30647 C C . GLY A 1 39 ? 40.783 24.101 42.034 1.00 0.00 36 GLY X C 20
ATOM 30648 O O . GLY A 1 39 ? 41.273 23.035 42.405 1.00 0.00 36 GLY X O 20
ATOM 30652 N N . LEU A 1 40 ? 39.580 24.494 42.460 1.00 0.00 37 LEU X N 20
ATOM 30653 C CA . LEU A 1 40 ? 38.732 23.760 43.414 1.00 0.00 37 LEU X CA 20
ATOM 30654 C C . LEU A 1 40 ? 38.470 22.320 42.950 1.00 0.00 37 LEU X C 20
ATOM 30655 O O . LEU A 1 40 ? 38.511 21.370 43.738 1.00 0.00 37 LEU X O 20
ATOM 30671 N N . LEU A 1 41 ? 38.147 22.178 41.665 1.00 0.00 38 LEU X N 20
ATOM 30672 C CA . LEU A 1 41 ? 37.879 20.915 40.972 1.00 0.00 38 LEU X CA 20
ATOM 30673 C C . LEU A 1 41 ? 39.154 20.144 40.603 1.00 0.00 38 LEU X C 20
ATOM 30674 O O . LEU A 1 41 ? 39.057 19.026 40.103 1.00 0.00 38 LEU X O 20
ATOM 30690 N N . ALA A 1 42 ? 40.331 20.736 40.821 1.00 0.00 39 ALA X N 20
ATOM 30691 C CA . ALA A 1 42 ? 41.643 20.204 40.455 1.00 0.00 39 ALA X CA 20
ATOM 30692 C C . ALA A 1 42 ? 41.668 19.633 39.021 1.00 0.00 39 ALA X C 20
ATOM 30693 O O . ALA A 1 42 ? 42.222 18.561 38.761 1.00 0.00 39 ALA X O 20
ATOM 30700 N N . LYS A 1 43 ? 41.089 20.372 38.066 1.00 0.00 40 LYS X N 20
ATOM 30701 C CA . LYS A 1 43 ? 40.995 19.952 36.657 1.00 0.00 40 LYS X CA 20
ATOM 30702 C C . LYS A 1 43 ? 42.385 19.824 36.042 1.00 0.00 40 LYS X C 20
ATOM 30703 O O . LYS A 1 43 ? 43.198 20.724 36.223 1.00 0.00 40 LYS X O 20
ATOM 30722 N N . SER A 1 44 ? 42.639 18.758 35.279 1.00 0.00 41 SER X N 20
ATOM 30723 C CA . SER A 1 44 ? 43.906 18.483 34.575 1.00 0.00 41 SER X CA 20
ATOM 30724 C C . SER A 1 44 ? 44.286 19.542 33.540 1.00 0.00 41 SER X C 20
ATOM 30725 O O . SER A 1 44 ? 45.466 19.838 33.394 1.00 0.00 41 SER X O 20
ATOM 30733 N N . ASP A 1 45 ? 43.313 20.146 32.843 1.00 0.00 42 ASP X N 20
ATOM 30734 C CA . ASP A 1 45 ? 43.536 21.267 31.915 1.00 0.00 42 ASP X CA 20
ATOM 30735 C C . ASP A 1 45 ? 42.762 22.512 32.451 1.00 0.00 42 ASP X C 20
ATOM 30736 O O . ASP A 1 45 ? 41.661 22.831 31.982 1.00 0.00 42 ASP X O 20
ATOM 30745 N N . PRO A 1 46 ? 43.310 23.243 33.448 1.00 0.00 43 PRO X N 20
ATOM 30746 C CA . PRO A 1 46 ? 42.687 24.447 34.009 1.00 0.00 43 PRO X CA 20
ATOM 30747 C C . PRO A 1 46 ? 42.771 25.632 33.029 1.00 0.00 43 PRO X C 20
ATOM 30748 O O . PRO A 1 46 ? 41.818 26.398 32.879 1.00 0.00 43 PRO X O 20
ATOM 30759 N N . GLU A 1 47 ? 43.909 25.753 32.332 1.00 0.00 44 GLU X N 20
ATOM 30760 C CA . GLU A 1 47 ? 44.146 26.739 31.266 1.00 0.00 44 GLU X CA 20
ATOM 30761 C C . GLU A 1 47 ? 43.033 26.700 30.193 1.00 0.00 44 GLU X C 20
ATOM 30762 O O . GLU A 1 47 ? 42.585 27.761 29.764 1.00 0.00 44 GLU X O 20
ATOM 30774 N N . ALA A 1 48 ? 42.554 25.513 29.794 1.00 0.00 45 ALA X N 20
ATOM 30775 C CA . ALA A 1 48 ? 41.435 25.317 28.860 1.00 0.00 45 ALA X CA 20
ATOM 30776 C C . ALA A 1 48 ? 40.048 25.671 29.443 1.00 0.00 45 ALA X C 20
ATOM 30777 O O . ALA A 1 48 ? 39.210 26.259 28.748 1.00 0.00 45 ALA X O 20
ATOM 30784 N N . TYR A 1 49 ? 39.797 25.322 30.709 1.00 0.00 46 TYR X N 20
ATOM 30785 C CA . TYR A 1 49 ? 38.580 25.716 31.437 1.00 0.00 46 TYR X CA 20
ATOM 30786 C C . TYR A 1 49 ? 38.421 27.246 31.538 1.00 0.00 46 TYR X C 20
ATOM 30787 O O . TYR A 1 49 ? 37.338 27.771 31.300 1.00 0.00 46 TYR X O 20
ATOM 30805 N N . ALA A 1 50 ? 39.496 27.984 31.834 1.00 0.00 47 ALA X N 20
ATOM 30806 C CA . ALA A 1 50 ? 39.468 29.448 31.845 1.00 0.00 47 ALA X CA 20
ATOM 30807 C C . ALA A 1 50 ? 38.989 30.077 30.516 1.00 0.00 47 ALA X C 20
ATOM 30808 O O . ALA A 1 50 ? 38.338 31.123 30.526 1.00 0.00 47 ALA X O 20
ATOM 30815 N N . SER A 1 51 ? 39.311 29.441 29.380 1.00 0.00 48 SER X N 20
ATOM 30816 C CA . SER A 1 51 ? 38.849 29.795 28.029 1.00 0.00 48 SER X CA 20
ATOM 30817 C C . SER A 1 51 ? 37.329 29.650 27.846 1.00 0.00 48 SER X C 20
ATOM 30818 O O . SER A 1 51 ? 36.698 30.503 27.221 1.00 0.00 48 SER X O 20
ATOM 30826 N N . GLU A 1 52 ? 36.694 28.650 28.475 1.00 0.00 49 GLU X N 20
ATOM 30827 C CA . GLU A 1 52 ? 35.224 28.563 28.565 1.00 0.00 49 GLU X CA 20
ATOM 30828 C C . GLU A 1 52 ? 34.545 29.781 29.234 1.00 0.00 49 GLU X C 20
ATOM 30829 O O . GLU A 1 52 ? 33.397 30.080 28.898 1.00 0.00 49 GLU X O 20
ATOM 30841 N N . ILE A 1 53 ? 35.191 30.480 30.176 1.00 0.00 50 ILE X N 20
ATOM 30842 C CA . ILE A 1 53 ? 34.624 31.678 30.822 1.00 0.00 50 ILE X CA 20
ATOM 30843 C C . ILE A 1 53 ? 34.397 32.781 29.783 1.00 0.00 50 ILE X C 20
ATOM 30844 O O . ILE A 1 53 ? 33.261 33.203 29.570 1.00 0.00 50 ILE X O 20
ATOM 30860 N N . VAL A 1 54 ? 35.475 33.239 29.133 1.00 0.00 51 VAL X N 20
ATOM 30861 C CA . VAL A 1 54 ? 35.410 34.266 28.073 1.00 0.00 51 VAL X CA 20
ATOM 30862 C C . VAL A 1 54 ? 34.446 33.889 26.950 1.00 0.00 51 VAL X C 20
ATOM 30863 O O . VAL A 1 54 ? 33.709 34.753 26.478 1.00 0.00 51 VAL X O 20
ATOM 30876 N N . ALA A 1 55 ? 34.374 32.604 26.575 1.00 0.00 52 ALA X N 20
ATOM 30877 C CA . ALA A 1 55 ? 33.447 32.098 25.553 1.00 0.00 52 ALA X CA 20
ATOM 30878 C C . ALA A 1 55 ? 31.968 32.501 25.772 1.00 0.00 52 ALA X C 20
ATOM 30879 O O . ALA A 1 55 ? 31.197 32.501 24.811 1.00 0.00 52 ALA X O 20
ATOM 30886 N N . ALA A 1 56 ? 31.601 32.804 27.023 1.00 0.00 53 ALA X N 20
ATOM 30887 C CA . ALA A 1 56 ? 30.297 33.270 27.486 1.00 0.00 53 ALA X CA 20
ATOM 30888 C C . ALA A 1 56 ? 30.216 34.792 27.775 1.00 0.00 53 ALA X C 20
ATOM 30889 O O . ALA A 1 56 ? 29.114 35.321 27.862 1.00 0.00 53 ALA X O 20
ATOM 30896 N N . ASP A 1 57 ? 31.335 35.498 27.987 1.00 0.00 54 ASP X N 20
ATOM 30897 C CA . ASP A 1 57 ? 31.391 36.951 28.241 1.00 0.00 54 ASP X CA 20
ATOM 30898 C C . ASP A 1 57 ? 31.229 37.794 26.962 1.00 0.00 54 ASP X C 20
ATOM 30899 O O . ASP A 1 57 ? 30.738 38.924 27.006 1.00 0.00 54 ASP X O 20
ATOM 30908 N N . PHE A 1 58 ? 31.630 37.235 25.815 1.00 0.00 55 PHE X N 20
ATOM 30909 C CA . PHE A 1 58 ? 31.408 37.819 24.494 1.00 0.00 55 PHE X CA 20
ATOM 30910 C C . PHE A 1 58 ? 29.926 38.150 24.290 1.00 0.00 55 PHE X C 20
ATOM 30911 O O . PHE A 1 58 ? 29.055 37.318 24.559 1.00 0.00 55 PHE X O 20
ATOM 30928 N N . GLU A 1 59 ? 29.653 39.331 23.728 1.00 0.00 56 GLU X N 20
ATOM 30929 C CA . GLU A 1 59 ? 28.296 39.778 23.388 1.00 0.00 56 GLU X CA 20
ATOM 30930 C C . GLU A 1 59 ? 27.449 38.750 22.615 1.00 0.00 56 GLU X C 20
ATOM 30931 O O . GLU A 1 59 ? 26.242 38.689 22.826 1.00 0.00 56 GLU X O 20
ATOM 30943 N N . GLU A 1 60 ? 28.063 37.963 21.727 1.00 0.00 57 GLU X N 20
ATOM 30944 C CA . GLU A 1 60 ? 27.415 36.926 20.910 1.00 0.00 57 GLU X CA 20
ATOM 30945 C C . GLU A 1 60 ? 26.616 35.878 21.713 1.00 0.00 57 GLU X C 20
ATOM 30946 O O . GLU A 1 60 ? 25.521 35.503 21.290 1.00 0.00 57 GLU X O 20
ATOM 30958 N N . ALA A 1 61 ? 27.133 35.429 22.866 1.00 0.00 58 ALA X N 20
ATOM 30959 C CA . ALA A 1 61 ? 26.503 34.417 23.719 1.00 0.00 58 ALA X CA 20
ATOM 30960 C C . ALA A 1 61 ? 25.129 34.858 24.274 1.00 0.00 58 ALA X C 20
ATOM 30961 O O . ALA A 1 61 ? 24.193 34.058 24.342 1.00 0.00 58 ALA X O 20
ATOM 30968 N N . GLY A 1 62 ? 25.012 36.137 24.643 1.00 0.00 59 GLY X N 20
ATOM 30969 C CA . GLY A 1 62 ? 23.831 36.684 25.303 1.00 0.00 59 GLY X CA 20
ATOM 30970 C C . GLY A 1 62 ? 24.159 37.939 26.106 1.00 0.00 59 GLY X C 20
ATOM 30971 O O . GLY A 1 62 ? 24.186 39.046 25.551 1.00 0.00 59 GLY X O 20
ATOM 30975 N N . HIS A 1 63 ? 24.361 37.790 27.418 1.00 0.00 60 HIS X N 20
ATOM 30976 C CA . HIS A 1 63 ? 24.637 38.911 28.339 1.00 0.00 60 HIS X CA 20
ATOM 30977 C C . HIS A 1 63 ? 25.199 38.462 29.690 1.00 0.00 60 HIS X C 20
ATOM 30978 O O . HIS A 1 63 ? 26.298 38.886 30.057 1.00 0.00 60 HIS X O 20
ATOM 30992 N N . GLU A 1 64 ? 24.437 37.651 30.435 1.00 0.00 61 GLU X N 20
ATOM 30993 C CA . GLU A 1 64 ? 24.742 37.223 31.812 1.00 0.00 61 GLU X CA 20
ATOM 30994 C C . GLU A 1 64 ? 25.297 35.787 31.895 1.00 0.00 61 GLU X C 20
ATOM 30995 O O . GLU A 1 64 ? 25.495 35.244 32.974 1.00 0.00 61 GLU X O 20
ATOM 31007 N N . ASP A 1 65 ? 25.650 35.177 30.768 1.00 0.00 62 ASP X N 20
ATOM 31008 C CA . ASP A 1 65 ? 26.080 33.782 30.608 1.00 0.00 62 ASP X CA 20
ATOM 31009 C C . ASP A 1 65 ? 27.298 33.376 31.443 1.00 0.00 62 ASP X C 20
ATOM 31010 O O . ASP A 1 65 ? 27.379 32.240 31.923 1.00 0.00 62 ASP X O 20
ATOM 31019 N N . VAL A 1 66 ? 28.240 34.300 31.636 1.00 0.00 63 VAL X N 20
ATOM 31020 C CA . VAL A 1 66 ? 29.371 34.177 32.565 1.00 0.00 63 VAL X CA 20
ATOM 31021 C C . VAL A 1 66 ? 28.932 33.763 33.962 1.00 0.00 63 VAL X C 20
ATOM 31022 O O . VAL A 1 66 ? 29.523 32.845 34.525 1.00 0.00 63 VAL X O 20
ATOM 31035 N N . VAL A 1 67 ? 27.881 34.385 34.500 1.00 0.00 64 VAL X N 20
ATOM 31036 C CA . VAL A 1 67 ? 27.257 34.023 35.778 1.00 0.00 64 VAL X CA 20
ATOM 31037 C C . VAL A 1 67 ? 26.866 32.542 35.778 1.00 0.00 64 VAL X C 20
ATOM 31038 O O . VAL A 1 67 ? 27.203 31.817 36.713 1.00 0.00 64 VAL X O 20
ATOM 31051 N N . ARG A 1 68 ? 26.196 32.067 34.722 1.00 0.00 65 ARG X N 20
ATOM 31052 C CA . ARG A 1 68 ? 25.848 30.648 34.555 1.00 0.00 65 ARG X CA 20
ATOM 31053 C C . ARG A 1 68 ? 27.088 29.749 34.537 1.00 0.00 65 ARG X C 20
ATOM 31054 O O . ARG A 1 68 ? 27.069 28.696 35.178 1.00 0.00 65 ARG X O 20
ATOM 31075 N N . LYS A 1 69 ? 28.163 30.143 33.851 1.00 0.00 66 LYS X N 20
ATOM 31076 C CA . LYS A 1 69 ? 29.458 29.436 33.857 1.00 0.00 66 LYS X CA 20
ATOM 31077 C C . LYS A 1 69 ? 29.980 29.154 35.277 1.00 0.00 66 LYS X C 20
ATOM 31078 O O . LYS A 1 69 ? 30.295 28.014 35.590 1.00 0.00 66 LYS X O 20
ATOM 31097 N N . ILE A 1 70 ? 30.036 30.165 36.150 1.00 0.00 67 ILE X N 20
ATOM 31098 C CA . ILE A 1 70 ? 30.519 30.012 37.537 1.00 0.00 67 ILE X CA 20
ATOM 31099 C C . ILE A 1 70 ? 29.699 28.963 38.319 1.00 0.00 67 ILE X C 20
ATOM 31100 O O . ILE A 1 70 ? 30.260 28.110 39.001 1.00 0.00 67 ILE X O 20
ATOM 31116 N N . LYS A 1 71 ? 28.362 28.982 38.198 1.00 0.00 68 LYS X N 20
ATOM 31117 C CA . LYS A 1 71 ? 27.469 28.008 38.859 1.00 0.00 68 LYS X CA 20
ATOM 31118 C C . LYS A 1 71 ? 27.801 26.558 38.504 1.00 0.00 68 LYS X C 20
ATOM 31119 O O . LYS A 1 71 ? 27.703 25.686 39.358 1.00 0.00 68 LYS X O 20
ATOM 31138 N N . THR A 1 72 ? 28.138 26.291 37.243 1.00 0.00 69 THR X N 20
ATOM 31139 C CA . THR A 1 72 ? 28.569 24.980 36.728 1.00 0.00 69 THR X CA 20
ATOM 31140 C C . THR A 1 72 ? 29.777 24.442 37.487 1.00 0.00 69 THR X C 20
ATOM 31141 O O . THR A 1 72 ? 29.852 23.248 37.766 1.00 0.00 69 THR X O 20
ATOM 31152 N N . ASP A 1 73 ? 30.714 25.318 37.845 1.00 0.00 70 ASP X N 20
ATOM 31153 C CA . ASP A 1 73 ? 31.824 24.975 38.730 1.00 0.00 70 ASP X CA 20
ATOM 31154 C C . ASP A 1 73 ? 31.320 24.566 40.120 1.00 0.00 70 ASP X C 20
ATOM 31155 O O . ASP A 1 73 ? 31.672 23.509 40.638 1.00 0.00 70 ASP X O 20
ATOM 31164 N N . PHE A 1 74 ? 30.450 25.384 40.714 1.00 0.00 71 PHE X N 20
ATOM 31165 C CA . PHE A 1 74 ? 29.853 25.145 42.024 1.00 0.00 71 PHE X CA 20
ATOM 31166 C C . PHE A 1 74 ? 29.003 23.867 42.114 1.00 0.00 71 PHE X C 20
ATOM 31167 O O . PHE A 1 74 ? 29.119 23.147 43.105 1.00 0.00 71 PHE X O 20
ATOM 31184 N N . ASP A 1 75 ? 28.170 23.573 41.112 1.00 0.00 72 ASP X N 20
ATOM 31185 C CA . ASP A 1 75 ? 27.391 22.322 40.958 1.00 0.00 72 ASP X CA 20
ATOM 31186 C C . ASP A 1 75 ? 28.339 21.101 40.885 1.00 0.00 72 ASP X C 20
ATOM 31187 O O . ASP A 1 75 ? 28.056 20.051 41.471 1.00 0.00 72 ASP X O 20
ATOM 31196 N N . ALA A 1 76 ? 29.491 21.226 40.208 1.00 0.00 73 ALA X N 20
ATOM 31197 C CA . ALA A 1 76 ? 30.546 20.207 40.118 1.00 0.00 73 ALA X CA 20
ATOM 31198 C C . ALA A 1 76 ? 31.341 20.014 41.428 1.00 0.00 73 ALA X C 20
ATOM 31199 O O . ALA A 1 76 ? 31.534 18.871 41.848 1.00 0.00 73 ALA X O 20
ATOM 31206 N N . ALA A 1 77 ? 31.830 21.087 42.065 1.00 0.00 74 ALA X N 20
ATOM 31207 C CA . ALA A 1 77 ? 32.497 21.020 43.369 1.00 0.00 74 ALA X CA 20
ATOM 31208 C C . ALA A 1 77 ? 31.572 20.553 44.506 1.00 0.00 74 ALA X C 20
ATOM 31209 O O . ALA A 1 77 ? 32.052 19.986 45.487 1.00 0.00 74 ALA X O 20
ATOM 31216 N N . GLY A 1 78 ? 30.278 20.879 44.405 1.00 0.00 75 GLY X N 20
ATOM 31217 C CA . GLY A 1 78 ? 29.237 20.638 45.410 1.00 0.00 75 GLY X CA 20
ATOM 31218 C C . GLY A 1 78 ? 29.186 21.707 46.511 1.00 0.00 75 GLY X C 20
ATOM 31219 O O . GLY A 1 78 ? 28.831 21.403 47.646 1.00 0.00 75 GLY X O 20
ATOM 31223 N N . VAL A 1 79 ? 29.555 22.955 46.202 1.00 0.00 76 VAL X N 20
ATOM 31224 C CA . VAL A 1 79 ? 29.676 24.031 47.197 1.00 0.00 76 VAL X CA 20
ATOM 31225 C C . VAL A 1 79 ? 28.342 24.756 47.388 1.00 0.00 76 VAL X C 20
ATOM 31226 O O . VAL A 1 79 ? 27.659 25.113 46.428 1.00 0.00 76 VAL X O 20
ATOM 31239 N N . ALA A 1 80 ? 27.994 25.003 48.649 1.00 0.00 77 ALA X N 20
ATOM 31240 C CA . ALA A 1 80 ? 26.829 25.790 49.048 1.00 0.00 77 ALA X CA 20
ATOM 31241 C C . ALA A 1 80 ? 26.935 27.263 48.587 1.00 0.00 77 ALA X C 20
ATOM 31242 O O . ALA A 1 80 ? 27.296 28.152 49.358 1.00 0.00 77 ALA X O 20
ATOM 31249 N N . ILE A 1 81 ? 26.599 27.530 47.323 1.00 0.00 78 ILE X N 20
ATOM 31250 C CA . ILE A 1 81 ? 26.521 28.851 46.686 1.00 0.00 78 ILE X CA 20
ATOM 31251 C C . ILE A 1 81 ? 25.328 28.855 45.716 1.00 0.00 78 ILE X C 20
ATOM 31252 O O . ILE A 1 81 ? 25.139 27.928 44.926 1.00 0.00 78 ILE X O 20
ATOM 31268 N N . SER A 1 82 ? 24.504 29.908 45.780 1.00 0.00 79 SER X N 20
ATOM 31269 C CA . SER A 1 82 ? 23.347 30.117 44.893 1.00 0.00 79 SER X CA 20
ATOM 31270 C C . SER A 1 82 ? 23.678 30.996 43.689 1.00 0.00 79 SER X C 20
ATOM 31271 O O . SER A 1 82 ? 24.661 31.724 43.675 1.00 0.00 79 SER X O 20
ATOM 31279 N N . GLU A 1 83 ? 22.817 30.968 42.671 1.00 0.00 80 GLU X N 20
ATOM 31280 C CA . GLU A 1 83 ? 22.982 31.760 41.449 1.00 0.00 80 GLU X CA 20
ATOM 31281 C C . GLU A 1 83 ? 22.921 33.272 41.716 1.00 0.00 80 GLU X C 20
ATOM 31282 O O . GLU A 1 83 ? 23.677 34.040 41.130 1.00 0.00 80 GLU X O 20
ATOM 31294 N N . ASP A 1 84 ? 22.050 33.723 42.619 1.00 0.00 81 ASP X N 20
ATOM 31295 C CA . ASP A 1 84 ? 22.003 35.117 43.063 1.00 0.00 81 ASP X CA 20
ATOM 31296 C C . ASP A 1 84 ? 23.296 35.560 43.784 1.00 0.00 81 ASP X C 20
ATOM 31297 O O . ASP A 1 84 ? 23.737 36.694 43.607 1.00 0.00 81 ASP X O 20
ATOM 31306 N N . ASP A 1 85 ? 23.935 34.677 44.566 1.00 0.00 82 ASP X N 20
ATOM 31307 C CA . ASP A 1 85 ? 25.207 34.958 45.250 1.00 0.00 82 ASP X CA 20
ATOM 31308 C C . ASP A 1 85 ? 26.364 35.222 44.263 1.00 0.00 82 ASP X C 20
ATOM 31309 O O . ASP A 1 85 ? 27.238 36.040 44.556 1.00 0.00 82 ASP X O 20
ATOM 31318 N N . ILE A 1 86 ? 26.379 34.563 43.094 1.00 0.00 83 ILE X N 20
ATOM 31319 C CA . ILE A 1 86 ? 27.423 34.648 42.049 1.00 0.00 83 ILE X CA 20
ATOM 31320 C C . ILE A 1 86 ? 27.739 36.092 41.661 1.00 0.00 83 ILE X C 20
ATOM 31321 O O . ILE A 1 86 ? 28.868 36.529 41.863 1.00 0.00 83 ILE X O 20
ATOM 31337 N N . ARG A 1 87 ? 26.768 36.834 41.100 1.00 0.00 84 ARG X N 20
ATOM 31338 C CA . ARG A 1 87 ? 26.927 38.262 40.779 1.00 0.00 84 ARG X CA 20
ATOM 31339 C C . ARG A 1 87 ? 27.521 39.055 41.953 1.00 0.00 84 ARG X C 20
ATOM 31340 O O . ARG A 1 87 ? 28.535 39.722 41.780 1.00 0.00 84 ARG X O 20
ATOM 31361 N N . VAL A 1 88 ? 26.947 38.917 43.152 1.00 0.00 85 VAL X N 20
ATOM 31362 C CA . VAL A 1 88 ? 27.424 39.550 44.404 1.00 0.00 85 VAL X CA 20
ATOM 31363 C C . VAL A 1 88 ? 28.924 39.304 44.619 1.00 0.00 85 VAL X C 20
ATOM 31364 O O . VAL A 1 88 ? 29.694 40.255 44.758 1.00 0.00 85 VAL X O 20
ATOM 31377 N N . ARG A 1 89 ? 29.353 38.033 44.632 1.00 0.00 86 ARG X N 20
ATOM 31378 C CA . ARG A 1 89 ? 30.768 37.628 44.773 1.00 0.00 86 ARG X CA 20
ATOM 31379 C C . ARG A 1 89 ? 31.638 38.173 43.633 1.00 0.00 86 ARG X C 20
ATOM 31380 O O . ARG A 1 89 ? 32.711 38.701 43.897 1.00 0.00 86 ARG X O 20
ATOM 31401 N N . MET A 1 90 ? 31.201 38.029 42.375 1.00 0.00 87 MET X N 20
ATOM 31402 C CA . MET A 1 90 ? 31.872 38.534 41.165 1.00 0.00 87 MET X CA 20
ATOM 31403 C C . MET A 1 90 ? 32.186 40.030 41.255 1.00 0.00 87 MET X C 20
ATOM 31404 O O . MET A 1 90 ? 33.303 40.421 40.929 1.00 0.00 87 MET X O 20
ATOM 31418 N N . ILE A 1 91 ? 31.199 40.853 41.635 1.00 0.00 88 ILE X N 20
ATOM 31419 C CA . ILE A 1 91 ? 31.296 42.314 41.797 1.00 0.00 88 ILE X CA 20
ATOM 31420 C C . ILE A 1 91 ? 32.413 42.682 42.786 1.00 0.00 88 ILE X C 20
ATOM 31421 O O . ILE A 1 91 ? 33.292 43.470 42.435 1.00 0.00 88 ILE X O 20
ATOM 31437 N N . GLU A 1 92 ? 32.372 42.135 44.005 1.00 0.00 89 GLU X N 20
ATOM 31438 C CA . GLU A 1 92 ? 33.449 42.276 44.994 1.00 0.00 89 GLU X CA 20
ATOM 31439 C C . GLU A 1 92 ? 34.799 41.836 44.414 1.00 0.00 89 GLU X C 20
ATOM 31440 O O . GLU A 1 92 ? 35.773 42.580 44.515 1.00 0.00 89 GLU X O 20
ATOM 31452 N N . LEU A 1 93 ? 34.868 40.677 43.748 1.00 0.00 90 LEU X N 20
ATOM 31453 C CA . LEU A 1 93 ? 36.064 40.170 43.055 1.00 0.00 90 LEU X CA 20
ATOM 31454 C C . LEU A 1 93 ? 36.682 41.160 42.052 1.00 0.00 90 LEU X C 20
ATOM 31455 O O . LEU A 1 93 ? 37.906 41.179 41.899 1.00 0.00 90 LEU X O 20
ATOM 31471 N N . LEU A 1 94 ? 35.879 42.008 41.393 1.00 0.00 91 LEU X N 20
ATOM 31472 C CA . LEU A 1 94 ? 36.388 43.057 40.501 1.00 0.00 91 LEU X CA 20
ATOM 31473 C C . LEU A 1 94 ? 37.361 44.014 41.213 1.00 0.00 91 LEU X C 20
ATOM 31474 O O . LEU A 1 94 ? 38.280 44.496 40.569 1.00 0.00 91 LEU X O 20
ATOM 31490 N N . SER A 1 95 ? 37.192 44.265 42.515 1.00 0.00 92 SER X N 20
ATOM 31491 C CA . SER A 1 95 ? 38.095 45.056 43.372 1.00 0.00 92 SER X CA 20
ATOM 31492 C C . SER A 1 95 ? 39.551 44.580 43.295 1.00 0.00 92 SER X C 20
ATOM 31493 O O . SER A 1 95 ? 40.439 45.349 42.926 1.00 0.00 92 SER X O 20
ATOM 31501 N N . GLU A 1 96 ? 39.796 43.292 43.574 1.00 0.00 93 GLU X N 20
ATOM 31502 C CA . GLU A 1 96 ? 41.081 42.637 43.319 1.00 0.00 93 GLU X CA 20
ATOM 31503 C C . GLU A 1 96 ? 41.476 42.795 41.846 1.00 0.00 93 GLU X C 20
ATOM 31504 O O . GLU A 1 96 ? 42.548 43.321 41.549 1.00 0.00 93 GLU X O 20
ATOM 31516 N N . ALA A 1 97 ? 40.614 42.360 40.921 1.00 0.00 94 ALA X N 20
ATOM 31517 C CA . ALA A 1 97 ? 40.903 42.335 39.487 1.00 0.00 94 ALA X CA 20
ATOM 31518 C C . ALA A 1 97 ? 41.275 43.703 38.879 1.00 0.00 94 ALA X C 20
ATOM 31519 O O . ALA A 1 97 ? 41.962 43.732 37.856 1.00 0.00 94 ALA X O 20
ATOM 31526 N N . VAL A 1 98 ? 40.855 44.823 39.478 1.00 0.00 95 VAL X N 20
ATOM 31527 C CA . VAL A 1 98 ? 41.282 46.173 39.083 1.00 0.00 95 VAL X CA 20
ATOM 31528 C C . VAL A 1 98 ? 42.543 46.607 39.840 1.00 0.00 95 VAL X C 20
ATOM 31529 O O . VAL A 1 98 ? 43.435 47.176 39.215 1.00 0.00 95 VAL X O 20
ATOM 31542 N N . ALA A 1 99 ? 42.630 46.378 41.154 1.00 0.00 96 ALA X N 20
ATOM 31543 C CA . ALA A 1 99 ? 43.796 46.751 41.962 1.00 0.00 96 ALA X CA 20
ATOM 31544 C C . ALA A 1 99 ? 45.141 46.324 41.335 1.00 0.00 96 ALA X C 20
ATOM 31545 O O . ALA A 1 99 ? 46.048 47.149 41.212 1.00 0.00 96 ALA X O 20
ATOM 31552 N N . GLN A 1 100 ? 45.266 45.053 40.924 1.00 0.00 97 GLN X N 20
ATOM 31553 C CA . GLN A 1 100 ? 46.419 44.506 40.182 1.00 0.00 97 GLN X CA 20
ATOM 31554 C C . GLN A 1 100 ? 46.733 45.203 38.837 1.00 0.00 97 GLN X C 20
ATOM 31555 O O . GLN A 1 100 ? 47.877 45.168 38.385 1.00 0.00 97 GLN X O 20
ATOM 31569 N N . LEU A 1 101 ? 45.719 45.759 38.171 1.00 0.00 98 LEU X N 20
ATOM 31570 C CA . LEU A 1 101 ? 45.790 46.547 36.934 1.00 0.00 98 LEU X CA 20
ATOM 31571 C C . LEU A 1 101 ? 46.231 48.001 37.156 1.00 0.00 98 LEU X C 20
ATOM 31572 O O . LEU A 1 101 ? 46.930 48.564 36.316 1.00 0.00 98 LEU X O 20
ATOM 31588 N N . GLN A 1 102 ? 45.768 48.644 38.229 1.00 0.00 99 GLN X N 20
ATOM 31589 C CA . GLN A 1 102 ? 46.256 49.959 38.639 1.00 0.00 99 GLN X CA 20
ATOM 31590 C C . GLN A 1 102 ? 47.731 49.925 39.105 1.00 0.00 99 GLN X C 20
ATOM 31591 O O . GLN A 1 102 ? 48.281 48.931 39.574 1.00 0.00 99 GLN X O 20
ATOM 31605 N N . LYS A 1 103 ? 48.398 51.066 38.921 1.00 0.00 100 LYS X N 20
ATOM 31606 C CA . LYS A 1 103 ? 49.804 51.298 39.303 1.00 0.00 100 LYS X CA 20
ATOM 31607 C C . LYS A 1 103 ? 50.058 51.264 40.820 1.00 0.00 100 LYS X C 20
ATOM 31608 O O . LYS A 1 103 ? 51.131 50.835 41.243 1.00 0.00 100 LYS X O 20
ATOM 31627 N N . ASN A 1 104 ? 49.139 51.839 41.596 1.00 0.00 101 ASN X N 20
ATOM 31628 C CA . ASN A 1 104 ? 49.157 52.054 43.048 1.00 0.00 101 ASN X CA 20
ATOM 31629 C C . ASN A 1 104 ? 47.738 51.819 43.598 1.00 0.00 101 ASN X C 20
ATOM 31630 O O . ASN A 1 104 ? 46.772 52.045 42.816 1.00 0.00 101 ASN X O 20
#

Radius of gyration: 13.94 Å; Cα contacts (8 Å, |Δi|>4): 86; chains: 1; bounding box: 27×37×40 Å

Solvent-accessible surface area: 7242 Å² total; per-residue (Å²): 202,137,90,156,66,125,20,124,114,33,39,135,75,22,99,100,138,66,79,149,141,0,38,58,164,18,8,90,83,14,0,64,162,4,6,61,103,41,88,86,110,88,70,91,50,14,0,58,102,1,65,38,18,85,138,140,161,78,32,162,39,15,25,10,123,57,3,82,81,3,29,112,72,33,65,58,112,68,67,54,108,71,1,114,58,103,19,42,38,54,5,10,129,6,1,63,115,68,90,182,158

Foldseek 3Di:
DVCLVVLLVLLPVPHCVLLVVLVLVLLLVVLLVLCVLLVDPCSNVSSVVLVVCCDPVNPHCVSLVSSVVSCVNSVDPDDSVVSVVVSSSVSSVSSVVVDPD

Nearest PDB structures (foldseek):
  7vkv-assembly1_X  TM=8.958E-01  e=4.043E-11  Sinorhizobium meliloti 1021
  7vkv-assembly1_X  TM=8.481E-01  e=1.090E-10  Sinorhizobium meliloti 1021
  7vkv-assembly1_X  TM=9.197E-01  e=8.671E-12  Sinorhizobium meliloti 1021
  7vkv-assembly1_X  TM=8.478E-01  e=6.019E-11  Sinorhizobium meliloti 1021
  4oq5-assembly1_A  TM=2.359E-01  e=8.704E+00  Homo sapiens

Sequence (101 aa):
MQDREKAFEAKFALDEELRFKATARRNKLLGLWAAGLLAKSDPEAYASEIVAADFEEAGHEDVVRKIKTDFDAAGVAISEDDIRVRMIELLSEAVAQLQKNMQDREKAFEAKFALDEELRFKATARRNKLLGLWAAGLLAKSDPEAYASEIVAADFEEAGHEDVVRKIKTDFDAAGVAISEDDIRVRMIELLSEAVAQLQKNMQDREKAFEAKFALDEELRFKATARRNKLLGLWAAGLLAKSDPEAYASEIVAADFEEAGHEDVVRKIKTDFDAAGVAISEDDIRVRMIELLSEAVAQLQKNMQDREKAFEAKFALDEELRFKATARRNKLLGLWAAGLLAKSDPEAYASEIVAADFEEAGHEDVVRKIKTDFDAAGVAISEDDIRVRMIELLSEAVAQLQKNMQDREKAFEAKFALDEELRFKATARRNKLLGLWAAGLLAKSDPEAYASEIVAADFEEAGHEDVVRKIKTDFDAAGVAISEDDIRVRMIELLSEAVAQLQKNMQDREKAFEAKFALDEELRFKATARRNKLLGLWAAGLLAKSDPEAYASEIVAADFEEAGHEDVVRKIKTDFDAAGVAISEDDIRVRMIELLSEAVAQLQKNMQDREKAFEAKFALDEELRFKATARRNKLLGLWAAGLLAKSDPEAYASEIVAADFEEAGHEDVVRKIKTDFDAAGVAISEDDIRVRMIELLSEAVAQLQKNMQDREKAFEAKFALDEELRFKATARRNKLLGLWAAGLLAKSDPEAYASEIVAADFEEAGHEDVVRKIKTDFDAAGVAISEDDIRVRMIELLSEAVAQLQKNMQDREKAFEAKFALDEELRFKATARRNKLLGLWAAGLLAKSDPEAYASEIVAADFEEAGHEDVVRKIKTDFDAAGVAISEDDIRVRMIELLSEAVAQLQKNMQDREKAFEAKFALDEELRFKATARRNKLLGLWAAGLLAKSDPEAYASEIVAADFEEAGHEDVVRKIKTDFDAAGVAISEDDIRVRMIELLSEAVAQLQKNMQDREKAFEAKFALDEELRFKATARRNKLLGLWAAGLLAKSDPEAYASEIVAADFEEAGHEDVVRKIKTDFDAAGVAISEDDIRVRMIELLSEAVAQLQKNMQDREKAFEAKFALDEELRFKATARRNKLLGLWAAGLLAKSDPEAYASEIVAADFEEAGHEDVVRKIKTDFDAAGVAISEDDIRVRMIELLSEAVAQLQKNMQDREKAFEAKFALDEELRFKATARRNKLLGLWAAGLLAKSDPEAYASEIVAADFEEAGHEDVVRKIKTDFDAAGVAISEDDIRVRMIELLSEAVAQLQKNMQDREKAFEAKFALDEELRFKATARRNKLLGLWAAGLLAKSDPEAYASEIVAADFEEAGHEDVVRKIKTDFDAAGVAISEDDIRVRMIELLSEAVAQLQKNMQDREKAFEAKFALDEELRFKATARRNKLLGLWAAGLLAKSDPEAYASEIVAADFEEAGHEDVVRKIKTDFDAAGVAISEDDIRVRMIELLSEAVAQLQKNMQDREKAFEAKFALDEELRFKATARRNKLLGLWAAGLLAKSDPEAYASEIVAADFEEAGHEDVVRKIKTDFDAAGVAISEDDIRVRMIELLSEAVAQLQKNMQDREKAFEAKFALDEELRFKATARRNKLLGLWAAGLLAKSDPEAYASEIVAADFEEAGHEDVVRKIKTDFDAAGVAISEDDIRVRMIELLSEAVAQLQKNMQDREKAFEAKFALDEELRFKATARRNKLLGLWAAGLLAKSDPEAYASEIVAADFEEAGHEDVVRKIKTDFDAAGVAISEDDIRVRMIELLSEAVAQLQKNMQDREKAFEAKFALDEELRFKATARRNKLLGLWAAGLLAKSDPEAYASEIVAADFEEAGHEDVVRKIKTDFDAAGVAISEDDIRVRMIELLSEAVAQLQKNMQDREKAFEAKFALDEELRFKATARRNKLLGLWAAGLLAKSDPEAYASEIVAADFEEAGHEDVVRKIKTDFDAAGVAISEDDIRVRMIELLSEAVAQLQKN

Secondary structure (DSSP, 8-state):
--HHHHHHHHHTSSTTTTHHHHHHHHHHHHHHHHHHHHT-S-HHHHHHHHTTTTSTTS-SSHHHHHHHHHHHHTT-S--HHHHHHHHHHHHHHHTTTT---